Protein AF-0000000085050660 (afdb_homodimer)

Sequence (1856 aa):
MKLSTQLMLMASAMSLSLGLAANAVQAEEATSKDASAKDNVNVTEVVIYANRSTATSAQMKSANTISVMSAEDLEHTAVHNVAEALALLPGVTVTNTGNSFFGGVDGASRGEGMFVGVRGMNTEFTLALINGVNVAQGMPYSRQVQLSLLPPSGLKTIVVNKNSTAEMDGDAIGGTVDFRTPSAFGFKDGFMSVALSGRVESRARDYGEDGLGGGVSAEYARRFGANKQFGFYGSAFYDKRNYANSMIAGIMTAQQDGNWGYLHAVKDASGNFQNPTAYDKEANLAQTGLNTGVSTGFTERYGGNFSADWRVDDTLDLYLRGSYAFAETHQNSTLAQFVNTKVYVENAATPGLFDLTGVTNSSVRAWYETNPEQADLGTLSLGAVKRVGNWTLSPSVFYSEGDNDRPNHIEASMRNNQSDNYNKGPLAGQTVPYAGLFIAYNSDGYPIPMLNATQQTQINNASTTLLARRAGQLTQQFSGQEKAGLKFDAQYDFDAGNLAYIKTGLKYVASHRRVINRDWTNDHLANVMQKAGVKWADVGLATDYFDSIYPGLYTIRAPKVNQDRLFEIFYTYFPMAAALADPEYMNGNTLKGDENVSAAYVTGKYDFGSLEVIPGLRFEHTDIKNTYWNSAKKTFESNSTDYNEWLPSLFVNYRPETGGVYRASLTRAYMRPAMVQLGNKTTAREGDNRSLTIVQGNPDLEPLKSWNLDLSGEWSNAEGGYAMIGAYYKKLSDYMYDNGSTQVNTGETPTNLLTYNGKTYDRVSLSHPTNGGEGTVKGLEIQLYQKFAMLPGWLSGFGAGANFTRQWTEVDIGKGEKHPIQNAPEYLANVKVNYAWKGLTVDLTHNYTGEAVIAYNDVAGLELWTRPVKRTDLHAGYDFGKGVKLDLSVSNLFKDYSYWAHVGKNSLAINDIVDSGSTTLLTLKYTYMKLSTQLMLMASAMSLSLGLAANAVQAEEATSKDASAKDNVNVTEVVIYANRSTATSAQMKSANTISVMSAEDLEHTAVHNVAEALALLPGVTVTNTGNSFFGGVDGASRGEGMFVGVRGMNTEFTLALINGVNVAQGMPYSRQVQLSLLPPSGLKTIVVNKNSTAEMDGDAIGGTVDFRTPSAFGFKDGFMSVALSGRVESRARDYGEDGLGGGVSAEYARRFGANKQFGFYGSAFYDKRNYANSMIAGIMTAQQDGNWGYLHAVKDASGNFQNPTAYDKEANLAQTGLNTGVSTGFTERYGGNFSADWRVDDTLDLYLRGSYAFAETHQNSTLAQFVNTKVYVENAATPGLFDLTGVTNSSVRAWYETNPEQADLGTLSLGAVKRVGNWTLSPSVFYSEGDNDRPNHIEASMRNNQSDNYNKGPLAGQTVPYAGLFIAYNSDGYPIPMLNATQQTQINNASTTLLARRAGQLTQQFSGQEKAGLKFDAQYDFDAGNLAYIKTGLKYVASHRRVINRDWTNDHLANVMQKAGVKWADVGLATDYFDSIYPGLYTIRAPKVNQDRLFEIFYTYFPMAAALADPEYMNGNTLKGDENVSAAYVTGKYDFGSLEVIPGLRFEHTDIKNTYWNSAKKTFESNSTDYNEWLPSLFVNYRPETGGVYRASLTRAYMRPAMVQLGNKTTAREGDNRSLTIVQGNPDLEPLKSWNLDLSGEWSNAEGGYAMIGAYYKKLSDYMYDNGSTQVNTGETPTNLLTYNGKTYDRVSLSHPTNGGEGTVKGLEIQLYQKFAMLPGWLSGFGAGANFTRQWTEVDIGKGEKHPIQNAPEYLANVKVNYAWKGLTVDLTHNYTGEAVIAYNDVAGLELWTRPVKRTDLHAGYDFGKGVKLDLSVSNLFKDYSYWAHVGKNSLAINDIVDSGSTTLLTLKYTY

Solvent-accessible surface area (backbone atoms only — not comparable to full-atom values): 87632 Å² total; per-residue (Å²): 115,70,62,59,60,51,55,51,59,57,58,58,59,60,65,63,63,66,70,70,76,68,81,75,73,84,74,78,79,78,75,72,80,76,75,75,65,73,81,74,73,72,65,93,56,76,75,70,25,62,34,64,68,52,23,50,50,49,41,68,67,44,87,57,57,53,47,62,45,16,29,46,57,58,67,59,48,39,55,88,18,40,28,46,52,46,42,72,42,75,44,33,38,56,33,37,44,50,73,54,99,46,28,59,65,63,22,32,34,71,60,47,41,26,31,47,15,31,70,26,30,44,36,58,30,33,35,52,22,53,70,78,38,67,54,35,40,12,42,70,68,37,59,34,55,70,38,44,51,38,55,49,75,71,50,32,20,38,39,36,30,56,56,62,54,31,89,45,74,50,58,27,64,27,12,38,39,33,38,30,52,63,51,20,82,79,48,61,79,60,30,34,36,41,36,43,36,42,32,40,26,48,31,8,43,70,65,73,43,81,13,47,32,33,36,41,36,39,38,42,26,35,58,39,67,98,78,49,38,32,26,36,20,39,30,42,41,37,36,36,41,29,45,31,17,25,37,36,32,25,46,56,34,32,72,74,67,54,17,50,48,42,48,50,23,26,60,48,98,87,63,48,76,37,69,41,89,84,50,60,60,56,39,33,43,37,36,46,35,42,29,36,15,34,29,33,40,37,42,38,35,37,39,36,39,39,22,40,37,38,46,77,52,98,38,35,39,37,40,41,39,39,39,37,32,30,29,41,34,45,34,40,32,37,29,41,31,37,50,31,41,73,41,72,40,73,26,85,50,41,83,71,32,26,21,48,58,21,28,47,31,30,38,50,31,39,40,38,40,40,56,30,34,43,35,38,41,32,40,39,37,41,38,38,42,38,52,54,90,55,35,40,40,35,46,36,42,38,39,16,35,11,33,37,24,28,65,66,22,41,34,42,39,30,21,41,39,41,72,54,89,45,29,57,63,85,75,33,31,41,53,45,63,36,57,30,72,37,58,32,40,35,53,85,49,50,78,41,73,62,66,52,71,67,57,49,52,37,50,59,37,32,39,79,60,23,28,40,34,44,34,27,34,40,30,42,32,44,18,29,19,38,35,40,35,42,38,39,36,40,35,42,54,46,93,63,77,43,51,41,34,42,36,35,37,42,39,39,40,42,32,44,34,42,30,40,42,35,76,48,72,42,62,42,38,28,55,79,66,71,36,57,81,43,24,34,43,79,73,59,31,23,89,47,67,37,73,33,30,34,71,94,79,44,80,49,30,37,68,41,69,37,61,69,52,46,53,50,50,27,62,71,71,41,64,60,70,64,49,72,70,33,64,57,54,71,33,52,50,30,41,36,38,38,40,36,38,41,37,39,31,40,35,37,39,33,48,66,83,44,36,36,42,34,48,24,36,21,40,40,39,38,44,35,41,30,37,28,30,36,70,92,74,70,41,80,44,71,53,67,39,72,51,81,46,81,27,48,23,38,34,38,37,40,43,52,91,86,58,37,39,36,41,41,35,45,31,40,31,27,39,73,72,44,64,68,45,31,30,67,38,64,44,73,45,74,51,82,86,43,25,31,37,33,26,29,26,28,56,78,61,63,50,29,36,35,43,37,38,41,40,38,41,36,41,62,51,93,61,60,29,37,40,35,44,33,41,40,39,34,43,36,36,34,32,72,70,71,41,69,61,95,70,36,47,30,54,62,43,77,45,92,46,38,62,59,95,88,36,74,27,81,39,28,29,37,20,35,50,60,60,20,34,48,30,40,40,38,38,41,37,37,38,40,35,38,43,34,59,86,38,70,74,82,54,23,24,32,29,40,35,36,28,37,25,43,42,49,52,36,25,21,70,42,95,77,45,72,39,64,44,54,48,30,35,37,37,38,36,32,41,37,42,34,36,45,55,95,49,36,35,37,37,41,36,40,40,40,39,37,42,22,37,61,29,60,58,46,73,96,63,27,36,31,26,33,54,63,40,54,42,34,31,35,23,41,33,40,49,78,53,94,40,36,34,42,36,43,20,27,22,25,63,62,47,46,55,74,42,41,35,23,46,24,93,52,14,51,55,33,36,25,37,20,39,40,38,27,38,41,36,41,34,44,35,41,43,86,117,74,67,60,60,60,56,54,59,57,59,59,58,60,65,64,63,65,69,73,73,69,80,76,75,85,75,78,80,76,75,76,77,79,76,73,65,75,83,72,75,73,65,91,58,74,75,70,25,64,34,65,68,52,22,50,49,50,40,68,68,44,88,57,58,53,49,62,45,15,29,47,58,58,68,58,48,40,56,88,18,40,26,46,52,46,42,71,41,77,45,33,39,56,33,36,45,52,76,47,99,46,30,59,67,63,21,32,34,70,61,47,41,26,31,47,15,30,71,27,30,44,36,58,30,32,34,54,25,52,71,78,38,69,55,35,41,12,41,52,79,34,58,34,55,70,37,43,50,38,55,50,76,68,48,32,23,38,38,36,30,57,56,61,53,32,90,45,75,50,58,27,62,27,14,37,38,34,39,31,54,64,50,20,84,80,47,61,78,60,30,38,35,40,36,40,36,41,33,39,26,47,31,8,44,71,63,71,40,82,13,47,32,33,34,42,37,39,38,41,26,34,57,38,68,98,76,49,37,32,24,37,20,38,29,40,41,37,37,38,43,29,44,31,17,26,36,37,31,25,46,57,34,32,72,74,67,54,18,49,48,41,49,49,22,26,62,46,97,87,64,48,76,38,68,40,90,83,50,59,61,55,39,32,43,37,37,47,36,40,29,34,15,34,30,31,40,36,40,40,36,39,38,35,39,38,22,40,36,38,46,77,53,98,38,35,37,37,40,39,38,38,37,38,31,31,28,40,33,45,34,42,34,36,29,42,32,37,50,32,43,72,40,71,41,72,26,84,50,42,83,74,32,26,21,46,57,23,28,47,32,28,37,50,31,41,40,37,41,41,56,29,34,41,34,38,42,34,40,39,38,42,36,39,41,36,51,55,92,53,35,42,39,36,46,33,42,39,37,14,35,11,32,34,24,28,64,66,22,39,33,42,39,29,22,40,39,42,73,54,88,45,29,58,62,85,74,34,32,42,52,45,65,34,57,28,73,37,58,33,40,36,54,87,49,50,76,40,73,63,66,52,72,66,57,48,52,37,51,60,39,33,40,78,59,23,27,40,33,42,34,28,34,43,32,41,33,43,19,27,19,38,33,41,36,43,38,38,38,41,33,40,54,46,92,62,78,44,51,40,35,41,36,37,38,41,38,39,39,42,32,45,37,42,37,40,43,34,76,47,72,43,62,41,39,27,54,78,66,70,36,58,80,44,24,33,42,79,73,58,31,23,88,48,66,37,72,33,31,34,70,94,78,45,80,47,28,39,65,42,69,36,62,69,51,47,54,50,50,27,62,71,71,40,64,60,70,65,47,74,69,34,64,59,53,70,34,52,49,32,41,37,36,38,41,37,39,42,36,41,29,41,35,36,38,32,47,67,83,44,36,37,40,34,48,24,36,22,41,40,38,38,44,35,39,29,37,28,30,36,68,92,76,70,41,79,45,70,54,68,40,72,50,77,46,80,26,47,21,37,35,38,36,39,43,54,93,86,58,37,40,37,40,40,36,43,29,41,29,28,40,72,74,39,64,62,46,32,29,67,39,64,44,73,44,74,51,82,86,43,24,33,38,34,32,31,25,29,55,78,61,60,50,29,35,34,43,38,39,41,39,38,40,36,43,63,51,95,60,61,28,39,38,35,44,34,39,39,39,36,44,36,36,34,32,73,69,67,38,66,52,95,76,30,42,33,53,63,42,78,44,91,45,37,62,59,94,87,38,74,28,81,39,27,29,39,20,34,52,61,60,20,33,49,29,40,39,38,36,40,37,37,37,40,36,38,43,35,59,87,39,70,76,80,54,23,24,31,30,40,33,37,28,37,26,43,42,50,53,38,27,22,71,43,96,75,45,71,38,65,42,53,50,30,35,36,37,38,38,32,41,36,42,35,36,44,54,95,48,37,34,37,37,41,37,40,40,39,39,36,42,24,37,61,28,62,58,45,72,96,62,27,36,31,25,32,54,62,41,54,41,33,31,36,23,39,34,40,49,77,54,94,39,36,35,42,36,41,21,28,23,24,67,75,45,45,53,73,42,41,36,22,47,25,92,51,14,51,55,33,35,26,39,22,39,40,37,27,38,39,36,42,35,43,33,41,42,87

pLDDT: mean 86.13, std 17.29, range [20.98, 98.62]

Radius of gyration: 38.35 Å; Cα contacts (8 Å, |Δi|>4): 5457; chains: 2; bounding box: 93×108×76 Å

Organism: Asticcacaulis excentricus (strain ATCC 15261 / DSM 4724 / KCTC 12464 / NCIMB 9791 / VKM B-1370 / CB 48) (NCBI:txid573065)

Nearest PDB structures (foldseek):
  2hdi-assembly1_A  TM=7.964E-01  e=3.820E-40  Escherichia coli
  5fp1-assembly1_A  TM=6.836E-01  e=3.304E-43  Acinetobacter baumannii
  3fhh-assembly1_A  TM=7.471E-01  e=6.091E-38  Shigella dysenteriae
  3efm-assembly1_A  TM=7.587E-01  e=3.203E-36  Bordetella pertussis
  4ql0-assembly1_A  TM=4.165E-01  e=9.168E-05  Bordetella pertussis Tohama I

Foldseek 3Di:
DQLPVLVVVVVVVVVPPPPDPPPQPPPPDPPPDDDPPDPPVPDLDQDAAADPLSQVVCQQPDQAHKHKDFQVLLVFAQAQAVLVSCLQDFQKDWDQADPAPQGDLRSCQVPHTWAMFGNLADSLLEFEEESQHTWWQFGDFGSTGGRSLHHSPQWGMKMWGQDDDQVHAFSHPRTYIYTYGDWLVPDDAFWKKKKKKKKAFVVCVLLVHRQIKIKMKMKTKHFDDPVSQKIKIKMKMKIKTWFKWWWKAQQVCCFAQVQKDFQKFFQDPVGDTADDPVDDRQVRIFGQKIKIFMKTWMKIKIWMKMKIKGDPDPFKIKIKIKIKMKMKIKIKIKIWIKRFAWDWDADPVDGRMTGGFGTFFIKTKMKMKMFIKIKMKMKIKIKMWGHDVQKIKIKMKMKMKMKIWRAKIKMWMWILQADDPAQDDDRRGGTDTDTGHAWDADPVLDIDGDDDPVSQVCQQVVQQRTATFFLMKIKIKIKMKMKIKIKMKMKGADPDDQWGIKMKMKMKMKMKIKMWMAMDTGGTPCVQVVHPPDGNVNQVQFDAWRCDRDPPRDRGITTDGDVVSSVVSCVVRGPPVVLVVDLCRGALFMKMKMKMKIKMKMKTWGHPDQKIKIKMKMKMKMKMKMWGADNVVRDIDMDIAMDIDIKIKMKMWGHDPVAKIKIKMKIKHWHDDDNLQQAQRWDWDQDPQQEIETFGHHVPQDIKMKIKIKIKMKHDDPQGKIKMKMKMKIKIAQAWDDQRDSRAVFPFDWDPQQADPRHGGPTYTYTHTGTFGMKMKIKMKIKIKGQQCVDDDQNSFKIKIKMKMAMFMWTGRHPRDIDGRASRFRIWMKIWMWGDDSQKIKIKMKTKTAKGFHHALRRSGFTKMWHMDMKIKMKIKGDPDPFKIKMKIKIRSSQTWSTWIDTHPPHSSGIMTMTRGMMIMIMIMGID/DQLPVLVVVVVVVVVPPPPPPPPQPPPDDPPPPDCPPDPPVPDLDQDAAADPLSQVVCQQPDQAHKHKDFQVLLVFAQAQAVLVSCLQDFQKDWDQADPAPQGDLRSCQVPHTWAMFGNLADSLLEFEEESQHTWWQFGPQGSTGGRSLHHSPQWGMKMWGQDDDQVHAFSHPRTYIYTYGDWLVVDDAWWKKKKKKKKAFVVCVLLVHGQIKIKMKMKTKHFDDPVSQKIKIKMKMKIKTWFKWKWKAQQVCCFPQVQKDFQKFFQDPVGDTADDPVDDRQVRIFGQKIKIFMKTWMKIKIWMKMKIKGRPDPFKIKIKIKIKMKMKIKIKIKIWIKRFAWDWDADPVDGRMTGGFGTFFIKTKMKMKMFIKIKMKMKIKIKMWGHDVQKIKIKMKMKMKMHIWRAKIKMWMWILQADDPAQDDDRRGGTDTDTGHAWDADPVLDIDGDDDPVSQVCQQVVQQRTATFFLMKIKIKIKMKMKIKIKMKMKGADPDDQWGIKMKMKMKMKMKIKMWMAIDTGGTPCVQVVHPPDGNVNQVQFDAWRCDRDPPRDRGITTDGDVVSSVVSCVVRGPVVVLVPDLCRGAVPMKMKMKMKIKMKMKTWGHPDQKIKIKMKMKMKMKMKMWGADNLVRDIDMDIAMDIDIKIKMKMWGHDPVAKIKIKMKIKHWHDRDNLQQAQNWDWDQDPQQEIETEGHHVPQDIKMKIKIKIKMKHDDPQGKIKMKMKMKIKIAQAWDDQPDSRDVFPFDWDPDQADPRDGGPTYTYTHTGTFGMKMKIKMKIKIKGQQCVDDDQNSFKIKIKMKMAMFMWTGRHPRDIDGRASRFRIWMKIWMWGDDSQKIKIKMKTKTAKGFHHALRRSGFTKMWHMDMKIKMKIKGDPDPFKIKMKIKIRSSQTWSTWIDTHPPHSSGIMTMTRGMMIMIMIMGID

Structure (mmCIF, N/CA/C/O backbone):
data_AF-0000000085050660-model_v1
#
loop_
_entity.id
_entity.type
_entity.pdbx_description
1 polymer 'TonB-dependent receptor'
#
loop_
_atom_site.group_PDB
_atom_site.id
_atom_site.type_symbol
_atom_site.label_atom_id
_atom_site.label_alt_id
_atom_site.label_comp_id
_atom_site.label_asym_id
_atom_site.label_entity_id
_atom_site.label_seq_id
_atom_site.pdbx_PDB_ins_code
_atom_site.Cartn_x
_atom_site.Cartn_y
_atom_site.Cartn_z
_atom_site.occupancy
_atom_site.B_iso_or_equiv
_atom_site.auth_seq_id
_atom_site.auth_comp_id
_atom_site.auth_asym_id
_atom_site.auth_atom_id
_atom_site.pdbx_PDB_model_num
ATOM 1 N N . MET A 1 1 ? 1.949 6.879 -11.359 1 21.77 1 MET A N 1
ATOM 2 C CA . MET A 1 1 ? 1.292 7.582 -12.461 1 21.77 1 MET A CA 1
ATOM 3 C C . MET A 1 1 ? 0.258 6.688 -13.133 1 21.77 1 MET A C 1
ATOM 5 O O . MET A 1 1 ? -0.659 7.18 -13.789 1 21.77 1 MET A O 1
ATOM 9 N N . LYS A 1 2 ? 0.701 5.371 -13.023 1 29.75 2 LYS A N 1
ATOM 10 C CA . LYS A 1 2 ? -0.072 4.488 -13.898 1 29.75 2 LYS A CA 1
ATOM 11 C C . LYS A 1 2 ? -1.457 4.219 -13.312 1 29.75 2 LYS A C 1
ATOM 13 O O . LYS A 1 2 ? -2.367 3.803 -14.031 1 29.75 2 LYS A O 1
ATOM 18 N N . LEU A 1 3 ? -1.511 4.441 -12.094 1 28.45 3 LEU A N 1
ATOM 19 C CA . LEU A 1 3 ? -2.814 4.094 -11.539 1 28.45 3 LEU A CA 1
ATOM 20 C C . LEU A 1 3 ? -3.854 5.156 -11.891 1 28.45 3 LEU A C 1
ATOM 22 O O . LEU A 1 3 ? -5.059 4.895 -11.82 1 28.45 3 LEU A O 1
ATOM 26 N N . SER A 1 4 ? -3.318 6.395 -12.305 1 33.31 4 SER A N 1
ATOM 27 C CA . SER A 1 4 ? -4.238 7.527 -12.359 1 33.31 4 SER A CA 1
ATOM 28 C C . SER A 1 4 ? -5.133 7.445 -13.594 1 33.31 4 SER A C 1
ATOM 30 O O . SER A 1 4 ? -6.336 7.711 -13.508 1 33.31 4 SER A O 1
ATOM 32 N N . THR A 1 5 ? -4.434 7.09 -14.781 1 33.41 5 THR A N 1
ATOM 33 C CA . THR A 1 5 ? -5.195 7.168 -16.016 1 33.41 5 THR A CA 1
ATOM 34 C C . THR A 1 5 ? -6.23 6.047 -16.094 1 33.41 5 THR A C 1
ATOM 36 O O . THR A 1 5 ? -7.324 6.238 -16.625 1 33.41 5 THR A O 1
ATOM 39 N N . GLN A 1 6 ? -5.84 4.938 -15.523 1 29.55 6 GLN A N 1
ATOM 40 C CA . GLN A 1 6 ? -6.664 3.764 -15.781 1 29.55 6 GLN A CA 1
ATOM 41 C C . GLN A 1 6 ? -7.969 3.818 -14.992 1 29.55 6 GLN A C 1
ATOM 43 O O . GLN A 1 6 ? -9.031 3.453 -15.5 1 29.55 6 GLN A O 1
ATOM 48 N N . LEU A 1 7 ? -7.902 4.547 -13.914 1 30.23 7 LEU A N 1
ATOM 49 C CA . LEU A 1 7 ? -9.156 4.691 -13.188 1 30.23 7 LEU A CA 1
ATOM 50 C C . LEU A 1 7 ? -10.094 5.664 -13.898 1 30.23 7 LEU A C 1
ATOM 52 O O . LEU A 1 7 ? -11.312 5.516 -13.828 1 30.23 7 LEU A O 1
ATOM 56 N N . MET A 1 8 ? -9.523 6.547 -14.734 1 32.06 8 MET A N 1
ATOM 57 C CA . MET A 1 8 ? -10.344 7.523 -15.453 1 32.06 8 MET A CA 1
ATOM 58 C C . MET A 1 8 ? -11.18 6.844 -16.531 1 32.06 8 MET A C 1
ATOM 60 O O . MET A 1 8 ? -12.344 7.199 -16.734 1 32.06 8 MET A O 1
ATOM 64 N N . LEU A 1 9 ? -10.586 5.855 -17.172 1 30.98 9 LEU A N 1
ATOM 65 C CA . LEU A 1 9 ? -11.328 5.25 -18.281 1 30.98 9 LEU A CA 1
ATOM 66 C C . LEU A 1 9 ? -12.492 4.418 -17.75 1 30.98 9 LEU A C 1
ATOM 68 O O . LEU A 1 9 ? -13.539 4.328 -18.406 1 30.98 9 LEU A O 1
ATOM 72 N N . MET A 1 10 ? -12.391 4.012 -16.547 1 29.16 10 MET A N 1
ATOM 73 C CA . MET A 1 10 ? -13.492 3.17 -16.078 1 29.16 10 MET A CA 1
ATOM 74 C C . MET A 1 10 ? -14.68 4.02 -15.641 1 29.16 10 MET A C 1
ATOM 76 O O . MET A 1 10 ? -15.836 3.627 -15.836 1 29.16 10 MET A O 1
ATOM 80 N N . ALA A 1 11 ? -14.438 5.262 -15.109 1 30.53 11 ALA A N 1
ATOM 81 C CA . ALA A 1 11 ? -15.578 6.078 -14.695 1 30.53 11 ALA A CA 1
ATOM 82 C C . ALA A 1 11 ? -16.344 6.602 -15.906 1 30.53 11 ALA A C 1
ATOM 84 O O . ALA A 1 11 ? -17.578 6.684 -15.875 1 30.53 11 ALA A O 1
ATOM 85 N N . SER A 1 12 ? -15.703 6.91 -17.016 1 29.3 12 SER A N 1
ATOM 86 C CA . SER A 1 12 ? -16.438 7.395 -18.188 1 29.3 12 SER A CA 1
ATOM 87 C C . SER A 1 12 ? -17.344 6.316 -18.75 1 29.3 12 SER A C 1
ATOM 89 O O . SER A 1 12 ? -18.344 6.621 -19.391 1 29.3 12 SER A O 1
ATOM 91 N N . ALA A 1 13 ? -16.906 5.102 -18.688 1 28.25 13 ALA A N 1
ATOM 92 C CA . ALA A 1 13 ? -17.75 4.098 -19.328 1 28.25 13 ALA A CA 1
ATOM 93 C C . ALA A 1 13 ? -19.047 3.887 -18.562 1 28.25 13 ALA A C 1
ATOM 95 O O . ALA A 1 13 ? -20.062 3.516 -19.141 1 28.25 13 ALA A O 1
ATOM 96 N N . MET A 1 14 ? -19.094 4.207 -17.359 1 27.97 14 MET A N 1
ATOM 97 C CA . MET A 1 14 ? -20.344 3.961 -16.641 1 27.97 14 MET A CA 1
ATOM 98 C C . MET A 1 14 ? -21.375 5.023 -17 1 27.97 14 MET A C 1
ATOM 100 O O . MET A 1 14 ? -22.578 4.781 -16.891 1 27.97 14 MET A O 1
ATOM 104 N N . SER A 1 15 ? -20.969 6.277 -17.281 1 28.67 15 SER A N 1
ATOM 105 C CA . SER A 1 15 ? -22.016 7.273 -17.484 1 28.67 15 SER A CA 1
ATOM 106 C C . SER A 1 15 ? -22.812 6.996 -18.75 1 28.67 15 SER A C 1
ATOM 108 O O . SER A 1 15 ? -23.891 7.562 -18.953 1 28.67 15 SER A O 1
ATOM 110 N N . LEU A 1 16 ? -22.109 6.5 -19.766 1 26.81 16 LEU A N 1
ATOM 111 C CA . LEU A 1 16 ? -22.844 6.484 -21.031 1 26.81 16 LEU A CA 1
ATOM 112 C C . LEU A 1 16 ? -24.031 5.523 -20.953 1 26.81 16 LEU A C 1
ATOM 114 O O . LEU A 1 16 ? -24.969 5.617 -21.75 1 26.81 16 LEU A O 1
ATOM 118 N N . SER A 1 17 ? -23.844 4.465 -20.172 1 27.09 17 SER A N 1
ATOM 119 C CA . SER A 1 17 ? -24.844 3.441 -20.438 1 27.09 17 SER A CA 1
ATOM 120 C C . SER A 1 17 ? -26.188 3.809 -19.812 1 27.09 17 SER A C 1
ATOM 122 O O . SER A 1 17 ? -27.141 3.029 -19.875 1 27.09 17 SER A O 1
ATOM 124 N N . LEU A 1 18 ? -26.266 4.922 -19.109 1 28.17 18 LEU A N 1
ATOM 125 C CA . LEU A 1 18 ? -27.562 5.062 -18.469 1 28.17 18 LEU A CA 1
ATOM 126 C C . LEU A 1 18 ? -28.656 5.34 -19.5 1 28.17 18 LEU A C 1
ATOM 128 O O . LEU A 1 18 ? -29.844 5.418 -19.156 1 28.17 18 LEU A O 1
ATOM 132 N N . GLY A 1 19 ? -28.344 5.934 -20.625 1 25.5 19 GLY A N 1
ATOM 133 C CA . GLY A 1 19 ? -29.5 6.441 -21.328 1 25.5 19 GLY A CA 1
ATOM 134 C C . GLY A 1 19 ? -30.438 5.34 -21.812 1 25.5 19 GLY A C 1
ATOM 135 O O . GLY A 1 19 ? -31.625 5.574 -22.016 1 25.5 19 GLY A O 1
ATOM 136 N N . LEU A 1 20 ? -29.844 4.273 -22.406 1 25.12 20 LEU A N 1
ATOM 137 C CA . LEU A 1 20 ? -30.719 3.652 -23.406 1 25.12 20 LEU A CA 1
ATOM 138 C C . LEU A 1 20 ? -31.734 2.736 -22.734 1 25.12 20 LEU A C 1
ATOM 140 O O . LEU A 1 20 ? -32.5 2.062 -23.422 1 25.12 20 LEU A O 1
ATOM 144 N N . ALA A 1 21 ? -31.562 2.307 -21.516 1 26.98 21 ALA A N 1
ATOM 145 C CA . ALA A 1 21 ? -32.25 1.053 -21.25 1 26.98 21 ALA A CA 1
ATOM 146 C C . ALA A 1 21 ? -33.75 1.292 -21.016 1 26.98 21 ALA A C 1
ATOM 148 O O . ALA A 1 21 ? -34.188 1.338 -19.859 1 26.98 21 ALA A O 1
ATOM 149 N N . ALA A 1 22 ? -34.375 2.268 -21.734 1 23.17 22 ALA A N 1
ATOM 150 C CA . ALA A 1 22 ? -35.75 2.4 -21.312 1 23.17 22 ALA A CA 1
ATOM 151 C C . ALA A 1 22 ? -36.5 1.071 -21.438 1 23.17 22 ALA A C 1
ATOM 153 O O . ALA A 1 22 ? -37.406 0.777 -20.641 1 23.17 22 ALA A O 1
ATOM 154 N N . ASN A 1 23 ? -36.469 0.439 -22.641 1 23.05 23 ASN A N 1
ATOM 155 C CA . ASN A 1 23 ? -37.688 -0.295 -22.984 1 23.05 23 ASN A CA 1
ATOM 156 C C . ASN A 1 23 ? -37.719 -1.667 -22.328 1 23.05 23 ASN A C 1
ATOM 158 O O . ASN A 1 23 ? -37.094 -2.607 -22.797 1 23.05 23 ASN A O 1
ATOM 162 N N . ALA A 1 24 ? -37.531 -1.792 -21.062 1 25.11 24 ALA A N 1
ATOM 163 C CA . ALA A 1 24 ? -37.438 -3.096 -20.422 1 25.11 24 ALA A CA 1
ATOM 164 C C . ALA A 1 24 ? -38.719 -3.908 -20.609 1 25.11 24 ALA A C 1
ATOM 166 O O . ALA A 1 24 ? -39.781 -3.475 -20.219 1 25.11 24 ALA A O 1
ATOM 167 N N . VAL A 1 25 ? -38.781 -4.793 -21.734 1 23.78 25 VAL A N 1
ATOM 168 C CA . VAL A 1 25 ? -39.812 -5.805 -21.953 1 23.78 25 VAL A CA 1
ATOM 169 C C . VAL A 1 25 ? -39.938 -6.688 -20.719 1 23.78 25 VAL A C 1
ATOM 171 O O . VAL A 1 25 ? -38.969 -6.895 -20 1 23.78 25 VAL A O 1
ATOM 174 N N . GLN A 1 26 ? -41.188 -7.027 -20.266 1 21.64 26 GLN A N 1
ATOM 175 C CA . GLN A 1 26 ? -41.75 -7.84 -19.188 1 21.64 26 GLN A CA 1
ATOM 176 C C . GLN A 1 26 ? -41.188 -9.25 -19.219 1 21.64 26 GLN A C 1
ATOM 178 O O . GLN A 1 26 ? -41.406 -10.008 -20.156 1 21.64 26 GLN A O 1
ATOM 183 N N . ALA A 1 27 ? -39.875 -9.406 -18.922 1 23.17 27 ALA A N 1
ATOM 184 C CA . ALA A 1 27 ? -39.344 -10.773 -18.891 1 23.17 27 ALA A CA 1
ATOM 185 C C . ALA A 1 27 ? -40.188 -11.656 -17.984 1 23.17 27 ALA A C 1
ATOM 187 O O . ALA A 1 27 ? -40.469 -11.289 -16.844 1 23.17 27 ALA A O 1
ATOM 188 N N . GLU A 1 28 ? -41.125 -12.625 -18.562 1 20.98 28 GLU A N 1
ATOM 189 C CA . GLU A 1 28 ? -41.875 -13.727 -17.969 1 20.98 28 GLU A CA 1
ATOM 190 C C . GLU A 1 28 ? -41 -14.547 -17.031 1 20.98 28 GLU A C 1
ATOM 192 O O . GLU A 1 28 ? -39.844 -14.82 -17.328 1 20.98 28 GLU A O 1
ATOM 197 N N . GLU A 1 29 ? -41.375 -14.555 -15.766 1 23.31 29 GLU A N 1
ATOM 198 C CA . GLU A 1 29 ? -40.844 -15.242 -14.578 1 23.31 29 GLU A CA 1
ATOM 199 C C . GLU A 1 29 ? -40.75 -16.734 -14.82 1 23.31 29 GLU A C 1
ATOM 201 O O . GLU A 1 29 ? -41.75 -17.422 -15.062 1 23.31 29 GLU A O 1
ATOM 206 N N . ALA A 1 30 ? -39.688 -17.203 -15.578 1 25.12 30 ALA A N 1
ATOM 207 C CA . ALA A 1 30 ? -39.438 -18.641 -15.609 1 25.12 30 ALA A CA 1
ATOM 208 C C . ALA A 1 30 ? -39.438 -19.234 -14.195 1 25.12 30 ALA A C 1
ATOM 210 O O . ALA A 1 30 ? -38.656 -18.766 -13.344 1 25.12 30 ALA A O 1
ATOM 211 N N . THR A 1 31 ? -40.625 -19.766 -13.82 1 22.59 31 THR A N 1
ATOM 212 C CA . THR A 1 31 ? -40.875 -20.625 -12.672 1 22.59 31 THR A CA 1
ATOM 213 C C . THR A 1 31 ? -39.875 -21.766 -12.609 1 22.59 31 THR A C 1
ATOM 215 O O . THR A 1 31 ? -39.844 -22.641 -13.492 1 22.59 31 THR A O 1
ATOM 218 N N . SER A 1 32 ? -38.719 -21.391 -12.359 1 22.33 32 SER A N 1
ATOM 219 C CA . SER A 1 32 ? -37.875 -22.547 -12.094 1 22.33 32 SER A CA 1
ATOM 220 C C . SER A 1 32 ? -38.469 -23.438 -11.016 1 22.33 32 SER A C 1
ATOM 222 O O . SER A 1 32 ? -38.906 -22.953 -9.969 1 22.33 32 SER A O 1
ATOM 224 N N . LYS A 1 33 ? -39.125 -24.547 -11.43 1 23.3 33 LYS A N 1
ATOM 225 C CA . LYS A 1 33 ? -39.531 -25.734 -10.672 1 23.3 33 LYS A CA 1
ATOM 226 C C . LYS A 1 33 ? -38.469 -26.109 -9.641 1 23.3 33 LYS A C 1
ATOM 228 O O . LYS A 1 33 ? -37.312 -26.297 -9.984 1 23.3 33 LYS A O 1
ATOM 233 N N . ASP A 1 34 ? -38.844 -25.828 -8.344 1 22.36 34 ASP A N 1
ATOM 234 C CA . ASP A 1 34 ? -38.219 -26.094 -7.055 1 22.36 34 ASP A CA 1
ATOM 235 C C . ASP A 1 34 ? -37.562 -27.484 -7.016 1 22.36 34 ASP A C 1
ATOM 237 O O . ASP A 1 34 ? -37.938 -28.359 -7.801 1 22.36 34 ASP A O 1
ATOM 241 N N . ALA A 1 35 ? -36.75 -27.672 -6 1 24.23 35 ALA A N 1
ATOM 242 C CA . ALA A 1 35 ? -35.688 -28.484 -5.395 1 24.23 35 ALA A CA 1
ATOM 243 C C . ALA A 1 35 ? -36.219 -29.812 -4.883 1 24.23 35 ALA A C 1
ATOM 245 O O . ALA A 1 35 ? -35.812 -30.297 -3.828 1 24.23 35 ALA A O 1
ATOM 246 N N . SER A 1 36 ? -37.438 -30.219 -5.223 1 25.69 36 SER A N 1
ATOM 247 C CA . SER A 1 36 ? -37.562 -31.391 -4.355 1 25.69 36 SER A CA 1
ATOM 248 C C . SER A 1 36 ? -36.562 -32.469 -4.727 1 25.69 36 SER A C 1
ATOM 250 O O . SER A 1 36 ? -36.938 -33.438 -5.383 1 25.69 36 SER A O 1
ATOM 252 N N . ALA A 1 37 ? -35.562 -32.125 -5.254 1 28.03 37 ALA A N 1
ATOM 253 C CA . ALA A 1 37 ? -34.719 -33.312 -5.379 1 28.03 37 ALA A CA 1
ATOM 254 C C . ALA A 1 37 ? -34.656 -34.094 -4.066 1 28.03 37 ALA A C 1
ATOM 256 O O . ALA A 1 37 ? -34.344 -33.531 -3.012 1 28.03 37 ALA A O 1
ATOM 257 N N . LYS A 1 38 ? -35.375 -35.125 -3.971 1 27.38 38 LYS A N 1
ATOM 258 C CA . LYS A 1 38 ? -35.125 -36.125 -2.961 1 27.38 38 LYS A CA 1
ATOM 259 C C . LYS A 1 38 ? -33.625 -36.406 -2.852 1 27.38 38 LYS A C 1
ATOM 261 O O . LYS A 1 38 ? -32.938 -36.562 -3.867 1 27.38 38 LYS A O 1
ATOM 266 N N . ASP A 1 39 ? -32.938 -36.125 -1.714 1 29.89 39 ASP A N 1
ATOM 267 C CA . ASP A 1 39 ? -31.562 -36.312 -1.241 1 29.89 39 ASP A CA 1
ATOM 268 C C . ASP A 1 39 ? -31.078 -37.719 -1.562 1 29.89 39 ASP A C 1
ATOM 270 O O . ASP A 1 39 ? -30.953 -38.562 -0.667 1 29.89 39 ASP A O 1
ATOM 274 N N . ASN A 1 40 ? -31.609 -38.375 -2.527 1 27.34 40 ASN A N 1
ATOM 275 C CA . ASN A 1 40 ? -30.891 -39.656 -2.654 1 27.34 40 ASN A CA 1
ATOM 276 C C . ASN A 1 40 ? -29.406 -39.406 -2.941 1 27.34 40 ASN A C 1
ATOM 278 O O . ASN A 1 40 ? -29.031 -39.156 -4.086 1 27.34 40 ASN A O 1
ATOM 282 N N . VAL A 1 41 ? -28.641 -39.031 -2.021 1 33.28 41 VAL A N 1
ATOM 283 C CA . VAL A 1 41 ? -27.203 -38.844 -1.957 1 33.28 41 VAL A CA 1
ATOM 284 C C . VAL A 1 41 ? -26.484 -40.125 -2.369 1 33.28 41 VAL A C 1
ATOM 286 O O . VAL A 1 41 ? -25.297 -40.312 -2.082 1 33.28 41 VAL A O 1
ATOM 289 N N . ASN A 1 42 ? -27.125 -41.219 -2.73 1 31.45 42 ASN A N 1
ATOM 290 C CA . ASN A 1 42 ? -26.266 -42.375 -2.771 1 31.45 42 ASN A CA 1
ATOM 291 C C . ASN A 1 42 ? -25.172 -42.25 -3.836 1 31.45 42 ASN A C 1
ATOM 293 O O . ASN A 1 42 ? -24.312 -43.125 -3.977 1 31.45 42 ASN A O 1
ATOM 297 N N . VAL A 1 43 ? -25.531 -41.969 -5.066 1 33.09 43 VAL A N 1
ATOM 298 C CA . VAL A 1 43 ? -24.594 -42.281 -6.137 1 33.09 43 VAL A CA 1
ATOM 299 C C . VAL A 1 43 ? -23.375 -41.375 -6.062 1 33.09 43 VAL A C 1
ATOM 301 O O . VAL A 1 43 ? -23.516 -40.188 -5.75 1 33.09 43 VAL A O 1
ATOM 304 N N . THR A 1 44 ? -22.172 -41.906 -6.051 1 41.94 44 THR A N 1
ATOM 305 C CA . THR A 1 44 ? -20.859 -41.344 -6.398 1 41.94 44 THR A CA 1
ATOM 306 C C . THR A 1 44 ? -20.984 -40.406 -7.59 1 41.94 44 THR A C 1
ATOM 308 O O . THR A 1 44 ? -20.391 -40.656 -8.641 1 41.94 44 THR A O 1
ATOM 311 N N . GLU A 1 45 ? -22.109 -39.938 -7.82 1 48.34 45 GLU A N 1
ATOM 312 C CA . GLU A 1 45 ? -22.344 -39.094 -8.984 1 48.34 45 GLU A CA 1
ATOM 313 C C . GLU A 1 45 ? -21.688 -37.719 -8.805 1 48.34 45 GLU A C 1
ATOM 315 O O . GLU A 1 45 ? -21.703 -37.156 -7.711 1 48.34 45 GLU A O 1
ATOM 320 N N . VAL A 1 46 ? -20.828 -37.594 -9.711 1 56.72 46 VAL A N 1
ATOM 321 C CA . VAL A 1 46 ? -20.297 -36.25 -9.82 1 56.72 46 VAL A CA 1
ATOM 322 C C . VAL A 1 46 ? -21.453 -35.219 -9.883 1 56.72 46 VAL A C 1
ATOM 324 O O . VAL A 1 46 ? -22.25 -35.25 -10.82 1 56.72 46 VAL A O 1
ATOM 327 N N . VAL A 1 47 ? -21.719 -34.562 -8.797 1 67.62 47 VAL A N 1
ATOM 328 C CA . VAL A 1 47 ? -22.781 -33.562 -8.703 1 67.62 47 VAL A CA 1
ATOM 329 C C . VAL A 1 47 ? -22.25 -32.188 -9.109 1 67.62 47 VAL A C 1
ATOM 331 O O . VAL A 1 47 ? -21.172 -31.781 -8.672 1 67.62 47 VAL A O 1
ATOM 334 N N . ILE A 1 48 ? -22.969 -31.609 -10.023 1 77.25 48 ILE A N 1
ATOM 335 C CA . ILE A 1 48 ? -22.656 -30.25 -10.461 1 77.25 48 ILE A CA 1
ATOM 336 C C . ILE A 1 48 ? -23.562 -29.25 -9.75 1 77.25 48 ILE A C 1
ATOM 338 O O . ILE A 1 48 ? -24.734 -29.547 -9.5 1 77.25 48 ILE A O 1
ATOM 342 N N . TYR A 1 49 ? -22.969 -28.125 -9.375 1 79.69 49 TYR A N 1
ATOM 343 C CA . TYR A 1 49 ? -23.734 -27.047 -8.742 1 79.69 49 TYR A CA 1
ATOM 344 C C . TYR A 1 49 ? -23.859 -25.859 -9.672 1 79.69 49 TYR A C 1
ATOM 346 O O . TYR A 1 49 ? -22.859 -25.219 -10.016 1 79.69 49 TYR A O 1
ATOM 354 N N . ALA A 1 50 ? -25 -25.484 -9.898 1 75.44 50 ALA A N 1
ATOM 355 C CA . ALA A 1 50 ? -25.281 -24.516 -10.961 1 75.44 50 ALA A CA 1
ATOM 356 C C . ALA A 1 50 ? -24.984 -23.094 -10.492 1 75.44 50 ALA A C 1
ATOM 358 O O . ALA A 1 50 ? -24.453 -22.281 -11.25 1 75.44 50 ALA A O 1
ATOM 359 N N . ASN A 1 51 ? -25.406 -22.906 -9.258 1 82.88 51 ASN A N 1
ATOM 360 C CA . ASN A 1 51 ? -25.25 -21.547 -8.773 1 82.88 51 ASN A CA 1
ATOM 361 C C . ASN A 1 51 ? -24.672 -21.516 -7.355 1 82.88 51 ASN A C 1
ATOM 363 O O . ASN A 1 51 ? -24.406 -22.562 -6.77 1 82.88 51 ASN A O 1
ATOM 367 N N . ARG A 1 52 ? -24.453 -20.359 -6.859 1 82.94 52 ARG A N 1
ATOM 368 C CA . ARG A 1 52 ? -23.797 -20.172 -5.57 1 82.94 52 ARG A CA 1
ATOM 369 C C . ARG A 1 52 ? -24.641 -20.766 -4.441 1 82.94 52 ARG A C 1
ATOM 371 O O . ARG A 1 52 ? -24.109 -21.297 -3.469 1 82.94 52 ARG A O 1
ATOM 378 N N . SER A 1 53 ? -25.906 -20.625 -4.562 1 82.19 53 SER A N 1
ATOM 379 C CA . SER A 1 53 ? -26.781 -21.141 -3.523 1 82.19 53 SER A CA 1
ATOM 380 C C . SER A 1 53 ? -26.656 -22.656 -3.391 1 82.19 53 SER A C 1
ATOM 382 O O . SER A 1 53 ? -26.562 -23.188 -2.279 1 82.19 53 SER A O 1
ATOM 384 N N . THR A 1 54 ? -26.609 -23.312 -4.473 1 85.19 54 THR A N 1
ATOM 385 C CA . THR A 1 54 ? -26.469 -24.766 -4.445 1 85.19 54 THR A CA 1
ATOM 386 C C . THR A 1 54 ? -25.078 -25.156 -3.959 1 85.19 54 THR A C 1
ATOM 388 O O . THR A 1 54 ? -24.922 -26.172 -3.283 1 85.19 54 THR A O 1
ATOM 391 N N . ALA A 1 55 ? -24.172 -24.406 -4.344 1 88.38 55 ALA A N 1
ATOM 392 C CA . ALA A 1 55 ? -22.812 -24.672 -3.875 1 88.38 55 ALA A CA 1
ATOM 393 C C . ALA A 1 55 ? -22.719 -24.531 -2.357 1 88.38 55 ALA A C 1
ATOM 395 O O . ALA A 1 55 ? -22.109 -25.359 -1.687 1 88.38 55 ALA A O 1
ATOM 396 N N . THR A 1 56 ? -23.281 -23.531 -1.874 1 87.31 56 THR A N 1
ATOM 397 C CA . THR A 1 56 ? -23.281 -23.297 -0.434 1 87.31 56 THR A CA 1
ATOM 398 C C . THR A 1 56 ? -24 -24.406 0.3 1 87.31 56 THR A C 1
ATOM 400 O O . THR A 1 56 ? -23.562 -24.859 1.358 1 87.31 56 THR A O 1
ATOM 403 N N . SER A 1 57 ? -25.078 -24.812 -0.258 1 86.69 57 SER A N 1
ATOM 404 C CA . SER A 1 57 ? -25.812 -25.906 0.339 1 86.69 57 SER A CA 1
ATOM 405 C C . SER A 1 57 ? -24.984 -27.188 0.372 1 86.69 57 SER A C 1
ATOM 407 O O . SER A 1 57 ? -25.016 -27.938 1.354 1 86.69 57 SER A O 1
ATOM 409 N N . ALA A 1 58 ? -24.344 -27.406 -0.661 1 88.69 58 ALA A N 1
ATOM 410 C CA . ALA A 1 58 ? -23.469 -28.578 -0.724 1 88.69 58 ALA A CA 1
ATOM 411 C C . ALA A 1 58 ? -22.359 -28.5 0.327 1 88.69 58 ALA A C 1
ATOM 413 O O . ALA A 1 58 ? -22.016 -29.516 0.945 1 88.69 58 ALA A O 1
ATOM 414 N N . GLN A 1 59 ? -21.812 -27.375 0.411 1 91 59 GLN A N 1
ATOM 415 C CA . GLN A 1 59 ? -20.781 -27.172 1.414 1 91 59 GLN A CA 1
ATOM 416 C C . GLN A 1 59 ? -21.297 -27.453 2.818 1 91 59 GLN A C 1
ATOM 418 O O . GLN A 1 59 ? -20.656 -28.141 3.609 1 91 59 GLN A O 1
ATOM 423 N N . MET A 1 60 ? -22.469 -27 3.08 1 91.31 60 MET A N 1
ATOM 424 C CA . MET A 1 60 ? -23.031 -27.141 4.418 1 91.31 60 MET A CA 1
ATOM 425 C C . MET A 1 60 ? -23.422 -28.594 4.691 1 91.31 60 MET A C 1
ATOM 427 O O . MET A 1 60 ? -23.391 -29.047 5.84 1 91.31 60 MET A O 1
ATOM 431 N N . LYS A 1 61 ? -23.703 -29.328 3.691 1 90.62 61 LYS A N 1
ATOM 432 C CA . LYS A 1 61 ? -24.141 -30.703 3.859 1 90.62 61 LYS A CA 1
ATOM 433 C C . LYS A 1 61 ? -22.953 -31.656 3.861 1 90.62 61 LYS A C 1
ATOM 435 O O . LYS A 1 61 ? -23.078 -32.812 4.262 1 90.62 61 LYS A O 1
ATOM 440 N N . SER A 1 62 ? -21.844 -31.234 3.477 1 91.81 62 SER A N 1
ATOM 441 C CA . SER A 1 62 ? -20.672 -32.094 3.361 1 91.81 62 SER A CA 1
ATOM 442 C C . SER A 1 62 ? -20.203 -32.562 4.73 1 91.81 62 SER A C 1
ATOM 444 O O . SER A 1 62 ? -20.438 -31.906 5.742 1 91.81 62 SER A O 1
ATOM 446 N N . ALA A 1 63 ? -19.562 -33.688 4.703 1 90.75 63 ALA A N 1
ATOM 447 C CA . ALA A 1 63 ? -19.016 -34.25 5.941 1 90.75 63 ALA A CA 1
ATOM 448 C C . ALA A 1 63 ? -17.719 -33.531 6.332 1 90.75 63 ALA A C 1
ATOM 450 O O . ALA A 1 63 ? -17.406 -33.406 7.52 1 90.75 63 ALA A O 1
ATOM 451 N N . ASN A 1 64 ? -16.938 -33.219 5.422 1 91.69 64 ASN A N 1
ATOM 452 C CA . ASN A 1 64 ? -15.68 -32.531 5.664 1 91.69 64 ASN A CA 1
ATOM 453 C C . ASN A 1 64 ? -15.734 -31.062 5.188 1 91.69 64 ASN A C 1
ATOM 455 O O . ASN A 1 64 ? -16.766 -30.609 4.691 1 91.69 64 ASN A O 1
ATOM 459 N N . THR A 1 65 ? -14.648 -30.375 5.441 1 91.62 65 THR A N 1
ATOM 460 C CA . THR A 1 65 ? -14.57 -28.969 5.059 1 91.62 65 THR A CA 1
ATOM 461 C C . THR A 1 65 ? -14.219 -28.828 3.58 1 91.62 65 THR A C 1
ATOM 463 O O . THR A 1 65 ? -13.125 -29.219 3.158 1 91.62 65 THR A O 1
ATOM 466 N N . ILE A 1 66 ? -15.156 -28.203 2.82 1 93.12 66 ILE A N 1
ATOM 467 C CA . ILE A 1 66 ? -14.906 -28.047 1.393 1 93.12 66 ILE A CA 1
ATOM 468 C C . ILE A 1 66 ? -15.25 -26.625 0.961 1 93.12 66 ILE A C 1
ATOM 470 O O . ILE A 1 66 ? -15.938 -25.906 1.687 1 93.12 66 ILE A O 1
ATOM 474 N N . SER A 1 67 ? -14.633 -26.203 -0.081 1 93.06 67 SER A N 1
ATOM 475 C CA . SER A 1 67 ? -15.023 -25.031 -0.843 1 93.06 67 SER A CA 1
ATOM 476 C C . SER A 1 67 ? -15.438 -25.406 -2.264 1 93.06 67 SER A C 1
ATOM 478 O O . SER A 1 67 ? -14.781 -26.219 -2.908 1 93.06 67 SER A O 1
ATOM 480 N N . VAL A 1 68 ? -16.562 -24.766 -2.699 1 92.25 68 VAL A N 1
ATOM 481 C CA . VAL A 1 68 ? -17.109 -25.188 -3.99 1 92.25 68 VAL A CA 1
ATOM 482 C C . VAL A 1 68 ? -17.234 -23.969 -4.902 1 92.25 68 VAL A C 1
ATOM 484 O O . VAL A 1 68 ? -17.719 -22.906 -4.473 1 92.25 68 VAL A O 1
ATOM 487 N N . MET A 1 69 ? -16.781 -24.141 -6.059 1 90.75 69 MET A N 1
ATOM 488 C CA . MET A 1 69 ? -17.031 -23.172 -7.117 1 90.75 69 MET A CA 1
ATOM 489 C C . MET A 1 69 ? -18.141 -23.656 -8.039 1 90.75 69 MET A C 1
ATOM 491 O O . MET A 1 69 ? -18.031 -24.734 -8.633 1 90.75 69 MET A O 1
ATOM 495 N N . SER A 1 70 ? -19.156 -22.828 -8.188 1 88.56 70 SER A N 1
ATOM 496 C CA . SER A 1 70 ? -20.312 -23.203 -9.008 1 88.56 70 SER A CA 1
ATOM 497 C C . SER A 1 70 ? -20.047 -22.938 -10.484 1 88.56 70 SER A C 1
ATOM 499 O O . SER A 1 70 ? -19.078 -22.266 -10.836 1 88.56 70 SER A O 1
ATOM 501 N N . ALA A 1 71 ? -20.938 -23.422 -11.25 1 85 71 ALA A N 1
ATOM 502 C CA . ALA A 1 71 ? -20.875 -23.188 -12.688 1 85 71 ALA A CA 1
ATOM 503 C C . ALA A 1 71 ? -21.031 -21.703 -13.008 1 85 71 ALA A C 1
ATOM 505 O O . ALA A 1 71 ? -20.328 -21.172 -13.875 1 85 71 ALA A O 1
ATOM 506 N N . GLU A 1 72 ? -21.859 -21.094 -12.312 1 81.56 72 GLU A N 1
ATOM 507 C CA . GLU A 1 72 ? -22.094 -19.672 -12.508 1 81.56 72 GLU A CA 1
ATOM 508 C C . GLU A 1 72 ? -20.859 -18.859 -12.141 1 81.56 72 GLU A C 1
ATOM 510 O O . GLU A 1 72 ? -20.516 -17.891 -12.828 1 81.56 72 GLU A O 1
ATOM 515 N N . ASP A 1 73 ? -20.266 -19.203 -11.109 1 83.12 73 ASP A N 1
ATOM 516 C CA . ASP A 1 73 ? -19.031 -18.516 -10.703 1 83.12 73 ASP A CA 1
ATOM 517 C C . ASP A 1 73 ? -17.953 -18.641 -11.773 1 83.12 73 ASP A C 1
ATOM 519 O O . ASP A 1 73 ? -17.234 -17.688 -12.039 1 83.12 73 ASP A O 1
ATOM 523 N N . LEU A 1 74 ? -17.891 -19.734 -12.297 1 82.31 74 LEU A N 1
ATOM 524 C CA . LEU A 1 74 ? -16.875 -20 -13.312 1 82.31 74 LEU A CA 1
ATOM 525 C C . LEU A 1 74 ? -17.156 -19.203 -14.586 1 82.31 74 LEU A C 1
ATOM 527 O O . LEU A 1 74 ? -16.234 -18.75 -15.266 1 82.31 74 LEU A O 1
ATOM 531 N N . GLU A 1 75 ? -18.391 -19.047 -14.805 1 78 75 GLU A N 1
ATOM 532 C CA . GLU A 1 75 ? -18.781 -18.328 -16 1 78 75 GLU A CA 1
ATOM 533 C C . GLU A 1 75 ? -18.547 -16.828 -15.859 1 78 75 GLU A C 1
ATOM 535 O O . GLU A 1 75 ? -18.344 -16.125 -16.844 1 78 75 GLU A O 1
ATOM 540 N N . HIS A 1 76 ? -18.578 -16.359 -14.641 1 77.75 76 HIS A N 1
ATOM 541 C CA . HIS A 1 76 ? -18.5 -14.922 -14.414 1 77.75 76 HIS A CA 1
ATOM 542 C C . HIS A 1 76 ? -17.078 -14.508 -14.031 1 77.75 76 HIS A C 1
ATOM 544 O O . HIS A 1 76 ? -16.891 -13.508 -13.336 1 77.75 76 HIS A O 1
ATOM 550 N N . THR A 1 77 ? -16.188 -15.25 -14.453 1 76.56 77 THR A N 1
ATOM 551 C CA . THR A 1 77 ? -14.836 -14.844 -14.117 1 76.56 77 THR A CA 1
ATOM 552 C C . THR A 1 77 ? -14.109 -14.312 -15.352 1 76.56 77 THR A C 1
ATOM 554 O O . THR A 1 77 ? -14.469 -14.648 -16.484 1 76.56 77 THR A O 1
ATOM 557 N N . ALA A 1 78 ? -13.188 -13.414 -15.109 1 71.75 78 ALA A N 1
ATOM 558 C CA . ALA A 1 78 ? -12.367 -12.812 -16.156 1 71.75 78 ALA A CA 1
ATOM 559 C C . ALA A 1 78 ? -11 -13.492 -16.25 1 71.75 78 ALA A C 1
ATOM 561 O O . ALA A 1 78 ? -10.047 -12.914 -16.766 1 71.75 78 ALA A O 1
ATOM 562 N N . VAL A 1 79 ? -11.031 -14.742 -15.875 1 73 79 VAL A N 1
ATOM 563 C CA . VAL A 1 79 ? -9.719 -15.359 -15.742 1 73 79 VAL A CA 1
ATOM 564 C C . VAL A 1 79 ? -9.383 -16.141 -17.016 1 73 79 VAL A C 1
ATOM 566 O O . VAL A 1 79 ? -10.266 -16.406 -17.828 1 73 79 VAL A O 1
ATOM 569 N N . HIS A 1 80 ? -8.086 -16.469 -17.141 1 72.38 80 HIS A N 1
ATOM 570 C CA . HIS A 1 80 ? -7.574 -17.156 -18.312 1 72.38 80 HIS A CA 1
ATOM 571 C C . HIS A 1 80 ? -7.875 -18.656 -18.25 1 72.38 80 HIS A C 1
ATOM 573 O O . HIS A 1 80 ? -8.008 -19.312 -19.281 1 72.38 80 HIS A O 1
ATOM 579 N N . ASN A 1 81 ? -7.816 -19.141 -17.094 1 84.94 81 ASN A N 1
ATOM 580 C CA . ASN A 1 81 ? -7.898 -20.594 -16.875 1 84.94 81 ASN A CA 1
ATOM 581 C C . ASN A 1 81 ? -8.477 -20.922 -15.492 1 84.94 81 ASN A C 1
ATOM 583 O O . ASN A 1 81 ? -8.805 -20.016 -14.727 1 84.94 81 ASN A O 1
ATOM 587 N N . VAL A 1 82 ? -8.578 -22.141 -15.234 1 85.62 82 VAL A N 1
ATOM 588 C CA . VAL A 1 82 ? -9.273 -22.578 -14.023 1 85.62 82 VAL A CA 1
ATOM 589 C C . VAL A 1 82 ? -8.406 -22.297 -12.805 1 85.62 82 VAL A C 1
ATOM 591 O O . VAL A 1 82 ? -8.914 -22.078 -11.703 1 85.62 82 VAL A O 1
ATOM 594 N N . ALA A 1 83 ? -7.09 -22.375 -12.977 1 87.31 83 ALA A N 1
ATOM 595 C CA . ALA A 1 83 ? -6.207 -22.094 -11.844 1 87.31 83 ALA A CA 1
ATOM 596 C C . ALA A 1 83 ? -6.477 -20.703 -11.281 1 87.31 83 ALA A C 1
ATOM 598 O O . ALA A 1 83 ? -6.625 -20.531 -10.07 1 87.31 83 ALA A O 1
ATOM 599 N N . GLU A 1 84 ? -6.602 -19.797 -12.102 1 88.62 84 GLU A N 1
ATOM 600 C CA . GLU A 1 84 ? -6.82 -18.406 -11.68 1 88.62 84 GLU A CA 1
ATOM 601 C C . GLU A 1 84 ? -8.203 -18.234 -11.047 1 88.62 84 GLU A C 1
ATOM 603 O O . GLU A 1 84 ? -8.375 -17.422 -10.141 1 88.62 84 GLU A O 1
ATOM 608 N N . ALA A 1 85 ? -9.109 -18.953 -11.516 1 87.38 85 ALA A N 1
ATOM 609 C CA . ALA A 1 85 ? -10.438 -18.891 -10.914 1 87.38 85 ALA A CA 1
ATOM 610 C C . ALA A 1 85 ? -10.406 -19.391 -9.469 1 87.38 85 ALA A C 1
ATOM 612 O O . ALA A 1 85 ? -11.117 -18.844 -8.609 1 87.38 85 ALA A O 1
ATOM 613 N N . LEU A 1 86 ? -9.648 -20.312 -9.227 1 89.38 86 LEU A N 1
ATOM 614 C CA . LEU A 1 86 ? -9.57 -20.922 -7.906 1 89.38 86 LEU A CA 1
ATOM 615 C C . LEU A 1 86 ? -9.047 -19.938 -6.871 1 89.38 86 LEU A C 1
ATOM 617 O O . LEU A 1 86 ? -9.281 -20.094 -5.672 1 89.38 86 LEU A O 1
ATOM 621 N N . ALA A 1 87 ? -8.336 -18.922 -7.301 1 88.69 87 ALA A N 1
ATOM 622 C CA . ALA A 1 87 ? -7.777 -17.922 -6.387 1 88.69 87 ALA A CA 1
ATOM 623 C C . ALA A 1 87 ? -8.883 -17.156 -5.66 1 88.69 87 ALA A C 1
ATOM 625 O O . ALA A 1 87 ? -8.625 -16.5 -4.648 1 88.69 87 ALA A O 1
ATOM 626 N N . LEU A 1 88 ? -10.109 -17.281 -6.098 1 86.88 88 LEU A N 1
ATOM 627 C CA . LEU A 1 88 ? -11.219 -16.562 -5.5 1 86.88 88 LEU A CA 1
ATOM 628 C C . LEU A 1 88 ? -11.789 -17.312 -4.301 1 86.88 88 LEU A C 1
ATOM 630 O O . LEU A 1 88 ? -12.609 -16.766 -3.555 1 86.88 88 LEU A O 1
ATOM 634 N N . LEU A 1 89 ? -11.266 -18.5 -4.129 1 87.56 89 LEU A N 1
ATOM 635 C CA . LEU A 1 89 ? -11.711 -19.297 -2.99 1 87.56 89 LEU A CA 1
ATOM 636 C C . LEU A 1 89 ? -10.859 -19.016 -1.758 1 87.56 89 LEU A C 1
ATOM 638 O O . LEU A 1 89 ? -9.68 -18.672 -1.879 1 87.56 89 LEU A O 1
ATOM 642 N N . PRO A 1 90 ? -11.469 -19.172 -0.617 1 88.19 90 PRO A N 1
ATOM 643 C CA . PRO A 1 90 ? -10.695 -18.938 0.604 1 88.19 90 PRO A CA 1
ATOM 644 C C . PRO A 1 90 ? -9.531 -19.906 0.762 1 88.19 90 PRO A C 1
ATOM 646 O O . PRO A 1 90 ? -9.703 -21.125 0.594 1 88.19 90 PRO A O 1
ATOM 649 N N . GLY A 1 91 ? -8.422 -19.359 1.072 1 88.56 91 GLY A N 1
ATOM 650 C CA . GLY A 1 91 ? -7.254 -20.156 1.408 1 88.56 91 GLY A CA 1
ATOM 651 C C . GLY A 1 91 ? -6.555 -20.734 0.192 1 88.56 91 GLY A C 1
ATOM 652 O O . GLY A 1 91 ? -5.703 -21.609 0.319 1 88.56 91 GLY A O 1
ATOM 653 N N . VAL A 1 92 ? -6.926 -20.328 -0.953 1 91.38 92 VAL A N 1
ATOM 654 C CA . VAL A 1 92 ? -6.32 -20.859 -2.166 1 91.38 92 VAL A CA 1
ATOM 655 C C . VAL A 1 92 ? -5.379 -19.828 -2.773 1 91.38 92 VAL A C 1
ATOM 657 O O . VAL A 1 92 ? -5.715 -18.641 -2.842 1 91.38 92 VAL A O 1
ATOM 660 N N . THR A 1 93 ? -4.199 -20.359 -3.096 1 90.62 93 THR A N 1
ATOM 661 C CA . THR A 1 93 ? -3.217 -19.484 -3.732 1 90.62 93 THR A CA 1
ATOM 662 C C . THR A 1 93 ? -2.895 -19.984 -5.141 1 90.62 93 THR A C 1
ATOM 664 O O . THR A 1 93 ? -2.92 -21.188 -5.41 1 90.62 93 THR A O 1
ATOM 667 N N . VAL A 1 94 ? -2.639 -18.984 -5.977 1 90.31 94 VAL A N 1
ATOM 668 C CA . VAL A 1 94 ? -2.221 -19.297 -7.34 1 90.31 94 VAL A CA 1
ATOM 669 C C . VAL A 1 94 ? -0.888 -18.609 -7.641 1 90.31 94 VAL A C 1
ATOM 671 O O . VAL A 1 94 ? -0.703 -17.438 -7.332 1 90.31 94 VAL A O 1
ATOM 674 N N . THR A 1 95 ? 0.024 -19.375 -8.188 1 88.12 95 THR A N 1
ATOM 675 C CA . THR A 1 95 ? 1.323 -18.812 -8.547 1 88.12 95 THR A CA 1
ATOM 676 C C . THR A 1 95 ? 1.519 -18.828 -10.062 1 88.12 95 THR A C 1
ATOM 678 O O . THR A 1 95 ? 1.002 -19.719 -10.75 1 88.12 95 THR A O 1
ATOM 681 N N . ASN A 1 96 ? 2.283 -17.859 -10.484 1 87.12 96 ASN A N 1
ATOM 682 C CA . ASN A 1 96 ? 2.535 -17.734 -11.922 1 87.12 96 ASN A CA 1
ATOM 683 C C . ASN A 1 96 ? 3.867 -18.359 -12.312 1 87.12 96 ASN A C 1
ATOM 685 O O . ASN A 1 96 ? 4.281 -18.266 -13.469 1 87.12 96 ASN A O 1
ATOM 689 N N . THR A 1 97 ? 4.504 -18.891 -11.398 1 85.56 97 THR A N 1
ATOM 690 C CA . THR A 1 97 ? 5.777 -19.531 -11.664 1 85.56 97 THR A CA 1
ATOM 691 C C . THR A 1 97 ? 5.918 -20.812 -10.828 1 85.56 97 THR A C 1
ATOM 693 O O . THR A 1 97 ? 5.094 -21.078 -9.953 1 85.56 97 THR A O 1
ATOM 696 N N . GLY A 1 98 ? 6.75 -21.672 -11.234 1 73.62 98 GLY A N 1
ATOM 697 C CA . GLY A 1 98 ? 6.945 -22.938 -10.539 1 73.62 98 GLY A CA 1
ATOM 698 C C . GLY A 1 98 ? 8.336 -23.516 -10.734 1 73.62 98 GLY A C 1
ATOM 699 O O . GLY A 1 98 ? 9.25 -22.812 -11.156 1 73.62 98 GLY A O 1
ATOM 700 N N . ASN A 1 99 ? 8.383 -24.656 -10.234 1 66.75 99 ASN A N 1
ATOM 701 C CA . ASN A 1 99 ? 9.648 -25.375 -10.375 1 66.75 99 ASN A CA 1
ATOM 702 C C . ASN A 1 99 ? 9.695 -26.188 -11.656 1 66.75 99 ASN A C 1
ATOM 704 O O . ASN A 1 99 ? 9.125 -27.281 -11.727 1 66.75 99 ASN A O 1
ATOM 708 N N . SER A 1 100 ? 10.133 -25.641 -12.711 1 64.69 100 SER A N 1
ATOM 709 C CA . SER A 1 100 ? 10.289 -26.234 -14.039 1 64.69 100 SER A CA 1
ATOM 710 C C . SER A 1 100 ? 11.43 -25.578 -14.805 1 64.69 100 SER A C 1
ATOM 712 O O . SER A 1 100 ? 12.258 -24.875 -14.227 1 64.69 100 SER A O 1
ATOM 714 N N . PHE A 1 101 ? 11.508 -26 -16.047 1 67.31 101 PHE A N 1
ATOM 715 C CA . PHE A 1 101 ? 12.508 -25.375 -16.906 1 67.31 101 PHE A CA 1
ATOM 716 C C . PHE A 1 101 ? 12.164 -23.906 -17.141 1 67.31 101 PHE A C 1
ATOM 718 O O . PHE A 1 101 ? 13 -23.141 -17.641 1 67.31 101 PHE A O 1
ATOM 725 N N . PHE A 1 102 ? 10.984 -23.453 -16.766 1 67.44 102 PHE A N 1
ATOM 726 C CA . PHE A 1 102 ? 10.617 -22.047 -16.875 1 67.44 102 PHE A CA 1
ATOM 727 C C . PHE A 1 102 ? 10.242 -21.469 -15.516 1 67.44 102 PHE A C 1
ATOM 729 O O . PHE A 1 102 ? 9.227 -20.781 -15.391 1 67.44 102 PHE A O 1
ATOM 736 N N . GLY A 1 103 ? 11.062 -21.562 -14.594 1 78 103 GLY A N 1
ATOM 737 C CA . GLY A 1 103 ? 10.766 -21.016 -13.273 1 78 103 GLY A CA 1
ATOM 738 C C . GLY A 1 103 ? 11.242 -19.594 -13.086 1 78 103 GLY A C 1
ATOM 739 O O . GLY A 1 103 ? 11.656 -18.938 -14.047 1 78 103 GLY A O 1
ATOM 740 N N . GLY A 1 104 ? 10.922 -19.062 -11.953 1 87.5 104 GLY A N 1
ATOM 741 C CA . GLY A 1 104 ? 11.367 -17.719 -11.648 1 87.5 104 GLY A CA 1
ATOM 742 C C . GLY A 1 104 ? 10.68 -16.656 -12.492 1 87.5 104 GLY A C 1
ATOM 743 O O . GLY A 1 104 ? 9.469 -16.734 -12.727 1 87.5 104 GLY A O 1
ATOM 744 N N . VAL A 1 105 ? 11.5 -15.75 -12.898 1 92.88 105 VAL A N 1
ATOM 745 C CA . VAL A 1 105 ? 10.953 -14.609 -13.633 1 92.88 105 VAL A CA 1
ATOM 746 C C . VAL A 1 105 ? 10.547 -15.039 -15.039 1 92.88 105 VAL A C 1
ATOM 748 O O . VAL A 1 105 ? 9.617 -14.477 -15.625 1 92.88 105 VAL A O 1
ATOM 751 N N . ASP A 1 106 ? 11.133 -16.125 -15.547 1 91.19 106 ASP A N 1
ATOM 752 C CA . ASP A 1 106 ? 10.773 -16.641 -16.875 1 91.19 106 ASP A CA 1
ATOM 753 C C . ASP A 1 106 ? 9.344 -17.188 -16.875 1 91.19 106 ASP A C 1
ATOM 755 O O . ASP A 1 106 ? 8.555 -16.875 -17.766 1 91.19 106 ASP A O 1
ATOM 759 N N . GLY A 1 107 ? 9.109 -17.984 -15.898 1 92.25 107 GLY A N 1
ATOM 760 C CA . GLY A 1 107 ? 7.754 -18.5 -15.797 1 92.25 107 GLY A CA 1
ATOM 761 C C . GLY A 1 107 ? 6.723 -17.422 -15.516 1 92.25 107 GLY A C 1
ATOM 762 O O . GLY A 1 107 ? 5.66 -17.391 -16.141 1 92.25 107 GLY A O 1
ATOM 763 N N . ALA A 1 108 ? 7.137 -16.547 -14.641 1 94.81 108 ALA A N 1
ATOM 764 C CA . ALA A 1 108 ? 6.219 -15.477 -14.266 1 94.81 108 ALA A CA 1
ATOM 765 C C . ALA A 1 108 ? 5.895 -14.578 -15.461 1 94.81 108 ALA A C 1
ATOM 767 O O . ALA A 1 108 ? 4.801 -14.023 -15.539 1 94.81 108 ALA A O 1
ATOM 768 N N . SER A 1 109 ? 6.777 -14.477 -16.375 1 96.56 109 SER A N 1
ATOM 769 C CA . SER A 1 109 ? 6.637 -13.523 -17.469 1 96.56 109 SER A CA 1
ATOM 770 C C . SER A 1 109 ? 5.613 -14.016 -18.5 1 96.56 109 SER A C 1
ATOM 772 O O . SER A 1 109 ? 5.289 -13.297 -19.453 1 96.56 109 SER A O 1
ATOM 774 N N . ARG A 1 110 ? 5.117 -15.227 -18.297 1 94.06 110 ARG A N 1
ATOM 775 C CA . ARG A 1 110 ? 4.008 -15.664 -19.141 1 94.06 110 ARG A CA 1
ATOM 776 C C . ARG A 1 110 ? 2.723 -14.93 -18.781 1 94.06 110 ARG A C 1
ATOM 778 O O . ARG A 1 110 ? 1.778 -14.898 -19.578 1 94.06 110 ARG A O 1
ATOM 785 N N . GLY A 1 111 ? 2.65 -14.492 -17.578 1 92.5 111 GLY A N 1
ATOM 786 C CA . GLY A 1 111 ? 1.57 -13.602 -17.188 1 92.5 111 GLY A CA 1
ATOM 787 C C . GLY A 1 111 ? 0.291 -14.336 -16.828 1 92.5 111 GLY A C 1
ATOM 788 O O . GLY A 1 111 ? -0.794 -13.75 -16.859 1 92.5 111 GLY A O 1
ATOM 789 N N . GLU A 1 112 ? 0.362 -15.602 -16.516 1 89.62 112 GLU A N 1
ATOM 790 C CA . GLU A 1 112 ? -0.835 -16.344 -16.125 1 89.62 112 GLU A CA 1
ATOM 791 C C . GLU A 1 112 ? -0.575 -17.203 -14.898 1 89.62 112 GLU A C 1
ATOM 793 O O . GLU A 1 112 ? 0.553 -17.656 -14.672 1 89.62 112 GLU A O 1
ATOM 798 N N . GLY A 1 113 ? -1.637 -17.391 -14.195 1 89.75 113 GLY A N 1
ATOM 799 C CA . GLY A 1 113 ? -1.551 -18.328 -13.094 1 89.75 113 GLY A CA 1
ATOM 800 C C . GLY A 1 113 ? -1.513 -19.781 -13.539 1 89.75 113 GLY A C 1
ATOM 801 O O . GLY A 1 113 ? -2.264 -20.172 -14.43 1 89.75 113 GLY A O 1
ATOM 802 N N . MET A 1 114 ? -0.661 -20.594 -12.789 1 89 114 MET A N 1
ATOM 803 C CA . MET A 1 114 ? -0.45 -21.922 -13.328 1 89 114 MET A CA 1
ATOM 804 C C . MET A 1 114 ? -0.645 -22.984 -12.25 1 89 114 MET A C 1
ATOM 806 O O . MET A 1 114 ? -1.093 -24.094 -12.539 1 89 114 MET A O 1
ATOM 810 N N . PHE A 1 115 ? -0.26 -22.641 -11.062 1 89 115 PHE A N 1
ATOM 811 C CA . PHE A 1 115 ? -0.242 -23.656 -10.016 1 89 115 PHE A CA 1
ATOM 812 C C . PHE A 1 115 ? -1.092 -23.219 -8.828 1 89 115 PHE A C 1
ATOM 814 O O . PHE A 1 115 ? -1.157 -22.031 -8.508 1 89 115 PHE A O 1
ATOM 821 N N . VAL A 1 116 ? -1.679 -24.203 -8.227 1 90.25 116 VAL A N 1
ATOM 822 C CA . VAL A 1 116 ? -2.617 -23.906 -7.148 1 90.25 116 VAL A CA 1
ATOM 823 C C . VAL A 1 116 ? -2.133 -24.531 -5.848 1 90.25 116 VAL A C 1
ATOM 825 O O . VAL A 1 116 ? -1.649 -25.672 -5.844 1 90.25 116 VAL A O 1
ATOM 828 N N . GLY A 1 117 ? -2.139 -23.766 -4.844 1 89.31 117 GLY A N 1
ATOM 829 C CA . GLY A 1 117 ? -1.893 -24.234 -3.492 1 89.31 117 GLY A CA 1
ATOM 830 C C . GLY A 1 117 ? -3.051 -23.969 -2.547 1 89.31 117 GLY A C 1
ATOM 831 O O . GLY A 1 117 ? -3.764 -22.984 -2.697 1 89.31 117 GLY A O 1
ATOM 832 N N . VAL A 1 118 ? -3.199 -24.859 -1.658 1 91.25 118 VAL A N 1
ATOM 833 C CA . VAL A 1 118 ? -4.254 -24.719 -0.66 1 91.25 118 VAL A CA 1
ATOM 834 C C . VAL A 1 118 ? -3.639 -24.422 0.706 1 91.25 118 VAL A C 1
ATOM 836 O O . VAL A 1 118 ? -2.67 -25.078 1.109 1 91.25 118 VAL A O 1
ATOM 839 N N . ARG A 1 119 ? -4.172 -23.406 1.399 1 85.81 119 ARG A N 1
ATOM 840 C CA . ARG A 1 119 ? -3.76 -22.938 2.719 1 85.81 119 ARG A CA 1
ATOM 841 C C . ARG A 1 119 ? -2.264 -22.656 2.754 1 85.81 119 ARG A C 1
ATOM 843 O O . ARG A 1 119 ? -1.57 -23.047 3.693 1 85.81 119 ARG A O 1
ATOM 850 N N . GLY A 1 120 ? -1.89 -22 1.659 1 71 120 GLY A N 1
ATOM 851 C CA . GLY A 1 120 ? -0.554 -21.438 1.556 1 71 120 GLY A CA 1
ATOM 852 C C . GLY A 1 120 ? 0.534 -22.484 1.458 1 71 120 GLY A C 1
ATOM 853 O O . GLY A 1 120 ? 1.722 -22.172 1.558 1 71 120 GLY A O 1
ATOM 854 N N . MET A 1 121 ? 0.155 -23.656 1.226 1 77.69 121 MET A N 1
ATOM 855 C CA . MET A 1 121 ? 1.159 -24.703 1.125 1 77.69 121 MET A CA 1
ATOM 856 C C . MET A 1 121 ? 1.687 -24.828 -0.301 1 77.69 121 MET A C 1
ATOM 858 O O . MET A 1 121 ? 1.07 -24.312 -1.238 1 77.69 121 MET A O 1
ATOM 862 N N . ASN A 1 122 ? 2.76 -25.422 -0.322 1 78.25 122 ASN A N 1
ATOM 863 C CA . ASN A 1 122 ? 3.377 -25.641 -1.624 1 78.25 122 ASN A CA 1
ATOM 864 C C . ASN A 1 122 ? 2.42 -26.344 -2.586 1 78.25 122 ASN A C 1
ATOM 866 O O . ASN A 1 122 ? 1.664 -27.234 -2.18 1 78.25 122 ASN A O 1
ATOM 870 N N . THR A 1 123 ? 2.449 -25.938 -3.777 1 78 123 THR A N 1
ATOM 871 C CA . THR A 1 123 ? 1.542 -26.453 -4.793 1 78 123 THR A CA 1
ATOM 872 C C . THR A 1 123 ? 1.754 -27.953 -4.992 1 78 123 THR A C 1
ATOM 874 O O . THR A 1 123 ? 0.848 -28.656 -5.438 1 78 123 THR A O 1
ATOM 877 N N . GLU A 1 124 ? 2.869 -28.438 -4.629 1 77.38 124 GLU A N 1
ATOM 878 C CA . GLU A 1 124 ? 3.156 -29.859 -4.73 1 77.38 124 GLU A CA 1
ATOM 879 C C . GLU A 1 124 ? 2.344 -30.672 -3.719 1 77.38 124 GLU A C 1
ATOM 881 O O . GLU A 1 124 ? 2.188 -31.875 -3.863 1 77.38 124 GLU A O 1
ATOM 886 N N . PHE A 1 125 ? 1.816 -29.953 -2.787 1 82.94 125 PHE A N 1
ATOM 887 C CA . PHE A 1 125 ? 1.107 -30.656 -1.72 1 82.94 125 PHE A CA 1
ATOM 888 C C . PHE A 1 125 ? -0.383 -30.734 -2.025 1 82.94 125 PHE A C 1
ATOM 890 O O . PHE A 1 125 ? -1.17 -31.188 -1.185 1 82.94 125 PHE A O 1
ATOM 897 N N . THR A 1 126 ? -0.721 -30.297 -3.15 1 87.12 126 THR A N 1
ATOM 898 C CA . THR A 1 126 ? -2.117 -30.328 -3.572 1 87.12 126 THR A CA 1
ATOM 899 C C . THR A 1 126 ? -2.338 -31.406 -4.629 1 87.12 126 THR A C 1
ATOM 901 O O . THR A 1 126 ? -1.615 -31.453 -5.625 1 87.12 126 THR A O 1
ATOM 904 N N . LEU A 1 127 ? -3.334 -32.219 -4.328 1 91.06 127 LEU A N 1
ATOM 905 C CA . LEU A 1 127 ? -3.697 -33.25 -5.289 1 91.06 127 LEU A CA 1
ATOM 906 C C . LEU A 1 127 ? -4.785 -32.75 -6.234 1 91.06 127 LEU A C 1
ATOM 908 O O . LEU A 1 127 ? -5.746 -32.094 -5.801 1 91.06 127 LEU A O 1
ATOM 912 N N . ALA A 1 128 ? -4.539 -33 -7.477 1 91.94 128 ALA A N 1
ATOM 913 C CA . ALA A 1 128 ? -5.539 -32.625 -8.477 1 91.94 128 ALA A CA 1
ATOM 914 C C . ALA A 1 128 ? -6.246 -33.844 -9.039 1 91.94 128 ALA A C 1
ATOM 916 O O . ALA A 1 128 ? -5.598 -34.844 -9.398 1 91.94 128 ALA A O 1
ATOM 917 N N . LEU A 1 129 ? -7.57 -33.75 -9.078 1 94.25 129 LEU A N 1
ATOM 918 C CA . LEU A 1 129 ? -8.406 -34.812 -9.633 1 94.25 129 LEU A CA 1
ATOM 919 C C . LEU A 1 129 ? -9.312 -34.281 -10.734 1 94.25 129 LEU A C 1
ATOM 921 O O . LEU A 1 129 ? -9.695 -33.125 -10.711 1 94.25 129 LEU A O 1
ATOM 925 N N . ILE A 1 130 ? -9.57 -35.094 -11.656 1 93.12 130 ILE A N 1
ATOM 926 C CA . ILE A 1 130 ? -10.664 -34.875 -12.602 1 93.12 130 ILE A CA 1
ATOM 927 C C . ILE A 1 130 ? -11.672 -36 -12.516 1 93.12 130 ILE A C 1
ATOM 929 O O . ILE A 1 130 ? -11.344 -37.156 -12.836 1 93.12 130 ILE A O 1
ATOM 933 N N . ASN A 1 131 ? -12.805 -35.688 -12.094 1 91.69 131 ASN A N 1
ATOM 934 C CA . ASN A 1 131 ? -13.852 -36.688 -11.859 1 91.69 131 ASN A CA 1
ATOM 935 C C . ASN A 1 131 ? -13.375 -37.812 -10.938 1 91.69 131 ASN A C 1
ATOM 937 O O . ASN A 1 131 ? -13.609 -39 -11.219 1 91.69 131 ASN A O 1
ATOM 941 N N . GLY A 1 132 ? -12.57 -37.406 -9.992 1 90.38 132 GLY A N 1
ATOM 942 C CA . GLY A 1 132 ? -12.133 -38.375 -8.984 1 90.38 132 GLY A CA 1
ATOM 943 C C . GLY A 1 132 ? -10.875 -39.125 -9.375 1 90.38 132 GLY A C 1
ATOM 944 O O . GLY A 1 132 ? -10.32 -39.875 -8.578 1 90.38 132 GLY A O 1
ATOM 945 N N . VAL A 1 133 ? -10.438 -38.938 -10.547 1 92.06 133 VAL A N 1
ATOM 946 C CA . VAL A 1 133 ? -9.227 -39.594 -11.023 1 92.06 133 VAL A CA 1
ATOM 947 C C . VAL A 1 133 ? -8.008 -38.719 -10.734 1 92.06 133 VAL A C 1
ATOM 949 O O . VAL A 1 133 ? -7.984 -37.562 -11.086 1 92.06 133 VAL A O 1
ATOM 952 N N . ASN A 1 134 ? -6.984 -39.375 -10.125 1 91.88 134 ASN A N 1
ATOM 953 C CA . ASN A 1 134 ? -5.715 -38.656 -9.953 1 91.88 134 ASN A CA 1
ATOM 954 C C . ASN A 1 134 ? -5.07 -38.344 -11.297 1 91.88 134 ASN A C 1
ATOM 956 O O . ASN A 1 134 ? -4.73 -39.25 -12.07 1 91.88 134 ASN A O 1
ATOM 960 N N . VAL A 1 135 ? -4.777 -37.125 -11.391 1 93.44 135 VAL A N 1
ATOM 961 C CA . VAL A 1 135 ? -4.238 -36.75 -12.695 1 93.44 135 VAL A CA 1
ATOM 962 C C . VAL A 1 135 ? -2.729 -36.969 -12.719 1 93.44 135 VAL A C 1
ATOM 964 O O . VAL A 1 135 ? -2.064 -36.875 -11.68 1 93.44 135 VAL A O 1
ATOM 967 N N . ALA A 1 136 ? -2.232 -37.25 -13.914 1 93.81 136 ALA A N 1
ATOM 968 C CA . ALA A 1 136 ? -0.799 -37.438 -14.109 1 93.81 136 ALA A CA 1
ATOM 969 C C . ALA A 1 136 ? -0.021 -36.156 -13.875 1 93.81 136 ALA A C 1
ATOM 971 O O . ALA A 1 136 ? -0.504 -35.062 -14.195 1 93.81 136 ALA A O 1
ATOM 972 N N . GLN A 1 137 ? 1.165 -36.344 -13.344 1 85.69 137 GLN A N 1
ATOM 973 C CA . GLN A 1 137 ? 2.066 -35.25 -13.07 1 85.69 137 GLN A CA 1
ATOM 974 C C . GLN A 1 137 ? 3.188 -35.156 -14.102 1 85.69 137 GLN A C 1
ATOM 976 O O . GLN A 1 137 ? 4.281 -35.688 -13.875 1 85.69 137 GLN A O 1
ATOM 981 N N . GLY A 1 138 ? 2.998 -34.344 -15.078 1 83.44 138 GLY A N 1
ATOM 982 C CA . GLY A 1 138 ? 3.889 -34.344 -16.219 1 83.44 138 GLY A CA 1
ATOM 983 C C . GLY A 1 138 ? 5.086 -33.406 -16.062 1 83.44 138 GLY A C 1
ATOM 984 O O . GLY A 1 138 ? 6.055 -33.5 -16.812 1 83.44 138 GLY A O 1
ATOM 985 N N . MET A 1 139 ? 5.137 -32.656 -15 1 83.69 139 MET A N 1
ATOM 986 C CA . MET A 1 139 ? 6.223 -31.688 -14.836 1 83.69 139 MET A CA 1
ATOM 987 C C . MET A 1 139 ? 7.535 -32.406 -14.531 1 83.69 139 MET A C 1
ATOM 989 O O . MET A 1 139 ? 7.562 -33.375 -13.781 1 83.69 139 MET A O 1
ATOM 993 N N . PRO A 1 140 ? 8.68 -32.031 -15.086 1 76 140 PRO A N 1
ATOM 994 C CA . PRO A 1 140 ? 9.938 -32.75 -14.938 1 76 140 PRO A CA 1
ATOM 995 C C . PRO A 1 140 ? 10.477 -32.719 -13.508 1 76 140 PRO A C 1
ATOM 997 O O . PRO A 1 140 ? 11.117 -33.688 -13.055 1 76 140 PRO A O 1
ATOM 1000 N N . TYR A 1 141 ? 10.289 -31.703 -12.719 1 72 141 TYR A N 1
ATOM 1001 C CA . TYR A 1 141 ? 11.055 -31.578 -11.484 1 72 141 TYR A CA 1
ATOM 1002 C C . TYR A 1 141 ? 10.141 -31.453 -10.273 1 72 141 TYR A C 1
ATOM 1004 O O . TYR A 1 141 ? 10.555 -30.953 -9.227 1 72 141 TYR A O 1
ATOM 1012 N N . SER A 1 142 ? 8.953 -31.828 -10.508 1 75.38 142 SER A N 1
ATOM 1013 C CA . SER A 1 142 ? 8.031 -31.656 -9.398 1 75.38 142 SER A CA 1
ATOM 1014 C C . SER A 1 142 ? 6.781 -32.5 -9.578 1 75.38 142 SER A C 1
ATOM 1016 O O . SER A 1 142 ? 6.586 -33.125 -10.641 1 75.38 142 SER A O 1
ATOM 1018 N N . ARG A 1 143 ? 6.047 -32.562 -8.492 1 78.5 143 ARG A N 1
ATOM 1019 C CA . ARG A 1 143 ? 4.77 -33.25 -8.531 1 78.5 143 ARG A CA 1
ATOM 1020 C C . ARG A 1 143 ? 3.623 -32.312 -8.828 1 78.5 143 ARG A C 1
ATOM 1022 O O . ARG A 1 143 ? 2.453 -32.656 -8.688 1 78.5 143 ARG A O 1
ATOM 1029 N N . GLN A 1 144 ? 4.016 -31.078 -9.219 1 78.88 144 GLN A N 1
ATOM 1030 C CA . GLN A 1 144 ? 2.998 -30.078 -9.5 1 78.88 144 GLN A CA 1
ATOM 1031 C C . GLN A 1 144 ? 2.234 -30.406 -10.773 1 78.88 144 GLN A C 1
ATOM 1033 O O . GLN A 1 144 ? 2.766 -31.062 -11.672 1 78.88 144 GLN A O 1
ATOM 1038 N N . VAL A 1 145 ? 1.019 -30 -10.797 1 83.06 145 VAL A N 1
ATOM 1039 C CA . VAL A 1 145 ? 0.195 -30.094 -12 1 83.06 145 VAL A CA 1
ATOM 1040 C C . VAL A 1 145 ? -0.12 -28.703 -12.523 1 83.06 145 VAL A C 1
ATOM 1042 O O . VAL A 1 145 ? -0.599 -27.844 -11.773 1 83.06 145 VAL A O 1
ATOM 1045 N N . GLN A 1 146 ? 0.21 -28.484 -13.68 1 86.44 146 GLN A N 1
ATOM 1046 C CA . GLN A 1 146 ? -0.101 -27.203 -14.305 1 86.44 146 GLN A CA 1
ATOM 1047 C C . GLN A 1 146 ? -1.572 -27.125 -14.703 1 86.44 146 GLN A C 1
ATOM 1049 O O . GLN A 1 146 ? -1.969 -27.672 -15.742 1 86.44 146 GLN A O 1
ATOM 1054 N N . LEU A 1 147 ? -2.271 -26.344 -14.008 1 85.38 147 LEU A N 1
ATOM 1055 C CA . LEU A 1 147 ? -3.715 -26.312 -14.211 1 85.38 147 LEU A CA 1
ATOM 1056 C C . LEU A 1 147 ? -4.09 -25.234 -15.227 1 85.38 147 LEU A C 1
ATOM 1058 O O . LEU A 1 147 ? -5.234 -25.188 -15.688 1 85.38 147 LEU A O 1
ATOM 1062 N N . SER A 1 148 ? -3.105 -24.531 -15.68 1 83.81 148 SER A N 1
ATOM 1063 C CA . SER A 1 148 ? -3.377 -23.484 -16.656 1 83.81 148 SER A CA 1
ATOM 1064 C C . SER A 1 148 ? -3.783 -24.078 -18 1 83.81 148 SER A C 1
ATOM 1066 O O . SER A 1 148 ? -4.316 -23.391 -18.875 1 83.81 148 SER A O 1
ATOM 1068 N N . LEU A 1 149 ? -3.59 -25.328 -18.219 1 85.25 149 LEU A N 1
ATOM 1069 C CA . LEU A 1 149 ? -3.945 -25.953 -19.484 1 85.25 149 LEU A CA 1
ATOM 1070 C C . LEU A 1 149 ? -5.441 -26.234 -19.562 1 85.25 149 LEU A C 1
ATOM 1072 O O . LEU A 1 149 ? -5.977 -26.516 -20.625 1 85.25 149 LEU A O 1
ATOM 1076 N N . LEU A 1 150 ? -6.105 -26.109 -18.359 1 81.44 150 LEU A N 1
ATOM 1077 C CA . LEU A 1 150 ? -7.539 -26.375 -18.328 1 81.44 150 LEU A CA 1
ATOM 1078 C C . LEU A 1 150 ? -8.336 -25.078 -18.469 1 81.44 150 LEU A C 1
ATOM 1080 O O . LEU A 1 150 ? -8.234 -24.203 -17.609 1 81.44 150 LEU A O 1
ATOM 1084 N N . PRO A 1 151 ? -9.148 -24.984 -19.531 1 76.62 151 PRO A N 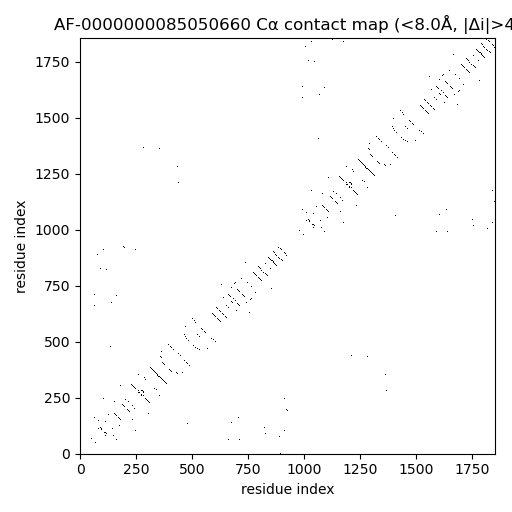1
ATOM 1085 C CA . PRO A 1 151 ? -10.047 -23.828 -19.578 1 76.62 151 PRO A CA 1
ATOM 1086 C C . PRO A 1 151 ? -11.234 -23.969 -18.609 1 76.62 151 PRO A C 1
ATOM 1088 O O . PRO A 1 151 ? -11.555 -25.078 -18.188 1 76.62 151 PRO A O 1
ATOM 1091 N N . PRO A 1 152 ? -11.836 -22.875 -18.359 1 72.88 152 PRO A N 1
ATOM 1092 C CA . PRO A 1 152 ? -13.047 -22.953 -17.531 1 72.88 152 PRO A CA 1
ATOM 1093 C C . PRO A 1 152 ? -14.219 -23.609 -18.281 1 72.88 152 PRO A C 1
ATOM 1095 O O . PRO A 1 152 ? -15.109 -24.188 -17.641 1 72.88 152 PRO A O 1
ATOM 1098 N N . SER A 1 153 ? -14.141 -23.609 -19.594 1 73 153 SER A N 1
ATOM 1099 C CA . SER A 1 153 ? -15.227 -24.156 -20.391 1 73 153 SER A CA 1
ATOM 1100 C C . SER A 1 153 ? -15.297 -25.672 -20.281 1 73 153 SER A C 1
ATOM 1102 O O . SER A 1 153 ? -14.266 -26.359 -20.344 1 73 153 SER A O 1
ATOM 1104 N N . GLY A 1 154 ? -16.422 -26.172 -20.016 1 75.12 154 GLY A N 1
ATOM 1105 C CA . GLY A 1 154 ? -16.641 -27.609 -19.938 1 75.12 154 GLY A CA 1
ATOM 1106 C C . GLY A 1 154 ? -16.609 -28.141 -18.516 1 75.12 154 GLY A C 1
ATOM 1107 O O . GLY A 1 154 ? -17.047 -29.25 -18.25 1 75.12 154 GLY A O 1
ATOM 1108 N N . LEU A 1 155 ? -15.984 -27.328 -17.734 1 81.12 155 LEU A N 1
ATOM 1109 C CA . LEU A 1 155 ? -16.016 -27.656 -16.328 1 81.12 155 LEU A CA 1
ATOM 1110 C C . LEU A 1 155 ? -17.156 -26.922 -15.617 1 81.12 155 LEU A C 1
ATOM 1112 O O . LEU A 1 155 ? -17.438 -25.766 -15.938 1 81.12 155 LEU A O 1
ATOM 1116 N N . LYS A 1 156 ? -17.859 -27.641 -14.797 1 81.81 156 LYS A N 1
ATOM 1117 C CA . LYS A 1 156 ? -19.016 -26.969 -14.203 1 81.81 156 LYS A CA 1
ATOM 1118 C C . LYS A 1 156 ? -18.844 -26.781 -12.703 1 81.81 156 LYS A C 1
ATOM 1120 O O . LYS A 1 156 ? -19.438 -25.875 -12.109 1 81.81 156 LYS A O 1
ATOM 1125 N N . THR A 1 157 ? -18.141 -27.688 -12.102 1 89.25 157 THR A N 1
ATOM 1126 C CA . THR A 1 157 ? -17.953 -27.547 -10.664 1 89.25 157 THR A CA 1
ATOM 1127 C C . THR A 1 157 ? -16.531 -27.922 -10.25 1 89.25 157 THR A C 1
ATOM 1129 O O . THR A 1 157 ? -15.953 -28.859 -10.805 1 89.25 157 THR A O 1
ATOM 1132 N N . ILE A 1 158 ? -16 -27.188 -9.391 1 92.06 158 ILE A N 1
ATOM 1133 C CA . ILE A 1 158 ? -14.734 -27.516 -8.758 1 92.06 158 ILE A CA 1
ATOM 1134 C C . ILE A 1 158 ? -14.922 -27.609 -7.242 1 92.06 158 ILE A C 1
ATOM 1136 O O . ILE A 1 158 ? -15.492 -26.703 -6.625 1 92.06 158 ILE A O 1
ATOM 1140 N N . VAL A 1 159 ? -14.461 -28.625 -6.652 1 93.12 159 VAL A N 1
ATOM 1141 C CA . VAL A 1 159 ? -14.547 -28.828 -5.207 1 93.12 159 VAL A CA 1
ATOM 1142 C C . VAL A 1 159 ? -13.141 -28.875 -4.609 1 93.12 159 VAL A C 1
ATOM 1144 O O . VAL A 1 159 ? -12.312 -29.703 -5.012 1 93.12 159 VAL A O 1
ATOM 1147 N N . VAL A 1 160 ? -12.898 -28.062 -3.74 1 94.19 160 VAL A N 1
ATOM 1148 C CA . VAL A 1 160 ? -11.641 -28.078 -3.006 1 94.19 160 VAL A CA 1
ATOM 1149 C C . VAL A 1 160 ? -11.852 -28.688 -1.622 1 94.19 160 VAL A C 1
ATOM 1151 O O . VAL A 1 160 ? -12.531 -28.094 -0.778 1 94.19 160 VAL A O 1
ATOM 1154 N N . ASN A 1 161 ? -11.289 -29.844 -1.408 1 94.69 161 ASN A N 1
ATOM 1155 C CA . ASN A 1 161 ? -11.289 -30.484 -0.094 1 94.69 161 ASN A CA 1
ATOM 1156 C C . ASN A 1 161 ? -10.102 -30.016 0.75 1 94.69 161 ASN A C 1
ATOM 1158 O O . ASN A 1 161 ? -8.945 -30.25 0.388 1 94.69 161 ASN A O 1
ATOM 1162 N N . LYS A 1 162 ? -10.398 -29.516 1.831 1 92.38 162 LYS A N 1
ATOM 1163 C CA . LYS A 1 162 ? -9.336 -28.953 2.662 1 92.38 162 LYS A CA 1
ATOM 1164 C C . LYS A 1 162 ? -8.781 -30 3.625 1 92.38 162 LYS A C 1
ATOM 1166 O O . LYS A 1 162 ? -7.711 -29.828 4.203 1 92.38 162 LYS A O 1
ATOM 1171 N N . ASN A 1 163 ? -9.516 -30.984 3.879 1 91.31 163 ASN A N 1
ATOM 1172 C CA . ASN A 1 163 ? -9.062 -32.156 4.629 1 91.31 163 ASN A CA 1
ATOM 1173 C C . ASN A 1 163 ? -9.594 -33.438 4.023 1 91.31 163 ASN A C 1
ATOM 1175 O O . ASN A 1 163 ? -10.617 -33.438 3.33 1 91.31 163 ASN A O 1
ATOM 1179 N N . SER A 1 164 ? -8.875 -34.531 4.32 1 92.62 164 SER A N 1
ATOM 1180 C CA . SER A 1 164 ? -9.164 -35.781 3.633 1 92.62 164 SER A CA 1
ATOM 1181 C C . SER A 1 164 ? -9.836 -36.781 4.57 1 92.62 164 SER A C 1
ATOM 1183 O O . SER A 1 164 ? -9.398 -36.969 5.707 1 92.62 164 SER A O 1
ATOM 1185 N N . THR A 1 165 ? -10.844 -37.438 4.016 1 94.88 165 THR A N 1
ATOM 1186 C CA . THR A 1 165 ? -11.422 -38.594 4.684 1 94.88 165 THR A CA 1
ATOM 1187 C C . THR A 1 165 ? -10.656 -39.875 4.324 1 94.88 165 THR A C 1
ATOM 1189 O O . THR A 1 165 ? -9.797 -39.844 3.441 1 94.88 165 THR A O 1
ATOM 1192 N N . ALA A 1 166 ? -11.07 -40.969 5.004 1 96.81 166 ALA A N 1
ATOM 1193 C CA . ALA A 1 166 ? -10.352 -42.219 4.797 1 96.81 166 ALA A CA 1
ATOM 1194 C C . ALA A 1 166 ? -10.539 -42.75 3.375 1 96.81 166 ALA A C 1
ATOM 1196 O O . ALA A 1 166 ? -9.695 -43.5 2.857 1 96.81 166 ALA A O 1
ATOM 1197 N N . GLU A 1 167 ? -11.617 -42.406 2.795 1 95.25 167 GLU A N 1
ATOM 1198 C CA . GLU A 1 167 ? -11.883 -42.906 1.443 1 95.25 167 GLU A CA 1
ATOM 1199 C C . GLU A 1 167 ? -11.039 -42.156 0.414 1 95.25 167 GLU A C 1
ATOM 1201 O O . GLU A 1 167 ? -10.883 -42.625 -0.718 1 95.25 167 GLU A O 1
ATOM 1206 N N . MET A 1 168 ? -10.531 -41 0.742 1 94.44 168 MET A N 1
ATOM 1207 C CA . MET A 1 168 ? -9.727 -40.188 -0.161 1 94.44 168 MET A CA 1
ATOM 1208 C C . MET A 1 168 ? -8.25 -40.562 -0.081 1 94.44 168 MET A C 1
ATOM 1210 O O . MET A 1 168 ? -7.82 -41.188 0.892 1 94.44 168 MET A O 1
ATOM 1214 N N . ASP A 1 169 ? -7.523 -40.125 -1.111 1 94.31 169 ASP A N 1
ATOM 1215 C CA . ASP A 1 169 ? -6.086 -40.406 -1.114 1 94.31 169 ASP A CA 1
ATOM 1216 C C . ASP A 1 169 ? -5.387 -39.625 -0.003 1 94.31 169 ASP A C 1
ATOM 1218 O O . ASP A 1 169 ? -5.754 -38.469 0.291 1 94.31 169 ASP A O 1
ATOM 1222 N N . GLY A 1 170 ? -4.297 -40.188 0.516 1 93.19 170 GLY A N 1
ATOM 1223 C CA . GLY A 1 170 ? -3.66 -39.656 1.699 1 93.19 170 GLY A CA 1
ATOM 1224 C C . GLY A 1 170 ? -2.578 -38.625 1.376 1 93.19 170 GLY A C 1
ATOM 1225 O O . GLY A 1 170 ? -2.127 -37.906 2.256 1 93.19 170 GLY A O 1
ATOM 1226 N N . ASP A 1 171 ? -2.127 -38.594 0.219 1 89.12 171 ASP A N 1
ATOM 1227 C CA . ASP A 1 171 ? -1.008 -37.75 -0.138 1 89.12 171 ASP A CA 1
ATOM 1228 C C . ASP A 1 171 ? -1.49 -36.344 -0.49 1 89.12 171 ASP A C 1
ATOM 1230 O O . ASP A 1 171 ? -1.135 -35.781 -1.54 1 89.12 171 ASP A O 1
ATOM 1234 N N . ALA A 1 172 ? -2.26 -35.719 0.387 1 89 172 ALA A N 1
ATOM 1235 C CA . ALA A 1 172 ? -2.83 -34.375 0.218 1 89 172 ALA A CA 1
ATOM 1236 C C . ALA A 1 172 ? -2.734 -33.594 1.511 1 89 172 ALA A C 1
ATOM 1238 O O . ALA A 1 172 ? -3.754 -33.25 2.121 1 89 172 ALA A O 1
ATOM 1239 N N . ILE A 1 173 ? -1.567 -33.156 1.76 1 90 173 ILE A N 1
ATOM 1240 C CA . ILE A 1 173 ? -1.364 -32.375 2.965 1 90 173 ILE A CA 1
ATOM 1241 C C . ILE A 1 173 ? -2.062 -31.016 2.814 1 90 173 ILE A C 1
ATOM 1243 O O . ILE A 1 173 ? -2.68 -30.531 3.76 1 90 173 ILE A O 1
ATOM 1247 N N . GLY A 1 174 ? -1.907 -30.422 1.708 1 89.31 174 GLY A N 1
ATOM 1248 C CA . GLY A 1 174 ? -2.605 -29.172 1.45 1 89.31 174 GLY A CA 1
ATOM 1249 C C . GLY A 1 174 ? -4.094 -29.344 1.231 1 89.31 174 GLY A C 1
ATOM 1250 O O . GLY A 1 174 ? -4.906 -28.609 1.793 1 89.31 174 GLY A O 1
ATOM 1251 N N . GLY A 1 175 ? -4.445 -30.281 0.377 1 91.75 175 GLY A N 1
ATOM 1252 C CA . GLY A 1 175 ? -5.82 -30.578 0.014 1 91.75 175 GLY A CA 1
ATOM 1253 C C . GLY A 1 175 ? -5.957 -31.188 -1.371 1 91.75 175 GLY A C 1
ATOM 1254 O O . GLY A 1 175 ? -4.957 -31.531 -2.002 1 91.75 175 GLY A O 1
ATOM 1255 N N . THR A 1 176 ? -7.211 -31.406 -1.67 1 93.62 176 THR A N 1
ATOM 1256 C CA . THR A 1 176 ? -7.508 -31.984 -2.975 1 93.62 176 THR A CA 1
ATOM 1257 C C . THR A 1 176 ? -8.453 -31.094 -3.764 1 93.62 176 THR A C 1
ATOM 1259 O O . THR A 1 176 ? -9.438 -30.578 -3.215 1 93.62 176 THR A O 1
ATOM 1262 N N . VAL A 1 177 ? -8.086 -30.859 -5.012 1 93 177 VAL A N 1
ATOM 1263 C CA . VAL A 1 177 ? -8.953 -30.125 -5.934 1 93 177 VAL A CA 1
ATOM 1264 C C . VAL A 1 177 ? -9.555 -31.109 -6.949 1 93 177 VAL A C 1
ATOM 1266 O O . VAL A 1 177 ? -8.828 -31.75 -7.703 1 93 177 VAL A O 1
ATOM 1269 N N . ASP A 1 178 ? -10.82 -31.109 -6.988 1 93.69 178 ASP A N 1
ATOM 1270 C CA . ASP A 1 178 ? -11.523 -32.031 -7.879 1 93.69 178 ASP A CA 1
ATOM 1271 C C . ASP A 1 178 ? -12.336 -31.266 -8.922 1 93.69 178 ASP A C 1
ATOM 1273 O O . ASP A 1 178 ? -13.32 -30.609 -8.586 1 93.69 178 ASP A O 1
ATOM 1277 N N . PHE A 1 179 ? -11.914 -31.469 -10.117 1 92.31 179 PHE A N 1
ATOM 1278 C CA . PHE A 1 179 ? -12.648 -30.891 -11.242 1 92.31 179 PHE A CA 1
ATOM 1279 C C . PHE A 1 179 ? -13.719 -31.859 -11.734 1 92.31 179 PHE A C 1
ATOM 1281 O O . PHE A 1 179 ? -13.406 -33 -12.094 1 92.31 179 PHE A O 1
ATOM 1288 N N . ARG A 1 180 ? -14.93 -31.359 -11.844 1 90.62 180 ARG A N 1
ATOM 1289 C CA . ARG A 1 180 ? -16.031 -32.25 -12.18 1 90.62 180 ARG A CA 1
ATOM 1290 C C . ARG A 1 180 ? -16.719 -31.812 -13.477 1 90.62 180 ARG A C 1
ATOM 1292 O O . ARG A 1 180 ? -17 -30.625 -13.672 1 90.62 180 ARG A O 1
ATOM 1299 N N . THR A 1 181 ? -16.906 -32.781 -14.289 1 88.88 181 THR A N 1
ATOM 1300 C CA . THR A 1 181 ? -17.609 -32.562 -15.555 1 88.88 181 THR A CA 1
ATOM 1301 C C . THR A 1 181 ? -19.047 -33.062 -15.453 1 88.88 181 THR A C 1
ATOM 1303 O O . THR A 1 181 ? -19.344 -34 -14.711 1 88.88 181 THR A O 1
ATOM 1306 N N . PRO A 1 182 ? -19.891 -32.5 -16.219 1 88.94 182 PRO A N 1
ATOM 1307 C CA . PRO A 1 182 ? -21.297 -32.875 -16.125 1 88.94 182 PRO A CA 1
ATOM 1308 C C . PRO A 1 182 ? -21.641 -34.125 -16.938 1 88.94 182 PRO A C 1
ATOM 1310 O O . PRO A 1 182 ? -20.781 -34.656 -17.656 1 88.94 182 PRO A O 1
ATOM 1313 N N . SER A 1 183 ? -22.906 -34.594 -16.641 1 90.5 183 SER A N 1
ATOM 1314 C CA . SER A 1 183 ? -23.531 -35.625 -17.469 1 90.5 183 SER A CA 1
ATOM 1315 C C . SER A 1 183 ? -24.766 -35.094 -18.172 1 90.5 183 SER A C 1
ATOM 1317 O O . SER A 1 183 ? -25.281 -34.031 -17.828 1 90.5 183 SER A O 1
ATOM 1319 N N . ALA A 1 184 ? -25.219 -35.844 -19.141 1 91.44 184 ALA A N 1
ATOM 1320 C CA . ALA A 1 184 ? -26.391 -35.438 -19.891 1 91.44 184 ALA A CA 1
ATOM 1321 C C . ALA A 1 184 ? -27.609 -35.344 -19 1 91.44 184 ALA A C 1
ATOM 1323 O O . ALA A 1 184 ? -28.562 -34.594 -19.297 1 91.44 184 ALA A O 1
ATOM 1324 N N . PHE A 1 185 ? -27.609 -36 -18 1 87.62 185 PHE A N 1
ATOM 1325 C CA . PHE A 1 185 ? -28.781 -36.094 -17.125 1 87.62 185 PHE A CA 1
ATOM 1326 C C . PHE A 1 185 ? -28.922 -34.812 -16.297 1 87.62 185 PHE A C 1
ATOM 1328 O O . PHE A 1 185 ? -29.953 -34.562 -15.68 1 87.62 185 PHE A O 1
ATOM 1335 N N . GLY A 1 186 ? -27.922 -33.969 -16.297 1 80.56 186 GLY A N 1
ATOM 1336 C CA . GLY A 1 186 ? -28 -32.688 -15.617 1 80.56 186 GLY A CA 1
ATOM 1337 C C . GLY A 1 186 ? -28.516 -31.578 -16.5 1 80.56 186 GLY A C 1
ATOM 1338 O O . GLY A 1 186 ? -28.625 -30.422 -16.078 1 80.56 186 GLY A O 1
ATOM 1339 N N . PHE A 1 187 ? -28.844 -31.922 -17.719 1 84.5 187 PHE A N 1
ATOM 1340 C CA . PHE A 1 187 ? -29.25 -30.906 -18.672 1 84.5 187 PHE A CA 1
ATOM 1341 C C . PHE A 1 187 ? -30.641 -31.219 -19.234 1 84.5 187 PHE A C 1
ATOM 1343 O O . PHE A 1 187 ? -31.109 -32.375 -19.125 1 84.5 187 PHE A O 1
ATOM 1350 N N . LYS A 1 188 ? -31.172 -30.125 -19.797 1 82.06 188 LYS A N 1
ATOM 1351 C CA . LYS A 1 188 ? -32.344 -30.359 -20.625 1 82.06 188 LYS A CA 1
ATOM 1352 C C . LYS A 1 188 ? -31.969 -31.203 -21.859 1 82.06 188 LYS A C 1
ATOM 1354 O O . LYS A 1 188 ? -30.875 -31.062 -22.406 1 82.06 188 LYS A O 1
ATOM 1359 N N . ASP A 1 189 ? -32.906 -31.969 -22.25 1 86.62 189 ASP A N 1
ATOM 1360 C CA . ASP A 1 189 ? -32.656 -32.812 -23.391 1 86.62 189 ASP A CA 1
ATOM 1361 C C . ASP A 1 189 ? -32.438 -32 -24.672 1 86.62 189 ASP A C 1
ATOM 1363 O O . ASP A 1 189 ? -33.25 -31.141 -25 1 86.62 189 ASP A O 1
ATOM 1367 N N . GLY A 1 190 ? -31.391 -32.219 -25.281 1 87.12 190 GLY A N 1
ATOM 1368 C CA . GLY A 1 190 ? -31.031 -31.5 -26.5 1 87.12 190 GLY A CA 1
ATOM 1369 C C . GLY A 1 190 ? -30.328 -30.188 -26.234 1 87.12 190 GLY A C 1
ATOM 1370 O O . GLY A 1 190 ? -30.391 -29.266 -27.047 1 87.12 190 GLY A O 1
ATOM 1371 N N . PHE A 1 191 ? -29.719 -30.125 -25.156 1 91.12 191 PHE A N 1
ATOM 1372 C CA . PHE A 1 191 ? -28.984 -28.906 -24.781 1 91.12 191 PHE A CA 1
ATOM 1373 C C . PHE A 1 191 ? -27.797 -28.672 -25.703 1 91.12 191 PHE A C 1
ATOM 1375 O O . PHE A 1 191 ? -27.109 -29.625 -26.078 1 91.12 191 PHE A O 1
ATOM 1382 N N . MET A 1 192 ? -27.625 -27.422 -26.156 1 94.56 192 MET A N 1
ATOM 1383 C CA . MET A 1 192 ? -26.469 -27.016 -26.953 1 94.56 192 MET A CA 1
ATOM 1384 C C . MET A 1 192 ? -26.047 -25.594 -26.609 1 94.56 192 MET A C 1
ATOM 1386 O O . MET A 1 192 ? -26.891 -24.719 -26.406 1 94.56 192 MET A O 1
ATOM 1390 N N . SER A 1 193 ? -24.812 -25.422 -26.562 1 93.06 193 SER A N 1
ATOM 1391 C CA . SER A 1 193 ? -24.266 -24.094 -26.297 1 93.06 193 SER A CA 1
ATOM 1392 C C . SER A 1 193 ? -23 -23.844 -27.109 1 93.06 193 SER A C 1
ATOM 1394 O O . SER A 1 193 ? -22.172 -24.75 -27.281 1 93.06 193 SER A O 1
ATOM 1396 N N . VAL A 1 194 ? -22.906 -22.703 -27.703 1 96.12 194 VAL A N 1
ATOM 1397 C CA . VAL A 1 194 ? -21.734 -22.281 -28.453 1 96.12 194 VAL A CA 1
ATOM 1398 C C . VAL A 1 194 ? -21.297 -20.891 -28 1 96.12 194 VAL A C 1
ATOM 1400 O O . VAL A 1 194 ? -22.125 -20.016 -27.766 1 96.12 194 VAL A O 1
ATOM 1403 N N . ALA A 1 195 ? -20 -20.734 -27.844 1 93.62 195 ALA A N 1
ATOM 1404 C CA . ALA A 1 195 ? -19.469 -19.438 -27.422 1 93.62 195 ALA A CA 1
ATOM 1405 C C . ALA A 1 195 ? -18.297 -19.016 -28.297 1 93.62 195 ALA A C 1
ATOM 1407 O O . ALA A 1 195 ? -17.453 -19.844 -28.656 1 93.62 195 ALA A O 1
ATOM 1408 N N . LEU A 1 196 ? -18.297 -17.781 -28.719 1 96.19 196 LEU A N 1
ATOM 1409 C CA . LEU A 1 196 ? -17.203 -17.141 -29.438 1 96.19 196 LEU A CA 1
ATOM 1410 C C . LEU A 1 196 ? -16.578 -16.016 -28.625 1 96.19 196 LEU A C 1
ATOM 1412 O O . LEU A 1 196 ? -17.297 -15.234 -28 1 96.19 196 LEU A O 1
ATOM 1416 N N . SER A 1 197 ? -15.25 -16.031 -28.641 1 93.75 197 SER A N 1
ATOM 1417 C CA . SER A 1 197 ? -14.633 -14.984 -27.828 1 93.75 197 SER A CA 1
ATOM 1418 C C . SER A 1 197 ? -13.492 -14.297 -28.562 1 93.75 197 SER A C 1
ATOM 1420 O O . SER A 1 197 ? -12.859 -14.906 -29.438 1 93.75 197 SER A O 1
ATOM 1422 N N . GLY A 1 198 ? -13.305 -12.977 -28.297 1 95.62 198 GLY A N 1
ATOM 1423 C CA . GLY A 1 198 ? -12.148 -12.18 -28.672 1 95.62 198 GLY A CA 1
ATOM 1424 C C . GLY A 1 198 ? -11.398 -11.625 -27.469 1 95.62 198 GLY A C 1
ATOM 1425 O O . GLY A 1 198 ? -12.008 -11.258 -26.469 1 95.62 198 GLY A O 1
ATOM 1426 N N . ARG A 1 199 ? -10.078 -11.625 -27.656 1 94.75 199 ARG A N 1
ATOM 1427 C CA . ARG A 1 199 ? -9.242 -11.227 -26.516 1 94.75 199 ARG A CA 1
ATOM 1428 C C . ARG A 1 199 ? -8.227 -10.172 -26.922 1 94.75 199 ARG A C 1
ATOM 1430 O O . ARG A 1 199 ? -7.754 -10.164 -28.062 1 94.75 199 ARG A O 1
ATOM 1437 N N . VAL A 1 200 ? -7.855 -9.266 -25.969 1 96.44 200 VAL A N 1
ATOM 1438 C CA . VAL A 1 200 ? -6.785 -8.289 -26.156 1 96.44 200 VAL A CA 1
ATOM 1439 C C . VAL A 1 200 ? -5.914 -8.227 -24.906 1 96.44 200 VAL A C 1
ATOM 1441 O O . VAL A 1 200 ? -6.426 -8.148 -23.781 1 96.44 200 VAL A O 1
ATOM 1444 N N . GLU A 1 201 ? -4.664 -8.359 -25.094 1 96.94 201 GLU A N 1
ATOM 1445 C CA . GLU A 1 201 ? -3.672 -8.148 -24.047 1 96.94 201 GLU A CA 1
ATOM 1446 C C . GLU A 1 201 ? -3.119 -6.73 -24.078 1 96.94 201 GLU A C 1
ATOM 1448 O O . GLU A 1 201 ? -2.393 -6.363 -25 1 96.94 201 GLU A O 1
ATOM 1453 N N . SER A 1 202 ? -3.326 -5.945 -22.984 1 97.12 202 SER A N 1
ATOM 1454 C CA . SER A 1 202 ? -3.025 -4.516 -23.016 1 97.12 202 SER A CA 1
ATOM 1455 C C . SER A 1 202 ? -1.522 -4.27 -23.094 1 97.12 202 SER A C 1
ATOM 1457 O O . SER A 1 202 ? -1.074 -3.332 -23.75 1 97.12 202 SER A O 1
ATOM 1459 N N . ARG A 1 203 ? -0.775 -5.109 -22.375 1 97.62 203 ARG A N 1
ATOM 1460 C CA . ARG A 1 203 ? 0.665 -4.867 -22.344 1 97.62 203 ARG A CA 1
ATOM 1461 C C . ARG A 1 203 ? 1.282 -5.086 -23.719 1 97.62 203 ARG A C 1
ATOM 1463 O O . ARG A 1 203 ? 2.232 -4.398 -24.094 1 97.62 203 ARG A O 1
ATOM 1470 N N . ALA A 1 204 ? 0.802 -6.047 -24.422 1 97.81 204 ALA A N 1
ATOM 1471 C CA . ALA A 1 204 ? 1.26 -6.262 -25.797 1 97.81 204 ALA A CA 1
ATOM 1472 C C . ALA A 1 204 ? 0.995 -5.035 -26.656 1 97.81 204 ALA A C 1
ATOM 1474 O O . ALA A 1 204 ? 1.822 -4.672 -27.5 1 97.81 204 ALA A O 1
ATOM 1475 N N . ARG A 1 205 ? -0.133 -4.422 -26.438 1 96.69 205 ARG A N 1
ATOM 1476 C CA . ARG A 1 205 ? -0.449 -3.211 -27.188 1 96.69 205 ARG A CA 1
ATOM 1477 C C . ARG A 1 205 ? 0.545 -2.096 -26.875 1 96.69 205 ARG A C 1
ATOM 1479 O O . ARG A 1 205 ? 0.885 -1.299 -27.75 1 96.69 205 ARG A O 1
ATOM 1486 N N . ASP A 1 206 ? 0.922 -2.021 -25.688 1 96.44 206 ASP A N 1
ATOM 1487 C CA . ASP A 1 206 ? 1.907 -1.018 -25.297 1 96.44 206 ASP A CA 1
ATOM 1488 C C . ASP A 1 206 ? 3.207 -1.189 -26.078 1 96.44 206 ASP A C 1
ATOM 1490 O O . ASP A 1 206 ? 3.963 -0.232 -26.25 1 96.44 206 ASP A O 1
ATOM 1494 N N . TYR A 1 207 ? 3.498 -2.43 -26.531 1 96.75 207 TYR A N 1
ATOM 1495 C CA . TYR A 1 207 ? 4.711 -2.736 -27.281 1 96.75 207 TYR A CA 1
ATOM 1496 C C . TYR A 1 207 ? 4.48 -2.549 -28.781 1 96.75 207 TYR A C 1
AT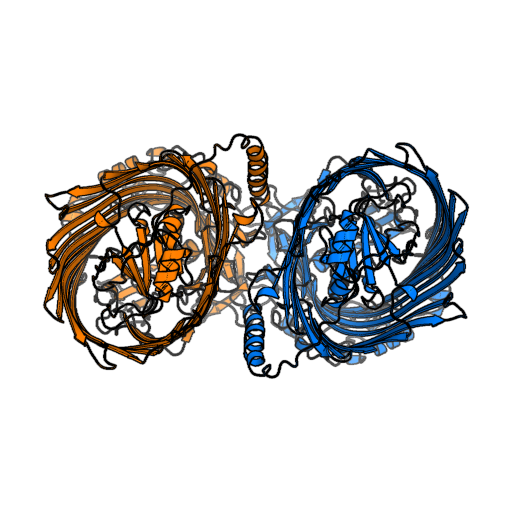OM 1498 O O . TYR A 1 207 ? 5.391 -2.773 -29.594 1 96.75 207 TYR A O 1
ATOM 1506 N N . GLY A 1 208 ? 3.293 -2.221 -29.156 1 93.81 208 GLY A N 1
ATOM 1507 C CA . GLY A 1 208 ? 2.941 -2.125 -30.562 1 93.81 208 GLY A CA 1
ATOM 1508 C C . GLY A 1 208 ? 2.684 -3.475 -31.203 1 93.81 208 GLY A C 1
ATOM 1509 O O . GLY A 1 208 ? 2.635 -3.582 -32.438 1 93.81 208 GLY A O 1
ATOM 1510 N N . GLU A 1 209 ? 2.592 -4.539 -30.359 1 93.88 209 GLU A N 1
ATOM 1511 C CA . GLU A 1 209 ? 2.244 -5.871 -30.844 1 93.88 209 GLU A CA 1
ATOM 1512 C C . GLU A 1 209 ? 0.73 -6.047 -30.938 1 93.88 209 GLU A C 1
ATOM 1514 O O . GLU A 1 209 ? -0.028 -5.238 -30.391 1 93.88 209 GLU A O 1
ATOM 1519 N N . ASP A 1 210 ? 0.299 -7.02 -31.609 1 90.25 210 ASP A N 1
ATOM 1520 C CA . ASP A 1 210 ? -1.135 -7.176 -31.844 1 90.25 210 ASP A CA 1
ATOM 1521 C C . ASP A 1 210 ? -1.862 -7.496 -30.531 1 90.25 210 ASP A C 1
ATOM 1523 O O . ASP A 1 210 ? -2.895 -6.891 -30.234 1 90.25 210 ASP A O 1
ATOM 1527 N N . GLY A 1 211 ? -1.288 -8.414 -29.781 1 94.56 211 GLY A N 1
ATOM 1528 C CA . GLY A 1 211 ? -1.876 -8.805 -28.5 1 94.56 211 GLY A CA 1
ATOM 1529 C C . GLY A 1 211 ? -3.277 -9.367 -28.641 1 94.56 211 GLY A C 1
ATOM 1530 O O . GLY A 1 211 ? -4.027 -9.438 -27.672 1 94.56 211 GLY A O 1
ATOM 1531 N N . LEU A 1 212 ? -3.723 -9.703 -29.797 1 96.25 212 LEU A N 1
ATOM 1532 C CA . LEU A 1 212 ? -5.078 -10.188 -30.047 1 96.25 212 LEU A CA 1
ATOM 1533 C C . LEU A 1 212 ? -5.145 -11.703 -29.891 1 96.25 212 LEU A C 1
ATOM 1535 O O . LEU A 1 212 ? -4.121 -12.391 -29.953 1 96.25 212 LEU A O 1
ATOM 1539 N N . GLY A 1 213 ? -6.215 -12.242 -29.578 1 96 213 GLY A N 1
ATOM 1540 C CA . GLY A 1 213 ? -6.547 -13.648 -29.484 1 96 213 GLY A CA 1
ATOM 1541 C C . GLY A 1 213 ? -8.039 -13.922 -29.531 1 96 213 GLY A C 1
ATOM 1542 O O . GLY A 1 213 ? -8.828 -13.016 -29.812 1 96 213 GLY A O 1
ATOM 1543 N N . GLY A 1 214 ? -8.359 -15.156 -29.375 1 93.94 214 GLY A N 1
ATOM 1544 C CA . GLY A 1 214 ? -9.758 -15.562 -29.391 1 93.94 214 GLY A CA 1
ATOM 1545 C C . GLY A 1 214 ? -9.953 -17.047 -29.172 1 93.94 214 GLY A C 1
ATOM 1546 O O . GLY A 1 214 ? -8.992 -17.766 -28.875 1 93.94 214 GLY A O 1
ATOM 1547 N N . GLY A 1 215 ? -11.242 -17.391 -29.156 1 93.75 215 GLY A N 1
ATOM 1548 C CA . GLY A 1 215 ? -11.547 -18.797 -28.938 1 93.75 215 GLY A CA 1
ATOM 1549 C C . GLY A 1 215 ? -12.984 -19.156 -29.266 1 93.75 215 GLY A C 1
ATOM 1550 O O . GLY A 1 215 ? -13.789 -18.281 -29.578 1 93.75 215 GLY A O 1
ATOM 1551 N N . VAL A 1 216 ? -13.188 -20.422 -29.328 1 95.44 216 VAL A N 1
ATOM 1552 C CA . VAL A 1 216 ? -14.508 -21 -29.562 1 95.44 216 VAL A CA 1
ATOM 1553 C C . VAL A 1 216 ? -14.711 -22.203 -28.641 1 95.44 216 VAL A C 1
ATOM 1555 O O . VAL A 1 216 ? -13.766 -22.938 -28.359 1 95.44 216 VAL A O 1
ATOM 1558 N N . SER A 1 217 ? -15.836 -22.328 -28.109 1 93.56 217 SER A N 1
ATOM 1559 C CA . SER A 1 217 ? -16.203 -23.5 -27.344 1 93.56 217 SER A CA 1
ATOM 1560 C C . SER A 1 217 ? -17.625 -23.953 -27.656 1 93.56 217 SER A C 1
ATOM 1562 O O . SER A 1 217 ? -18.453 -23.156 -28.078 1 93.56 217 SER A O 1
ATOM 1564 N N . ALA A 1 218 ? -17.875 -25.281 -27.469 1 95.75 218 ALA A N 1
ATOM 1565 C CA . ALA A 1 218 ? -19.188 -25.859 -27.719 1 95.75 218 ALA A CA 1
ATOM 1566 C C . ALA A 1 218 ? -19.484 -26.984 -26.734 1 95.75 218 ALA A C 1
ATOM 1568 O O . ALA A 1 218 ? -18.578 -27.688 -26.297 1 95.75 218 ALA A O 1
ATOM 1569 N N . GLU A 1 219 ? -20.703 -27.094 -26.391 1 93.94 219 GLU A N 1
ATOM 1570 C CA . GLU A 1 219 ? -21.219 -28.172 -25.547 1 93.94 219 GLU A CA 1
ATOM 1571 C C . GLU A 1 219 ? -22.516 -28.75 -26.109 1 93.94 219 GLU A C 1
ATOM 1573 O O . GLU A 1 219 ? -23.312 -28.031 -26.703 1 93.94 219 GLU A O 1
ATOM 1578 N N . TYR A 1 220 ? -22.641 -30.062 -25.891 1 95.31 220 TYR A N 1
ATOM 1579 C CA . TYR A 1 220 ? -23.828 -30.781 -26.344 1 95.31 220 TYR A CA 1
ATOM 1580 C C . TYR A 1 220 ? -24.203 -31.875 -25.359 1 95.31 220 TYR A C 1
ATOM 1582 O O . TYR A 1 220 ? -23.344 -32.562 -24.828 1 95.31 220 TYR A O 1
ATOM 1590 N N . ALA A 1 221 ? -25.469 -31.969 -25.031 1 94.62 221 ALA A N 1
ATOM 1591 C CA . ALA A 1 221 ? -25.984 -33.031 -24.172 1 94.62 221 ALA A CA 1
ATOM 1592 C C . ALA A 1 221 ? -27.297 -33.594 -24.719 1 94.62 221 ALA A C 1
ATOM 1594 O O . ALA A 1 221 ? -28.156 -32.844 -25.172 1 94.62 221 ALA A O 1
ATOM 1595 N N . ARG A 1 222 ? -27.375 -34.969 -24.641 1 96.19 222 ARG A N 1
ATOM 1596 C CA . ARG A 1 222 ? -28.578 -35.625 -25.156 1 96.19 222 ARG A CA 1
ATOM 1597 C C . ARG A 1 222 ? -28.844 -36.906 -24.406 1 96.19 222 ARG A C 1
ATOM 1599 O O . ARG A 1 222 ? -27.906 -37.656 -24.078 1 96.19 222 ARG A O 1
ATOM 1606 N N . ARG A 1 223 ? -30.078 -37.125 -24.156 1 96.38 223 ARG A N 1
ATOM 1607 C CA . ARG A 1 223 ? -30.547 -38.406 -23.656 1 96.38 223 ARG A CA 1
ATOM 1608 C C . ARG A 1 223 ? -31.312 -39.188 -24.734 1 96.38 223 ARG A C 1
ATOM 1610 O O . ARG A 1 223 ? -32.062 -38.562 -25.516 1 96.38 223 ARG A O 1
ATOM 1617 N N . PHE A 1 224 ? -31.078 -40.5 -24.812 1 94.88 224 PHE A N 1
ATOM 1618 C CA . PHE A 1 224 ? -31.734 -41.281 -25.859 1 94.88 224 PHE A CA 1
ATOM 1619 C C . PHE A 1 224 ? -32 -42.688 -25.375 1 94.88 224 PHE A C 1
ATOM 1621 O O . PHE A 1 224 ? -31.594 -43.094 -24.281 1 94.88 224 PHE A O 1
ATOM 1628 N N . GLY A 1 225 ? -32.625 -43.5 -26.203 1 94.19 225 GLY A N 1
ATOM 1629 C CA . GLY A 1 225 ? -33.125 -44.812 -25.844 1 94.19 225 GLY A CA 1
ATOM 1630 C C . GLY A 1 225 ? -34.625 -44.812 -25.594 1 94.19 225 GLY A C 1
ATOM 1631 O O . GLY A 1 225 ? -35.25 -43.75 -25.453 1 94.19 225 GLY A O 1
ATOM 1632 N N . ALA A 1 226 ? -35.188 -46 -25.516 1 92.38 226 ALA A N 1
ATOM 1633 C CA . ALA A 1 226 ? -36.625 -46.125 -25.359 1 92.38 226 ALA A CA 1
ATOM 1634 C C . ALA A 1 226 ? -37.125 -45.438 -24.078 1 92.38 226 ALA A C 1
ATOM 1636 O O . ALA A 1 226 ? -38.188 -44.812 -24.047 1 92.38 226 ALA A O 1
ATOM 1637 N N . ASN A 1 227 ? -36.344 -45.438 -23.047 1 92.56 227 ASN A N 1
ATOM 1638 C CA . ASN A 1 227 ? -36.688 -44.844 -21.766 1 92.56 227 ASN A CA 1
ATOM 1639 C C . ASN A 1 227 ? -35.688 -43.719 -21.406 1 92.56 227 ASN A C 1
ATOM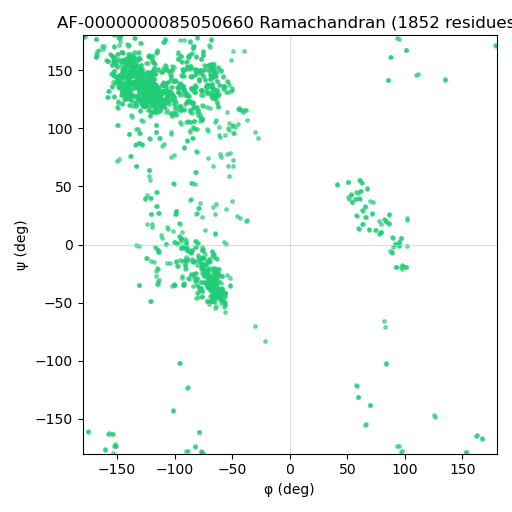 1641 O O . ASN A 1 227 ? -35.5 -43.406 -20.219 1 92.56 227 ASN A O 1
ATOM 1645 N N . LYS A 1 228 ? -34.969 -43.312 -22.328 1 93 228 LYS A N 1
ATOM 1646 C CA . LYS A 1 228 ? -33.969 -42.281 -22.125 1 93 228 LYS A CA 1
ATOM 1647 C C . LYS A 1 228 ? -32.938 -42.719 -21.094 1 93 228 LYS A C 1
ATOM 1649 O O . LYS A 1 228 ? -32.531 -41.938 -20.219 1 93 228 LYS A O 1
ATOM 1654 N N . GLN A 1 229 ? -32.594 -44 -21.219 1 93.38 229 GLN A N 1
ATOM 1655 C CA . GLN A 1 229 ? -31.672 -44.562 -20.25 1 93.38 229 GLN A CA 1
ATOM 1656 C C . GLN A 1 229 ? -30.219 -44.281 -20.609 1 93.38 229 GLN A C 1
ATOM 1658 O O . GLN A 1 229 ? -29.328 -44.469 -19.781 1 93.38 229 GLN A O 1
ATOM 1663 N N . PHE A 1 230 ? -30 -43.844 -21.891 1 96.06 230 PHE A N 1
ATOM 1664 C CA . PHE A 1 230 ? -28.656 -43.5 -22.312 1 96.06 230 PHE A CA 1
ATOM 1665 C C . PHE A 1 230 ? -28.469 -41.969 -22.328 1 96.06 230 PHE A C 1
ATOM 1667 O O . PHE A 1 230 ? -29.375 -41.25 -22.719 1 96.06 230 PHE A O 1
ATOM 1674 N N . GLY A 1 231 ? -27.375 -41.531 -21.812 1 96.06 231 GLY A N 1
ATOM 1675 C CA . GLY A 1 231 ? -27.016 -40.125 -21.859 1 96.06 231 GLY A CA 1
ATOM 1676 C C . GLY A 1 231 ? -25.625 -39.875 -22.406 1 96.06 231 GLY A C 1
ATOM 1677 O O . GLY A 1 231 ? -24.703 -40.656 -22.125 1 96.06 231 GLY A O 1
ATOM 1678 N N . PHE A 1 232 ? -25.516 -38.781 -23.234 1 96.56 232 PHE A N 1
ATOM 1679 C CA . PHE A 1 232 ? -24.203 -38.375 -23.75 1 96.56 232 PHE A CA 1
ATOM 1680 C C . PHE A 1 232 ? -24 -36.875 -23.578 1 96.56 232 PHE A C 1
ATOM 1682 O O . PHE A 1 232 ? -24.891 -36.094 -23.891 1 96.56 232 PHE A O 1
ATOM 1689 N N . TYR A 1 233 ? -22.969 -36.531 -22.969 1 95.19 233 TYR A N 1
ATOM 1690 C CA . TYR A 1 233 ? -22.5 -35.125 -22.906 1 95.19 233 TYR A CA 1
ATOM 1691 C C . TYR A 1 233 ? -21.125 -35 -23.547 1 95.19 233 TYR A C 1
ATOM 1693 O O . TYR A 1 233 ? -20.266 -35.875 -23.375 1 95.19 233 TYR A O 1
ATOM 1701 N N . GLY A 1 234 ? -20.938 -33.906 -24.297 1 94.62 234 GLY A N 1
ATOM 1702 C CA . GLY A 1 234 ? -19.656 -33.594 -24.875 1 94.62 234 GLY A CA 1
ATOM 1703 C C . GLY A 1 234 ? -19.375 -32.094 -24.953 1 94.62 234 GLY A C 1
ATOM 1704 O O . GLY A 1 234 ? -20.297 -31.297 -25.141 1 94.62 234 GLY A O 1
ATOM 1705 N N . SER A 1 235 ? -18.172 -31.781 -24.75 1 93.62 235 SER A N 1
ATOM 1706 C CA . SER A 1 235 ? -17.734 -30.391 -24.906 1 93.62 235 SER A CA 1
ATOM 1707 C C . SER A 1 235 ? -16.391 -30.312 -25.609 1 93.62 235 SER A C 1
ATOM 1709 O O . SER A 1 235 ? -15.586 -31.25 -25.531 1 93.62 235 SER A O 1
ATOM 1711 N N . ALA A 1 236 ? -16.156 -29.266 -26.312 1 95.75 236 ALA A N 1
ATOM 1712 C CA . ALA A 1 236 ? -14.891 -28.984 -26.984 1 95.75 236 ALA A CA 1
ATOM 1713 C C . ALA A 1 236 ? -14.578 -27.484 -26.953 1 95.75 236 ALA A C 1
ATOM 1715 O O . ALA A 1 236 ? -15.484 -26.656 -26.891 1 95.75 236 ALA A O 1
ATOM 1716 N N . PHE A 1 237 ? -13.281 -27.156 -26.922 1 93.31 237 PHE A N 1
ATOM 1717 C CA . PHE A 1 237 ? -12.891 -25.75 -26.922 1 93.31 237 PHE A CA 1
ATOM 1718 C C . PHE A 1 237 ? -11.586 -25.547 -27.688 1 93.31 237 PHE A C 1
ATOM 1720 O O . PHE A 1 237 ? -10.812 -26.5 -27.859 1 93.31 237 PHE A O 1
ATOM 1727 N N . TYR A 1 238 ? -11.375 -24.375 -28.109 1 95.12 238 TYR A N 1
ATOM 1728 C CA . TYR A 1 238 ? -10.156 -23.859 -28.719 1 95.12 238 TYR A CA 1
ATOM 1729 C C . TYR A 1 238 ? -9.93 -22.406 -28.344 1 95.12 238 TYR A C 1
ATOM 1731 O O . TYR A 1 238 ? -10.875 -21.609 -28.359 1 95.12 238 TYR A O 1
ATOM 1739 N N . ASP A 1 239 ? -8.742 -22.109 -27.938 1 92.56 239 ASP A N 1
ATOM 1740 C CA . ASP A 1 239 ? -8.438 -20.703 -27.703 1 92.56 239 ASP A CA 1
ATOM 1741 C C . ASP A 1 239 ? -6.961 -20.406 -27.953 1 92.56 239 ASP A C 1
ATOM 1743 O O . ASP A 1 239 ? -6.121 -21.297 -27.859 1 92.56 239 ASP A O 1
ATOM 1747 N N . LYS A 1 240 ? -6.68 -19.156 -28.312 1 95.31 240 LYS A N 1
ATOM 1748 C CA . LYS A 1 240 ? -5.32 -18.672 -28.531 1 95.31 240 LYS A CA 1
ATOM 1749 C C . LYS A 1 240 ? -5.145 -17.266 -27.984 1 95.31 240 LYS A C 1
ATOM 1751 O O . LYS A 1 240 ? -6.031 -16.422 -28.141 1 95.31 240 LYS A O 1
ATOM 1756 N N . ARG A 1 241 ? -4.059 -17.078 -27.344 1 94.19 241 ARG A N 1
ATOM 1757 C CA . ARG A 1 241 ? -3.705 -15.75 -26.844 1 94.19 241 ARG A CA 1
ATOM 1758 C C . ARG A 1 241 ? -2.287 -15.367 -27.266 1 94.19 241 ARG A C 1
ATOM 1760 O O . ARG A 1 241 ? -1.388 -16.219 -27.25 1 94.19 241 ARG A O 1
ATOM 1767 N N . ASN A 1 242 ? -2.145 -14.125 -27.703 1 97.12 242 ASN A N 1
ATOM 1768 C CA . ASN A 1 242 ? -0.836 -13.531 -27.953 1 97.12 242 ASN A CA 1
ATOM 1769 C C . ASN A 1 242 ? -0.473 -12.5 -26.891 1 97.12 242 ASN A C 1
ATOM 1771 O O . ASN A 1 242 ? -1.32 -11.711 -26.469 1 97.12 242 ASN A O 1
ATOM 1775 N N . TYR A 1 243 ? 0.776 -12.602 -26.422 1 96.75 243 TYR A N 1
ATOM 1776 C CA . TYR A 1 243 ? 1.108 -11.688 -25.328 1 96.75 243 TYR A CA 1
ATOM 1777 C C . TYR A 1 243 ? 2.506 -11.109 -25.516 1 96.75 243 TYR A C 1
ATOM 1779 O O . TYR A 1 243 ? 3.299 -11.617 -26.312 1 96.75 243 TYR A O 1
ATOM 1787 N N . ALA A 1 244 ? 2.811 -9.992 -24.906 1 97.94 244 ALA A N 1
ATOM 1788 C CA . ALA A 1 244 ? 4.098 -9.367 -24.609 1 97.94 244 ALA A CA 1
ATOM 1789 C C . ALA A 1 244 ? 4.117 -8.773 -23.203 1 97.94 244 ALA A C 1
ATOM 1791 O O . ALA A 1 244 ? 3.27 -7.941 -22.875 1 97.94 244 ALA A O 1
ATOM 1792 N N . ASN A 1 245 ? 5.008 -9.25 -22.422 1 97.94 245 ASN A N 1
ATOM 1793 C CA . ASN A 1 245 ? 5.066 -8.805 -21.031 1 97.94 245 ASN A CA 1
ATOM 1794 C C . ASN A 1 245 ? 6.441 -8.242 -20.672 1 97.94 245 ASN A C 1
ATOM 1796 O O . ASN A 1 245 ? 7.453 -8.672 -21.234 1 97.94 245 ASN A O 1
ATOM 1800 N N . SER A 1 246 ? 6.465 -7.238 -19.766 1 98.44 246 SER A N 1
ATOM 1801 C CA . SER A 1 246 ? 7.711 -6.625 -19.328 1 98.44 246 SER A CA 1
ATOM 1802 C C . SER A 1 246 ? 8.328 -7.414 -18.172 1 98.44 246 SER A C 1
ATOM 1804 O O . SER A 1 246 ? 7.613 -7.938 -17.312 1 98.44 246 SER A O 1
ATOM 1806 N N . MET A 1 247 ? 9.688 -7.477 -18.172 1 97.31 247 MET A N 1
ATOM 1807 C CA . MET A 1 247 ? 10.344 -8.188 -17.078 1 97.31 247 MET A CA 1
ATOM 1808 C C . MET A 1 247 ? 11.609 -7.469 -16.641 1 97.31 247 MET A C 1
ATOM 1810 O O . MET A 1 247 ? 12.344 -6.926 -17.469 1 97.31 247 MET A O 1
ATOM 1814 N N . ILE A 1 248 ? 11.797 -7.324 -15.414 1 98.31 248 ILE A N 1
ATOM 1815 C CA . ILE A 1 248 ? 13.055 -6.988 -14.742 1 98.31 248 ILE A CA 1
ATOM 1816 C C . ILE A 1 248 ? 13.594 -8.219 -14.023 1 98.31 248 ILE A C 1
ATOM 1818 O O . ILE A 1 248 ? 12.883 -8.867 -13.258 1 98.31 248 ILE A O 1
ATOM 1822 N N . ALA A 1 249 ? 14.82 -8.57 -14.32 1 97.69 249 ALA A N 1
ATOM 1823 C CA . ALA A 1 249 ? 15.406 -9.789 -13.781 1 97.69 249 ALA A CA 1
ATOM 1824 C C . ALA A 1 249 ? 16.672 -9.484 -12.992 1 97.69 249 ALA A C 1
ATOM 1826 O O . ALA A 1 249 ? 17.766 -9.969 -13.328 1 97.69 249 ALA A O 1
ATOM 1827 N N . GLY A 1 250 ? 16.531 -8.781 -11.953 1 97.12 250 GLY A N 1
ATOM 1828 C CA . GLY A 1 250 ? 17.656 -8.414 -11.109 1 97.12 250 GLY A CA 1
ATOM 1829 C C . GLY A 1 250 ? 18.203 -9.57 -10.297 1 97.12 250 GLY A C 1
ATOM 1830 O O . GLY A 1 250 ? 19.422 -9.672 -10.086 1 97.12 250 GLY A O 1
ATOM 1831 N N . ILE A 1 251 ? 17.375 -10.445 -9.844 1 94 251 ILE A N 1
ATOM 1832 C CA . ILE A 1 251 ? 17.797 -11.617 -9.078 1 94 251 ILE A CA 1
ATOM 1833 C C . ILE A 1 251 ? 18.562 -12.57 -9.992 1 94 251 ILE A C 1
ATOM 1835 O O . ILE A 1 251 ? 19.578 -13.133 -9.586 1 94 251 ILE A O 1
ATOM 1839 N N . MET A 1 252 ? 18.094 -12.688 -11.172 1 89.56 252 MET A N 1
ATOM 1840 C CA . MET A 1 252 ? 18.75 -13.57 -12.133 1 89.56 252 MET A CA 1
ATOM 1841 C C . MET A 1 252 ? 20.219 -13.188 -12.305 1 89.56 252 MET A C 1
ATOM 1843 O O . MET A 1 252 ? 21.094 -14.047 -12.219 1 89.56 252 MET A O 1
ATOM 1847 N N . THR A 1 253 ? 20.469 -11.914 -12.57 1 93.31 253 THR A N 1
ATOM 1848 C CA . THR A 1 253 ? 21.844 -11.5 -12.812 1 93.31 253 THR A CA 1
ATOM 1849 C C . THR A 1 253 ? 22.656 -11.555 -11.523 1 93.31 253 THR A C 1
ATOM 1851 O O . THR A 1 253 ? 23.875 -11.797 -11.555 1 93.31 253 THR A O 1
ATOM 1854 N N . ALA A 1 254 ? 22.047 -11.312 -10.406 1 92 254 ALA A N 1
ATOM 1855 C CA . ALA A 1 254 ? 22.734 -11.461 -9.133 1 92 254 ALA A CA 1
ATOM 1856 C C . ALA A 1 254 ? 23.188 -12.906 -8.914 1 92 254 ALA A C 1
ATOM 1858 O O . ALA A 1 254 ? 24.297 -13.156 -8.445 1 92 254 ALA A O 1
ATOM 1859 N N . GLN A 1 255 ? 22.344 -13.844 -9.266 1 82.75 255 GLN A N 1
ATOM 1860 C CA . GLN A 1 255 ? 22.609 -15.266 -9.07 1 82.75 255 GLN A CA 1
ATOM 1861 C C . GLN A 1 255 ? 23.594 -15.781 -10.117 1 82.75 255 GLN A C 1
ATOM 1863 O O . GLN A 1 255 ? 24.5 -16.547 -9.797 1 82.75 255 GLN A O 1
ATOM 1868 N N . GLN A 1 256 ? 23.422 -15.32 -11.336 1 78.12 256 GLN A N 1
ATOM 1869 C CA . GLN A 1 256 ? 24.141 -15.938 -12.445 1 78.12 256 GLN A CA 1
ATOM 1870 C C . GLN A 1 256 ? 25.453 -15.211 -12.719 1 78.12 256 GLN A C 1
ATOM 1872 O O . GLN A 1 256 ? 26.438 -15.836 -13.125 1 78.12 256 GLN A O 1
ATOM 1877 N N . ASP A 1 257 ? 25.422 -13.883 -12.523 1 85.12 257 ASP A N 1
ATOM 1878 C CA . ASP A 1 257 ? 26.578 -13.102 -12.93 1 85.12 257 ASP A CA 1
ATOM 1879 C C . ASP A 1 257 ? 27.234 -12.43 -11.727 1 85.12 257 ASP A C 1
ATOM 1881 O O . ASP A 1 257 ? 28.25 -11.734 -11.875 1 85.12 257 ASP A O 1
ATOM 1885 N N . GLY A 1 258 ? 26.641 -12.625 -10.578 1 86.31 258 GLY A N 1
ATOM 1886 C CA . GLY A 1 258 ? 27.219 -12.039 -9.375 1 86.31 258 GLY A CA 1
ATOM 1887 C C . GLY A 1 258 ? 27.062 -10.531 -9.312 1 86.31 258 GLY A C 1
ATOM 1888 O O . GLY A 1 258 ? 27.844 -9.844 -8.672 1 86.31 258 GLY A O 1
ATOM 1889 N N . ASN A 1 259 ? 26.062 -9.953 -9.953 1 93.38 259 ASN A N 1
ATOM 1890 C CA . ASN A 1 259 ? 25.875 -8.508 -10.047 1 93.38 259 ASN A CA 1
ATOM 1891 C C . ASN A 1 259 ? 25.203 -7.957 -8.789 1 93.38 259 ASN A C 1
ATOM 1893 O O . ASN A 1 259 ? 24.125 -7.355 -8.859 1 93.38 259 ASN A O 1
ATOM 1897 N N . TRP A 1 260 ? 25.844 -8.094 -7.711 1 94 260 TRP A N 1
ATOM 1898 C CA . TRP A 1 260 ? 25.438 -7.531 -6.426 1 94 260 TRP A CA 1
ATOM 1899 C C . TRP A 1 260 ? 26.656 -7.32 -5.52 1 94 260 TRP A C 1
ATOM 1901 O O . TRP A 1 260 ? 27.734 -7.828 -5.797 1 94 260 TRP A O 1
ATOM 1911 N N . GLY A 1 261 ? 26.547 -6.531 -4.516 1 93.31 261 GLY A N 1
ATOM 1912 C CA . GLY A 1 261 ? 27.562 -6.312 -3.488 1 93.31 261 GLY A CA 1
ATOM 1913 C C . GLY A 1 261 ? 27.031 -5.539 -2.293 1 93.31 261 GLY A C 1
ATOM 1914 O O . GLY A 1 261 ? 25.828 -5.262 -2.207 1 93.31 261 GLY A O 1
ATOM 1915 N N . TYR A 1 262 ? 27.906 -5.391 -1.336 1 93.56 262 TYR A N 1
ATOM 1916 C CA . TYR A 1 262 ? 27.609 -4.539 -0.191 1 93.56 262 TYR A CA 1
ATOM 1917 C C . TYR A 1 262 ? 28.172 -3.133 -0.399 1 93.56 262 TYR A C 1
ATOM 1919 O O . TYR A 1 262 ? 29.281 -2.967 -0.916 1 93.56 262 TYR A O 1
ATOM 1927 N N . LEU A 1 263 ? 27.406 -2.117 -0.047 1 91.06 263 LEU A N 1
ATOM 1928 C CA . LEU A 1 263 ? 27.906 -0.75 -0.117 1 91.06 263 LEU A CA 1
ATOM 1929 C C . LEU A 1 263 ? 29.188 -0.601 0.699 1 91.06 263 LEU A C 1
ATOM 1931 O O . LEU A 1 263 ? 30.125 0.09 0.279 1 91.06 263 LEU A O 1
ATOM 1935 N N . HIS A 1 264 ? 29.188 -1.199 1.844 1 91.75 264 HIS A N 1
ATOM 1936 C CA . HIS A 1 264 ? 30.328 -1.316 2.732 1 91.75 264 HIS A CA 1
ATOM 1937 C C . HIS A 1 264 ? 30.625 -2.775 3.061 1 91.75 264 HIS A C 1
ATOM 1939 O O . HIS A 1 264 ? 29.719 -3.549 3.35 1 91.75 264 HIS A O 1
ATOM 1945 N N . ALA A 1 265 ? 31.922 -3.061 2.932 1 93.94 265 ALA A N 1
ATOM 1946 C CA . ALA A 1 265 ? 32.25 -4.469 3.121 1 93.94 265 ALA A CA 1
ATOM 1947 C C . ALA A 1 265 ? 33.562 -4.617 3.879 1 93.94 265 ALA A C 1
ATOM 1949 O O . ALA A 1 265 ? 34.344 -3.654 4.004 1 93.94 265 ALA A O 1
ATOM 1950 N N . VAL A 1 266 ? 33.781 -5.742 4.492 1 93.62 266 VAL A N 1
ATOM 1951 C CA . VAL A 1 266 ? 35.062 -6.191 5.027 1 93.62 266 VAL A CA 1
ATOM 1952 C C . VAL A 1 266 ? 35.469 -7.48 4.332 1 93.62 266 VAL A C 1
ATOM 1954 O O . VAL A 1 266 ? 34.656 -8.156 3.701 1 93.62 266 VAL A O 1
ATOM 1957 N N . LYS A 1 267 ? 36.688 -7.742 4.348 1 91.62 267 LYS A N 1
ATOM 1958 C CA . LYS A 1 267 ? 37.219 -8.984 3.77 1 91.62 267 LYS A CA 1
ATOM 1959 C C . LYS A 1 267 ? 37.312 -10.078 4.828 1 91.62 267 LYS A C 1
ATOM 1961 O O . LYS A 1 267 ? 37.75 -9.812 5.957 1 91.62 267 LYS A O 1
ATOM 1966 N N . ASP A 1 268 ? 36.844 -11.164 4.406 1 85.94 268 ASP A N 1
ATOM 1967 C CA . ASP A 1 268 ? 37.062 -12.297 5.312 1 85.94 268 ASP A CA 1
ATOM 1968 C C . ASP A 1 268 ? 38.438 -12.891 5.133 1 85.94 268 ASP A C 1
ATOM 1970 O O . ASP A 1 268 ? 39.281 -12.336 4.406 1 85.94 268 ASP A O 1
ATOM 1974 N N . ALA A 1 269 ? 38.719 -14.023 5.836 1 83.25 269 ALA A N 1
ATOM 1975 C CA . ALA A 1 269 ? 40.031 -14.648 5.844 1 83.25 269 ALA A CA 1
ATOM 1976 C C . ALA A 1 269 ? 40.406 -15.133 4.449 1 83.25 269 ALA A C 1
ATOM 1978 O O . ALA A 1 269 ? 41.594 -15.164 4.098 1 83.25 269 ALA A O 1
ATOM 1979 N N . SER A 1 270 ? 39.438 -15.438 3.594 1 80.19 270 SER A N 1
ATOM 1980 C CA . SER A 1 270 ? 39.656 -15.938 2.242 1 80.19 270 SER A CA 1
ATOM 1981 C C . SER A 1 270 ? 39.719 -14.797 1.232 1 80.19 270 SER A C 1
ATOM 1983 O O . SER A 1 270 ? 39.938 -15.023 0.042 1 80.19 270 SER A O 1
ATOM 1985 N N . GLY A 1 271 ? 39.5 -13.539 1.729 1 83.12 271 GLY A N 1
ATOM 1986 C CA . GLY A 1 271 ? 39.562 -12.375 0.858 1 83.12 271 GLY A CA 1
ATOM 1987 C C . GLY A 1 271 ? 38.219 -11.992 0.258 1 83.12 271 GLY A C 1
ATOM 1988 O O . GLY A 1 271 ? 38.156 -11.07 -0.558 1 83.12 271 GLY A O 1
ATOM 1989 N N . ASN A 1 272 ? 37.219 -12.727 0.599 1 84.31 272 ASN A N 1
ATOM 1990 C CA . ASN A 1 272 ? 35.906 -12.406 0.08 1 84.31 272 ASN A CA 1
ATOM 1991 C C . ASN A 1 272 ? 35.25 -11.242 0.84 1 84.31 272 ASN A C 1
ATOM 1993 O O . ASN A 1 272 ? 35.438 -11.125 2.053 1 84.31 272 ASN A O 1
ATOM 1997 N N . PHE A 1 273 ? 34.594 -10.438 0.129 1 90.56 273 PHE A N 1
ATOM 1998 C CA . PHE A 1 273 ? 33.938 -9.297 0.742 1 90.56 273 PHE A CA 1
ATOM 1999 C C . PHE A 1 273 ? 32.656 -9.734 1.437 1 90.56 273 PHE A C 1
ATOM 2001 O O . PHE A 1 273 ? 31.859 -10.484 0.869 1 90.56 273 PHE A O 1
ATOM 2008 N N . GLN A 1 274 ? 32.5 -9.289 2.658 1 91.75 274 GLN A N 1
ATOM 2009 C CA . GLN A 1 274 ? 31.312 -9.625 3.453 1 91.75 274 GLN A CA 1
ATOM 2010 C C . GLN A 1 274 ? 30.75 -8.398 4.156 1 91.75 274 GLN A C 1
ATOM 2012 O O . GLN A 1 274 ? 31.422 -7.367 4.25 1 91.75 274 GLN A O 1
ATOM 2017 N N . ASN A 1 275 ? 29.5 -8.508 4.539 1 93.5 275 ASN A N 1
ATOM 2018 C CA . ASN A 1 275 ? 28.891 -7.434 5.309 1 93.5 275 ASN A CA 1
ATOM 2019 C C . ASN A 1 275 ? 29.562 -7.262 6.668 1 93.5 275 ASN A C 1
ATOM 2021 O O . ASN A 1 275 ? 29.719 -8.227 7.406 1 93.5 275 ASN A O 1
ATOM 2025 N N . PRO A 1 276 ? 29.938 -6.023 6.973 1 90.44 276 PRO A N 1
ATOM 2026 C CA . PRO A 1 276 ? 30.453 -5.828 8.328 1 90.44 276 PRO A CA 1
ATOM 2027 C C . PRO A 1 276 ? 29.391 -6.027 9.398 1 90.44 276 PRO A C 1
ATOM 2029 O O . PRO A 1 276 ? 28.219 -5.684 9.188 1 90.44 276 PRO A O 1
ATOM 2032 N N . THR A 1 277 ? 29.781 -6.434 10.562 1 84.5 277 THR A N 1
ATOM 2033 C CA . THR A 1 277 ? 28.875 -6.754 11.656 1 84.5 277 THR A CA 1
ATOM 2034 C C . THR A 1 277 ? 28.078 -5.516 12.078 1 84.5 277 THR A C 1
ATOM 2036 O O . THR A 1 277 ? 26.938 -5.625 12.508 1 84.5 277 THR A O 1
ATOM 2039 N N . ALA A 1 278 ? 28.641 -4.359 11.867 1 79.69 278 ALA A N 1
ATOM 2040 C CA . ALA A 1 278 ? 28.031 -3.131 12.367 1 79.69 278 ALA A CA 1
ATOM 2041 C C . ALA A 1 278 ? 26.938 -2.637 11.422 1 79.69 278 ALA A C 1
ATOM 2043 O O . ALA A 1 278 ? 26.141 -1.783 11.797 1 79.69 278 ALA A O 1
ATOM 2044 N N . TYR A 1 279 ? 26.938 -3.186 10.234 1 86.81 279 TYR A N 1
ATOM 2045 C CA . TYR A 1 279 ? 25.984 -2.682 9.242 1 86.81 279 TYR A CA 1
ATOM 2046 C C . TYR A 1 279 ? 24.828 -3.654 9.039 1 86.81 279 TYR A C 1
ATOM 2048 O O . TYR A 1 279 ? 25.016 -4.871 9.086 1 86.81 279 TYR A O 1
ATOM 2056 N N . ASP A 1 280 ? 23.641 -3.082 8.883 1 88.38 280 ASP A N 1
ATOM 2057 C CA . ASP A 1 280 ? 22.484 -3.895 8.531 1 88.38 280 ASP A CA 1
ATOM 2058 C C . ASP A 1 280 ? 22.688 -4.562 7.172 1 88.38 280 ASP A C 1
ATOM 2060 O O . ASP A 1 280 ? 22.828 -3.881 6.152 1 88.38 280 ASP A O 1
ATOM 2064 N N . LYS A 1 281 ? 22.672 -5.812 7.156 1 92 281 LYS A N 1
ATOM 2065 C CA . LYS A 1 281 ? 23 -6.59 5.965 1 92 281 LYS A CA 1
ATOM 2066 C C . LYS A 1 281 ? 22.047 -6.266 4.82 1 92 281 LYS A C 1
ATOM 2068 O O . LYS A 1 281 ? 22.469 -6.113 3.672 1 92 281 LYS A O 1
ATOM 2073 N N . GLU A 1 282 ? 20.703 -6.227 5.043 1 94.06 282 GLU A N 1
ATOM 2074 C CA . GLU A 1 282 ? 19.703 -6 4.008 1 94.06 282 GLU A CA 1
ATOM 2075 C C . GLU A 1 282 ? 19.797 -4.582 3.445 1 94.06 282 GLU A C 1
ATOM 2077 O O . GLU A 1 282 ? 19.703 -4.383 2.232 1 94.06 282 GLU A O 1
ATOM 2082 N N . ALA A 1 283 ? 19.969 -3.656 4.293 1 91.44 283 ALA A N 1
ATOM 2083 C CA . ALA A 1 283 ? 20.094 -2.271 3.844 1 91.44 283 ALA A CA 1
ATOM 2084 C C . ALA A 1 283 ? 21.391 -2.049 3.078 1 91.44 283 ALA A C 1
ATOM 2086 O O . ALA A 1 283 ? 21.453 -1.187 2.199 1 91.44 283 ALA A O 1
ATOM 2087 N N . ASN A 1 284 ? 22.453 -2.814 3.416 1 93.81 284 ASN A N 1
ATOM 2088 C CA . ASN A 1 284 ? 23.781 -2.666 2.859 1 93.81 284 ASN A CA 1
ATOM 2089 C C . ASN A 1 284 ? 23.906 -3.33 1.49 1 93.81 284 ASN A C 1
ATOM 2091 O O . ASN A 1 284 ? 24.938 -3.229 0.832 1 93.81 284 ASN A O 1
ATOM 2095 N N . LEU A 1 285 ? 22.812 -3.908 1.001 1 94.94 285 LEU A N 1
ATOM 2096 C CA . LEU A 1 285 ? 22.828 -4.594 -0.288 1 94.94 285 LEU A CA 1
ATOM 2097 C C . LEU A 1 285 ? 22.75 -3.59 -1.436 1 94.94 285 LEU A C 1
ATOM 2099 O O . LEU A 1 285 ? 22.031 -2.596 -1.352 1 94.94 285 LEU A O 1
ATOM 2103 N N . ALA A 1 286 ? 23.453 -3.9 -2.451 1 94.06 286 ALA A N 1
ATOM 2104 C CA . ALA A 1 286 ? 23.406 -3.094 -3.668 1 94.06 286 ALA A CA 1
ATOM 2105 C C . ALA A 1 286 ? 23.406 -3.979 -4.91 1 94.06 286 ALA A C 1
ATOM 2107 O O . ALA A 1 286 ? 24.078 -5.012 -4.945 1 94.06 286 ALA A O 1
ATOM 2108 N N . GLN A 1 287 ? 22.672 -3.605 -5.891 1 95.69 287 GLN A N 1
ATOM 2109 C CA . GLN A 1 287 ? 22.703 -4.246 -7.199 1 95.69 287 GLN A CA 1
ATOM 2110 C C . GLN A 1 287 ? 23.703 -3.555 -8.125 1 95.69 287 GLN A C 1
ATOM 2112 O O . GLN A 1 287 ? 23.75 -2.324 -8.195 1 95.69 287 GLN A O 1
ATOM 2117 N N . THR A 1 288 ? 24.547 -4.328 -8.828 1 95.31 288 THR A N 1
ATOM 2118 C CA . THR A 1 288 ? 25.625 -3.738 -9.602 1 95.31 288 THR A CA 1
ATOM 2119 C C . THR A 1 288 ? 25.422 -3.977 -11.094 1 95.31 288 THR A C 1
ATOM 2121 O O . THR A 1 288 ? 26.219 -3.543 -11.922 1 95.31 288 THR A O 1
ATOM 2124 N N . GLY A 1 289 ? 24.438 -4.711 -11.477 1 96.06 289 GLY A N 1
ATOM 2125 C CA . GLY A 1 289 ? 24.016 -4.977 -12.844 1 96.06 289 GLY A CA 1
ATOM 2126 C C . GLY A 1 289 ? 22.531 -5.18 -12.992 1 96.06 289 GLY A C 1
ATOM 2127 O O . GLY A 1 289 ? 21.781 -5.094 -12.008 1 96.06 289 GLY A O 1
ATOM 2128 N N . LEU A 1 290 ? 22.094 -5.398 -14.219 1 97.06 290 LEU A N 1
ATOM 2129 C CA . LEU A 1 290 ? 20.656 -5.543 -14.414 1 97.06 290 LEU A CA 1
ATOM 2130 C C . LEU A 1 290 ? 20.359 -6.316 -15.695 1 97.06 290 LEU A C 1
ATOM 2132 O O . LEU A 1 290 ? 21 -6.094 -16.734 1 97.06 290 LEU A O 1
ATOM 2136 N N . ASN A 1 291 ? 19.5 -7.273 -15.555 1 97.94 291 ASN A N 1
ATOM 2137 C CA . ASN A 1 291 ? 18.797 -7.832 -16.703 1 97.94 291 ASN A CA 1
ATOM 2138 C C . ASN A 1 291 ? 17.375 -7.285 -16.797 1 97.94 291 ASN A C 1
ATOM 2140 O O . ASN A 1 291 ? 16.656 -7.199 -15.789 1 97.94 291 ASN A O 1
ATOM 2144 N N . THR A 1 292 ? 17 -6.801 -17.922 1 97.88 292 THR A N 1
ATOM 2145 C CA . THR A 1 292 ? 15.625 -6.363 -18.141 1 97.88 292 THR A CA 1
ATOM 2146 C C . THR A 1 292 ? 15.219 -6.582 -19.594 1 97.88 292 THR A C 1
ATOM 2148 O O . THR A 1 292 ? 16.062 -6.609 -20.484 1 97.88 292 THR A O 1
ATOM 2151 N N . GLY A 1 293 ? 13.938 -6.91 -19.781 1 98.12 293 GLY A N 1
ATOM 2152 C CA . GLY A 1 293 ? 13.555 -7.191 -21.156 1 98.12 293 GLY A CA 1
ATOM 2153 C C . GLY A 1 293 ? 12.062 -7.445 -21.328 1 98.12 293 GLY A C 1
ATOM 2154 O O . GLY A 1 293 ? 11.25 -6.898 -20.578 1 98.12 293 GLY A O 1
ATOM 2155 N N . VAL A 1 294 ? 11.773 -8.062 -22.438 1 97.94 294 VAL A N 1
ATOM 2156 C CA . VAL A 1 294 ? 10.398 -8.352 -22.859 1 97.94 294 VAL A CA 1
ATOM 2157 C C . VAL A 1 294 ? 10.258 -9.844 -23.156 1 97.94 294 VAL A C 1
ATOM 2159 O O . VAL A 1 294 ? 11.164 -10.453 -23.734 1 97.94 294 VAL A O 1
ATOM 2162 N N . SER A 1 295 ? 9.203 -10.414 -22.703 1 97.44 295 SER A N 1
ATOM 2163 C CA . SER A 1 295 ? 8.812 -11.781 -23.047 1 97.44 295 SER A CA 1
ATOM 2164 C C . SER A 1 295 ? 7.578 -11.797 -23.938 1 97.44 295 SER A C 1
ATOM 2166 O O . SER A 1 295 ? 6.516 -11.305 -23.547 1 97.44 295 SER A O 1
ATOM 2168 N N . THR A 1 296 ? 7.746 -12.367 -25.125 1 97.19 296 THR A N 1
ATOM 2169 C CA . THR A 1 296 ? 6.645 -12.414 -26.078 1 97.19 296 THR A CA 1
ATOM 2170 C C . THR A 1 296 ? 6.297 -13.859 -26.422 1 97.19 296 THR A C 1
ATOM 2172 O O . THR A 1 296 ? 7.102 -14.766 -26.203 1 97.19 296 THR A O 1
ATOM 2175 N N . GLY A 1 297 ? 5.059 -14.039 -26.922 1 96.75 297 GLY A N 1
ATOM 2176 C CA . GLY A 1 297 ? 4.672 -15.359 -27.391 1 96.75 297 GLY A CA 1
ATOM 2177 C C . GLY A 1 297 ? 3.172 -15.531 -27.531 1 96.75 297 GLY A C 1
ATOM 2178 O O . GLY A 1 297 ? 2.445 -14.555 -27.719 1 96.75 297 GLY A O 1
ATOM 2179 N N . PHE A 1 298 ? 2.857 -16.766 -27.625 1 96.5 298 PHE A N 1
ATOM 2180 C CA . PHE A 1 298 ? 1.442 -17.109 -27.656 1 96.5 298 PHE A CA 1
ATOM 2181 C C . PHE A 1 298 ? 1.183 -18.422 -26.906 1 96.5 298 PHE A C 1
ATOM 2183 O O . PHE A 1 298 ? 2.111 -19.188 -26.641 1 96.5 298 PHE A O 1
ATOM 2190 N N . THR A 1 299 ? 0.018 -18.641 -26.484 1 94.75 299 THR A N 1
ATOM 2191 C CA . THR A 1 299 ? -0.488 -19.906 -25.953 1 94.75 299 THR A CA 1
ATOM 2192 C C . THR A 1 299 ? -1.736 -20.344 -26.719 1 94.75 299 THR A C 1
ATOM 2194 O O . THR A 1 299 ? -2.707 -19.594 -26.812 1 94.75 299 THR A O 1
ATOM 2197 N N . GLU A 1 300 ? -1.648 -21.5 -27.25 1 95.19 300 GLU A N 1
ATOM 2198 C CA . GLU A 1 300 ? -2.76 -22.141 -27.953 1 95.19 300 GLU A CA 1
ATOM 2199 C C . GLU A 1 300 ? -3.254 -23.375 -27.203 1 95.19 300 GLU A C 1
ATOM 2201 O O . GLU A 1 300 ? -2.465 -24.266 -26.875 1 95.19 300 GLU A O 1
ATOM 2206 N N . ARG A 1 301 ? -4.527 -23.375 -26.969 1 94.81 301 ARG A N 1
ATOM 2207 C CA . ARG A 1 301 ? -5.094 -24.469 -26.188 1 94.81 301 ARG A CA 1
ATOM 2208 C C . ARG A 1 301 ? -6.285 -25.094 -26.906 1 94.81 301 ARG A C 1
ATOM 2210 O O . ARG A 1 301 ? -7.059 -24.391 -27.562 1 94.81 301 ARG A O 1
ATOM 2217 N N . TYR A 1 302 ? -6.43 -26.375 -26.781 1 94.94 302 TYR A N 1
ATOM 2218 C CA . TYR A 1 302 ? -7.645 -27.047 -27.203 1 94.94 302 TYR A CA 1
ATOM 2219 C C . TYR A 1 302 ? -7.879 -28.328 -26.406 1 94.94 302 TYR A C 1
ATOM 2221 O O . TYR A 1 302 ? -6.969 -28.812 -25.719 1 94.94 302 TYR A O 1
ATOM 2229 N N . GLY A 1 303 ? -9 -28.812 -26.391 1 94.56 303 GLY A N 1
ATOM 2230 C CA . GLY A 1 303 ? -9.375 -30.016 -25.656 1 94.56 303 GLY A CA 1
ATOM 2231 C C . GLY A 1 303 ? -10.875 -30.219 -25.562 1 94.56 303 GLY A C 1
ATOM 2232 O O . GLY A 1 303 ? -11.633 -29.656 -26.359 1 94.56 303 GLY A O 1
ATOM 2233 N N . GLY A 1 304 ? -11.227 -31.141 -24.656 1 93.88 304 GLY A N 1
ATOM 2234 C CA . GLY A 1 304 ? -12.633 -31.438 -24.453 1 93.88 304 GLY A CA 1
ATOM 2235 C C . GLY A 1 304 ? -12.867 -32.531 -23.422 1 93.88 304 GLY A C 1
ATOM 2236 O O . GLY A 1 304 ? -11.914 -33.062 -22.859 1 93.88 304 GLY A O 1
ATOM 2237 N N . ASN A 1 305 ? -14.117 -32.688 -23.094 1 93.25 305 ASN A N 1
ATOM 2238 C CA . ASN A 1 305 ? -14.539 -33.75 -22.188 1 93.25 305 ASN A CA 1
ATOM 2239 C C . ASN A 1 305 ? -15.805 -34.438 -22.688 1 93.25 305 ASN A C 1
ATOM 2241 O O . ASN A 1 305 ? -16.547 -33.875 -23.484 1 93.25 305 ASN A O 1
ATOM 2245 N N . PHE A 1 306 ? -16.016 -35.625 -22.25 1 94.81 306 PHE A N 1
ATOM 2246 C CA . PHE A 1 306 ? -17.25 -36.312 -22.562 1 94.81 306 PHE A CA 1
ATOM 2247 C C . PHE A 1 306 ? -17.672 -37.219 -21.406 1 94.81 306 PHE A C 1
ATOM 2249 O O . PHE A 1 306 ? -16.844 -37.625 -20.578 1 94.81 306 PHE A O 1
ATOM 2256 N N . SER A 1 307 ? -18.875 -37.5 -21.359 1 95.25 307 SER A N 1
ATOM 2257 C CA . SER A 1 307 ? -19.484 -38.469 -20.438 1 95.25 307 SER A CA 1
ATOM 2258 C C . SER A 1 307 ? -20.562 -39.281 -21.141 1 95.25 307 SER A C 1
ATOM 2260 O O . SER A 1 307 ? -21.453 -38.75 -21.781 1 95.25 307 SER A O 1
ATOM 2262 N N . ALA A 1 308 ? -20.453 -40.594 -21.031 1 97.38 308 ALA A N 1
ATOM 2263 C CA . ALA A 1 308 ? -21.469 -41.531 -21.469 1 97.38 308 ALA A CA 1
ATOM 2264 C C . ALA A 1 308 ? -22.047 -42.312 -20.281 1 97.38 308 ALA A C 1
ATOM 2266 O O . ALA A 1 308 ? -21.297 -42.938 -19.531 1 97.38 308 ALA A O 1
ATOM 2267 N N . ASP A 1 309 ? -23.312 -42.25 -20.219 1 96.56 309 ASP A N 1
ATOM 2268 C CA . ASP A 1 309 ? -23.984 -42.875 -19.078 1 96.56 309 ASP A CA 1
ATOM 2269 C C . ASP A 1 309 ? -25.047 -43.875 -19.547 1 96.56 309 ASP A C 1
ATOM 2271 O O . ASP A 1 309 ? -25.766 -43.594 -20.531 1 96.56 309 ASP A O 1
ATOM 2275 N N . TRP A 1 310 ? -25.094 -45 -18.859 1 97.5 310 TRP A N 1
ATOM 2276 C CA . TRP A 1 310 ? -26.125 -46 -19.094 1 97.5 310 TRP A CA 1
ATOM 2277 C C . TRP A 1 310 ? -26.797 -46.406 -17.781 1 97.5 310 TRP A C 1
ATOM 2279 O O . TRP A 1 310 ? -26.188 -47.094 -16.953 1 97.5 310 TRP A O 1
ATOM 2289 N N . ARG A 1 311 ? -27.969 -45.938 -17.688 1 95.31 311 ARG A N 1
ATOM 2290 C CA . ARG A 1 311 ? -28.781 -46.406 -16.562 1 95.31 311 ARG A CA 1
ATOM 2291 C C . ARG A 1 311 ? -29.516 -47.688 -16.906 1 95.31 311 ARG A C 1
ATOM 2293 O O . ARG A 1 311 ? -30.688 -47.656 -17.281 1 95.31 311 ARG A O 1
ATOM 2300 N N . VAL A 1 312 ? -29 -48.719 -16.516 1 95.06 312 VAL A N 1
ATOM 2301 C CA . VAL A 1 312 ? -29.469 -50.031 -16.953 1 95.06 312 VAL A CA 1
ATOM 2302 C C . VAL A 1 312 ? -30.844 -50.312 -16.328 1 95.06 312 VAL A C 1
ATOM 2304 O O . VAL A 1 312 ? -31.766 -50.75 -17.031 1 95.06 312 VAL A O 1
ATOM 2307 N N . ASP A 1 313 ? -30.922 -50.156 -15.062 1 92.06 313 ASP A N 1
ATOM 2308 C CA . ASP A 1 313 ? -32.156 -50.219 -14.289 1 92.06 313 ASP A CA 1
ATOM 2309 C C . ASP A 1 313 ? -32.031 -49.469 -12.969 1 92.06 313 ASP A C 1
ATOM 2311 O O . ASP A 1 313 ? -31.156 -48.594 -12.836 1 92.06 313 ASP A O 1
ATOM 2315 N N . ASP A 1 314 ? -32.875 -49.75 -12.109 1 91.06 314 ASP A N 1
ATOM 2316 C CA . ASP A 1 314 ? -32.875 -48.969 -10.867 1 91.06 314 ASP A CA 1
ATOM 2317 C C . ASP A 1 314 ? -31.719 -49.375 -9.961 1 91.06 314 ASP A C 1
ATOM 2319 O O . ASP A 1 314 ? -31.406 -48.656 -9 1 91.06 314 ASP A O 1
ATOM 2323 N N . THR A 1 315 ? -30.922 -50.375 -10.312 1 94.06 315 THR A N 1
ATOM 2324 C CA . THR A 1 315 ? -29.922 -50.875 -9.383 1 94.06 315 THR A CA 1
ATOM 2325 C C . THR A 1 315 ? -28.516 -50.75 -9.984 1 94.06 315 THR A C 1
ATOM 2327 O O . THR A 1 315 ? -27.516 -50.875 -9.266 1 94.06 315 THR A O 1
ATOM 2330 N N . LEU A 1 316 ? -28.5 -50.5 -11.297 1 95.69 316 LEU A N 1
ATOM 2331 C CA . LEU A 1 316 ? -27.188 -50.531 -11.93 1 95.69 316 LEU A CA 1
ATOM 2332 C C . LEU A 1 316 ? -27 -49.344 -12.844 1 95.69 316 LEU A C 1
ATOM 2334 O O . LEU A 1 316 ? -27.766 -49.125 -13.781 1 95.69 316 LEU A O 1
ATOM 2338 N N . ASP A 1 317 ? -26.016 -48.625 -12.562 1 95.81 317 ASP A N 1
ATOM 2339 C CA . ASP A 1 317 ? -25.578 -47.5 -13.391 1 95.81 317 ASP A CA 1
ATOM 2340 C C . ASP A 1 317 ? -24.156 -47.719 -13.906 1 95.81 317 ASP A C 1
ATOM 2342 O O . ASP A 1 317 ? -23.266 -48.094 -13.141 1 95.81 317 ASP A O 1
ATOM 2346 N N . LEU A 1 318 ? -23.953 -47.469 -15.203 1 97.12 318 LEU A N 1
ATOM 2347 C CA . LEU A 1 318 ? -22.625 -47.531 -15.828 1 97.12 318 LEU A CA 1
ATOM 2348 C C . LEU A 1 318 ? -22.234 -46.188 -16.391 1 97.12 318 LEU A C 1
ATOM 2350 O O . LEU A 1 318 ? -23.094 -45.406 -16.859 1 97.12 318 LEU A O 1
ATOM 2354 N N . TYR A 1 319 ? -20.969 -45.875 -16.266 1 95.75 319 TYR A N 1
ATOM 2355 C CA . TYR A 1 319 ? -20.531 -44.594 -16.859 1 95.75 319 TYR A CA 1
ATOM 2356 C C . TYR A 1 319 ? -19.156 -44.75 -17.484 1 95.75 319 TYR A C 1
ATOM 2358 O O . TYR A 1 319 ? -18.344 -45.562 -17.062 1 95.75 319 TYR A O 1
ATOM 2366 N N . LEU A 1 320 ? -18.859 -44 -18.516 1 97.56 320 LEU A N 1
ATOM 2367 C CA . LEU A 1 320 ? -17.562 -43.75 -19.141 1 97.56 320 LEU A CA 1
ATOM 2368 C C . LEU A 1 320 ? -17.312 -42.25 -19.266 1 97.56 320 LEU A C 1
ATOM 2370 O O . LEU A 1 320 ? -18.094 -41.531 -19.875 1 97.56 320 LEU A O 1
ATOM 2374 N N . ARG A 1 321 ? -16.25 -41.812 -18.641 1 95.56 321 ARG A N 1
ATOM 2375 C CA . ARG A 1 321 ? -15.938 -40.406 -18.656 1 95.56 321 ARG A CA 1
ATOM 2376 C C . ARG A 1 321 ? -14.508 -40.156 -19.125 1 95.56 321 ARG A C 1
ATOM 2378 O O . ARG A 1 321 ? -13.602 -40.938 -18.797 1 95.56 321 ARG A O 1
ATOM 2385 N N . GLY A 1 322 ? -14.336 -39.125 -19.891 1 94.81 322 GLY A N 1
ATOM 2386 C CA . GLY A 1 322 ? -13.023 -38.781 -20.422 1 94.81 322 GLY A CA 1
ATOM 2387 C C . GLY A 1 322 ? -12.797 -37.281 -20.531 1 94.81 322 GLY A C 1
ATOM 2388 O O . GLY A 1 322 ? -13.75 -36.5 -20.688 1 94.81 322 GLY A O 1
ATOM 2389 N N . SER A 1 323 ? -11.539 -36.906 -20.406 1 93.75 323 SER A N 1
ATOM 2390 C CA . SER A 1 323 ? -11.117 -35.5 -20.578 1 93.75 323 SER A CA 1
ATOM 2391 C C . SER A 1 323 ? -9.75 -35.406 -21.234 1 93.75 323 SER A C 1
ATOM 2393 O O . SER A 1 323 ? -8.898 -36.281 -21.016 1 93.75 323 SER A O 1
ATOM 2395 N N . TYR A 1 324 ? -9.562 -34.406 -22.047 1 94.94 324 TYR A N 1
ATOM 2396 C CA . TYR A 1 324 ? -8.273 -34.156 -22.672 1 94.94 324 TYR A CA 1
ATOM 2397 C C . TYR A 1 324 ? -8.047 -32.656 -22.859 1 94.94 324 TYR A C 1
ATOM 2399 O O . TYR A 1 324 ? -8.961 -31.922 -23.219 1 94.94 324 TYR A O 1
ATOM 2407 N N . ALA A 1 325 ? -6.891 -32.219 -22.531 1 94 325 ALA A N 1
ATOM 2408 C CA . ALA A 1 325 ? -6.48 -30.844 -22.719 1 94 325 ALA A CA 1
ATOM 2409 C C . ALA A 1 325 ? -5.055 -30.75 -23.25 1 94 325 ALA A C 1
ATOM 2411 O O . ALA A 1 325 ? -4.184 -31.531 -22.844 1 94 325 ALA A O 1
ATOM 2412 N N . PHE A 1 326 ? -4.84 -29.875 -24.172 1 95.38 326 PHE A N 1
ATOM 2413 C CA . PHE A 1 326 ? -3.531 -29.625 -24.766 1 95.38 326 PHE A CA 1
ATOM 2414 C C . PHE A 1 326 ? -3.236 -28.125 -24.812 1 95.38 326 PHE A C 1
ATOM 2416 O O . PHE A 1 326 ? -4.129 -27.312 -25.094 1 95.38 326 PHE A O 1
ATOM 2423 N N . ALA A 1 327 ? -2.016 -27.781 -24.531 1 94.56 327 ALA A N 1
ATOM 2424 C CA . ALA A 1 327 ? -1.569 -26.391 -24.641 1 94.56 327 ALA A CA 1
ATOM 2425 C C . ALA A 1 327 ? -0.19 -26.312 -25.281 1 94.56 327 ALA A C 1
ATOM 2427 O O . ALA A 1 327 ? 0.74 -27.016 -24.875 1 94.56 327 ALA A O 1
ATOM 2428 N N . GLU A 1 328 ? -0.106 -25.531 -26.266 1 96.12 328 GLU A N 1
ATOM 2429 C CA . GLU A 1 328 ? 1.168 -25.172 -26.859 1 96.12 328 GLU A CA 1
ATOM 2430 C C . GLU A 1 328 ? 1.528 -23.719 -26.547 1 96.12 328 GLU A C 1
ATOM 2432 O O . GLU A 1 328 ? 0.749 -22.812 -26.828 1 96.12 328 GLU A O 1
ATOM 2437 N N . THR A 1 329 ? 2.643 -23.578 -25.969 1 94.75 329 THR A N 1
ATOM 2438 C CA . THR A 1 329 ? 3.09 -22.234 -25.609 1 94.75 329 THR A CA 1
ATOM 2439 C C . THR A 1 329 ? 4.43 -21.922 -26.281 1 94.75 329 THR A C 1
ATOM 2441 O O . THR A 1 329 ? 5.363 -22.719 -26.203 1 94.75 329 THR A O 1
ATOM 2444 N N . HIS A 1 330 ? 4.484 -20.812 -26.922 1 96.56 330 HIS A N 1
ATOM 2445 C CA . HIS A 1 330 ? 5.734 -20.219 -27.359 1 96.56 330 HIS A CA 1
ATOM 2446 C C . HIS A 1 330 ? 6.098 -19.016 -26.5 1 96.56 330 HIS A C 1
ATOM 2448 O O . HIS A 1 330 ? 5.25 -18.156 -26.219 1 96.56 330 HIS A O 1
ATOM 2454 N N . GLN A 1 331 ? 7.273 -19.047 -26.031 1 96.25 331 GLN A N 1
ATOM 2455 C CA . GLN A 1 331 ? 7.777 -17.938 -25.234 1 96.25 331 GLN A CA 1
ATOM 2456 C C . GLN A 1 331 ? 9.18 -17.531 -25.688 1 96.25 331 GLN A C 1
ATOM 2458 O O . GLN A 1 331 ? 10.109 -18.344 -25.625 1 96.25 331 GLN A O 1
ATOM 2463 N N . ASN A 1 332 ? 9.297 -16.312 -26.109 1 97.06 332 ASN A N 1
ATOM 2464 C CA . ASN A 1 332 ? 10.562 -15.727 -26.531 1 97.06 332 ASN A CA 1
ATOM 2465 C C . ASN A 1 332 ? 10.914 -14.492 -25.719 1 97.06 332 ASN A C 1
ATOM 2467 O O . ASN A 1 332 ? 10.172 -13.508 -25.703 1 97.06 332 ASN A O 1
ATOM 2471 N N . SER A 1 333 ? 12 -14.609 -25.078 1 97.25 333 SER A N 1
ATOM 2472 C CA . SER A 1 333 ? 12.422 -13.492 -24.234 1 97.25 333 SER A CA 1
ATOM 2473 C C . SER A 1 333 ? 13.711 -12.867 -24.766 1 97.25 333 SER A C 1
ATOM 2475 O O . SER A 1 333 ? 14.633 -13.578 -25.172 1 97.25 333 SER A O 1
ATOM 2477 N N . THR A 1 334 ? 13.75 -11.555 -24.844 1 97.75 334 THR A N 1
ATOM 2478 C CA . THR A 1 334 ? 14.953 -10.789 -25.141 1 97.75 334 THR A CA 1
ATOM 2479 C C . THR A 1 334 ? 15.305 -9.859 -23.984 1 97.75 334 THR A C 1
ATOM 2481 O O . THR A 1 334 ? 14.5 -9.008 -23.609 1 97.75 334 THR A O 1
ATOM 2484 N N . LEU A 1 335 ? 16.5 -10.055 -23.5 1 97.88 335 LEU A N 1
ATOM 2485 C CA . LEU A 1 335 ? 16.922 -9.273 -22.344 1 97.88 335 LEU A CA 1
ATOM 2486 C C . LEU A 1 335 ? 18.125 -8.398 -22.688 1 97.88 335 LEU A C 1
ATOM 2488 O O . LEU A 1 335 ? 19.062 -8.852 -23.344 1 97.88 335 LEU A O 1
ATOM 2492 N N . ALA A 1 336 ? 18.016 -7.102 -22.328 1 98.31 336 ALA A N 1
ATOM 2493 C CA . ALA A 1 336 ? 19.203 -6.273 -22.172 1 98.31 336 ALA A CA 1
ATOM 2494 C C . ALA A 1 336 ? 19.938 -6.598 -20.859 1 98.31 336 ALA A C 1
ATOM 2496 O O . ALA A 1 336 ? 19.312 -6.672 -19.797 1 98.31 336 ALA A O 1
ATOM 2497 N N . GLN A 1 337 ? 21.203 -6.84 -21.016 1 97.69 337 GLN A N 1
ATOM 2498 C CA . GLN A 1 337 ? 21.969 -7.215 -19.844 1 97.69 337 GLN A CA 1
ATOM 2499 C C . GLN A 1 337 ? 23.156 -6.277 -19.641 1 97.69 337 GLN A C 1
ATOM 2501 O O . GLN A 1 337 ? 23.875 -5.957 -20.594 1 97.69 337 GLN A O 1
ATOM 2506 N N . PHE A 1 338 ? 23.266 -5.812 -18.516 1 97.12 338 PHE A N 1
ATOM 2507 C CA . PHE A 1 338 ? 24.422 -5.047 -18.078 1 97.12 338 PHE A CA 1
ATOM 2508 C C . PHE A 1 338 ? 25.156 -5.77 -16.953 1 97.12 338 PHE A C 1
ATOM 2510 O O . PHE A 1 338 ? 24.781 -5.672 -15.781 1 97.12 338 PHE A O 1
ATOM 2517 N N . VAL A 1 339 ? 26.172 -6.473 -17.328 1 94.31 339 VAL A N 1
ATOM 2518 C CA . VAL A 1 339 ? 27 -7.223 -16.391 1 94.31 339 VAL A CA 1
ATOM 2519 C C . VAL A 1 339 ? 28.266 -6.438 -16.078 1 94.31 339 VAL A C 1
ATOM 2521 O O . VAL A 1 339 ? 29.094 -6.184 -16.969 1 94.31 339 VAL A O 1
ATOM 2524 N N . ASN A 1 340 ? 28.344 -6.125 -14.859 1 93.12 340 ASN A N 1
ATOM 2525 C CA . ASN A 1 340 ? 29.406 -5.18 -14.492 1 93.12 340 ASN A CA 1
ATOM 2526 C C . ASN A 1 340 ? 30.391 -5.797 -13.516 1 93.12 340 ASN A C 1
ATOM 2528 O O . ASN A 1 340 ? 30.047 -6.715 -12.766 1 93.12 340 ASN A O 1
ATOM 2532 N N . THR A 1 341 ? 31.578 -5.293 -13.695 1 89.44 341 THR A N 1
ATOM 2533 C CA . THR A 1 341 ? 32.594 -5.656 -12.711 1 89.44 341 THR A CA 1
ATOM 2534 C C . THR A 1 341 ? 32.562 -4.711 -11.516 1 89.44 341 THR A C 1
ATOM 2536 O O . THR A 1 341 ? 32.75 -3.504 -11.664 1 89.44 341 THR A O 1
ATOM 2539 N N . LYS A 1 342 ? 32.25 -5.273 -10.461 1 88.12 342 LYS A N 1
ATOM 2540 C CA . LYS A 1 342 ? 32.188 -4.438 -9.266 1 88.12 342 LYS A CA 1
ATOM 2541 C C . LYS A 1 342 ? 33.594 -4.176 -8.719 1 88.12 342 LYS A C 1
ATOM 2543 O O . LYS A 1 342 ? 34.5 -5.008 -8.867 1 88.12 342 LYS A O 1
ATOM 2548 N N . VAL A 1 343 ? 33.812 -3.025 -8.094 1 86.5 343 VAL A N 1
ATOM 2549 C CA . VAL A 1 343 ? 35.125 -2.654 -7.527 1 86.5 343 VAL A CA 1
ATOM 2550 C C . VAL A 1 343 ? 34.938 -2.145 -6.102 1 86.5 343 VAL A C 1
ATOM 2552 O O . VAL A 1 343 ? 34 -1.362 -5.832 1 86.5 343 VAL A O 1
ATOM 2555 N N . TYR A 1 344 ? 35.75 -2.789 -5.273 1 89.12 344 TYR A N 1
ATOM 2556 C CA . TYR A 1 344 ? 35.844 -2.312 -3.898 1 89.12 344 TYR A CA 1
ATOM 2557 C C . TYR A 1 344 ? 37.125 -1.556 -3.668 1 89.12 344 TYR A C 1
ATOM 2559 O O . TYR A 1 344 ? 38.188 -1.978 -4.137 1 89.12 344 TYR A O 1
ATOM 2567 N N . VAL A 1 345 ? 37 -0.458 -3.1 1 87.06 345 VAL A N 1
ATOM 2568 C CA . VAL A 1 345 ? 38.156 0.334 -2.729 1 87.06 345 VAL A CA 1
ATOM 2569 C C . VAL A 1 345 ? 38.219 0.479 -1.209 1 87.06 345 VAL A C 1
ATOM 2571 O O . VAL A 1 345 ? 37.188 0.657 -0.553 1 87.06 345 VAL A O 1
ATOM 2574 N N . GLU A 1 346 ? 39.375 0.28 -0.75 1 89.5 346 GLU A N 1
ATOM 2575 C CA . GLU A 1 346 ? 39.531 0.44 0.693 1 89.5 346 GLU A CA 1
ATOM 2576 C C . GLU A 1 346 ? 39.094 1.83 1.144 1 89.5 346 GLU A C 1
ATOM 2578 O O . GLU A 1 346 ? 39.438 2.83 0.5 1 89.5 346 GLU A O 1
ATOM 2583 N N . ASN A 1 347 ? 38.438 1.739 2.15 1 85.44 347 ASN A N 1
ATOM 2584 C CA . ASN A 1 347 ? 37.906 2.973 2.727 1 85.44 347 ASN A CA 1
ATOM 2585 C C . ASN A 1 347 ? 39.031 3.863 3.262 1 85.44 347 ASN A C 1
ATOM 2587 O O . ASN A 1 347 ? 39.812 3.426 4.082 1 85.44 347 ASN A O 1
ATOM 2591 N N . ALA A 1 348 ? 39 5.098 2.775 1 78.75 348 ALA A N 1
ATOM 2592 C CA . ALA A 1 348 ? 40.094 5.996 3.117 1 78.75 348 ALA A CA 1
ATOM 2593 C C . ALA A 1 348 ? 40.031 6.398 4.59 1 78.75 348 ALA A C 1
ATOM 2595 O O . ALA A 1 348 ? 41.062 6.676 5.203 1 78.75 348 ALA A O 1
ATOM 2596 N N . ALA A 1 349 ? 38.906 6.375 5.098 1 81.06 349 ALA A N 1
ATOM 2597 C CA . ALA A 1 349 ? 38.719 6.852 6.469 1 81.06 349 ALA A CA 1
ATOM 2598 C C . ALA A 1 349 ? 38.812 5.699 7.465 1 81.06 349 ALA A C 1
ATOM 2600 O O . ALA A 1 349 ? 39.156 5.906 8.633 1 81.06 349 ALA A O 1
ATOM 2601 N N . THR A 1 350 ? 38.469 4.52 7.066 1 84.38 350 THR A N 1
ATOM 2602 C CA . THR A 1 350 ? 38.438 3.359 7.953 1 84.38 350 THR A CA 1
ATOM 2603 C C . THR A 1 350 ? 39.188 2.184 7.336 1 84.38 350 THR A C 1
ATOM 2605 O O . THR A 1 350 ? 38.594 1.351 6.648 1 84.38 350 THR A O 1
ATOM 2608 N N . PRO A 1 351 ? 40.438 2.117 7.777 1 86.06 351 PRO A N 1
ATOM 2609 C CA . PRO A 1 351 ? 41.219 0.989 7.234 1 86.06 351 PRO A CA 1
ATOM 2610 C C . PRO A 1 351 ? 40.562 -0.36 7.535 1 86.06 351 PRO A C 1
ATOM 2612 O O . PRO A 1 351 ? 40.062 -0.571 8.641 1 86.06 351 PRO A O 1
ATOM 2615 N N . GLY A 1 352 ? 40.5 -1.145 6.574 1 87.94 352 GLY A N 1
ATOM 2616 C CA . GLY A 1 352 ? 39.906 -2.457 6.73 1 87.94 352 GLY A CA 1
ATOM 2617 C C . GLY A 1 352 ? 38.5 -2.531 6.195 1 87.94 352 GLY A C 1
ATOM 2618 O O . GLY A 1 352 ? 37.969 -3.621 5.969 1 87.94 352 GLY A O 1
ATOM 2619 N N . LEU A 1 353 ? 37.969 -1.354 6.074 1 91 353 LEU A N 1
ATOM 2620 C CA . LEU A 1 353 ? 36.656 -1.27 5.434 1 91 353 LEU A CA 1
ATOM 2621 C C . LEU A 1 353 ? 36.812 -0.963 3.945 1 91 353 LEU A C 1
ATOM 2623 O O . LEU A 1 353 ? 37.688 -0.217 3.545 1 91 353 LEU A O 1
ATOM 2627 N N . PHE A 1 354 ? 36.031 -1.614 3.158 1 91.75 354 PHE A N 1
ATOM 2628 C CA . PHE A 1 354 ? 36.031 -1.414 1.715 1 91.75 354 PHE A CA 1
ATOM 2629 C C . PHE A 1 354 ? 34.688 -0.89 1.229 1 91.75 354 PHE A C 1
ATOM 2631 O O . PHE A 1 354 ? 33.625 -1.332 1.698 1 91.75 354 PHE A O 1
ATOM 2638 N N . ASP A 1 355 ? 34.719 0.053 0.32 1 88.62 355 ASP A N 1
ATOM 2639 C CA . ASP A 1 355 ? 33.5 0.628 -0.224 1 88.62 355 ASP A CA 1
ATOM 2640 C C . ASP A 1 355 ? 33.312 0.228 -1.685 1 88.62 355 ASP A C 1
ATOM 2642 O O . ASP A 1 355 ? 34.281 0.174 -2.451 1 88.62 355 ASP A O 1
ATOM 2646 N N . LEU A 1 356 ? 32.031 -0.083 -1.902 1 87.12 356 LEU A N 1
ATOM 2647 C CA . LEU A 1 356 ? 31.672 -0.276 -3.305 1 87.12 356 LEU A CA 1
ATOM 2648 C C . LEU A 1 356 ? 31.672 1.054 -4.051 1 87.12 356 LEU A C 1
ATOM 2650 O O . LEU A 1 356 ? 30.766 1.872 -3.855 1 87.12 356 LEU A O 1
ATOM 2654 N N . THR A 1 357 ? 32.625 1.364 -4.691 1 76.12 357 THR A N 1
ATOM 2655 C CA . THR A 1 357 ? 32.719 2.629 -5.41 1 76.12 357 THR A CA 1
ATOM 2656 C C . THR A 1 357 ? 32 2.549 -6.746 1 76.12 357 THR A C 1
ATOM 2658 O O . THR A 1 357 ? 31.844 3.557 -7.441 1 76.12 357 THR A O 1
ATOM 2661 N N . GLY A 1 358 ? 31.562 1.489 -6.922 1 73.5 358 GLY A N 1
ATOM 2662 C CA . GLY A 1 358 ? 30.766 1.265 -8.125 1 73.5 358 GLY A CA 1
ATOM 2663 C C . GLY A 1 358 ? 31.266 0.097 -8.953 1 73.5 358 GLY A C 1
ATOM 2664 O O . GLY A 1 358 ? 31.547 -0.977 -8.422 1 73.5 358 GLY A O 1
ATOM 2665 N N . VAL A 1 359 ? 31.047 0.262 -10.344 1 78.69 359 VAL A N 1
ATOM 2666 C CA . VAL A 1 359 ? 31.5 -0.729 -11.312 1 78.69 359 VAL A CA 1
ATOM 2667 C C . VAL A 1 359 ? 32.531 -0.11 -12.234 1 78.69 359 VAL A C 1
ATOM 2669 O O . VAL A 1 359 ? 32.656 1.114 -12.328 1 78.69 359 VAL A O 1
ATOM 2672 N N . THR A 1 360 ? 33.5 -0.894 -12.703 1 82.19 360 THR A N 1
ATOM 2673 C CA . THR A 1 360 ? 34.562 -0.338 -13.5 1 82.19 360 THR A CA 1
ATOM 2674 C C . THR A 1 360 ? 34.344 -0.591 -14.984 1 82.19 360 THR A C 1
ATOM 2676 O O . THR A 1 360 ? 34.75 0.211 -15.828 1 82.19 360 THR A O 1
ATOM 2679 N N . ASN A 1 361 ? 33.812 -1.657 -15.203 1 88.38 361 ASN A N 1
ATOM 2680 C CA . ASN A 1 361 ? 33.562 -2.041 -16.594 1 88.38 361 ASN A CA 1
ATOM 2681 C C . ASN A 1 361 ? 32.219 -2.736 -16.75 1 88.38 361 ASN A C 1
ATOM 2683 O O . ASN A 1 361 ? 31.75 -3.395 -15.828 1 88.38 361 ASN A O 1
ATOM 2687 N N . SER A 1 362 ? 31.75 -2.465 -17.906 1 92.19 362 SER A N 1
ATOM 2688 C CA . SER A 1 362 ? 30.438 -3.016 -18.172 1 92.19 362 SER A CA 1
ATOM 2689 C C . SER A 1 362 ? 30.438 -3.861 -19.453 1 92.19 362 SER A C 1
ATOM 2691 O O . SER A 1 362 ? 30.891 -3.406 -20.5 1 92.19 362 SER A O 1
ATOM 2693 N N . SER A 1 363 ? 30.078 -5.062 -19.234 1 94.06 363 SER A N 1
ATOM 2694 C CA . SER A 1 363 ? 29.703 -5.863 -20.391 1 94.06 363 SER A CA 1
ATOM 2695 C C . SER A 1 363 ? 28.25 -5.605 -20.797 1 94.06 363 SER A C 1
ATOM 2697 O O . SER A 1 363 ? 27.328 -5.934 -20.062 1 94.06 363 SER A O 1
ATOM 2699 N N . VAL A 1 364 ? 28.109 -4.883 -21.906 1 96.5 364 VAL A N 1
ATOM 2700 C CA . VAL A 1 364 ? 26.781 -4.664 -22.469 1 96.5 364 VAL A CA 1
ATOM 2701 C C . VAL A 1 364 ? 26.391 -5.848 -23.344 1 96.5 364 VAL A C 1
ATOM 2703 O O . VAL A 1 364 ? 27.094 -6.188 -24.297 1 96.5 364 VAL A O 1
ATOM 2706 N N . ARG A 1 365 ? 25.297 -6.461 -22.953 1 97 365 ARG A N 1
ATOM 2707 C CA . ARG A 1 365 ? 24.906 -7.695 -23.625 1 97 365 ARG A CA 1
ATOM 2708 C C . ARG A 1 365 ? 23.422 -7.672 -24 1 97 365 ARG A C 1
ATOM 2710 O O . ARG A 1 365 ? 22.656 -6.859 -23.469 1 97 365 ARG A O 1
ATOM 2717 N N . ALA A 1 366 ? 23.078 -8.461 -24.938 1 97.44 366 ALA A N 1
ATOM 2718 C CA . ALA A 1 366 ? 21.703 -8.867 -25.219 1 97.44 366 ALA A CA 1
ATOM 2719 C C . ALA A 1 366 ? 21.578 -10.383 -25.297 1 97.44 366 ALA A C 1
ATOM 2721 O O . ALA A 1 366 ? 22.453 -11.062 -25.828 1 97.44 366 ALA A O 1
ATOM 2722 N N . TRP A 1 367 ? 20.609 -10.867 -24.625 1 97.5 367 TRP A N 1
ATOM 2723 C CA . TRP A 1 367 ? 20.391 -12.305 -24.531 1 97.5 367 TRP A CA 1
ATOM 2724 C C . TRP A 1 367 ? 18.984 -12.672 -25 1 97.5 367 TRP A C 1
ATOM 2726 O O . TRP A 1 367 ? 18.016 -12.039 -24.609 1 97.5 367 TRP A O 1
ATOM 2736 N N . TYR A 1 368 ? 18.922 -13.633 -25.938 1 97.62 368 TYR A N 1
ATOM 2737 C CA . TYR A 1 368 ? 17.656 -14.172 -26.438 1 97.62 368 TYR A CA 1
ATOM 2738 C C . TYR A 1 368 ? 17.484 -15.625 -26.016 1 97.62 368 TYR A C 1
ATOM 2740 O O . TYR A 1 368 ? 18.391 -16.438 -26.156 1 97.62 368 TYR A O 1
ATOM 2748 N N . GLU A 1 369 ? 16.344 -15.93 -25.469 1 96.06 369 GLU A N 1
ATOM 2749 C CA . GLU A 1 369 ? 16.031 -17.312 -25.125 1 96.06 369 GLU A CA 1
ATOM 2750 C C . GLU A 1 369 ? 14.562 -17.625 -25.438 1 96.06 369 GLU A C 1
ATOM 2752 O O . GLU A 1 369 ? 13.695 -16.766 -25.328 1 96.06 369 GLU A O 1
ATOM 2757 N N . THR A 1 370 ? 14.367 -18.875 -25.797 1 96.81 370 THR A N 1
ATOM 2758 C CA . THR A 1 370 ? 13.008 -19.375 -25.984 1 96.81 370 THR A CA 1
ATOM 2759 C C . THR A 1 370 ? 12.648 -20.391 -24.922 1 96.81 370 THR A C 1
ATOM 2761 O O . THR A 1 370 ? 13.523 -21.094 -24.406 1 96.81 370 THR A O 1
ATOM 2764 N N . ASN A 1 371 ? 11.422 -20.438 -24.562 1 94.69 371 ASN A N 1
ATOM 2765 C CA . ASN A 1 371 ? 10.906 -21.453 -23.656 1 94.69 371 ASN A CA 1
ATOM 2766 C C . ASN A 1 371 ? 9.602 -22.062 -24.188 1 94.69 371 ASN A C 1
ATOM 2768 O O . ASN A 1 371 ? 8.547 -21.891 -23.578 1 94.69 371 ASN A O 1
ATOM 2772 N N . PRO A 1 372 ? 9.75 -22.766 -25.25 1 95.94 372 PRO A N 1
ATOM 2773 C CA . PRO A 1 372 ? 8.547 -23.438 -25.75 1 95.94 372 PRO A CA 1
ATOM 2774 C C . PRO A 1 372 ? 8.055 -24.531 -24.812 1 95.94 372 PRO A C 1
ATOM 2776 O O . PRO A 1 372 ? 8.844 -25.125 -24.062 1 95.94 372 PRO A O 1
ATOM 2779 N N . GLU A 1 373 ? 6.789 -24.766 -24.844 1 94.62 373 GLU A N 1
ATOM 2780 C CA . GLU A 1 373 ? 6.184 -25.797 -24 1 94.62 373 GLU A CA 1
ATOM 2781 C C . GLU A 1 373 ? 5.008 -26.469 -24.703 1 94.62 373 GLU A C 1
ATOM 2783 O O . GLU A 1 373 ? 4.172 -25.797 -25.312 1 94.62 373 GLU A O 1
ATOM 2788 N N . GLN A 1 374 ? 5.004 -27.734 -24.703 1 95.69 374 GLN A N 1
ATOM 2789 C CA . GLN A 1 374 ? 3.844 -28.547 -25.078 1 95.69 374 GLN A CA 1
ATOM 2790 C C . GLN A 1 374 ? 3.365 -29.375 -23.891 1 95.69 374 GLN A C 1
ATOM 2792 O O . GLN A 1 374 ? 4.066 -30.297 -23.438 1 95.69 374 GLN A O 1
ATOM 2797 N N . ALA A 1 375 ? 2.252 -29.078 -23.469 1 94.25 375 ALA A N 1
ATOM 2798 C CA . ALA A 1 375 ? 1.693 -29.781 -22.312 1 94.25 375 ALA A CA 1
ATOM 2799 C C . ALA A 1 375 ? 0.354 -30.422 -22.656 1 94.25 375 ALA A C 1
ATOM 2801 O O . ALA A 1 375 ? -0.446 -29.844 -23.391 1 94.25 375 ALA A O 1
ATOM 2802 N N . ASP A 1 376 ? 0.105 -31.531 -22.172 1 95 376 ASP A N 1
ATOM 2803 C CA . ASP A 1 376 ? -1.193 -32.188 -22.312 1 95 376 ASP A CA 1
ATOM 2804 C C . ASP A 1 376 ? -1.583 -32.938 -21.047 1 95 376 ASP A C 1
ATOM 2806 O O . ASP A 1 376 ? -0.729 -33.25 -20.219 1 95 376 ASP A O 1
ATOM 2810 N N . LEU A 1 377 ? -2.787 -33.219 -20.875 1 95.12 377 LEU A N 1
ATOM 2811 C CA . LEU A 1 377 ? -3.357 -33.938 -19.75 1 95.12 377 LEU A CA 1
ATOM 2812 C C . LEU A 1 377 ? -4.641 -34.656 -20.156 1 95.12 377 LEU A C 1
ATOM 2814 O O . LEU A 1 377 ? -5.539 -34.031 -20.75 1 95.12 377 LEU A O 1
ATOM 2818 N N . GLY A 1 378 ? -4.691 -35.938 -19.891 1 95.31 378 GLY A N 1
ATOM 2819 C CA . GLY A 1 378 ? -5.867 -36.719 -20.219 1 95.31 378 GLY A CA 1
ATOM 2820 C C . GLY A 1 378 ? -6.266 -37.688 -19.109 1 95.31 378 GLY A C 1
ATOM 2821 O O . GLY A 1 378 ? -5.406 -38.188 -18.375 1 95.31 378 GLY A O 1
ATOM 2822 N N . THR A 1 379 ? -7.512 -37.906 -19 1 95.94 379 THR A N 1
ATOM 2823 C CA . THR A 1 379 ? -8.047 -38.875 -18.078 1 95.94 379 THR A CA 1
ATOM 2824 C C . THR A 1 379 ? -9.148 -39.719 -18.734 1 95.94 379 THR A C 1
ATOM 2826 O O . THR A 1 379 ? -9.852 -39.219 -19.625 1 95.94 379 THR A O 1
ATOM 2829 N N . LEU A 1 380 ? -9.25 -40.938 -18.406 1 97.38 380 LEU A N 1
ATOM 2830 C CA . LEU A 1 380 ? -10.32 -41.875 -18.797 1 97.38 380 LEU A CA 1
ATOM 2831 C C . LEU A 1 380 ? -10.734 -42.75 -17.609 1 97.38 380 LEU A C 1
ATOM 2833 O O . LEU A 1 380 ? -9.883 -43.281 -16.922 1 97.38 380 LEU A O 1
ATOM 2837 N N . SER A 1 381 ? -12.031 -42.844 -17.406 1 96.88 381 SER A N 1
ATOM 2838 C CA . SER A 1 381 ? -12.523 -43.656 -16.297 1 96.88 381 SER A CA 1
ATOM 2839 C C . SER A 1 381 ? -13.773 -44.438 -16.703 1 96.88 381 SER A C 1
ATOM 2841 O O . SER A 1 381 ? -14.703 -43.875 -17.281 1 96.88 381 SER A O 1
ATOM 2843 N N . LEU A 1 382 ? -13.82 -45.688 -16.453 1 98 382 LEU A N 1
ATOM 2844 C CA . LEU A 1 382 ? -14.977 -46.562 -16.578 1 98 382 LEU A CA 1
ATOM 2845 C C . LEU A 1 382 ? -15.406 -47.094 -15.219 1 98 382 LEU A C 1
ATOM 2847 O O . LEU A 1 382 ? -14.578 -47.625 -14.461 1 98 382 LEU A O 1
ATOM 2851 N N . GLY A 1 383 ? -16.641 -46.875 -14.906 1 96.88 383 GLY A N 1
ATOM 2852 C CA . GLY A 1 383 ? -17.094 -47.344 -13.602 1 96.88 383 GLY A CA 1
ATOM 2853 C C . GLY A 1 383 ? -18.562 -47.781 -13.586 1 96.88 383 GLY A C 1
ATOM 2854 O O . GLY A 1 383 ? -19.25 -47.656 -14.594 1 96.88 383 GLY A O 1
ATOM 2855 N N . ALA A 1 384 ? -18.953 -48.312 -12.406 1 97.19 384 ALA A N 1
ATOM 2856 C CA . ALA A 1 384 ? -20.328 -48.781 -12.18 1 97.19 384 ALA A CA 1
ATOM 2857 C C . ALA A 1 384 ? -20.75 -48.562 -10.734 1 97.19 384 ALA A C 1
ATOM 2859 O O . ALA A 1 384 ? -19.906 -48.438 -9.844 1 97.19 384 ALA A O 1
ATOM 2860 N N . VAL A 1 385 ? -21.984 -48.438 -10.594 1 96.44 385 VAL A N 1
ATOM 2861 C CA . VAL A 1 385 ? -22.609 -48.438 -9.273 1 96.44 385 VAL A CA 1
ATOM 2862 C C . VAL A 1 385 ? -23.719 -49.5 -9.234 1 96.44 385 VAL A C 1
ATOM 2864 O O . VAL A 1 385 ? -24.703 -49.375 -9.969 1 96.44 385 VAL A O 1
ATOM 2867 N N . LYS A 1 386 ? -23.531 -50.375 -8.391 1 97.5 386 LYS A N 1
ATOM 2868 C CA . LYS A 1 386 ? -24.516 -51.438 -8.234 1 97.5 386 LYS A CA 1
ATOM 2869 C C . LYS A 1 386 ? -25.125 -51.438 -6.836 1 97.5 386 LYS A C 1
ATOM 2871 O O . LYS A 1 386 ? -24.391 -51.5 -5.84 1 97.5 386 LYS A O 1
ATOM 2876 N N . ARG A 1 387 ? -26.344 -51.406 -6.809 1 97 387 ARG A N 1
ATOM 2877 C CA . ARG A 1 387 ? -27.078 -51.438 -5.551 1 97 387 ARG A CA 1
ATOM 2878 C C . ARG A 1 387 ? -27.797 -52.781 -5.391 1 97 387 ARG A C 1
ATOM 2880 O O . ARG A 1 387 ? -28.625 -53.156 -6.223 1 97 387 ARG A O 1
ATOM 2887 N N . VAL A 1 388 ? -27.516 -53.5 -4.348 1 95.69 388 VAL A N 1
ATOM 2888 C CA . VAL A 1 388 ? -28.141 -54.812 -4.066 1 95.69 388 VAL A CA 1
ATOM 2889 C C . VAL A 1 388 ? -28.5 -54.906 -2.584 1 95.69 388 VAL A C 1
ATOM 2891 O O . VAL A 1 388 ? -27.609 -55.062 -1.739 1 95.69 388 VAL A O 1
ATOM 2894 N N . GLY A 1 389 ? -29.719 -54.875 -2.266 1 94.69 389 GLY A N 1
ATOM 2895 C CA . GLY A 1 389 ? -30.109 -54.781 -0.871 1 94.69 389 GLY A CA 1
ATOM 2896 C C . GLY A 1 389 ? -29.562 -53.562 -0.165 1 94.69 389 GLY A C 1
ATOM 2897 O O . GLY A 1 389 ? -29.734 -52.438 -0.638 1 94.69 389 GLY A O 1
ATOM 2898 N N . ASN A 1 390 ? -28.781 -53.906 0.939 1 95.94 390 ASN A N 1
ATOM 2899 C CA . ASN A 1 390 ? -28.219 -52.812 1.705 1 95.94 390 ASN A CA 1
ATOM 2900 C C . ASN A 1 390 ? -26.797 -52.5 1.239 1 95.94 390 ASN A C 1
ATOM 2902 O O . ASN A 1 390 ? -26.141 -51.594 1.803 1 95.94 390 ASN A O 1
ATOM 2906 N N . TRP A 1 391 ? -26.375 -53.219 0.163 1 96.62 391 TRP A N 1
ATOM 2907 C CA . TRP A 1 391 ? -25.031 -53.031 -0.346 1 96.62 391 TRP A CA 1
ATOM 2908 C C . TRP A 1 391 ? -25.031 -52.062 -1.538 1 96.62 391 TRP A C 1
ATOM 2910 O O . TRP A 1 391 ? -25.906 -52.125 -2.391 1 96.62 391 TRP A O 1
ATOM 2920 N N . THR A 1 392 ? -24.109 -51.156 -1.53 1 97.25 392 THR A N 1
ATOM 2921 C CA . THR A 1 392 ? -23.734 -50.406 -2.713 1 97.25 392 THR A CA 1
ATOM 2922 C C . THR A 1 392 ? -22.297 -50.688 -3.121 1 97.25 392 THR A C 1
ATOM 2924 O O . THR A 1 392 ? -21.359 -50.438 -2.354 1 97.25 392 THR A O 1
ATOM 2927 N N . LEU A 1 393 ? -22.062 -51.25 -4.309 1 97.81 393 LEU A N 1
ATOM 2928 C CA . LEU A 1 393 ? -20.75 -51.625 -4.836 1 97.81 393 LEU A CA 1
ATOM 2929 C C . LEU A 1 393 ? -20.359 -50.75 -6.008 1 97.81 393 LEU A C 1
ATOM 2931 O O . LEU A 1 393 ? -21.172 -50.5 -6.91 1 97.81 393 LEU A O 1
ATOM 2935 N N . SER A 1 394 ? -19.156 -50.281 -5.941 1 97.19 394 SER A N 1
ATOM 2936 C CA . SER A 1 394 ? -18.734 -49.312 -6.953 1 97.19 394 SER A CA 1
ATOM 2937 C C . SER A 1 394 ? -17.344 -49.656 -7.496 1 97.19 394 SER A C 1
ATOM 2939 O O . SER A 1 394 ? -16.359 -49 -7.133 1 97.19 394 SER A O 1
ATOM 2941 N N . PRO A 1 395 ? -17.219 -50.5 -8.484 1 97.06 395 PRO A N 1
ATOM 2942 C CA . PRO A 1 395 ? -15.953 -50.75 -9.164 1 97.06 395 PRO A CA 1
ATOM 2943 C C . PRO A 1 395 ? -15.641 -49.688 -10.227 1 97.06 395 PRO A C 1
ATOM 2945 O O . PRO A 1 395 ? -16.547 -49.188 -10.883 1 97.06 395 PRO A O 1
ATOM 2948 N N . SER A 1 396 ? -14.359 -49.438 -10.367 1 96.75 396 SER A N 1
ATOM 2949 C CA . SER A 1 396 ? -13.945 -48.531 -11.438 1 96.75 396 SER A CA 1
ATOM 2950 C C . SER A 1 396 ? -12.508 -48.812 -11.867 1 96.75 396 SER A C 1
ATOM 2952 O O . SER A 1 396 ? -11.695 -49.25 -11.07 1 96.75 396 SER A O 1
ATOM 2954 N N . VAL A 1 397 ? -12.219 -48.625 -13.133 1 98.12 397 VAL A N 1
ATOM 2955 C CA . VAL A 1 397 ? -10.875 -48.625 -13.711 1 98.12 397 VAL A CA 1
ATOM 2956 C C . VAL A 1 397 ? -10.578 -47.25 -14.352 1 98.12 397 VAL A C 1
ATOM 2958 O O . VAL A 1 397 ? -11.477 -46.625 -14.906 1 98.12 397 VAL A O 1
ATOM 2961 N N . PHE A 1 398 ? -9.391 -46.781 -14.141 1 97.69 398 PHE A N 1
ATOM 2962 C CA . PHE A 1 398 ? -9.102 -45.469 -14.656 1 97.69 398 PHE A CA 1
ATOM 2963 C C . PHE A 1 398 ? -7.695 -45.406 -15.234 1 97.69 398 PHE A C 1
ATOM 2965 O O . PHE A 1 398 ? -6.863 -46.25 -14.953 1 97.69 398 PHE A O 1
ATOM 2972 N N . TYR A 1 399 ? -7.445 -44.344 -16.031 1 97.94 399 TYR A N 1
ATOM 2973 C CA . TYR A 1 399 ? -6.184 -44.062 -16.703 1 97.94 399 TYR A CA 1
ATOM 2974 C C . TYR A 1 399 ? -5.965 -42.562 -16.828 1 97.94 399 TYR A C 1
ATOM 2976 O O . TYR A 1 399 ? -6.918 -41.781 -17.031 1 97.94 399 TYR A O 1
ATOM 2984 N N . SER A 1 400 ? -4.727 -42.125 -16.625 1 97.44 400 SER A N 1
ATOM 2985 C CA . SER A 1 400 ? -4.359 -40.719 -16.844 1 97.44 400 SER A CA 1
ATOM 2986 C C . SER A 1 400 ? -2.975 -40.594 -17.469 1 97.44 400 SER A C 1
ATOM 2988 O O . SER A 1 400 ? -2.066 -41.375 -17.125 1 97.44 400 SER A O 1
ATOM 2990 N N . GLU A 1 401 ? -2.85 -39.656 -18.344 1 96.81 401 GLU A N 1
ATOM 2991 C CA . GLU A 1 401 ? -1.566 -39.344 -18.953 1 96.81 401 GLU A CA 1
ATOM 2992 C C . GLU A 1 401 ? -1.348 -37.844 -19 1 96.81 401 GLU A C 1
ATOM 2994 O O . GLU A 1 401 ? -2.283 -37.062 -19.266 1 96.81 401 GLU A O 1
ATOM 2999 N N . GLY A 1 402 ? -0.142 -37.438 -18.734 1 95.31 402 GLY A N 1
ATOM 3000 C CA . GLY A 1 402 ? 0.237 -36.031 -18.797 1 95.31 402 GLY A CA 1
ATOM 3001 C C . GLY A 1 402 ? 1.68 -35.844 -19.219 1 95.31 402 GLY A C 1
ATOM 3002 O O . GLY A 1 402 ? 2.576 -36.531 -18.75 1 95.31 402 GLY A O 1
ATOM 3003 N N . ASP A 1 403 ? 1.868 -34.906 -20.125 1 95 403 ASP A N 1
ATOM 3004 C CA . ASP A 1 403 ? 3.209 -34.562 -20.578 1 95 403 ASP A CA 1
ATOM 3005 C C . ASP A 1 403 ? 3.463 -33.062 -20.484 1 95 403 ASP A C 1
ATOM 3007 O O . ASP A 1 403 ? 2.52 -32.281 -20.469 1 95 403 ASP A O 1
ATOM 3011 N N . ASN A 1 404 ? 4.66 -32.719 -20.297 1 93.56 404 ASN A N 1
ATOM 3012 C CA . ASN A 1 404 ? 5.168 -31.359 -20.359 1 93.56 404 ASN A CA 1
ATOM 3013 C C . ASN A 1 404 ? 6.527 -31.297 -21.047 1 93.56 404 ASN A C 1
ATOM 3015 O O . ASN A 1 404 ? 7.566 -31.391 -20.375 1 93.56 404 ASN A O 1
ATOM 3019 N N . ASP A 1 405 ? 6.523 -31.031 -22.297 1 94.81 405 ASP A N 1
ATOM 3020 C CA . ASP A 1 405 ? 7.734 -31.062 -23.109 1 94.81 405 ASP A CA 1
ATOM 3021 C C . ASP A 1 405 ? 8.242 -29.656 -23.406 1 94.81 405 ASP A C 1
ATOM 3023 O O . ASP A 1 405 ? 7.453 -28.703 -23.438 1 94.81 405 ASP A O 1
ATOM 3027 N N . ARG A 1 406 ? 9.43 -29.484 -23.484 1 93.69 406 ARG A N 1
ATOM 3028 C CA . ARG A 1 406 ? 10.109 -28.297 -24 1 93.69 406 ARG A CA 1
ATOM 3029 C C . ARG A 1 406 ? 10.781 -28.578 -25.328 1 93.69 406 ARG A C 1
ATOM 3031 O O . ARG A 1 406 ? 12 -28.719 -25.406 1 93.69 406 ARG A O 1
ATOM 3038 N N . PRO A 1 407 ? 9.891 -28.406 -26.406 1 89.88 407 PRO A N 1
ATOM 3039 C CA . PRO A 1 407 ? 10.461 -28.781 -27.688 1 89.88 407 PRO A CA 1
ATOM 3040 C C . PRO A 1 407 ? 11.367 -27.688 -28.281 1 89.88 407 PRO A C 1
ATOM 3042 O O . PRO A 1 407 ? 10.945 -26.531 -28.391 1 89.88 407 PRO A O 1
ATOM 3045 N N . ASN A 1 408 ? 12.656 -27.938 -28.406 1 91.5 408 ASN A N 1
ATOM 3046 C CA . ASN A 1 408 ? 13.633 -27.156 -29.156 1 91.5 408 ASN A CA 1
ATOM 3047 C C . ASN A 1 408 ? 13.859 -25.781 -28.516 1 91.5 408 ASN A C 1
ATOM 3049 O O . ASN A 1 408 ? 13.727 -24.75 -29.188 1 91.5 408 ASN A O 1
ATOM 3053 N N . HIS A 1 409 ? 14.055 -25.688 -27.281 1 95.06 409 HIS A N 1
ATOM 3054 C CA . HIS A 1 409 ? 14.578 -24.484 -26.656 1 95.06 409 HIS A CA 1
ATOM 3055 C C . HIS A 1 409 ? 15.883 -24.047 -27.328 1 95.06 409 HIS A C 1
ATOM 3057 O O . HIS A 1 409 ? 16.766 -24.859 -27.562 1 95.06 409 HIS A O 1
ATOM 3063 N N . ILE A 1 410 ? 15.992 -22.734 -27.688 1 96.44 410 ILE A N 1
ATOM 3064 C CA . ILE A 1 410 ? 17.234 -22.25 -28.297 1 96.44 410 ILE A CA 1
ATOM 3065 C C . ILE A 1 410 ? 17.594 -20.891 -27.703 1 96.44 410 ILE A C 1
ATOM 3067 O O . ILE A 1 410 ? 16.719 -20.125 -27.297 1 96.44 410 ILE A O 1
ATOM 3071 N N . GLU A 1 411 ? 18.844 -20.641 -27.562 1 96.5 411 GLU A N 1
ATOM 3072 C CA . GLU A 1 411 ? 19.328 -19.359 -27.047 1 96.5 411 GLU A CA 1
ATOM 3073 C C . GLU A 1 411 ? 20.5 -18.828 -27.875 1 96.5 411 GLU A C 1
ATOM 3075 O O . GLU A 1 411 ? 21.172 -19.594 -28.562 1 96.5 411 GLU A O 1
ATOM 3080 N N . ALA A 1 412 ? 20.672 -17.578 -27.859 1 97.12 412 ALA A N 1
ATOM 3081 C CA . ALA A 1 412 ? 21.781 -16.828 -28.453 1 97.12 412 ALA A CA 1
ATOM 3082 C C . ALA A 1 412 ? 22.047 -15.547 -27.688 1 97.12 412 ALA A C 1
ATOM 3084 O O . ALA A 1 412 ? 21.172 -15.023 -27 1 97.12 412 ALA A O 1
ATOM 3085 N N . SER A 1 413 ? 23.234 -15.07 -27.797 1 97.12 413 SER A N 1
ATOM 3086 C CA . SER A 1 413 ? 23.562 -13.828 -27.109 1 97.12 413 SER A CA 1
ATOM 3087 C C . SER A 1 413 ? 24.625 -13.039 -27.875 1 97.12 413 SER A C 1
ATOM 3089 O O . SER A 1 413 ? 25.234 -13.562 -28.828 1 97.12 413 SER A O 1
ATOM 3091 N N . MET A 1 414 ? 24.703 -11.797 -27.625 1 96 414 MET A N 1
ATOM 3092 C CA . MET A 1 414 ? 25.734 -10.875 -28.109 1 96 414 MET A CA 1
ATOM 3093 C C . MET A 1 414 ? 26.328 -10.078 -26.953 1 96 414 MET A C 1
ATOM 3095 O O . MET A 1 414 ? 25.656 -9.852 -25.938 1 96 414 MET A O 1
ATOM 3099 N N . ARG A 1 415 ? 27.469 -9.672 -27.125 1 96.12 415 ARG A N 1
ATOM 3100 C CA . ARG A 1 415 ? 28.109 -8.828 -26.109 1 96.12 415 ARG A CA 1
ATOM 3101 C C . ARG A 1 415 ? 29.25 -8.031 -26.703 1 96.12 415 ARG A C 1
ATOM 3103 O O . ARG A 1 415 ? 29.828 -8.422 -27.734 1 96.12 415 ARG A O 1
ATOM 3110 N N . ASN A 1 416 ? 29.609 -6.973 -26.078 1 93.56 416 ASN A N 1
ATOM 3111 C CA . ASN A 1 416 ? 30.656 -6.09 -26.594 1 93.56 416 ASN A CA 1
ATOM 3112 C C . ASN A 1 416 ? 32.062 -6.668 -26.359 1 93.56 416 ASN A C 1
ATOM 3114 O O . ASN A 1 416 ? 33 -6.309 -27.047 1 93.56 416 ASN A O 1
ATOM 3118 N N . ASN A 1 417 ? 32.156 -7.598 -25.438 1 91.88 417 ASN A N 1
ATOM 3119 C CA . ASN A 1 417 ? 33.5 -8.117 -25.094 1 91.88 417 ASN A CA 1
ATOM 3120 C C . ASN A 1 417 ? 33.625 -9.586 -25.453 1 91.88 417 ASN A C 1
ATOM 3122 O O . ASN A 1 417 ? 34.281 -10.352 -24.75 1 91.88 417 ASN A O 1
ATOM 3126 N N . GLN A 1 418 ? 32.969 -9.953 -26.5 1 92.31 418 GLN A N 1
ATOM 3127 C CA . GLN A 1 418 ? 33.094 -11.328 -26.969 1 92.31 418 GLN A CA 1
ATOM 3128 C C . GLN A 1 418 ? 34.531 -11.648 -27.359 1 92.31 418 GLN A C 1
ATOM 3130 O O . GLN A 1 418 ? 35.188 -10.867 -28.062 1 92.31 418 GLN A O 1
ATOM 3135 N N . SER A 1 419 ? 35.031 -12.836 -26.781 1 88.62 419 SER A N 1
ATOM 3136 C CA . SER A 1 419 ? 36.344 -13.336 -27.141 1 88.62 419 SER A CA 1
ATOM 3137 C C . SER A 1 419 ? 36.281 -14.727 -27.75 1 88.62 419 SER A C 1
ATOM 3139 O O . SER A 1 419 ? 35.594 -15.609 -27.219 1 88.62 419 SER A O 1
ATOM 3141 N N . ASP A 1 420 ? 36.906 -14.836 -28.875 1 89.75 420 ASP A N 1
ATOM 3142 C CA . ASP A 1 420 ? 37 -16.109 -29.578 1 89.75 420 ASP A CA 1
ATOM 3143 C C . ASP A 1 420 ? 38.219 -16.172 -30.484 1 89.75 420 ASP A C 1
ATOM 3145 O O . ASP A 1 420 ? 39.156 -15.398 -30.312 1 89.75 420 ASP A O 1
ATOM 3149 N N . ASN A 1 421 ? 38.25 -17.125 -31.438 1 89.56 421 ASN A N 1
ATOM 3150 C CA . ASN A 1 421 ? 39.469 -17.328 -32.219 1 89.56 421 ASN A CA 1
ATOM 3151 C C . ASN A 1 421 ? 39.688 -16.188 -33.219 1 89.56 421 ASN A C 1
ATOM 3153 O O . ASN A 1 421 ? 40.812 -15.977 -33.688 1 89.56 421 ASN A O 1
ATOM 3157 N N . TYR A 1 422 ? 38.625 -15.359 -33.469 1 91.25 422 TYR A N 1
ATOM 3158 C CA . TYR A 1 422 ? 38.719 -14.32 -34.5 1 91.25 422 TYR A CA 1
ATOM 3159 C C . TYR A 1 422 ? 38.594 -12.938 -33.875 1 91.25 422 TYR A C 1
ATOM 3161 O O . TYR A 1 422 ? 38.938 -11.938 -34.5 1 91.25 422 TYR A O 1
ATOM 3169 N N . ASN A 1 423 ? 37.969 -12.875 -32.844 1 90.06 423 ASN A N 1
ATOM 3170 C CA . ASN A 1 423 ? 37.906 -11.633 -32.094 1 90.06 423 ASN A CA 1
ATOM 3171 C C . ASN A 1 423 ? 38.875 -11.641 -30.906 1 90.06 423 ASN A C 1
ATOM 3173 O O . ASN A 1 423 ? 38.5 -12.008 -29.781 1 90.06 423 ASN A O 1
ATOM 3177 N N . LYS A 1 424 ? 40.156 -11.422 -31.312 1 77.38 424 LYS A N 1
ATOM 3178 C CA . LYS A 1 424 ? 41.219 -11.438 -30.328 1 77.38 424 LYS A CA 1
ATOM 3179 C C . LYS A 1 424 ? 41.875 -10.062 -30.203 1 77.38 424 LYS A C 1
ATOM 3181 O O . LYS A 1 424 ? 41.625 -9.172 -31.016 1 77.38 424 LYS A O 1
ATOM 3186 N N . GLY A 1 425 ? 42.625 -9.734 -29.328 1 60.06 425 GLY A N 1
ATOM 3187 C CA . GLY A 1 425 ? 43.406 -8.523 -29.141 1 60.06 425 GLY A CA 1
ATOM 3188 C C . GLY A 1 425 ? 42.688 -7.477 -28.312 1 60.06 425 GLY A C 1
ATOM 3189 O O . GLY A 1 425 ? 41.625 -7.73 -27.766 1 60.06 425 GLY A O 1
ATOM 3190 N N . PRO A 1 426 ? 43.406 -6.273 -28.281 1 53.53 426 PRO A N 1
ATOM 3191 C CA . PRO A 1 426 ? 42.938 -5.242 -27.359 1 53.53 426 PRO A CA 1
ATOM 3192 C C . PRO A 1 426 ? 41.5 -4.762 -27.656 1 53.53 426 PRO A C 1
ATOM 3194 O O . PRO A 1 426 ? 40.844 -4.207 -26.781 1 53.53 426 PRO A O 1
ATOM 3197 N N . LEU A 1 427 ? 41.281 -4.66 -28.938 1 49.78 427 LEU A N 1
ATOM 3198 C CA . LEU A 1 427 ? 39.969 -4.117 -29.297 1 49.78 427 LEU A CA 1
ATOM 3199 C C . LEU A 1 427 ? 38.875 -5.172 -29.125 1 49.78 427 LEU A C 1
ATOM 3201 O O . LEU A 1 427 ? 37.688 -4.84 -29.031 1 49.78 427 LEU A O 1
ATOM 3205 N N . ALA A 1 428 ? 39.188 -6.375 -29.438 1 50.94 428 ALA A N 1
ATOM 3206 C CA . ALA A 1 428 ? 38.281 -7.531 -29.328 1 50.94 428 ALA A CA 1
ATOM 3207 C C . ALA A 1 428 ? 37.906 -7.801 -27.875 1 50.94 428 ALA A C 1
ATOM 3209 O O . ALA A 1 428 ? 38.75 -7.836 -27 1 50.94 428 ALA A O 1
ATOM 3210 N N . GLY A 1 429 ? 36.594 -7.457 -27.5 1 59.84 429 GLY A N 1
ATOM 3211 C CA . GLY A 1 429 ? 36.156 -7.887 -26.172 1 59.84 429 GLY A CA 1
ATOM 3212 C C . GLY A 1 429 ? 36.188 -6.777 -25.141 1 59.84 429 GLY A C 1
ATOM 3213 O O . GLY A 1 429 ? 36.5 -7.016 -23.969 1 59.84 429 GLY A O 1
ATOM 3214 N N . GLN A 1 430 ? 36.156 -5.547 -25.719 1 74.44 430 GLN A N 1
ATOM 3215 C CA . GLN A 1 430 ? 36.375 -4.516 -24.703 1 74.44 430 GLN A CA 1
ATOM 3216 C C . GLN A 1 430 ? 35.062 -4.18 -23.984 1 74.44 430 GLN A C 1
ATOM 3218 O O . GLN A 1 430 ? 34.031 -3.986 -24.609 1 74.44 430 GLN A O 1
ATOM 3223 N N . THR A 1 431 ? 35.125 -4.168 -22.781 1 86.38 431 THR A N 1
ATOM 3224 C CA . THR A 1 431 ? 34.062 -3.689 -21.906 1 86.38 431 THR A CA 1
ATOM 3225 C C . THR A 1 431 ? 34 -2.166 -21.938 1 86.38 431 THR A C 1
ATOM 3227 O O . THR A 1 431 ? 34.906 -1.501 -22.422 1 86.38 431 THR A O 1
ATOM 3230 N N . VAL A 1 432 ? 32.844 -1.622 -21.734 1 89.31 432 VAL A N 1
ATOM 3231 C CA . VAL A 1 432 ? 32.656 -0.181 -21.609 1 89.31 432 VAL A CA 1
ATOM 3232 C C . VAL A 1 432 ? 33.125 0.29 -20.234 1 89.31 432 VAL A C 1
ATOM 3234 O O . VAL A 1 432 ? 32.656 -0.201 -19.203 1 89.31 432 VAL A O 1
ATOM 3237 N N . PRO A 1 433 ? 34.125 1.204 -20.281 1 88.44 433 PRO A N 1
ATOM 3238 C CA . PRO A 1 433 ? 34.469 1.756 -18.969 1 88.44 433 PRO A CA 1
ATOM 3239 C C . PRO A 1 433 ? 33.281 2.41 -18.25 1 88.44 433 PRO A C 1
ATOM 3241 O O . PRO A 1 433 ? 32.469 3.074 -18.891 1 88.44 433 PRO A O 1
ATOM 3244 N N . TYR A 1 434 ? 33.156 2.156 -17.062 1 88.5 434 TYR A N 1
ATOM 3245 C CA . TYR A 1 434 ? 32.125 2.732 -16.219 1 88.5 434 TYR A CA 1
ATOM 3246 C C . TYR A 1 434 ? 32.688 3.057 -14.828 1 88.5 434 TYR A C 1
ATOM 3248 O O . TYR A 1 434 ? 33.719 2.504 -14.422 1 88.5 434 TYR A O 1
ATOM 3256 N N . ALA A 1 435 ? 32.062 4.074 -14.125 1 84.69 435 ALA A N 1
ATOM 3257 C CA . ALA A 1 435 ? 32.375 4.41 -12.742 1 84.69 435 ALA A CA 1
ATOM 3258 C C . ALA A 1 435 ? 31.125 4.887 -11.992 1 84.69 435 ALA A C 1
ATOM 3260 O O . ALA A 1 435 ? 30.219 5.465 -12.594 1 84.69 435 ALA A O 1
ATOM 3261 N N . GLY A 1 436 ? 31.125 4.582 -10.68 1 84.56 436 GLY A N 1
ATOM 3262 C CA . GLY A 1 436 ? 30.016 5 -9.844 1 84.56 436 GLY A CA 1
ATOM 3263 C C . GLY A 1 436 ? 28.938 3.941 -9.711 1 84.56 436 GLY A C 1
ATOM 3264 O O . GLY A 1 436 ? 29.047 2.863 -10.297 1 84.56 436 GLY A O 1
ATOM 3265 N N . LEU A 1 437 ? 27.922 4.258 -8.906 1 87.5 437 LEU A N 1
ATOM 3266 C CA . LEU A 1 437 ? 26.812 3.332 -8.719 1 87.5 437 LEU A CA 1
ATOM 3267 C C . LEU A 1 437 ? 26 3.201 -10 1 87.5 437 LEU A C 1
ATOM 3269 O O . LEU A 1 437 ? 25.766 4.188 -10.703 1 87.5 437 LEU A O 1
ATOM 3273 N N . PHE A 1 438 ? 25.531 2.037 -10.211 1 91.19 438 PHE A N 1
ATOM 3274 C CA . PHE A 1 438 ? 24.906 1.743 -11.492 1 91.19 438 PHE A CA 1
ATOM 3275 C C . PHE A 1 438 ? 23.391 1.789 -11.383 1 91.19 438 PHE A C 1
ATOM 3277 O O . PHE A 1 438 ? 22.703 2.131 -12.344 1 91.19 438 PHE A O 1
ATOM 3284 N N . ILE A 1 439 ? 22.828 1.396 -10.258 1 94.12 439 ILE A N 1
ATOM 3285 C CA . ILE A 1 439 ? 21.375 1.278 -10.117 1 94.12 439 ILE A CA 1
ATOM 3286 C C . ILE A 1 439 ? 20.875 2.285 -9.086 1 94.12 439 ILE A C 1
ATOM 3288 O O . ILE A 1 439 ? 21.406 2.357 -7.973 1 94.12 439 ILE A O 1
ATOM 3292 N N . ALA A 1 440 ? 19.891 3.082 -9.484 1 92.94 440 ALA A N 1
ATOM 3293 C CA . ALA A 1 440 ? 19.031 3.867 -8.602 1 92.94 440 ALA A CA 1
ATOM 3294 C C . ALA A 1 440 ? 17.609 3.299 -8.57 1 92.94 440 ALA A C 1
ATOM 3296 O O . ALA A 1 440 ? 17.328 2.293 -9.219 1 92.94 440 ALA A O 1
ATOM 3297 N N . TYR A 1 441 ? 16.766 3.848 -7.719 1 93.88 441 TYR A N 1
ATOM 3298 C CA . TYR A 1 441 ? 15.398 3.342 -7.582 1 93.88 441 TYR A CA 1
ATOM 3299 C C . TYR A 1 441 ? 14.391 4.484 -7.59 1 93.88 441 TYR A C 1
ATOM 3301 O O . TYR A 1 441 ? 14.688 5.582 -7.113 1 93.88 441 TYR A O 1
ATOM 3309 N N . ASN A 1 442 ? 13.234 4.242 -8.086 1 93.44 442 ASN A N 1
ATOM 3310 C CA . ASN A 1 442 ? 12.164 5.223 -7.941 1 93.44 442 ASN A CA 1
ATOM 3311 C C . ASN A 1 442 ? 11.359 4.992 -6.664 1 93.44 442 ASN A C 1
ATOM 3313 O O . ASN A 1 442 ? 11.703 4.125 -5.855 1 93.44 442 ASN A O 1
ATOM 3317 N N . SER A 1 443 ? 10.32 5.793 -6.453 1 91.12 443 SER A N 1
ATOM 3318 C CA . SER A 1 443 ? 9.594 5.797 -5.188 1 91.12 443 SER A CA 1
ATOM 3319 C C . SER A 1 443 ? 8.852 4.484 -4.969 1 91.12 443 SER A C 1
ATOM 3321 O O . SER A 1 443 ? 8.508 4.141 -3.838 1 91.12 443 SER A O 1
ATOM 3323 N N . ASP A 1 444 ? 8.617 3.758 -6.059 1 91.25 444 ASP A N 1
ATOM 3324 C CA . ASP A 1 444 ? 7.879 2.502 -5.938 1 91.25 444 ASP A CA 1
ATOM 3325 C C . ASP A 1 444 ? 8.836 1.317 -5.801 1 91.25 444 ASP A C 1
ATOM 3327 O O . ASP A 1 444 ? 8.398 0.174 -5.656 1 91.25 444 ASP A O 1
ATOM 3331 N N . GLY A 1 445 ? 10.117 1.539 -5.871 1 93.81 445 GLY A N 1
ATOM 3332 C CA . GLY A 1 445 ? 11.102 0.491 -5.664 1 93.81 445 GLY A CA 1
ATOM 3333 C C . GLY A 1 445 ? 11.594 -0.126 -6.957 1 93.81 445 GLY A C 1
ATOM 3334 O O . GLY A 1 445 ? 12.359 -1.094 -6.938 1 93.81 445 GLY A O 1
ATOM 3335 N N . TYR A 1 446 ? 11.172 0.423 -8.133 1 96.38 446 TYR A N 1
ATOM 3336 C CA . TYR A 1 446 ? 11.672 -0.078 -9.406 1 96.38 446 TYR A CA 1
ATOM 3337 C C . TYR A 1 446 ? 13.117 0.352 -9.633 1 96.38 446 TYR A C 1
ATOM 3339 O O . TYR A 1 446 ? 13.469 1.512 -9.406 1 96.38 446 TYR A O 1
ATOM 3347 N N . PRO A 1 447 ? 13.977 -0.518 -10.094 1 96.75 447 PRO A N 1
ATOM 3348 C CA . PRO A 1 447 ? 15.359 -0.13 -10.383 1 96.75 447 PRO A CA 1
ATOM 3349 C C . PRO A 1 447 ? 15.469 0.737 -11.641 1 96.75 447 PRO A C 1
ATOM 3351 O O . PRO A 1 447 ? 14.812 0.466 -12.641 1 96.75 447 PRO A O 1
ATOM 3354 N N . ILE A 1 448 ? 16.25 1.765 -11.539 1 95.94 448 ILE A N 1
ATOM 3355 C CA . ILE A 1 448 ? 16.547 2.652 -12.648 1 95.94 448 ILE A CA 1
ATOM 3356 C C . ILE A 1 448 ? 18.047 2.578 -12.977 1 95.94 448 ILE A C 1
ATOM 3358 O O . ILE A 1 448 ? 18.859 3.189 -12.281 1 95.94 448 ILE A O 1
ATOM 3362 N N . PRO A 1 449 ? 18.438 1.882 -14.031 1 95.31 449 PRO A N 1
ATOM 3363 C CA . PRO A 1 449 ? 19.859 1.827 -14.383 1 95.31 449 PRO A CA 1
ATOM 3364 C C . PRO A 1 449 ? 20.391 3.17 -14.867 1 95.31 449 PRO A C 1
ATOM 3366 O O . PRO A 1 449 ? 19.766 3.828 -15.695 1 95.31 449 PRO A O 1
ATOM 3369 N N . MET A 1 450 ? 21.578 3.523 -14.359 1 92.06 450 MET A N 1
ATOM 3370 C CA . MET A 1 450 ? 22.234 4.773 -14.742 1 92.06 450 MET A CA 1
ATOM 3371 C C . MET A 1 450 ? 23.172 4.551 -15.922 1 92.06 450 MET A C 1
ATOM 3373 O O . MET A 1 450 ? 24.391 4.504 -15.742 1 92.06 450 MET A O 1
ATOM 3377 N N . LEU A 1 451 ? 22.641 4.559 -17.109 1 92.88 451 LEU A N 1
ATOM 3378 C CA . LEU A 1 451 ? 23.422 4.238 -18.297 1 92.88 451 LEU A CA 1
ATOM 3379 C C . LEU A 1 451 ? 24.156 5.469 -18.812 1 92.88 451 LEU A C 1
ATOM 3381 O O . LEU A 1 451 ? 23.578 6.555 -18.906 1 92.88 451 LEU A O 1
ATOM 3385 N N . ASN A 1 452 ? 25.469 5.27 -19.141 1 86.81 452 ASN A N 1
ATOM 3386 C CA . ASN A 1 452 ? 26.156 6.34 -19.859 1 86.81 452 ASN A CA 1
ATOM 3387 C C . ASN A 1 452 ? 25.828 6.316 -21.344 1 86.81 452 ASN A C 1
ATOM 3389 O O . ASN A 1 452 ? 25.109 5.441 -21.812 1 86.81 452 ASN A O 1
ATOM 3393 N N . ALA A 1 453 ? 26.359 7.238 -22.094 1 86.38 453 ALA A N 1
ATOM 3394 C CA . ALA A 1 453 ? 26.016 7.414 -23.5 1 86.38 453 ALA A CA 1
ATOM 3395 C C . ALA A 1 453 ? 26.453 6.211 -24.328 1 86.38 453 ALA A C 1
ATOM 3397 O O . ALA A 1 453 ? 25.75 5.805 -25.25 1 86.38 453 ALA A O 1
ATOM 3398 N N . THR A 1 454 ? 27.641 5.66 -24.031 1 89.88 454 THR A N 1
ATOM 3399 C CA . THR A 1 454 ? 28.141 4.516 -24.781 1 89.88 454 THR A CA 1
ATOM 3400 C C . THR A 1 454 ? 27.266 3.289 -24.562 1 89.88 454 THR A C 1
ATOM 3402 O O . THR A 1 454 ? 26.922 2.584 -25.516 1 89.88 454 THR A O 1
ATOM 3405 N N . GLN A 1 455 ? 26.938 3.051 -23.328 1 92.75 455 GLN A N 1
ATOM 3406 C CA . GLN A 1 455 ? 26.047 1.935 -23.016 1 92.75 455 GLN A CA 1
ATOM 3407 C C . GLN A 1 455 ? 24.703 2.082 -23.719 1 92.75 455 GLN A C 1
ATOM 3409 O O . GLN A 1 455 ? 24.172 1.111 -24.266 1 92.75 455 GLN A O 1
ATOM 3414 N N . GLN A 1 456 ? 24.188 3.27 -23.703 1 93.5 456 GLN A N 1
ATOM 3415 C CA . GLN A 1 456 ? 22.906 3.539 -24.359 1 93.5 456 GLN A CA 1
ATOM 3416 C C . GLN A 1 456 ? 23 3.268 -25.859 1 93.5 456 GLN A C 1
ATOM 3418 O O . GLN A 1 456 ? 22.109 2.627 -26.438 1 93.5 456 GLN A O 1
ATOM 3423 N N . THR A 1 457 ? 24.062 3.766 -26.453 1 94.31 457 THR A N 1
ATOM 3424 C CA . THR A 1 457 ? 24.234 3.58 -27.891 1 94.31 457 THR A CA 1
ATOM 3425 C C . THR A 1 457 ? 24.359 2.1 -28.234 1 94.31 457 THR A C 1
ATOM 3427 O O . THR A 1 457 ? 23.734 1.619 -29.172 1 94.31 457 THR A O 1
ATOM 3430 N N . GLN A 1 458 ? 25.125 1.416 -27.453 1 95.44 458 GLN A N 1
ATOM 3431 C CA . GLN A 1 458 ? 25.359 0.007 -27.75 1 95.44 458 GLN A CA 1
ATOM 3432 C C . GLN A 1 458 ? 24.094 -0.819 -27.578 1 95.44 458 GLN A C 1
ATOM 3434 O O . GLN A 1 458 ? 23.734 -1.608 -28.453 1 95.44 458 GLN A O 1
ATOM 3439 N N . ILE A 1 459 ? 23.406 -0.624 -26.469 1 97 459 ILE A N 1
ATOM 3440 C CA . ILE A 1 459 ? 22.281 -1.499 -26.188 1 97 459 ILE A CA 1
ATOM 3441 C C . ILE A 1 459 ? 21.109 -1.159 -27.109 1 97 459 ILE A C 1
ATOM 3443 O O . ILE A 1 459 ? 20.375 -2.049 -27.547 1 97 459 ILE A O 1
ATOM 3447 N N . ASN A 1 460 ? 20.938 0.111 -27.469 1 97 460 ASN A N 1
ATOM 3448 C CA . ASN A 1 460 ? 19.797 0.525 -28.297 1 97 460 ASN A CA 1
ATOM 3449 C C . ASN A 1 460 ? 20.031 0.195 -29.766 1 97 460 ASN A C 1
ATOM 3451 O O . ASN A 1 460 ? 19.109 0.241 -30.578 1 97 460 ASN A O 1
ATOM 3455 N N . ASN A 1 461 ? 21.312 -0.125 -30.109 1 96.94 461 ASN A N 1
ATOM 3456 C CA . ASN A 1 461 ? 21.688 -0.602 -31.438 1 96.94 461 ASN A CA 1
ATOM 3457 C C . ASN A 1 461 ? 22.438 -1.933 -31.375 1 96.94 461 ASN A C 1
ATOM 3459 O O . ASN A 1 461 ? 23.438 -2.129 -32.062 1 96.94 461 ASN A O 1
ATOM 3463 N N . ALA A 1 462 ? 22.016 -2.744 -30.547 1 97.19 462 ALA A N 1
ATOM 3464 C CA . ALA A 1 462 ? 22.75 -3.957 -30.188 1 97.19 462 ALA A CA 1
ATOM 3465 C C . ALA A 1 462 ? 23.047 -4.805 -31.422 1 97.19 462 ALA A C 1
ATOM 3467 O O . ALA A 1 462 ? 24.156 -5.32 -31.578 1 97.19 462 ALA A O 1
ATOM 3468 N N . SER A 1 463 ? 22.156 -4.988 -32.375 1 97 463 SER A N 1
ATOM 3469 C CA . SER A 1 463 ? 22.297 -5.895 -33.5 1 97 463 SER A CA 1
ATOM 3470 C C . SER A 1 463 ? 23.438 -5.473 -34.406 1 97 463 SER A C 1
ATOM 3472 O O . SER A 1 463 ? 23.984 -6.289 -35.156 1 97 463 SER A O 1
ATOM 3474 N N . THR A 1 464 ? 23.797 -4.148 -34.312 1 95.94 464 THR A N 1
ATOM 3475 C CA . THR A 1 464 ? 24.828 -3.635 -35.219 1 95.94 464 THR A CA 1
ATOM 3476 C C . THR A 1 464 ? 26.078 -3.242 -34.438 1 95.94 464 THR A C 1
ATOM 3478 O O . THR A 1 464 ? 27.109 -2.918 -35 1 95.94 464 THR A O 1
ATOM 3481 N N . THR A 1 465 ? 25.984 -3.293 -33.156 1 94.81 465 THR A N 1
ATOM 3482 C CA . THR A 1 465 ? 27.109 -2.801 -32.375 1 94.81 465 THR A CA 1
ATOM 3483 C C . THR A 1 465 ? 27.75 -3.934 -31.578 1 94.81 465 THR A C 1
ATOM 3485 O O . THR A 1 465 ? 28.969 -3.928 -31.344 1 94.81 465 THR A O 1
ATOM 3488 N N . LEU A 1 466 ? 27.031 -4.887 -31.109 1 95.62 466 LEU A N 1
ATOM 3489 C CA . LEU A 1 466 ? 27.562 -5.949 -30.25 1 95.62 466 LEU A CA 1
ATOM 3490 C C . LEU A 1 466 ? 27.984 -7.152 -31.078 1 95.62 466 LEU A C 1
ATOM 3492 O O . LEU A 1 466 ? 27.375 -7.457 -32.094 1 95.62 466 LEU A O 1
ATOM 3496 N N . LEU A 1 467 ? 28.984 -7.855 -30.609 1 94.94 467 LEU A N 1
ATOM 3497 C CA . LEU A 1 467 ? 29.516 -9.039 -31.281 1 94.94 467 LEU A CA 1
ATOM 3498 C C . LEU A 1 467 ? 28.656 -10.266 -30.969 1 94.94 467 LEU A C 1
ATOM 3500 O O . LEU A 1 467 ? 28.297 -10.492 -29.797 1 94.94 467 LEU A O 1
ATOM 3504 N N . ALA A 1 468 ? 28.406 -10.992 -32 1 96.06 468 ALA A N 1
ATOM 3505 C CA . ALA A 1 468 ? 27.672 -12.234 -31.797 1 96.06 468 ALA A CA 1
ATOM 3506 C C . ALA A 1 468 ? 28.5 -13.242 -31 1 96.06 468 ALA A C 1
ATOM 3508 O O . ALA A 1 468 ? 29.703 -13.344 -31.203 1 96.06 468 ALA A O 1
ATOM 3509 N N . ARG A 1 469 ? 27.875 -14.008 -30.141 1 95.06 469 ARG A N 1
ATOM 3510 C CA . ARG A 1 469 ? 28.578 -15.016 -29.359 1 95.06 469 ARG A CA 1
ATOM 3511 C C . ARG A 1 469 ? 28.484 -16.391 -30.031 1 95.06 469 ARG A C 1
ATOM 3513 O O . ARG A 1 469 ? 29.047 -16.594 -31.109 1 95.06 469 ARG A O 1
ATOM 3520 N N . ARG A 1 470 ? 27.609 -17.281 -29.531 1 93.44 470 ARG A N 1
ATOM 3521 C CA . ARG A 1 470 ? 27.547 -18.641 -30.062 1 93.44 470 ARG A CA 1
ATOM 3522 C C . ARG A 1 470 ? 26.562 -18.719 -31.234 1 93.44 470 ARG A C 1
ATOM 3524 O O . ARG A 1 470 ? 25.672 -17.875 -31.359 1 93.44 470 ARG A O 1
ATOM 3531 N N . ALA A 1 471 ? 26.812 -19.781 -32.031 1 91.5 471 ALA A N 1
ATOM 3532 C CA . ALA A 1 471 ? 25.891 -20.047 -33.125 1 91.5 471 ALA A CA 1
ATOM 3533 C C . ALA A 1 471 ? 24.656 -20.797 -32.625 1 91.5 471 ALA A C 1
ATOM 3535 O O . ALA A 1 471 ? 24.156 -21.703 -33.312 1 91.5 471 ALA A O 1
ATOM 3536 N N . GLY A 1 472 ? 24.344 -20.609 -31.375 1 93.06 472 GLY A N 1
ATOM 3537 C CA . GLY A 1 472 ? 23.109 -21.156 -30.812 1 93.06 472 GLY A CA 1
ATOM 3538 C C . GLY A 1 472 ? 23.359 -22.281 -29.812 1 93.06 472 GLY A C 1
ATOM 3539 O O . GLY A 1 472 ? 24.375 -22.984 -29.922 1 93.06 472 GLY A O 1
ATOM 3540 N N . GLN A 1 473 ? 22.547 -22.359 -28.859 1 92.44 473 GLN A N 1
ATOM 3541 C CA . GLN A 1 473 ? 22.422 -23.484 -27.922 1 92.44 473 GLN A CA 1
ATOM 3542 C C . GLN A 1 473 ? 21 -24.047 -27.953 1 92.44 473 GLN A C 1
ATOM 3544 O O . GLN A 1 473 ? 20.031 -23.328 -27.719 1 92.44 473 GLN A O 1
ATOM 3549 N N . LEU A 1 474 ? 20.891 -25.328 -28.219 1 94.06 474 LEU A N 1
ATOM 3550 C CA . LEU A 1 474 ? 19.594 -25.969 -28.391 1 94.06 474 LEU A CA 1
ATOM 3551 C C . LEU A 1 474 ? 19.359 -27.016 -27.297 1 94.06 474 LEU A C 1
ATOM 3553 O O . LEU A 1 474 ? 20.266 -27.766 -26.938 1 94.06 474 LEU A O 1
ATOM 3557 N N . THR A 1 475 ? 18.234 -27 -26.672 1 90.69 475 THR A N 1
ATOM 3558 C CA . THR A 1 475 ? 17.828 -28 -25.688 1 90.69 475 THR A CA 1
ATOM 3559 C C . THR A 1 475 ? 16.484 -28.609 -26.062 1 90.69 475 THR A C 1
ATOM 3561 O O . THR A 1 475 ? 15.547 -27.906 -26.406 1 90.69 475 THR A O 1
ATOM 3564 N N . GLN A 1 476 ? 16.391 -29.938 -26.016 1 92.06 476 GLN A N 1
ATOM 3565 C CA . GLN A 1 476 ? 15.148 -30.688 -26.141 1 92.06 476 GLN A CA 1
ATOM 3566 C C . GLN A 1 476 ? 14.867 -31.5 -24.875 1 92.06 476 GLN A C 1
ATOM 3568 O O . GLN A 1 476 ? 15.664 -32.344 -24.484 1 92.06 476 GLN A O 1
ATOM 3573 N N . GLN A 1 477 ? 13.758 -31.172 -24.281 1 90.62 477 GLN A N 1
ATOM 3574 C CA . GLN A 1 477 ? 13.383 -31.891 -23.062 1 90.62 477 GLN A CA 1
ATOM 3575 C C . GLN A 1 477 ? 12.008 -32.531 -23.188 1 90.62 477 GLN A C 1
ATOM 3577 O O . GLN A 1 477 ? 11.078 -31.891 -23.719 1 90.62 477 GLN A O 1
ATOM 3582 N N . PHE A 1 478 ? 11.93 -33.75 -22.766 1 92.81 478 PHE A N 1
ATOM 3583 C CA . PHE A 1 478 ? 10.672 -34.469 -22.719 1 92.81 478 PHE A CA 1
ATOM 3584 C C . PHE A 1 478 ? 10.391 -34.969 -21.297 1 92.81 478 PHE A C 1
ATOM 3586 O O . PHE A 1 478 ? 11.297 -35.469 -20.609 1 92.81 478 PHE A O 1
ATOM 3593 N N . SER A 1 479 ? 9.234 -34.719 -20.859 1 91.88 479 SER A N 1
ATOM 3594 C CA . SER A 1 479 ? 8.789 -35.188 -19.547 1 91.88 479 SER A CA 1
ATOM 3595 C C . SER A 1 479 ? 7.34 -35.688 -19.609 1 91.88 479 SER A C 1
ATOM 3597 O O . SER A 1 479 ? 6.504 -35.062 -20.266 1 91.88 479 SER A O 1
ATOM 3599 N N . GLY A 1 480 ? 7.055 -36.781 -18.906 1 93.5 480 GLY A N 1
ATOM 3600 C CA . GLY A 1 480 ? 5.695 -37.281 -18.906 1 93.5 480 GLY A CA 1
ATOM 3601 C C . GLY A 1 480 ? 5.461 -38.344 -17.844 1 93.5 480 GLY A C 1
ATOM 3602 O O . GLY A 1 480 ? 6.414 -38.875 -17.266 1 93.5 480 GLY A O 1
ATOM 3603 N N . GLN A 1 481 ? 4.215 -38.562 -17.594 1 95.38 481 GLN A N 1
ATOM 3604 C CA . GLN A 1 481 ? 3.787 -39.594 -16.656 1 95.38 481 GLN A CA 1
ATOM 3605 C C . GLN A 1 481 ? 2.514 -40.281 -17.156 1 95.38 481 GLN A C 1
ATOM 3607 O O . GLN A 1 481 ? 1.654 -39.656 -17.766 1 95.38 481 GLN A O 1
ATOM 3612 N N . GLU A 1 482 ? 2.434 -41.562 -16.875 1 96.75 482 GLU A N 1
ATOM 3613 C CA . GLU A 1 482 ? 1.232 -42.344 -17.062 1 96.75 482 GLU A CA 1
ATOM 3614 C C . GLU A 1 482 ? 0.807 -43.031 -15.758 1 96.75 482 GLU A C 1
ATOM 3616 O O . GLU A 1 482 ? 1.649 -43.5 -14.992 1 96.75 482 GLU A O 1
ATOM 3621 N N . LYS A 1 483 ? -0.451 -43 -15.57 1 97 483 LYS A N 1
ATOM 3622 C CA . LYS A 1 483 ? -1.04 -43.656 -14.406 1 97 483 LYS A CA 1
ATOM 3623 C C . LYS A 1 483 ? -2.207 -44.562 -14.812 1 97 483 LYS A C 1
ATOM 3625 O O . LYS A 1 483 ? -3 -44.188 -15.68 1 97 483 LYS A O 1
ATOM 3630 N N . ALA A 1 484 ? -2.213 -45.719 -14.258 1 97.75 484 ALA A N 1
ATOM 3631 C CA . ALA A 1 484 ? -3.344 -46.625 -14.391 1 97.75 484 ALA A CA 1
ATOM 3632 C C . ALA A 1 484 ? -3.736 -47.219 -13.031 1 97.75 484 ALA A C 1
ATOM 3634 O O . ALA A 1 484 ? -2.877 -47.469 -12.188 1 97.75 484 ALA A O 1
ATOM 3635 N N . GLY A 1 485 ? -5.086 -47.438 -12.922 1 97.25 485 GLY A N 1
ATOM 3636 C CA . GLY A 1 485 ? -5.453 -47.969 -11.617 1 97.25 485 GLY A CA 1
ATOM 3637 C C . GLY A 1 485 ? -6.832 -48.594 -11.586 1 97.25 485 GLY A C 1
ATOM 3638 O O . GLY A 1 485 ? -7.543 -48.594 -12.594 1 97.25 485 GLY A O 1
ATOM 3639 N N . LEU A 1 486 ? -7.027 -49.219 -10.453 1 97.62 486 LEU A N 1
ATOM 3640 C CA . LEU A 1 486 ? -8.289 -49.875 -10.102 1 97.62 486 LEU A CA 1
ATOM 3641 C C . LEU A 1 486 ? -8.773 -49.406 -8.727 1 97.62 486 LEU A C 1
ATOM 3643 O O . LEU A 1 486 ? -7.965 -49.219 -7.812 1 97.62 486 LEU A O 1
ATOM 3647 N N . LYS A 1 487 ? -10.047 -49.188 -8.68 1 97.56 487 LYS A N 1
ATOM 3648 C CA . LYS A 1 487 ? -10.672 -48.812 -7.41 1 97.56 487 LYS A CA 1
ATOM 3649 C C . LYS A 1 487 ? -11.953 -49.594 -7.184 1 97.56 487 LYS A C 1
ATOM 3651 O O . LYS A 1 487 ? -12.727 -49.844 -8.117 1 97.56 487 LYS A O 1
ATOM 3656 N N . PHE A 1 488 ? -12.195 -50.062 -5.941 1 97.88 488 PHE A N 1
ATOM 3657 C CA . PHE A 1 488 ? -13.414 -50.781 -5.535 1 97.88 488 PHE A CA 1
ATOM 3658 C C . PHE A 1 488 ? -13.891 -50.281 -4.176 1 97.88 488 PHE A C 1
ATOM 3660 O O . PHE A 1 488 ? -13.148 -50.312 -3.193 1 97.88 488 PHE A O 1
ATOM 3667 N N . ASP A 1 489 ? -15.086 -49.844 -4.137 1 97.88 489 ASP A N 1
ATOM 3668 C CA . ASP A 1 489 ? -15.703 -49.406 -2.885 1 97.88 489 ASP A CA 1
ATOM 3669 C C . ASP A 1 489 ? -16.953 -50.25 -2.586 1 97.88 489 ASP A C 1
ATOM 3671 O O . ASP A 1 489 ? -17.703 -50.594 -3.498 1 97.88 489 ASP A O 1
ATOM 3675 N N . ALA A 1 490 ? -17.125 -50.469 -1.298 1 98.25 490 ALA A N 1
ATOM 3676 C CA . ALA A 1 490 ? -18.312 -51.156 -0.818 1 98.25 490 ALA A CA 1
ATOM 3677 C C . ALA A 1 490 ? -18.875 -50.5 0.432 1 98.25 490 ALA A C 1
ATOM 3679 O O . ALA A 1 490 ? -18.156 -50.25 1.403 1 98.25 490 ALA A O 1
ATOM 3680 N N . GLN A 1 491 ? -20.156 -50.219 0.357 1 97.88 491 GLN A N 1
ATOM 3681 C CA . GLN A 1 491 ? -20.828 -49.625 1.505 1 97.88 491 GLN A CA 1
ATOM 3682 C C . GLN A 1 491 ? -22.016 -50.469 1.945 1 97.88 491 GLN A C 1
ATOM 3684 O O . GLN A 1 491 ? -22.766 -51 1.108 1 97.88 491 GLN A O 1
ATOM 3689 N N . TYR A 1 492 ? -22.156 -50.625 3.227 1 98 492 TYR A N 1
ATOM 3690 C CA . TYR A 1 492 ? -23.312 -51.312 3.818 1 98 492 TYR A CA 1
ATOM 3691 C C . TYR A 1 492 ? -24.109 -50.344 4.695 1 98 492 TYR A C 1
ATOM 3693 O O . TYR A 1 492 ? -23.578 -49.812 5.684 1 98 492 TYR A O 1
ATOM 3701 N N . ASP A 1 493 ? -25.328 -50.188 4.383 1 96.5 493 ASP A N 1
ATOM 3702 C CA . ASP A 1 493 ? -26.203 -49.312 5.141 1 96.5 493 ASP A CA 1
ATOM 3703 C C . ASP A 1 493 ? -27 -50.094 6.184 1 96.5 493 ASP A C 1
ATOM 3705 O O . ASP A 1 493 ? -27.547 -51.156 5.887 1 96.5 493 ASP A O 1
ATOM 3709 N N . PHE A 1 494 ? -27.062 -49.438 7.328 1 96.38 494 PHE A N 1
ATOM 3710 C CA . PHE A 1 494 ? -27.844 -50.062 8.391 1 96.38 494 PHE A CA 1
ATOM 3711 C C . PHE A 1 494 ? -29.219 -49.438 8.516 1 96.38 494 PHE A C 1
ATOM 3713 O O . PHE A 1 494 ? -29.328 -48.188 8.43 1 96.38 494 PHE A O 1
ATOM 3720 N N . ASP A 1 495 ? -30.234 -50.188 8.75 1 90.56 495 ASP A N 1
ATOM 3721 C CA . ASP A 1 495 ? -31.609 -49.688 8.805 1 90.56 495 ASP A CA 1
ATOM 3722 C C . ASP A 1 495 ? -31.953 -49.156 10.195 1 90.56 495 ASP A C 1
ATOM 3724 O O . ASP A 1 495 ? -32.844 -48.312 10.352 1 90.56 495 ASP A O 1
ATOM 3728 N N . ALA A 1 496 ? -31.297 -49.656 11.164 1 89.75 496 ALA A N 1
ATOM 3729 C CA . ALA A 1 496 ? -31.609 -49.25 12.531 1 89.75 496 ALA A CA 1
ATOM 3730 C C . ALA A 1 496 ? -30.328 -49.031 13.344 1 89.75 496 ALA A C 1
ATOM 3732 O O . ALA A 1 496 ? -29.266 -49.5 12.969 1 89.75 496 ALA A O 1
ATOM 3733 N N . GLY A 1 497 ? -30.5 -48.188 14.352 1 91.31 497 GLY A N 1
ATOM 3734 C CA . GLY A 1 497 ? -29.391 -47.906 15.234 1 91.31 497 GLY A CA 1
ATOM 3735 C C . GLY A 1 497 ? -28.625 -46.656 14.891 1 91.31 497 GLY A C 1
ATOM 3736 O O . GLY A 1 497 ? -29 -45.938 13.953 1 91.31 497 GLY A O 1
ATOM 3737 N N . ASN A 1 498 ? -27.594 -46.438 15.695 1 95.12 498 ASN A N 1
ATOM 3738 C CA . ASN A 1 498 ? -26.828 -45.219 15.523 1 95.12 498 ASN A CA 1
ATOM 3739 C C . ASN A 1 498 ? -25.797 -45.375 14.414 1 95.12 498 ASN A C 1
ATOM 3741 O O . ASN A 1 498 ? -25.312 -44.375 13.875 1 95.12 498 ASN A O 1
ATOM 3745 N N . LEU A 1 499 ? -25.391 -46.531 14.188 1 96.69 499 LEU A N 1
ATOM 3746 C CA . LEU A 1 499 ? -24.469 -46.781 13.086 1 96.69 499 LEU A CA 1
ATOM 3747 C C . LEU A 1 499 ? -25.203 -46.75 11.75 1 96.69 499 LEU A C 1
ATOM 3749 O O . LEU A 1 499 ? -25.906 -47.688 11.406 1 96.69 499 LEU A O 1
ATOM 3753 N N . ALA A 1 500 ? -25 -45.719 10.961 1 96.12 500 ALA A N 1
ATOM 3754 C CA . ALA A 1 500 ? -25.719 -45.531 9.711 1 96.12 500 ALA A CA 1
ATOM 3755 C C . ALA A 1 500 ? -25.156 -46.375 8.594 1 96.12 500 ALA A C 1
ATOM 3757 O O . ALA A 1 500 ? -25.891 -47.031 7.855 1 96.12 500 ALA A O 1
ATOM 3758 N N . TYR A 1 501 ? -23.875 -46.406 8.453 1 96.56 501 TYR A N 1
ATOM 3759 C CA . TYR A 1 501 ? -23.266 -47.25 7.441 1 96.56 501 TYR A CA 1
ATOM 3760 C C . TYR A 1 501 ? -21.828 -47.594 7.793 1 96.56 501 TYR A C 1
ATOM 3762 O O . TYR A 1 501 ? -21.219 -46.938 8.641 1 96.56 501 TYR A O 1
ATOM 3770 N N . ILE A 1 502 ? -21.266 -48.562 7.172 1 97.94 502 ILE A N 1
ATOM 3771 C CA . ILE A 1 502 ? -19.844 -48.906 7.086 1 97.94 502 ILE A CA 1
ATOM 3772 C C . ILE A 1 502 ? -19.422 -48.969 5.617 1 97.94 502 ILE A C 1
ATOM 3774 O O . ILE A 1 502 ? -20.156 -49.469 4.77 1 97.94 502 ILE A O 1
ATOM 3778 N N . LYS A 1 503 ? -18.328 -48.375 5.367 1 98 503 LYS A N 1
ATOM 3779 C CA . LYS A 1 503 ? -17.797 -48.344 4.012 1 98 503 LYS A CA 1
ATOM 3780 C C . LYS A 1 503 ? -16.328 -48.781 3.988 1 98 503 LYS A C 1
ATOM 3782 O O . LYS A 1 503 ? -15.555 -48.438 4.883 1 98 503 LYS A O 1
ATOM 3787 N N . THR A 1 504 ? -15.961 -49.562 3.02 1 98.06 504 THR A N 1
ATOM 3788 C CA . THR A 1 504 ? -14.594 -50.031 2.826 1 98.06 504 THR A CA 1
ATOM 3789 C C . THR A 1 504 ? -14.219 -50.031 1.347 1 98.06 504 THR A C 1
ATOM 3791 O O . THR A 1 504 ? -15.086 -49.844 0.485 1 98.06 504 THR A O 1
ATOM 3794 N N . GLY A 1 505 ? -12.898 -50.062 1.089 1 98.12 505 GLY A N 1
ATOM 3795 C CA . GLY A 1 505 ? -12.492 -50.062 -0.307 1 98.12 505 GLY A CA 1
ATOM 3796 C C . GLY A 1 505 ? -11.023 -50.375 -0.504 1 98.12 505 GLY A C 1
ATOM 3797 O O . GLY A 1 505 ? -10.266 -50.438 0.463 1 98.12 505 GLY A O 1
ATOM 3798 N N . LEU A 1 506 ? -10.727 -50.75 -1.73 1 98.25 506 LEU A N 1
ATOM 3799 C CA . LEU A 1 506 ? -9.375 -51 -2.217 1 98.25 506 LEU A CA 1
ATOM 3800 C C . LEU A 1 506 ? -9.047 -50.125 -3.418 1 98.25 506 LEU A C 1
ATOM 3802 O O . LEU A 1 506 ? -9.922 -49.812 -4.234 1 98.25 506 LEU A O 1
ATOM 3806 N N . LYS A 1 507 ? -7.762 -49.656 -3.439 1 98.06 507 LYS A N 1
ATOM 3807 C CA . LYS A 1 507 ? -7.293 -48.875 -4.582 1 98.06 507 LYS A CA 1
ATOM 3808 C C . LYS A 1 507 ? -5.855 -49.25 -4.941 1 98.06 507 LYS A C 1
ATOM 3810 O O . LYS A 1 507 ? -5.02 -49.469 -4.059 1 98.06 507 LYS A O 1
ATOM 3815 N N . TYR A 1 508 ? -5.559 -49.406 -6.219 1 98.19 508 TYR A N 1
ATOM 3816 C CA . TYR A 1 508 ? -4.223 -49.656 -6.746 1 98.19 508 TYR A CA 1
ATOM 3817 C C . TYR A 1 508 ? -3.906 -48.719 -7.906 1 98.19 508 TYR A C 1
ATOM 3819 O O . TYR A 1 508 ? -4.723 -48.562 -8.812 1 98.19 508 TYR A O 1
ATOM 3827 N N . VAL A 1 509 ? -2.77 -48.125 -7.844 1 97.62 509 VAL A N 1
ATOM 3828 C CA . VAL A 1 509 ? -2.346 -47.219 -8.906 1 97.62 509 VAL A CA 1
ATOM 3829 C C . VAL A 1 509 ? -0.913 -47.531 -9.32 1 97.62 509 VAL A C 1
ATOM 3831 O O . VAL A 1 509 ? -0.006 -47.562 -8.484 1 97.62 509 VAL A O 1
ATOM 3834 N N . ALA A 1 510 ? -0.673 -47.719 -10.562 1 97.75 510 ALA A N 1
ATOM 3835 C CA . ALA A 1 510 ? 0.653 -47.875 -11.156 1 97.75 510 ALA A CA 1
ATOM 3836 C C . ALA A 1 510 ? 1.007 -46.656 -12 1 97.75 510 ALA A C 1
ATOM 3838 O O . ALA A 1 510 ? 0.197 -46.188 -12.805 1 97.75 510 ALA A O 1
ATOM 3839 N N . SER A 1 511 ? 2.143 -46.219 -11.719 1 95.62 511 SER A N 1
ATOM 3840 C CA . SER A 1 511 ? 2.559 -45.031 -12.453 1 95.62 511 SER A CA 1
ATOM 3841 C C . SER A 1 511 ? 3.951 -45.188 -13.047 1 95.62 511 SER A C 1
ATOM 3843 O O . SER A 1 511 ? 4.816 -45.812 -12.445 1 95.62 511 SER A O 1
ATOM 3845 N N . HIS A 1 512 ? 4.152 -44.656 -14.234 1 96 512 HIS A N 1
ATOM 3846 C CA . HIS A 1 512 ? 5.422 -44.625 -14.961 1 96 512 HIS A CA 1
ATOM 3847 C C . HIS A 1 512 ? 5.789 -43.219 -15.383 1 96 512 HIS A C 1
ATOM 3849 O O . HIS A 1 512 ? 5.02 -42.531 -16.078 1 96 512 HIS A O 1
ATOM 3855 N N . ARG A 1 513 ? 6.938 -42.812 -14.953 1 93.5 513 ARG A N 1
ATOM 3856 C CA . ARG A 1 513 ? 7.41 -41.469 -15.281 1 93.5 513 ARG A CA 1
ATOM 3857 C C . ARG A 1 513 ? 8.719 -41.531 -16.062 1 93.5 513 ARG A C 1
ATOM 3859 O O . ARG A 1 513 ? 9.555 -42.406 -15.82 1 93.5 513 ARG A O 1
ATOM 3866 N N . ARG A 1 514 ? 8.883 -40.531 -16.922 1 91.75 514 ARG A N 1
ATOM 3867 C CA . ARG A 1 514 ? 10.109 -40.438 -17.703 1 91.75 514 ARG A CA 1
ATOM 3868 C C . ARG A 1 514 ? 10.469 -38.969 -17.969 1 91.75 514 ARG A C 1
ATOM 3870 O O . ARG A 1 514 ? 9.586 -38.156 -18.25 1 91.75 514 ARG A O 1
ATOM 3877 N N . VAL A 1 515 ? 11.75 -38.625 -17.828 1 89.06 515 VAL A N 1
ATOM 3878 C CA . VAL A 1 515 ? 12.281 -37.312 -18.172 1 89.06 515 VAL A CA 1
ATOM 3879 C C . VAL A 1 515 ? 13.547 -37.469 -19.016 1 89.06 515 VAL A C 1
ATOM 3881 O O . VAL A 1 515 ? 14.445 -38.25 -18.656 1 89.06 515 VAL A O 1
ATOM 3884 N N . ILE A 1 516 ? 13.672 -36.844 -20.156 1 88.94 516 ILE A N 1
ATOM 3885 C CA . ILE A 1 516 ? 14.836 -36.812 -21.031 1 88.94 516 ILE A CA 1
ATOM 3886 C C . ILE A 1 516 ? 15.203 -35.344 -21.328 1 88.94 516 ILE A C 1
ATOM 3888 O O . ILE A 1 516 ? 14.344 -34.562 -21.719 1 88.94 516 ILE A O 1
ATOM 3892 N N . ASN A 1 517 ? 16.359 -35 -21.062 1 87 517 ASN A N 1
ATOM 3893 C CA . ASN A 1 517 ? 16.859 -33.688 -21.391 1 87 517 ASN A CA 1
ATOM 3894 C C . ASN A 1 517 ? 18.141 -33.75 -22.219 1 87 517 ASN A C 1
ATOM 3896 O O . ASN A 1 517 ? 19.125 -34.344 -21.797 1 87 517 ASN A O 1
ATOM 3900 N N . ARG A 1 518 ? 18.203 -33.188 -23.438 1 87.19 518 ARG A N 1
ATOM 3901 C CA . ARG A 1 518 ? 19.375 -33.156 -24.312 1 87.19 518 ARG A CA 1
ATOM 3902 C C . ARG A 1 518 ? 19.766 -31.703 -24.609 1 87.19 518 ARG A C 1
ATOM 3904 O O . ARG A 1 518 ? 18.953 -30.922 -25.125 1 87.19 518 ARG A O 1
ATOM 3911 N N . ASP A 1 519 ? 20.922 -31.391 -24.328 1 84.69 519 ASP A N 1
ATOM 3912 C CA . ASP A 1 519 ? 21.438 -30.031 -24.5 1 84.69 519 ASP A CA 1
ATOM 3913 C C . ASP A 1 519 ? 22.641 -30.016 -25.453 1 84.69 519 ASP A C 1
ATOM 3915 O O . ASP A 1 519 ? 23.594 -30.781 -25.266 1 84.69 519 ASP A O 1
ATOM 3919 N N . TRP A 1 520 ? 22.594 -29.188 -26.5 1 88 520 TRP A N 1
ATOM 3920 C CA . TRP A 1 520 ? 23.641 -29.047 -27.5 1 88 520 TRP A CA 1
ATOM 3921 C C . TRP A 1 520 ? 24.094 -27.594 -27.625 1 88 520 TRP A C 1
ATOM 3923 O O . TRP A 1 520 ? 23.25 -26.688 -27.688 1 88 520 TRP A O 1
ATOM 3933 N N . THR A 1 521 ? 25.328 -27.359 -27.641 1 88.94 521 THR A N 1
ATOM 3934 C CA . THR A 1 521 ? 25.859 -26.016 -27.766 1 88.94 521 THR A CA 1
ATOM 3935 C C . THR A 1 521 ? 26.844 -25.922 -28.938 1 88.94 521 THR A C 1
ATOM 3937 O O . THR A 1 521 ? 27.781 -26.719 -29.031 1 88.94 521 THR A O 1
ATOM 3940 N N . ASN A 1 522 ? 26.656 -24.953 -29.797 1 93.44 522 ASN A N 1
ATOM 3941 C CA . ASN A 1 522 ? 27.578 -24.688 -30.891 1 93.44 522 ASN A CA 1
ATOM 3942 C C . ASN A 1 522 ? 28.781 -23.875 -30.422 1 93.44 522 ASN A C 1
ATOM 3944 O O . ASN A 1 522 ? 28.734 -23.234 -29.359 1 93.44 522 ASN A O 1
ATOM 3948 N N . ASP A 1 523 ? 29.781 -23.938 -31.234 1 92 523 ASP A N 1
ATOM 3949 C CA . ASP A 1 523 ? 30.922 -23.031 -31.047 1 92 523 ASP A CA 1
ATOM 3950 C C . ASP A 1 523 ? 30.531 -21.594 -31.344 1 92 523 ASP A C 1
ATOM 3952 O O . ASP A 1 523 ? 29.391 -21.328 -31.75 1 92 523 ASP A O 1
ATOM 3956 N N . HIS A 1 524 ? 31.406 -20.625 -31.156 1 94.12 524 HIS A N 1
ATOM 3957 C CA . HIS A 1 524 ? 31.188 -19.203 -31.422 1 94.12 524 HIS A CA 1
ATOM 3958 C C . HIS A 1 524 ? 30.953 -18.953 -32.906 1 94.12 524 HIS A C 1
ATOM 3960 O O . HIS A 1 524 ? 31.578 -19.594 -33.75 1 94.12 524 HIS A O 1
ATOM 3966 N N . LEU A 1 525 ? 30.109 -18.016 -33.219 1 95.94 525 LEU A N 1
ATOM 3967 C CA . LEU A 1 525 ? 29.75 -17.719 -34.594 1 95.94 525 LEU A CA 1
ATOM 3968 C C . LEU A 1 525 ? 30.969 -17.281 -35.406 1 95.94 525 LEU A C 1
ATOM 3970 O O . LEU A 1 525 ? 31.125 -17.672 -36.562 1 95.94 525 LEU A O 1
ATOM 3974 N N . ALA A 1 526 ? 31.797 -16.469 -34.812 1 94.88 526 ALA A N 1
ATOM 3975 C CA . ALA A 1 526 ? 33 -16.031 -35.5 1 94.88 526 ALA A CA 1
ATOM 3976 C C . ALA A 1 526 ? 33.906 -17.219 -35.844 1 94.88 526 ALA A C 1
ATOM 3978 O O . ALA A 1 526 ? 34.531 -17.234 -36.906 1 94.88 526 ALA A O 1
ATOM 3979 N N . ASN A 1 527 ? 34 -18.188 -34.969 1 95.12 527 ASN A N 1
ATOM 3980 C CA . ASN A 1 527 ? 34.812 -19.375 -35.219 1 95.12 527 ASN A CA 1
ATOM 3981 C C . ASN A 1 527 ? 34.281 -20.203 -36.375 1 95.12 527 ASN A C 1
ATOM 3983 O O . ASN A 1 527 ? 35.031 -20.594 -37.25 1 95.12 527 ASN A O 1
ATOM 3987 N N . VAL A 1 528 ? 33 -20.453 -36.344 1 95.12 528 VAL A N 1
ATOM 3988 C CA . VAL A 1 528 ? 32.438 -21.359 -37.344 1 95.12 528 VAL A CA 1
ATOM 3989 C C . VAL A 1 528 ? 32.406 -20.672 -38.719 1 95.12 528 VAL A C 1
ATOM 3991 O O . VAL A 1 528 ? 32.438 -21.344 -39.75 1 95.12 528 VAL A O 1
ATOM 3994 N N . MET A 1 529 ? 32.344 -19.375 -38.719 1 95.25 529 MET A N 1
ATOM 3995 C CA . MET A 1 529 ? 32.312 -18.625 -39.969 1 95.25 529 MET A CA 1
ATOM 3996 C C . MET A 1 529 ? 33.719 -18.203 -40.375 1 95.25 529 MET A C 1
ATOM 3998 O O . MET A 1 529 ? 33.938 -17.703 -41.469 1 95.25 529 MET A O 1
ATOM 4002 N N . GLN A 1 530 ? 34.656 -18.297 -39.469 1 94.31 530 GLN A N 1
ATOM 4003 C CA . GLN A 1 530 ? 36.062 -17.891 -39.688 1 94.31 530 GLN A CA 1
ATOM 4004 C C . GLN A 1 530 ? 36.125 -16.422 -40.062 1 94.31 530 GLN A C 1
ATOM 4006 O O . GLN A 1 530 ? 36.812 -16.062 -41.031 1 94.31 530 GLN A O 1
ATOM 4011 N N . LYS A 1 531 ? 35.375 -15.648 -39.344 1 94 531 LYS A N 1
ATOM 4012 C CA . LYS A 1 531 ? 35.281 -14.219 -39.625 1 94 531 LYS A CA 1
ATOM 4013 C C . LYS A 1 531 ? 35.219 -13.414 -38.344 1 94 531 LYS A C 1
ATOM 4015 O O . LYS A 1 531 ? 34.406 -13.711 -37.469 1 94 531 LYS A O 1
ATOM 4020 N N . ALA A 1 532 ? 36 -12.367 -38.25 1 91.44 532 ALA A N 1
ATOM 4021 C CA . ALA A 1 532 ? 35.969 -11.477 -37.094 1 91.44 532 ALA A CA 1
ATOM 4022 C C . ALA A 1 532 ? 34.812 -10.477 -37.219 1 91.44 532 ALA A C 1
ATOM 4024 O O . ALA A 1 532 ? 34.375 -10.156 -38.312 1 91.44 532 ALA A O 1
ATOM 4025 N N . GLY A 1 533 ? 34.25 -10 -36.031 1 91.88 533 GLY A N 1
ATOM 4026 C CA . GLY A 1 533 ? 33.344 -8.867 -36 1 91.88 533 GLY A CA 1
ATOM 4027 C C . GLY A 1 533 ? 31.922 -9.227 -36.406 1 91.88 533 GLY A C 1
ATOM 4028 O O . GLY A 1 533 ? 31.141 -8.344 -36.781 1 91.88 533 GLY A O 1
ATOM 4029 N N . VAL A 1 534 ? 31.625 -10.492 -36.375 1 95 534 VAL A N 1
ATOM 4030 C CA . VAL A 1 534 ? 30.281 -10.914 -36.781 1 95 534 VAL A CA 1
ATOM 4031 C C . VAL A 1 534 ? 29.25 -10.391 -35.781 1 95 534 VAL A C 1
ATOM 4033 O O . VAL A 1 534 ? 29.422 -10.539 -34.562 1 95 534 VAL A O 1
ATOM 4036 N N . LYS A 1 535 ? 28.234 -9.742 -36.375 1 95.62 535 LYS A N 1
ATOM 4037 C CA . LYS A 1 535 ? 27.109 -9.227 -35.594 1 95.62 535 LYS A CA 1
ATOM 4038 C C . LYS A 1 535 ? 25.797 -9.844 -36.031 1 95.62 535 LYS A C 1
ATOM 4040 O O . LYS A 1 535 ? 25.734 -10.469 -37.094 1 95.62 535 LYS A O 1
ATOM 4045 N N . TRP A 1 536 ? 24.719 -9.742 -35.156 1 97.62 536 TRP A N 1
ATOM 4046 C CA . TRP A 1 536 ? 23.438 -10.359 -35.469 1 97.62 536 TRP A CA 1
ATOM 4047 C C . TRP A 1 536 ? 22.891 -9.797 -36.781 1 97.62 536 TRP A C 1
ATOM 4049 O O . TRP A 1 536 ? 22.266 -10.531 -37.562 1 97.62 536 TRP A O 1
ATOM 4059 N N . ALA A 1 537 ? 23.062 -8.508 -37.031 1 96.5 537 ALA A N 1
ATOM 4060 C CA . ALA A 1 537 ? 22.562 -7.891 -38.25 1 96.5 537 ALA A CA 1
ATOM 4061 C C . ALA A 1 537 ? 23.25 -8.5 -39.469 1 96.5 537 ALA A C 1
ATOM 4063 O O . ALA A 1 537 ? 22.625 -8.633 -40.531 1 96.5 537 ALA A O 1
ATOM 4064 N N . ASP A 1 538 ? 24.547 -8.93 -39.406 1 95.38 538 ASP A N 1
ATOM 4065 C CA . ASP A 1 538 ? 25.328 -9.453 -40.5 1 95.38 538 ASP A CA 1
ATOM 4066 C C . ASP A 1 538 ? 24.781 -10.797 -40.969 1 95.38 538 ASP A C 1
ATOM 4068 O O . ASP A 1 538 ? 24.969 -11.172 -42.125 1 95.38 538 ASP A O 1
ATOM 4072 N N . VAL A 1 539 ? 24.234 -11.461 -40.094 1 96.31 539 VAL A N 1
ATOM 4073 C CA . VAL A 1 539 ? 23.797 -12.805 -40.469 1 96.31 539 VAL A CA 1
ATOM 4074 C C . VAL A 1 539 ? 22.266 -12.875 -40.469 1 96.31 539 VAL A C 1
ATOM 4076 O O . VAL A 1 539 ? 21.688 -13.961 -40.5 1 96.31 539 VAL A O 1
ATOM 4079 N N . GLY A 1 540 ? 21.562 -11.773 -40.312 1 96.25 540 GLY A N 1
ATOM 4080 C CA . GLY A 1 540 ? 20.125 -11.703 -40.469 1 96.25 540 GLY A CA 1
ATOM 4081 C C . GLY A 1 540 ? 19.375 -12.164 -39.219 1 96.25 540 GLY A C 1
ATOM 4082 O O . GLY A 1 540 ? 18.219 -12.562 -39.312 1 96.25 540 GLY A O 1
ATOM 4083 N N . LEU A 1 541 ? 19.922 -12.164 -38.062 1 96.5 541 LEU A N 1
ATOM 4084 C CA . LEU A 1 541 ? 19.297 -12.625 -36.844 1 96.5 541 LEU A CA 1
ATOM 4085 C C . LEU A 1 541 ? 18.406 -11.547 -36.219 1 96.5 541 LEU A C 1
ATOM 4087 O O . LEU A 1 541 ? 17.469 -11.844 -35.469 1 96.5 541 LEU A O 1
ATOM 4091 N N . ALA A 1 542 ? 18.734 -10.328 -36.438 1 94.38 542 ALA A N 1
ATOM 4092 C CA . ALA A 1 542 ? 17.922 -9.25 -35.906 1 94.38 542 ALA A CA 1
ATOM 4093 C C . ALA A 1 542 ? 17.969 -8.023 -36.812 1 94.38 542 ALA A C 1
ATOM 4095 O O . ALA A 1 542 ? 19.047 -7.492 -37.094 1 94.38 542 ALA A O 1
ATOM 4096 N N . THR A 1 543 ? 16.719 -7.602 -37.281 1 83.38 543 THR A N 1
ATOM 4097 C CA . THR A 1 543 ? 16.672 -6.414 -38.125 1 83.38 543 THR A CA 1
ATOM 4098 C C . THR A 1 543 ? 15.594 -5.445 -37.625 1 83.38 543 THR A C 1
ATOM 4100 O O . THR A 1 543 ? 15.344 -4.418 -38.25 1 83.38 543 THR A O 1
ATOM 4103 N N . ASP A 1 544 ? 14.891 -5.805 -36.594 1 93.44 544 ASP A N 1
ATOM 4104 C CA . ASP A 1 544 ? 13.867 -4.953 -36 1 93.44 544 ASP A CA 1
ATOM 4105 C C . ASP A 1 544 ? 14.039 -4.875 -34.469 1 93.44 544 ASP A C 1
ATOM 4107 O O . ASP A 1 544 ? 14.859 -5.598 -33.906 1 93.44 544 ASP A O 1
ATOM 4111 N N . TYR A 1 545 ? 13.312 -3.834 -33.875 1 96.12 545 TYR A N 1
ATOM 4112 C CA . TYR A 1 545 ? 13.469 -3.615 -32.438 1 96.12 545 TYR A CA 1
ATOM 4113 C C . TYR A 1 545 ? 12.117 -3.402 -31.766 1 96.12 545 TYR A C 1
ATOM 4115 O O . TYR A 1 545 ? 11.172 -2.941 -32.406 1 96.12 545 TYR A O 1
ATOM 4123 N N . PHE A 1 546 ? 12.016 -3.842 -30.516 1 97 546 PHE A N 1
ATOM 4124 C CA . PHE A 1 546 ? 11.07 -3.221 -29.594 1 97 546 PHE A CA 1
ATOM 4125 C C . PHE A 1 546 ? 11.547 -1.835 -29.172 1 97 546 PHE A C 1
ATOM 4127 O O . PHE A 1 546 ? 12.703 -1.663 -28.781 1 97 546 PHE A O 1
ATOM 4134 N N . ASP A 1 547 ? 10.734 -0.862 -29.219 1 95.56 547 ASP A N 1
ATOM 4135 C CA . ASP A 1 547 ? 11.148 0.513 -28.953 1 95.56 547 ASP A CA 1
ATOM 4136 C C . ASP A 1 547 ? 11.477 0.713 -27.469 1 95.56 547 ASP A C 1
ATOM 4138 O O . ASP A 1 547 ? 12.25 1.604 -27.125 1 95.56 547 ASP A O 1
ATOM 4142 N N . SER A 1 548 ? 10.844 -0.051 -26.703 1 96.44 548 SER A N 1
ATOM 4143 C CA . SER A 1 548 ? 11.07 -0.035 -25.266 1 96.44 548 SER A CA 1
ATOM 4144 C C . SER A 1 548 ? 10.844 -1.412 -24.641 1 96.44 548 SER A C 1
ATOM 4146 O O . SER A 1 548 ? 9.883 -2.1 -25 1 96.44 548 SER A O 1
ATOM 4148 N N . ILE A 1 549 ? 11.766 -1.78 -23.75 1 95.5 549 ILE A N 1
ATOM 4149 C CA . ILE A 1 549 ? 11.633 -3.102 -23.141 1 95.5 549 ILE A CA 1
ATOM 4150 C C . ILE A 1 549 ? 10.68 -3.031 -21.953 1 95.5 549 ILE A C 1
ATOM 4152 O O . ILE A 1 549 ? 10.266 -4.062 -21.406 1 95.5 549 ILE A O 1
ATOM 4156 N N . TYR A 1 550 ? 10.336 -1.936 -21.422 1 96.06 550 TYR A N 1
ATOM 4157 C CA . TYR A 1 550 ? 9.391 -1.672 -20.344 1 96.06 550 TYR A CA 1
ATOM 4158 C C . TYR A 1 550 ? 8.711 -0.321 -20.531 1 96.06 550 TYR A C 1
ATOM 4160 O O . TYR A 1 550 ? 8.961 0.615 -19.766 1 96.06 550 TYR A O 1
ATOM 4168 N N . PRO A 1 551 ? 7.812 -0.334 -21.516 1 96.44 551 PRO A N 1
ATOM 4169 C CA . PRO A 1 551 ? 7.16 0.943 -21.828 1 96.44 551 PRO A CA 1
ATOM 4170 C C . PRO A 1 551 ? 6.586 1.618 -20.578 1 96.44 551 PRO A C 1
ATOM 4172 O O . PRO A 1 551 ? 5.898 0.973 -19.781 1 96.44 551 PRO A O 1
ATOM 4175 N N . GLY A 1 552 ? 6.887 2.861 -20.469 1 93.44 552 GLY A N 1
ATOM 4176 C CA . GLY A 1 552 ? 6.434 3.629 -19.312 1 93.44 552 GLY A CA 1
ATOM 4177 C C . GLY A 1 552 ? 7.488 3.758 -18.234 1 93.44 552 GLY A C 1
ATOM 4178 O O . GLY A 1 552 ? 7.391 4.625 -17.359 1 93.44 552 GLY A O 1
ATOM 4179 N N . LEU A 1 553 ? 8.516 2.896 -18.266 1 94.44 553 LEU A N 1
ATOM 4180 C CA . LEU A 1 553 ? 9.555 2.928 -17.234 1 94.44 553 LEU A CA 1
ATOM 4181 C C . LEU A 1 553 ? 10.922 3.168 -17.859 1 94.44 553 LEU A C 1
ATOM 4183 O O . LEU A 1 553 ? 11.703 3.979 -17.344 1 94.44 553 LEU A O 1
ATOM 4187 N N . TYR A 1 554 ? 11.297 2.393 -18.953 1 95.62 554 TYR A N 1
ATOM 4188 C CA . TYR A 1 554 ? 12.617 2.486 -19.578 1 95.62 554 TYR A CA 1
ATOM 4189 C C . TYR A 1 554 ? 12.5 2.957 -21.031 1 95.62 554 TYR A C 1
ATOM 4191 O O . TYR A 1 554 ? 11.492 2.701 -21.688 1 95.62 554 TYR A O 1
ATOM 4199 N N . THR A 1 555 ? 13.609 3.566 -21.547 1 93.25 555 THR A N 1
ATOM 4200 C CA . THR A 1 555 ? 13.734 3.908 -22.953 1 93.25 555 THR A CA 1
ATOM 4201 C C . THR A 1 555 ? 14.703 2.961 -23.656 1 93.25 555 THR A C 1
ATOM 4203 O O . THR A 1 555 ? 15.148 3.232 -24.781 1 93.25 555 THR A O 1
ATOM 4206 N N . ILE A 1 556 ? 15.031 1.875 -23.062 1 96.69 556 ILE A N 1
ATOM 4207 C CA . ILE A 1 556 ? 15.945 0.872 -23.594 1 96.69 556 ILE A CA 1
ATOM 4208 C C . ILE A 1 556 ? 15.242 0.032 -24.656 1 96.69 556 ILE A C 1
ATOM 4210 O O . ILE A 1 556 ? 14.133 -0.469 -24.422 1 96.69 556 ILE A O 1
ATOM 4214 N N . ARG A 1 557 ? 15.891 -0.162 -25.781 1 97.12 557 ARG A N 1
ATOM 4215 C CA . ARG A 1 557 ? 15.344 -0.984 -26.859 1 97.12 557 ARG A CA 1
ATOM 4216 C C . ARG A 1 557 ? 15.859 -2.416 -26.766 1 97.12 557 ARG A C 1
ATOM 4218 O O . ARG A 1 557 ? 16.844 -2.686 -26.078 1 97.12 557 ARG A O 1
ATOM 4225 N N . ALA A 1 558 ? 15.234 -3.34 -27.391 1 96.5 558 ALA A N 1
ATOM 4226 C CA . ALA A 1 558 ? 15.68 -4.723 -27.531 1 96.5 558 ALA A CA 1
ATOM 4227 C C . ALA A 1 558 ? 15.445 -5.234 -28.953 1 96.5 558 ALA A C 1
ATOM 4229 O O . ALA A 1 558 ? 14.414 -4.938 -29.562 1 96.5 558 ALA A O 1
ATOM 4230 N N . PRO A 1 559 ? 16.391 -5.949 -29.484 1 97.38 559 PRO A N 1
ATOM 4231 C CA . PRO A 1 559 ? 16.219 -6.473 -30.844 1 97.38 559 PRO A CA 1
ATOM 4232 C C . PRO A 1 559 ? 15.148 -7.562 -30.922 1 97.38 559 PRO A C 1
ATOM 4234 O O . PRO A 1 559 ? 15.031 -8.383 -30.016 1 97.38 559 PRO A O 1
ATOM 4237 N N . LYS A 1 560 ? 14.414 -7.527 -32 1 96.75 560 LYS A N 1
ATOM 4238 C CA . LYS A 1 560 ? 13.547 -8.656 -32.344 1 96.75 560 LYS A CA 1
ATOM 4239 C C . LYS A 1 560 ? 14.32 -9.727 -33.094 1 96.75 560 LYS A C 1
ATOM 4241 O O . LYS A 1 560 ? 14.883 -9.469 -34.156 1 96.75 560 LYS A O 1
ATOM 4246 N N . VAL A 1 561 ? 14.328 -10.906 -32.594 1 97.31 561 VAL A N 1
ATOM 4247 C CA . VAL A 1 561 ? 15.172 -11.969 -33.125 1 97.31 561 VAL A CA 1
ATOM 4248 C C . VAL A 1 561 ? 14.383 -12.781 -34.156 1 97.31 561 VAL A C 1
ATOM 4250 O O . VAL A 1 561 ? 13.219 -13.109 -33.906 1 97.31 561 VAL A O 1
ATOM 4253 N N . ASN A 1 562 ? 15.031 -13.07 -35.219 1 97.12 562 ASN A N 1
ATOM 4254 C CA . ASN A 1 562 ? 14.508 -14.023 -36.188 1 97.12 562 ASN A CA 1
ATOM 4255 C C . ASN A 1 562 ? 14.789 -15.461 -35.781 1 97.12 562 ASN A C 1
ATOM 4257 O O . ASN A 1 562 ? 15.836 -16.016 -36.125 1 97.12 562 ASN A O 1
ATOM 4261 N N . GLN A 1 563 ? 13.906 -16.078 -35.25 1 96.31 563 GLN A N 1
ATOM 4262 C CA . GLN A 1 563 ? 14.086 -17.391 -34.656 1 96.31 563 GLN A CA 1
ATOM 4263 C C . GLN A 1 563 ? 14.383 -18.438 -35.719 1 96.31 563 GLN A C 1
ATOM 4265 O O . GLN A 1 563 ? 15.211 -19.328 -35.5 1 96.31 563 GLN A O 1
ATOM 4270 N N . ASP A 1 564 ? 13.75 -18.375 -36.906 1 95.94 564 ASP A N 1
ATOM 4271 C CA . ASP A 1 564 ? 13.992 -19.328 -37.969 1 95.94 564 ASP A CA 1
ATOM 4272 C C . ASP A 1 564 ? 15.445 -19.25 -38.469 1 95.94 564 ASP A C 1
ATOM 4274 O O . ASP A 1 564 ? 16.078 -20.297 -38.688 1 95.94 564 ASP A O 1
ATOM 4278 N N . ARG A 1 565 ? 15.852 -18.094 -38.594 1 96.69 565 ARG A N 1
ATOM 4279 C CA . ARG A 1 565 ? 17.234 -17.906 -39 1 96.69 565 ARG A CA 1
ATOM 4280 C C . ARG A 1 565 ? 18.188 -18.5 -37.969 1 96.69 565 ARG A C 1
ATOM 4282 O O . ARG A 1 565 ? 19.234 -19.047 -38.312 1 96.69 565 ARG A O 1
ATOM 4289 N N . LEU A 1 566 ? 17.891 -18.312 -36.719 1 97.5 566 LEU A N 1
ATOM 4290 C CA . LEU A 1 566 ? 18.719 -18.844 -35.656 1 97.5 566 LEU A CA 1
ATOM 4291 C C . LEU A 1 566 ? 18.766 -20.375 -35.719 1 97.5 566 LEU A C 1
ATOM 4293 O O . LEU A 1 566 ? 19.844 -20.969 -35.531 1 97.5 566 LEU A O 1
ATOM 4297 N N . PHE A 1 567 ? 17.672 -21.047 -35.969 1 96.62 567 PHE A N 1
ATOM 4298 C CA . PHE A 1 567 ? 17.656 -22.484 -36.125 1 96.62 567 PHE A CA 1
ATOM 4299 C C . PHE A 1 567 ? 18.484 -22.906 -37.312 1 96.62 567 PHE A C 1
ATOM 4301 O O . PHE A 1 567 ? 19.219 -23.906 -37.25 1 96.62 567 PHE A O 1
ATOM 4308 N N . GLU A 1 568 ? 18.391 -22.203 -38.375 1 96.69 568 GLU A N 1
ATOM 4309 C CA . GLU A 1 568 ? 19.188 -22.5 -39.562 1 96.69 568 GLU A CA 1
ATOM 4310 C C . GLU A 1 568 ? 20.688 -22.438 -39.25 1 96.69 568 GLU A C 1
ATOM 4312 O O . GLU A 1 568 ? 21.438 -23.328 -39.625 1 96.69 568 GLU A O 1
ATOM 4317 N N . ILE A 1 569 ? 21.047 -21.344 -38.594 1 96.25 569 ILE A N 1
ATOM 4318 C CA . ILE A 1 569 ? 22.438 -21.172 -38.25 1 96.25 569 ILE A CA 1
ATOM 4319 C C . ILE A 1 569 ? 22.891 -22.312 -37.344 1 96.25 569 ILE A C 1
ATOM 4321 O O . ILE A 1 569 ? 23.969 -22.891 -37.562 1 96.25 569 ILE A O 1
ATOM 4325 N N . PHE A 1 570 ? 22.156 -22.688 -36.344 1 96.56 570 PHE A N 1
ATOM 4326 C CA . PHE A 1 570 ? 22.516 -23.75 -35.438 1 96.56 570 PHE A CA 1
ATOM 4327 C C . PHE A 1 570 ? 22.75 -25.062 -36.188 1 96.56 570 PHE A C 1
ATOM 4329 O O . PHE A 1 570 ? 23.781 -25.703 -36 1 96.56 570 PHE A O 1
ATOM 4336 N N . TYR A 1 571 ? 21.812 -25.453 -37.062 1 94.69 571 TYR A N 1
ATOM 4337 C CA . TYR A 1 571 ? 21.875 -26.766 -37.719 1 94.69 571 TYR A CA 1
ATOM 4338 C C . TYR A 1 571 ? 22.953 -26.781 -38.812 1 94.69 571 TYR A C 1
ATOM 4340 O O . TYR A 1 571 ? 23.484 -27.828 -39.156 1 94.69 571 TYR A O 1
ATOM 4348 N N . THR A 1 572 ? 23.203 -25.672 -39.312 1 95.44 572 THR A N 1
ATOM 4349 C CA . THR A 1 572 ? 24.281 -25.578 -40.312 1 95.44 572 THR A CA 1
ATOM 4350 C C . THR A 1 572 ? 25.625 -25.906 -39.656 1 95.44 572 THR A C 1
ATOM 4352 O O . THR A 1 572 ? 26.469 -26.547 -40.281 1 95.44 572 THR A O 1
ATOM 4355 N N . TYR A 1 573 ? 25.812 -25.438 -38.469 1 94.19 573 TYR A N 1
ATOM 4356 C CA . TYR A 1 573 ? 27.172 -25.469 -37.906 1 94.19 573 TYR A CA 1
ATOM 4357 C C . TYR A 1 573 ? 27.312 -26.578 -36.875 1 94.19 573 TYR A C 1
ATOM 4359 O O . TYR A 1 573 ? 28.422 -26.938 -36.5 1 94.19 573 TYR A O 1
ATOM 4367 N N . PHE A 1 574 ? 26.266 -27.156 -36.344 1 91.38 574 PHE A N 1
ATOM 4368 C CA . PHE A 1 574 ? 26.375 -28.172 -35.281 1 91.38 574 PHE A CA 1
ATOM 4369 C C . PHE A 1 574 ? 26.594 -29.562 -35.875 1 91.38 574 PHE A C 1
ATOM 4371 O O . PHE A 1 574 ? 25.875 -29.953 -36.812 1 91.38 574 PHE A O 1
ATOM 4378 N N . PRO A 1 575 ? 27.516 -30.312 -35.344 1 86.69 575 PRO A N 1
ATOM 4379 C CA . PRO A 1 575 ? 27.75 -31.672 -35.812 1 86.69 575 PRO A CA 1
ATOM 4380 C C . PRO A 1 575 ? 26.766 -32.688 -35.25 1 86.69 575 PRO A C 1
ATOM 4382 O O . PRO A 1 575 ? 27.125 -33.531 -34.438 1 86.69 575 PRO A O 1
ATOM 4385 N N . MET A 1 576 ? 25.641 -32.75 -35.781 1 84.12 576 MET A N 1
ATOM 4386 C CA . MET A 1 576 ? 24.516 -33.5 -35.25 1 84.12 576 MET A CA 1
ATOM 4387 C C . MET A 1 576 ? 24.844 -35 -35.219 1 84.12 576 MET A C 1
ATOM 4389 O O . MET A 1 576 ? 24.516 -35.719 -34.281 1 84.12 576 MET A O 1
ATOM 4393 N N . ALA A 1 577 ? 25.578 -35.5 -36.219 1 84.94 577 ALA A N 1
ATOM 4394 C CA . ALA A 1 577 ? 25.859 -36.938 -36.344 1 84.94 577 ALA A CA 1
ATOM 4395 C C . ALA A 1 577 ? 26.75 -37.406 -35.219 1 84.94 577 ALA A C 1
ATOM 4397 O O . ALA A 1 577 ? 26.516 -38.469 -34.625 1 84.94 577 ALA A O 1
ATOM 4398 N N . ALA A 1 578 ? 27.719 -36.656 -34.969 1 82.94 578 ALA A N 1
ATOM 4399 C CA . ALA A 1 578 ? 28.641 -37 -33.875 1 82.94 578 ALA A CA 1
ATOM 4400 C C . ALA A 1 578 ? 27.938 -36.969 -32.531 1 82.94 578 ALA A C 1
ATOM 4402 O O . ALA A 1 578 ? 28.203 -37.812 -31.672 1 82.94 578 ALA A O 1
ATOM 4403 N N . ALA A 1 579 ? 27.094 -36.031 -32.344 1 82 579 ALA A N 1
ATOM 4404 C CA . ALA A 1 579 ? 26.391 -35.875 -31.062 1 82 579 ALA A CA 1
ATOM 4405 C C . ALA A 1 579 ? 25.422 -37.031 -30.828 1 82 579 ALA A C 1
ATOM 4407 O O . ALA A 1 579 ? 25.312 -37.531 -29.719 1 82 579 ALA A O 1
ATOM 4408 N N . LEU A 1 580 ? 24.828 -37.5 -31.844 1 85.31 580 LEU A N 1
ATOM 4409 C CA . LEU A 1 580 ? 23.859 -38.594 -31.734 1 85.31 580 LEU A CA 1
ATOM 4410 C C . LEU A 1 580 ? 24.547 -39.906 -31.469 1 85.31 580 LEU A C 1
ATOM 4412 O O . LEU A 1 580 ? 23.938 -40.844 -30.938 1 85.31 580 LEU A O 1
ATOM 4416 N N . ALA A 1 581 ? 25.828 -39.938 -31.734 1 86.38 581 ALA A N 1
ATOM 4417 C CA . ALA A 1 581 ? 26.578 -41.188 -31.547 1 86.38 581 ALA A CA 1
ATOM 4418 C C . ALA A 1 581 ? 27.141 -41.281 -30.125 1 86.38 581 ALA A C 1
ATOM 4420 O O . ALA A 1 581 ? 27.516 -42.344 -29.672 1 86.38 581 ALA A O 1
ATOM 4421 N N . ASP A 1 582 ? 27.078 -40.188 -29.391 1 85.31 582 ASP A N 1
ATOM 4422 C CA . ASP A 1 582 ? 27.594 -40.188 -28.031 1 85.31 582 ASP A CA 1
ATOM 4423 C C . ASP A 1 582 ? 26.516 -40.531 -27.016 1 85.31 582 ASP A C 1
ATOM 4425 O O . ASP A 1 582 ? 25.562 -39.75 -26.828 1 85.31 582 ASP A O 1
ATOM 4429 N N . PRO A 1 583 ? 26.641 -41.594 -26.328 1 84.88 583 PRO A N 1
ATOM 4430 C CA . PRO A 1 583 ? 25.625 -42 -25.359 1 84.88 583 PRO A CA 1
ATOM 4431 C C . PRO A 1 583 ? 25.438 -41 -24.234 1 84.88 583 PRO A C 1
ATOM 4433 O O . PRO A 1 583 ? 24.359 -40.906 -23.641 1 84.88 583 PRO A O 1
ATOM 4436 N N . GLU A 1 584 ? 26.469 -40.281 -23.953 1 78.31 584 GLU A N 1
ATOM 4437 C CA . GLU A 1 584 ? 26.375 -39.281 -22.891 1 78.31 584 GLU A CA 1
ATOM 4438 C C . GLU A 1 584 ? 25.453 -38.125 -23.297 1 78.31 584 GLU A C 1
ATOM 4440 O O . GLU A 1 584 ? 24.688 -37.625 -22.469 1 78.31 584 GLU A O 1
ATOM 4445 N N . TYR A 1 585 ? 25.516 -37.781 -24.5 1 77.5 585 TYR A N 1
ATOM 4446 C CA . TYR A 1 585 ? 24.641 -36.719 -24.984 1 77.5 585 TYR A CA 1
ATOM 4447 C C . TYR A 1 585 ? 23.188 -37.188 -25.031 1 77.5 585 TYR A C 1
ATOM 4449 O O . TYR A 1 585 ? 22.266 -36.406 -24.812 1 77.5 585 TYR A O 1
ATOM 4457 N N . MET A 1 586 ? 23.031 -38.406 -25.219 1 84.62 586 MET A N 1
ATOM 4458 C CA . MET A 1 586 ? 21.688 -38.938 -25.422 1 84.62 586 MET A CA 1
ATOM 4459 C C . MET A 1 586 ? 21.031 -39.281 -24.094 1 84.62 586 MET A C 1
ATOM 4461 O O . MET A 1 586 ? 19.812 -39.156 -23.953 1 84.62 586 MET A O 1
ATOM 4465 N N . ASN A 1 587 ? 21.891 -39.656 -23.109 1 84.5 587 ASN A N 1
ATOM 4466 C CA . ASN A 1 587 ? 21.281 -40.25 -21.922 1 84.5 587 ASN A CA 1
ATOM 4467 C C . ASN A 1 587 ? 21.672 -39.5 -20.656 1 84.5 587 ASN A C 1
ATOM 4469 O O . ASN A 1 587 ? 21.094 -39.719 -19.578 1 84.5 587 ASN A O 1
ATOM 4473 N N . GLY A 1 588 ? 22.609 -38.656 -20.766 1 75.94 588 GLY A N 1
ATOM 4474 C CA . GLY A 1 588 ? 23.203 -38.062 -19.578 1 75.94 588 GLY A CA 1
ATOM 4475 C C . GLY A 1 588 ? 22.172 -37.406 -18.672 1 75.94 588 GLY A C 1
ATOM 4476 O O . GLY A 1 588 ? 22.359 -37.344 -17.453 1 75.94 588 GLY A O 1
ATOM 4477 N N . ASN A 1 589 ? 21.031 -36.938 -19.141 1 79.88 589 ASN A N 1
ATOM 4478 C CA . ASN A 1 589 ? 20 -36.281 -18.344 1 79.88 589 ASN A CA 1
ATOM 4479 C C . ASN A 1 589 ? 18.656 -37.031 -18.453 1 79.88 589 ASN A C 1
ATOM 4481 O O . ASN A 1 589 ? 17.609 -36.375 -18.484 1 79.88 589 ASN A O 1
ATOM 4485 N N . THR A 1 590 ? 18.688 -38.312 -18.453 1 83.75 590 THR A N 1
ATOM 4486 C CA . THR A 1 590 ? 17.5 -39.156 -18.547 1 83.75 590 THR A CA 1
ATOM 4487 C C . THR A 1 590 ? 17.188 -39.781 -17.188 1 83.75 590 THR A C 1
ATOM 4489 O O . THR A 1 590 ? 18.094 -40.281 -16.5 1 83.75 590 THR A O 1
ATOM 4492 N N . LEU A 1 591 ? 15.992 -39.719 -16.766 1 85.06 591 LEU A N 1
ATOM 4493 C CA . LEU A 1 591 ? 15.5 -40.344 -15.531 1 85.06 591 LEU A CA 1
ATOM 4494 C C . LEU A 1 591 ? 14.141 -41 -15.766 1 85.06 591 LEU A C 1
ATOM 4496 O O . LEU A 1 591 ? 13.281 -40.438 -16.453 1 85.06 591 LEU A O 1
ATOM 4500 N N . LYS A 1 592 ? 14.047 -42.219 -15.258 1 90.75 592 LYS A N 1
ATOM 4501 C CA . LYS A 1 592 ? 12.781 -42.938 -15.273 1 90.75 592 LYS A CA 1
ATOM 4502 C C . LYS A 1 592 ? 12.398 -43.406 -13.875 1 90.75 592 LYS A C 1
ATOM 4504 O O . LYS A 1 592 ? 13.266 -43.719 -13.062 1 90.75 592 LYS A O 1
ATOM 4509 N N . GLY A 1 593 ? 11.125 -43.406 -13.633 1 91.56 593 GLY A N 1
ATOM 4510 C CA . GLY A 1 593 ? 10.633 -43.875 -12.344 1 91.56 593 GLY A CA 1
ATOM 4511 C C . GLY A 1 593 ? 9.336 -44.656 -12.453 1 91.56 593 GLY A C 1
ATOM 4512 O O . GLY A 1 593 ? 8.453 -44.281 -13.234 1 91.56 593 GLY A O 1
ATOM 4513 N N . ASP A 1 594 ? 9.266 -45.75 -11.695 1 95.38 594 ASP A N 1
ATOM 4514 C CA . ASP A 1 594 ? 8.039 -46.5 -11.516 1 95.38 594 ASP A CA 1
ATOM 4515 C C . ASP A 1 594 ? 7.551 -46.438 -10.07 1 95.38 594 ASP A C 1
ATOM 4517 O O . ASP A 1 594 ? 8.312 -46.688 -9.141 1 95.38 594 ASP A O 1
ATOM 4521 N N . GLU A 1 595 ? 6.363 -46.031 -9.914 1 95.38 595 GLU A N 1
ATOM 4522 C CA . GLU A 1 595 ? 5.758 -45.906 -8.586 1 95.38 595 GLU A CA 1
ATOM 4523 C C . GLU A 1 595 ? 4.426 -46.656 -8.516 1 95.38 595 GLU A C 1
ATOM 4525 O O . GLU A 1 595 ? 3.498 -46.344 -9.266 1 95.38 595 GLU A O 1
ATOM 4530 N N . ASN A 1 596 ? 4.336 -47.562 -7.629 1 97.19 596 ASN A N 1
ATOM 4531 C CA . ASN A 1 596 ? 3.111 -48.312 -7.391 1 97.19 596 ASN A CA 1
ATOM 4532 C C . ASN A 1 596 ? 2.57 -48.062 -5.984 1 97.19 596 ASN A C 1
ATOM 4534 O O . ASN A 1 596 ? 3.307 -48.188 -5.004 1 97.19 596 ASN A O 1
ATOM 4538 N N . VAL A 1 597 ? 1.297 -47.812 -5.906 1 97.25 597 VAL A N 1
ATOM 4539 C CA . VAL A 1 597 ? 0.677 -47.531 -4.613 1 97.25 597 VAL A CA 1
ATOM 4540 C C . VAL A 1 597 ? -0.524 -48.438 -4.41 1 97.25 597 VAL A C 1
ATOM 4542 O O . VAL A 1 597 ? -1.434 -48.5 -5.242 1 97.25 597 VAL A O 1
ATOM 4545 N N . SER A 1 598 ? -0.558 -49.156 -3.355 1 98.25 598 SER A N 1
ATOM 4546 C CA . SER A 1 598 ? -1.691 -49.969 -2.91 1 98.25 598 SER A CA 1
ATOM 4547 C C . SER A 1 598 ? -2.314 -49.406 -1.643 1 98.25 598 SER A C 1
ATOM 4549 O O . SER A 1 598 ? -1.6 -49 -0.713 1 98.25 598 SER A O 1
ATOM 4551 N N . ALA A 1 599 ? -3.605 -49.406 -1.67 1 98.31 599 ALA A N 1
ATOM 4552 C CA . ALA A 1 599 ? -4.27 -48.812 -0.522 1 98.31 599 ALA A CA 1
ATOM 4553 C C . ALA A 1 599 ? -5.531 -49.594 -0.144 1 98.31 599 ALA A C 1
ATOM 4555 O O . ALA A 1 599 ? -6.145 -50.219 -0.992 1 98.31 599 ALA A O 1
ATOM 4556 N N . ALA A 1 600 ? -5.895 -49.469 1.132 1 98.62 600 ALA A N 1
ATOM 4557 C CA . ALA A 1 600 ? -7.145 -49.969 1.699 1 98.62 600 ALA A CA 1
ATOM 4558 C C . ALA A 1 600 ? -7.664 -49.031 2.793 1 98.62 600 ALA A C 1
ATOM 4560 O O . ALA A 1 600 ? -6.883 -48.344 3.449 1 98.62 600 ALA A O 1
ATOM 4561 N N . TYR A 1 601 ? -9.016 -49.062 2.941 1 98.56 601 TYR A N 1
ATOM 4562 C CA . TYR A 1 601 ? -9.547 -48.219 4.008 1 98.56 601 TYR A CA 1
ATOM 4563 C C . TYR A 1 601 ? -10.828 -48.812 4.578 1 98.56 601 TYR A C 1
ATOM 4565 O O . TYR A 1 601 ? -11.445 -49.688 3.961 1 98.56 601 TYR A O 1
ATOM 4573 N N . VAL A 1 602 ? -11.211 -48.312 5.781 1 98.62 602 VAL A N 1
ATOM 4574 C CA . VAL A 1 602 ? -12.5 -48.562 6.426 1 98.62 602 VAL A CA 1
ATOM 4575 C C . VAL A 1 602 ? -12.977 -47.281 7.121 1 98.62 602 VAL A C 1
ATOM 4577 O O . VAL A 1 602 ? -12.18 -46.562 7.707 1 98.62 602 VAL A O 1
ATOM 4580 N N . THR A 1 603 ? -14.234 -47.031 6.934 1 98 603 THR A N 1
ATOM 4581 C CA . THR A 1 603 ? -14.852 -45.906 7.613 1 98 603 THR A CA 1
ATOM 4582 C C . THR A 1 603 ? -16.297 -46.188 7.969 1 98 603 THR A C 1
ATOM 4584 O O . THR A 1 603 ? -16.859 -47.219 7.527 1 98 603 THR A O 1
ATOM 4587 N N . GLY A 1 604 ? -16.891 -45.344 8.867 1 97.75 604 GLY A N 1
ATOM 4588 C CA . GLY A 1 604 ? -18.297 -45.469 9.273 1 97.75 604 GLY A CA 1
ATOM 4589 C C . GLY A 1 604 ? -18.891 -44.156 9.727 1 97.75 604 GLY A C 1
ATOM 4590 O O . GLY A 1 604 ? -18.156 -43.219 10.109 1 97.75 604 GLY A O 1
ATOM 4591 N N . LYS A 1 605 ? -20.141 -44.125 9.641 1 97.25 605 LYS A N 1
ATOM 4592 C CA . LYS A 1 605 ? -20.859 -42.938 10.109 1 97.25 605 LYS A CA 1
ATOM 4593 C C . LYS A 1 605 ? -21.828 -43.281 11.234 1 97.25 605 LYS A C 1
ATOM 4595 O O . LYS A 1 605 ? -22.703 -44.125 11.062 1 97.25 605 LYS A O 1
ATOM 4600 N N . TYR A 1 606 ? -21.656 -42.656 12.344 1 97.5 606 TYR A N 1
ATOM 4601 C CA . TYR A 1 606 ? -22.578 -42.719 13.477 1 97.5 606 TYR A CA 1
ATOM 4602 C C . TYR A 1 606 ? -23.438 -41.469 13.539 1 97.5 606 TYR A C 1
ATOM 4604 O O . TYR A 1 606 ? -22.922 -40.344 13.547 1 97.5 606 TYR A O 1
ATOM 4612 N N . ASP A 1 607 ? -24.75 -41.719 13.625 1 95.12 607 ASP A N 1
ATOM 4613 C CA . ASP A 1 607 ? -25.703 -40.625 13.703 1 95.12 607 ASP A CA 1
ATOM 4614 C C . ASP A 1 607 ? -26.375 -40.594 15.078 1 95.12 607 ASP A C 1
ATOM 4616 O O . ASP A 1 607 ? -27.141 -41.5 15.43 1 95.12 607 ASP A O 1
ATOM 4620 N N . PHE A 1 608 ? -26.203 -39.531 15.773 1 95.19 608 PHE A N 1
ATOM 4621 C CA . PHE A 1 608 ? -26.828 -39.281 17.062 1 95.19 608 PHE A CA 1
ATOM 4622 C C . PHE A 1 608 ? -27.781 -38.094 17 1 95.19 608 PHE A C 1
ATOM 4624 O O . PHE A 1 608 ? -27.719 -37.188 17.844 1 95.19 608 PHE A O 1
ATOM 4631 N N . GLY A 1 609 ? -28.578 -38.031 16.016 1 92.06 609 GLY A N 1
ATOM 4632 C CA . GLY A 1 609 ? -29.453 -36.906 15.781 1 92.06 609 GLY A CA 1
ATOM 4633 C C . GLY A 1 609 ? -28.781 -35.75 15.047 1 92.06 609 GLY A C 1
ATOM 4634 O O . GLY A 1 609 ? -28.5 -35.844 13.852 1 92.06 609 GLY A O 1
ATOM 4635 N N . SER A 1 610 ? -28.469 -34.75 15.961 1 93.31 610 SER A N 1
ATOM 4636 C CA . SER A 1 610 ? -27.828 -33.594 15.359 1 93.31 610 SER A CA 1
ATOM 4637 C C . SER A 1 610 ? -26.312 -33.75 15.312 1 93.31 610 SER A C 1
ATOM 4639 O O . SER A 1 610 ? -25.625 -32.938 14.695 1 93.31 610 SER A O 1
ATOM 4641 N N . LEU A 1 611 ? -25.828 -34.844 15.922 1 96.25 611 LEU A N 1
ATOM 4642 C CA . LEU A 1 611 ? -24.391 -35.094 15.992 1 96.25 611 LEU A CA 1
ATOM 4643 C C . LEU A 1 611 ? -24 -36.25 15.102 1 96.25 611 LEU A C 1
ATOM 4645 O O . LEU A 1 611 ? -24.562 -37.344 15.219 1 96.25 611 LEU A O 1
ATOM 4649 N N . GLU A 1 612 ? -23.125 -36.031 14.211 1 96.81 612 GLU A N 1
ATOM 4650 C CA . GLU A 1 612 ? -22.562 -37.062 13.352 1 96.81 612 GLU A CA 1
ATOM 4651 C C . GLU A 1 612 ? -21.094 -37.312 13.672 1 96.81 612 GLU A C 1
ATOM 4653 O O . GLU A 1 612 ? -20.312 -36.375 13.805 1 96.81 612 GLU A O 1
ATOM 4658 N N . VAL A 1 613 ? -20.703 -38.562 13.812 1 98.19 613 VAL A N 1
ATOM 4659 C CA . VAL A 1 613 ? -19.312 -38.969 14.055 1 98.19 613 VAL A CA 1
ATOM 4660 C C . VAL A 1 613 ? -18.859 -39.938 12.977 1 98.19 613 VAL A C 1
ATOM 4662 O O . VAL A 1 613 ? -19.5 -40.969 12.75 1 98.19 613 VAL A O 1
ATOM 4665 N N . ILE A 1 614 ? -17.703 -39.656 12.359 1 98.31 614 ILE A N 1
ATOM 4666 C CA . ILE A 1 614 ? -17.234 -40.469 11.219 1 98.31 614 ILE A CA 1
ATOM 4667 C C . ILE A 1 614 ? -15.781 -40.875 11.438 1 98.31 614 ILE A C 1
ATOM 4669 O O . ILE A 1 614 ? -14.867 -40.188 10.93 1 98.31 614 ILE A O 1
ATOM 4673 N N . PRO A 1 615 ? -15.547 -41.906 12.078 1 98.19 615 PRO A N 1
ATOM 4674 C CA . PRO A 1 615 ? -14.188 -42.438 12.18 1 98.19 615 PRO A CA 1
ATOM 4675 C C . PRO A 1 615 ? -13.742 -43.188 10.914 1 98.19 615 PRO A C 1
ATOM 4677 O O . PRO A 1 615 ? -14.578 -43.719 10.195 1 98.19 615 PRO A O 1
ATOM 4680 N N . GLY A 1 616 ? -12.445 -43.125 10.609 1 98.44 616 GLY A N 1
ATOM 4681 C CA . GLY A 1 616 ? -11.906 -43.844 9.461 1 98.44 616 GLY A CA 1
ATOM 4682 C C . GLY A 1 616 ? -10.438 -44.188 9.617 1 98.44 616 GLY A C 1
ATOM 4683 O O . GLY A 1 616 ? -9.734 -43.594 10.43 1 98.44 616 GLY A O 1
ATOM 4684 N N . LEU A 1 617 ? -9.992 -45.156 8.883 1 98.56 617 LEU A N 1
ATOM 4685 C CA . LEU A 1 617 ? -8.594 -45.562 8.828 1 98.56 617 LEU A CA 1
ATOM 4686 C C . LEU A 1 617 ? -8.211 -46 7.418 1 98.56 617 LEU A C 1
ATOM 4688 O O . LEU A 1 617 ? -8.914 -46.812 6.805 1 98.56 617 LEU A O 1
ATOM 4692 N N . ARG A 1 618 ? -7.145 -45.469 6.941 1 98.56 618 ARG A N 1
ATOM 4693 C CA . ARG A 1 618 ? -6.605 -45.812 5.633 1 98.56 618 ARG A CA 1
ATOM 4694 C C . ARG A 1 618 ? -5.148 -46.25 5.734 1 98.56 618 ARG A C 1
ATOM 4696 O O . ARG A 1 618 ? -4.383 -45.688 6.523 1 98.56 618 ARG A O 1
ATOM 4703 N N . PHE A 1 619 ? -4.762 -47.25 4.98 1 98.5 619 PHE A N 1
ATOM 4704 C CA . PHE A 1 619 ? -3.377 -47.688 4.852 1 98.5 619 PHE A CA 1
ATOM 4705 C C . PHE A 1 619 ? -2.916 -47.594 3.4 1 98.5 619 PHE A C 1
ATOM 4707 O O . PHE A 1 619 ? -3.641 -48.031 2.49 1 98.5 619 PHE A O 1
ATOM 4714 N N . GLU A 1 620 ? -1.706 -47.062 3.176 1 98.31 620 GLU A N 1
ATOM 4715 C CA . GLU A 1 620 ? -1.12 -47 1.84 1 98.31 620 GLU A CA 1
ATOM 4716 C C . GLU A 1 620 ? 0.308 -47.531 1.84 1 98.31 620 GLU A C 1
ATOM 4718 O O . GLU A 1 620 ? 1.116 -47.188 2.693 1 98.31 620 GLU A O 1
ATOM 4723 N N . HIS A 1 621 ? 0.593 -48.375 0.876 1 98.19 621 HIS A N 1
ATOM 4724 C CA . HIS A 1 621 ? 1.939 -48.844 0.604 1 98.19 621 HIS A CA 1
ATOM 4725 C C . HIS A 1 621 ? 2.434 -48.375 -0.758 1 98.19 621 HIS A C 1
ATOM 4727 O O . HIS A 1 621 ? 1.747 -48.562 -1.768 1 98.19 621 HIS A O 1
ATOM 4733 N N . THR A 1 622 ? 3.633 -47.812 -0.745 1 96.94 622 THR A N 1
ATOM 4734 C CA . THR A 1 622 ? 4.211 -47.281 -1.982 1 96.94 622 THR A CA 1
ATOM 4735 C C . THR A 1 622 ? 5.543 -47.969 -2.281 1 96.94 622 THR A C 1
ATOM 4737 O O . THR A 1 622 ? 6.398 -48.094 -1.402 1 96.94 622 THR A O 1
ATOM 4740 N N . ASP A 1 623 ? 5.691 -48.406 -3.502 1 96.38 623 ASP A N 1
ATOM 4741 C CA . ASP A 1 623 ? 6.945 -48.906 -4.039 1 96.38 623 ASP A CA 1
ATOM 4742 C C . ASP A 1 623 ? 7.438 -48.062 -5.211 1 96.38 623 ASP A C 1
ATOM 4744 O O . ASP A 1 623 ? 6.727 -47.906 -6.203 1 96.38 623 ASP A O 1
ATOM 4748 N N . ILE A 1 624 ? 8.688 -47.562 -5.031 1 95.12 624 ILE A N 1
ATOM 4749 C CA . ILE A 1 624 ? 9.227 -46.719 -6.066 1 95.12 624 ILE A CA 1
ATOM 4750 C C . ILE A 1 624 ? 10.562 -47.281 -6.566 1 95.12 624 ILE A C 1
ATOM 4752 O O . ILE A 1 624 ? 11.453 -47.562 -5.77 1 95.12 624 ILE A O 1
ATOM 4756 N N . LYS A 1 625 ? 10.719 -47.406 -7.844 1 95.25 625 LYS A N 1
ATOM 4757 C CA . LYS A 1 625 ? 11.969 -47.781 -8.492 1 95.25 625 LYS A CA 1
ATOM 4758 C C . LYS A 1 625 ? 12.422 -46.688 -9.469 1 95.25 625 LYS A C 1
ATOM 4760 O O . LYS A 1 625 ? 11.688 -46.344 -10.398 1 95.25 625 LYS A O 1
ATOM 4765 N N . ASN A 1 626 ? 13.578 -46.25 -9.242 1 91.75 626 ASN A N 1
ATOM 4766 C CA . ASN A 1 626 ? 14.133 -45.188 -10.102 1 91.75 626 ASN A CA 1
ATOM 4767 C C . ASN A 1 626 ? 15.273 -45.75 -10.969 1 91.75 626 ASN A C 1
ATOM 4769 O O . ASN A 1 626 ? 16.078 -46.562 -10.5 1 91.75 626 ASN A O 1
ATOM 4773 N N . THR A 1 627 ? 15.32 -45.344 -12.18 1 92 627 THR A N 1
ATOM 4774 C CA . THR A 1 627 ? 16.406 -45.656 -13.109 1 92 627 THR A CA 1
ATOM 4775 C C . THR A 1 627 ? 17.016 -44.375 -13.656 1 92 627 THR A C 1
ATOM 4777 O O . THR A 1 627 ? 16.297 -43.469 -14.133 1 92 627 THR A O 1
ATOM 4780 N N . TYR A 1 628 ? 18.297 -44.281 -13.531 1 85.81 628 TYR A N 1
ATOM 4781 C CA . TYR A 1 628 ? 18.984 -43.062 -13.93 1 85.81 628 TYR A CA 1
ATOM 4782 C C . TYR A 1 628 ? 20.297 -43.375 -14.625 1 85.81 628 TYR A C 1
ATOM 4784 O O . TYR A 1 628 ? 20.828 -44.5 -14.492 1 85.81 628 TYR A O 1
ATOM 4792 N N . TRP A 1 629 ? 20.797 -42.375 -15.367 1 82.44 629 TRP A N 1
ATOM 4793 C CA . TRP A 1 629 ? 22.047 -42.531 -16.078 1 82.44 629 TRP A CA 1
ATOM 4794 C C . TRP A 1 629 ? 23.234 -42.156 -15.188 1 82.44 629 TRP A C 1
ATOM 4796 O O . TRP A 1 629 ? 23.234 -41.062 -14.578 1 82.44 629 TRP A O 1
ATOM 4806 N N . ASN A 1 630 ? 24.141 -43.031 -15.031 1 78.5 630 ASN A N 1
ATOM 4807 C CA . ASN A 1 630 ? 25.422 -42.75 -14.398 1 78.5 630 ASN A CA 1
ATOM 4808 C C . ASN A 1 630 ? 26.469 -42.312 -15.414 1 78.5 630 ASN A C 1
ATOM 4810 O O . ASN A 1 630 ? 27 -43.125 -16.156 1 78.5 630 ASN A O 1
ATOM 4814 N N . SER A 1 631 ? 26.766 -41.094 -15.438 1 74.5 631 SER A N 1
ATOM 4815 C CA . SER A 1 631 ? 27.641 -40.531 -16.453 1 74.5 631 SER A CA 1
ATOM 4816 C C . SER A 1 631 ? 29.047 -41.062 -16.359 1 74.5 631 SER A C 1
ATOM 4818 O O . SER A 1 631 ? 29.734 -41.219 -17.375 1 74.5 631 SER A O 1
ATOM 4820 N N . ALA A 1 632 ? 29.531 -41.312 -15.156 1 70.12 632 ALA A N 1
ATOM 4821 C CA . ALA A 1 632 ? 30.891 -41.812 -14.953 1 70.12 632 ALA A CA 1
ATOM 4822 C C . ALA A 1 632 ? 31.047 -43.219 -15.539 1 70.12 632 ALA A C 1
ATOM 4824 O O . ALA A 1 632 ? 32.094 -43.531 -16.125 1 70.12 632 ALA A O 1
ATOM 4825 N N . LYS A 1 633 ? 30.031 -44 -15.438 1 76.75 633 LYS A N 1
ATOM 4826 C CA . LYS A 1 633 ? 30.094 -45.375 -15.898 1 76.75 633 LYS A CA 1
ATOM 4827 C C . LYS A 1 633 ? 29.469 -45.531 -17.281 1 76.75 633 LYS A C 1
ATOM 4829 O O . LYS A 1 633 ? 29.656 -46.531 -17.953 1 76.75 633 LYS A O 1
ATOM 4834 N N . LYS A 1 634 ? 28.734 -44.5 -17.688 1 82.38 634 LYS A N 1
ATOM 4835 C CA . LYS A 1 634 ? 28.016 -44.5 -18.953 1 82.38 634 LYS A CA 1
ATOM 4836 C C . LYS A 1 634 ? 27.047 -45.688 -19.047 1 82.38 634 LYS A C 1
ATOM 4838 O O . LYS A 1 634 ? 27.047 -46.406 -20.031 1 82.38 634 LYS A O 1
ATOM 4843 N N . THR A 1 635 ? 26.438 -45.969 -17.953 1 87.62 635 THR A N 1
ATOM 4844 C CA . THR A 1 635 ? 25.422 -47 -17.891 1 87.62 635 THR A CA 1
ATOM 4845 C C . THR A 1 635 ? 24.234 -46.562 -17.047 1 87.62 635 THR A C 1
ATOM 4847 O O . THR A 1 635 ? 24.344 -45.625 -16.266 1 87.62 635 THR A O 1
ATOM 4850 N N . PHE A 1 636 ? 23.141 -47.281 -17.281 1 90.62 636 PHE A N 1
ATOM 4851 C CA . PHE A 1 636 ? 21.984 -47.031 -16.438 1 90.62 636 PHE A CA 1
ATOM 4852 C C . PHE A 1 636 ? 22.078 -47.781 -15.125 1 90.62 636 PHE A C 1
ATOM 4854 O O . PHE A 1 636 ? 22.531 -48.938 -15.102 1 90.62 636 PHE A O 1
ATOM 4861 N N . GLU A 1 637 ? 21.75 -47.031 -14.023 1 89.81 637 GLU A N 1
ATOM 4862 C CA . GLU A 1 637 ? 21.641 -47.625 -12.695 1 89.81 637 GLU A CA 1
ATOM 4863 C C . GLU A 1 637 ? 20.266 -47.406 -12.094 1 89.81 637 GLU A C 1
ATOM 4865 O O . GLU A 1 637 ? 19.453 -46.656 -12.664 1 89.81 637 GLU A O 1
ATOM 4870 N N . SER A 1 638 ? 19.938 -48.188 -11.086 1 91.38 638 SER A N 1
ATOM 4871 C CA . SER A 1 638 ? 18.625 -48.062 -10.477 1 91.38 638 SER A CA 1
ATOM 4872 C C . SER A 1 638 ? 18.719 -48.062 -8.953 1 91.38 638 SER A C 1
ATOM 4874 O O . SER A 1 638 ? 19.719 -48.531 -8.391 1 91.38 638 SER A O 1
ATOM 4876 N N . ASN A 1 639 ? 17.812 -47.469 -8.266 1 90.75 639 ASN A N 1
ATOM 4877 C CA . ASN A 1 639 ? 17.594 -47.594 -6.828 1 90.75 639 ASN A CA 1
ATOM 4878 C C . ASN A 1 639 ? 16.109 -47.75 -6.508 1 90.75 639 ASN A C 1
ATOM 4880 O O . ASN A 1 639 ? 15.258 -47.656 -7.402 1 90.75 639 ASN A O 1
ATOM 4884 N N . SER A 1 640 ? 15.805 -48.188 -5.273 1 91.88 640 SER A N 1
ATOM 4885 C CA . SER A 1 640 ? 14.422 -48.406 -4.867 1 91.88 640 SER A CA 1
ATOM 4886 C C . SER A 1 640 ? 14.141 -47.812 -3.494 1 91.88 640 SER A C 1
ATOM 4888 O O . SER A 1 640 ? 15.047 -47.719 -2.664 1 91.88 640 SER A O 1
ATOM 4890 N N . THR A 1 641 ? 12.969 -47.375 -3.332 1 92.44 641 THR A N 1
ATOM 4891 C CA . THR A 1 641 ? 12.453 -46.875 -2.066 1 92.44 641 THR A CA 1
ATOM 4892 C C . THR A 1 641 ? 11.023 -47.344 -1.827 1 92.44 641 THR A C 1
ATOM 4894 O O . THR A 1 641 ? 10.227 -47.406 -2.766 1 92.44 641 THR A O 1
ATOM 4897 N N . ASP A 1 642 ? 10.664 -47.625 -0.62 1 94.56 642 ASP A N 1
ATOM 4898 C CA . ASP A 1 642 ? 9.297 -48 -0.277 1 94.56 642 ASP A CA 1
ATOM 4899 C C . ASP A 1 642 ? 8.805 -47.219 0.943 1 94.56 642 ASP A C 1
ATOM 4901 O O . ASP A 1 642 ? 9.602 -46.812 1.788 1 94.56 642 ASP A O 1
ATOM 4905 N N . TYR A 1 643 ? 7.562 -47 1.104 1 96.31 643 TYR A N 1
ATOM 4906 C CA . TYR A 1 643 ? 6.914 -46.312 2.215 1 96.31 643 TYR A CA 1
ATOM 4907 C C . TYR A 1 643 ? 5.664 -47.062 2.666 1 96.31 643 TYR A C 1
ATOM 4909 O O . TYR A 1 643 ? 4.941 -47.625 1.845 1 96.31 643 TYR A O 1
ATOM 4917 N N . ASN A 1 644 ? 5.328 -47.031 3.998 1 97.5 644 ASN A N 1
ATOM 4918 C CA . ASN A 1 644 ? 4.109 -47.531 4.637 1 97.5 644 ASN A CA 1
ATOM 4919 C C . ASN A 1 644 ? 3.475 -46.438 5.516 1 97.5 644 ASN A C 1
ATOM 4921 O O . ASN A 1 644 ? 4.078 -46 6.496 1 97.5 644 ASN A O 1
ATOM 4925 N N . GLU A 1 645 ? 2.299 -46.125 5.188 1 97.44 645 GLU A N 1
ATOM 4926 C CA . GLU A 1 645 ? 1.686 -45.031 5.898 1 97.44 645 GLU A CA 1
ATOM 4927 C C . GLU A 1 645 ? 0.306 -45.406 6.43 1 97.44 645 GLU A C 1
ATOM 4929 O O . GLU A 1 645 ? -0.58 -45.781 5.66 1 97.44 645 GLU A O 1
ATOM 4934 N N . TRP A 1 646 ? 0.058 -45.25 7.766 1 97.75 646 TRP A N 1
ATOM 4935 C CA . TRP A 1 646 ? -1.249 -45.344 8.406 1 97.75 646 TRP A CA 1
ATOM 4936 C C . TRP A 1 646 ? -1.868 -43.969 8.562 1 97.75 646 TRP A C 1
ATOM 4938 O O . TRP A 1 646 ? -1.254 -43.062 9.133 1 97.75 646 TRP A O 1
ATOM 4948 N N . LEU A 1 647 ? -3.072 -43.875 8.117 1 98.38 647 LEU A N 1
ATOM 4949 C CA . LEU A 1 647 ? -3.697 -42.562 8.062 1 98.38 647 LEU A CA 1
ATOM 4950 C C . LEU A 1 647 ? -5.062 -42.594 8.742 1 98.38 647 LEU A C 1
ATOM 4952 O O . LEU A 1 647 ? -6.094 -42.625 8.07 1 98.38 647 LEU A O 1
ATOM 4956 N N . PRO A 1 648 ? -5.145 -42.406 10.016 1 98.12 648 PRO A N 1
ATOM 4957 C CA . PRO A 1 648 ? -6.43 -42.312 10.711 1 98.12 648 PRO A CA 1
ATOM 4958 C C . PRO A 1 648 ? -7.129 -40.969 10.453 1 98.12 648 PRO A C 1
ATOM 4960 O O . PRO A 1 648 ? -6.469 -39.969 10.141 1 98.12 648 PRO A O 1
ATOM 4963 N N . SER A 1 649 ? -8.43 -40.938 10.562 1 97.69 649 SER A N 1
ATOM 4964 C CA . SER A 1 649 ? -9.234 -39.75 10.438 1 97.69 649 SER A CA 1
ATOM 4965 C C . SER A 1 649 ? -10.469 -39.812 11.328 1 97.69 649 SER A C 1
ATOM 4967 O O . SER A 1 649 ? -11.031 -40.875 11.547 1 97.69 649 SER A O 1
ATOM 4969 N N . LEU A 1 650 ? -10.859 -38.656 11.859 1 98.5 650 LEU A N 1
ATOM 4970 C CA . LEU A 1 650 ? -12.062 -38.5 12.664 1 98.5 650 LEU A CA 1
ATOM 4971 C C . LEU A 1 650 ? -12.758 -37.188 12.336 1 98.5 650 LEU A C 1
ATOM 4973 O O . LEU A 1 650 ? -12.141 -36.125 12.383 1 98.5 650 LEU A O 1
ATOM 4977 N N . PHE A 1 651 ? -13.977 -37.312 12.008 1 98.12 651 PHE A N 1
ATOM 4978 C CA . PHE A 1 651 ? -14.812 -36.125 11.758 1 98.12 651 PHE A CA 1
ATOM 4979 C C . PHE A 1 651 ? -16.016 -36.094 12.695 1 98.12 651 PHE A C 1
ATOM 4981 O O . PHE A 1 651 ? -16.672 -37.125 12.898 1 98.12 651 PHE A O 1
ATOM 4988 N N . VAL A 1 652 ? -16.281 -34.938 13.25 1 98.31 652 VAL A N 1
ATOM 4989 C CA . VAL A 1 652 ? -17.438 -34.688 14.102 1 98.31 652 VAL A CA 1
ATOM 4990 C C . VAL A 1 652 ? -18.203 -33.469 13.602 1 98.31 652 VAL A C 1
ATOM 4992 O O . VAL A 1 652 ? -17.656 -32.375 13.539 1 98.31 652 VAL A O 1
ATOM 4995 N N . ASN A 1 653 ? -19.438 -33.719 13.25 1 97.5 653 ASN A N 1
ATOM 4996 C CA . ASN A 1 653 ? -20.297 -32.656 12.758 1 97.5 653 ASN A CA 1
ATOM 4997 C C . ASN A 1 653 ? -21.531 -32.469 13.633 1 97.5 653 ASN A C 1
ATOM 4999 O O . ASN A 1 653 ? -22.234 -33.438 13.93 1 97.5 653 ASN A O 1
ATOM 5003 N N . TYR A 1 654 ? -21.75 -31.266 14.031 1 97 654 TYR A N 1
ATOM 5004 C CA . TYR A 1 654 ? -22.953 -30.906 14.781 1 97 654 TYR A CA 1
ATOM 5005 C C . TYR A 1 654 ? -23.844 -30 13.961 1 97 654 TYR A C 1
ATOM 5007 O O . TYR A 1 654 ? -23.438 -28.906 13.562 1 97 654 TYR A O 1
ATOM 5015 N N . ARG A 1 655 ? -25.094 -30.469 13.711 1 94.62 655 ARG A N 1
ATOM 5016 C CA . ARG A 1 655 ? -26.062 -29.734 12.914 1 94.62 655 ARG A CA 1
ATOM 5017 C C . ARG A 1 655 ? -27.344 -29.469 13.711 1 94.62 655 ARG A C 1
ATOM 5019 O O . ARG A 1 655 ? -28.344 -30.172 13.531 1 94.62 655 ARG A O 1
ATOM 5026 N N . PRO A 1 656 ? -27.344 -28.391 14.312 1 89.75 656 PRO A N 1
ATOM 5027 C CA . PRO A 1 656 ? -28.562 -28.078 15.055 1 89.75 656 PRO A CA 1
ATOM 5028 C C . PRO A 1 656 ? -29.703 -27.641 14.133 1 89.75 656 PRO A C 1
ATOM 5030 O O . PRO A 1 656 ? -29.469 -27.312 12.969 1 89.75 656 PRO A O 1
ATOM 5033 N N . GLU A 1 657 ? -30.938 -27.594 14.617 1 80.75 657 GLU A N 1
ATOM 5034 C CA . GLU A 1 657 ? -32.125 -27.25 13.859 1 80.75 657 GLU A CA 1
ATOM 5035 C C . GLU A 1 657 ? -32.156 -25.766 13.477 1 80.75 657 GLU A C 1
ATOM 5037 O O . GLU A 1 657 ? -32.844 -25.359 12.555 1 80.75 657 GLU A O 1
ATOM 5042 N N . THR A 1 658 ? -31.297 -25 14.062 1 71.81 658 THR A N 1
ATOM 5043 C CA . THR A 1 658 ? -31.281 -23.562 13.852 1 71.81 658 THR A CA 1
ATOM 5044 C C . THR A 1 658 ? -30.547 -23.203 12.555 1 71.81 658 THR A C 1
ATOM 5046 O O . THR A 1 658 ? -30.516 -22.047 12.148 1 71.81 658 THR A O 1
ATOM 5049 N N . GLY A 1 659 ? -30.109 -24.203 11.797 1 77.5 659 GLY A N 1
ATOM 5050 C CA . GLY A 1 659 ? -29.594 -23.953 10.469 1 77.5 659 GLY A CA 1
ATOM 5051 C C . GLY A 1 659 ? -28.078 -23.797 10.438 1 77.5 659 GLY A C 1
ATOM 5052 O O . GLY A 1 659 ? -27.484 -23.625 9.367 1 77.5 659 GLY A O 1
ATOM 5053 N N . GLY A 1 660 ? -27.328 -23.859 11.453 1 88.69 660 GLY A N 1
ATOM 5054 C CA . GLY A 1 660 ? -25.875 -23.797 11.453 1 88.69 660 GLY A CA 1
ATOM 5055 C C . GLY A 1 660 ? -25.203 -25.156 11.43 1 88.69 660 GLY A C 1
ATOM 5056 O O . GLY A 1 660 ? -25.859 -26.172 11.609 1 88.69 660 GLY A O 1
ATOM 5057 N N . VAL A 1 661 ? -23.953 -25.219 10.977 1 94.56 661 VAL A N 1
ATOM 5058 C CA . VAL A 1 661 ? -23.156 -26.438 11.008 1 94.56 661 VAL A CA 1
ATOM 5059 C C . VAL A 1 661 ? -21.828 -26.172 11.695 1 94.56 661 VAL A C 1
ATOM 5061 O O . VAL A 1 661 ? -21.141 -25.188 11.383 1 94.56 661 VAL A O 1
ATOM 5064 N N . TYR A 1 662 ? -21.484 -26.969 12.656 1 95.81 662 TYR A N 1
ATOM 5065 C CA . TYR A 1 662 ? -20.203 -26.922 13.344 1 95.81 662 TYR A CA 1
ATOM 5066 C C . TYR A 1 662 ? -19.406 -28.203 13.109 1 95.81 662 TYR A C 1
ATOM 5068 O O . TYR A 1 662 ? -19.938 -29.297 13.219 1 95.81 662 TYR A O 1
ATOM 5076 N N . ARG A 1 663 ? -18.188 -28.062 12.773 1 97.56 663 ARG A N 1
ATOM 5077 C CA . ARG A 1 663 ? -17.375 -29.234 12.438 1 97.56 663 ARG A CA 1
ATOM 5078 C C . ARG A 1 663 ? -16.062 -29.234 13.211 1 97.56 663 ARG A C 1
ATOM 5080 O O . ARG A 1 663 ? -15.469 -28.172 13.445 1 97.56 663 ARG A O 1
ATOM 5087 N N . ALA A 1 664 ? -15.617 -30.406 13.586 1 98 664 ALA A N 1
ATOM 5088 C CA . ALA A 1 664 ? -14.273 -30.672 14.086 1 98 664 ALA A CA 1
ATOM 5089 C C . ALA A 1 664 ? -13.695 -31.938 13.438 1 98 664 ALA A C 1
ATOM 5091 O O . ALA A 1 664 ? -14.406 -32.906 13.211 1 98 664 ALA A O 1
ATOM 5092 N N . SER A 1 665 ? -12.414 -31.859 13.094 1 97.75 665 SER A N 1
ATOM 5093 C CA . SER A 1 665 ? -11.812 -33.031 12.492 1 97.75 665 SER A CA 1
ATOM 5094 C C . SER A 1 665 ? -10.344 -33.188 12.906 1 97.75 665 SER A C 1
ATOM 5096 O O . SER A 1 665 ? -9.672 -32.188 13.18 1 97.75 665 SER A O 1
ATOM 5098 N N . LEU A 1 666 ? -9.867 -34.375 12.977 1 98.06 666 LEU A N 1
ATOM 5099 C CA . LEU A 1 666 ? -8.484 -34.781 13.18 1 98.06 666 LEU A CA 1
ATOM 5100 C C . LEU A 1 666 ? -8.07 -35.812 12.141 1 98.06 666 LEU A C 1
ATOM 5102 O O . LEU A 1 666 ? -8.656 -36.906 12.07 1 98.06 666 LEU A O 1
ATOM 5106 N N . THR A 1 667 ? -7.117 -35.438 11.305 1 97.5 667 THR A N 1
ATOM 5107 C CA . THR A 1 667 ? -6.73 -36.344 10.211 1 97.5 667 THR A CA 1
ATOM 5108 C C . THR A 1 667 ? -5.211 -36.406 10.086 1 97.5 667 THR A C 1
ATOM 5110 O O . THR A 1 667 ? -4.5 -35.531 10.609 1 97.5 667 THR A O 1
ATOM 5113 N N . ARG A 1 668 ? -4.691 -37.438 9.414 1 97 668 ARG A N 1
ATOM 5114 C CA . ARG A 1 668 ? -3.285 -37.594 9.062 1 97 668 ARG A CA 1
ATOM 5115 C C . ARG A 1 668 ? -3.105 -37.688 7.551 1 97 668 ARG A C 1
ATOM 5117 O O . ARG A 1 668 ? -3.928 -38.281 6.855 1 97 668 ARG A O 1
ATOM 5124 N N . ALA A 1 669 ? -2.1 -37.031 7.059 1 95.44 669 ALA A N 1
ATOM 5125 C CA . ALA A 1 669 ? -1.764 -37.062 5.637 1 95.44 669 ALA A CA 1
ATOM 5126 C C . ALA A 1 669 ? -0.253 -37.125 5.43 1 95.44 669 ALA A C 1
ATOM 5128 O O . ALA A 1 669 ? 0.516 -37.031 6.391 1 95.44 669 ALA A O 1
ATOM 5129 N N . TYR A 1 670 ? 0.167 -37.344 4.203 1 94.38 670 TYR A N 1
ATOM 5130 C CA . TYR A 1 670 ? 1.594 -37.375 3.898 1 94.38 670 TYR A CA 1
ATOM 5131 C C . TYR A 1 670 ? 1.852 -36.969 2.449 1 94.38 670 TYR A C 1
ATOM 5133 O O . TYR A 1 670 ? 0.912 -36.812 1.672 1 94.38 670 TYR A O 1
ATOM 5141 N N . MET A 1 671 ? 3.111 -36.781 2.107 1 90.5 671 MET A N 1
ATOM 5142 C CA . MET A 1 671 ? 3.551 -36.469 0.747 1 90.5 671 MET A CA 1
ATOM 5143 C C . MET A 1 671 ? 4.867 -37.156 0.435 1 90.5 671 MET A C 1
ATOM 5145 O O . MET A 1 671 ? 5.844 -37.031 1.175 1 90.5 671 MET A O 1
ATOM 5149 N N . ARG A 1 672 ? 4.855 -37.812 -0.591 1 90.38 672 ARG A N 1
ATOM 5150 C CA . ARG A 1 672 ? 6.066 -38.531 -1.01 1 90.38 672 ARG A CA 1
ATOM 5151 C C . ARG A 1 672 ? 7.023 -37.562 -1.729 1 90.38 672 ARG A C 1
ATOM 5153 O O . ARG A 1 672 ? 6.59 -36.688 -2.451 1 90.38 672 ARG A O 1
ATOM 5160 N N . PRO A 1 673 ? 8.281 -37.812 -1.646 1 84.88 673 PRO A N 1
ATOM 5161 C CA . PRO A 1 673 ? 9.242 -37 -2.418 1 84.88 673 PRO A CA 1
ATOM 5162 C C . PRO A 1 673 ? 9.086 -37.188 -3.926 1 84.88 673 PRO A C 1
ATOM 5164 O O . PRO A 1 673 ? 8.625 -38.25 -4.375 1 84.88 673 PRO A O 1
ATOM 5167 N N . ALA A 1 674 ? 9.516 -36.188 -4.652 1 80 674 ALA A N 1
ATOM 5168 C CA . ALA A 1 674 ? 9.523 -36.312 -6.105 1 80 674 ALA A CA 1
ATOM 5169 C C . ALA A 1 674 ? 10.594 -37.281 -6.566 1 80 674 ALA A C 1
ATOM 5171 O O . ALA A 1 674 ? 11.617 -37.469 -5.898 1 80 674 ALA A O 1
ATOM 5172 N N . MET A 1 675 ? 10.398 -37.844 -7.68 1 77.12 675 MET A N 1
ATOM 5173 C CA . MET A 1 675 ? 11.305 -38.844 -8.219 1 77.12 675 MET A CA 1
ATOM 5174 C C . MET A 1 675 ? 12.711 -38.281 -8.383 1 77.12 675 MET A C 1
ATOM 5176 O O . MET A 1 675 ? 13.703 -38.969 -8.117 1 77.12 675 MET A O 1
ATOM 5180 N N . VAL A 1 676 ? 12.742 -37.062 -8.797 1 73.44 676 VAL A N 1
ATOM 5181 C CA . VAL A 1 676 ? 14.031 -36.438 -9.078 1 73.44 676 VAL A CA 1
ATOM 5182 C C . VAL A 1 676 ? 14.828 -36.281 -7.777 1 73.44 676 VAL A C 1
ATOM 5184 O O . VAL A 1 676 ? 16.062 -36.281 -7.789 1 73.44 676 VAL A O 1
ATOM 5187 N N . GLN A 1 677 ? 14.141 -36.25 -6.738 1 78.38 677 GLN A N 1
ATOM 5188 C CA . GLN A 1 677 ? 14.797 -36.125 -5.441 1 78.38 677 GLN A CA 1
ATOM 5189 C C . GLN A 1 677 ? 15.312 -37.469 -4.953 1 78.38 677 GLN A C 1
ATOM 5191 O O . GLN A 1 677 ? 16.266 -37.531 -4.164 1 78.38 677 GLN A O 1
ATOM 5196 N N . LEU A 1 678 ? 14.703 -38.5 -5.438 1 80.5 678 LEU A N 1
ATOM 5197 C CA . LEU A 1 678 ? 15.039 -39.844 -4.969 1 80.5 678 LEU A CA 1
ATOM 5198 C C . LEU A 1 678 ? 16.125 -40.469 -5.836 1 80.5 678 LEU A C 1
ATOM 5200 O O . LEU A 1 678 ? 16.938 -41.25 -5.352 1 80.5 678 LEU A O 1
ATOM 5204 N N . GLY A 1 679 ? 16.047 -40.125 -7.102 1 74.19 679 GLY A N 1
ATOM 5205 C CA . GLY A 1 679 ? 17.016 -40.719 -8.008 1 74.19 679 GLY A CA 1
ATOM 5206 C C . GLY A 1 679 ? 18.438 -40.281 -7.754 1 74.19 679 GLY A C 1
ATOM 5207 O O . GLY A 1 679 ? 18.688 -39.094 -7.422 1 74.19 679 GLY A O 1
ATOM 5208 N N . ASN A 1 680 ? 19.359 -41.094 -7.645 1 62 680 ASN A N 1
ATOM 5209 C CA . ASN A 1 680 ? 20.766 -40.781 -7.355 1 62 680 ASN A CA 1
ATOM 5210 C C . ASN A 1 680 ? 21.5 -40.281 -8.594 1 62 680 ASN A C 1
ATOM 5212 O O . ASN A 1 680 ? 22.672 -40.594 -8.789 1 62 680 ASN A O 1
ATOM 5216 N N . LYS A 1 681 ? 20.641 -39.625 -9.375 1 63.03 681 LYS A N 1
ATOM 5217 C CA . LYS A 1 681 ? 21.281 -39 -10.531 1 63.03 681 LYS A CA 1
ATOM 5218 C C . LYS A 1 681 ? 22.266 -37.938 -10.102 1 63.03 681 LYS A C 1
ATOM 5220 O O . LYS A 1 681 ? 21.984 -37.156 -9.188 1 63.03 681 LYS A O 1
ATOM 5225 N N . THR A 1 682 ? 23.547 -38.156 -10.562 1 61.59 682 THR A N 1
ATOM 5226 C CA . THR A 1 682 ? 24.562 -37.156 -10.242 1 61.59 682 THR A CA 1
ATOM 5227 C C . THR A 1 682 ? 24.719 -36.156 -11.375 1 61.59 682 THR A C 1
ATOM 5229 O O . THR A 1 682 ? 24.859 -36.531 -12.539 1 61.59 682 THR A O 1
ATOM 5232 N N . THR A 1 683 ? 24.188 -34.969 -11.133 1 60.5 683 THR A N 1
ATOM 5233 C CA . THR A 1 683 ? 24.484 -33.906 -12.086 1 60.5 683 THR A CA 1
ATOM 5234 C C . THR A 1 683 ? 25.609 -33.031 -11.578 1 60.5 683 THR A C 1
ATOM 5236 O O . THR A 1 683 ? 25.672 -32.719 -10.383 1 60.5 683 THR A O 1
ATOM 5239 N N . ALA A 1 684 ? 26.719 -32.938 -12.453 1 55.66 684 ALA A N 1
ATOM 5240 C CA . ALA A 1 684 ? 27.844 -32.094 -12.102 1 55.66 684 ALA A CA 1
ATOM 5241 C C . ALA A 1 684 ? 27.75 -30.734 -12.812 1 55.66 684 ALA A C 1
ATOM 5243 O O . ALA A 1 684 ? 27.469 -30.672 -14.016 1 55.66 684 ALA A O 1
ATOM 5244 N N . ARG A 1 685 ? 27.531 -29.688 -12.102 1 53.94 685 ARG A N 1
ATOM 5245 C CA . ARG A 1 685 ? 27.578 -28.344 -12.664 1 53.94 685 ARG A CA 1
ATOM 5246 C C . ARG A 1 685 ? 28.891 -27.656 -12.344 1 53.94 685 ARG A C 1
ATOM 5248 O O . ARG A 1 685 ? 29.25 -27.5 -11.172 1 53.94 685 ARG A O 1
ATOM 5255 N N . GLU A 1 686 ? 29.625 -27.438 -13.508 1 51.41 686 GLU A N 1
ATOM 5256 C CA . GLU A 1 686 ? 30.875 -26.703 -13.336 1 51.41 686 GLU A CA 1
ATOM 5257 C C . GLU A 1 686 ? 30.625 -25.203 -13.18 1 51.41 686 GLU A C 1
ATOM 5259 O O . GLU A 1 686 ? 29.844 -24.625 -13.945 1 51.41 686 GLU A O 1
ATOM 5264 N N . GLY A 1 687 ? 30.766 -24.656 -11.969 1 47.09 687 GLY A N 1
ATOM 5265 C CA . GLY A 1 687 ? 30.703 -23.219 -11.766 1 47.09 687 GLY A CA 1
ATOM 5266 C C . GLY A 1 687 ? 31.969 -22.5 -12.227 1 47.09 687 GLY A C 1
ATOM 5267 O O . GLY A 1 687 ? 32.875 -23.109 -12.797 1 47.09 687 GLY A O 1
ATOM 5268 N N . ASP A 1 688 ? 31.984 -21.141 -12.062 1 45.78 688 ASP A N 1
ATOM 5269 C CA . ASP A 1 688 ? 33.188 -20.359 -12.32 1 45.78 688 ASP A CA 1
ATOM 5270 C C . ASP A 1 688 ? 34.281 -20.672 -11.289 1 45.78 688 ASP A C 1
ATOM 5272 O O . ASP A 1 688 ? 33.969 -21.172 -10.203 1 45.78 688 ASP A O 1
ATOM 5276 N N . ASN A 1 689 ? 35.688 -20.562 -11.617 1 46.66 689 ASN A N 1
ATOM 5277 C CA . ASN A 1 689 ? 36.875 -20.719 -10.797 1 46.66 689 ASN A CA 1
ATOM 5278 C C . ASN A 1 689 ? 37.125 -22.172 -10.43 1 46.66 689 ASN A C 1
ATOM 5280 O O . ASN A 1 689 ? 37.438 -22.484 -9.273 1 46.66 689 ASN A O 1
ATOM 5284 N N . ARG A 1 690 ? 36.906 -23.156 -11.195 1 55.69 690 ARG A N 1
ATOM 5285 C CA . ARG A 1 690 ? 37.188 -24.578 -11.109 1 55.69 690 ARG A CA 1
ATOM 5286 C C . ARG A 1 690 ? 36.406 -25.234 -9.977 1 55.69 690 ARG A C 1
ATOM 5288 O O . ARG A 1 690 ? 36.969 -26 -9.195 1 55.69 690 ARG A O 1
ATOM 5295 N N . SER A 1 691 ? 35.188 -24.594 -9.805 1 56.19 691 SER A N 1
ATOM 5296 C CA . SER A 1 691 ? 34.312 -25.25 -8.836 1 56.19 691 SER A CA 1
ATOM 5297 C C . SER A 1 691 ? 33.312 -26.156 -9.531 1 56.19 691 SER A C 1
ATOM 5299 O O . SER A 1 691 ? 32.906 -25.891 -10.664 1 56.19 691 SER A O 1
ATOM 5301 N N . LEU A 1 692 ? 33.188 -27.375 -8.891 1 60.72 692 LEU A N 1
ATOM 5302 C CA . LEU A 1 692 ? 32.25 -28.375 -9.375 1 60.72 692 LEU A CA 1
ATOM 5303 C C . LEU A 1 692 ? 31.141 -28.625 -8.344 1 60.72 692 LEU A C 1
ATOM 5305 O O . LEU A 1 692 ? 31.438 -28.844 -7.16 1 60.72 692 LEU A O 1
ATOM 5309 N N . THR A 1 693 ? 29.922 -28.391 -8.742 1 61.09 693 THR A N 1
ATOM 5310 C CA . THR A 1 693 ? 28.797 -28.781 -7.895 1 61.09 693 THR A CA 1
ATOM 5311 C C . THR A 1 693 ? 28.141 -30.047 -8.422 1 61.09 693 THR A C 1
ATOM 5313 O O . THR A 1 693 ? 27.688 -30.094 -9.57 1 61.09 693 THR A O 1
ATOM 5316 N N . ILE A 1 694 ? 28.297 -31.125 -7.566 1 63.09 694 ILE A N 1
ATOM 5317 C CA . ILE A 1 694 ? 27.641 -32.375 -7.898 1 63.09 694 ILE A CA 1
ATOM 5318 C C . ILE A 1 694 ? 26.312 -32.5 -7.148 1 63.09 694 ILE A C 1
ATOM 5320 O O . ILE A 1 694 ? 26.281 -32.344 -5.926 1 63.09 694 ILE A O 1
ATOM 5324 N N . VAL A 1 695 ? 25.203 -32.531 -7.906 1 65.06 695 VAL A N 1
ATOM 5325 C CA . VAL A 1 695 ? 23.875 -32.719 -7.32 1 65.06 695 VAL A CA 1
ATOM 5326 C C . VAL A 1 695 ? 23.422 -34.156 -7.48 1 65.06 695 VAL A C 1
ATOM 5328 O O . VAL A 1 695 ? 23.484 -34.719 -8.578 1 65.06 695 VAL A O 1
ATOM 5331 N N . GLN A 1 696 ? 23.141 -34.812 -6.285 1 72.12 696 GLN A N 1
ATOM 5332 C CA . GLN A 1 696 ? 22.703 -36.188 -6.305 1 72.12 696 GLN A CA 1
ATOM 5333 C C . GLN A 1 696 ? 21.375 -36.344 -5.57 1 72.12 696 GLN A C 1
ATOM 5335 O O . GLN A 1 696 ? 21.094 -35.625 -4.609 1 72.12 696 GLN A O 1
ATOM 5340 N N . GLY A 1 697 ? 20.484 -37.312 -6.098 1 75.94 697 GLY A N 1
ATOM 5341 C CA . GLY A 1 697 ? 19.266 -37.656 -5.371 1 75.94 697 GLY A CA 1
ATOM 5342 C C . GLY A 1 697 ? 19.531 -38.406 -4.078 1 75.94 697 GLY A C 1
ATOM 5343 O O . GLY A 1 697 ? 20.688 -38.688 -3.758 1 75.94 697 GLY A O 1
ATOM 5344 N N . ASN A 1 698 ? 18.484 -38.594 -3.209 1 81.25 698 ASN A N 1
ATOM 5345 C CA . ASN A 1 698 ? 18.562 -39.312 -1.928 1 81.25 698 ASN A CA 1
ATOM 5346 C C . ASN A 1 698 ? 17.438 -40.312 -1.765 1 81.25 698 ASN A C 1
ATOM 5348 O O . ASN A 1 698 ? 16.328 -39.938 -1.384 1 81.25 698 ASN A O 1
ATOM 5352 N N . PRO A 1 699 ? 17.734 -41.562 -2.031 1 85.38 699 PRO A N 1
ATOM 5353 C CA . PRO A 1 699 ? 16.688 -42.562 -1.926 1 85.38 699 PRO A CA 1
ATOM 5354 C C . PRO A 1 699 ? 16.219 -42.781 -0.489 1 85.38 699 PRO A C 1
ATOM 5356 O O . PRO A 1 699 ? 15.219 -43.469 -0.258 1 85.38 699 PRO A O 1
ATOM 5359 N N . ASP A 1 700 ? 16.875 -42.156 0.49 1 86.81 700 ASP A N 1
ATOM 5360 C CA . ASP A 1 700 ? 16.531 -42.375 1.894 1 86.81 700 ASP A CA 1
ATOM 5361 C C . ASP A 1 700 ? 15.586 -41.281 2.393 1 86.81 700 ASP A C 1
ATOM 5363 O O . ASP A 1 700 ? 15.281 -41.219 3.582 1 86.81 700 ASP A O 1
ATOM 5367 N N . LEU A 1 701 ? 15.172 -40.5 1.52 1 88.06 701 LEU A N 1
ATOM 5368 C CA . LEU A 1 701 ? 14.242 -39.438 1.927 1 88.06 701 LEU A CA 1
ATOM 5369 C C . LEU A 1 701 ? 12.969 -40.031 2.504 1 88.06 701 LEU A C 1
ATOM 5371 O O . LEU A 1 701 ? 12.469 -41.062 1.999 1 88.06 701 LEU A O 1
ATOM 5375 N N . GLU A 1 702 ? 12.547 -39.406 3.58 1 91.44 702 GLU A N 1
ATOM 5376 C CA . GLU A 1 702 ? 11.25 -39.781 4.156 1 91.44 702 GLU A CA 1
ATOM 5377 C C . GLU A 1 702 ? 10.141 -38.875 3.602 1 91.44 702 GLU A C 1
ATOM 5379 O O . GLU A 1 702 ? 10.398 -37.75 3.205 1 91.44 702 GLU A O 1
ATOM 5384 N N . PRO A 1 703 ? 8.977 -39.469 3.57 1 92.25 703 PRO A N 1
ATOM 5385 C CA . PRO A 1 703 ? 7.879 -38.594 3.166 1 92.25 703 PRO A CA 1
ATOM 5386 C C . PRO A 1 703 ? 7.559 -37.531 4.211 1 92.25 703 PRO A C 1
ATOM 5388 O O . PRO A 1 703 ? 7.723 -37.75 5.41 1 92.25 703 PRO A O 1
ATOM 5391 N N . LEU A 1 704 ? 7.156 -36.375 3.73 1 91.81 704 LEU A N 1
ATOM 5392 C CA . LEU A 1 704 ? 6.598 -35.375 4.613 1 91.81 704 LEU A CA 1
ATOM 5393 C C . LEU A 1 704 ? 5.273 -35.844 5.211 1 91.81 704 LEU A C 1
ATOM 5395 O O . LEU A 1 704 ? 4.402 -36.312 4.496 1 91.81 704 LEU A O 1
ATOM 5399 N N . LYS A 1 705 ? 5.078 -35.688 6.52 1 95.25 705 LYS A N 1
ATOM 5400 C CA . LYS A 1 705 ? 3.859 -36.125 7.199 1 95.25 705 LYS A CA 1
ATOM 5401 C C . LYS A 1 705 ? 3.215 -34.969 7.953 1 95.25 705 LYS A C 1
ATOM 5403 O O . LYS A 1 705 ? 3.891 -34 8.312 1 95.25 705 LYS A O 1
ATOM 5408 N N . SER A 1 706 ? 1.917 -35.094 8.18 1 95.31 706 SER A N 1
ATOM 5409 C CA . SER A 1 706 ? 1.236 -34.031 8.906 1 95.31 706 SER A CA 1
ATOM 5410 C C . SER A 1 706 ? 0.068 -34.594 9.719 1 95.31 706 SER A C 1
ATOM 5412 O O . SER A 1 706 ? -0.634 -35.5 9.273 1 95.31 706 SER A O 1
ATOM 5414 N N . TRP A 1 707 ? -0.111 -34.062 10.914 1 97.19 707 TRP A N 1
ATOM 5415 C CA . TRP A 1 707 ? -1.361 -34.125 11.664 1 97.19 707 TRP A CA 1
ATOM 5416 C C . TRP A 1 707 ? -2.162 -32.844 11.461 1 97.19 707 TRP A C 1
ATOM 5418 O O . TRP A 1 707 ? -1.624 -31.734 11.586 1 97.19 707 TRP A O 1
ATOM 5428 N N . ASN A 1 708 ? -3.389 -33.062 11.156 1 96.81 708 ASN A N 1
ATOM 5429 C CA . ASN A 1 708 ? -4.199 -31.891 10.805 1 96.81 708 ASN A CA 1
ATOM 5430 C C . ASN A 1 708 ? -5.43 -31.766 11.703 1 96.81 708 ASN A C 1
ATOM 5432 O O . ASN A 1 708 ? -6.227 -32.688 11.797 1 96.81 708 ASN A O 1
ATOM 5436 N N . LEU A 1 709 ? -5.559 -30.672 12.359 1 97.81 709 LEU A N 1
ATOM 5437 C CA . LEU A 1 709 ? -6.75 -30.312 13.125 1 97.81 709 LEU A CA 1
ATOM 5438 C C . LEU A 1 709 ? -7.523 -29.188 12.438 1 97.81 709 LEU A C 1
ATOM 5440 O O . LEU A 1 709 ? -6.941 -28.172 12.047 1 97.81 709 LEU A O 1
ATOM 5444 N N . ASP A 1 710 ? -8.836 -29.391 12.32 1 97.06 710 ASP A N 1
ATOM 5445 C CA . ASP A 1 710 ? -9.695 -28.391 11.695 1 97.06 710 ASP A CA 1
ATOM 5446 C C . ASP A 1 710 ? -10.953 -28.156 12.531 1 97.06 710 ASP A C 1
ATOM 5448 O O . ASP A 1 710 ? -11.578 -29.109 13 1 97.06 710 ASP A O 1
ATOM 5452 N N . LEU A 1 711 ? -11.297 -26.844 12.695 1 97.56 711 LEU A N 1
ATOM 5453 C CA . LEU A 1 711 ? -12.523 -26.391 13.336 1 97.56 711 LEU A CA 1
ATOM 5454 C C . LEU A 1 711 ? -13.242 -25.359 12.477 1 97.56 711 LEU A C 1
ATOM 5456 O O . LEU A 1 711 ? -12.594 -24.484 11.883 1 97.56 711 LEU A O 1
ATOM 5460 N N . SER A 1 712 ? -14.562 -25.516 12.383 1 95.81 712 SER A N 1
ATOM 5461 C CA . SER A 1 712 ? -15.258 -24.5 11.617 1 95.81 712 SER A CA 1
ATOM 5462 C C . SER A 1 712 ? -16.719 -24.375 12.062 1 95.81 712 SER A C 1
ATOM 5464 O O . SER A 1 712 ? -17.266 -25.297 12.648 1 95.81 712 SER A O 1
ATOM 5466 N N . GLY A 1 713 ? -17.266 -23.219 11.844 1 93.94 713 GLY A N 1
ATOM 5467 C CA . GLY A 1 713 ? -18.688 -22.891 11.953 1 93.94 713 GLY A CA 1
ATOM 5468 C C . GLY A 1 713 ? -19.234 -22.203 10.727 1 93.94 713 GLY A C 1
ATOM 5469 O O . GLY A 1 713 ? -18.578 -21.312 10.156 1 93.94 713 GLY A O 1
ATOM 5470 N N . GLU A 1 714 ? -20.406 -22.688 10.32 1 92.69 714 GLU A N 1
ATOM 5471 C CA . GLU A 1 714 ? -21.047 -22.141 9.125 1 92.69 714 GLU A CA 1
ATOM 5472 C C . GLU A 1 714 ? -22.5 -21.781 9.391 1 92.69 714 GLU A C 1
ATOM 5474 O O . GLU A 1 714 ? -23.203 -22.5 10.102 1 92.69 714 GLU A O 1
ATOM 5479 N N . TRP A 1 715 ? -22.906 -20.672 8.758 1 89.06 715 TRP A N 1
ATOM 5480 C CA . TRP A 1 715 ? -24.266 -20.188 8.906 1 89.06 715 TRP A CA 1
ATOM 5481 C C . TRP A 1 715 ? -24.812 -19.672 7.578 1 89.06 715 TRP A C 1
ATOM 5483 O O . TRP A 1 715 ? -24.062 -19.203 6.727 1 89.06 715 TRP A O 1
ATOM 5493 N N . SER A 1 716 ? -26.078 -19.859 7.34 1 85 716 SER A N 1
ATOM 5494 C CA . SER A 1 716 ? -26.766 -19.281 6.195 1 85 716 SER A CA 1
ATOM 5495 C C . SER A 1 716 ? -28.062 -18.594 6.625 1 85 716 SER A C 1
ATOM 5497 O O . SER A 1 716 ? -28.562 -18.844 7.727 1 85 716 SER A O 1
ATOM 5499 N N . ASN A 1 717 ? -28.547 -17.719 5.773 1 80.06 717 ASN A N 1
ATOM 5500 C CA . ASN A 1 717 ? -29.844 -17.094 6.023 1 80.06 717 ASN A CA 1
ATOM 5501 C C . ASN A 1 717 ? -30.75 -17.172 4.801 1 80.06 717 ASN A C 1
ATOM 5503 O O . ASN A 1 717 ? -30.328 -17.625 3.736 1 80.06 717 ASN A O 1
ATOM 5507 N N . ALA A 1 718 ? -32 -16.75 4.957 1 76.44 718 ALA A N 1
ATOM 5508 C CA . ALA A 1 718 ? -33.031 -16.938 3.93 1 76.44 718 ALA A CA 1
ATOM 5509 C C . ALA A 1 718 ? -32.844 -15.938 2.791 1 76.44 718 ALA A C 1
ATOM 5511 O O . ALA A 1 718 ? -33.375 -16.141 1.695 1 76.44 718 ALA A O 1
ATOM 5512 N N . GLU A 1 719 ? -32.125 -14.938 3.02 1 76.88 719 GLU A N 1
ATOM 5513 C CA . GLU A 1 719 ? -31.984 -13.883 2.016 1 76.88 719 GLU A CA 1
ATOM 5514 C C . GLU A 1 719 ? -30.719 -14.102 1.18 1 76.88 719 GLU A C 1
ATOM 5516 O O . GLU A 1 719 ? -30.219 -13.164 0.558 1 76.88 719 GLU A O 1
ATOM 5521 N N . GLY A 1 720 ? -30.25 -15.297 1.236 1 78.25 720 GLY A N 1
ATOM 5522 C CA . GLY A 1 720 ? -29.109 -15.609 0.387 1 78.25 720 GLY A CA 1
ATOM 5523 C C . GLY A 1 720 ? -27.781 -15.273 1.026 1 78.25 720 GLY A C 1
ATOM 5524 O O . GLY A 1 720 ? -26.766 -15.148 0.333 1 78.25 720 GLY A O 1
ATOM 5525 N N . GLY A 1 721 ? -27.766 -15.109 2.266 1 83.31 721 GLY A N 1
ATOM 5526 C CA . GLY A 1 721 ? -26.547 -14.812 3.002 1 83.31 721 GLY A CA 1
ATOM 5527 C C . GLY A 1 721 ? -25.844 -16.062 3.514 1 83.31 721 GLY A C 1
ATOM 5528 O O . GLY A 1 721 ? -26.469 -17.094 3.721 1 83.31 721 GLY A O 1
ATOM 5529 N N . TYR A 1 722 ? -24.531 -15.992 3.621 1 88.06 722 TYR A N 1
ATOM 5530 C CA . TYR A 1 722 ? -23.703 -17.094 4.09 1 88.06 722 TYR A CA 1
ATOM 5531 C C . TYR A 1 722 ? -22.5 -16.562 4.867 1 88.06 722 TYR A C 1
ATOM 5533 O O . TYR A 1 722 ? -21.953 -15.5 4.531 1 88.06 722 TYR A O 1
ATOM 5541 N N . ALA A 1 723 ? -22.141 -17.266 5.996 1 88.56 723 ALA A N 1
ATOM 5542 C CA . ALA A 1 723 ? -20.953 -16.922 6.777 1 88.56 723 ALA A CA 1
ATOM 5543 C C . ALA A 1 723 ? -20.234 -18.172 7.254 1 88.56 723 ALA A C 1
ATOM 5545 O O . ALA A 1 723 ? -20.875 -19.172 7.621 1 88.56 723 ALA A O 1
ATOM 5546 N N . MET A 1 724 ? -18.969 -18.125 7.238 1 92.81 724 MET A N 1
ATOM 5547 C CA . MET A 1 724 ? -18.141 -19.234 7.742 1 92.81 724 MET A CA 1
ATOM 5548 C C . MET A 1 724 ? -16.922 -18.703 8.477 1 92.81 724 MET A C 1
ATOM 5550 O O . MET A 1 724 ? -16.281 -17.734 8.031 1 92.81 724 MET A O 1
ATOM 5554 N N . ILE A 1 725 ? -16.625 -19.234 9.641 1 93.19 725 ILE A N 1
ATOM 5555 C CA . ILE A 1 725 ? -15.375 -19.016 10.359 1 93.19 725 ILE A CA 1
ATOM 5556 C C . ILE A 1 725 ? -14.695 -20.344 10.664 1 93.19 725 ILE A C 1
ATOM 5558 O O . ILE A 1 725 ? -15.359 -21.312 11.047 1 93.19 725 ILE A O 1
ATOM 5562 N N . GLY A 1 726 ? -13.461 -20.422 10.391 1 94.94 726 GLY A N 1
ATOM 5563 C CA . GLY A 1 726 ? -12.719 -21.656 10.617 1 94.94 726 GLY A CA 1
ATOM 5564 C C . GLY A 1 726 ? -11.312 -21.422 11.125 1 94.94 726 GLY A C 1
ATOM 5565 O O . GLY A 1 726 ? -10.758 -20.328 10.953 1 94.94 726 GLY A O 1
ATOM 5566 N N . ALA A 1 727 ? -10.781 -22.453 11.82 1 96.69 727 ALA A N 1
ATOM 5567 C CA . ALA A 1 727 ? -9.391 -22.484 12.273 1 96.69 727 ALA A CA 1
ATOM 5568 C C . ALA A 1 727 ? -8.742 -23.828 11.953 1 96.69 727 ALA A C 1
ATOM 5570 O O . ALA A 1 727 ? -9.414 -24.859 11.945 1 96.69 727 ALA A O 1
ATOM 5571 N N . TYR A 1 728 ? -7.496 -23.781 11.633 1 96.31 728 TYR A N 1
ATOM 5572 C CA . TYR A 1 728 ? -6.797 -25.031 11.367 1 96.31 728 TYR A CA 1
ATOM 5573 C C . TYR A 1 728 ? -5.395 -25.016 11.961 1 96.31 728 TYR A C 1
ATOM 5575 O O . TYR A 1 728 ? -4.832 -23.938 12.203 1 96.31 728 TYR A O 1
ATOM 5583 N N . TYR A 1 729 ? -4.875 -26.203 12.211 1 96.75 729 TYR A N 1
ATOM 5584 C CA . TYR A 1 729 ? -3.541 -26.453 12.742 1 96.75 729 TYR A CA 1
ATOM 5585 C C . TYR A 1 729 ? -2.939 -27.719 12.125 1 96.75 729 TYR A C 1
ATOM 5587 O O . TYR A 1 729 ? -3.572 -28.766 12.117 1 96.75 729 TYR A O 1
ATOM 5595 N N . LYS A 1 730 ? -1.77 -27.547 11.562 1 96.12 730 LYS A N 1
ATOM 5596 C CA . LYS A 1 730 ? -1.03 -28.688 11.023 1 96.12 730 LYS A CA 1
ATOM 5597 C C . LYS A 1 730 ? 0.33 -28.828 11.703 1 96.12 730 LYS A C 1
ATOM 5599 O O . LYS A 1 730 ? 1.068 -27.844 11.836 1 96.12 730 LYS A O 1
ATOM 5604 N N . LYS A 1 731 ? 0.616 -29.969 12.078 1 97.12 731 LYS A N 1
ATOM 5605 C CA . LYS A 1 731 ? 1.952 -30.312 12.562 1 97.12 731 LYS A CA 1
ATOM 5606 C C . LYS A 1 731 ? 2.686 -31.203 11.555 1 97.12 731 LYS A C 1
ATOM 5608 O O . LYS A 1 731 ? 2.264 -32.312 11.281 1 97.12 731 LYS A O 1
ATOM 5613 N N . LEU A 1 732 ? 3.746 -30.688 11.086 1 94.62 732 LEU A N 1
ATOM 5614 C CA . LEU A 1 732 ? 4.504 -31.359 10.047 1 94.62 732 LEU A CA 1
ATOM 5615 C C . LEU A 1 732 ? 5.738 -32.031 10.625 1 94.62 732 LEU A C 1
ATOM 5617 O O . LEU A 1 732 ? 6.293 -31.578 11.625 1 94.62 732 LEU A O 1
ATOM 5621 N N . SER A 1 733 ? 6.109 -33.094 9.977 1 94.12 733 SER A N 1
ATOM 5622 C CA . SER A 1 733 ? 7.371 -33.781 10.273 1 94.12 733 SER A CA 1
ATOM 5623 C C . SER A 1 733 ? 8.086 -34.188 8.992 1 94.12 733 SER A C 1
ATOM 5625 O O . SER A 1 733 ? 7.449 -34.438 7.965 1 94.12 733 SER A O 1
ATOM 5627 N N . ASP A 1 734 ? 9.453 -34.188 9.039 1 90.88 734 ASP A N 1
ATOM 5628 C CA . ASP A 1 734 ? 10.297 -34.594 7.926 1 90.88 734 ASP A CA 1
ATOM 5629 C C . ASP A 1 734 ? 10.102 -33.688 6.723 1 90.88 734 ASP A C 1
ATOM 5631 O O . ASP A 1 734 ? 9.852 -34.156 5.609 1 90.88 734 ASP A O 1
ATOM 5635 N N . TYR A 1 735 ? 10.258 -32.406 7.082 1 87.88 735 TYR A N 1
ATOM 5636 C CA . TYR A 1 735 ? 10.016 -31.391 6.055 1 87.88 735 TYR A CA 1
ATOM 5637 C C . TYR A 1 735 ? 11.008 -31.531 4.902 1 87.88 735 TYR A C 1
ATOM 5639 O O . TYR A 1 735 ? 12.172 -31.875 5.121 1 87.88 735 TYR A O 1
ATOM 5647 N N . MET A 1 736 ? 10.43 -31.312 3.693 1 76.12 736 MET A N 1
ATOM 5648 C CA . MET A 1 736 ? 11.234 -31.297 2.473 1 76.12 736 MET A CA 1
ATOM 5649 C C . MET A 1 736 ? 11.094 -29.969 1.745 1 76.12 736 MET A C 1
ATOM 5651 O O . MET A 1 736 ? 9.984 -29.469 1.573 1 76.12 736 MET A O 1
ATOM 5655 N N . TYR A 1 737 ? 12.078 -29.172 1.688 1 64.94 737 TYR A N 1
ATOM 5656 C CA . TYR A 1 737 ? 11.953 -27.906 0.972 1 64.94 737 TYR A CA 1
ATOM 5657 C C . TYR A 1 737 ? 12.781 -27.906 -0.305 1 64.94 737 TYR A C 1
ATOM 5659 O O . TYR A 1 737 ? 13.656 -28.766 -0.477 1 64.94 737 TYR A O 1
ATOM 5667 N N . ASP A 1 738 ? 12.07 -26.953 -1.271 1 54.69 738 ASP A N 1
ATOM 5668 C CA . ASP A 1 738 ? 12.719 -26.75 -2.564 1 54.69 738 ASP A CA 1
ATOM 5669 C C . ASP A 1 738 ? 13.789 -25.672 -2.479 1 54.69 738 ASP A C 1
ATOM 5671 O O . ASP A 1 738 ? 13.516 -24.562 -2.021 1 54.69 738 ASP A O 1
ATOM 5675 N N . ASN A 1 739 ? 15.023 -25.703 -2.24 1 45.06 739 ASN A N 1
ATOM 5676 C CA . ASN A 1 739 ? 15.922 -24.562 -2.209 1 45.06 739 ASN A CA 1
ATOM 5677 C C . ASN A 1 739 ? 16.094 -23.938 -3.596 1 45.06 739 ASN A C 1
ATOM 5679 O O . ASN A 1 739 ? 17.094 -23.25 -3.855 1 45.06 739 ASN A O 1
ATOM 5683 N N . GLY A 1 740 ? 15.148 -23.859 -4.633 1 38.81 740 GLY A N 1
ATOM 5684 C CA . GLY A 1 740 ? 15.211 -23.141 -5.891 1 38.81 740 GLY A CA 1
ATOM 5685 C C . GLY A 1 740 ? 15.961 -23.875 -6.977 1 38.81 740 GLY A C 1
ATOM 5686 O O . GLY A 1 740 ? 16.078 -23.391 -8.102 1 38.81 740 GLY A O 1
ATOM 5687 N N . SER A 1 741 ? 17.375 -24.109 -7.07 1 36.66 741 SER A N 1
ATOM 5688 C CA . SER A 1 741 ? 18.016 -24.719 -8.234 1 36.66 741 SER A CA 1
ATOM 5689 C C . SER A 1 741 ? 17.297 -26 -8.656 1 36.66 741 SER A C 1
ATOM 5691 O O . SER A 1 741 ? 16.578 -26.594 -7.871 1 36.66 741 SER A O 1
ATOM 5693 N N . THR A 1 742 ? 17.484 -26.734 -9.93 1 38.84 742 THR A N 1
ATOM 5694 C CA . THR A 1 742 ? 17.297 -28.062 -10.5 1 38.84 742 THR A CA 1
ATOM 5695 C C . THR A 1 742 ? 17.453 -29.141 -9.422 1 38.84 742 THR A C 1
ATOM 5697 O O . THR A 1 742 ? 16.812 -30.188 -9.5 1 38.84 742 THR A O 1
ATOM 5700 N N . GLN A 1 743 ? 18.531 -29.5 -8.812 1 33.75 743 GLN A N 1
ATOM 5701 C CA . GLN A 1 743 ? 18.656 -30.672 -7.941 1 33.75 743 GLN A CA 1
ATOM 5702 C C . GLN A 1 743 ? 18.188 -30.344 -6.527 1 33.75 743 GLN A C 1
ATOM 5704 O O . GLN A 1 743 ? 18.109 -31.234 -5.676 1 33.75 743 GLN A O 1
ATOM 5709 N N . VAL A 1 744 ? 18.25 -28.906 -5.434 1 31.27 744 VAL A N 1
ATOM 5710 C CA . VAL A 1 744 ? 19.219 -28.375 -4.469 1 31.27 744 VAL A CA 1
ATOM 5711 C C . VAL A 1 744 ? 18.484 -27.938 -3.199 1 31.27 744 VAL A C 1
ATOM 5713 O O . VAL A 1 744 ? 17.547 -27.125 -3.256 1 31.27 744 VAL A O 1
ATOM 5716 N N . ASN A 1 745 ? 18.531 -28.312 -1.825 1 36.25 745 ASN A N 1
ATOM 5717 C CA . ASN A 1 745 ? 18.875 -28.312 -0.408 1 36.25 745 ASN A CA 1
ATOM 5718 C C . ASN A 1 745 ? 20.156 -29.094 -0.141 1 36.25 745 ASN A C 1
ATOM 5720 O O . ASN A 1 745 ? 20.125 -30.156 0.476 1 36.25 745 ASN A O 1
ATOM 5724 N N . THR A 1 746 ? 21.047 -28.859 -1.172 1 36.94 746 THR A N 1
ATOM 5725 C CA . THR A 1 746 ? 22.312 -29.594 -1.14 1 36.94 746 THR A CA 1
ATOM 5726 C C . THR A 1 746 ? 23.172 -29.141 0.049 1 36.94 746 THR A C 1
ATOM 5728 O O . THR A 1 746 ? 23.516 -27.969 0.165 1 36.94 746 THR A O 1
ATOM 5731 N N . GLY A 1 747 ? 22.719 -29.438 1.062 1 38.59 747 GLY A N 1
ATOM 5732 C CA . GLY A 1 747 ? 23.859 -29.391 1.957 1 38.59 747 GLY A CA 1
ATOM 5733 C C . GLY A 1 747 ? 25.188 -29.656 1.257 1 38.59 747 GLY A C 1
ATOM 5734 O O . GLY A 1 747 ? 25.281 -30.562 0.423 1 38.59 747 GLY A O 1
ATOM 5735 N N . GLU A 1 748 ? 25.797 -28.484 0.821 1 39.81 748 GLU A N 1
ATOM 5736 C CA . GLU A 1 748 ? 27.141 -28.672 0.303 1 39.81 748 GLU A CA 1
ATOM 5737 C C . GLU A 1 748 ? 28.047 -29.344 1.339 1 39.81 748 GLU A C 1
ATOM 5739 O O . GLU A 1 748 ? 28.109 -28.891 2.488 1 39.81 748 GLU A O 1
ATOM 5744 N N . THR A 1 749 ? 28.109 -30.516 1.243 1 39.69 749 THR A N 1
ATOM 5745 C CA . THR A 1 749 ? 29.234 -31.062 1.996 1 39.69 749 THR A CA 1
ATOM 5746 C C . THR A 1 749 ? 30.516 -30.969 1.188 1 39.69 749 THR A C 1
ATOM 5748 O O . THR A 1 749 ? 30.609 -31.516 0.088 1 39.69 749 THR A O 1
ATOM 5751 N N . PRO A 1 750 ? 31.266 -29.953 1.55 1 42.47 750 PRO A N 1
ATOM 5752 C CA . PRO A 1 750 ? 32.562 -30 0.901 1 42.47 750 PRO A CA 1
ATOM 5753 C C . PRO A 1 750 ? 33.125 -31.422 0.804 1 42.47 750 PRO A C 1
ATOM 5755 O O . PRO A 1 750 ? 33 -32.219 1.735 1 42.47 750 PRO A O 1
ATOM 5758 N N . THR A 1 751 ? 33.25 -31.844 -0.428 1 47.66 751 THR A N 1
ATOM 5759 C CA . THR A 1 751 ? 33.969 -33.125 -0.519 1 47.66 751 THR A CA 1
ATOM 5760 C C . THR A 1 751 ? 35.438 -32.906 -0.735 1 47.66 751 THR A C 1
ATOM 5762 O O . THR A 1 751 ? 35.875 -31.828 -1.143 1 47.66 751 THR A O 1
ATOM 5765 N N . ASN A 1 752 ? 36.219 -33.75 -0.188 1 44.88 752 ASN A N 1
ATOM 5766 C CA . ASN A 1 752 ? 37.656 -33.844 -0.466 1 44.88 752 ASN A CA 1
ATOM 5767 C C . ASN A 1 752 ? 37.938 -34.25 -1.913 1 44.88 752 ASN A C 1
ATOM 5769 O O . ASN A 1 752 ? 39.062 -34.562 -2.273 1 44.88 752 ASN A O 1
ATOM 5773 N N . LEU A 1 753 ? 36.938 -34.25 -2.662 1 50.53 753 LEU A N 1
ATOM 5774 C CA . LEU A 1 753 ? 37.188 -34.656 -4.043 1 50.53 753 LEU A CA 1
ATOM 5775 C C . LEU A 1 753 ? 37.594 -33.469 -4.895 1 50.53 753 LEU A C 1
ATOM 5777 O O . LEU A 1 753 ? 36.875 -32.469 -4.949 1 50.53 753 LEU A O 1
ATOM 5781 N N . LEU A 1 754 ? 38.844 -33.344 -5.254 1 53.94 754 LEU A N 1
ATOM 5782 C CA . LEU A 1 754 ? 39.375 -32.281 -6.094 1 53.94 754 LEU A CA 1
ATOM 5783 C C . LEU A 1 754 ? 39.344 -32.688 -7.566 1 53.94 754 LEU A C 1
ATOM 5785 O O . LEU A 1 754 ? 39.594 -31.859 -8.445 1 53.94 754 LEU A O 1
ATOM 5789 N N . THR A 1 755 ? 39.125 -34.062 -7.832 1 55.31 755 THR A N 1
ATOM 5790 C CA . THR A 1 755 ? 39.156 -34.469 -9.227 1 55.31 755 THR A CA 1
ATOM 5791 C C . THR A 1 755 ? 37.812 -35.094 -9.633 1 55.31 755 THR A C 1
ATOM 5793 O O . THR A 1 755 ? 37.25 -35.875 -8.867 1 55.31 755 THR A O 1
ATOM 5796 N N . TYR A 1 756 ? 37.094 -34.625 -10.641 1 56.78 756 TYR A N 1
ATOM 5797 C CA . TYR A 1 756 ? 35.875 -35.219 -11.227 1 56.78 756 TYR A CA 1
ATOM 5798 C C . TYR A 1 756 ? 36.031 -35.375 -12.734 1 56.78 756 TYR A C 1
ATOM 5800 O O . TYR A 1 756 ? 36.344 -34.406 -13.438 1 56.78 756 TYR A O 1
ATOM 5808 N N . ASN A 1 757 ? 35.875 -36.562 -13.148 1 54.06 757 ASN A N 1
ATOM 5809 C CA . ASN A 1 757 ? 36.031 -36.969 -14.547 1 54.06 757 ASN A CA 1
ATOM 5810 C C . ASN A 1 757 ? 37.344 -36.5 -15.125 1 54.06 757 ASN A C 1
ATOM 5812 O O . ASN A 1 757 ? 37.406 -35.938 -16.234 1 54.06 757 ASN A O 1
ATOM 5816 N N . GLY A 1 758 ? 38.344 -36.562 -14.344 1 55.16 758 GLY A N 1
ATOM 5817 C CA . GLY A 1 758 ? 39.719 -36.312 -14.789 1 55.16 758 GLY A CA 1
ATOM 5818 C C . GLY A 1 758 ? 40.094 -34.844 -14.672 1 55.16 758 GLY A C 1
ATOM 5819 O O . GLY A 1 758 ? 41.219 -34.469 -15.055 1 55.16 758 GLY A O 1
ATOM 5820 N N . LYS A 1 759 ? 39.062 -34.094 -14.219 1 58.75 759 LYS A N 1
ATOM 5821 C CA . LYS A 1 759 ? 39.375 -32.688 -14.062 1 58.75 759 LYS A CA 1
ATOM 5822 C C . LYS A 1 759 ? 39.5 -32.312 -12.586 1 58.75 759 LYS A C 1
ATOM 5824 O O . LYS A 1 759 ? 38.781 -32.844 -11.742 1 58.75 759 LYS A O 1
ATOM 5829 N N . THR A 1 760 ? 40.625 -31.656 -12.352 1 62.44 760 THR A N 1
ATOM 5830 C CA . THR A 1 760 ? 40.844 -31.203 -10.984 1 62.44 760 THR A CA 1
ATOM 5831 C C . THR A 1 760 ? 40.125 -29.875 -10.734 1 62.44 760 THR A C 1
ATOM 5833 O O . THR A 1 760 ? 40.188 -28.953 -11.555 1 62.44 760 THR A O 1
ATOM 5836 N N . TYR A 1 761 ? 39.219 -29.922 -9.836 1 64.19 761 TYR A N 1
ATOM 5837 C CA . TYR A 1 761 ? 38.5 -28.719 -9.453 1 64.19 761 TYR A CA 1
ATOM 5838 C C . TYR A 1 761 ? 39 -28.172 -8.125 1 64.19 761 TYR A C 1
ATOM 5840 O O . TYR A 1 761 ? 39.656 -28.891 -7.363 1 64.19 761 TYR A O 1
ATOM 5848 N N . ASP A 1 762 ? 39.062 -26.875 -7.969 1 61.06 762 ASP A N 1
ATOM 5849 C CA . ASP A 1 762 ? 39.469 -26.25 -6.719 1 61.06 762 ASP A CA 1
ATOM 5850 C C . ASP A 1 762 ? 38.5 -26.547 -5.598 1 61.06 762 ASP A C 1
ATOM 5852 O O . ASP A 1 762 ? 38.844 -26.562 -4.422 1 61.06 762 ASP A O 1
ATOM 5856 N N . ARG A 1 763 ? 37.281 -26.75 -5.914 1 56.09 763 ARG A N 1
ATOM 5857 C CA . ARG A 1 763 ? 36.188 -27.031 -4.961 1 56.09 763 ARG A CA 1
ATOM 5858 C C . ARG A 1 763 ? 35.125 -27.891 -5.594 1 56.09 763 ARG A C 1
ATOM 5860 O O . ARG A 1 763 ? 34.656 -27.609 -6.695 1 56.09 763 ARG A O 1
ATOM 5867 N N . VAL A 1 764 ? 34.969 -29.062 -5.004 1 59.06 764 VAL A N 1
ATOM 5868 C CA . VAL A 1 764 ? 33.844 -29.922 -5.398 1 59.06 764 VAL A CA 1
ATOM 5869 C C . VAL A 1 764 ? 32.781 -29.938 -4.293 1 59.06 764 VAL A C 1
ATOM 5871 O O . VAL A 1 764 ? 33.094 -30.266 -3.141 1 59.06 764 VAL A O 1
ATOM 5874 N N . SER A 1 765 ? 31.578 -29.406 -4.516 1 59.09 765 SER A N 1
ATOM 5875 C CA . SER A 1 765 ? 30.469 -29.422 -3.559 1 59.09 765 SER A CA 1
ATOM 5876 C C . SER A 1 765 ? 29.406 -30.438 -3.957 1 59.09 765 SER A C 1
ATOM 5878 O O . SER A 1 765 ? 29.094 -30.594 -5.141 1 59.09 765 SER A O 1
ATOM 5880 N N . LEU A 1 766 ? 29.188 -31.406 -2.973 1 60.72 766 LEU A N 1
ATOM 5881 C CA . LEU A 1 766 ? 28.094 -32.344 -3.15 1 60.72 766 LEU A CA 1
ATOM 5882 C C . LEU A 1 766 ? 26.812 -31.797 -2.518 1 60.72 766 LEU A C 1
ATOM 5884 O O . LEU A 1 766 ? 26.812 -31.406 -1.349 1 60.72 766 LEU A O 1
ATOM 5888 N N . SER A 1 767 ? 25.734 -31.656 -3.383 1 64.06 767 SER A N 1
ATOM 5889 C CA . SER A 1 767 ? 24.438 -31.203 -2.918 1 64.06 767 SER A CA 1
ATOM 5890 C C . SER A 1 767 ? 23.375 -32.312 -3.066 1 64.06 767 SER A C 1
ATOM 5892 O O . SER A 1 767 ? 23.281 -32.906 -4.125 1 64.06 767 SER A O 1
ATOM 5894 N N . HIS A 1 768 ? 22.781 -32.875 -1.941 1 70.06 768 HIS A N 1
ATOM 5895 C CA . HIS A 1 768 ? 21.672 -33.812 -1.981 1 70.06 768 HIS A CA 1
ATOM 5896 C C . HIS A 1 768 ? 20.531 -33.375 -1.089 1 70.06 768 HIS A C 1
ATOM 5898 O O . HIS A 1 768 ? 20.75 -32.75 -0.045 1 70.06 768 HIS A O 1
ATOM 5904 N N . PRO A 1 769 ? 19.297 -33.688 -1.484 1 74.81 769 PRO A N 1
ATOM 5905 C CA . PRO A 1 769 ? 18.156 -33.281 -0.644 1 74.81 769 PRO A CA 1
ATOM 5906 C C . PRO A 1 769 ? 18.125 -34.062 0.678 1 74.81 769 PRO A C 1
ATOM 5908 O O . PRO A 1 769 ? 18.469 -35.25 0.722 1 74.81 769 PRO A O 1
ATOM 5911 N N . THR A 1 770 ? 17.859 -33.375 1.758 1 77.44 770 THR A N 1
ATOM 5912 C CA . THR A 1 770 ? 17.688 -34 3.072 1 77.44 770 THR A CA 1
ATOM 5913 C C . THR A 1 770 ? 16.391 -33.5 3.721 1 77.44 770 THR A C 1
ATOM 5915 O O . THR A 1 770 ? 15.875 -32.438 3.379 1 77.44 770 THR A O 1
ATOM 5918 N N . ASN A 1 771 ? 15.891 -34.438 4.578 1 84.62 771 ASN A N 1
ATOM 5919 C CA . ASN A 1 771 ? 14.703 -34 5.312 1 84.62 771 ASN A CA 1
ATOM 5920 C C . ASN A 1 771 ? 15.039 -32.938 6.359 1 84.62 771 ASN A C 1
ATOM 5922 O O . ASN A 1 771 ? 16.094 -33 6.992 1 84.62 771 ASN A O 1
ATOM 5926 N N . GLY A 1 772 ? 14.258 -31.984 6.426 1 85.44 772 GLY A N 1
ATOM 5927 C CA . GLY A 1 772 ? 14.305 -31.062 7.547 1 85.44 772 GLY A CA 1
ATOM 5928 C C . GLY A 1 772 ? 13.641 -31.594 8.797 1 85.44 772 GLY A C 1
ATOM 5929 O O . GLY A 1 772 ? 13.555 -32.812 8.984 1 85.44 772 GLY A O 1
ATOM 5930 N N . GLY A 1 773 ? 13.336 -30.656 9.664 1 88.06 773 GLY A N 1
ATOM 5931 C CA . GLY A 1 773 ? 12.727 -31.062 10.922 1 88.06 773 GLY A CA 1
ATOM 5932 C C . GLY A 1 773 ? 11.227 -30.844 10.953 1 88.06 773 GLY A C 1
ATOM 5933 O O . GLY A 1 773 ? 10.531 -31.094 9.969 1 88.06 773 GLY A O 1
ATOM 5934 N N . GLU A 1 774 ? 10.781 -30.453 12.07 1 92.94 774 GLU A N 1
ATOM 5935 C CA . GLU A 1 774 ? 9.352 -30.25 12.312 1 92.94 774 GLU A CA 1
ATOM 5936 C C . GLU A 1 774 ? 8.922 -28.844 11.898 1 92.94 774 GLU A C 1
ATOM 5938 O O . GLU A 1 774 ? 9.75 -27.938 11.781 1 92.94 774 GLU A O 1
ATOM 5943 N N . GLY A 1 775 ? 7.66 -28.797 11.57 1 93.25 775 GLY A N 1
ATOM 5944 C CA . GLY A 1 775 ? 7.051 -27.516 11.258 1 93.25 775 GLY A CA 1
ATOM 5945 C C . GLY A 1 775 ? 5.602 -27.422 11.688 1 93.25 775 GLY A C 1
ATOM 5946 O O . GLY A 1 775 ? 5 -28.422 12.086 1 93.25 775 GLY A O 1
ATOM 5947 N N . THR A 1 776 ? 5.133 -26.203 11.688 1 95.31 776 THR A N 1
ATOM 5948 C CA . THR A 1 776 ? 3.738 -25.969 12.047 1 95.31 776 THR A CA 1
ATOM 5949 C C . THR A 1 776 ? 3.092 -24.969 11.102 1 95.31 776 THR A C 1
ATOM 5951 O O . THR A 1 776 ? 3.764 -24.078 10.586 1 95.31 776 THR A O 1
ATOM 5954 N N . VAL A 1 777 ? 1.821 -25.203 10.844 1 94.81 777 VAL A N 1
ATOM 5955 C CA . VAL A 1 777 ? 0.958 -24.266 10.133 1 94.81 777 VAL A CA 1
ATOM 5956 C C . VAL A 1 777 ? -0.304 -24 10.953 1 94.81 777 VAL A C 1
ATOM 5958 O O . VAL A 1 777 ? -1.005 -24.938 11.344 1 94.81 777 VAL A O 1
ATOM 5961 N N . LYS A 1 778 ? -0.533 -22.781 11.281 1 95.81 778 LYS A N 1
ATOM 5962 C CA . LYS A 1 778 ? -1.767 -22.359 11.938 1 95.81 778 LYS A CA 1
ATOM 5963 C C . LYS A 1 778 ? -2.477 -21.266 11.133 1 95.81 778 LYS A C 1
ATOM 5965 O O . LYS A 1 778 ? -1.827 -20.406 10.531 1 95.81 778 LYS A O 1
ATOM 5970 N N . GLY A 1 779 ? -3.809 -21.391 11.133 1 95.81 779 GLY A N 1
ATOM 5971 C CA . GLY A 1 779 ? -4.48 -20.359 10.344 1 95.81 779 GLY A CA 1
ATOM 5972 C C . GLY A 1 779 ? -5.926 -20.156 10.75 1 95.81 779 GLY A C 1
ATOM 5973 O O . GLY A 1 779 ? -6.516 -21 11.422 1 95.81 779 GLY A O 1
ATOM 5974 N N . LEU A 1 780 ? -6.453 -18.984 10.438 1 96.38 780 LEU A N 1
ATOM 5975 C CA . LEU A 1 780 ? -7.848 -18.562 10.555 1 96.38 780 LEU A CA 1
ATOM 5976 C C . LEU A 1 780 ? -8.438 -18.25 9.18 1 96.38 780 LEU A C 1
ATOM 5978 O O . LEU A 1 780 ? -7.77 -17.625 8.352 1 96.38 780 LEU A O 1
ATOM 5982 N N . GLU A 1 781 ? -9.703 -18.734 8.992 1 95.38 781 GLU A N 1
ATOM 5983 C CA . GLU A 1 781 ? -10.398 -18.469 7.738 1 95.38 781 GLU A CA 1
ATOM 5984 C C . GLU A 1 781 ? -11.789 -17.891 7.988 1 95.38 781 GLU A C 1
ATOM 5986 O O . GLU A 1 781 ? -12.492 -18.328 8.898 1 95.38 781 GLU A O 1
ATOM 5991 N N . ILE A 1 782 ? -12.078 -16.875 7.195 1 94.5 782 ILE A N 1
ATOM 5992 C CA . ILE A 1 782 ? -13.398 -16.266 7.23 1 94.5 782 ILE A CA 1
ATOM 5993 C C . ILE A 1 782 ? -13.961 -16.172 5.812 1 94.5 782 ILE A C 1
ATOM 5995 O O . ILE A 1 782 ? -13.227 -15.883 4.863 1 94.5 782 ILE A O 1
ATOM 5999 N N . GLN A 1 783 ? -15.242 -16.453 5.68 1 93.5 783 GLN A N 1
ATOM 6000 C CA . GLN A 1 783 ? -15.953 -16.266 4.422 1 93.5 783 GLN A CA 1
ATOM 6001 C C . GLN A 1 783 ? -17.344 -15.672 4.652 1 93.5 783 GLN A C 1
ATOM 6003 O O . GLN A 1 783 ? -18.109 -16.188 5.469 1 93.5 783 GLN A O 1
ATOM 6008 N N . LEU A 1 784 ? -17.609 -14.617 3.9 1 89.69 784 LEU A N 1
ATOM 6009 C CA . LEU A 1 784 ? -18.875 -13.922 4.031 1 89.69 784 LEU A CA 1
ATOM 6010 C C . LEU A 1 784 ? -19.484 -13.633 2.658 1 89.69 784 LEU A C 1
ATOM 6012 O O . LEU A 1 784 ? -18.75 -13.336 1.708 1 89.69 784 LEU A O 1
ATOM 6016 N N . TYR A 1 785 ? -20.766 -13.781 2.551 1 89.88 785 TYR A N 1
ATOM 6017 C CA . TYR A 1 785 ? -21.5 -13.328 1.381 1 89.88 785 TYR A CA 1
ATOM 6018 C C . TYR A 1 785 ? -22.922 -12.906 1.765 1 89.88 785 TYR A C 1
ATOM 6020 O O . TYR A 1 785 ? -23.547 -13.523 2.633 1 89.88 785 TYR A O 1
ATOM 6028 N N . GLN A 1 786 ? -23.438 -11.805 1.116 1 84.75 786 GLN A N 1
ATOM 6029 C CA . GLN A 1 786 ? -24.812 -11.359 1.337 1 84.75 786 GLN A CA 1
ATOM 6030 C C . GLN A 1 786 ? -25.422 -10.773 0.061 1 84.75 786 GLN A C 1
ATOM 6032 O O . GLN A 1 786 ? -24.859 -9.844 -0.525 1 84.75 786 GLN A O 1
ATOM 6037 N N . LYS A 1 787 ? -26.5 -11.406 -0.301 1 86.25 787 LYS A N 1
ATOM 6038 C CA . LYS A 1 787 ? -27.344 -10.766 -1.308 1 86.25 787 LYS A CA 1
ATOM 6039 C C . LYS A 1 787 ? -28.266 -9.734 -0.673 1 86.25 787 LYS A C 1
ATOM 6041 O O . LYS A 1 787 ? -28.891 -10 0.358 1 86.25 787 LYS A O 1
ATOM 6046 N N . PHE A 1 788 ? -28.375 -8.594 -1.341 1 81.81 788 PHE A N 1
ATOM 6047 C CA . PHE A 1 788 ? -29.172 -7.531 -0.729 1 81.81 788 PHE A CA 1
ATOM 6048 C C . PHE A 1 788 ? -30.547 -7.457 -1.359 1 81.81 788 PHE A C 1
ATOM 6050 O O . PHE A 1 788 ? -31 -6.387 -1.779 1 81.81 788 PHE A O 1
ATOM 6057 N N . ALA A 1 789 ? -31.266 -8.523 -1.419 1 79.31 789 ALA A N 1
ATOM 6058 C CA . ALA A 1 789 ? -32.594 -8.625 -2.006 1 79.31 789 ALA A CA 1
ATOM 6059 C C . ALA A 1 789 ? -33.625 -7.781 -1.225 1 79.31 789 ALA A C 1
ATOM 6061 O O . ALA A 1 789 ? -34.656 -7.418 -1.75 1 79.31 789 ALA A O 1
ATOM 6062 N N . MET A 1 790 ? -33.281 -7.492 -0.036 1 70.38 790 MET A N 1
ATOM 6063 C CA . MET A 1 790 ? -34.188 -6.758 0.85 1 70.38 790 MET A CA 1
ATOM 6064 C C . MET A 1 790 ? -34.219 -5.277 0.498 1 70.38 790 MET A C 1
ATOM 6066 O O . MET A 1 790 ? -35.094 -4.539 0.948 1 70.38 790 MET A O 1
ATOM 6070 N N . LEU A 1 791 ? -33.312 -4.887 -0.336 1 71.69 791 LEU A N 1
ATOM 6071 C CA . LEU A 1 791 ? -33.25 -3.484 -0.735 1 71.69 791 LEU A CA 1
ATOM 6072 C C . LEU A 1 791 ? -34.281 -3.205 -1.837 1 71.69 791 LEU A C 1
ATOM 6074 O O . LEU A 1 791 ? -34.625 -4.105 -2.598 1 71.69 791 LEU A O 1
ATOM 6078 N N . PRO A 1 792 ? -34.844 -1.969 -1.907 1 72.75 792 PRO A N 1
ATOM 6079 C CA . PRO A 1 792 ? -35.906 -1.708 -2.857 1 72.75 792 PRO A CA 1
ATOM 6080 C C . PRO A 1 792 ? -35.406 -1.558 -4.293 1 72.75 792 PRO A C 1
ATOM 6082 O O . PRO A 1 792 ? -34.312 -1.055 -4.52 1 72.75 792 PRO A O 1
ATOM 6085 N N . GLY A 1 793 ? -36.219 -2.002 -5.211 1 77.12 793 GLY A N 1
ATOM 6086 C CA . GLY A 1 793 ? -36.031 -1.761 -6.633 1 77.12 793 GLY A CA 1
ATOM 6087 C C . GLY A 1 793 ? -34.719 -2.295 -7.152 1 77.12 793 GLY A C 1
ATOM 6088 O O . GLY A 1 793 ? -34.375 -3.449 -6.898 1 77.12 793 GLY A O 1
ATOM 6089 N N . TRP A 1 794 ? -34.031 -1.364 -7.895 1 80.75 794 TRP A N 1
ATOM 6090 C CA . TRP A 1 794 ? -32.812 -1.785 -8.57 1 80.75 794 TRP A CA 1
ATOM 6091 C C . TRP A 1 794 ? -31.688 -2.039 -7.562 1 80.75 794 TRP A C 1
ATOM 6093 O O . TRP A 1 794 ? -30.719 -2.742 -7.863 1 80.75 794 TRP A O 1
ATOM 6103 N N . LEU A 1 795 ? -31.812 -1.604 -6.332 1 75.19 795 LEU A N 1
ATOM 6104 C CA . LEU A 1 795 ? -30.797 -1.815 -5.305 1 75.19 795 LEU A CA 1
ATOM 6105 C C . LEU A 1 795 ? -30.781 -3.27 -4.844 1 75.19 795 LEU A C 1
ATOM 6107 O O . LEU A 1 795 ? -29.797 -3.736 -4.273 1 75.19 795 LEU A O 1
ATOM 6111 N N . SER A 1 796 ? -31.953 -3.949 -5.051 1 82.44 796 SER A N 1
ATOM 6112 C CA . SER A 1 796 ? -32.062 -5.344 -4.641 1 82.44 796 SER A CA 1
ATOM 6113 C C . SER A 1 796 ? -31.141 -6.234 -5.469 1 82.44 796 SER A C 1
ATOM 6115 O O . SER A 1 796 ? -30.891 -7.387 -5.105 1 82.44 796 SER A O 1
ATOM 6117 N N . GLY A 1 797 ? -30.547 -5.676 -6.48 1 89.19 797 GLY A N 1
ATOM 6118 C CA . GLY A 1 797 ? -29.672 -6.445 -7.348 1 89.19 797 GLY A CA 1
ATOM 6119 C C . GLY A 1 797 ? -28.25 -6.539 -6.824 1 89.19 797 GLY A C 1
ATOM 6120 O O . GLY A 1 797 ? -27.469 -7.359 -7.301 1 89.19 797 GLY A O 1
ATOM 6121 N N . PHE A 1 798 ? -27.984 -5.848 -5.723 1 88.81 798 PHE A N 1
ATOM 6122 C CA . PHE A 1 798 ? -26.625 -5.801 -5.211 1 88.81 798 PHE A CA 1
ATOM 6123 C C . PHE A 1 798 ? -26.328 -7.012 -4.328 1 88.81 798 PHE A C 1
ATOM 6125 O O . PHE A 1 798 ? -27.234 -7.551 -3.691 1 88.81 798 PHE A O 1
ATOM 6132 N N . GLY A 1 799 ? -25.141 -7.484 -4.375 1 89.88 799 GLY A N 1
ATOM 6133 C CA . GLY A 1 799 ? -24.562 -8.438 -3.445 1 89.88 799 GLY A CA 1
ATOM 6134 C C . GLY A 1 799 ? -23.094 -8.172 -3.146 1 89.88 799 GLY A C 1
ATOM 6135 O O . GLY A 1 799 ? -22.422 -7.469 -3.906 1 89.88 799 GLY A O 1
ATOM 6136 N N . ALA A 1 800 ? -22.656 -8.625 -2.031 1 89.88 800 ALA A N 1
ATOM 6137 C CA . ALA A 1 800 ? -21.25 -8.453 -1.667 1 89.88 800 ALA A CA 1
ATOM 6138 C C . ALA A 1 800 ? -20.734 -9.656 -0.891 1 89.88 800 ALA A C 1
ATOM 6140 O O . ALA A 1 800 ? -21.484 -10.32 -0.183 1 89.88 800 ALA A O 1
ATOM 6141 N N . GLY A 1 801 ? -19.5 -10.008 -1.116 1 91.25 801 GLY A N 1
ATOM 6142 C CA . GLY A 1 801 ? -18.844 -11.094 -0.411 1 91.25 801 GLY A CA 1
ATOM 6143 C C . GLY A 1 801 ? -17.375 -10.828 -0.163 1 91.25 801 GLY A C 1
ATOM 6144 O O . GLY A 1 801 ? -16.766 -9.961 -0.804 1 91.25 801 GLY A O 1
ATOM 6145 N N . ALA A 1 802 ? -16.859 -11.523 0.82 1 92.69 802 ALA A N 1
ATOM 6146 C CA . ALA A 1 802 ? -15.445 -11.438 1.143 1 92.69 802 ALA A CA 1
ATOM 6147 C C . ALA A 1 802 ? -14.938 -12.727 1.784 1 92.69 802 ALA A C 1
ATOM 6149 O O . ALA A 1 802 ? -15.711 -13.453 2.412 1 92.69 802 ALA A O 1
ATOM 6150 N N . ASN A 1 803 ? -13.758 -13.039 1.514 1 94.25 803 ASN A N 1
ATOM 6151 C CA . ASN A 1 803 ? -13.062 -14.055 2.303 1 94.25 803 ASN A CA 1
ATOM 6152 C C . ASN A 1 803 ? -11.664 -13.594 2.709 1 94.25 803 ASN A C 1
ATOM 6154 O O . ASN A 1 803 ? -11.094 -12.711 2.066 1 94.25 803 ASN A O 1
ATOM 6158 N N . PHE A 1 804 ? -11.281 -14.102 3.852 1 93.94 804 PHE A N 1
ATOM 6159 C CA . PHE A 1 804 ? -10.016 -13.711 4.469 1 93.94 804 PHE A CA 1
ATOM 6160 C C . PHE A 1 804 ? -9.359 -14.898 5.16 1 93.94 804 PHE A C 1
ATOM 6162 O O . PHE A 1 804 ? -10.031 -15.688 5.824 1 93.94 804 PHE A O 1
ATOM 6169 N N . THR A 1 805 ? -8.047 -15.086 4.91 1 95.44 805 THR A N 1
ATOM 6170 C CA . THR A 1 805 ? -7.246 -16.094 5.586 1 95.44 805 THR A CA 1
ATOM 6171 C C . THR A 1 805 ? -5.988 -15.477 6.184 1 95.44 805 THR A C 1
ATOM 6173 O O . THR A 1 805 ? -5.234 -14.789 5.492 1 95.44 805 THR A O 1
ATOM 6176 N N . ARG A 1 806 ? -5.723 -15.727 7.449 1 96 806 ARG A N 1
ATOM 6177 C CA . ARG A 1 806 ? -4.461 -15.422 8.117 1 96 806 ARG A CA 1
ATOM 6178 C C . ARG A 1 806 ? -3.754 -16.703 8.555 1 96 806 ARG A C 1
ATOM 6180 O O . ARG A 1 806 ? -4.352 -17.547 9.211 1 96 806 ARG A O 1
ATOM 6187 N N . GLN A 1 807 ? -2.518 -16.797 8.211 1 94.44 807 GLN A N 1
ATOM 6188 C CA . GLN A 1 807 ? -1.814 -18.031 8.586 1 94.44 807 GLN A CA 1
ATOM 6189 C C . GLN A 1 807 ? -0.413 -17.719 9.102 1 94.44 807 GLN A C 1
ATOM 6191 O O . GLN A 1 807 ? 0.19 -16.703 8.719 1 94.44 807 GLN A O 1
ATOM 6196 N N . TRP A 1 808 ? 0.084 -18.562 10.016 1 95.38 808 TRP A N 1
ATOM 6197 C CA . TRP A 1 808 ? 1.43 -18.562 10.578 1 95.38 808 TRP A CA 1
ATOM 6198 C C . TRP A 1 808 ? 2.131 -19.891 10.32 1 95.38 808 TRP A C 1
ATOM 6200 O O . TRP A 1 808 ? 1.576 -20.953 10.594 1 95.38 808 TRP A O 1
ATOM 6210 N N . THR A 1 809 ? 3.297 -19.766 9.789 1 94.44 809 THR A N 1
ATOM 6211 C CA . THR A 1 809 ? 4.023 -20.984 9.492 1 94.44 809 THR A CA 1
ATOM 6212 C C . THR A 1 809 ? 5.441 -20.922 10.055 1 94.44 809 THR A C 1
ATOM 6214 O O . THR A 1 809 ? 6.031 -19.844 10.141 1 94.44 809 THR A O 1
ATOM 6217 N N . GLU A 1 810 ? 5.957 -22.047 10.445 1 94.38 810 GLU A N 1
ATOM 6218 C CA . GLU A 1 810 ? 7.336 -22.219 10.891 1 94.38 810 GLU A CA 1
ATOM 6219 C C . GLU A 1 810 ? 7.828 -23.641 10.617 1 94.38 810 GLU A C 1
ATOM 6221 O O . GLU A 1 810 ? 7.082 -24.609 10.812 1 94.38 810 GLU A O 1
ATOM 6226 N N . VAL A 1 811 ? 9.086 -23.672 10.164 1 91.88 811 VAL A N 1
ATOM 6227 C CA . VAL A 1 811 ? 9.617 -25 9.898 1 91.88 811 VAL A CA 1
ATOM 6228 C C . VAL A 1 811 ? 11.125 -25.016 10.141 1 91.88 811 VAL A C 1
ATOM 6230 O O . VAL A 1 811 ? 11.812 -24.031 9.867 1 91.88 811 VAL A O 1
ATOM 6233 N N . ASP A 1 812 ? 11.562 -26.078 10.648 1 91.75 812 ASP A N 1
ATOM 6234 C CA . ASP A 1 812 ? 12.992 -26.344 10.797 1 91.75 812 ASP A CA 1
ATOM 6235 C C . ASP A 1 812 ? 13.578 -26.938 9.516 1 91.75 812 ASP A C 1
ATOM 6237 O O . ASP A 1 812 ? 13.258 -28.062 9.141 1 91.75 812 ASP A O 1
ATOM 6241 N N . ILE A 1 813 ? 14.461 -26.172 8.859 1 83.94 813 ILE A N 1
ATOM 6242 C CA . ILE A 1 813 ? 14.992 -26.656 7.586 1 83.94 813 ILE A CA 1
ATOM 6243 C C . ILE A 1 813 ? 16.266 -27.453 7.828 1 83.94 813 ILE A C 1
ATOM 6245 O O . ILE A 1 813 ? 16.938 -27.859 6.879 1 83.94 813 ILE A O 1
ATOM 6249 N N . GLY A 1 814 ? 16.578 -27.625 9.016 1 78.38 814 GLY A N 1
ATOM 6250 C CA . GLY A 1 814 ? 17.75 -28.406 9.406 1 78.38 814 GLY A CA 1
ATOM 6251 C C . GLY A 1 814 ? 18.578 -27.719 10.484 1 78.38 814 GLY A C 1
ATOM 6252 O O . GLY A 1 814 ? 18.781 -26.5 10.445 1 78.38 814 GLY A O 1
ATOM 6253 N N . LYS A 1 815 ? 19.062 -28.438 11.344 1 77.12 815 LYS A N 1
ATOM 6254 C CA . LYS A 1 815 ? 19.984 -28 12.391 1 77.12 815 LYS A CA 1
ATOM 6255 C C . LYS A 1 815 ? 19.359 -26.906 13.242 1 77.12 815 LYS A C 1
ATOM 6257 O O . LYS A 1 815 ? 20.047 -25.969 13.664 1 77.12 815 LYS A O 1
ATOM 6262 N N . GLY A 1 816 ? 18.078 -26.828 13.32 1 78.62 816 GLY A N 1
ATOM 6263 C CA . GLY A 1 816 ? 17.391 -25.891 14.211 1 78.62 816 GLY A CA 1
ATOM 6264 C C . GLY A 1 816 ? 17.125 -24.547 13.57 1 78.62 816 GLY A C 1
ATOM 6265 O O . GLY A 1 816 ? 16.641 -23.625 14.234 1 78.62 816 GLY A O 1
ATOM 6266 N N . GLU A 1 817 ? 17.422 -24.422 12.328 1 85.12 817 GLU A N 1
ATOM 6267 C CA . GLU A 1 817 ? 17.156 -23.156 11.633 1 85.12 817 GLU A CA 1
ATOM 6268 C C . GLU A 1 817 ? 15.68 -23.031 11.266 1 85.12 817 GLU A C 1
ATOM 6270 O O . GLU A 1 817 ? 15.211 -23.672 10.32 1 85.12 817 GLU A O 1
ATOM 6275 N N . LYS A 1 818 ? 15.016 -22.094 11.914 1 90.25 818 LYS A N 1
ATOM 6276 C CA . LYS A 1 818 ? 13.57 -21.938 11.727 1 90.25 818 LYS A CA 1
ATOM 6277 C C . LYS A 1 818 ? 13.266 -20.844 10.719 1 90.25 818 LYS A C 1
ATOM 6279 O O . LYS A 1 818 ? 13.883 -19.781 10.742 1 90.25 818 LYS A O 1
ATOM 6284 N N . HIS A 1 819 ? 12.414 -21.172 9.797 1 90.75 819 HIS A N 1
ATOM 6285 C CA . HIS A 1 819 ? 11.961 -20.266 8.75 1 90.75 819 HIS A CA 1
ATOM 6286 C C . HIS A 1 819 ? 10.469 -20.406 8.5 1 90.75 819 HIS A C 1
ATOM 6288 O O . HIS A 1 819 ? 9.859 -21.406 8.898 1 90.75 819 HIS A O 1
ATOM 6294 N N . PRO A 1 820 ? 9.906 -19.391 7.922 1 91.19 820 PRO A N 1
ATOM 6295 C CA . PRO A 1 820 ? 8.57 -19.656 7.387 1 91.19 820 PRO A CA 1
ATOM 6296 C C . PRO A 1 820 ? 8.562 -20.719 6.289 1 91.19 820 PRO A C 1
ATOM 6298 O O . PRO A 1 820 ? 9.562 -20.875 5.586 1 91.19 820 PRO A O 1
ATOM 6301 N N . ILE A 1 821 ? 7.496 -21.359 6.16 1 89.44 821 ILE A N 1
ATOM 6302 C CA . ILE A 1 821 ? 7.359 -22.359 5.105 1 89.44 821 ILE A CA 1
ATOM 6303 C C . ILE A 1 821 ? 7.336 -21.672 3.742 1 89.44 821 ILE A C 1
ATOM 6305 O O . ILE A 1 821 ? 6.754 -20.594 3.598 1 89.44 821 ILE A O 1
ATOM 6309 N N . GLN A 1 822 ? 7.906 -22.312 2.729 1 86.44 822 GLN A N 1
ATOM 6310 C CA . GLN A 1 822 ? 7.996 -21.734 1.39 1 86.44 822 GLN A CA 1
ATOM 6311 C C . GLN A 1 822 ? 6.617 -21.609 0.749 1 86.44 822 GLN A C 1
ATOM 6313 O O . GLN A 1 822 ? 5.77 -22.484 0.912 1 86.44 822 GLN A O 1
ATOM 6318 N N . ASN A 1 823 ? 6.426 -20.438 0.091 1 86.69 823 ASN A N 1
ATOM 6319 C CA . ASN A 1 823 ? 5.242 -20.156 -0.719 1 86.69 823 ASN A CA 1
ATOM 6320 C C . ASN A 1 823 ? 3.975 -20.156 0.129 1 86.69 823 ASN A C 1
ATOM 6322 O O . ASN A 1 823 ? 2.926 -20.625 -0.311 1 86.69 823 ASN A O 1
ATOM 6326 N N . ALA A 1 824 ? 4.129 -19.797 1.347 1 90 824 ALA A N 1
ATOM 6327 C CA . ALA A 1 824 ? 2.994 -19.703 2.262 1 90 824 ALA A CA 1
ATOM 6328 C C . ALA A 1 824 ? 2.744 -18.266 2.674 1 90 824 ALA A C 1
ATOM 6330 O O . ALA A 1 824 ? 3.25 -17.797 3.701 1 90 824 ALA A O 1
ATOM 6331 N N . PRO A 1 825 ? 1.899 -17.656 1.896 1 92.69 825 PRO A N 1
ATOM 6332 C CA . PRO A 1 825 ? 1.617 -16.266 2.279 1 92.69 825 PRO A CA 1
ATOM 6333 C C . PRO A 1 825 ? 0.901 -16.156 3.625 1 92.69 825 PRO A C 1
ATOM 6335 O O . PRO A 1 825 ? 0.075 -17.016 3.957 1 92.69 825 PRO A O 1
ATOM 6338 N N . GLU A 1 826 ? 1.114 -15.117 4.332 1 92.94 826 GLU A N 1
ATOM 6339 C CA . GLU A 1 826 ? 0.522 -14.93 5.652 1 92.94 826 GLU A CA 1
ATOM 6340 C C . GLU A 1 826 ? -0.918 -14.438 5.547 1 92.94 826 GLU A C 1
ATOM 6342 O O . GLU A 1 826 ? -1.732 -14.695 6.441 1 92.94 826 GLU A O 1
ATOM 6347 N N . TYR A 1 827 ? -1.181 -13.711 4.434 1 93.69 827 TYR A N 1
ATOM 6348 C CA . TYR A 1 827 ? -2.508 -13.133 4.254 1 93.69 827 TYR A CA 1
ATOM 6349 C C . TYR A 1 827 ? -3.057 -13.453 2.869 1 93.69 827 TYR A C 1
ATOM 6351 O O . TYR A 1 827 ? -2.342 -13.352 1.87 1 93.69 827 TYR A O 1
ATOM 6359 N N . LEU A 1 828 ? -4.301 -13.867 2.875 1 94.5 828 LEU A N 1
ATOM 6360 C CA . LEU A 1 828 ? -5.09 -14.008 1.655 1 94.5 828 LEU A CA 1
ATOM 6361 C C . LEU A 1 828 ? -6.453 -13.344 1.812 1 94.5 828 LEU A C 1
ATOM 6363 O O . LEU A 1 828 ? -7.082 -13.445 2.869 1 94.5 828 LEU A O 1
ATOM 6367 N N . ALA A 1 829 ? -6.816 -12.586 0.775 1 94.88 829 ALA A N 1
ATOM 6368 C CA . ALA A 1 829 ? -8.125 -11.945 0.876 1 94.88 829 ALA A CA 1
ATOM 6369 C C . ALA A 1 829 ? -8.758 -11.766 -0.501 1 94.88 829 ALA A C 1
ATOM 6371 O O . ALA A 1 829 ? -8.055 -11.492 -1.48 1 94.88 829 ALA A O 1
ATOM 6372 N N . ASN A 1 830 ? -10.031 -11.93 -0.551 1 94.94 830 ASN A N 1
ATOM 6373 C CA . ASN A 1 830 ? -10.852 -11.609 -1.711 1 94.94 830 ASN A CA 1
ATOM 6374 C C . ASN A 1 830 ? -12.078 -10.789 -1.317 1 94.94 830 ASN A C 1
ATOM 6376 O O . ASN A 1 830 ? -12.703 -11.047 -0.287 1 94.94 830 ASN A O 1
ATOM 6380 N N . VAL A 1 831 ? -12.312 -9.773 -2.086 1 93.81 831 VAL A N 1
ATOM 6381 C CA . VAL A 1 831 ? -13.531 -8.984 -1.93 1 93.81 831 VAL A CA 1
ATOM 6382 C C . VAL A 1 831 ? -14.289 -8.93 -3.254 1 93.81 831 VAL A C 1
ATOM 6384 O O . VAL A 1 831 ? -13.68 -8.773 -4.316 1 93.81 831 VAL A O 1
ATOM 6387 N N . LYS A 1 832 ? -15.562 -9.094 -3.146 1 93.12 832 LYS A N 1
ATOM 6388 C CA . LYS A 1 832 ? -16.406 -9.078 -4.34 1 93.12 832 LYS A CA 1
ATOM 6389 C C . LYS A 1 832 ? -17.641 -8.211 -4.129 1 93.12 832 LYS A C 1
ATOM 6391 O O . LYS A 1 832 ? -18.25 -8.234 -3.055 1 93.12 832 LYS A O 1
ATOM 6396 N N . VAL A 1 833 ? -17.969 -7.441 -5.129 1 91.19 833 VAL A N 1
ATOM 6397 C CA . VAL A 1 833 ? -19.25 -6.762 -5.254 1 91.19 833 VAL A CA 1
ATOM 6398 C C . VAL A 1 833 ? -19.922 -7.168 -6.566 1 91.19 833 VAL A C 1
ATOM 6400 O O . VAL A 1 833 ? -19.297 -7.148 -7.625 1 91.19 833 VAL A O 1
ATOM 6403 N N . ASN A 1 834 ? -21.156 -7.535 -6.422 1 92.62 834 ASN A N 1
ATOM 6404 C CA . ASN A 1 834 ? -21.844 -7.926 -7.641 1 92.62 834 ASN A CA 1
ATOM 6405 C C . ASN A 1 834 ? -23.203 -7.23 -7.754 1 92.62 834 ASN A C 1
ATOM 6407 O O . ASN A 1 834 ? -23.734 -6.715 -6.766 1 92.62 834 ASN A O 1
ATOM 6411 N N . TYR A 1 835 ? -23.688 -7.199 -8.945 1 93.38 835 TYR A N 1
ATOM 6412 C CA . TYR A 1 835 ? -24.969 -6.59 -9.281 1 93.38 835 TYR A CA 1
ATOM 6413 C C . TYR A 1 835 ? -25.688 -7.406 -10.352 1 93.38 835 TYR A C 1
ATOM 6415 O O . TYR A 1 835 ? -25.109 -7.773 -11.367 1 93.38 835 TYR A O 1
ATOM 6423 N N . ALA A 1 836 ? -26.906 -7.785 -10.062 1 92.81 836 ALA A N 1
ATOM 6424 C CA . ALA A 1 836 ? -27.766 -8.453 -11.039 1 92.81 836 ALA A CA 1
ATOM 6425 C C . ALA A 1 836 ? -29.125 -7.785 -11.109 1 92.81 836 ALA A C 1
ATOM 6427 O O . ALA A 1 836 ? -29.844 -7.691 -10.109 1 92.81 836 ALA A O 1
ATOM 6428 N N . TRP A 1 837 ? -29.438 -7.398 -12.383 1 92.44 837 TRP A N 1
ATOM 6429 C CA . TRP A 1 837 ? -30.719 -6.723 -12.555 1 92.44 837 TRP A CA 1
ATOM 6430 C C . TRP A 1 837 ? -31.203 -6.82 -14 1 92.44 837 TRP A C 1
ATOM 6432 O O . TRP A 1 837 ? -30.562 -6.285 -14.906 1 92.44 837 TRP A O 1
ATOM 6442 N N . LYS A 1 838 ? -32.344 -7.262 -14.219 1 91.56 838 LYS A N 1
ATOM 6443 C CA . LYS A 1 838 ? -33.031 -7.336 -15.516 1 91.56 838 LYS A CA 1
ATOM 6444 C C . LYS A 1 838 ? -32.062 -7.789 -16.609 1 91.56 838 LYS A C 1
ATOM 6446 O O . LYS A 1 838 ? -31.938 -7.129 -17.641 1 91.56 838 LYS A O 1
ATOM 6451 N N . GLY A 1 839 ? -31.359 -8.852 -16.453 1 91.81 839 GLY A N 1
ATOM 6452 C CA . GLY A 1 839 ? -30.484 -9.453 -17.438 1 91.81 839 GLY A CA 1
ATOM 6453 C C . GLY A 1 839 ? -29.047 -8.969 -17.344 1 91.81 839 GLY A C 1
ATOM 6454 O O . GLY A 1 839 ? -28.141 -9.57 -17.922 1 91.81 839 GLY A O 1
ATOM 6455 N N . LEU A 1 840 ? -28.828 -7.812 -16.688 1 95.12 840 LEU A N 1
ATOM 6456 C CA . LEU A 1 840 ? -27.484 -7.289 -16.484 1 95.12 840 LEU A CA 1
ATOM 6457 C C . LEU A 1 840 ? -26.812 -7.953 -15.289 1 95.12 840 LEU A C 1
ATOM 6459 O O . LEU A 1 840 ? -27.438 -8.102 -14.234 1 95.12 840 LEU A O 1
ATOM 6463 N N . THR A 1 841 ? -25.641 -8.383 -15.5 1 93.69 841 THR A N 1
ATOM 6464 C CA . THR A 1 841 ? -24.844 -8.883 -14.398 1 93.69 841 THR A CA 1
ATOM 6465 C C . THR A 1 841 ? -23.469 -8.219 -14.383 1 93.69 841 THR A C 1
ATOM 6467 O O . THR A 1 841 ? -22.812 -8.102 -15.422 1 93.69 841 THR A O 1
ATOM 6470 N N . VAL A 1 842 ? -23.031 -7.723 -13.25 1 95.38 842 VAL A N 1
ATOM 6471 C CA . VAL A 1 842 ? -21.719 -7.105 -13.078 1 95.38 842 VAL A CA 1
ATOM 6472 C C . VAL A 1 842 ? -21.031 -7.68 -11.844 1 95.38 842 VAL A C 1
ATOM 6474 O O . VAL A 1 842 ? -21.641 -7.793 -10.781 1 95.38 842 VAL A O 1
ATOM 6477 N N . ASP A 1 843 ? -19.812 -8.133 -11.977 1 94.62 843 ASP A N 1
ATOM 6478 C CA . ASP A 1 843 ? -18.984 -8.594 -10.867 1 94.62 843 ASP A CA 1
ATOM 6479 C C . ASP A 1 843 ? -17.672 -7.836 -10.82 1 94.62 843 ASP A C 1
ATOM 6481 O O . ASP A 1 843 ? -16.938 -7.797 -11.805 1 94.62 843 ASP A O 1
ATOM 6485 N N . LEU A 1 844 ? -17.391 -7.227 -9.711 1 94.5 844 LEU A N 1
ATOM 6486 C CA . LEU A 1 844 ? -16.078 -6.641 -9.414 1 94.5 844 LEU A CA 1
ATOM 6487 C C . LEU A 1 844 ? -15.391 -7.398 -8.289 1 94.5 844 LEU A C 1
ATOM 6489 O O . LEU A 1 844 ? -15.898 -7.457 -7.172 1 94.5 844 LEU A O 1
ATOM 6493 N N . THR A 1 845 ? -14.273 -8 -8.594 1 93.94 845 THR A N 1
ATOM 6494 C CA . THR A 1 845 ? -13.562 -8.82 -7.617 1 93.94 845 THR A CA 1
ATOM 6495 C C . THR A 1 845 ? -12.148 -8.297 -7.395 1 93.94 845 THR A C 1
ATOM 6497 O O . THR A 1 845 ? -11.438 -7.98 -8.352 1 93.94 845 THR A O 1
ATOM 6500 N N . HIS A 1 846 ? -11.711 -8.164 -6.207 1 94.12 846 HIS A N 1
ATOM 6501 C CA . HIS A 1 846 ? -10.359 -7.781 -5.82 1 94.12 846 HIS A CA 1
ATOM 6502 C C . HIS A 1 846 ? -9.672 -8.898 -5.039 1 94.12 846 HIS A C 1
ATOM 6504 O O . HIS A 1 846 ? -10.148 -9.305 -3.977 1 94.12 846 HIS A O 1
ATOM 6510 N N . ASN A 1 847 ? -8.594 -9.383 -5.578 1 94.62 847 ASN A N 1
ATOM 6511 C CA . ASN A 1 847 ? -7.816 -10.453 -4.973 1 94.62 847 ASN A CA 1
ATOM 6512 C C . ASN A 1 847 ? -6.492 -9.938 -4.41 1 94.62 847 ASN A C 1
ATOM 6514 O O . ASN A 1 847 ? -5.801 -9.156 -5.062 1 94.62 847 ASN A O 1
ATOM 6518 N N . TYR A 1 848 ? -6.172 -10.336 -3.143 1 94.62 848 TYR A N 1
ATOM 6519 C CA . TYR A 1 848 ? -4.93 -9.969 -2.475 1 94.62 848 TYR A CA 1
ATOM 6520 C C . TYR A 1 848 ? -4.203 -11.203 -1.959 1 94.62 848 TYR A C 1
ATOM 6522 O O . TYR A 1 848 ? -4.773 -12 -1.212 1 94.62 848 TYR A O 1
ATOM 6530 N N . THR A 1 849 ? -2.926 -11.383 -2.301 1 94.25 849 THR A N 1
ATOM 6531 C CA . THR A 1 849 ? -2.021 -12.406 -1.781 1 94.25 849 THR A CA 1
ATOM 6532 C C . THR A 1 849 ? -0.811 -11.758 -1.11 1 94.25 849 THR A C 1
ATOM 6534 O O . THR A 1 849 ? -0.052 -11.031 -1.753 1 94.25 849 THR A O 1
ATOM 6537 N N . GLY A 1 850 ? -0.606 -12.109 0.131 1 94.5 850 GLY A N 1
ATOM 6538 C CA . GLY A 1 850 ? 0.451 -11.484 0.909 1 94.5 850 GLY A CA 1
ATOM 6539 C C . GLY A 1 850 ? 1.834 -12.008 0.56 1 94.5 850 GLY A C 1
ATOM 6540 O O . GLY A 1 850 ? 1.991 -12.781 -0.383 1 94.5 850 GLY A O 1
ATOM 6541 N N . GLU A 1 851 ? 2.863 -11.516 1.254 1 95 851 GLU A N 1
ATOM 6542 C CA . GLU A 1 851 ? 4.258 -11.883 1.019 1 95 851 GLU A CA 1
ATOM 6543 C C . GLU A 1 851 ? 4.523 -13.328 1.422 1 95 851 GLU A C 1
ATOM 6545 O O . GLU A 1 851 ? 3.857 -13.867 2.309 1 95 851 GLU A O 1
ATOM 6550 N N . ALA A 1 852 ? 5.512 -13.93 0.759 1 92.5 852 ALA A N 1
ATOM 6551 C CA . ALA A 1 852 ? 5.906 -15.305 1.063 1 92.5 852 ALA A CA 1
ATOM 6552 C C . ALA A 1 852 ? 7.371 -15.539 0.722 1 92.5 852 ALA A C 1
ATOM 6554 O O . ALA A 1 852 ? 7.914 -14.922 -0.194 1 92.5 852 ALA A O 1
ATOM 6555 N N . VAL A 1 853 ? 7.961 -16.406 1.473 1 91.62 853 VAL A N 1
ATOM 6556 C CA . VAL A 1 853 ? 9.312 -16.859 1.155 1 91.62 853 VAL A CA 1
ATOM 6557 C C . VAL A 1 853 ? 9.273 -17.844 -0.004 1 91.62 853 VAL A C 1
ATOM 6559 O O . VAL A 1 853 ? 8.438 -18.766 -0.021 1 91.62 853 VAL A O 1
ATOM 6562 N N . ILE A 1 854 ? 10.141 -17.672 -0.982 1 87.81 854 ILE A N 1
ATOM 6563 C CA . ILE A 1 854 ? 10.086 -18.609 -2.096 1 87.81 854 ILE A CA 1
ATOM 6564 C C . ILE A 1 854 ? 11.383 -19.422 -2.139 1 87.81 854 ILE A C 1
ATOM 6566 O O . ILE A 1 854 ? 11.43 -20.484 -2.766 1 87.81 854 ILE A O 1
ATOM 6570 N N . ALA A 1 855 ? 12.438 -18.891 -1.491 1 84.88 855 ALA A N 1
ATOM 6571 C CA . ALA A 1 855 ? 13.695 -19.641 -1.406 1 84.88 855 ALA A CA 1
ATOM 6572 C C . ALA A 1 855 ? 14.477 -19.25 -0.156 1 84.88 855 ALA A C 1
ATOM 6574 O O . ALA A 1 855 ? 14.414 -18.109 0.292 1 84.88 855 ALA A O 1
ATOM 6575 N N . TYR A 1 856 ? 15.141 -20.25 0.386 1 83.69 856 TYR A N 1
ATOM 6576 C CA . TYR A 1 856 ? 15.961 -20 1.567 1 83.69 856 TYR A CA 1
ATOM 6577 C C . TYR A 1 856 ? 17.406 -19.734 1.178 1 83.69 856 TYR A C 1
ATOM 6579 O O . TYR A 1 856 ? 17.906 -20.281 0.201 1 83.69 856 TYR A O 1
ATOM 6587 N N . ASN A 1 857 ? 18.125 -18.828 1.935 1 77.94 857 ASN A N 1
ATOM 6588 C CA . ASN A 1 857 ? 19.562 -18.609 1.878 1 77.94 857 ASN A CA 1
ATOM 6589 C C . ASN A 1 857 ? 20.047 -18.391 0.444 1 77.94 857 ASN A C 1
ATOM 6591 O O . ASN A 1 857 ? 20.953 -19.078 -0.014 1 77.94 857 ASN A O 1
ATOM 6595 N N . ASP A 1 858 ? 19.453 -17.469 -0.241 1 77.88 858 ASP A N 1
ATOM 6596 C CA . ASP A 1 858 ? 19.766 -17.188 -1.641 1 77.88 858 ASP A CA 1
ATOM 6597 C C . ASP A 1 858 ? 20.891 -16.156 -1.763 1 77.88 858 ASP A C 1
ATOM 6599 O O . ASP A 1 858 ? 21.953 -16.344 -1.189 1 77.88 858 ASP A O 1
ATOM 6603 N N . VAL A 1 859 ? 20.641 -15.148 -2.406 1 82.31 859 VAL A N 1
ATOM 6604 C CA . VAL A 1 859 ? 21.641 -14.109 -2.609 1 82.31 859 VAL A CA 1
ATOM 6605 C C . VAL A 1 859 ? 22.047 -13.516 -1.264 1 82.31 859 VAL A C 1
ATOM 6607 O O . VAL A 1 859 ? 21.203 -13.188 -0.437 1 82.31 859 VAL A O 1
ATOM 6610 N N . ALA A 1 860 ? 23.391 -13.445 -0.971 1 87.31 860 ALA A N 1
ATOM 6611 C CA . ALA A 1 860 ? 23.953 -12.875 0.248 1 87.31 860 ALA A CA 1
ATOM 6612 C C . ALA A 1 860 ? 23.516 -13.656 1.479 1 87.31 860 ALA A C 1
ATOM 6614 O O . ALA A 1 860 ? 23.531 -13.133 2.596 1 87.31 860 ALA A O 1
ATOM 6615 N N . GLY A 1 861 ? 23.031 -14.914 1.278 1 85.12 861 GLY A N 1
ATOM 6616 C CA . GLY A 1 861 ? 22.547 -15.734 2.377 1 85.12 861 GLY A CA 1
ATOM 6617 C C . GLY A 1 861 ? 21.188 -15.281 2.889 1 85.12 861 GLY A C 1
ATOM 6618 O O . GLY A 1 861 ? 20.75 -15.695 3.969 1 85.12 861 GLY A O 1
ATOM 6619 N N . LEU A 1 862 ? 20.562 -14.438 2.16 1 91.44 862 LEU A N 1
ATOM 6620 C CA . LEU A 1 862 ? 19.234 -13.945 2.535 1 91.44 862 LEU A CA 1
ATOM 6621 C C . LEU A 1 862 ? 18.141 -14.719 1.816 1 91.44 862 LEU A C 1
ATOM 6623 O O . LEU A 1 862 ? 18.391 -15.336 0.776 1 91.44 862 LEU A O 1
ATOM 6627 N N . GLU A 1 863 ? 16.969 -14.656 2.357 1 90.75 863 GLU A N 1
ATOM 6628 C CA . GLU A 1 863 ? 15.82 -15.312 1.739 1 90.75 863 GLU A CA 1
ATOM 6629 C C . GLU A 1 863 ? 15.297 -14.508 0.552 1 90.75 863 GLU A C 1
ATOM 6631 O O . GLU A 1 863 ? 15.43 -13.281 0.521 1 90.75 863 GLU A O 1
ATOM 6636 N N . LEU A 1 864 ? 14.734 -15.273 -0.412 1 92.62 864 LEU A N 1
ATOM 6637 C CA . LEU A 1 864 ? 13.961 -14.641 -1.477 1 92.62 864 LEU A CA 1
ATOM 6638 C C . LEU A 1 864 ? 12.492 -14.516 -1.083 1 92.62 864 LEU A C 1
ATOM 6640 O O . LEU A 1 864 ? 11.883 -15.492 -0.636 1 92.62 864 LEU A O 1
ATOM 6644 N N . TRP A 1 865 ? 11.977 -13.344 -1.224 1 94.62 865 TRP A N 1
ATOM 6645 C CA . TRP A 1 865 ? 10.586 -13.07 -0.872 1 94.62 865 TRP A CA 1
ATOM 6646 C C . TRP A 1 865 ? 9.789 -12.625 -2.096 1 94.62 865 TRP A C 1
ATOM 6648 O O . TRP A 1 865 ? 10.359 -12.102 -3.059 1 94.62 865 TRP A O 1
ATOM 6658 N N . THR A 1 866 ? 8.531 -12.883 -2.098 1 94.25 866 THR A N 1
ATOM 6659 C CA . THR A 1 866 ? 7.621 -12.203 -3.012 1 94.25 866 THR A CA 1
ATOM 6660 C C . THR A 1 866 ? 6.871 -11.078 -2.293 1 94.25 866 THR A C 1
ATOM 6662 O O . THR A 1 866 ? 6.492 -11.234 -1.13 1 94.25 866 THR A O 1
ATOM 6665 N N . ARG A 1 867 ? 6.715 -10.016 -2.971 1 95.75 867 ARG A N 1
ATOM 6666 C CA . ARG A 1 867 ? 5.855 -8.945 -2.473 1 95.75 867 ARG A CA 1
ATOM 6667 C C . ARG A 1 867 ? 4.383 -9.289 -2.672 1 95.75 867 ARG A C 1
ATOM 6669 O O . ARG A 1 867 ? 4.043 -10.133 -3.5 1 95.75 867 ARG A O 1
ATOM 6676 N N . PRO A 1 868 ? 3.539 -8.586 -1.873 1 94.81 868 PRO A N 1
ATOM 6677 C CA . PRO A 1 868 ? 2.111 -8.836 -2.09 1 94.81 868 PRO A CA 1
ATOM 6678 C C . PRO A 1 868 ? 1.673 -8.547 -3.523 1 94.81 868 PRO A C 1
ATOM 6680 O O . PRO A 1 868 ? 2.162 -7.598 -4.145 1 94.81 868 PRO A O 1
ATOM 6683 N N . VAL A 1 869 ? 0.77 -9.312 -4 1 94.31 869 VAL A N 1
ATOM 6684 C CA . VAL A 1 869 ? 0.184 -9.117 -5.324 1 94.31 869 VAL A CA 1
ATOM 6685 C C . VAL A 1 869 ? -1.313 -8.852 -5.191 1 94.31 869 VAL A C 1
ATOM 6687 O O . VAL A 1 869 ? -1.999 -9.5 -4.398 1 94.31 869 VAL A O 1
ATOM 6690 N N . LYS A 1 870 ? -1.745 -7.871 -5.91 1 94.5 870 LYS A N 1
ATOM 6691 C CA . LYS A 1 870 ? -3.16 -7.512 -5.961 1 94.5 870 LYS A CA 1
ATOM 6692 C C . LYS A 1 870 ? -3.688 -7.57 -7.391 1 94.5 870 LYS A C 1
ATOM 6694 O O . LYS A 1 870 ? -2.971 -7.234 -8.336 1 94.5 870 LYS A O 1
ATOM 6699 N N . ARG A 1 871 ? -4.898 -7.961 -7.551 1 94.06 871 ARG A N 1
ATOM 6700 C CA . ARG A 1 871 ? -5.535 -8.023 -8.859 1 94.06 871 ARG A CA 1
ATOM 6701 C C . ARG A 1 871 ? -7.023 -7.699 -8.758 1 94.06 871 ARG A C 1
ATOM 6703 O O . ARG A 1 871 ? -7.73 -8.258 -7.922 1 94.06 871 ARG A O 1
ATOM 6710 N N . THR A 1 872 ? -7.457 -6.793 -9.562 1 94.81 872 THR A N 1
ATOM 6711 C CA . THR A 1 872 ? -8.875 -6.461 -9.656 1 94.81 872 THR A CA 1
ATOM 6712 C C . THR A 1 872 ? -9.438 -6.883 -11.016 1 94.81 872 THR A C 1
ATOM 6714 O O . THR A 1 872 ? -8.922 -6.488 -12.062 1 94.81 872 THR A O 1
ATOM 6717 N N . ASP A 1 873 ? -10.531 -7.602 -10.93 1 95.25 873 ASP A N 1
ATOM 6718 C CA . ASP A 1 873 ? -11.18 -8.094 -12.141 1 95.25 873 ASP A CA 1
ATOM 6719 C C . ASP A 1 873 ? -12.602 -7.559 -12.258 1 95.25 873 ASP A C 1
ATOM 6721 O O . ASP A 1 873 ? -13.289 -7.383 -11.25 1 95.25 873 ASP A O 1
ATOM 6725 N N . LEU A 1 874 ? -12.961 -7.375 -13.555 1 95.56 874 LEU A N 1
ATOM 6726 C CA . LEU A 1 874 ? -14.312 -6.941 -13.875 1 95.56 874 LEU A CA 1
ATOM 6727 C C . LEU A 1 874 ? -14.984 -7.914 -14.836 1 95.56 874 LEU A C 1
ATOM 6729 O O . LEU A 1 874 ? -14.375 -8.359 -15.805 1 95.56 874 LEU A O 1
ATOM 6733 N N . HIS A 1 875 ? -16.188 -8.305 -14.516 1 94.94 875 HIS A N 1
ATOM 6734 C CA . HIS A 1 875 ? -17.062 -9.016 -15.438 1 94.94 875 HIS A CA 1
ATOM 6735 C C . HIS A 1 875 ? -18.391 -8.281 -15.609 1 94.94 875 HIS A C 1
ATOM 6737 O O . HIS A 1 875 ? -19.016 -7.891 -14.617 1 94.94 875 HIS A O 1
ATOM 6743 N N . ALA A 1 876 ? -18.781 -8.062 -16.812 1 95.62 876 ALA A N 1
ATOM 6744 C CA . ALA A 1 876 ? -20.078 -7.5 -17.156 1 95.62 876 ALA A CA 1
ATOM 6745 C C . ALA A 1 876 ? -20.766 -8.312 -18.25 1 95.62 876 ALA A C 1
ATOM 6747 O O . ALA A 1 876 ? -20.188 -8.555 -19.312 1 95.62 876 ALA A O 1
ATOM 6748 N N . GLY A 1 877 ? -21.984 -8.758 -17.953 1 95.06 877 GLY A N 1
ATOM 6749 C CA . GLY A 1 877 ? -22.75 -9.539 -18.906 1 95.06 877 GLY A CA 1
ATOM 6750 C C . GLY A 1 877 ? -24.156 -9.023 -19.109 1 95.06 877 GLY A C 1
ATOM 6751 O O . GLY A 1 877 ? -24.734 -8.406 -18.219 1 95.06 877 GLY A O 1
ATOM 6752 N N . TYR A 1 878 ? -24.625 -9.258 -20.312 1 96.12 878 TYR A N 1
ATOM 6753 C CA . TYR A 1 878 ? -26 -8.922 -20.625 1 96.12 878 TYR A CA 1
ATOM 6754 C C . TYR A 1 878 ? -26.703 -10.07 -21.344 1 96.12 878 TYR A C 1
ATOM 6756 O O . TYR A 1 878 ? -26.188 -10.578 -22.344 1 96.12 878 TYR A O 1
ATOM 6764 N N . ASP A 1 879 ? -27.812 -10.414 -20.781 1 95.19 879 ASP A N 1
ATOM 6765 C CA . ASP A 1 879 ? -28.656 -11.43 -21.391 1 95.19 879 ASP A CA 1
ATOM 6766 C C . ASP A 1 879 ? -29.734 -10.781 -22.266 1 95.19 879 ASP A C 1
ATOM 6768 O O . ASP A 1 879 ? -30.703 -10.219 -21.75 1 95.19 879 ASP A O 1
ATOM 6772 N N . PHE A 1 880 ? -29.688 -11.031 -23.562 1 95.25 880 PHE A N 1
ATOM 6773 C CA . PHE A 1 880 ? -30.625 -10.422 -24.5 1 95.25 880 PHE A CA 1
ATOM 6774 C C . PHE A 1 880 ? -31.906 -11.25 -24.594 1 95.25 880 PHE A C 1
ATOM 6776 O O . PHE A 1 880 ? -32.875 -10.828 -25.219 1 95.25 880 PHE A O 1
ATOM 6783 N N . GLY A 1 881 ? -31.859 -12.344 -23.969 1 92.5 881 GLY A N 1
ATOM 6784 C CA . GLY A 1 881 ? -32.969 -13.266 -24.109 1 92.5 881 GLY A CA 1
ATOM 6785 C C . GLY A 1 881 ? -32.844 -14.203 -25.281 1 92.5 881 GLY A C 1
ATOM 6786 O O . GLY A 1 881 ? -31.969 -14.016 -26.141 1 92.5 881 GLY A O 1
ATOM 6787 N N . LYS A 1 882 ? -33.594 -15.312 -25.266 1 92.81 882 LYS A N 1
ATOM 6788 C CA . LYS A 1 882 ? -33.656 -16.297 -26.328 1 92.81 882 LYS A CA 1
ATOM 6789 C C . LYS A 1 882 ? -32.312 -17.016 -26.484 1 92.81 882 LYS A C 1
ATOM 6791 O O . LYS A 1 882 ? -31.875 -17.312 -27.594 1 92.81 882 LYS A O 1
ATOM 6796 N N . GLY A 1 883 ? -31.516 -17.047 -25.453 1 92.5 883 GLY A N 1
ATOM 6797 C CA . GLY A 1 883 ? -30.297 -17.828 -25.391 1 92.5 883 GLY A CA 1
ATOM 6798 C C . GLY A 1 883 ? -29.062 -17.047 -25.766 1 92.5 883 GLY A C 1
ATOM 6799 O O . GLY A 1 883 ? -27.938 -17.578 -25.75 1 92.5 883 GLY A O 1
ATOM 6800 N N . VAL A 1 884 ? -29.188 -15.766 -26.062 1 96.06 884 VAL A N 1
ATOM 6801 C CA . VAL A 1 884 ? -28.031 -14.969 -26.5 1 96.06 884 VAL A CA 1
ATOM 6802 C C . VAL A 1 884 ? -27.516 -14.141 -25.328 1 96.06 884 VAL A C 1
ATOM 6804 O O . VAL A 1 884 ? -28.266 -13.359 -24.734 1 96.06 884 VAL A O 1
ATOM 6807 N N . LYS A 1 885 ? -26.25 -14.297 -25.094 1 95 885 LYS A N 1
ATOM 6808 C CA . LYS A 1 885 ? -25.609 -13.547 -24.016 1 95 885 LYS A CA 1
ATOM 6809 C C . LYS A 1 885 ? -24.297 -12.945 -24.469 1 95 885 LYS A C 1
ATOM 6811 O O . LYS A 1 885 ? -23.547 -13.562 -25.234 1 95 885 LYS A O 1
ATOM 6816 N N . LEU A 1 886 ? -24.016 -11.703 -24.031 1 96 886 LEU A N 1
ATOM 6817 C CA . LEU A 1 886 ? -22.734 -11.031 -24.266 1 96 886 LEU A CA 1
ATOM 6818 C C . LEU A 1 886 ? -22.031 -10.734 -22.938 1 96 886 LEU A C 1
ATOM 6820 O O . LEU A 1 886 ? -22.625 -10.156 -22.031 1 96 886 LEU A O 1
ATOM 6824 N N . ASP A 1 887 ? -20.797 -11.164 -22.891 1 94.06 887 ASP A N 1
ATOM 6825 C CA . ASP A 1 887 ? -20.031 -10.969 -21.656 1 94.06 887 ASP A CA 1
ATOM 6826 C C . ASP A 1 887 ? -18.734 -10.203 -21.938 1 94.06 887 ASP A C 1
ATOM 6828 O O . ASP A 1 887 ? -18.031 -10.492 -22.922 1 94.06 887 ASP A O 1
ATOM 6832 N N . LEU A 1 888 ? -18.438 -9.203 -21.125 1 96.06 888 LEU A N 1
ATOM 6833 C CA . LEU A 1 888 ? -17.156 -8.5 -21.078 1 96.06 888 LEU A CA 1
ATOM 6834 C C . LEU A 1 888 ? -16.391 -8.844 -19.797 1 96.06 888 LEU A C 1
ATOM 6836 O O . LEU A 1 888 ? -16.922 -8.703 -18.703 1 96.06 888 LEU A O 1
ATOM 6840 N N . SER A 1 889 ? -15.227 -9.352 -19.969 1 94.19 889 SER A N 1
ATOM 6841 C CA . SER A 1 889 ? -14.367 -9.648 -18.828 1 94.19 889 SER A CA 1
ATOM 6842 C C . SER A 1 889 ? -13.031 -8.93 -18.938 1 94.19 889 SER A C 1
ATOM 6844 O O . SER A 1 889 ? -12.359 -8.992 -19.969 1 94.19 889 SER A O 1
ATOM 6846 N N . VAL A 1 890 ? -12.641 -8.211 -17.875 1 96 890 VAL A N 1
ATOM 6847 C CA . VAL A 1 890 ? -11.344 -7.543 -17.797 1 96 890 VAL A CA 1
ATOM 6848 C C . VAL A 1 890 ? -10.578 -8.039 -16.578 1 96 890 VAL A C 1
ATOM 6850 O O . VAL A 1 890 ? -11.031 -7.875 -15.438 1 96 890 VAL A O 1
ATOM 6853 N N . SER A 1 891 ? -9.461 -8.695 -16.812 1 94.38 891 SER A N 1
ATOM 6854 C CA . SER A 1 891 ? -8.586 -9.125 -15.742 1 94.38 891 SER A CA 1
ATOM 6855 C C . SER A 1 891 ? -7.5 -8.086 -15.461 1 94.38 891 SER A C 1
ATOM 6857 O O . SER A 1 891 ? -6.949 -7.496 -16.391 1 94.38 891 SER A O 1
ATOM 6859 N N . ASN A 1 892 ? -7.25 -7.824 -14.133 1 95.5 892 ASN A N 1
ATOM 6860 C CA . ASN A 1 892 ? -6.25 -6.859 -13.695 1 95.5 892 ASN A CA 1
ATOM 6861 C C . ASN A 1 892 ? -6.57 -5.453 -14.195 1 95.5 892 ASN A C 1
ATOM 6863 O O . ASN A 1 892 ? -5.734 -4.812 -14.836 1 95.5 892 ASN A O 1
ATOM 6867 N N . LEU A 1 893 ? -7.715 -5.078 -13.859 1 95.88 893 LEU A N 1
ATOM 6868 C CA . LEU A 1 893 ? -8.336 -3.842 -14.32 1 95.88 893 LEU A CA 1
ATOM 6869 C C . LEU A 1 893 ? -7.41 -2.652 -14.086 1 95.88 893 LEU A C 1
ATOM 6871 O O . LEU A 1 893 ? -7.344 -1.74 -14.914 1 95.88 893 LEU A O 1
ATOM 6875 N N . PHE A 1 894 ? -6.637 -2.652 -12.992 1 93.19 894 PHE A N 1
ATOM 6876 C CA . PHE A 1 894 ? -5.836 -1.49 -12.617 1 93.19 894 PHE A CA 1
ATOM 6877 C C . PHE A 1 894 ? -4.383 -1.678 -13.031 1 93.19 894 PHE A C 1
ATOM 6879 O O . PHE A 1 894 ? -3.529 -0.848 -12.711 1 93.19 894 PHE A O 1
ATOM 6886 N N . LYS A 1 895 ? -4.059 -2.752 -13.664 1 95.62 895 LYS A N 1
ATOM 6887 C CA . LYS A 1 895 ? -2.752 -3.039 -14.25 1 95.62 895 LYS A CA 1
ATOM 6888 C C . LYS A 1 895 ? -1.661 -3.066 -13.18 1 95.62 895 LYS A C 1
ATOM 6890 O O . LYS A 1 895 ? -0.612 -2.441 -13.344 1 95.62 895 LYS A O 1
ATOM 6895 N N . ASP A 1 896 ? -1.925 -3.713 -12.141 1 95.31 896 ASP A N 1
ATOM 6896 C CA . ASP A 1 896 ? -0.903 -3.973 -11.125 1 95.31 896 ASP A CA 1
ATOM 6897 C C . ASP A 1 896 ? 0.152 -4.945 -11.648 1 95.31 896 ASP A C 1
ATOM 6899 O O . ASP A 1 896 ? -0.1 -5.691 -12.594 1 95.31 896 ASP A O 1
ATOM 6903 N N . TYR A 1 897 ? 1.387 -4.848 -11.031 1 96.69 897 TYR A N 1
ATOM 6904 C CA . TYR A 1 897 ? 2.387 -5.836 -11.422 1 96.69 897 TYR A CA 1
ATOM 6905 C C . TYR A 1 897 ? 1.897 -7.25 -11.125 1 96.69 897 TYR A C 1
ATOM 6907 O O . TYR A 1 897 ? 1.138 -7.465 -10.18 1 96.69 897 TYR A O 1
ATOM 6915 N N . SER A 1 898 ? 2.33 -8.195 -11.93 1 95.69 898 SER A N 1
ATOM 6916 C CA . SER A 1 898 ? 1.835 -9.555 -11.781 1 95.69 898 SER A CA 1
ATOM 6917 C C . SER A 1 898 ? 2.795 -10.406 -10.953 1 95.69 898 SER A C 1
ATOM 6919 O O . SER A 1 898 ? 2.428 -11.484 -10.484 1 95.69 898 SER A O 1
ATOM 6921 N N . TYR A 1 899 ? 4.035 -9.984 -10.812 1 96.25 899 TYR A N 1
ATOM 6922 C CA . TYR A 1 899 ? 5.047 -10.711 -10.055 1 96.25 899 TYR A CA 1
ATOM 6923 C C . TYR A 1 899 ? 6.125 -9.758 -9.539 1 96.25 899 TYR A C 1
ATOM 6925 O O . TYR A 1 899 ? 6.59 -8.883 -10.266 1 96.25 899 TYR A O 1
ATOM 6933 N N . TRP A 1 900 ? 6.504 -9.945 -8.281 1 97.5 900 TRP A N 1
ATOM 6934 C CA . TRP A 1 900 ? 7.578 -9.156 -7.676 1 97.5 900 TRP A CA 1
ATOM 6935 C C . TRP A 1 900 ? 8.312 -9.969 -6.609 1 97.5 900 TRP A C 1
ATOM 6937 O O . TRP A 1 900 ? 7.816 -10.133 -5.492 1 97.5 900 TRP A O 1
ATOM 6947 N N . ALA A 1 901 ? 9.461 -10.445 -6.969 1 96.25 901 ALA A N 1
ATOM 6948 C CA . ALA A 1 901 ? 10.344 -11.117 -6.016 1 96.25 901 ALA A CA 1
ATOM 6949 C C . ALA A 1 901 ? 11.523 -10.227 -5.641 1 96.25 901 ALA A C 1
ATOM 6951 O O . ALA A 1 901 ? 11.953 -9.391 -6.441 1 96.25 901 ALA A O 1
ATOM 6952 N N . HIS A 1 902 ? 12.023 -10.367 -4.453 1 96.94 902 HIS A N 1
ATOM 6953 C CA . HIS A 1 902 ? 13.133 -9.531 -3.996 1 96.94 902 HIS A CA 1
ATOM 6954 C C . HIS A 1 902 ? 13.969 -10.258 -2.947 1 96.94 902 HIS A C 1
ATOM 6956 O O . HIS A 1 902 ? 13.477 -11.164 -2.275 1 96.94 902 HIS A O 1
ATOM 6962 N N . VAL A 1 903 ? 15.25 -9.859 -2.793 1 96.19 903 VAL A N 1
ATOM 6963 C CA . VAL A 1 903 ? 16.188 -10.461 -1.858 1 96.19 903 VAL A CA 1
ATOM 6964 C C . VAL A 1 903 ? 16.109 -9.758 -0.507 1 96.19 903 VAL A C 1
ATOM 6966 O O . VAL A 1 903 ? 16.328 -8.547 -0.417 1 96.19 903 VAL A O 1
ATOM 6969 N N . GLY A 1 904 ? 15.844 -10.539 0.558 1 95.75 904 GLY A N 1
ATOM 6970 C CA . GLY A 1 904 ? 15.68 -9.969 1.884 1 95.75 904 GLY A CA 1
ATOM 6971 C C . GLY A 1 904 ? 14.266 -9.492 2.156 1 95.75 904 GLY A C 1
ATOM 6972 O O . GLY A 1 904 ? 13.609 -8.93 1.275 1 95.75 904 GLY A O 1
ATOM 6973 N N . LYS A 1 905 ? 13.82 -9.703 3.373 1 94.06 905 LYS A N 1
ATOM 6974 C CA . LYS A 1 905 ? 12.453 -9.359 3.73 1 94.06 905 LYS A CA 1
ATOM 6975 C C . LYS A 1 905 ? 12.227 -7.848 3.662 1 94.06 905 LYS A C 1
ATOM 6977 O O . LYS A 1 905 ? 11.156 -7.395 3.25 1 94.06 905 LYS A O 1
ATOM 6982 N N . ASN A 1 906 ? 13.25 -7.062 4.066 1 94.38 906 ASN A N 1
ATOM 6983 C CA . ASN A 1 906 ? 13.062 -5.621 4.203 1 94.38 906 ASN A CA 1
ATOM 6984 C C . ASN A 1 906 ? 13.906 -4.848 3.188 1 94.38 906 ASN A C 1
ATOM 6986 O O . ASN A 1 906 ? 14.344 -3.73 3.461 1 94.38 906 ASN A O 1
ATOM 6990 N N . SER A 1 907 ? 14.242 -5.383 2.041 1 95.88 907 SER A N 1
ATOM 6991 C CA . SER A 1 907 ? 15.055 -4.715 1.032 1 95.88 907 SER A CA 1
ATOM 6992 C C . SER A 1 907 ? 14.43 -4.836 -0.353 1 95.88 907 SER A C 1
ATOM 6994 O O . SER A 1 907 ? 13.852 -5.871 -0.689 1 95.88 907 SER A O 1
ATOM 6996 N N . LEU A 1 908 ? 14.555 -3.793 -1.179 1 96.06 908 LEU A N 1
ATOM 6997 C CA . LEU A 1 908 ? 14.188 -3.836 -2.588 1 96.06 908 LEU A CA 1
ATOM 6998 C C . LEU A 1 908 ? 15.383 -3.525 -3.479 1 96.06 908 LEU A C 1
ATOM 7000 O O . LEU A 1 908 ? 15.219 -3.025 -4.594 1 96.06 908 LEU A O 1
ATOM 7004 N N . ALA A 1 909 ? 16.594 -3.811 -2.941 1 96.25 909 ALA A N 1
ATOM 7005 C CA . ALA A 1 909 ? 17.812 -3.541 -3.705 1 96.25 909 ALA A CA 1
ATOM 7006 C C . ALA A 1 909 ? 17.906 -4.449 -4.93 1 96.25 909 ALA A C 1
ATOM 7008 O O . ALA A 1 909 ? 18.375 -4.031 -5.984 1 96.25 909 ALA A O 1
ATOM 7009 N N . ILE A 1 910 ? 17.5 -5.691 -4.812 1 97.19 910 ILE A N 1
ATOM 7010 C CA . ILE A 1 910 ? 17.594 -6.688 -5.871 1 97.19 910 ILE A CA 1
ATOM 7011 C C . ILE A 1 910 ? 16.219 -7.305 -6.113 1 97.19 910 ILE A C 1
ATOM 7013 O O . ILE A 1 910 ? 15.68 -8.008 -5.25 1 97.19 910 ILE A O 1
ATOM 7017 N N . ASN A 1 911 ? 15.703 -7.129 -7.391 1 97 911 ASN A N 1
ATOM 7018 C CA . ASN A 1 911 ? 14.305 -7.484 -7.645 1 97 911 ASN A CA 1
ATOM 7019 C C . ASN A 1 911 ? 14.148 -8.203 -8.977 1 97 911 ASN A C 1
ATOM 7021 O O . ASN A 1 911 ? 14.883 -7.93 -9.93 1 97 911 ASN A O 1
ATOM 7025 N N . ASP A 1 912 ? 13.164 -9.141 -9.023 1 97.38 912 ASP A N 1
ATOM 7026 C CA . ASP A 1 912 ? 12.5 -9.594 -10.25 1 97.38 912 ASP A CA 1
ATOM 7027 C C . ASP A 1 912 ? 11.062 -9.07 -10.32 1 97.38 912 ASP A C 1
ATOM 7029 O O . ASP A 1 912 ? 10.297 -9.211 -9.359 1 97.38 912 ASP A O 1
ATOM 7033 N N . ILE A 1 913 ? 10.727 -8.391 -11.406 1 98 913 ILE A N 1
ATOM 7034 C CA . ILE A 1 913 ? 9.398 -7.801 -11.523 1 98 913 ILE A CA 1
ATOM 7035 C C . ILE A 1 913 ? 8.812 -8.125 -12.891 1 98 913 ILE A C 1
ATOM 7037 O O . ILE A 1 913 ? 9.516 -8.078 -13.906 1 98 913 ILE A O 1
ATOM 7041 N N . VAL A 1 914 ? 7.52 -8.461 -12.93 1 98.06 914 VAL A N 1
ATOM 7042 C CA . VAL A 1 914 ? 6.816 -8.68 -14.195 1 98.06 914 VAL A CA 1
ATOM 7043 C C . VAL A 1 914 ? 5.547 -7.836 -14.234 1 98.06 914 VAL A C 1
ATOM 7045 O O . VAL A 1 914 ? 4.812 -7.762 -13.242 1 98.06 914 VAL A O 1
ATOM 7048 N N . ASP A 1 915 ? 5.383 -7.152 -15.328 1 97.81 915 ASP A N 1
ATOM 7049 C CA . ASP A 1 915 ? 4.148 -6.43 -15.633 1 97.81 915 ASP A CA 1
ATOM 7050 C C . ASP A 1 915 ? 3.473 -6.992 -16.875 1 97.81 915 ASP A C 1
ATOM 7052 O O . ASP A 1 915 ? 3.994 -6.852 -17.984 1 97.81 915 ASP A O 1
ATOM 7056 N N . SER A 1 916 ? 2.301 -7.562 -16.703 1 96.62 916 SER A N 1
ATOM 7057 C CA . SER A 1 916 ? 1.597 -8.188 -17.812 1 96.62 916 SER A CA 1
ATOM 7058 C C . SER A 1 916 ? 0.393 -7.355 -18.25 1 96.62 916 SER A C 1
ATOM 7060 O O . SER A 1 916 ? -0.354 -7.754 -19.141 1 96.62 916 SER A O 1
ATOM 7062 N N . GLY A 1 917 ? 0.159 -6.285 -17.641 1 96.56 917 GLY A N 1
ATOM 7063 C CA . GLY A 1 917 ? -0.973 -5.438 -18 1 96.56 917 GLY A CA 1
ATOM 7064 C C . GLY A 1 917 ? -2.312 -6.094 -17.719 1 96.56 917 GLY A C 1
ATOM 7065 O O . GLY A 1 917 ? -2.447 -6.867 -16.766 1 96.56 917 GLY A O 1
ATOM 7066 N N . SER A 1 918 ? -3.344 -5.648 -18.484 1 96.38 918 SER A N 1
ATOM 7067 C CA . SER A 1 918 ? -4.695 -6.176 -18.344 1 96.38 918 SER A CA 1
ATOM 7068 C C . SER A 1 918 ? -5.074 -7.055 -19.531 1 96.38 918 SER A C 1
ATOM 7070 O O . SER A 1 918 ? -4.496 -6.922 -20.609 1 96.38 918 SER A O 1
ATOM 7072 N N . THR A 1 919 ? -5.969 -7.945 -19.281 1 95.56 919 THR A N 1
ATOM 7073 C CA . THR A 1 919 ? -6.562 -8.766 -20.344 1 95.56 919 THR A CA 1
ATOM 7074 C C . THR A 1 919 ? -8.055 -8.477 -20.469 1 95.56 919 THR A C 1
ATOM 7076 O O . THR A 1 919 ? -8.797 -8.539 -19.5 1 95.56 919 THR A O 1
ATOM 7079 N N . THR A 1 920 ? -8.477 -8.188 -21.688 1 95.69 920 THR A N 1
ATOM 7080 C CA . THR A 1 920 ? -9.891 -7.957 -21.984 1 95.69 920 THR A CA 1
ATOM 7081 C C . THR A 1 920 ? -10.445 -9.07 -22.875 1 95.69 920 THR A C 1
ATOM 7083 O O . THR A 1 920 ? -9.867 -9.383 -23.922 1 95.69 920 THR A O 1
ATOM 7086 N N . LEU A 1 921 ? -11.523 -9.672 -22.469 1 94.62 921 LEU A N 1
ATOM 7087 C CA . LEU A 1 921 ? -12.188 -10.75 -23.188 1 94.62 921 LEU A CA 1
ATOM 7088 C C . LEU A 1 921 ? -13.648 -10.398 -23.469 1 94.62 921 LEU A C 1
ATOM 7090 O O . LEU A 1 921 ? -14.383 -10.031 -22.547 1 94.62 921 LEU A O 1
ATOM 7094 N N . LEU A 1 922 ? -14.008 -10.43 -24.703 1 95.94 922 LEU A N 1
ATOM 7095 C CA . LEU A 1 922 ? -15.398 -10.312 -25.109 1 95.94 922 LEU A CA 1
ATOM 7096 C C . LEU A 1 922 ? -15.93 -11.648 -25.609 1 95.94 922 LEU A C 1
ATOM 7098 O O . LEU A 1 922 ? -15.352 -12.258 -26.516 1 95.94 922 LEU A O 1
ATOM 7102 N N . THR A 1 923 ? -17.016 -12.117 -25.031 1 94.31 923 THR A N 1
ATOM 7103 C CA . THR A 1 923 ? -17.547 -13.422 -25.391 1 94.31 923 THR A CA 1
ATOM 7104 C C . THR A 1 923 ? -19.016 -13.328 -25.766 1 94.31 923 THR A C 1
ATOM 7106 O O . THR A 1 923 ? -19.828 -12.789 -25.016 1 94.31 923 THR A O 1
ATOM 7109 N N . LEU A 1 924 ? -19.344 -13.852 -26.906 1 96.62 924 LEU A N 1
ATOM 7110 C CA . LEU A 1 924 ? -20.734 -14.047 -27.344 1 96.62 924 LEU A CA 1
ATOM 7111 C C . LEU A 1 924 ? -21.141 -15.508 -27.219 1 96.62 924 LEU A C 1
ATOM 7113 O O . LEU A 1 924 ? -20.469 -16.406 -27.719 1 96.62 924 LEU A O 1
ATOM 7117 N N . LYS A 1 925 ? -22.203 -15.703 -26.5 1 94.69 925 LYS A N 1
ATOM 7118 C CA . LYS A 1 925 ? -22.672 -17.062 -26.234 1 94.69 925 LYS A CA 1
ATOM 7119 C C . LYS A 1 925 ? -24.094 -17.266 -26.719 1 94.69 925 LYS A C 1
ATOM 7121 O O . LYS A 1 925 ? -24.938 -16.375 -26.578 1 94.69 925 LYS A O 1
ATOM 7126 N N . TYR A 1 926 ? -24.359 -18.406 -27.328 1 96.75 926 TYR A N 1
ATOM 7127 C CA . TYR A 1 926 ? -25.703 -18.844 -27.719 1 96.75 926 TYR A CA 1
ATOM 7128 C C . TYR A 1 926 ? -26.016 -20.203 -27.094 1 96.75 926 TYR A C 1
ATOM 7130 O O . TYR A 1 926 ? -25.25 -21.156 -27.219 1 96.75 926 TYR A O 1
ATOM 7138 N N . THR A 1 927 ? -27.078 -20.234 -26.469 1 92.94 927 THR A N 1
ATOM 7139 C CA . THR A 1 927 ? -27.531 -21.469 -25.828 1 92.94 927 THR A CA 1
ATOM 7140 C C . THR A 1 927 ? -28.938 -21.828 -26.312 1 92.94 927 THR A C 1
ATOM 7142 O O . THR A 1 927 ? -29.812 -20.969 -26.406 1 92.94 927 THR A O 1
ATOM 7145 N N . TYR A 1 928 ? -29.141 -23.109 -26.609 1 92 928 TYR A N 1
ATOM 7146 C CA . TYR A 1 928 ? -30.438 -23.625 -27.031 1 92 928 TYR A CA 1
ATOM 7147 C C . TYR A 1 928 ? -30.875 -24.781 -26.125 1 92 928 TYR A C 1
ATOM 7149 O O . TYR A 1 928 ? -30.094 -25.688 -25.844 1 92 928 TYR A O 1
ATOM 7157 N N . MET B 1 1 ? 7.473 -6.012 10.133 1 21.16 1 MET B N 1
ATOM 7158 C CA . MET B 1 1 ? 7.383 -6.793 11.359 1 21.16 1 MET B CA 1
ATOM 7159 C C . MET B 1 1 ? 6.297 -6.238 12.281 1 21.16 1 MET B C 1
ATOM 7161 O O . MET B 1 1 ? 5.781 -6.949 13.141 1 21.16 1 MET B O 1
ATOM 7165 N N . LYS B 1 2 ? 6.227 -4.863 12.07 1 28.34 2 LYS B N 1
ATOM 7166 C CA . LYS B 1 2 ? 5.449 -4.203 13.109 1 28.34 2 LYS B CA 1
ATOM 7167 C C . LYS B 1 2 ? 3.953 -4.445 12.914 1 28.34 2 LYS B C 1
ATOM 7169 O O . LYS B 1 2 ? 3.164 -4.266 13.844 1 28.34 2 LYS B O 1
ATOM 7174 N N . LEU B 1 3 ? 3.695 -4.77 11.75 1 27.75 3 LEU B N 1
ATOM 7175 C CA . LEU B 1 3 ? 2.258 -4.906 11.539 1 27.75 3 LEU B CA 1
ATOM 7176 C C . LEU B 1 3 ? 1.742 -6.215 12.125 1 27.75 3 LEU B C 1
ATOM 7178 O O . LEU B 1 3 ? 0.535 -6.379 12.312 1 27.75 3 LEU B O 1
ATOM 7182 N N . SER B 1 4 ? 2.756 -7.172 12.422 1 32.62 4 SER B N 1
ATOM 7183 C CA . SER B 1 4 ? 2.322 -8.531 12.711 1 32.62 4 SER B CA 1
ATOM 7184 C C . SER B 1 4 ? 1.74 -8.641 14.117 1 32.62 4 SER B C 1
ATOM 7186 O O . SER B 1 4 ? 0.721 -9.305 14.32 1 32.62 4 SER B O 1
ATOM 7188 N N . THR B 1 5 ? 2.52 -7.98 15.109 1 32.31 5 THR B N 1
ATOM 7189 C CA . THR B 1 5 ? 2.131 -8.211 16.5 1 32.31 5 THR B CA 1
ATOM 7190 C C . THR B 1 5 ? 0.821 -7.5 16.812 1 32.31 5 THR B C 1
ATOM 7192 O O . THR B 1 5 ? 0.006 -8.008 17.594 1 32.31 5 THR B O 1
ATOM 7195 N N . GLN B 1 6 ? 0.646 -6.363 16.172 1 28.78 6 GLN B N 1
ATOM 7196 C CA . GLN B 1 6 ? -0.432 -5.496 16.641 1 28.78 6 GLN B CA 1
ATOM 7197 C C . GLN B 1 6 ? -1.792 -6.023 16.188 1 28.78 6 GLN B C 1
ATOM 7199 O O . GLN B 1 6 ? -2.764 -5.969 16.953 1 28.78 6 GLN B O 1
ATOM 7204 N N . LEU B 1 7 ? -1.745 -6.777 15.125 1 30.09 7 LEU B N 1
ATOM 7205 C CA . LEU B 1 7 ? -3.018 -7.367 14.727 1 30.09 7 LEU B CA 1
ATOM 7206 C C . LEU B 1 7 ? -3.379 -8.547 15.625 1 30.09 7 LEU B C 1
ATOM 7208 O O . LEU B 1 7 ? -4.562 -8.836 15.828 1 30.09 7 LEU B O 1
ATOM 7212 N N . MET B 1 8 ? -2.395 -9.133 16.297 1 31.41 8 MET B N 1
ATOM 7213 C CA . MET B 1 8 ? -2.654 -10.258 17.188 1 31.41 8 MET B CA 1
ATOM 7214 C C . MET B 1 8 ? -3.402 -9.805 18.438 1 31.41 8 MET B C 1
ATOM 7216 O O . MET B 1 8 ? -4.277 -10.516 18.938 1 31.41 8 MET B O 1
ATOM 7220 N N . LEU B 1 9 ? -3.039 -8.617 18.922 1 30.56 9 LEU B N 1
ATOM 7221 C CA . LEU B 1 9 ? -3.67 -8.203 20.172 1 30.56 9 LEU B CA 1
ATOM 7222 C C . LEU B 1 9 ? -5.133 -7.844 19.938 1 30.56 9 LEU B C 1
ATOM 7224 O O . LEU B 1 9 ? -5.965 -8.016 20.844 1 30.56 9 LEU B O 1
ATOM 7228 N N . MET B 1 10 ? -5.473 -7.52 18.766 1 28.27 10 MET B N 1
ATOM 7229 C CA . MET B 1 10 ? -6.867 -7.117 18.594 1 28.27 10 MET B CA 1
ATOM 7230 C C . MET B 1 10 ? -7.773 -8.336 18.453 1 28.27 10 MET B C 1
ATOM 7232 O O . MET B 1 10 ? -8.914 -8.32 18.906 1 28.27 10 MET B O 1
ATOM 7236 N N . ALA B 1 11 ? -7.277 -9.484 17.859 1 30.64 11 ALA B N 1
ATOM 7237 C CA . ALA B 1 11 ? -8.141 -10.656 17.734 1 30.64 11 ALA B CA 1
ATOM 7238 C C . ALA B 1 11 ? -8.383 -11.297 19.109 1 30.64 11 ALA B C 1
ATOM 7240 O O . ALA B 1 11 ? -9.484 -11.781 19.375 1 30.64 11 ALA B O 1
ATOM 7241 N N . SER B 1 12 ? -7.445 -11.281 20.031 1 28.92 12 SER B N 1
ATOM 7242 C CA . SER B 1 12 ? -7.664 -11.875 21.344 1 28.92 12 SER B CA 1
ATOM 7243 C C . SER B 1 12 ? -8.711 -11.094 22.141 1 28.92 12 SER B C 1
ATOM 7245 O O . SER B 1 12 ? -9.352 -11.641 23.031 1 28.92 12 SER B O 1
ATOM 7247 N N . ALA B 1 13 ? -8.75 -9.82 21.922 1 28.33 13 ALA B N 1
ATOM 7248 C CA . ALA B 1 13 ? -9.703 -9.094 22.766 1 28.33 13 ALA B CA 1
ATOM 7249 C C . ALA B 1 13 ? -11.141 -9.398 22.344 1 28.33 13 ALA B C 1
ATOM 7251 O O . ALA B 1 13 ? -12.062 -9.305 23.172 1 28.33 13 ALA B O 1
ATOM 7252 N N . MET B 1 14 ? -11.359 -9.828 21.172 1 27.72 14 MET B N 1
ATOM 7253 C CA . MET B 1 14 ? -12.758 -10.094 20.828 1 27.72 14 MET B CA 1
ATOM 7254 C C . MET B 1 14 ? -13.227 -11.406 21.453 1 27.72 14 MET B C 1
ATOM 7256 O O . MET B 1 14 ? -14.422 -11.609 21.641 1 27.72 14 MET B O 1
ATOM 7260 N N . SER B 1 15 ? -12.352 -12.414 21.625 1 28.73 15 SER B N 1
ATOM 7261 C CA . SER B 1 15 ? -12.891 -13.68 22.109 1 28.73 15 SER B CA 1
ATOM 7262 C C . SER B 1 15 ? -13.391 -13.555 23.547 1 28.73 15 SER B C 1
ATOM 7264 O O . SER B 1 15 ? -14.086 -14.438 24.047 1 28.73 15 SER B O 1
ATOM 7266 N N . LEU B 1 16 ? -12.68 -12.734 24.328 1 26.75 16 LEU B N 1
ATOM 7267 C CA . LEU B 1 16 ? -13.047 -12.852 25.734 1 26.75 16 LEU B CA 1
ATOM 7268 C C . LEU B 1 16 ? -14.477 -12.375 25.969 1 26.75 16 LEU B C 1
ATOM 7270 O O . LEU B 1 16 ? -15.094 -12.703 26.984 1 26.75 16 LEU B O 1
ATOM 7274 N N . SER B 1 17 ? -14.883 -11.406 25.172 1 27.22 17 SER B N 1
ATOM 7275 C CA . SER B 1 17 ? -16.094 -10.773 25.688 1 27.22 17 SER B CA 1
ATOM 7276 C C . SER B 1 17 ? -17.312 -11.633 25.438 1 27.22 17 SER B C 1
ATOM 7278 O O . SER B 1 17 ? -18.438 -11.227 25.75 1 27.22 17 SER B O 1
ATOM 7280 N N . LEU B 1 18 ? -17.172 -12.75 24.734 1 28.36 18 LEU B N 1
ATOM 7281 C CA . LEU B 1 18 ? -18.453 -13.383 24.469 1 28.36 18 LEU B CA 1
ATOM 7282 C C . LEU B 1 18 ? -19.062 -13.938 25.734 1 28.36 18 LEU B C 1
ATOM 7284 O O . LEU B 1 18 ? -20.188 -14.461 25.719 1 28.36 18 LEU B O 1
ATOM 7288 N N . GLY B 1 19 ? -18.281 -14.297 26.719 1 25.81 19 GLY B N 1
ATOM 7289 C CA . GLY B 1 19 ? -18.969 -15.117 27.719 1 25.81 19 GLY B CA 1
ATOM 7290 C C . GLY B 1 19 ? -20.062 -14.367 28.453 1 25.81 19 GLY B C 1
ATOM 7291 O O . GLY B 1 19 ? -20.984 -14.984 28.984 1 25.81 19 GLY B O 1
ATOM 7292 N N . LEU B 1 20 ? -19.766 -13.133 28.875 1 25.3 20 LEU B N 1
ATOM 7293 C CA . LEU B 1 20 ? -20.516 -12.75 30.062 1 25.3 20 LEU B CA 1
ATOM 7294 C C . LEU B 1 20 ? -21.938 -12.305 29.688 1 25.3 20 LEU B C 1
ATOM 7296 O O . LEU B 1 20 ? -22.672 -11.789 30.547 1 25.3 20 LEU B O 1
ATOM 7300 N N . ALA B 1 21 ? -22.266 -12.148 28.453 1 26 21 ALA B N 1
ATOM 7301 C CA . ALA B 1 21 ? -23.406 -11.266 28.25 1 26 21 ALA B CA 1
ATOM 7302 C C . ALA B 1 21 ? -24.719 -11.984 28.594 1 26 21 ALA B C 1
ATOM 7304 O O . ALA B 1 21 ? -25.484 -12.336 27.703 1 26 21 ALA B O 1
ATOM 7305 N N . ALA B 1 22 ? -24.688 -13.055 29.469 1 23.66 22 ALA B N 1
ATOM 7306 C CA . ALA B 1 22 ? -26.016 -13.672 29.5 1 23.66 22 ALA B CA 1
ATOM 7307 C C . ALA B 1 22 ? -27.094 -12.648 29.875 1 23.66 22 ALA B C 1
ATOM 7309 O O . ALA B 1 22 ? -28.203 -12.695 29.359 1 23.66 22 ALA B O 1
ATOM 7310 N N . ASN B 1 23 ? -27 -11.977 31.047 1 23.03 23 ASN B N 1
ATOM 7311 C CA . ASN B 1 23 ? -28.25 -11.695 31.766 1 23.03 23 ASN B CA 1
ATOM 7312 C C . ASN B 1 23 ? -28.891 -10.406 31.266 1 23.03 23 ASN B C 1
ATOM 7314 O O . ASN B 1 23 ? -28.609 -9.32 31.781 1 23.03 23 ASN B O 1
ATOM 7318 N N . ALA B 1 24 ? -28.891 -10.109 30.016 1 24.88 24 ALA B N 1
ATOM 7319 C CA . ALA B 1 24 ? -29.359 -8.781 29.625 1 24.88 24 ALA B CA 1
ATOM 7320 C C . ALA B 1 24 ? -30.812 -8.57 30.031 1 24.88 24 ALA B C 1
ATOM 7322 O O . ALA B 1 24 ? -31.688 -9.367 29.672 1 24.88 24 ALA B O 1
ATOM 7323 N N . VAL B 1 25 ? -31.078 -7.816 31.188 1 23.52 25 VAL B N 1
ATOM 7324 C CA . VAL B 1 25 ? -32.312 -7.27 31.719 1 23.52 25 VAL B CA 1
ATOM 7325 C C . VAL B 1 25 ? -33.062 -6.496 30.625 1 23.52 25 VAL B C 1
ATOM 7327 O O . VAL B 1 25 ? -32.438 -5.93 29.719 1 23.52 25 VAL B O 1
ATOM 7330 N N . GLN B 1 26 ? -34.375 -6.668 30.469 1 22.28 26 GLN B N 1
ATOM 7331 C CA . GLN B 1 26 ? -35.469 -6.152 29.625 1 22.28 26 GLN B CA 1
ATOM 7332 C C . GLN B 1 26 ? -35.5 -4.629 29.672 1 22.28 26 GLN B C 1
ATOM 7334 O O . GLN B 1 26 ? -35.812 -4.043 30.703 1 22.28 26 GLN B O 1
ATOM 7339 N N . ALA B 1 27 ? -34.438 -3.885 29.297 1 23.47 27 ALA B N 1
ATOM 7340 C CA . ALA B 1 27 ? -34.562 -2.432 29.344 1 23.47 27 ALA B CA 1
ATOM 7341 C C . ALA B 1 27 ? -35.781 -1.964 28.547 1 23.47 27 ALA B C 1
ATOM 7343 O O . ALA B 1 27 ? -36.031 -2.461 27.453 1 23.47 27 ALA B O 1
ATOM 7344 N N . GLU B 1 28 ? -36.812 -1.385 29.25 1 21.72 28 GLU B N 1
ATOM 7345 C CA . GLU B 1 28 ? -38.031 -0.661 28.875 1 21.72 28 GLU B CA 1
ATOM 7346 C C . GLU B 1 28 ? -37.75 0.367 27.797 1 21.72 28 GLU B C 1
ATOM 7348 O O . GLU B 1 28 ? -36.719 1.06 27.828 1 21.72 28 GLU B O 1
ATOM 7353 N N . GLU B 1 29 ? -38.375 0.144 26.641 1 23.53 29 GLU B N 1
ATOM 7354 C CA . GLU B 1 29 ? -38.438 0.907 25.391 1 23.53 29 GLU B CA 1
ATOM 7355 C C . GLU B 1 29 ? -38.844 2.357 25.656 1 23.53 29 GLU B C 1
ATOM 7357 O O . GLU B 1 29 ? -39.938 2.627 26.156 1 23.53 29 GLU B O 1
ATOM 7362 N N . ALA B 1 30 ? -37.906 3.227 26.125 1 25.08 30 ALA B N 1
ATOM 7363 C CA . ALA B 1 30 ? -38.188 4.656 26.172 1 25.08 30 ALA B CA 1
ATOM 7364 C C . ALA B 1 30 ? -38.75 5.141 24.828 1 25.08 30 ALA B C 1
ATOM 7366 O O . ALA B 1 30 ? -38.125 4.953 23.781 1 25.08 30 ALA B O 1
ATOM 7367 N N . THR B 1 31 ? -40.125 5.203 24.781 1 22.89 31 THR B N 1
ATOM 7368 C CA . THR B 1 31 ? -40.938 5.859 23.781 1 22.89 31 THR B CA 1
ATOM 7369 C C . THR B 1 31 ? -40.469 7.285 23.516 1 22.89 31 THR B C 1
ATOM 7371 O O . THR B 1 31 ? -40.5 8.133 24.422 1 22.89 31 THR B O 1
ATOM 7374 N N . SER B 1 32 ? -39.406 7.363 22.875 1 22 32 SER B N 1
ATOM 7375 C CA . SER B 1 32 ? -39.094 8.711 22.422 1 22 32 SER B CA 1
ATOM 7376 C C . SER B 1 32 ? -40.281 9.328 21.656 1 22 32 SER B C 1
ATOM 7378 O O . SER B 1 32 ? -40.875 8.672 20.797 1 22 32 SER B O 1
ATOM 7380 N N . LYS B 1 33 ? -41.094 10.18 22.344 1 23.77 33 LYS B N 1
ATOM 7381 C CA . LYS B 1 33 ? -42.062 11.109 21.812 1 23.77 33 LYS B CA 1
ATOM 7382 C C . LYS B 1 33 ? -41.594 11.773 20.531 1 23.77 33 LYS B C 1
ATOM 7384 O O . LYS B 1 33 ? -40.438 12.227 20.453 1 23.77 33 LYS B O 1
ATOM 7389 N N . ASP B 1 34 ? -42.344 11.484 19.438 1 22.67 34 ASP B N 1
ATOM 7390 C CA . ASP B 1 34 ? -42.375 12.008 18.078 1 22.67 34 ASP B CA 1
ATOM 7391 C C . ASP B 1 34 ? -42.219 13.531 18.078 1 22.67 34 ASP B C 1
ATOM 7393 O O . ASP B 1 34 ? -42.781 14.219 18.906 1 22.67 34 ASP B O 1
ATOM 7397 N N . ALA B 1 35 ? -41.188 14.047 17.531 1 24.47 35 ALA B N 1
ATOM 7398 C CA . ALA B 1 35 ? -40.688 15.344 17.094 1 24.47 35 ALA B CA 1
ATOM 7399 C C . ALA B 1 35 ? -41.688 16.078 16.234 1 24.47 35 ALA B C 1
ATOM 7401 O O . ALA B 1 35 ? -41.719 15.922 15.008 1 24.47 35 ALA B O 1
ATOM 7402 N N . SER B 1 36 ? -43 16 16.516 1 26.34 36 SER B N 1
ATOM 7403 C CA . SER B 1 36 ? -43.688 16.906 15.609 1 26.34 36 SER B CA 1
ATOM 7404 C C . SER B 1 36 ? -43.125 18.328 15.703 1 26.34 36 SER B C 1
ATOM 7406 O O . SER B 1 36 ? -43.625 19.141 16.469 1 26.34 36 SER B O 1
ATOM 7408 N N . ALA B 1 37 ? -42 18.438 15.984 1 28.2 37 ALA B N 1
ATOM 7409 C CA . ALA B 1 37 ? -41.594 19.844 15.859 1 28.2 37 ALA B CA 1
ATOM 7410 C C . ALA B 1 37 ? -42.125 20.438 14.555 1 28.2 37 ALA B C 1
ATOM 7412 O O . ALA B 1 37 ? -41.906 19.875 13.477 1 28.2 37 ALA B O 1
ATOM 7413 N N . LYS B 1 38 ? -43.125 21.203 14.641 1 27.94 38 LYS B N 1
ATOM 7414 C CA . LYS B 1 38 ? -43.469 22.141 13.578 1 27.94 38 LYS B CA 1
ATOM 7415 C C . LYS B 1 38 ? -42.219 22.844 13.039 1 27.94 38 LYS B C 1
ATOM 7417 O O . LYS B 1 38 ? -41.344 23.25 13.805 1 27.94 38 LYS B O 1
ATOM 7422 N N . ASP B 1 39 ? -41.812 22.688 11.766 1 29.88 39 ASP B N 1
ATOM 7423 C CA . ASP B 1 39 ? -40.781 23.25 10.914 1 29.88 39 ASP B CA 1
ATOM 7424 C C . ASP B 1 39 ? -40.688 24.766 11.094 1 29.88 39 ASP B C 1
ATOM 7426 O O . ASP B 1 39 ? -41.031 25.531 10.195 1 29.88 39 ASP B O 1
ATOM 7430 N N . ASN B 1 40 ? -41.125 25.312 12.188 1 27.48 40 ASN B N 1
ATOM 7431 C CA . ASN B 1 40 ? -40.812 26.734 12.117 1 27.48 40 ASN B CA 1
ATOM 7432 C C . ASN B 1 40 ? -39.312 26.984 12 1 27.48 40 ASN B C 1
ATOM 7434 O O . ASN B 1 40 ? -38.594 26.922 12.992 1 27.48 40 ASN B O 1
ATOM 7438 N N . VAL B 1 41 ? -38.75 26.828 10.906 1 33.22 41 VAL B N 1
ATOM 7439 C CA . VAL B 1 41 ? -37.375 27.094 10.469 1 33.22 41 VAL B CA 1
ATOM 7440 C C . VAL B 1 41 ? -37.031 28.562 10.703 1 33.22 41 VAL B C 1
ATOM 7442 O O . VAL B 1 41 ? -36.094 29.078 10.125 1 33.22 41 VAL B O 1
ATOM 7445 N N . ASN B 1 42 ? -37.875 29.406 11.273 1 31.36 42 ASN B N 1
ATOM 7446 C CA . ASN B 1 42 ? -37.469 30.797 11.125 1 31.36 42 ASN B CA 1
ATOM 7447 C C . ASN B 1 42 ? -36.156 31.062 11.867 1 31.36 42 ASN B C 1
ATOM 7449 O O . ASN B 1 42 ? -35.625 32.188 11.812 1 31.36 42 ASN B O 1
ATOM 7453 N N . VAL B 1 43 ? -36.094 30.75 13.125 1 33.03 43 VAL B N 1
ATOM 7454 C CA . VAL B 1 43 ? -35.062 31.422 13.938 1 33.03 43 VAL B CA 1
ATOM 7455 C C . VAL B 1 43 ? -33.688 30.969 13.508 1 33.03 43 VAL B C 1
ATOM 7457 O O . VAL B 1 43 ? -33.469 29.797 13.18 1 33.03 43 VAL B O 1
ATOM 7460 N N . THR B 1 44 ? -32.781 31.906 13.203 1 41.69 44 THR B N 1
ATOM 7461 C CA . THR B 1 44 ? -31.328 31.812 13.172 1 41.69 44 THR B CA 1
ATOM 7462 C C . THR B 1 44 ? -30.797 30.938 14.305 1 41.69 44 THR B C 1
ATOM 7464 O O . THR B 1 44 ? -30.062 31.406 15.164 1 41.69 44 THR B O 1
ATOM 7467 N N . GLU B 1 45 ? -31.609 30.141 14.812 1 48.06 45 GLU B N 1
ATOM 7468 C CA . GLU B 1 45 ? -31.219 29.312 15.945 1 48.06 45 GLU B CA 1
ATOM 7469 C C . GLU B 1 45 ? -30.203 28.25 15.531 1 48.06 45 GLU B C 1
ATOM 7471 O O . GLU B 1 45 ? -30.328 27.656 14.453 1 48.06 45 GLU B O 1
ATOM 7476 N N . VAL B 1 46 ? -29.141 28.469 16.172 1 56.19 46 VAL B N 1
ATOM 7477 C CA . VAL B 1 46 ? -28.172 27.391 16.078 1 56.19 46 VAL B CA 1
ATOM 7478 C C . VAL B 1 46 ? -28.844 26.047 16.375 1 56.19 46 VAL B C 1
ATOM 7480 O O . VAL B 1 46 ? -29.328 25.844 17.5 1 56.19 46 VAL B O 1
ATOM 7483 N N . VAL B 1 47 ? -29.141 25.266 15.375 1 67.38 47 VAL B N 1
ATOM 7484 C CA . VAL B 1 47 ? -29.781 23.969 15.516 1 67.38 47 VAL B CA 1
ATOM 7485 C C . VAL B 1 47 ? -28.719 22.875 15.703 1 67.38 47 VAL B C 1
ATOM 7487 O O . VAL B 1 47 ? -27.719 22.844 14.984 1 67.38 47 VAL B O 1
ATOM 7490 N N . ILE B 1 48 ? -28.953 22.141 16.75 1 77.06 48 ILE B N 1
ATOM 7491 C CA . ILE B 1 48 ? -28.078 21 17.031 1 77.06 48 ILE B CA 1
ATOM 7492 C C . ILE B 1 48 ? -28.75 19.719 16.547 1 77.06 48 ILE B C 1
ATOM 7494 O O . ILE B 1 48 ? -29.969 19.578 16.625 1 77.06 48 ILE B O 1
ATOM 7498 N N . TYR B 1 49 ? -27.922 18.828 15.969 1 79.69 49 TYR B N 1
ATOM 7499 C CA . TYR B 1 49 ? -28.406 17.531 15.516 1 79.69 49 TYR B CA 1
ATOM 7500 C C . TYR B 1 49 ? -27.875 16.406 16.391 1 79.69 49 TYR B C 1
ATOM 7502 O O . TYR B 1 49 ? -26.656 16.172 16.422 1 79.69 49 TYR B O 1
ATOM 7510 N N . ALA B 1 50 ? -28.719 15.695 16.891 1 75.69 50 ALA B N 1
ATOM 7511 C CA . ALA B 1 50 ? -28.359 14.742 17.938 1 75.69 50 ALA B CA 1
ATOM 7512 C C . ALA B 1 50 ? -27.734 13.484 17.344 1 75.69 50 ALA B C 1
ATOM 7514 O O . ALA B 1 50 ? -26.766 12.945 17.906 1 75.69 50 ALA B O 1
ATOM 7515 N N . ASN B 1 51 ? -28.359 13.109 16.266 1 83.06 51 ASN B N 1
ATOM 7516 C CA . ASN B 1 51 ? -27.875 11.859 15.688 1 83.06 51 ASN B CA 1
ATOM 7517 C C . ASN B 1 51 ? -27.719 11.961 14.172 1 83.06 51 ASN B C 1
ATOM 7519 O O . ASN B 1 51 ? -27.984 13.016 13.586 1 83.06 51 ASN B O 1
ATOM 7523 N N . ARG B 1 52 ? -27.25 10.93 13.578 1 82.88 52 ARG B N 1
ATOM 7524 C CA . ARG B 1 52 ? -26.938 10.922 12.156 1 82.88 52 ARG B CA 1
ATOM 7525 C C . ARG B 1 52 ? -28.203 11.133 11.32 1 82.88 52 ARG B C 1
ATOM 7527 O O . ARG B 1 52 ? -28.156 11.766 10.266 1 82.88 52 ARG B O 1
ATOM 7534 N N . SER B 1 53 ? -29.25 10.57 11.75 1 82 53 SER B N 1
ATOM 7535 C CA . SER B 1 53 ? -30.5 10.703 11.008 1 82 53 SER B CA 1
ATOM 7536 C C . SER B 1 53 ? -30.922 12.156 10.914 1 82 53 SER B C 1
ATOM 7538 O O . SER B 1 53 ? -31.328 12.625 9.844 1 82 53 SER B O 1
ATOM 7540 N N . THR B 1 54 ? -30.844 12.836 11.977 1 85.12 54 THR B N 1
ATOM 7541 C CA . THR B 1 54 ? -31.219 14.242 11.984 1 85.12 54 THR B CA 1
ATOM 7542 C C . THR B 1 54 ? -30.234 15.078 11.172 1 85.12 54 THR B C 1
ATOM 7544 O O . THR B 1 54 ? -30.625 16.047 10.523 1 85.12 54 THR B O 1
ATOM 7547 N N . ALA B 1 55 ? -29.047 14.711 11.273 1 88.56 55 ALA B N 1
ATOM 7548 C CA . ALA B 1 55 ? -28.031 15.398 10.469 1 88.56 55 ALA B CA 1
ATOM 7549 C C . ALA B 1 55 ? -28.297 15.219 8.977 1 88.56 55 ALA B C 1
ATOM 7551 O O . ALA B 1 55 ? -28.203 16.172 8.211 1 88.56 55 ALA B O 1
ATOM 7552 N N . THR B 1 56 ? -28.609 14.055 8.617 1 87.38 56 THR B N 1
ATOM 7553 C CA . THR B 1 56 ? -28.891 13.773 7.219 1 87.38 56 THR B CA 1
ATOM 7554 C C . THR B 1 56 ? -30.141 14.531 6.754 1 87.38 56 THR B C 1
ATOM 7556 O O . THR B 1 56 ? -30.172 15.055 5.637 1 87.38 56 THR B O 1
ATOM 7559 N N . SER B 1 57 ? -31.078 14.562 7.594 1 86.75 57 SER B N 1
ATOM 7560 C CA . SER B 1 57 ? -32.281 15.32 7.262 1 86.75 57 SER B CA 1
ATOM 7561 C C . SER B 1 57 ? -31.984 16.797 7.07 1 86.75 57 SER B C 1
ATOM 7563 O O . SER B 1 57 ? -32.531 17.438 6.184 1 86.75 57 SER B O 1
ATOM 7565 N N . ALA B 1 58 ? -31.203 17.281 7.906 1 88.69 58 ALA B N 1
ATOM 7566 C CA . ALA B 1 58 ? -30.797 18.672 7.793 1 88.69 58 ALA B CA 1
ATOM 7567 C C . ALA B 1 58 ? -30.062 18.938 6.488 1 88.69 58 ALA B C 1
ATOM 7569 O O . ALA B 1 58 ? -30.25 19.969 5.848 1 88.69 58 ALA B O 1
ATOM 7570 N N . GLN B 1 59 ? -29.203 18.062 6.215 1 91 59 GLN B N 1
ATOM 7571 C CA . GLN B 1 59 ? -28.453 18.172 4.965 1 91 59 GLN B CA 1
ATOM 7572 C C . GLN B 1 59 ? -29.391 18.188 3.762 1 91 59 GLN B C 1
ATOM 7574 O O . GLN B 1 59 ? -29.234 19.016 2.859 1 91 59 GLN B O 1
ATOM 7579 N N . MET B 1 60 ? -30.344 17.359 3.797 1 91.31 60 MET B N 1
ATOM 7580 C CA . MET B 1 60 ? -31.266 17.25 2.658 1 91.31 60 MET B CA 1
ATOM 7581 C C . MET B 1 60 ? -32.188 18.453 2.568 1 91.31 60 MET B C 1
ATOM 7583 O O . MET B 1 60 ? -32.625 18.828 1.477 1 91.31 60 MET B O 1
ATOM 7587 N N . LYS B 1 61 ? -32.406 19.078 3.639 1 90.62 61 LYS B N 1
ATOM 7588 C CA . LYS B 1 61 ? -33.344 20.219 3.654 1 90.62 61 LYS B CA 1
ATOM 7589 C C . LYS B 1 61 ? -32.594 21.531 3.381 1 90.62 61 LYS B C 1
ATOM 7591 O O . LYS B 1 61 ? -33.219 22.547 3.082 1 90.62 61 LYS B O 1
ATOM 7596 N N . SER B 1 62 ? -31.344 21.516 3.451 1 91.81 62 SER B N 1
ATOM 7597 C CA . SER B 1 62 ? -30.562 22.734 3.289 1 91.81 62 SER B CA 1
ATOM 7598 C C . SER B 1 62 ? -30.656 23.281 1.868 1 91.81 62 SER B C 1
ATOM 7600 O O . SER B 1 62 ? -30.906 22.516 0.923 1 91.81 62 SER B O 1
ATOM 7602 N N . ALA B 1 63 ? -30.453 24.547 1.776 1 90.69 63 ALA B N 1
ATOM 7603 C CA . ALA B 1 63 ? -30.484 25.188 0.464 1 90.69 63 ALA B CA 1
ATOM 7604 C C . ALA B 1 63 ? -29.172 24.953 -0.286 1 90.69 63 ALA B C 1
ATOM 7606 O O . ALA B 1 63 ? -29.156 24.875 -1.516 1 90.69 63 ALA B O 1
ATOM 7607 N N . ASN B 1 64 ? -28.125 24.969 0.371 1 91.56 64 ASN B N 1
ATOM 7608 C CA . ASN B 1 64 ? -26.812 24.734 -0.225 1 91.56 64 ASN B CA 1
AT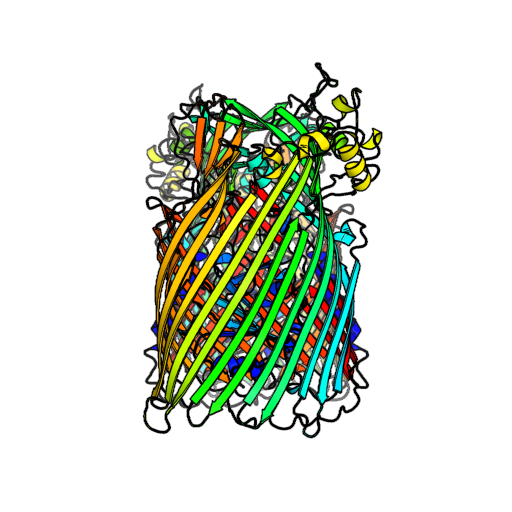OM 7609 C C . ASN B 1 64 ? -26.234 23.391 0.179 1 91.56 64 ASN B C 1
ATOM 7611 O O . ASN B 1 64 ? -26.875 22.625 0.906 1 91.56 64 ASN B O 1
ATOM 7615 N N . THR B 1 65 ? -25.094 23.094 -0.382 1 91.62 65 THR B N 1
ATOM 7616 C CA . THR B 1 65 ? -24.438 21.812 -0.095 1 91.62 65 THR B CA 1
ATOM 7617 C C . THR B 1 65 ? -23.688 21.875 1.229 1 91.62 65 THR B C 1
ATOM 7619 O O . THR B 1 65 ? -22.719 22.641 1.365 1 91.62 65 THR B O 1
ATOM 7622 N N . ILE B 1 66 ? -24.125 21.016 2.176 1 93.19 66 ILE B N 1
ATOM 7623 C CA . ILE B 1 66 ? -23.469 21.016 3.479 1 93.19 66 ILE B CA 1
ATOM 7624 C C . ILE B 1 66 ? -23.172 19.594 3.918 1 93.19 66 ILE B C 1
ATOM 7626 O O . ILE B 1 66 ? -23.734 18.641 3.369 1 93.19 66 ILE B O 1
ATOM 7630 N N . SER B 1 67 ? -22.188 19.453 4.738 1 93.19 67 SER B N 1
ATOM 7631 C CA . SER B 1 67 ? -21.938 18.25 5.523 1 93.19 67 SER B CA 1
ATOM 7632 C C . SER B 1 67 ? -22.062 18.531 7.02 1 93.19 67 SER B C 1
ATOM 7634 O O . SER B 1 67 ? -21.594 19.562 7.504 1 93.19 67 SER B O 1
ATOM 7636 N N . VAL B 1 68 ? -22.75 17.578 7.699 1 92.25 68 VAL B N 1
ATOM 7637 C CA . VAL B 1 68 ? -23.031 17.844 9.102 1 92.25 68 VAL B CA 1
ATOM 7638 C C . VAL B 1 68 ? -22.5 16.688 9.961 1 92.25 68 VAL B C 1
ATOM 7640 O O . VAL B 1 68 ? -22.672 15.523 9.617 1 92.25 68 VAL B O 1
ATOM 7643 N N . MET B 1 69 ? -21.844 17.078 10.969 1 90.75 69 MET B N 1
ATOM 7644 C CA . MET B 1 69 ? -21.469 16.125 12.008 1 90.75 69 MET B CA 1
ATOM 7645 C C . MET B 1 69 ? -22.406 16.25 13.211 1 90.75 69 MET B C 1
ATOM 7647 O O . MET B 1 69 ? -22.516 17.328 13.797 1 90.75 69 MET B O 1
ATOM 7651 N N . SER B 1 70 ? -22.984 15.117 13.586 1 88.69 70 SER B N 1
ATOM 7652 C CA . SER B 1 70 ? -23.938 15.125 14.695 1 88.69 70 SER B CA 1
ATOM 7653 C C . SER B 1 70 ? -23.219 15.031 16.031 1 88.69 70 SER B C 1
ATOM 7655 O O . SER B 1 70 ? -22.016 14.75 16.078 1 88.69 70 SER B O 1
ATOM 7657 N N . ALA B 1 71 ? -24 15.227 17.031 1 85.19 71 ALA B N 1
ATOM 7658 C CA . ALA B 1 71 ? -23.469 15.086 18.391 1 85.19 71 ALA B CA 1
ATOM 7659 C C . ALA B 1 71 ? -23.016 13.656 18.656 1 85.19 71 ALA B C 1
ATOM 7661 O O . ALA B 1 71 ? -21.969 13.438 19.281 1 85.19 71 ALA B O 1
ATOM 7662 N N . GLU B 1 72 ? -23.734 12.773 18.172 1 81.62 72 GLU B N 1
ATOM 7663 C CA . GLU B 1 72 ? -23.406 11.359 18.359 1 81.62 72 GLU B CA 1
ATOM 7664 C C . GLU B 1 72 ? -22.109 11.008 17.641 1 81.62 72 GLU B C 1
ATOM 7666 O O . GLU B 1 72 ? -21.297 10.25 18.172 1 81.62 72 GLU B O 1
ATOM 7671 N N . ASP B 1 73 ? -21.953 11.484 16.5 1 83.19 73 ASP B N 1
ATOM 7672 C CA . ASP B 1 73 ? -20.719 11.242 15.758 1 83.19 73 ASP B CA 1
ATOM 7673 C C . ASP B 1 73 ? -19.516 11.789 16.516 1 83.19 73 ASP B C 1
ATOM 7675 O O . ASP B 1 73 ? -18.453 11.156 16.531 1 83.19 73 ASP B O 1
ATOM 7679 N N . LEU B 1 74 ? -19.688 12.859 17.047 1 82.25 74 LEU B N 1
ATOM 7680 C CA . LEU B 1 74 ? -18.594 13.5 17.766 1 82.25 74 LEU B CA 1
ATOM 7681 C C . LEU B 1 74 ? -18.25 12.719 19.031 1 82.25 74 LEU B C 1
ATOM 7683 O O . LEU B 1 74 ? -17.078 12.664 19.438 1 82.25 74 LEU B O 1
ATOM 7687 N N . GLU B 1 75 ? -19.25 12.172 19.562 1 78.12 75 GLU B N 1
ATOM 7688 C CA . GLU B 1 75 ? -19.031 11.422 20.797 1 78.12 75 GLU B CA 1
ATOM 7689 C C . GLU B 1 75 ? -18.344 10.086 20.516 1 78.12 75 GLU B C 1
ATOM 7691 O O . GLU B 1 75 ? -17.656 9.547 21.391 1 78.12 75 GLU B O 1
ATOM 7696 N N . HIS B 1 76 ? -18.531 9.578 19.344 1 77.69 76 HIS B N 1
ATOM 7697 C CA . HIS B 1 76 ? -18.016 8.242 19.031 1 77.69 76 HIS B CA 1
ATOM 7698 C C . HIS B 1 76 ? -16.703 8.32 18.266 1 77.69 76 HIS B C 1
ATOM 7700 O O . HIS B 1 76 ? -16.359 7.41 17.516 1 77.69 76 HIS B O 1
ATOM 7706 N N . THR B 1 77 ? -16.047 9.336 18.469 1 76.56 77 THR B N 1
ATOM 7707 C CA . THR B 1 77 ? -14.766 9.414 17.766 1 76.56 77 THR B CA 1
ATOM 7708 C C . THR B 1 77 ? -13.609 9.211 18.734 1 76.56 77 THR B C 1
ATOM 7710 O O . THR B 1 77 ? -13.75 9.461 19.938 1 76.56 77 THR B O 1
ATOM 7713 N N . ALA B 1 78 ? -12.539 8.688 18.234 1 72.12 78 ALA B N 1
ATOM 7714 C CA . ALA B 1 78 ? -11.312 8.453 18.984 1 72.12 78 ALA B CA 1
ATOM 7715 C C . ALA B 1 78 ? -10.289 9.562 18.734 1 72.12 78 ALA B C 1
ATOM 7717 O O . ALA B 1 78 ? -9.086 9.359 18.922 1 72.12 78 ALA B O 1
ATOM 7718 N N . VAL B 1 79 ? -10.836 10.695 18.453 1 73.06 79 VAL B N 1
ATOM 7719 C CA . VAL B 1 79 ? -9.898 11.727 18.016 1 73.06 79 VAL B CA 1
ATOM 7720 C C . VAL B 1 79 ? -9.523 12.625 19.188 1 73.06 79 VAL B C 1
ATOM 7722 O O . VAL B 1 79 ? -10.188 12.617 20.219 1 73.06 79 VAL B O 1
ATOM 7725 N N . HIS B 1 80 ? -8.445 13.398 18.953 1 72.56 80 HIS B N 1
ATOM 7726 C CA . HIS B 1 80 ? -7.906 14.281 19.984 1 72.56 80 HIS B CA 1
ATOM 7727 C C . HIS B 1 80 ? -8.703 15.578 20.078 1 72.56 80 HIS B C 1
ATOM 7729 O O . HIS B 1 80 ? -8.773 16.188 21.156 1 72.56 80 HIS B O 1
ATOM 7735 N N . ASN B 1 81 ? -9.141 15.992 18.969 1 84.75 81 ASN B N 1
ATOM 7736 C CA . ASN B 1 81 ? -9.766 17.312 18.859 1 84.75 81 ASN B CA 1
ATOM 7737 C C . ASN B 1 81 ? -10.758 17.344 17.703 1 84.75 81 ASN B C 1
ATOM 7739 O O . ASN B 1 81 ? -10.945 16.359 17 1 84.75 81 ASN B O 1
ATOM 7743 N N . VAL B 1 82 ? -11.336 18.453 17.531 1 85.56 82 VAL B N 1
ATOM 7744 C CA . VAL B 1 82 ? -12.43 18.562 16.562 1 85.56 82 VAL B CA 1
ATOM 7745 C C . VAL B 1 82 ? -11.867 18.547 15.148 1 85.56 82 VAL B C 1
ATOM 7747 O O . VAL B 1 82 ? -12.547 18.109 14.211 1 85.56 82 VAL B O 1
ATOM 7750 N N . ALA B 1 83 ? -10.672 19.078 14.969 1 87.19 83 ALA B N 1
ATOM 7751 C CA . ALA B 1 83 ? -10.078 19.047 13.641 1 87.19 83 ALA B CA 1
ATOM 7752 C C . ALA B 1 83 ? -9.992 17.625 13.102 1 87.19 83 ALA B C 1
ATOM 7754 O O . ALA B 1 83 ? -10.391 17.359 11.961 1 87.19 83 ALA B O 1
ATOM 7755 N N . GLU B 1 84 ? -9.586 16.766 13.883 1 88.56 84 GLU B N 1
ATOM 7756 C CA . GLU B 1 84 ? -9.422 15.375 13.469 1 88.56 84 GLU B CA 1
ATOM 7757 C C . GLU B 1 84 ? -10.773 14.711 13.219 1 88.56 84 GLU B C 1
ATOM 7759 O O . GLU B 1 84 ? -10.891 13.844 12.352 1 88.56 84 GLU B O 1
ATOM 7764 N N . ALA B 1 85 ? -11.703 15.086 13.945 1 87.25 85 ALA B N 1
ATOM 7765 C CA . ALA B 1 85 ? -13.047 14.562 13.719 1 87.25 85 ALA B CA 1
ATOM 7766 C C . ALA B 1 85 ? -13.57 14.953 12.344 1 87.25 85 ALA B C 1
ATOM 7768 O O . ALA B 1 85 ? -14.25 14.172 11.68 1 87.25 85 ALA B O 1
ATOM 7769 N N . LEU B 1 86 ? -13.273 16.078 11.938 1 89.25 86 LEU B N 1
ATOM 7770 C CA . LEU B 1 86 ? -13.758 16.609 10.68 1 89.25 86 LEU B CA 1
ATOM 7771 C C . LEU B 1 86 ? -13.219 15.812 9.492 1 89.25 86 LEU B C 1
ATOM 7773 O O . LEU B 1 86 ? -13.805 15.82 8.414 1 89.25 86 LEU B O 1
ATOM 7777 N N . ALA B 1 87 ? -12.117 15.125 9.68 1 88.56 87 ALA B N 1
ATOM 7778 C CA . ALA B 1 87 ? -11.508 14.344 8.609 1 88.56 87 ALA B CA 1
ATOM 7779 C C . ALA B 1 87 ? -12.43 13.211 8.164 1 88.56 87 ALA B C 1
ATOM 7781 O O . ALA B 1 87 ? -12.242 12.633 7.09 1 88.56 87 ALA B O 1
ATOM 7782 N N . LEU B 1 88 ? -13.469 12.938 8.914 1 86.75 88 LEU B N 1
ATOM 7783 C CA . LEU B 1 88 ? -14.375 11.836 8.602 1 86.75 88 LEU B CA 1
ATOM 7784 C C . LEU B 1 88 ? -15.461 12.289 7.629 1 86.75 88 LEU B C 1
ATOM 7786 O O . LEU B 1 88 ? -16.219 11.469 7.105 1 86.75 88 LEU B O 1
ATOM 7790 N N . LEU B 1 89 ? -15.445 13.578 7.379 1 87.44 89 LEU B N 1
ATOM 7791 C CA . LEU B 1 89 ? -16.422 14.109 6.438 1 87.44 89 LEU B CA 1
ATOM 7792 C C . LEU B 1 89 ? -15.883 14.078 5.012 1 87.44 89 LEU B C 1
ATOM 7794 O O . LEU B 1 89 ? -14.672 14.172 4.801 1 87.44 89 LEU B O 1
ATOM 7798 N N . PRO B 1 90 ? -16.781 13.969 4.082 1 88.12 90 PRO B N 1
ATOM 7799 C CA . PRO B 1 90 ? -16.328 13.953 2.689 1 88.12 90 PRO B CA 1
ATOM 7800 C C . PRO B 1 90 ? -15.656 15.258 2.275 1 88.12 90 PRO B C 1
ATOM 7802 O O . PRO B 1 90 ? -16.188 16.344 2.547 1 88.12 90 PRO B O 1
ATOM 7805 N N . GLY B 1 91 ? -14.555 15.109 1.65 1 88.62 91 GLY B N 1
ATOM 7806 C CA . GLY B 1 91 ? -13.859 16.25 1.058 1 88.62 91 GLY B CA 1
ATOM 7807 C C . GLY B 1 91 ? -13.109 17.078 2.074 1 88.62 91 GLY B C 1
ATOM 7808 O O . GLY B 1 91 ? -12.672 18.188 1.77 1 88.62 91 GLY B O 1
ATOM 7809 N N . VAL B 1 92 ? -13 16.625 3.254 1 91.38 92 VAL B N 1
ATOM 7810 C CA . VAL B 1 92 ? -12.312 17.391 4.289 1 91.38 92 VAL B CA 1
ATOM 7811 C C . VAL B 1 92 ? -10.945 16.766 4.578 1 91.38 92 VAL B C 1
ATOM 7813 O O . VAL B 1 92 ? -10.828 15.539 4.676 1 91.38 92 VAL B O 1
ATOM 7816 N N . THR B 1 93 ? -9.984 17.688 4.602 1 90.69 93 THR B N 1
ATOM 7817 C CA . THR B 1 93 ? -8.633 17.234 4.918 1 90.69 93 THR B CA 1
ATOM 7818 C C . THR B 1 93 ? -8.141 17.875 6.211 1 90.69 93 THR B C 1
ATOM 7820 O O . THR B 1 93 ? -8.508 19.016 6.527 1 90.69 93 THR B O 1
ATOM 7823 N N . VAL B 1 94 ? -7.348 17.078 6.898 1 90.12 94 VAL B N 1
ATOM 7824 C CA . VAL B 1 94 ? -6.719 17.594 8.117 1 90.12 94 VAL B CA 1
ATOM 7825 C C . VAL B 1 94 ? -5.203 17.422 8.023 1 90.12 94 VAL B C 1
ATOM 7827 O O . VAL B 1 94 ? -4.715 16.359 7.609 1 90.12 94 VAL B O 1
ATOM 7830 N N . THR B 1 95 ? -4.5 18.469 8.344 1 88.06 95 THR B N 1
ATOM 7831 C CA . THR B 1 95 ? -3.045 18.406 8.32 1 88.06 95 THR B CA 1
ATOM 7832 C C . THR B 1 95 ? -2.475 18.562 9.727 1 88.06 95 THR B C 1
ATOM 7834 O O . THR B 1 95 ? -3.062 19.234 10.57 1 88.06 95 THR B O 1
ATOM 7837 N N . ASN B 1 96 ? -1.333 17.938 9.883 1 87.06 96 ASN B N 1
ATOM 7838 C CA . ASN B 1 96 ? -0.68 17.953 11.188 1 87.06 96 ASN B CA 1
ATOM 7839 C C . ASN B 1 96 ? 0.407 19.031 11.25 1 87.06 96 ASN B C 1
ATOM 7841 O O . ASN B 1 96 ? 1.119 19.141 12.25 1 87.06 96 ASN B O 1
ATOM 7845 N N . THR B 1 97 ? 0.551 19.703 10.227 1 85.5 97 THR B N 1
ATOM 7846 C CA . THR B 1 97 ? 1.547 20.766 10.18 1 85.5 97 THR B CA 1
ATOM 7847 C C . THR B 1 97 ? 1.017 21.969 9.406 1 85.5 97 THR B C 1
ATOM 7849 O O . THR B 1 97 ? -0.046 21.891 8.781 1 85.5 97 THR B O 1
ATOM 7852 N N . GLY B 1 98 ? 1.562 23.094 9.625 1 73.31 98 GLY B N 1
ATOM 7853 C CA . GLY B 1 98 ? 1.121 24.312 8.969 1 73.31 98 GLY B CA 1
ATOM 7854 C C . GLY B 1 98 ? 2.227 25.328 8.812 1 73.31 98 GLY B C 1
ATOM 7855 O O . GLY B 1 98 ? 3.408 25 8.938 1 73.31 98 GLY B O 1
ATOM 7856 N N . ASN B 1 99 ? 1.75 26.391 8.375 1 66.62 99 ASN B N 1
ATOM 7857 C CA . ASN B 1 99 ? 2.684 27.5 8.203 1 66.62 99 ASN B CA 1
ATOM 7858 C C . ASN B 1 99 ? 2.787 28.344 9.469 1 66.62 99 ASN B C 1
ATOM 7860 O O . ASN B 1 99 ? 1.916 29.172 9.734 1 66.62 99 ASN B O 1
ATOM 7864 N N . SER B 1 100 ? 3.654 28.047 10.328 1 64.56 100 SER B N 1
ATOM 7865 C CA . SER B 1 100 ? 3.939 28.734 11.594 1 64.56 100 SER B CA 1
ATOM 7866 C C . SER B 1 100 ? 5.398 28.547 12 1 64.56 100 SER B C 1
ATOM 7868 O O . SER B 1 100 ? 6.23 28.141 11.188 1 64.56 100 SER B O 1
ATOM 7870 N N . PHE B 1 101 ? 5.645 29 13.219 1 67.62 101 PHE B N 1
ATOM 7871 C CA . PHE B 1 101 ? 6.984 28.781 13.742 1 67.62 101 PHE B CA 1
ATOM 7872 C C . PHE B 1 101 ? 7.25 27.312 13.984 1 67.62 101 PHE B C 1
ATOM 7874 O O . PHE B 1 101 ? 8.391 26.891 14.195 1 67.62 101 PHE B O 1
ATOM 7881 N N . PHE B 1 102 ? 6.234 26.453 13.906 1 67.38 102 PHE B N 1
ATOM 7882 C CA . PHE B 1 102 ? 6.418 25.016 14.031 1 67.38 102 PHE B CA 1
ATOM 7883 C C . PHE B 1 102 ? 5.906 24.297 12.797 1 67.38 102 PHE B C 1
ATOM 7885 O O . PHE B 1 102 ? 5.18 23.312 12.906 1 67.38 102 PHE B O 1
ATOM 7892 N N . GLY B 1 103 ? 6.41 24.578 11.688 1 77.94 103 GLY B N 1
ATOM 7893 C CA . GLY B 1 103 ? 5.973 23.922 10.469 1 77.94 103 GLY B CA 1
ATOM 7894 C C . GLY B 1 103 ? 6.84 22.734 10.094 1 77.94 103 GLY B C 1
ATOM 7895 O O . GLY B 1 103 ? 7.695 22.312 10.875 1 77.94 103 GLY B O 1
ATOM 7896 N N . GLY B 1 104 ? 6.43 22.078 9.062 1 87.5 104 GLY B N 1
ATOM 7897 C CA . GLY B 1 104 ? 7.211 20.953 8.586 1 87.5 104 GLY B CA 1
ATOM 7898 C C . GLY B 1 104 ? 7.176 19.766 9.531 1 87.5 104 GLY B C 1
ATOM 7899 O O . GLY B 1 104 ? 6.125 19.438 10.086 1 87.5 104 GLY B O 1
ATOM 7900 N N . VAL B 1 105 ? 8.336 19.203 9.672 1 92.88 105 VAL B N 1
ATOM 7901 C CA . VAL B 1 105 ? 8.43 17.984 10.469 1 92.88 105 VAL B CA 1
ATOM 7902 C C . VAL B 1 105 ? 8.289 18.328 11.953 1 92.88 105 VAL B C 1
ATOM 7904 O O . VAL B 1 105 ? 7.801 17.516 12.734 1 92.88 105 VAL B O 1
ATOM 7907 N N . ASP B 1 106 ? 8.578 19.578 12.336 1 91.12 106 ASP B N 1
ATOM 7908 C CA . ASP B 1 106 ? 8.43 20 13.727 1 91.12 106 ASP B CA 1
ATOM 7909 C C . ASP B 1 106 ? 6.953 20.031 14.133 1 91.12 106 ASP B C 1
ATOM 7911 O O . ASP B 1 106 ? 6.586 19.5 15.188 1 91.12 106 ASP B O 1
ATOM 7915 N N . GLY B 1 107 ? 6.207 20.641 13.305 1 92.25 107 GLY B N 1
ATOM 7916 C CA . GLY B 1 107 ? 4.781 20.656 13.586 1 92.25 107 GLY B CA 1
ATOM 7917 C C . GLY B 1 107 ? 4.145 19.281 13.547 1 92.25 107 GLY B C 1
ATOM 7918 O O . GLY B 1 107 ? 3.354 18.922 14.422 1 92.25 107 GLY B O 1
ATOM 7919 N N . ALA B 1 108 ? 4.59 18.562 12.555 1 94.75 108 ALA B N 1
ATOM 7920 C CA . ALA B 1 108 ? 4.027 17.219 12.383 1 94.75 108 ALA B CA 1
ATOM 7921 C C . ALA B 1 108 ? 4.359 16.328 13.578 1 94.75 108 ALA B C 1
ATOM 7923 O O . ALA B 1 108 ? 3.586 15.438 13.922 1 94.75 108 ALA B O 1
ATOM 7924 N N . SER B 1 109 ? 5.43 16.578 14.219 1 96.56 109 SER B N 1
ATOM 7925 C CA . SER B 1 109 ? 5.918 15.695 15.273 1 96.56 109 SER B CA 1
ATOM 7926 C C . SER B 1 109 ? 5.102 15.844 16.547 1 96.56 109 SER B C 1
ATOM 7928 O O . SER B 1 109 ? 5.301 15.109 17.516 1 96.56 109 SER B O 1
ATOM 7930 N N . ARG B 1 110 ? 4.184 16.812 16.547 1 94.06 110 ARG B N 1
ATOM 7931 C CA . ARG B 1 110 ? 3.26 16.875 17.672 1 94.06 110 ARG B CA 1
ATOM 7932 C C . ARG B 1 110 ? 2.254 15.734 17.641 1 94.06 110 ARG B C 1
ATOM 7934 O O . ARG B 1 110 ? 1.63 15.414 18.641 1 94.06 110 ARG B O 1
ATOM 7941 N N . GLY B 1 111 ? 2.02 15.242 16.453 1 92.5 111 GLY B N 1
ATOM 7942 C CA . GLY B 1 111 ? 1.25 14.016 16.328 1 92.5 111 GLY B CA 1
ATOM 7943 C C . GLY B 1 111 ? -0.249 14.242 16.359 1 92.5 111 GLY B C 1
ATOM 7944 O O . GLY B 1 111 ? -1.02 13.32 16.625 1 92.5 111 GLY B O 1
ATOM 7945 N N . GLU B 1 112 ? -0.702 15.438 16.094 1 89.62 112 GLU B N 1
ATOM 7946 C CA . GLU B 1 112 ? -2.137 15.703 16.078 1 89.62 112 GLU B CA 1
ATOM 7947 C C . GLU B 1 112 ? -2.523 16.547 14.859 1 89.62 112 GLU B C 1
ATOM 7949 O O . GLU B 1 112 ? -1.717 17.328 14.359 1 89.62 112 GLU B O 1
ATOM 7954 N N . GLY B 1 113 ? -3.723 16.312 14.469 1 89.69 113 GLY B N 1
ATOM 7955 C CA . GLY B 1 113 ? -4.258 17.172 13.422 1 89.69 113 GLY B CA 1
ATOM 7956 C C . GLY B 1 113 ? -4.605 18.562 13.914 1 89.69 113 GLY B C 1
ATOM 7957 O O . GLY B 1 113 ? -5.176 18.734 15 1 89.69 113 GLY B O 1
ATOM 7958 N N . MET B 1 114 ? -4.316 19.594 13 1 88.88 114 MET B N 1
ATOM 7959 C CA . MET B 1 114 ? -4.445 20.953 13.531 1 88.88 114 MET B CA 1
ATOM 7960 C C . MET B 1 114 ? -5.266 21.828 12.594 1 88.88 114 MET B C 1
ATOM 7962 O O . MET B 1 114 ? -5.98 22.719 13.039 1 88.88 114 MET B O 1
ATOM 7966 N N . PHE B 1 115 ? -5.113 21.578 11.328 1 88.94 115 PHE B N 1
ATOM 7967 C CA . PHE B 1 115 ? -5.715 22.469 10.359 1 88.94 115 PHE B CA 1
ATOM 7968 C C . PHE B 1 115 ? -6.648 21.719 9.414 1 88.94 115 PHE B C 1
ATOM 7970 O O . PHE B 1 115 ? -6.379 20.562 9.062 1 88.94 115 PHE B O 1
ATOM 7977 N N . VAL B 1 116 ? -7.676 22.406 9.055 1 90.19 116 VAL B N 1
ATOM 7978 C CA . VAL B 1 116 ? -8.703 21.75 8.25 1 90.19 116 VAL B CA 1
ATOM 7979 C C . VAL B 1 116 ? -8.828 22.453 6.898 1 90.19 116 VAL B C 1
ATOM 7981 O O . VAL B 1 116 ? -8.781 23.688 6.82 1 90.19 116 VAL B O 1
ATOM 7984 N N . GLY B 1 117 ? -8.836 21.672 5.895 1 89.31 117 GLY B N 1
ATOM 7985 C CA . GLY B 1 117 ? -9.141 22.141 4.551 1 89.31 117 GLY B CA 1
ATOM 7986 C C . GLY B 1 117 ? -10.344 21.453 3.936 1 89.31 117 GLY B C 1
ATOM 7987 O O . GLY B 1 117 ? -10.602 20.281 4.219 1 89.31 117 GLY B O 1
ATOM 7988 N N . VAL B 1 118 ? -11.016 22.188 3.172 1 91.19 118 VAL B N 1
ATOM 7989 C CA . VAL B 1 118 ? -12.18 21.641 2.482 1 91.19 118 VAL B CA 1
ATOM 7990 C C . VAL B 1 118 ? -11.883 21.516 0.99 1 91.19 118 VAL B C 1
ATOM 7992 O O . VAL B 1 118 ? -11.336 22.438 0.377 1 91.19 118 VAL B O 1
ATOM 7995 N N . ARG B 1 119 ? -12.203 20.344 0.415 1 85.75 119 ARG B N 1
ATOM 7996 C CA . ARG B 1 119 ? -12.016 19.984 -0.987 1 85.75 119 ARG B CA 1
ATOM 7997 C C . ARG B 1 119 ? -10.578 20.219 -1.428 1 85.75 119 ARG B C 1
ATOM 7999 O O . ARG B 1 119 ? -10.336 20.781 -2.496 1 85.75 119 ARG B O 1
ATOM 8006 N N . GLY B 1 120 ? -9.734 19.797 -0.5 1 71 120 GLY B N 1
ATOM 8007 C CA . GLY B 1 120 ? -8.305 19.734 -0.779 1 71 120 GLY B CA 1
ATOM 8008 C C . GLY B 1 120 ? -7.66 21.094 -0.923 1 71 120 GLY B C 1
ATOM 8009 O O . GLY B 1 120 ? -6.512 21.203 -1.354 1 71 120 GLY B O 1
ATOM 8010 N N . MET B 1 121 ? -8.336 22.078 -0.542 1 77.75 121 MET B N 1
ATOM 8011 C CA . MET B 1 121 ? -7.766 23.422 -0.657 1 77.75 121 MET B CA 1
ATOM 8012 C C . MET B 1 121 ? -6.949 23.766 0.583 1 77.75 121 MET B C 1
ATOM 8014 O O . MET B 1 121 ? -7.074 23.109 1.619 1 77.75 121 MET B O 1
ATOM 8018 N N . ASN B 1 122 ? -6.191 24.688 0.352 1 78.31 122 ASN B N 1
ATOM 8019 C CA . ASN B 1 122 ? -5.367 25.188 1.455 1 78.31 122 ASN B CA 1
ATOM 8020 C C . ASN B 1 122 ? -6.219 25.562 2.664 1 78.31 122 ASN B C 1
ATOM 8022 O O . ASN B 1 122 ? -7.312 26.109 2.514 1 78.31 122 ASN B O 1
ATOM 8026 N N . THR B 1 123 ? -5.734 25.25 3.781 1 78.06 123 THR B N 1
ATOM 8027 C CA . THR B 1 123 ? -6.465 25.469 5.023 1 78.06 123 THR B CA 1
ATOM 8028 C C . THR B 1 123 ? -6.734 26.969 5.227 1 78.06 123 THR B C 1
ATOM 8030 O O . THR B 1 123 ? -7.676 27.344 5.93 1 78.06 123 THR B O 1
ATOM 8033 N N . GLU B 1 124 ? -5.996 27.781 4.598 1 77.25 124 GLU B N 1
ATOM 8034 C CA . GLU B 1 124 ? -6.195 29.219 4.688 1 77.25 124 GLU B CA 1
ATOM 8035 C C . GLU B 1 124 ? -7.469 29.656 3.965 1 77.25 124 GLU B C 1
ATOM 8037 O O . GLU B 1 124 ? -7.988 30.75 4.203 1 77.25 124 GLU B O 1
ATOM 8042 N N . PHE B 1 125 ? -7.953 28.766 3.174 1 82.94 125 PHE B N 1
ATOM 8043 C CA . PHE B 1 125 ? -9.109 29.125 2.365 1 82.94 125 PHE B CA 1
ATOM 8044 C C . PHE B 1 125 ? -10.406 28.703 3.055 1 82.94 125 PHE B C 1
ATOM 8046 O O . PHE B 1 125 ? -11.484 28.812 2.471 1 82.94 125 PHE B O 1
ATOM 8053 N N . THR B 1 126 ? -10.25 28.219 4.207 1 87.19 126 THR B N 1
ATOM 8054 C CA . THR B 1 126 ? -11.414 27.781 4.984 1 87.19 126 THR B CA 1
ATOM 8055 C C . THR B 1 126 ? -11.703 28.766 6.113 1 87.19 126 THR B C 1
ATOM 8057 O O . THR B 1 126 ? -10.805 29.125 6.883 1 87.19 126 THR B O 1
ATOM 8060 N N . LEU B 1 127 ? -12.953 29.172 6.121 1 91.06 127 LEU B N 1
ATOM 8061 C CA . LEU B 1 127 ? -13.383 30.062 7.195 1 91.06 127 LEU B CA 1
ATOM 8062 C C . LEU B 1 127 ? -13.945 29.266 8.367 1 91.06 127 LEU B C 1
ATOM 8064 O O . LEU B 1 127 ? -14.703 28.328 8.172 1 91.06 127 LEU B O 1
ATOM 8068 N N . ALA B 1 128 ? -13.469 29.641 9.516 1 91.94 128 ALA B N 1
ATOM 8069 C CA . ALA B 1 128 ? -13.977 28.984 10.719 1 91.94 128 ALA B CA 1
ATOM 8070 C C . ALA B 1 128 ? -14.883 29.922 11.508 1 91.94 128 ALA B C 1
ATOM 8072 O O . ALA B 1 128 ? -14.547 31.094 11.727 1 91.94 128 ALA B O 1
ATOM 8073 N N . LEU B 1 129 ? -16.047 29.406 11.891 1 94.31 129 LEU B N 1
ATOM 8074 C CA . LEU B 1 129 ? -17.016 30.141 12.695 1 94.31 129 LEU B CA 1
ATOM 8075 C C . LEU B 1 129 ? -17.344 29.375 13.969 1 94.31 129 LEU B C 1
ATOM 8077 O O . LEU B 1 129 ? -17.297 28.141 13.992 1 94.31 129 LEU B O 1
ATOM 8081 N N . ILE B 1 130 ? -17.625 30.078 14.969 1 93.19 130 ILE B N 1
ATOM 8082 C CA . ILE B 1 130 ? -18.281 29.531 16.156 1 93.19 130 ILE B CA 1
ATOM 8083 C C . ILE B 1 130 ? -19.609 30.25 16.391 1 93.19 130 ILE B C 1
ATOM 8085 O O . ILE B 1 130 ? -19.625 31.453 16.656 1 93.19 130 ILE B O 1
ATOM 8089 N N . ASN B 1 131 ? -20.625 29.562 16.266 1 91.69 131 ASN B N 1
ATOM 8090 C CA . ASN B 1 131 ? -21.969 30.109 16.359 1 91.69 131 ASN B CA 1
ATOM 8091 C C . ASN B 1 131 ? -22.172 31.281 15.406 1 91.69 131 ASN B C 1
ATOM 8093 O O . ASN B 1 131 ? -22.719 32.312 15.781 1 91.69 131 ASN B O 1
ATOM 8097 N N . GLY B 1 132 ? -21.562 31.141 14.266 1 90.44 132 GLY B N 1
ATOM 8098 C CA . GLY B 1 132 ? -21.766 32.125 13.219 1 90.44 132 GLY B CA 1
ATOM 8099 C C . GLY B 1 132 ? -20.781 33.281 13.297 1 90.44 132 GLY B C 1
ATOM 8100 O O . GLY B 1 132 ? -20.75 34.156 12.414 1 90.44 132 GLY B O 1
ATOM 8101 N N . VAL B 1 133 ? -20 33.344 14.297 1 92.12 133 VAL B N 1
ATOM 8102 C CA . VAL B 1 133 ? -19.031 34.406 14.461 1 92.12 133 VAL B CA 1
ATOM 8103 C C . VAL B 1 133 ? -17.703 34 13.828 1 92.12 133 VAL B C 1
ATOM 8105 O O . VAL B 1 133 ? -17.188 32.906 14.094 1 92.12 133 VAL B O 1
ATOM 8108 N N . ASN B 1 134 ? -17.156 34.906 13.008 1 91.88 134 ASN B N 1
ATOM 8109 C CA . ASN B 1 134 ? -15.812 34.688 12.477 1 91.88 134 ASN B CA 1
ATOM 8110 C C . ASN B 1 134 ? -14.766 34.656 13.586 1 91.88 134 ASN B C 1
ATOM 8112 O O . ASN B 1 134 ? -14.562 35.656 14.273 1 91.88 134 ASN B O 1
ATOM 8116 N N . VAL B 1 135 ? -14.07 33.625 13.539 1 93.44 135 VAL B N 1
ATOM 8117 C CA . VAL B 1 135 ? -13.109 33.5 14.625 1 93.44 135 VAL B CA 1
ATOM 8118 C C . VAL B 1 135 ? -11.828 34.25 14.258 1 93.44 135 VAL B C 1
ATOM 8120 O O . VAL B 1 135 ? -11.469 34.344 13.086 1 93.44 135 VAL B O 1
ATOM 8123 N N . ALA B 1 136 ? -11.148 34.719 15.305 1 93.88 136 ALA B N 1
ATOM 8124 C CA . ALA B 1 136 ? -9.883 35.406 15.117 1 93.88 136 ALA B CA 1
ATOM 8125 C C . ALA B 1 136 ? -8.797 34.469 14.625 1 93.88 136 ALA B C 1
ATOM 8127 O O . ALA B 1 136 ? -8.773 33.281 15.016 1 93.88 136 ALA B O 1
ATOM 8128 N N . GLN B 1 137 ? -7.941 35 13.805 1 85.81 137 GLN B N 1
ATOM 8129 C CA . GLN B 1 137 ? -6.816 34.25 13.25 1 85.81 137 GLN B CA 1
ATOM 8130 C C . GLN B 1 137 ? -5.512 34.625 13.945 1 85.81 137 GLN B C 1
ATOM 8132 O O . GLN B 1 137 ? -4.762 35.5 13.469 1 85.81 137 GLN B O 1
ATOM 8137 N N . GLY B 1 138 ? -5.137 33.844 14.898 1 83.12 138 GLY B N 1
ATOM 8138 C CA . GLY B 1 138 ? -4.035 34.188 15.773 1 83.12 138 GLY B CA 1
ATOM 8139 C C . GLY B 1 138 ? -2.688 33.719 15.258 1 83.12 138 GLY B C 1
ATOM 8140 O O . GLY B 1 138 ? -1.643 34.156 15.742 1 83.12 138 GLY B O 1
ATOM 8141 N N . MET B 1 139 ? -2.617 32.812 14.242 1 83.06 139 MET B N 1
ATOM 8142 C CA . MET B 1 139 ? -1.359 32.25 13.758 1 83.06 139 MET B CA 1
ATOM 8143 C C . MET B 1 139 ? -0.471 33.344 13.164 1 83.06 139 MET B C 1
ATOM 8145 O O . MET B 1 139 ? -0.961 34.25 12.484 1 83.06 139 MET B O 1
ATOM 8149 N N . PRO B 1 140 ? 0.908 32.969 13.406 1 74.25 140 PRO B N 1
ATOM 8150 C CA . PRO B 1 140 ? 1.817 33.938 12.789 1 74.25 140 PRO B CA 1
ATOM 8151 C C . PRO B 1 140 ? 1.978 33.719 11.289 1 74.25 140 PRO B C 1
ATOM 8153 O O . PRO B 1 140 ? 1.96 32.594 10.82 1 74.25 140 PRO B O 1
ATOM 8156 N N . TYR B 1 141 ? 1.642 34.5 10.406 1 71.94 141 TYR B N 1
ATOM 8157 C CA . TYR B 1 141 ? 2.057 34.562 9.016 1 71.94 141 TYR B CA 1
ATOM 8158 C C . TYR B 1 141 ? 0.979 33.969 8.109 1 71.94 141 TYR B C 1
ATOM 8160 O O . TYR B 1 141 ? 1.256 33.594 6.965 1 71.94 141 TYR B O 1
ATOM 8168 N N . SER B 1 142 ? -0.1 33.5 8.766 1 75.5 142 SER B N 1
ATOM 8169 C CA . SER B 1 142 ? -1.166 32.938 7.941 1 75.5 142 SER B CA 1
ATOM 8170 C C . SER B 1 142 ? -2.541 33.312 8.484 1 75.5 142 SER B C 1
ATOM 8172 O O . SER B 1 142 ? -2.65 33.875 9.586 1 75.5 142 SER B O 1
ATOM 8174 N N . ARG B 1 143 ? -3.508 32.938 7.66 1 78.44 143 ARG B N 1
ATOM 8175 C CA . ARG B 1 143 ? -4.891 33.188 8.07 1 78.44 143 ARG B CA 1
ATOM 8176 C C . ARG B 1 143 ? -5.52 31.891 8.609 1 78.44 143 ARG B C 1
ATOM 8178 O O . ARG B 1 143 ? -6.734 31.828 8.812 1 78.44 143 ARG B O 1
ATOM 8185 N N . GLN B 1 144 ? -4.645 30.891 8.836 1 78.75 144 GLN B N 1
ATOM 8186 C CA . GLN B 1 144 ? -5.141 29.609 9.328 1 78.75 144 GLN B CA 1
ATOM 8187 C C . GLN B 1 144 ? -5.609 29.719 10.773 1 78.75 144 GLN B C 1
ATOM 8189 O O . GLN B 1 144 ? -5.129 30.578 11.523 1 78.75 144 GLN B O 1
ATOM 8194 N N . VAL B 1 145 ? -6.562 28.922 11.102 1 82.81 145 VAL B N 1
ATOM 8195 C CA . VAL B 1 145 ? -7.02 28.781 12.477 1 82.81 145 VAL B CA 1
ATOM 8196 C C . VAL B 1 145 ? -6.688 27.391 12.992 1 82.81 145 VAL B C 1
ATOM 8198 O O . VAL B 1 145 ? -7.02 26.391 12.359 1 82.81 145 VAL B O 1
ATOM 8201 N N . GLN B 1 146 ? -6.012 27.344 14.023 1 86.25 146 GLN B N 1
ATOM 8202 C CA . GLN B 1 146 ? -5.688 26.062 14.648 1 86.25 146 GLN B CA 1
ATOM 8203 C C . GLN B 1 146 ? -6.883 25.5 15.414 1 86.25 146 GLN B C 1
ATOM 8205 O O . GLN B 1 146 ? -7.156 25.922 16.531 1 86.25 146 GLN B O 1
ATOM 8210 N N . LEU B 1 147 ? -7.418 24.5 14.891 1 85.12 147 LEU B N 1
ATOM 8211 C CA . LEU B 1 147 ? -8.648 23.969 15.461 1 85.12 147 LEU B CA 1
ATOM 8212 C C . LEU B 1 147 ? -8.352 22.891 16.484 1 85.12 147 LEU B C 1
ATOM 8214 O O . LEU B 1 147 ? -9.242 22.469 17.234 1 85.12 147 LEU B O 1
ATOM 8218 N N . SER B 1 148 ? -7.117 22.578 16.641 1 83.69 148 SER B N 1
ATOM 8219 C CA . SER B 1 148 ? -6.742 21.562 17.609 1 83.69 148 SER B CA 1
ATOM 8220 C C . SER B 1 148 ? -6.961 22.047 19.031 1 83.69 148 SER B C 1
ATOM 8222 O O . SER B 1 148 ? -6.973 21.25 19.969 1 83.69 148 SER B O 1
ATOM 8224 N N . LEU B 1 149 ? -7.156 23.297 19.234 1 85.19 149 LEU B N 1
ATOM 8225 C CA . LEU B 1 149 ? -7.352 23.812 20.594 1 85.19 149 LEU B CA 1
ATOM 8226 C C . LEU B 1 149 ? -8.781 23.578 21.062 1 85.19 149 LEU B C 1
ATOM 8228 O O . LEU B 1 149 ? -9.078 23.703 22.25 1 85.19 149 LEU B O 1
ATOM 8232 N N . LEU B 1 150 ? -9.656 23.156 20.094 1 81.25 150 LEU B N 1
ATOM 8233 C CA . LEU B 1 150 ? -11.047 22.906 20.453 1 81.25 150 LEU B CA 1
ATOM 8234 C C . LEU B 1 150 ? -11.289 21.438 20.719 1 81.25 150 LEU B C 1
ATOM 8236 O O . LEU B 1 150 ? -11.117 20.594 19.828 1 81.25 150 LEU B O 1
ATOM 8240 N N . PRO B 1 151 ? -11.711 21.125 21.953 1 76.69 151 PRO B N 1
ATOM 8241 C CA . PRO B 1 151 ? -12.117 19.734 22.172 1 76.69 151 PRO B CA 1
ATOM 8242 C C . PRO B 1 151 ? -13.484 19.406 21.578 1 76.69 151 PRO B C 1
ATOM 8244 O O . PRO B 1 151 ? -14.273 20.312 21.297 1 76.69 151 PRO B O 1
ATOM 8247 N N . PRO B 1 152 ? -13.719 18.156 21.438 1 73 152 PRO B N 1
ATOM 8248 C CA . PRO B 1 152 ? -15.055 17.781 20.969 1 73 152 PRO B CA 1
ATOM 8249 C C . PRO B 1 152 ? -16.141 18.031 22.016 1 73 152 PRO B C 1
ATOM 8251 O O . PRO B 1 152 ? -17.297 18.234 21.672 1 73 152 PRO B O 1
ATOM 8254 N N . SER B 1 153 ? -15.727 18.125 23.25 1 73.5 153 SER B N 1
ATOM 8255 C CA . SER B 1 153 ? -16.688 18.297 24.344 1 73.5 153 SER B CA 1
ATOM 8256 C C . SER B 1 153 ? -17.297 19.688 24.328 1 73.5 153 SER B C 1
ATOM 8258 O O . SER B 1 153 ? -16.578 20.688 24.156 1 73.5 153 SER B O 1
ATOM 8260 N N . GLY B 1 154 ? -18.531 19.766 24.406 1 75.75 154 GLY B N 1
ATOM 8261 C CA . GLY B 1 154 ? -19.25 21.031 24.453 1 75.75 154 GLY B CA 1
ATOM 8262 C C . GLY B 1 154 ? -19.766 21.469 23.094 1 75.75 154 GLY B C 1
ATOM 8263 O O . GLY B 1 154 ? -20.625 22.359 23.016 1 75.75 154 GLY B O 1
ATOM 8264 N N . LEU B 1 155 ? -19.141 20.875 22.141 1 81.44 155 LEU B N 1
ATOM 8265 C CA . LEU B 1 155 ? -19.656 21.109 20.797 1 81.44 155 LEU B CA 1
ATOM 8266 C C . LEU B 1 155 ? -20.625 20 20.391 1 81.44 155 LEU B C 1
ATOM 8268 O O . LEU B 1 155 ? -20.406 18.844 20.734 1 81.44 155 LEU B O 1
ATOM 8272 N N . LYS B 1 156 ? -21.719 20.406 19.812 1 82 156 LYS B N 1
ATOM 8273 C CA . LYS B 1 156 ? -22.688 19.359 19.531 1 82 156 LYS B CA 1
ATOM 8274 C C . LYS B 1 156 ? -22.859 19.172 18.031 1 82 156 LYS B C 1
ATOM 8276 O O . LYS B 1 156 ? -23.234 18.078 17.578 1 82 156 LYS B O 1
ATOM 8281 N N . THR B 1 157 ? -22.703 20.219 17.297 1 89.31 157 THR B N 1
ATOM 8282 C CA . THR B 1 157 ? -22.859 20.078 15.859 1 89.31 157 THR B CA 1
ATOM 8283 C C . THR B 1 157 ? -21.812 20.891 15.109 1 89.31 157 THR B C 1
ATOM 8285 O O . THR B 1 157 ? -21.469 22 15.539 1 89.31 157 THR B O 1
ATOM 8288 N N . ILE B 1 158 ? -21.312 20.344 14.102 1 92.12 158 ILE B N 1
ATOM 8289 C CA . ILE B 1 158 ? -20.438 21.062 13.172 1 92.12 158 ILE B CA 1
ATOM 8290 C C . ILE B 1 158 ? -21.047 21.016 11.773 1 92.12 158 ILE B C 1
ATOM 8292 O O . ILE B 1 158 ? -21.422 19.953 11.281 1 92.12 158 ILE B O 1
ATOM 8296 N N . VAL B 1 159 ? -21.141 22.109 11.133 1 93.12 159 VAL B N 1
ATOM 8297 C CA . VAL B 1 159 ? -21.672 22.203 9.773 1 93.12 159 VAL B CA 1
ATOM 8298 C C . VAL B 1 159 ? -20.578 22.703 8.828 1 93.12 159 VAL B C 1
ATOM 8300 O O . VAL B 1 159 ? -20 23.766 9.039 1 93.12 159 VAL B O 1
ATOM 8303 N N . VAL B 1 160 ? -20.297 21.969 7.887 1 94.25 160 VAL B N 1
ATOM 8304 C CA . VAL B 1 160 ? -19.359 22.375 6.848 1 94.25 160 VAL B CA 1
ATOM 8305 C C . VAL B 1 160 ? -20.125 22.797 5.598 1 94.25 160 VAL B C 1
ATOM 8307 O O . VAL B 1 160 ? -20.766 21.984 4.941 1 94.25 160 VAL B O 1
ATOM 8310 N N . ASN B 1 161 ? -20.094 24.078 5.305 1 94.69 161 ASN B N 1
ATOM 8311 C CA . ASN B 1 161 ? -20.656 24.609 4.066 1 94.69 161 ASN B CA 1
ATOM 8312 C C . ASN B 1 161 ? -19.641 24.547 2.92 1 94.69 161 ASN B C 1
ATOM 8314 O O . ASN B 1 161 ? -18.578 25.172 2.98 1 94.69 161 ASN B O 1
ATOM 8318 N N . LYS B 1 162 ? -20.016 23.906 1.932 1 92.38 162 LYS B N 1
ATOM 8319 C CA . LYS B 1 162 ? -19.094 23.703 0.823 1 92.38 162 LYS B CA 1
ATOM 8320 C C . LYS B 1 162 ? -19.219 24.828 -0.203 1 92.38 162 LYS B C 1
ATOM 8322 O O . LYS B 1 162 ? -18.344 25 -1.055 1 92.38 162 LYS B O 1
ATOM 8327 N N . ASN B 1 163 ? -20.266 25.5 -0.193 1 91.25 163 ASN B N 1
ATOM 8328 C CA . ASN B 1 163 ? -20.469 26.719 -0.98 1 91.25 163 ASN B CA 1
ATOM 8329 C C . ASN B 1 163 ? -21.219 27.781 -0.19 1 91.25 163 ASN B C 1
ATOM 8331 O O . ASN B 1 163 ? -21.938 27.469 0.756 1 91.25 163 ASN B O 1
ATOM 8335 N N . SER B 1 164 ? -21.031 29.016 -0.63 1 92.69 164 SER B N 1
ATOM 8336 C CA . SER B 1 164 ? -21.547 30.125 0.167 1 92.69 164 SER B CA 1
ATOM 8337 C C . SER B 1 164 ? -22.734 30.797 -0.508 1 92.69 164 SER B C 1
ATOM 8339 O O . SER B 1 164 ? -22.703 31.047 -1.712 1 92.69 164 SER B O 1
ATOM 8341 N N . THR B 1 165 ? -23.719 31.094 0.327 1 94.88 165 THR B N 1
ATOM 8342 C CA . THR B 1 165 ? -24.812 31.953 -0.111 1 94.88 165 THR B CA 1
ATOM 8343 C C . THR B 1 165 ? -24.453 33.406 0.091 1 94.88 165 THR B C 1
ATOM 8345 O O . THR B 1 165 ? -23.438 33.75 0.714 1 94.88 165 THR B O 1
ATOM 8348 N N . ALA B 1 166 ? -25.391 34.281 -0.4 1 96.88 166 ALA B N 1
ATOM 8349 C CA . ALA B 1 166 ? -25.109 35.719 -0.336 1 96.88 166 ALA B CA 1
ATOM 8350 C C . ALA B 1 166 ? -25.094 36.219 1.108 1 96.88 166 ALA B C 1
ATOM 8352 O O . ALA B 1 166 ? -24.438 37.219 1.417 1 96.88 166 ALA B O 1
ATOM 8353 N N . GLU B 1 167 ? -25.797 35.562 1.934 1 95.31 167 GLU B N 1
ATOM 8354 C CA . GLU B 1 167 ? -25.844 36 3.328 1 95.31 167 GLU B CA 1
ATOM 8355 C C . GLU B 1 167 ? -24.562 35.625 4.062 1 95.31 167 GLU B C 1
ATOM 8357 O O . GLU B 1 167 ? -24.266 36.188 5.133 1 95.31 167 GLU B O 1
ATOM 8362 N N . MET B 1 168 ? -23.781 34.719 3.559 1 94.44 168 MET B N 1
ATOM 8363 C CA . MET B 1 168 ? -22.531 34.25 4.18 1 94.44 168 MET B CA 1
ATOM 8364 C C . MET B 1 168 ? -21.359 35.125 3.729 1 94.44 168 MET B C 1
ATOM 8366 O O . MET B 1 168 ? -21.438 35.812 2.705 1 94.44 168 MET B O 1
ATOM 8370 N N . ASP B 1 169 ? -20.281 35.031 4.512 1 94.31 169 ASP B N 1
ATOM 8371 C CA . ASP B 1 169 ? -19.078 35.75 4.148 1 94.31 169 ASP B CA 1
ATOM 8372 C C . ASP B 1 169 ? -18.469 35.219 2.855 1 94.31 169 ASP B C 1
ATOM 8374 O O . ASP B 1 169 ? -18.5 34 2.617 1 94.31 169 ASP B O 1
ATOM 8378 N N . GLY B 1 170 ? -17.828 36.094 2.1 1 93.19 170 GLY B N 1
ATOM 8379 C CA . GLY B 1 170 ? -17.375 35.75 0.763 1 93.19 170 GLY B CA 1
ATOM 8380 C C . GLY B 1 170 ? -15.977 35.188 0.738 1 93.19 170 GLY B C 1
ATOM 8381 O O . GLY B 1 170 ? -15.547 34.594 -0.264 1 93.19 170 GLY B O 1
ATOM 8382 N N . ASP B 1 171 ? -15.25 35.375 1.732 1 89.12 171 ASP B N 1
ATOM 8383 C CA . ASP B 1 171 ? -13.852 34.938 1.739 1 89.12 171 ASP B CA 1
ATOM 8384 C C . ASP B 1 171 ? -13.711 33.5 2.137 1 89.12 171 ASP B C 1
ATOM 8386 O O . ASP B 1 171 ? -12.93 33.156 3.031 1 89.12 171 ASP B O 1
ATOM 8390 N N . ALA B 1 172 ? -14.438 32.594 1.457 1 89 172 ALA B N 1
ATOM 8391 C CA . ALA B 1 172 ? -14.445 31.172 1.704 1 89 172 ALA B CA 1
ATOM 8392 C C . ALA B 1 172 ? -14.43 30.391 0.394 1 89 172 ALA B C 1
ATOM 8394 O O . ALA B 1 172 ? -15.406 29.719 0.042 1 89 172 ALA B O 1
ATOM 8395 N N . ILE B 1 173 ? -13.297 30.375 -0.16 1 89.88 173 ILE B N 1
ATOM 8396 C CA . ILE B 1 173 ? -13.156 29.641 -1.412 1 89.88 173 ILE B CA 1
ATOM 8397 C C . ILE B 1 173 ? -13.289 28.141 -1.146 1 89.88 173 ILE B C 1
ATOM 8399 O O . ILE B 1 173 ? -13.93 27.422 -1.918 1 89.88 173 ILE B O 1
ATOM 8403 N N . GLY B 1 174 ? -12.648 27.688 -0.146 1 89.25 174 GLY B N 1
ATOM 8404 C CA . GLY B 1 174 ? -12.781 26.281 0.226 1 89.25 174 GLY B CA 1
ATOM 8405 C C . GLY B 1 174 ? -14.125 25.953 0.842 1 89.25 174 GLY B C 1
ATOM 8406 O O . GLY B 1 174 ? -14.75 24.953 0.49 1 89.25 174 GLY B O 1
ATOM 8407 N N . GLY B 1 175 ? -14.539 26.75 1.801 1 91.75 175 GLY B N 1
ATOM 8408 C CA . GLY B 1 175 ? -15.781 26.578 2.531 1 91.75 175 GLY B CA 1
ATOM 8409 C C . GLY B 1 175 ? -15.742 27.156 3.928 1 91.75 175 GLY B C 1
ATOM 8410 O O . GLY B 1 175 ? -14.789 27.859 4.289 1 91.75 175 GLY B O 1
ATOM 8411 N N . THR B 1 176 ? -16.875 26.953 4.555 1 93.69 176 THR B N 1
ATOM 8412 C CA . THR B 1 176 ? -17 27.453 5.914 1 93.69 176 THR B CA 1
ATOM 8413 C C . THR B 1 176 ? -17.328 26.328 6.887 1 93.69 176 THR B C 1
ATOM 8415 O O . THR B 1 176 ? -18.188 25.484 6.594 1 93.69 176 THR B O 1
ATOM 8418 N N . VAL B 1 177 ? -16.594 26.297 7.977 1 93.06 177 VAL B N 1
ATOM 8419 C CA . VAL B 1 177 ? -16.875 25.375 9.062 1 93.06 177 VAL B CA 1
ATOM 8420 C C . VAL B 1 177 ? -17.484 26.125 10.242 1 93.06 177 VAL B C 1
ATOM 8422 O O . VAL B 1 177 ? -16.859 27.031 10.797 1 93.06 177 VAL B O 1
ATOM 8425 N N . ASP B 1 178 ? -18.625 25.703 10.617 1 93.75 178 ASP B N 1
ATOM 8426 C CA . ASP B 1 178 ? -19.328 26.359 11.703 1 93.75 178 ASP B CA 1
ATOM 8427 C C . ASP B 1 178 ? -19.531 25.422 12.883 1 93.75 178 ASP B C 1
ATOM 8429 O O . ASP B 1 178 ? -20.281 24.438 12.789 1 93.75 178 ASP B O 1
ATOM 8433 N N . PHE B 1 179 ? -18.891 25.797 13.93 1 92.38 179 PHE B N 1
ATOM 8434 C CA . PHE B 1 179 ? -19.062 25.062 15.18 1 92.38 179 PHE B CA 1
ATOM 8435 C C . PHE B 1 179 ? -20.219 25.625 15.984 1 92.38 179 PHE B C 1
ATOM 8437 O O . PHE B 1 179 ? -20.25 26.828 16.297 1 92.38 179 PHE B O 1
ATOM 8444 N N . ARG B 1 180 ? -21.125 24.75 16.391 1 90.69 180 ARG B N 1
ATOM 8445 C CA . ARG B 1 180 ? -22.344 25.219 17.047 1 90.69 180 ARG B CA 1
ATOM 8446 C C . ARG B 1 180 ? -22.469 24.641 18.453 1 90.69 180 ARG B C 1
ATOM 8448 O O . ARG B 1 180 ? -22.281 23.438 18.672 1 90.69 180 ARG B O 1
ATOM 8455 N N . THR B 1 181 ? -22.734 25.531 19.344 1 88.88 181 THR B N 1
ATOM 8456 C CA . THR B 1 181 ? -22.969 25.156 20.734 1 88.88 181 THR B CA 1
ATOM 8457 C C . THR B 1 181 ? -24.469 25.125 21.047 1 88.88 181 THR B C 1
ATOM 8459 O O . THR B 1 181 ? -25.25 25.859 20.438 1 88.88 181 THR B O 1
ATOM 8462 N N . PRO B 1 182 ? -24.828 24.344 21.969 1 88.81 182 PRO B N 1
ATOM 8463 C CA . PRO B 1 182 ? -26.25 24.203 22.266 1 88.81 182 PRO B CA 1
ATOM 8464 C C . PRO B 1 182 ? -26.766 25.297 23.203 1 88.81 182 PRO B C 1
ATOM 8466 O O . PRO B 1 182 ? -25.984 26.109 23.703 1 88.81 182 PRO B O 1
ATOM 8469 N N . SER B 1 183 ? -28.141 25.281 23.281 1 90.38 183 SER B N 1
ATOM 8470 C CA . SER B 1 183 ? -28.844 26.078 24.266 1 90.38 183 SER B CA 1
ATOM 8471 C C . SER B 1 183 ? -29.609 25.203 25.25 1 90.38 183 SER B C 1
ATOM 8473 O O . SER B 1 183 ? -29.781 24 25.016 1 90.38 183 SER B O 1
ATOM 8475 N N . ALA B 1 184 ? -30.016 25.812 26.344 1 91.31 184 ALA B N 1
ATOM 8476 C CA . ALA B 1 184 ? -30.734 25.047 27.359 1 91.31 184 ALA B CA 1
ATOM 8477 C C . ALA B 1 184 ? -32.031 24.484 26.812 1 91.31 184 ALA B C 1
ATOM 8479 O O . ALA B 1 184 ? -32.562 23.484 27.312 1 91.31 184 ALA B O 1
ATOM 8480 N N . PHE B 1 185 ? -32.531 25.062 25.891 1 87.44 185 PHE B N 1
ATOM 8481 C CA . PHE B 1 185 ? -33.844 24.688 25.359 1 87.44 185 PHE B CA 1
ATOM 8482 C C . PHE B 1 185 ? -33.75 23.406 24.547 1 87.44 185 PHE B C 1
ATOM 8484 O O . PHE B 1 185 ? -34.75 22.797 24.219 1 87.44 185 PHE B O 1
ATOM 8491 N N . GLY B 1 186 ? -32.562 22.969 24.234 1 80.5 186 GLY B N 1
ATOM 8492 C CA . GLY B 1 186 ? -32.375 21.703 23.531 1 80.5 186 GLY B CA 1
ATOM 8493 C C . GLY B 1 186 ? -32.219 20.531 24.469 1 80.5 186 GLY B C 1
ATOM 8494 O O . GLY B 1 186 ? -32 19.391 24.031 1 80.5 186 GLY B O 1
ATOM 8495 N N . PHE B 1 187 ? -32.281 20.797 25.75 1 84.31 187 PHE B N 1
ATOM 8496 C CA . PHE B 1 187 ? -32.062 19.75 26.734 1 84.31 187 PHE B CA 1
ATOM 8497 C C . PHE B 1 187 ? -33.281 19.609 27.656 1 84.31 187 PHE B C 1
ATOM 8499 O O . PHE B 1 187 ? -34.125 20.516 27.734 1 84.31 187 PHE B O 1
ATOM 8506 N N . LYS B 1 188 ? -33.219 18.438 28.281 1 81.69 188 LYS B N 1
ATOM 8507 C CA . LYS B 1 188 ? -34.156 18.297 29.406 1 81.69 188 LYS B CA 1
ATOM 8508 C C . LYS B 1 188 ? -33.781 19.281 30.531 1 81.69 188 LYS B C 1
ATOM 8510 O O . LYS B 1 188 ? -32.625 19.562 30.75 1 81.69 188 LYS B O 1
ATOM 8515 N N . ASP B 1 189 ? -34.812 19.688 31.203 1 86.56 189 ASP B N 1
ATOM 8516 C CA . ASP B 1 189 ? -34.562 20.641 32.281 1 86.56 189 ASP B CA 1
ATOM 8517 C C . ASP B 1 189 ? -33.75 20 33.406 1 86.56 189 ASP B C 1
ATOM 8519 O O . ASP B 1 189 ? -34.094 18.922 33.906 1 86.56 189 ASP B O 1
ATOM 8523 N N . GLY B 1 190 ? -32.719 20.594 33.719 1 87.06 190 GLY B N 1
ATOM 8524 C CA . GLY B 1 190 ? -31.828 20.094 34.75 1 87.06 190 GLY B CA 1
ATOM 8525 C C . GLY B 1 190 ? -30.812 19.094 34.25 1 87.06 190 GLY B C 1
ATOM 8526 O O . GLY B 1 190 ? -30.344 18.234 35 1 87.06 190 GLY B O 1
ATOM 8527 N N . PHE B 1 191 ? -30.516 19.172 33.062 1 91.12 191 PHE B N 1
ATOM 8528 C CA . PHE B 1 191 ? -29.547 18.266 32.438 1 91.12 191 PHE B CA 1
ATOM 8529 C C . PHE B 1 191 ? -28.156 18.5 33 1 91.12 191 PHE B C 1
ATOM 8531 O O . PHE B 1 191 ? -27.75 19.656 33.219 1 91.12 191 PHE B O 1
ATOM 8538 N N . MET B 1 192 ? -27.438 17.422 33.344 1 94.56 192 MET B N 1
ATOM 8539 C CA . MET B 1 192 ? -26.047 17.469 33.781 1 94.56 192 MET B CA 1
ATOM 8540 C C . MET B 1 192 ? -25.266 16.266 33.281 1 94.56 192 MET B C 1
ATOM 8542 O O . MET B 1 192 ? -25.781 15.141 33.25 1 94.56 192 MET B O 1
ATOM 8546 N N . SER B 1 193 ? -24.109 16.516 32.875 1 93.12 193 SER B N 1
ATOM 8547 C CA . SER B 1 193 ? -23.234 15.438 32.438 1 93.12 193 SER B CA 1
ATOM 8548 C C . SER B 1 193 ? -21.797 15.68 32.875 1 93.12 193 SER B C 1
ATOM 8550 O O . SER B 1 193 ? -21.312 16.812 32.875 1 93.12 193 SER B O 1
ATOM 8552 N N . VAL B 1 194 ? -21.172 14.664 33.375 1 96.12 194 VAL B N 1
ATOM 8553 C CA . VAL B 1 194 ? -19.766 14.711 33.75 1 96.12 194 VAL B CA 1
ATOM 8554 C C . VAL B 1 194 ? -19.016 13.531 33.125 1 96.12 194 VAL B C 1
ATOM 8556 O O . VAL B 1 194 ? -19.531 12.414 33.094 1 96.12 194 VAL B O 1
ATOM 8559 N N . ALA B 1 195 ? -17.828 13.828 32.625 1 93.69 195 ALA B N 1
ATOM 8560 C CA . ALA B 1 195 ? -17.016 12.773 32.031 1 93.69 195 ALA B CA 1
ATOM 8561 C C . ALA B 1 195 ? -15.586 12.828 32.531 1 93.69 195 ALA B C 1
ATOM 8563 O O . ALA B 1 195 ? -15.016 13.914 32.719 1 93.69 195 ALA B O 1
ATOM 8564 N N . LEU B 1 196 ? -15.047 11.688 32.875 1 96.25 196 LEU B N 1
ATOM 8565 C CA . LEU B 1 196 ? -13.656 11.5 33.25 1 96.25 196 LEU B CA 1
ATOM 8566 C C . LEU B 1 196 ? -12.93 10.609 32.25 1 96.25 196 LEU B C 1
ATOM 8568 O O . LEU B 1 196 ? -13.469 9.594 31.812 1 96.25 196 LEU B O 1
ATOM 8572 N N . SER B 1 197 ? -11.734 11.07 31.906 1 93.75 197 SER B N 1
ATOM 8573 C CA . SER B 1 197 ? -11.031 10.266 30.922 1 93.75 197 SER B CA 1
ATOM 8574 C C . SER B 1 197 ? -9.57 10.055 31.297 1 93.75 197 SER B C 1
ATOM 8576 O O . SER B 1 197 ? -8.977 10.891 31.984 1 93.75 197 SER B O 1
ATOM 8578 N N . GLY B 1 198 ? -9.016 8.883 30.922 1 95.69 198 GLY B N 1
ATOM 8579 C CA . GLY B 1 198 ? -7.605 8.547 30.938 1 95.69 198 GLY B CA 1
ATOM 8580 C C . GLY B 1 198 ? -7.051 8.219 29.562 1 95.69 198 GLY B C 1
ATOM 8581 O O . GLY B 1 198 ? -7.738 7.613 28.75 1 95.69 198 GLY B O 1
ATOM 8582 N N . ARG B 1 199 ? -5.816 8.68 29.391 1 94.75 199 ARG B N 1
ATOM 8583 C CA . ARG B 1 199 ? -5.234 8.531 28.062 1 94.75 199 ARG B CA 1
ATOM 8584 C C . ARG B 1 199 ? -3.842 7.914 28.141 1 94.75 199 ARG B C 1
ATOM 8586 O O . ARG B 1 199 ? -3.115 8.133 29.109 1 94.75 199 ARG B O 1
ATOM 8593 N N . VAL B 1 200 ? -3.455 7.141 27.078 1 96.44 200 VAL B N 1
ATOM 8594 C CA . VAL B 1 200 ? -2.105 6.605 26.922 1 96.44 200 VAL B CA 1
ATOM 8595 C C . VAL B 1 200 ? -1.632 6.781 25.484 1 96.44 200 VAL B C 1
ATOM 8597 O O . VAL B 1 200 ? -2.365 6.477 24.547 1 96.44 200 VAL B O 1
ATOM 8600 N N . GLU B 1 201 ? -0.5 7.332 25.344 1 97 201 GLU B N 1
ATOM 8601 C CA . GLU B 1 201 ? 0.186 7.426 24.062 1 97 201 GLU B CA 1
ATOM 8602 C C . GLU B 1 201 ? 1.18 6.281 23.891 1 97 201 GLU B C 1
ATOM 8604 O O . GLU B 1 201 ? 2.199 6.227 24.578 1 97 201 GLU B O 1
ATOM 8609 N N . SER B 1 202 ? 0.975 5.441 22.844 1 97.19 202 SER B N 1
ATOM 8610 C CA . SER B 1 202 ? 1.738 4.203 22.719 1 97.19 202 SER B CA 1
ATOM 8611 C C . SER B 1 202 ? 3.199 4.488 22.391 1 97.19 202 SER B C 1
ATOM 8613 O O . SER B 1 202 ? 4.098 3.789 22.859 1 97.19 202 SER B O 1
ATOM 8615 N N . ARG B 1 203 ? 3.4 5.48 21.547 1 97.69 203 ARG B N 1
ATOM 8616 C CA . ARG B 1 203 ? 4.773 5.742 21.125 1 97.69 203 ARG B CA 1
ATOM 8617 C C . ARG B 1 203 ? 5.621 6.227 22.297 1 97.69 203 ARG B C 1
ATOM 8619 O O . ARG B 1 203 ? 6.812 5.922 22.375 1 97.69 203 ARG B O 1
ATOM 8626 N N . ALA B 1 204 ? 5.043 7.004 23.156 1 97.81 204 ALA B N 1
ATOM 8627 C CA . ALA B 1 204 ? 5.742 7.426 24.359 1 97.81 204 ALA B CA 1
ATOM 8628 C C . ALA B 1 204 ? 6.152 6.223 25.203 1 97.81 204 ALA B C 1
ATOM 8630 O O . ALA B 1 204 ? 7.246 6.207 25.781 1 97.81 204 ALA B O 1
ATOM 8631 N N . ARG B 1 205 ? 5.285 5.238 25.25 1 96.75 205 ARG B N 1
ATOM 8632 C CA . ARG B 1 205 ? 5.617 4.031 26 1 96.75 205 ARG B CA 1
ATOM 8633 C C . ARG B 1 205 ? 6.812 3.314 25.391 1 96.75 205 ARG B C 1
ATOM 8635 O O . ARG B 1 205 ? 7.625 2.725 26.094 1 96.75 205 ARG B O 1
ATOM 8642 N N . ASP B 1 206 ? 6.867 3.32 24.125 1 96.5 206 ASP B N 1
ATOM 8643 C CA . ASP B 1 206 ? 7.996 2.699 23.438 1 96.5 206 ASP B CA 1
ATOM 8644 C C . ASP B 1 206 ? 9.312 3.344 23.859 1 96.5 206 ASP B C 1
ATOM 8646 O O . ASP B 1 206 ? 10.375 2.711 23.781 1 96.5 206 ASP B O 1
ATOM 8650 N N . TYR B 1 207 ? 9.266 4.633 24.281 1 96.81 207 TYR B N 1
ATOM 8651 C CA . TYR B 1 207 ? 10.453 5.371 24.703 1 96.81 207 TYR B CA 1
ATOM 8652 C C . TYR B 1 207 ? 10.703 5.188 26.203 1 96.81 207 TYR B C 1
ATOM 8654 O O . TYR B 1 207 ? 11.656 5.754 26.75 1 96.81 207 TYR B O 1
ATOM 8662 N N . GLY B 1 208 ? 9.844 4.492 26.859 1 93.88 208 GLY B N 1
ATOM 8663 C CA . GLY B 1 208 ? 9.938 4.344 28.297 1 93.88 208 GLY B CA 1
ATOM 8664 C C . GLY B 1 208 ? 9.406 5.547 29.062 1 93.88 208 GLY B C 1
ATOM 8665 O O . GLY B 1 208 ? 9.641 5.684 30.266 1 93.88 208 GLY B O 1
ATOM 8666 N N . GLU B 1 209 ? 8.734 6.465 28.328 1 93.94 209 GLU B N 1
ATOM 8667 C CA . GLU B 1 209 ? 8.086 7.613 28.953 1 93.94 209 GLU B CA 1
ATOM 8668 C C . GLU B 1 209 ? 6.684 7.254 29.438 1 93.94 209 GLU B C 1
ATOM 8670 O O . GLU B 1 209 ? 6.137 6.215 29.062 1 93.94 209 GLU B O 1
ATOM 8675 N N . ASP B 1 210 ? 6.133 8.039 30.266 1 90.38 210 ASP B N 1
ATOM 8676 C CA . ASP B 1 210 ? 4.848 7.688 30.844 1 90.38 210 ASP B CA 1
ATOM 8677 C C . ASP B 1 210 ? 3.738 7.703 29.797 1 90.38 210 ASP B C 1
ATOM 8679 O O . ASP B 1 210 ? 2.912 6.789 29.75 1 90.38 210 ASP B O 1
ATOM 8683 N N . GLY B 1 211 ? 3.762 8.742 28.969 1 94.69 211 GLY B N 1
ATOM 8684 C CA . GLY B 1 211 ? 2.764 8.867 27.922 1 94.69 211 GLY B CA 1
ATOM 8685 C C . GLY B 1 211 ? 1.344 8.93 28.453 1 94.69 211 GLY B C 1
ATOM 8686 O O . GLY B 1 211 ? 0.388 8.703 27.703 1 94.69 211 GLY B O 1
ATOM 8687 N N . LEU B 1 212 ? 1.134 9.148 29.688 1 96.25 212 LEU B N 1
ATOM 8688 C CA . LEU B 1 212 ? -0.187 9.156 30.312 1 96.25 212 LEU B CA 1
ATOM 8689 C C . LEU B 1 212 ? -0.805 10.555 30.25 1 96.25 212 LEU B C 1
ATOM 8691 O O . LEU B 1 212 ? -0.094 11.547 30.094 1 96.25 212 LEU B O 1
ATOM 8695 N N . GLY B 1 213 ? -2.035 10.664 30.25 1 96.06 213 GLY B N 1
ATOM 8696 C CA . GLY B 1 213 ? -2.842 11.875 30.312 1 96.06 213 GLY B CA 1
ATOM 8697 C C . GLY B 1 213 ? -4.266 11.617 30.766 1 96.06 213 GLY B C 1
ATOM 8698 O O . GLY B 1 213 ? -4.594 10.508 31.203 1 96.06 213 GLY B O 1
ATOM 8699 N N . GLY B 1 214 ? -5.016 12.664 30.766 1 94.06 214 GLY B N 1
ATOM 8700 C CA . GLY B 1 214 ? -6.41 12.562 31.172 1 94.06 214 GLY B CA 1
ATOM 8701 C C . GLY B 1 214 ? -7.156 13.883 31.062 1 94.06 214 GLY B C 1
ATOM 8702 O O . GLY B 1 214 ? -6.621 14.867 30.562 1 94.06 214 GLY B O 1
ATOM 8703 N N . GLY B 1 215 ? -8.438 13.766 31.422 1 93.81 215 GLY B N 1
ATOM 8704 C CA . GLY B 1 215 ? -9.258 14.969 31.359 1 93.81 215 GLY B CA 1
ATOM 8705 C C . GLY B 1 215 ? -10.586 14.828 32.062 1 93.81 215 GLY B C 1
ATOM 8706 O O . GLY B 1 215 ? -10.93 13.742 32.531 1 93.81 215 GLY B O 1
ATOM 8707 N N . VAL B 1 216 ? -11.188 15.945 32.25 1 95.44 216 VAL B N 1
ATOM 8708 C CA . VAL B 1 216 ? -12.523 16.031 32.844 1 95.44 216 VAL B CA 1
ATOM 8709 C C . VAL B 1 216 ? -13.359 17.047 32.062 1 95.44 216 VAL B C 1
ATOM 8711 O O . VAL B 1 216 ? -12.836 18.062 31.578 1 95.44 216 VAL B O 1
ATOM 8714 N N . SER B 1 217 ? -14.547 16.75 31.859 1 93.62 217 SER B N 1
ATOM 8715 C CA . SER B 1 217 ? -15.477 17.703 31.266 1 93.62 217 SER B CA 1
ATOM 8716 C C . SER B 1 217 ? -16.828 17.656 31.969 1 93.62 217 SER B C 1
ATOM 8718 O O . SER B 1 217 ? -17.203 16.641 32.562 1 93.62 217 SER B O 1
ATOM 8720 N N . ALA B 1 218 ? -17.562 18.781 31.922 1 95.81 218 ALA B N 1
ATOM 8721 C CA . ALA B 1 218 ? -18.891 18.891 32.531 1 95.81 218 ALA B CA 1
ATOM 8722 C C . ALA B 1 218 ? -19.812 19.797 31.719 1 95.81 218 ALA B C 1
ATOM 8724 O O . ALA B 1 218 ? -19.344 20.766 31.094 1 95.81 218 ALA B O 1
ATOM 8725 N N . GLU B 1 219 ? -21.031 19.484 31.719 1 93.94 219 GLU B N 1
ATOM 8726 C CA . GLU B 1 219 ? -22.078 20.266 31.094 1 93.94 219 GLU B CA 1
ATOM 8727 C C . GLU B 1 219 ? -23.297 20.406 32 1 93.94 219 GLU B C 1
ATOM 8729 O O . GLU B 1 219 ? -23.625 19.484 32.75 1 93.94 219 GLU B O 1
ATOM 8734 N N . TYR B 1 220 ? -23.922 21.562 31.891 1 95.31 220 TYR B N 1
ATOM 8735 C CA . TYR B 1 220 ? -25.109 21.844 32.688 1 95.31 220 TYR B CA 1
ATOM 8736 C C . TYR B 1 220 ? -26.094 22.703 31.875 1 95.31 220 TYR B C 1
ATOM 8738 O O . TYR B 1 220 ? -25.688 23.625 31.172 1 95.31 220 TYR B O 1
ATOM 8746 N N . ALA B 1 221 ? -27.344 22.359 31.906 1 94.62 221 ALA B N 1
ATOM 8747 C CA . ALA B 1 221 ? -28.406 23.125 31.266 1 94.62 221 ALA B CA 1
ATOM 8748 C C . ALA B 1 221 ? -29.641 23.25 32.156 1 94.62 221 ALA B C 1
ATOM 8750 O O . ALA B 1 221 ? -30.047 22.266 32.781 1 94.62 221 ALA B O 1
ATOM 8751 N N . ARG B 1 222 ? -30.203 24.469 32.156 1 96.12 222 ARG B N 1
ATOM 8752 C CA . ARG B 1 222 ? -31.375 24.703 33 1 96.12 222 ARG B CA 1
ATOM 8753 C C . ARG B 1 222 ? -32.25 25.812 32.438 1 96.12 222 ARG B C 1
ATOM 8755 O O . ARG B 1 222 ? -31.75 26.797 31.891 1 96.12 222 ARG B O 1
ATOM 8762 N N . ARG B 1 223 ? -33.5 25.562 32.531 1 96.31 223 ARG B N 1
ATOM 8763 C CA . ARG B 1 223 ? -34.5 26.594 32.219 1 96.31 223 ARG B CA 1
ATOM 8764 C C . ARG B 1 223 ? -35.156 27.094 33.5 1 96.31 223 ARG B C 1
ATOM 8766 O O . ARG B 1 223 ? -35.406 26.312 34.406 1 96.31 223 ARG B O 1
ATOM 8773 N N . PHE B 1 224 ? -35.375 28.438 33.562 1 94.81 224 PHE B N 1
ATOM 8774 C CA . PHE B 1 224 ? -35.969 28.984 34.781 1 94.81 224 PHE B CA 1
ATOM 8775 C C . PHE B 1 224 ? -36.812 30.203 34.469 1 94.81 224 PHE B C 1
ATOM 8777 O O . PHE B 1 224 ? -36.875 30.656 33.312 1 94.81 224 PHE B O 1
ATOM 8784 N N . GLY B 1 225 ? -37.438 30.797 35.469 1 94.12 225 GLY B N 1
ATOM 8785 C CA . GLY B 1 225 ? -38.438 31.828 35.312 1 94.12 225 GLY B CA 1
ATOM 8786 C C . GLY B 1 225 ? -39.875 31.312 35.469 1 94.12 225 GLY B C 1
ATOM 8787 O O . GLY B 1 225 ? -40.094 30.094 35.438 1 94.12 225 GLY B O 1
ATOM 8788 N N . ALA B 1 226 ? -40.781 32.219 35.594 1 92.25 226 ALA B N 1
ATOM 8789 C CA . ALA B 1 226 ? -42.156 31.828 35.844 1 92.25 226 ALA B CA 1
ATOM 8790 C C . ALA B 1 226 ? -42.719 30.969 34.688 1 92.25 226 ALA B C 1
ATOM 8792 O O . ALA B 1 226 ? -43.469 30.016 34.938 1 92.25 226 ALA B O 1
ATOM 8793 N N . ASN B 1 227 ? -42.281 31.203 33.5 1 92.56 227 ASN B N 1
ATOM 8794 C CA . ASN B 1 227 ? -42.719 30.438 32.344 1 92.56 227 ASN B CA 1
ATOM 8795 C C . ASN B 1 227 ? -41.531 29.734 31.672 1 92.56 227 ASN B C 1
ATOM 8797 O O . ASN B 1 227 ? -41.594 29.438 30.469 1 92.56 227 ASN B O 1
ATOM 8801 N N . LYS B 1 228 ? -40.5 29.625 32.344 1 93 228 LYS B N 1
ATOM 8802 C CA . LYS B 1 228 ? -39.312 28.984 31.828 1 93 228 LYS B CA 1
ATOM 8803 C C . LYS B 1 228 ? -38.781 29.703 30.594 1 93 228 LYS B C 1
ATOM 8805 O O . LYS B 1 228 ? -38.406 29.062 29.609 1 93 228 LYS B O 1
ATOM 8810 N N . GLN B 1 229 ? -38.875 31.031 30.688 1 93.31 229 GLN B N 1
ATOM 8811 C CA . GLN B 1 229 ? -38.531 31.844 29.531 1 93.31 229 GLN B CA 1
ATOM 8812 C C . GLN B 1 229 ? -37.031 32.094 29.484 1 93.31 229 GLN B C 1
ATOM 8814 O O . GLN B 1 229 ? -36.5 32.531 28.469 1 93.31 229 GLN B O 1
ATOM 8819 N N . PHE B 1 230 ? -36.344 31.797 30.641 1 96.06 230 PHE B N 1
ATOM 8820 C CA . PHE B 1 230 ? -34.875 31.953 30.672 1 96.06 230 PHE B CA 1
ATOM 8821 C C . PHE B 1 230 ? -34.188 30.609 30.562 1 96.06 230 PHE B C 1
ATOM 8823 O O . PHE B 1 230 ? -34.656 29.625 31.156 1 96.06 230 PHE B O 1
ATOM 8830 N N . GLY B 1 231 ? -33.188 30.531 29.766 1 96.06 231 GLY B N 1
ATOM 8831 C CA . GLY B 1 231 ? -32.375 29.344 29.641 1 96.06 231 GLY B CA 1
ATOM 8832 C C . GLY B 1 231 ? -30.891 29.609 29.781 1 96.06 231 GLY B C 1
ATOM 8833 O O . GLY B 1 231 ? -30.391 30.641 29.312 1 96.06 231 GLY B O 1
ATOM 8834 N N . PHE B 1 232 ? -30.203 28.672 30.516 1 96.56 232 PHE B N 1
ATOM 8835 C CA . PHE B 1 232 ? -28.75 28.75 30.641 1 96.56 232 PHE B CA 1
ATOM 8836 C C . PHE B 1 232 ? -28.094 27.406 30.359 1 96.56 232 PHE B C 1
ATOM 8838 O O . PHE B 1 232 ? -28.531 26.375 30.859 1 96.56 232 PHE B O 1
ATOM 8845 N N . TYR B 1 233 ? -27.203 27.391 29.484 1 95.25 233 TYR B N 1
ATOM 8846 C CA . TYR B 1 233 ? -26.328 26.25 29.219 1 95.25 233 TYR B CA 1
ATOM 8847 C C . TYR B 1 233 ? -24.859 26.609 29.469 1 95.25 233 TYR B C 1
ATOM 8849 O O . TYR B 1 233 ? -24.422 27.719 29.125 1 95.25 233 TYR B O 1
ATOM 8857 N N . GLY B 1 234 ? -24.125 25.688 30.094 1 94.69 234 GLY B N 1
ATOM 8858 C CA . GLY B 1 234 ? -22.703 25.859 30.297 1 94.69 234 GLY B CA 1
ATOM 8859 C C . GLY B 1 234 ? -21.922 24.562 30.219 1 94.69 234 GLY B C 1
ATOM 8860 O O . GLY B 1 234 ? -22.422 23.5 30.609 1 94.69 234 GLY B O 1
ATOM 8861 N N . SER B 1 235 ? -20.781 24.656 29.688 1 93.69 235 SER B N 1
ATOM 8862 C CA . SER B 1 235 ? -19.875 23.516 29.672 1 93.69 235 SER B CA 1
ATOM 8863 C C . SER B 1 235 ? -18.438 23.938 29.984 1 93.69 235 SER B C 1
ATOM 8865 O O . SER B 1 235 ? -18.062 25.078 29.734 1 93.69 235 SER B O 1
ATOM 8867 N N . ALA B 1 236 ? -17.688 23.078 30.547 1 95.81 236 ALA B N 1
ATOM 8868 C CA . ALA B 1 236 ? -16.281 23.266 30.844 1 95.81 236 ALA B CA 1
ATOM 8869 C C . ALA B 1 236 ? -15.492 21.969 30.656 1 95.81 236 ALA B C 1
ATOM 8871 O O . ALA B 1 236 ? -16.047 20.875 30.812 1 95.81 236 ALA B O 1
ATOM 8872 N N . PHE B 1 237 ? -14.219 22.109 30.266 1 93.44 237 PHE B N 1
ATOM 8873 C CA . PHE B 1 237 ? -13.383 20.922 30.094 1 93.44 237 PHE B CA 1
ATOM 8874 C C . PHE B 1 237 ? -11.938 21.219 30.484 1 93.44 237 PHE B C 1
ATOM 8876 O O . PHE B 1 237 ? -11.516 22.375 30.5 1 93.44 237 PHE B O 1
ATOM 8883 N N . TYR B 1 238 ? -11.227 20.203 30.781 1 95.25 238 TYR B N 1
ATOM 8884 C CA . TYR B 1 238 ? -9.789 20.172 31.016 1 95.25 238 TYR B CA 1
ATOM 8885 C C . TYR B 1 238 ? -9.188 18.859 30.531 1 95.25 238 TYR B C 1
ATOM 8887 O O . TYR B 1 238 ? -9.758 17.797 30.75 1 95.25 238 TYR B O 1
ATOM 8895 N N . ASP B 1 239 ? -8.125 18.984 29.812 1 92.56 239 ASP B N 1
ATOM 8896 C CA . ASP B 1 239 ? -7.426 17.75 29.438 1 92.56 239 ASP B CA 1
ATOM 8897 C C . ASP B 1 239 ? -5.93 18 29.281 1 92.56 239 ASP B C 1
ATOM 8899 O O . ASP B 1 239 ? -5.504 19.125 29.016 1 92.56 239 ASP B O 1
ATOM 8903 N N . LYS B 1 240 ? -5.156 16.938 29.484 1 95.38 240 LYS B N 1
ATOM 8904 C CA . LYS B 1 240 ? -3.707 16.953 29.328 1 95.38 240 LYS B CA 1
ATOM 8905 C C . LYS B 1 240 ? -3.207 15.664 28.688 1 95.38 240 LYS B C 1
ATOM 8907 O O . LYS B 1 240 ? -3.682 14.578 29.016 1 95.38 240 LYS B O 1
ATOM 8912 N N . ARG B 1 241 ? -2.338 15.828 27.766 1 94.25 241 ARG B N 1
ATOM 8913 C CA . ARG B 1 241 ? -1.693 14.672 27.156 1 94.25 241 ARG B CA 1
ATOM 8914 C C . ARG B 1 241 ? -0.176 14.828 27.156 1 94.25 241 ARG B C 1
ATOM 8916 O O . ARG B 1 241 ? 0.344 15.922 26.953 1 94.25 241 ARG B O 1
ATOM 8923 N N . ASN B 1 242 ? 0.499 13.734 27.469 1 97.12 242 ASN B N 1
ATOM 8924 C CA . ASN B 1 242 ? 1.948 13.633 27.328 1 97.12 242 ASN B CA 1
ATOM 8925 C C . ASN B 1 242 ? 2.346 12.742 26.156 1 97.12 242 ASN B C 1
ATOM 8927 O O . ASN B 1 242 ? 1.733 11.695 25.938 1 97.12 242 ASN B O 1
ATOM 8931 N N . TYR B 1 243 ? 3.318 13.234 25.391 1 96.81 243 TYR B N 1
ATOM 8932 C CA . TYR B 1 243 ? 3.641 12.438 24.219 1 96.81 243 TYR B CA 1
ATOM 8933 C C . TYR B 1 243 ? 5.145 12.375 23.984 1 96.81 243 TYR B C 1
ATOM 8935 O O . TYR B 1 243 ? 5.898 13.164 24.578 1 96.81 243 TYR B O 1
ATOM 8943 N N . ALA B 1 244 ? 5.633 11.414 23.266 1 98 244 ALA B N 1
ATOM 8944 C CA . ALA B 1 244 ? 6.934 11.25 22.625 1 98 244 ALA B CA 1
ATOM 8945 C C . ALA B 1 244 ? 6.777 10.633 21.234 1 98 244 ALA B C 1
ATOM 8947 O O . ALA B 1 244 ? 6.211 9.547 21.094 1 98 244 ALA B O 1
ATOM 8948 N N . ASN B 1 245 ? 7.207 11.344 20.25 1 97.94 245 ASN B N 1
ATOM 8949 C CA . ASN B 1 245 ? 7.051 10.875 18.875 1 97.94 245 ASN B CA 1
ATOM 8950 C C . ASN B 1 245 ? 8.391 10.805 18.156 1 97.94 245 ASN B C 1
ATOM 8952 O O . ASN B 1 245 ? 9.305 11.57 18.453 1 97.94 245 ASN B O 1
ATOM 8956 N N . SER B 1 246 ? 8.516 9.844 17.219 1 98.44 246 SER B N 1
ATOM 8957 C CA . SER B 1 246 ? 9.734 9.672 16.438 1 98.44 246 SER B CA 1
ATOM 8958 C C . SER B 1 246 ? 9.719 10.57 15.195 1 98.44 246 SER B C 1
ATOM 8960 O O . SER B 1 246 ? 8.672 10.773 14.586 1 98.44 246 SER B O 1
ATOM 8962 N N . MET B 1 247 ? 10.93 11.078 14.836 1 97.31 247 MET B N 1
ATOM 8963 C CA . MET B 1 247 ? 10.984 11.922 13.641 1 97.31 247 MET B CA 1
ATOM 8964 C C . MET B 1 247 ? 12.266 11.656 12.852 1 97.31 247 MET B C 1
ATOM 8966 O O . MET B 1 247 ? 13.328 11.43 13.438 1 97.31 247 MET B O 1
ATOM 8970 N N . ILE B 1 248 ? 12.148 11.531 11.617 1 98.31 248 ILE B N 1
ATOM 8971 C CA . ILE B 1 248 ? 13.211 11.609 10.625 1 98.31 248 ILE B CA 1
ATOM 8972 C C . ILE B 1 248 ? 13.094 12.922 9.844 1 98.31 248 ILE B C 1
ATOM 8974 O O . ILE B 1 248 ? 12.023 13.25 9.328 1 98.31 248 ILE B O 1
ATOM 8978 N N . ALA B 1 249 ? 14.164 13.68 9.82 1 97.75 249 ALA B N 1
ATOM 8979 C CA . ALA B 1 249 ? 14.133 15 9.203 1 97.75 249 ALA B CA 1
ATOM 8980 C C . ALA B 1 249 ? 15.18 15.109 8.094 1 97.75 249 ALA B C 1
ATOM 8982 O O . ALA B 1 249 ? 16.078 15.945 8.164 1 97.75 249 ALA B O 1
ATOM 8983 N N . GLY B 1 250 ? 15.016 14.352 7.098 1 97.12 250 GLY B N 1
ATOM 8984 C CA . GLY B 1 250 ? 15.93 14.344 5.969 1 97.12 250 GLY B CA 1
ATOM 8985 C C . GLY B 1 250 ? 15.82 15.586 5.102 1 97.12 250 GLY B C 1
ATOM 8986 O O . GLY B 1 250 ? 16.812 16.078 4.582 1 97.12 250 GLY B O 1
ATOM 8987 N N . ILE B 1 251 ? 14.648 16.109 4.926 1 94 251 ILE B N 1
ATOM 8988 C CA . ILE B 1 251 ? 14.43 17.312 4.133 1 94 251 ILE B CA 1
ATOM 8989 C C . ILE B 1 251 ? 15.039 18.516 4.852 1 94 251 ILE B C 1
ATOM 8991 O O . ILE B 1 251 ? 15.656 19.375 4.223 1 94 251 ILE B O 1
ATOM 8995 N N . MET B 1 252 ? 14.883 18.516 6.121 1 89.56 252 MET B N 1
ATOM 8996 C CA . MET B 1 252 ? 15.43 19.609 6.914 1 89.56 252 MET B CA 1
ATOM 8997 C C . MET B 1 252 ? 16.922 19.766 6.672 1 89.56 252 MET B C 1
ATOM 8999 O O . MET B 1 252 ? 17.406 20.875 6.398 1 89.56 252 MET B O 1
ATOM 9003 N N . THR B 1 253 ? 17.656 18.672 6.805 1 93.38 253 THR B N 1
ATOM 9004 C CA . THR B 1 253 ? 19.109 18.766 6.652 1 93.38 253 THR B CA 1
ATOM 9005 C C . THR B 1 253 ? 19.484 19.016 5.199 1 93.38 253 THR B C 1
ATOM 9007 O O . THR B 1 253 ? 20.5 19.656 4.918 1 93.38 253 THR B O 1
ATOM 9010 N N . ALA B 1 254 ? 18.719 18.531 4.27 1 92.06 254 ALA B N 1
ATOM 9011 C CA . ALA B 1 254 ? 18.953 18.844 2.865 1 92.06 254 ALA B CA 1
ATOM 9012 C C . ALA B 1 254 ? 18.812 20.344 2.605 1 92.06 254 ALA B C 1
ATOM 9014 O O . ALA B 1 254 ? 19.609 20.938 1.878 1 92.06 254 ALA B O 1
ATOM 9015 N N . GLN B 1 255 ? 17.812 20.969 3.215 1 82.81 255 GLN B N 1
ATOM 9016 C CA . GLN B 1 255 ? 17.531 22.375 3.025 1 82.81 255 GLN B CA 1
ATOM 9017 C C . GLN B 1 255 ? 18.516 23.25 3.795 1 82.81 255 GLN B C 1
ATOM 9019 O O . GLN B 1 255 ? 18.984 24.266 3.281 1 82.81 255 GLN B O 1
ATOM 9024 N N . GLN B 1 256 ? 18.844 22.828 5 1 78.25 256 GLN B N 1
ATOM 9025 C CA . GLN B 1 256 ? 19.578 23.703 5.902 1 78.25 256 GLN B CA 1
ATOM 9026 C C . GLN B 1 256 ? 21.078 23.484 5.789 1 78.25 256 GLN B C 1
ATOM 9028 O O . GLN B 1 256 ? 21.859 24.406 5.961 1 78.25 256 GLN B O 1
ATOM 9033 N N . ASP B 1 257 ? 21.438 22.203 5.535 1 85.38 257 ASP B N 1
ATOM 9034 C CA . ASP B 1 257 ? 22.859 21.875 5.586 1 85.38 257 ASP B CA 1
ATOM 9035 C C . ASP B 1 257 ? 23.375 21.422 4.223 1 85.38 257 ASP B C 1
ATOM 9037 O O . ASP B 1 257 ? 24.562 21.125 4.066 1 85.38 257 ASP B O 1
ATOM 9041 N N . GLY B 1 258 ? 22.469 21.344 3.281 1 86.56 258 GLY B N 1
ATOM 9042 C CA . GLY B 1 258 ? 22.875 20.938 1.949 1 86.56 258 GLY B CA 1
ATOM 9043 C C . GLY B 1 258 ? 23.234 19.469 1.863 1 86.56 258 GLY B C 1
ATOM 9044 O O . GLY B 1 258 ? 24.016 19.047 1.002 1 86.56 258 GLY B O 1
ATOM 9045 N N . ASN B 1 259 ? 22.688 18.609 2.711 1 93.5 259 ASN B N 1
ATOM 9046 C CA . ASN B 1 259 ? 23.031 17.188 2.781 1 93.5 259 ASN B CA 1
ATOM 9047 C C . ASN B 1 259 ? 22.281 16.391 1.723 1 93.5 259 ASN B C 1
ATOM 9049 O O . ASN B 1 259 ? 21.531 15.453 2.051 1 93.5 259 ASN B O 1
ATOM 9053 N N . TRP B 1 260 ? 22.531 16.688 0.515 1 94.06 260 TRP B N 1
ATOM 9054 C CA . TRP B 1 260 ? 22.016 15.953 -0.642 1 94.06 260 TRP B CA 1
ATOM 9055 C C . TRP B 1 260 ? 22.938 16.125 -1.845 1 94.06 260 TRP B C 1
ATOM 9057 O O . TRP B 1 260 ? 23.812 16.984 -1.841 1 94.06 260 TRP B O 1
ATOM 9067 N N . GLY B 1 261 ? 22.844 15.305 -2.83 1 93.44 261 GLY B N 1
ATOM 9068 C CA . GLY B 1 261 ? 23.562 15.391 -4.094 1 93.44 261 GLY B CA 1
ATOM 9069 C C . GLY B 1 261 ? 23.031 14.438 -5.145 1 93.44 261 GLY B C 1
ATOM 9070 O O . GLY B 1 261 ? 22.016 13.766 -4.926 1 93.44 261 GLY B O 1
ATOM 9071 N N . TYR B 1 262 ? 23.625 14.555 -6.305 1 93.62 262 TYR B N 1
ATOM 9072 C CA . TYR B 1 262 ? 23.344 13.594 -7.371 1 93.62 262 TYR B CA 1
ATOM 9073 C C . TYR B 1 262 ? 24.375 12.477 -7.383 1 93.62 262 TYR B C 1
ATOM 9075 O O . TYR B 1 262 ? 25.578 12.719 -7.188 1 93.62 262 TYR B O 1
ATOM 9083 N N . LEU B 1 263 ? 23.953 11.242 -7.574 1 91.19 263 LEU B N 1
ATOM 9084 C CA . LEU B 1 263 ? 24.891 10.133 -7.707 1 91.19 263 LEU B CA 1
ATOM 9085 C C . LEU B 1 263 ? 25.875 10.391 -8.836 1 91.19 263 LEU B C 1
ATOM 9087 O O . LEU B 1 263 ? 27.062 10.078 -8.711 1 91.19 263 LEU B O 1
ATOM 9091 N N . HIS B 1 264 ? 25.375 10.906 -9.906 1 92 264 HIS B N 1
ATOM 9092 C CA . HIS B 1 264 ? 26.125 11.367 -11.055 1 92 264 HIS B CA 1
ATOM 9093 C C . HIS B 1 264 ? 25.812 12.82 -11.391 1 92 264 HIS B C 1
ATOM 9095 O O . HIS B 1 264 ? 24.641 13.211 -11.398 1 92 264 HIS B O 1
ATOM 9101 N N . ALA B 1 265 ? 26.891 13.539 -11.578 1 94.12 265 ALA B N 1
ATOM 9102 C CA . ALA B 1 265 ? 26.672 14.969 -11.789 1 94.12 265 ALA B CA 1
ATOM 9103 C C . ALA B 1 265 ? 27.609 15.523 -12.859 1 94.12 265 ALA B C 1
ATOM 9105 O O . ALA B 1 265 ? 28.594 14.875 -13.219 1 94.12 265 ALA B O 1
ATOM 9106 N N . VAL B 1 266 ? 27.234 16.625 -13.445 1 93.81 266 VAL B N 1
ATOM 9107 C CA . VAL B 1 266 ? 28.094 17.453 -14.281 1 93.81 266 VAL B CA 1
ATOM 9108 C C . VAL B 1 266 ? 28.219 18.844 -13.664 1 93.81 266 VAL B C 1
ATOM 9110 O O . VAL B 1 266 ? 27.422 19.234 -12.805 1 93.81 266 VAL B O 1
ATOM 9113 N N . LYS B 1 267 ? 29.234 19.516 -13.984 1 91.81 267 LYS B N 1
ATOM 9114 C CA . LYS B 1 267 ? 29.406 20.875 -13.5 1 91.81 267 LYS B CA 1
ATOM 9115 C C . LYS B 1 267 ? 28.859 21.891 -14.508 1 91.81 267 LYS B C 1
ATOM 9117 O O . LYS B 1 267 ? 29.031 21.734 -15.719 1 91.81 267 LYS B O 1
ATOM 9122 N N . ASP B 1 268 ? 28.172 22.766 -13.93 1 85.88 268 ASP B N 1
ATOM 9123 C CA . ASP B 1 268 ? 27.75 23.844 -14.805 1 85.88 268 ASP B CA 1
ATOM 9124 C C . ASP B 1 268 ? 28.844 24.891 -14.977 1 85.88 268 ASP B C 1
ATOM 9126 O O . ASP B 1 268 ? 29.969 24.688 -14.523 1 85.88 268 ASP B O 1
ATOM 9130 N N . ALA B 1 269 ? 28.516 26.016 -15.672 1 83.25 269 ALA B N 1
ATOM 9131 C CA . ALA B 1 269 ? 29.5 27.062 -15.992 1 83.25 269 ALA B CA 1
ATOM 9132 C C . ALA B 1 269 ? 30.031 27.719 -14.727 1 83.25 269 ALA B C 1
ATOM 9134 O O . ALA B 1 269 ? 31.188 28.156 -14.695 1 83.25 269 ALA B O 1
ATOM 9135 N N . SER B 1 270 ? 29.266 27.688 -13.633 1 80.19 270 SER B N 1
ATOM 9136 C CA . SER B 1 270 ? 29.672 28.297 -12.367 1 80.19 270 SER B CA 1
ATOM 9137 C C . SER B 1 270 ? 30.359 27.297 -11.461 1 80.19 270 SER B C 1
ATOM 9139 O O . SER B 1 270 ? 30.797 27.641 -10.359 1 80.19 270 SER B O 1
ATOM 9141 N N . GLY B 1 271 ? 30.469 26.016 -11.945 1 83.25 271 GLY B N 1
ATOM 9142 C CA . GLY B 1 271 ? 31.156 25 -11.18 1 83.25 271 GLY B CA 1
ATOM 9143 C C . GLY B 1 271 ? 30.234 24.203 -10.258 1 83.25 271 GLY B C 1
ATOM 9144 O O . GLY B 1 271 ? 30.688 23.359 -9.492 1 83.25 271 GLY B O 1
ATOM 9145 N N . ASN B 1 272 ? 28.984 24.531 -10.297 1 84.38 272 ASN B N 1
ATOM 9146 C CA . ASN B 1 272 ? 28.031 23.812 -9.461 1 84.38 272 ASN B CA 1
ATOM 9147 C C . ASN B 1 272 ? 27.656 22.469 -10.078 1 84.38 272 ASN B C 1
ATOM 9149 O O . ASN B 1 272 ? 27.531 22.344 -11.297 1 84.38 272 ASN B O 1
ATOM 9153 N N . PHE B 1 273 ? 27.531 21.516 -9.25 1 90.69 273 PHE B N 1
ATOM 9154 C CA . PHE B 1 273 ? 27.141 20.188 -9.711 1 90.69 273 PHE B CA 1
ATOM 9155 C C . PHE B 1 273 ? 25.656 20.141 -10.023 1 90.69 273 PHE B C 1
ATOM 9157 O O . PHE B 1 273 ? 24.828 20.594 -9.234 1 90.69 273 PHE B O 1
ATOM 9164 N N . GLN B 1 274 ? 25.344 19.594 -11.188 1 91.88 274 GLN B N 1
ATOM 9165 C CA . GLN B 1 274 ? 23.969 19.469 -11.625 1 91.88 274 GLN B CA 1
ATOM 9166 C C . GLN B 1 274 ? 23.688 18.094 -12.211 1 91.88 274 GLN B C 1
ATOM 9168 O O . GLN B 1 274 ? 24.625 17.359 -12.531 1 91.88 274 GLN B O 1
ATOM 9173 N N . ASN B 1 275 ? 22.422 17.75 -12.25 1 93.62 275 ASN B N 1
ATOM 9174 C CA . ASN B 1 275 ? 22.031 16.5 -12.875 1 93.62 275 ASN B CA 1
ATOM 9175 C C . ASN B 1 275 ? 22.328 16.5 -14.375 1 93.62 275 ASN B C 1
ATOM 9177 O O . ASN B 1 275 ? 21.953 17.422 -15.086 1 93.62 275 ASN B O 1
ATOM 9181 N N . PRO B 1 276 ? 23.016 15.461 -14.82 1 90.69 276 PRO B N 1
ATOM 9182 C CA . PRO B 1 276 ? 23.188 15.383 -16.266 1 90.69 276 PRO B CA 1
ATOM 9183 C C . PRO B 1 276 ? 21.875 15.148 -17.016 1 90.69 276 PRO B C 1
ATOM 9185 O O . PRO B 1 276 ? 21 14.445 -16.5 1 90.69 276 PRO B O 1
ATOM 9188 N N . THR B 1 277 ? 21.797 15.602 -18.219 1 84.56 277 THR B N 1
ATOM 9189 C CA . THR B 1 277 ? 20.578 15.531 -19.016 1 84.56 277 THR B CA 1
ATOM 9190 C C . THR B 1 277 ? 20.172 14.086 -19.281 1 84.56 277 THR B C 1
ATOM 9192 O O . THR B 1 277 ? 18.984 13.766 -19.375 1 84.56 277 THR B O 1
ATOM 9195 N N . ALA B 1 278 ? 21.141 13.203 -19.266 1 79.94 278 ALA B N 1
ATOM 9196 C CA . ALA B 1 278 ? 20.875 11.812 -19.641 1 79.94 278 ALA B CA 1
ATOM 9197 C C . ALA B 1 278 ? 20.312 11.023 -18.469 1 79.94 278 ALA B C 1
ATOM 9199 O O . ALA B 1 278 ? 19.781 9.93 -18.656 1 79.94 278 ALA B O 1
ATOM 9200 N N . TYR B 1 279 ? 20.422 11.594 -17.297 1 86.88 279 TYR B N 1
ATOM 9201 C CA . TYR B 1 279 ? 20.016 10.844 -16.109 1 86.88 279 TYR B CA 1
ATOM 9202 C C . TYR B 1 279 ? 18.688 11.375 -15.57 1 86.88 279 TYR B C 1
ATOM 9204 O O . TYR B 1 279 ? 18.438 12.578 -15.602 1 86.88 279 TYR B O 1
ATOM 9212 N N . ASP B 1 280 ? 17.859 10.43 -15.141 1 88.62 280 ASP B N 1
ATOM 9213 C CA . ASP B 1 280 ? 16.625 10.812 -14.453 1 88.62 280 ASP B CA 1
ATOM 9214 C C . ASP B 1 280 ? 16.922 11.57 -13.164 1 88.62 280 ASP B C 1
ATOM 9216 O O . ASP B 1 280 ? 17.578 11.031 -12.258 1 88.62 280 ASP B O 1
ATOM 9220 N N . LYS B 1 281 ? 16.5 12.75 -13.078 1 92.12 281 LYS B N 1
ATOM 9221 C CA . LYS B 1 281 ? 16.844 13.648 -11.977 1 92.12 281 LYS B CA 1
ATOM 9222 C C . LYS B 1 281 ? 16.391 13.07 -10.641 1 92.12 281 LYS B C 1
ATOM 9224 O O . LYS B 1 281 ? 17.125 13.133 -9.648 1 92.12 281 LYS B O 1
ATOM 9229 N N . GLU B 1 282 ? 15.141 12.555 -10.508 1 94.19 282 GLU B N 1
ATOM 9230 C CA . GLU B 1 282 ? 14.586 12.055 -9.258 1 94.19 282 GLU B CA 1
ATOM 9231 C C . GLU B 1 282 ? 15.312 10.781 -8.805 1 94.19 282 GLU B C 1
ATOM 9233 O O . GLU B 1 282 ? 15.625 10.625 -7.625 1 94.19 282 GLU B O 1
ATOM 9238 N N . ALA B 1 283 ? 15.57 9.945 -9.711 1 91.81 283 ALA B N 1
ATOM 9239 C CA . ALA B 1 283 ? 16.266 8.711 -9.367 1 91.81 283 ALA B CA 1
ATOM 9240 C C . ALA B 1 283 ? 17.719 8.984 -8.984 1 91.81 283 ALA B C 1
ATOM 9242 O O . ALA B 1 283 ? 18.312 8.242 -8.195 1 91.81 283 ALA B O 1
ATOM 9243 N N . ASN B 1 284 ? 18.328 10.047 -9.555 1 93.94 284 ASN B N 1
ATOM 9244 C CA . ASN B 1 284 ? 19.734 10.398 -9.375 1 93.94 284 ASN B CA 1
ATOM 9245 C C . ASN B 1 284 ? 19.969 11.125 -8.055 1 93.94 284 ASN B C 1
ATOM 9247 O O . ASN B 1 284 ? 21.109 11.422 -7.703 1 93.94 284 ASN B O 1
ATOM 9251 N N . LEU B 1 285 ? 18.922 11.305 -7.27 1 95 285 LEU B N 1
ATOM 9252 C CA . LEU B 1 285 ? 19.031 12.008 -5.996 1 95 285 LEU B CA 1
ATOM 9253 C C . LEU B 1 285 ? 19.609 11.102 -4.918 1 95 285 LEU B C 1
ATOM 9255 O O . LEU B 1 285 ? 19.266 9.914 -4.855 1 95 285 LEU B O 1
ATOM 9259 N N . ALA B 1 286 ? 20.406 11.672 -4.105 1 94.19 286 ALA B N 1
ATOM 9260 C CA . ALA B 1 286 ? 20.953 10.961 -2.957 1 94.19 286 ALA B CA 1
ATOM 9261 C C . ALA B 1 286 ? 20.984 11.852 -1.717 1 94.19 286 ALA B C 1
ATOM 9263 O O . ALA B 1 286 ? 21.234 13.055 -1.812 1 94.19 286 ALA B O 1
ATOM 9264 N N . GLN B 1 287 ? 20.719 11.289 -0.595 1 95.75 287 GLN B N 1
ATOM 9265 C CA . GLN B 1 287 ? 20.875 11.961 0.69 1 95.75 287 GLN B CA 1
ATOM 9266 C C . GLN B 1 287 ? 22.25 11.695 1.285 1 95.75 287 GLN B C 1
ATOM 9268 O O . GLN B 1 287 ? 22.734 10.562 1.28 1 95.75 287 GLN B O 1
ATOM 9273 N N . THR B 1 288 ? 22.922 12.75 1.773 1 95.44 288 THR B N 1
ATOM 9274 C CA . THR B 1 288 ? 24.312 12.602 2.207 1 95.44 288 THR B CA 1
ATOM 9275 C C . THR B 1 288 ? 24.438 12.828 3.711 1 95.44 288 THR B C 1
ATOM 9277 O O . THR B 1 288 ? 25.531 12.734 4.27 1 95.44 288 THR B O 1
ATOM 9280 N N . GLY B 1 289 ? 23.406 13.195 4.371 1 96.19 289 GLY B N 1
ATOM 9281 C CA . GLY B 1 289 ? 23.297 13.367 5.812 1 96.19 289 GLY B CA 1
ATOM 9282 C C . GLY B 1 289 ? 21.922 13.047 6.355 1 96.19 289 GLY B C 1
ATOM 9283 O O . GLY B 1 289 ? 21.031 12.656 5.605 1 96.19 289 GLY B O 1
ATOM 9284 N N . LEU B 1 290 ? 21.781 13.18 7.672 1 97.06 290 LEU B N 1
ATOM 9285 C CA . LEU B 1 290 ? 20.484 12.828 8.25 1 97.06 290 LEU B CA 1
ATOM 9286 C C . LEU B 1 290 ? 20.297 13.523 9.594 1 97.06 290 LEU B C 1
ATOM 9288 O O . LEU B 1 290 ? 21.219 13.586 10.406 1 97.06 290 LEU B O 1
ATOM 9292 N N . ASN B 1 291 ? 19.156 14.109 9.727 1 97.94 291 ASN B N 1
ATOM 9293 C CA . ASN B 1 291 ? 18.625 14.445 11.039 1 97.94 291 ASN B CA 1
ATOM 9294 C C . ASN B 1 291 ? 17.547 13.453 11.484 1 97.94 291 ASN B C 1
ATOM 9296 O O . ASN B 1 291 ? 16.672 13.094 10.703 1 97.94 291 ASN B O 1
ATOM 9300 N N . THR B 1 292 ? 17.672 12.93 12.648 1 97.94 292 THR B N 1
ATOM 9301 C CA . THR B 1 292 ? 16.641 12.062 13.203 1 97.94 292 THR B CA 1
ATOM 9302 C C . THR B 1 292 ? 16.594 12.195 14.727 1 97.94 292 THR B C 1
ATOM 9304 O O . THR B 1 292 ? 17.578 12.555 15.359 1 97.94 292 THR B O 1
ATOM 9307 N N . GLY B 1 293 ? 15.367 12.07 15.242 1 98.12 293 GLY B N 1
ATOM 9308 C CA . GLY B 1 293 ? 15.289 12.266 16.688 1 98.12 293 GLY B CA 1
ATOM 9309 C C . GLY B 1 293 ? 13.906 12 17.25 1 98.12 293 GLY B C 1
ATOM 9310 O O . GLY B 1 293 ? 13.164 11.164 16.719 1 98.12 293 GLY B O 1
ATOM 9311 N N . VAL B 1 294 ? 13.719 12.547 18.438 1 97.94 294 VAL B N 1
ATOM 9312 C CA . VAL B 1 294 ? 12.5 12.375 19.203 1 97.94 294 VAL B CA 1
ATOM 9313 C C . VAL B 1 294 ? 11.945 13.734 19.609 1 97.94 294 VAL B C 1
ATOM 9315 O O . VAL B 1 294 ? 12.703 14.648 19.938 1 97.94 294 VAL B O 1
ATOM 9318 N N . SER B 1 295 ? 10.68 13.898 19.469 1 97.44 295 SER B N 1
ATOM 9319 C CA . SER B 1 295 ? 9.945 15.055 19.969 1 97.44 295 SER B CA 1
ATOM 9320 C C . SER B 1 295 ? 9.062 14.695 21.156 1 97.44 295 SER B C 1
ATOM 9322 O O . SER B 1 295 ? 8.172 13.844 21.047 1 97.44 295 SER B O 1
ATOM 9324 N N . THR B 1 296 ? 9.336 15.328 22.266 1 97.19 296 THR B N 1
ATOM 9325 C CA . THR B 1 296 ? 8.578 15.039 23.484 1 97.19 296 THR B CA 1
ATOM 9326 C C . THR B 1 296 ? 7.863 16.297 23.984 1 97.19 296 THR B C 1
ATOM 9328 O O . THR B 1 296 ? 8.219 17.406 23.594 1 97.19 296 THR B O 1
ATOM 9331 N N . GLY B 1 297 ? 6.82 16.078 24.812 1 96.75 297 GLY B N 1
ATOM 9332 C CA . GLY B 1 297 ? 6.145 17.203 25.422 1 96.75 297 GLY B CA 1
ATOM 9333 C C . GLY B 1 297 ? 4.77 16.859 25.953 1 96.75 297 GLY B C 1
ATOM 9334 O O . GLY B 1 297 ? 4.5 15.703 26.281 1 96.75 297 GLY B O 1
ATOM 9335 N N . PHE B 1 298 ? 4.082 17.922 26.188 1 96.5 298 PHE B N 1
ATOM 9336 C CA . PHE B 1 298 ? 2.699 17.766 26.625 1 96.5 298 PHE B CA 1
ATOM 9337 C C . PHE B 1 298 ? 1.82 18.859 26.031 1 96.5 298 PHE B C 1
ATOM 9339 O O . PHE B 1 298 ? 2.324 19.891 25.562 1 96.5 298 PHE B O 1
ATOM 9346 N N . THR B 1 299 ? 0.582 18.656 25.938 1 94.81 299 THR B N 1
ATOM 9347 C CA . THR B 1 299 ? -0.447 19.641 25.625 1 94.81 299 THR B CA 1
ATOM 9348 C C . THR B 1 299 ? -1.521 19.656 26.703 1 94.81 299 THR B C 1
ATOM 9350 O O . THR B 1 299 ? -2.104 18.625 27.031 1 94.81 299 THR B O 1
ATOM 9353 N N . GLU B 1 300 ? -1.697 20.797 27.25 1 95.25 300 GLU B N 1
ATOM 9354 C CA . GLU B 1 300 ? -2.73 21.047 28.25 1 95.25 300 GLU B CA 1
ATOM 9355 C C . GLU B 1 300 ? -3.797 22 27.719 1 95.25 300 GLU B C 1
ATOM 9357 O O . GLU B 1 300 ? -3.479 23.078 27.219 1 95.25 300 GLU B O 1
ATOM 9362 N N . ARG B 1 301 ? -5.008 21.562 27.812 1 94.81 301 ARG B N 1
ATOM 9363 C CA . ARG B 1 301 ? -6.098 22.359 27.266 1 94.81 301 ARG B CA 1
ATOM 9364 C C . ARG B 1 301 ? -7.199 22.562 28.297 1 94.81 301 ARG B C 1
ATOM 9366 O O . ARG B 1 301 ? -7.48 21.672 29.109 1 94.81 301 ARG B O 1
ATOM 9373 N N . TYR B 1 302 ? -7.805 23.703 28.281 1 95 302 TYR B N 1
ATOM 9374 C CA . TYR B 1 302 ? -9.016 23.953 29.047 1 95 302 TYR B CA 1
ATOM 9375 C C . TYR B 1 302 ? -9.875 25.031 28.406 1 95 302 TYR B C 1
ATOM 9377 O O . TYR B 1 302 ? -9.406 25.766 27.531 1 95 302 TYR B O 1
ATOM 9385 N N . GLY B 1 303 ? -11.062 25.109 28.719 1 94.56 303 GLY B N 1
ATOM 9386 C CA . GLY B 1 303 ? -12 26.062 28.156 1 94.56 303 GLY B CA 1
ATOM 9387 C C . GLY B 1 303 ? -13.445 25.734 28.484 1 94.56 303 GLY B C 1
ATOM 9388 O O . GLY B 1 303 ? -13.727 24.984 29.422 1 94.56 303 GLY B O 1
ATOM 9389 N N . GLY B 1 304 ? -14.32 26.438 27.75 1 93.94 304 GLY B N 1
ATOM 9390 C CA . GLY B 1 304 ? -15.75 26.234 27.938 1 93.94 304 GLY B CA 1
ATOM 9391 C C . GLY B 1 304 ? -16.594 27.125 27.047 1 93.94 304 GLY B C 1
ATOM 9392 O O . GLY B 1 304 ? -16.078 27.938 26.297 1 93.94 304 GLY B O 1
ATOM 9393 N N . ASN B 1 305 ? -17.859 26.812 27.078 1 93.25 305 ASN B N 1
ATOM 9394 C CA . ASN B 1 305 ? -18.844 27.625 26.359 1 93.25 305 ASN B CA 1
ATOM 9395 C C . ASN B 1 305 ? -20.094 27.859 27.203 1 93.25 305 ASN B C 1
ATOM 9397 O O . ASN B 1 305 ? -20.359 27.125 28.156 1 93.25 305 ASN B O 1
ATOM 9401 N N . PHE B 1 306 ? -20.812 28.891 26.906 1 94.81 306 PHE B N 1
ATOM 9402 C CA . PHE B 1 306 ? -22.094 29.125 27.562 1 94.81 306 PHE B CA 1
ATOM 9403 C C . PHE B 1 306 ? -23.078 29.781 26.609 1 94.81 306 PHE B C 1
ATOM 9405 O O . PHE B 1 306 ? -22.688 30.391 25.609 1 94.81 306 PHE B O 1
ATOM 9412 N N . SER B 1 307 ? -24.281 29.641 26.875 1 95.25 307 SER B N 1
ATOM 9413 C CA . SER B 1 307 ? -25.391 30.281 26.203 1 95.25 307 SER B CA 1
ATOM 9414 C C . SER B 1 307 ? -26.469 30.719 27.203 1 95.25 307 SER B C 1
ATOM 9416 O O . SER B 1 307 ? -26.891 29.922 28.031 1 95.25 307 SER B O 1
ATOM 9418 N N . ALA B 1 308 ? -26.828 31.969 27.125 1 97.31 308 ALA B N 1
ATOM 9419 C CA . ALA B 1 308 ? -27.969 32.531 27.859 1 97.31 308 ALA B CA 1
ATOM 9420 C C . ALA B 1 308 ? -29.062 33 26.922 1 97.31 308 ALA B C 1
ATOM 9422 O O . ALA B 1 308 ? -28.797 33.812 26.016 1 97.31 308 ALA B O 1
ATOM 9423 N N . ASP B 1 309 ? -30.203 32.5 27.188 1 96.5 309 ASP B N 1
ATOM 9424 C CA . ASP B 1 309 ? -31.312 32.812 26.297 1 96.5 309 ASP B CA 1
ATOM 9425 C C . ASP B 1 309 ? -32.5 33.406 27.078 1 96.5 309 ASP B C 1
ATOM 9427 O O . ASP B 1 309 ? -32.781 32.969 28.203 1 96.5 309 ASP B O 1
ATOM 9431 N N . TRP B 1 310 ? -33.094 34.406 26.484 1 97.44 310 TRP B N 1
ATOM 9432 C CA . TRP B 1 310 ? -34.312 35.031 27.016 1 97.44 310 TRP B CA 1
ATOM 9433 C C . TRP B 1 310 ? -35.406 35.094 25.953 1 97.44 310 TRP B C 1
ATOM 9435 O O . TRP B 1 310 ? -35.312 35.906 25.016 1 97.44 310 TRP B O 1
ATOM 9445 N N . ARG B 1 311 ? -36.344 34.25 26.141 1 95.25 311 ARG B N 1
ATOM 9446 C CA . ARG B 1 311 ? -37.531 34.344 25.297 1 95.25 311 ARG B CA 1
ATOM 9447 C C . ARG B 1 311 ? -38.531 35.312 25.891 1 95.25 311 ARG B C 1
ATOM 9449 O O . ARG B 1 311 ? -39.469 34.906 26.547 1 95.25 311 ARG B O 1
ATOM 9456 N N . VAL B 1 312 ? -38.5 36.469 25.422 1 95.06 312 VAL B N 1
ATOM 9457 C CA . VAL B 1 312 ? -39.281 37.531 26.047 1 95.06 312 VAL B CA 1
ATOM 9458 C C . VAL B 1 312 ? -40.781 37.312 25.812 1 95.06 312 VAL B C 1
ATOM 9460 O O . VAL B 1 312 ? -41.562 37.438 26.734 1 95.06 312 VAL B O 1
ATOM 9463 N N . ASP B 1 313 ? -41.125 37.062 24.609 1 92 313 ASP B N 1
ATOM 9464 C CA . ASP B 1 313 ? -42.469 36.688 24.188 1 92 313 ASP B CA 1
ATOM 9465 C C . ASP B 1 313 ? -42.438 35.938 22.844 1 92 313 ASP B C 1
ATOM 9467 O O . ASP B 1 313 ? -41.375 35.438 22.438 1 92 313 ASP B O 1
ATOM 9471 N N . ASP B 1 314 ? -43.5 35.875 22.266 1 91.12 314 ASP B N 1
ATOM 9472 C CA . ASP B 1 314 ? -43.594 35.094 21.031 1 91.12 314 ASP B CA 1
ATOM 9473 C C . ASP B 1 314 ? -42.906 35.812 19.875 1 91.12 314 ASP B C 1
ATOM 9475 O O . ASP B 1 314 ? -42.625 35.219 18.844 1 91.12 314 ASP B O 1
ATOM 9479 N N . THR B 1 315 ? -42.469 37.062 20.031 1 94 315 THR B N 1
ATOM 9480 C CA . THR B 1 315 ? -41.969 37.844 18.891 1 94 315 THR B CA 1
ATOM 9481 C C . THR B 1 315 ? -40.5 38.219 19.094 1 94 315 THR B C 1
ATOM 9483 O O . THR B 1 315 ? -39.844 38.625 18.156 1 94 315 THR B O 1
ATOM 9486 N N . LEU B 1 316 ? -40.062 38.062 20.344 1 95.69 316 LEU B N 1
ATOM 9487 C CA . LEU B 1 316 ? -38.719 38.562 20.609 1 95.69 316 LEU B CA 1
ATOM 9488 C C . LEU B 1 316 ? -37.906 37.531 21.391 1 95.69 316 LEU B C 1
ATOM 9490 O O . LEU B 1 316 ? -38.281 37.125 22.484 1 95.69 316 LEU B O 1
ATOM 9494 N N . ASP B 1 317 ? -36.844 37.188 20.812 1 95.75 317 ASP B N 1
ATOM 9495 C CA . ASP B 1 317 ? -35.844 36.312 21.453 1 95.75 317 ASP B CA 1
ATOM 9496 C C . ASP B 1 317 ? -34.5 37.031 21.578 1 95.75 317 ASP B C 1
ATOM 9498 O O . ASP B 1 317 ? -34.031 37.656 20.625 1 95.75 317 ASP B O 1
ATOM 9502 N N . LEU B 1 318 ? -33.875 36.938 22.766 1 97.12 318 LEU B N 1
ATOM 9503 C CA . LEU B 1 318 ? -32.562 37.469 23.016 1 97.12 318 LEU B CA 1
ATOM 9504 C C . LEU B 1 318 ? -31.578 36.375 23.391 1 97.12 318 LEU B C 1
ATOM 9506 O O . LEU B 1 318 ? -31.969 35.375 24.031 1 97.12 318 LEU B O 1
ATOM 9510 N N . TYR B 1 319 ? -30.359 36.5 22.922 1 95.69 319 TYR B N 1
ATOM 9511 C CA . TYR B 1 319 ? -29.391 35.5 23.328 1 95.69 319 TYR B CA 1
ATOM 9512 C C . TYR B 1 319 ? -28.016 36.125 23.562 1 95.69 319 TYR B C 1
ATOM 9514 O O . TYR B 1 319 ? -27.688 37.156 22.984 1 95.69 319 TYR B O 1
ATOM 9522 N N . LEU B 1 320 ? -27.234 35.594 24.438 1 97.56 320 LEU B N 1
ATOM 9523 C CA . LEU B 1 320 ? -25.812 35.812 24.703 1 97.56 320 LEU B CA 1
ATOM 9524 C C . LEU B 1 320 ? -25.031 34.5 24.672 1 97.56 320 LEU B C 1
ATOM 9526 O O . LEU B 1 320 ? -25.344 33.594 25.438 1 97.56 320 LEU B O 1
ATOM 9530 N N . ARG B 1 321 ? -24.094 34.438 23.781 1 95.62 321 ARG B N 1
ATOM 9531 C CA . ARG B 1 321 ? -23.312 33.219 23.625 1 95.62 321 ARG B CA 1
ATOM 9532 C C . ARG B 1 321 ? -21.828 33.5 23.703 1 95.62 321 ARG B C 1
ATOM 9534 O O . ARG B 1 321 ? -21.359 34.531 23.188 1 95.62 321 ARG B O 1
ATOM 9541 N N . GLY B 1 322 ? -21.125 32.625 24.344 1 94.81 322 GLY B N 1
ATOM 9542 C CA . GLY B 1 322 ? -19.688 32.781 24.484 1 94.81 322 GLY B CA 1
ATOM 9543 C C . GLY B 1 322 ? -18.938 31.453 24.469 1 94.81 322 GLY B C 1
ATOM 9544 O O . GLY B 1 322 ? -19.484 30.422 24.844 1 94.81 322 GLY B O 1
ATOM 9545 N N . SER B 1 323 ? -17.703 31.516 23.984 1 93.75 323 SER B N 1
ATOM 9546 C CA . SER B 1 323 ? -16.797 30.359 23.969 1 93.75 323 SER B CA 1
ATOM 9547 C C . SER B 1 323 ? -15.359 30.781 24.234 1 93.75 323 SER B C 1
ATOM 9549 O O . SER B 1 323 ? -14.938 31.875 23.828 1 93.75 323 SER B O 1
ATOM 9551 N N . TYR B 1 324 ? -14.633 29.938 24.922 1 95.06 324 TYR B N 1
ATOM 9552 C CA . TYR B 1 324 ? -13.219 30.172 25.188 1 95.06 324 TYR B CA 1
ATOM 9553 C C . TYR B 1 324 ? -12.445 28.859 25.234 1 95.06 324 TYR B C 1
ATOM 9555 O O . TYR B 1 324 ? -12.93 27.875 25.797 1 95.06 324 TYR B O 1
ATOM 9563 N N . ALA B 1 325 ? -11.336 28.828 24.609 1 94.06 325 ALA B N 1
ATOM 9564 C CA . ALA B 1 325 ? -10.445 27.688 24.609 1 94.06 325 ALA B CA 1
ATOM 9565 C C . ALA B 1 325 ? -8.984 28.109 24.734 1 94.06 325 ALA B C 1
ATOM 9567 O O . ALA B 1 325 ? -8.578 29.109 24.141 1 94.06 325 ALA B O 1
ATOM 9568 N N . PHE B 1 326 ? -8.25 27.406 25.531 1 95.44 326 PHE B N 1
ATOM 9569 C CA . PHE B 1 326 ? -6.832 27.656 25.75 1 95.44 326 PHE B CA 1
ATOM 9570 C C . PHE B 1 326 ? -6.039 26.359 25.656 1 95.44 326 PHE B C 1
ATOM 9572 O O . PHE B 1 326 ? -6.496 25.312 26.109 1 95.44 326 PHE B O 1
ATOM 9579 N N . ALA B 1 327 ? -4.902 26.438 25.016 1 94.56 327 ALA B N 1
ATOM 9580 C CA . ALA B 1 327 ? -3.994 25.297 24.938 1 94.56 327 ALA B CA 1
ATOM 9581 C C . ALA B 1 327 ? -2.551 25.719 25.203 1 94.56 327 ALA B C 1
ATOM 9583 O O . ALA B 1 327 ? -2.064 26.688 24.594 1 94.56 327 ALA B O 1
ATOM 9584 N N . GLU B 1 328 ? -1.952 25.062 26.078 1 96.12 328 GLU B N 1
ATOM 9585 C CA . GLU B 1 328 ? -0.516 25.172 26.297 1 96.12 328 GLU B CA 1
ATOM 9586 C C . GLU B 1 328 ? 0.224 23.922 25.844 1 96.12 328 GLU B C 1
ATOM 9588 O O . GLU B 1 328 ? -0.098 22.812 26.266 1 96.12 328 GLU B O 1
ATOM 9593 N N . THR B 1 329 ? 1.126 24.141 24.969 1 94.75 329 THR B N 1
ATOM 9594 C CA . THR B 1 329 ? 1.899 23.016 24.453 1 94.75 329 THR B CA 1
ATOM 9595 C C . THR B 1 329 ? 3.387 23.219 24.734 1 94.75 329 THR B C 1
ATOM 9597 O O . THR B 1 329 ? 3.936 24.281 24.469 1 94.75 329 THR B O 1
ATOM 9600 N N . HIS B 1 330 ? 3.979 22.234 25.281 1 96.62 330 HIS B N 1
ATOM 9601 C CA . HIS B 1 330 ? 5.43 22.125 25.344 1 96.62 330 HIS B CA 1
ATOM 9602 C C . HIS B 1 330 ? 5.945 21.078 24.359 1 96.62 330 HIS B C 1
ATOM 9604 O O . HIS B 1 330 ? 5.398 19.969 24.281 1 96.62 330 HIS B O 1
ATOM 9610 N N . GLN B 1 331 ? 6.863 21.484 23.594 1 96.31 331 GLN B N 1
ATOM 9611 C CA . GLN B 1 331 ? 7.488 20.578 22.641 1 96.31 331 GLN B CA 1
ATOM 9612 C C . GLN B 1 331 ? 9.008 20.703 22.688 1 96.31 331 GLN B C 1
ATOM 9614 O O . GLN B 1 331 ? 9.562 21.766 22.438 1 96.31 331 GLN B O 1
ATOM 9619 N N . ASN B 1 332 ? 9.641 19.625 23 1 97.06 332 ASN B N 1
ATOM 9620 C CA . ASN B 1 332 ? 11.102 19.531 23.062 1 97.06 332 ASN B CA 1
ATOM 9621 C C . ASN B 1 332 ? 11.625 18.453 22.125 1 97.06 332 ASN B C 1
ATOM 9623 O O . ASN B 1 332 ? 11.297 17.266 22.266 1 97.06 332 ASN B O 1
ATOM 9627 N N . SER B 1 333 ? 12.391 18.906 21.219 1 97.25 333 SER B N 1
ATOM 9628 C CA . SER B 1 333 ? 12.938 17.953 20.25 1 97.25 333 SER B CA 1
ATOM 9629 C C . SER B 1 333 ? 14.445 17.844 20.391 1 97.25 333 SER B C 1
ATOM 9631 O O . SER B 1 333 ? 15.141 18.844 20.578 1 97.25 333 SER B O 1
ATOM 9633 N N . THR B 1 334 ? 14.945 16.625 20.391 1 97.81 334 THR B N 1
ATOM 9634 C CA . THR B 1 334 ? 16.375 16.328 20.328 1 97.81 334 THR B CA 1
ATOM 9635 C C . THR B 1 334 ? 16.703 15.523 19.078 1 97.81 334 THR B C 1
ATOM 9637 O O . THR B 1 334 ? 16.156 14.438 18.875 1 97.81 334 THR B O 1
ATOM 9640 N N . LEU B 1 335 ? 17.594 16.078 18.297 1 97.88 335 LEU B N 1
ATOM 9641 C CA . LEU B 1 335 ? 17.953 15.438 17.031 1 97.88 335 LEU B CA 1
ATOM 9642 C C . LEU B 1 335 ? 19.422 15.039 17.016 1 97.88 335 LEU B C 1
ATOM 9644 O O . LEU B 1 335 ? 20.281 15.82 17.422 1 97.88 335 LEU B O 1
ATOM 9648 N N . ALA B 1 336 ? 19.656 13.773 16.625 1 98.31 336 ALA B N 1
ATOM 9649 C CA . ALA B 1 336 ? 20.984 13.391 16.125 1 98.31 336 ALA B CA 1
ATOM 9650 C C . ALA B 1 336 ? 21.172 13.875 14.688 1 98.31 336 ALA B C 1
ATOM 9652 O O . ALA B 1 336 ? 20.312 13.68 13.828 1 98.31 336 ALA B O 1
ATOM 9653 N N . GLN B 1 337 ? 22.281 14.547 14.523 1 97.69 337 GLN B N 1
ATOM 9654 C CA . GLN B 1 337 ? 22.531 15.102 13.203 1 97.69 337 GLN B CA 1
ATOM 9655 C C . GLN B 1 337 ? 23.875 14.617 12.648 1 97.69 337 GLN B C 1
ATOM 9657 O O . GLN B 1 337 ? 24.875 14.602 13.367 1 97.69 337 GLN B O 1
ATOM 9662 N N . PHE B 1 338 ? 23.828 14.172 11.508 1 97.19 338 PHE B N 1
ATOM 9663 C CA . PHE B 1 338 ? 25.016 13.828 10.742 1 97.19 338 PHE B CA 1
ATOM 9664 C C . PHE B 1 338 ? 25.141 14.711 9.508 1 97.19 338 PHE B C 1
ATOM 9666 O O . PHE B 1 338 ? 24.516 14.43 8.477 1 97.19 338 PHE B O 1
ATOM 9673 N N . VAL B 1 339 ? 25.922 15.742 9.648 1 94.44 339 VAL B N 1
ATOM 9674 C CA . VAL B 1 339 ? 26.156 16.672 8.555 1 94.44 339 VAL B CA 1
ATOM 9675 C C . VAL B 1 339 ? 27.484 16.359 7.879 1 94.44 339 VAL B C 1
ATOM 9677 O O . VAL B 1 339 ? 28.547 16.438 8.508 1 94.44 339 VAL B O 1
ATOM 9680 N N . ASN B 1 340 ? 27.344 16.047 6.66 1 93.38 340 ASN B N 1
ATOM 9681 C CA . ASN B 1 340 ? 28.516 15.484 5.992 1 93.38 340 ASN B CA 1
ATOM 9682 C C . ASN B 1 340 ? 28.953 16.359 4.812 1 93.38 340 ASN B C 1
ATOM 9684 O O . ASN B 1 340 ? 28.125 17.062 4.223 1 93.38 340 ASN B O 1
ATOM 9688 N N . THR B 1 341 ? 30.25 16.297 4.652 1 89.75 341 THR B N 1
ATOM 9689 C CA . THR B 1 341 ? 30.781 16.938 3.457 1 89.75 341 THR B CA 1
ATOM 9690 C C . THR B 1 341 ? 30.75 15.969 2.273 1 89.75 341 THR B C 1
ATOM 9692 O O . THR B 1 341 ? 31.391 14.914 2.307 1 89.75 341 THR B O 1
ATOM 9695 N N . LYS B 1 342 ? 30 16.328 1.368 1 88.56 342 LYS B N 1
ATOM 9696 C CA . LYS B 1 342 ? 29.922 15.469 0.192 1 88.56 342 LYS B CA 1
ATOM 9697 C C . LYS B 1 342 ? 31.125 15.672 -0.717 1 88.56 342 LYS B C 1
ATOM 9699 O O . LYS B 1 342 ? 31.703 16.75 -0.761 1 88.56 342 LYS B O 1
ATOM 9704 N N . VAL B 1 343 ? 31.547 14.656 -1.446 1 86.75 343 VAL B N 1
ATOM 9705 C CA . VAL B 1 343 ? 32.688 14.719 -2.352 1 86.75 343 VAL B CA 1
ATOM 9706 C C . VAL B 1 343 ? 32.312 14.109 -3.701 1 86.75 343 VAL B C 1
ATOM 9708 O O . VAL B 1 343 ? 31.688 13.055 -3.76 1 86.75 343 VAL B O 1
ATOM 9711 N N . TYR B 1 344 ? 32.594 14.961 -4.676 1 89.44 344 TYR B N 1
ATOM 9712 C CA . TYR B 1 344 ? 32.5 14.484 -6.051 1 89.44 344 TYR B CA 1
ATOM 9713 C C . TYR B 1 344 ? 33.844 14.211 -6.652 1 89.44 344 TYR B C 1
ATOM 9715 O O . TYR B 1 344 ? 34.781 14.992 -6.465 1 89.44 344 TYR B O 1
ATOM 9723 N N . VAL B 1 345 ? 33.938 13.109 -7.215 1 87.25 345 VAL B N 1
ATOM 9724 C CA . VAL B 1 345 ? 35.188 12.75 -7.922 1 87.25 345 VAL B CA 1
ATOM 9725 C C . VAL B 1 345 ? 34.875 12.562 -9.406 1 87.25 345 VAL B C 1
ATOM 9727 O O . VAL B 1 345 ? 33.844 12.016 -9.781 1 87.25 345 VAL B O 1
ATOM 9730 N N . GLU B 1 346 ? 35.75 13.117 -10.148 1 89.81 346 GLU B N 1
ATOM 9731 C CA . GLU B 1 346 ? 35.562 12.953 -11.586 1 89.81 346 GLU B CA 1
ATOM 9732 C C . GLU B 1 346 ? 35.5 11.469 -11.969 1 89.81 346 GLU B C 1
ATOM 9734 O O . GLU B 1 346 ? 36.312 10.672 -11.477 1 89.81 346 GLU B O 1
ATOM 9739 N N . ASN B 1 347 ? 34.594 11.273 -12.75 1 85.88 347 ASN B N 1
ATOM 9740 C CA . ASN B 1 347 ? 34.406 9.906 -13.227 1 85.88 347 ASN B CA 1
ATOM 9741 C C . ASN B 1 347 ? 35.562 9.422 -14.078 1 85.88 347 ASN B C 1
ATOM 9743 O O . ASN B 1 347 ? 35.938 10.062 -15.062 1 85.88 347 ASN B O 1
ATOM 9747 N N . ALA B 1 348 ? 36.094 8.289 -13.664 1 79.12 348 ALA B N 1
ATOM 9748 C CA . ALA B 1 348 ? 37.312 7.805 -14.328 1 79.12 348 ALA B CA 1
ATOM 9749 C C . ALA B 1 348 ? 37 7.34 -15.75 1 79.12 348 ALA B C 1
ATOM 9751 O O . ALA B 1 348 ? 37.875 7.402 -16.625 1 79.12 348 ALA B O 1
ATOM 9752 N N . ALA B 1 349 ? 35.844 6.945 -15.93 1 81.75 349 ALA B N 1
ATOM 9753 C CA . ALA B 1 349 ? 35.5 6.375 -17.219 1 81.75 349 ALA B CA 1
ATOM 9754 C C . ALA B 1 349 ? 34.906 7.438 -18.156 1 81.75 349 ALA B C 1
ATOM 9756 O O . ALA B 1 349 ? 35 7.305 -19.375 1 81.75 349 ALA B O 1
ATOM 9757 N N . THR B 1 350 ? 34.312 8.445 -17.625 1 84.81 350 THR B N 1
ATOM 9758 C CA . THR B 1 350 ? 33.625 9.477 -18.422 1 84.81 350 THR B CA 1
ATOM 9759 C C . THR B 1 350 ? 34.062 10.867 -17.969 1 84.81 350 THR B C 1
ATOM 9761 O O . THR B 1 350 ? 33.438 11.484 -17.125 1 84.81 350 THR B O 1
ATOM 9764 N N . PRO B 1 351 ? 35.062 11.352 -18.734 1 86.62 351 PRO B N 1
ATOM 9765 C CA . PRO B 1 351 ? 35.5 12.703 -18.375 1 86.62 351 PRO B CA 1
ATOM 9766 C C . PRO B 1 351 ? 34.375 13.727 -18.422 1 86.62 351 PRO B C 1
ATOM 9768 O O . PRO B 1 351 ? 33.562 13.695 -19.344 1 86.62 351 PRO B O 1
ATOM 9771 N N . GLY B 1 352 ? 34.312 14.5 -17.453 1 88.25 352 GLY B N 1
ATOM 9772 C CA . GLY B 1 352 ? 33.281 15.516 -17.391 1 88.25 352 GLY B CA 1
ATOM 9773 C C . GLY B 1 352 ? 32.125 15.125 -16.484 1 88.25 352 GLY B C 1
ATOM 9774 O O . GLY B 1 352 ? 31.344 15.984 -16.078 1 88.25 352 GLY B O 1
ATOM 9775 N N . LEU B 1 353 ? 32.094 13.852 -16.281 1 91.19 353 LEU B N 1
ATOM 9776 C CA . LEU B 1 353 ? 31.109 13.359 -15.312 1 91.19 353 LEU B CA 1
ATOM 9777 C C . LEU B 1 353 ? 31.734 13.195 -13.938 1 91.19 353 LEU B C 1
ATOM 9779 O O . LEU B 1 353 ? 32.906 12.812 -13.82 1 91.19 353 LEU B O 1
ATOM 9783 N N . PHE B 1 354 ? 31.031 13.578 -12.93 1 92 354 PHE B N 1
ATOM 9784 C CA . PHE B 1 354 ? 31.484 13.469 -11.555 1 92 354 PHE B CA 1
ATOM 9785 C C . PHE B 1 354 ? 30.578 12.547 -10.75 1 92 354 PHE B C 1
ATOM 9787 O O . PHE B 1 354 ? 29.359 12.586 -10.891 1 92 354 PHE B O 1
ATOM 9794 N N . ASP B 1 355 ? 31.203 11.695 -9.938 1 88.81 355 ASP B N 1
ATOM 9795 C CA . ASP B 1 355 ? 30.438 10.758 -9.117 1 88.81 355 ASP B CA 1
ATOM 9796 C C . ASP B 1 355 ? 30.516 11.141 -7.641 1 88.81 355 ASP B C 1
ATOM 9798 O O . ASP B 1 355 ? 31.562 11.555 -7.152 1 88.81 355 ASP B O 1
ATOM 9802 N N . LEU B 1 356 ? 29.297 11.008 -7.09 1 87.44 356 LEU B N 1
ATOM 9803 C CA . LEU B 1 356 ? 29.281 11.125 -5.637 1 87.44 356 LEU B CA 1
ATOM 9804 C C . LEU B 1 356 ? 29.906 9.898 -4.98 1 87.44 356 LEU B C 1
ATOM 9806 O O . LEU B 1 356 ? 29.328 8.82 -4.98 1 87.44 356 LEU B O 1
ATOM 9810 N N . THR B 1 357 ? 31.047 9.984 -4.605 1 76.75 357 THR B N 1
ATOM 9811 C CA . THR B 1 357 ? 31.75 8.852 -4 1 76.75 357 THR B CA 1
ATOM 9812 C C . THR B 1 357 ? 31.391 8.734 -2.52 1 76.75 357 THR B C 1
ATOM 9814 O O . THR B 1 357 ? 31.797 7.781 -1.855 1 76.75 357 THR B O 1
ATOM 9817 N N . GLY B 1 358 ? 30.672 9.586 -2.191 1 74.88 358 GLY B N 1
ATOM 9818 C CA . GLY B 1 358 ? 30.203 9.586 -0.814 1 74.88 358 GLY B CA 1
ATOM 9819 C C . GLY B 1 358 ? 30.484 10.891 -0.087 1 74.88 358 GLY B C 1
ATOM 9820 O O . GLY B 1 358 ? 30.203 11.969 -0.61 1 74.88 358 GLY B O 1
ATOM 9821 N N . VAL B 1 359 ? 30.75 10.719 1.3 1 79.62 359 VAL B N 1
ATOM 9822 C CA . VAL B 1 359 ? 31.094 11.844 2.162 1 79.62 359 VAL B CA 1
ATOM 9823 C C . VAL B 1 359 ? 32.5 11.656 2.738 1 79.62 359 VAL B C 1
ATOM 9825 O O . VAL B 1 359 ? 33.031 10.547 2.742 1 79.62 359 VAL B O 1
ATOM 9828 N N . THR B 1 360 ? 33.188 12.742 2.996 1 82.81 360 THR B N 1
ATOM 9829 C CA . THR B 1 360 ? 34.562 12.633 3.443 1 82.81 360 THR B CA 1
ATOM 9830 C C . THR B 1 360 ? 34.688 12.859 4.949 1 82.81 360 THR B C 1
ATOM 9832 O O . THR B 1 360 ? 35.562 12.297 5.613 1 82.81 360 THR B O 1
ATOM 9835 N N . ASN B 1 361 ? 33.906 13.695 5.348 1 88.62 361 ASN B N 1
ATOM 9836 C CA . ASN B 1 361 ? 33.906 14.039 6.766 1 88.62 361 ASN B CA 1
ATOM 9837 C C . ASN B 1 361 ? 32.5 14.234 7.312 1 88.62 361 ASN B C 1
ATOM 9839 O O . ASN B 1 361 ? 31.594 14.633 6.578 1 88.62 361 ASN B O 1
ATOM 9843 N N . SER B 1 362 ? 32.469 13.891 8.531 1 92.38 362 SER B N 1
ATOM 9844 C CA . SER B 1 362 ? 31.156 13.969 9.18 1 92.38 362 SER B CA 1
ATOM 9845 C C . SER B 1 362 ? 31.219 14.828 10.438 1 92.38 362 SER B C 1
ATOM 9847 O O . SER B 1 362 ? 32.062 14.602 11.312 1 92.38 362 SER B O 1
ATOM 9849 N N . SER B 1 363 ? 30.422 15.828 10.375 1 94.12 363 SER B N 1
ATOM 9850 C CA . SER B 1 363 ? 30.109 16.5 11.633 1 94.12 363 SER B CA 1
ATOM 9851 C C . SER B 1 363 ? 29 15.789 12.391 1 94.12 363 SER B C 1
ATOM 9853 O O . SER B 1 363 ? 27.859 15.742 11.938 1 94.12 363 SER B O 1
ATOM 9855 N N . VAL B 1 364 ? 29.406 15.117 13.461 1 96.56 364 VAL B N 1
ATOM 9856 C CA . VAL B 1 364 ? 28.422 14.477 14.336 1 96.56 364 VAL B CA 1
ATOM 9857 C C . VAL B 1 364 ? 27.906 15.5 15.344 1 96.56 364 VAL B C 1
ATOM 9859 O O . VAL B 1 364 ? 28.688 16.109 16.094 1 96.56 364 VAL B O 1
ATOM 9862 N N . ARG B 1 365 ? 26.609 15.68 15.297 1 97.06 365 ARG B N 1
ATOM 9863 C CA . ARG B 1 365 ? 26 16.734 16.109 1 97.06 365 ARG B CA 1
ATOM 9864 C C . ARG B 1 365 ? 24.781 16.234 16.844 1 97.06 365 ARG B C 1
ATOM 9866 O O . ARG B 1 365 ? 24.219 15.188 16.5 1 97.06 365 ARG B O 1
ATOM 9873 N N . ALA B 1 366 ? 24.453 16.906 17.875 1 97.5 366 ALA B N 1
ATOM 9874 C CA . ALA B 1 366 ? 23.141 16.812 18.547 1 97.5 366 ALA B CA 1
ATOM 9875 C C . ALA B 1 366 ? 22.531 18.203 18.719 1 97.5 366 ALA B C 1
ATOM 9877 O O . ALA B 1 366 ? 23.25 19.172 19.031 1 97.5 366 ALA B O 1
ATOM 9878 N N . TRP B 1 367 ? 21.328 18.312 18.344 1 97.5 367 TRP B N 1
ATOM 9879 C CA . TRP B 1 367 ? 20.609 19.578 18.391 1 97.5 367 TRP B CA 1
ATOM 9880 C C . TRP B 1 367 ? 19.344 19.469 19.234 1 97.5 367 TRP B C 1
ATOM 9882 O O . TRP B 1 367 ? 18.562 18.516 19.062 1 97.5 367 TRP B O 1
ATOM 9892 N N . TYR B 1 368 ? 19.188 20.375 20.188 1 97.62 368 TYR B N 1
ATOM 9893 C CA . TYR B 1 368 ? 18 20.484 21.031 1 97.62 368 TYR B CA 1
ATOM 9894 C C . TYR B 1 368 ? 17.234 21.766 20.734 1 97.62 368 TYR B C 1
ATOM 9896 O O . TYR B 1 368 ? 17.828 22.844 20.672 1 97.62 368 TYR B O 1
ATOM 9904 N N . GLU B 1 369 ? 15.969 21.641 20.516 1 96.06 369 GLU B N 1
ATOM 9905 C CA . GLU B 1 369 ? 15.117 22.812 20.344 1 96.06 369 GLU B CA 1
ATOM 9906 C C . GLU B 1 369 ? 13.773 22.625 21.031 1 96.06 369 GLU B C 1
ATOM 9908 O O . GLU B 1 369 ? 13.25 21.516 21.109 1 96.06 369 GLU B O 1
ATOM 9913 N N . THR B 1 370 ? 13.258 23.734 21.5 1 96.75 370 THR B N 1
ATOM 9914 C CA . THR B 1 370 ? 11.906 23.75 22.062 1 96.75 370 THR B CA 1
ATOM 9915 C C . THR B 1 370 ? 10.953 24.531 21.172 1 96.75 370 THR B C 1
ATOM 9917 O O . THR B 1 370 ? 11.367 25.453 20.469 1 96.75 370 THR B O 1
ATOM 9920 N N . ASN B 1 371 ? 9.742 24.141 21.156 1 94.75 371 ASN B N 1
ATOM 9921 C CA . ASN B 1 371 ? 8.688 24.875 20.469 1 94.75 371 ASN B CA 1
ATOM 9922 C C . ASN B 1 371 ? 7.445 25.016 21.344 1 94.75 371 ASN B C 1
ATOM 9924 O O . ASN B 1 371 ? 6.391 24.453 21.031 1 94.75 371 ASN B O 1
ATOM 9928 N N . PRO B 1 372 ? 7.609 25.781 22.375 1 95.94 372 PRO B N 1
ATOM 9929 C CA . PRO B 1 372 ? 6.426 26.031 23.203 1 95.94 372 PRO B CA 1
ATOM 9930 C C . PRO B 1 372 ? 5.355 26.844 22.484 1 95.94 372 PRO B C 1
ATOM 9932 O O . PRO B 1 372 ? 5.676 27.641 21.594 1 95.94 372 PRO B O 1
ATOM 9935 N N . GLU B 1 373 ? 4.156 26.625 22.844 1 94.62 373 GLU B N 1
ATOM 9936 C CA . GLU B 1 373 ? 3.033 27.344 22.25 1 94.62 373 GLU B CA 1
ATOM 9937 C C . GLU B 1 373 ? 1.932 27.609 23.266 1 94.62 373 GLU B C 1
ATOM 9939 O O . GLU B 1 373 ? 1.576 26.719 24.047 1 94.62 373 GLU B O 1
ATOM 9944 N N . GLN B 1 374 ? 1.489 28.797 23.344 1 95.69 374 GLN B N 1
ATOM 9945 C CA . GLN B 1 374 ? 0.26 29.172 24.031 1 95.69 374 GLN B CA 1
ATOM 9946 C C . GLN B 1 374 ? -0.769 29.734 23.062 1 95.69 374 GLN B C 1
ATOM 9948 O O . GLN B 1 374 ? -0.562 30.812 22.484 1 95.69 374 GLN B O 1
ATOM 9953 N N . ALA B 1 375 ? -1.776 29.062 22.922 1 94.25 375 ALA B N 1
ATOM 9954 C CA . ALA B 1 375 ? -2.824 29.453 21.984 1 94.25 375 ALA B CA 1
ATOM 9955 C C . ALA B 1 375 ? -4.164 29.625 22.703 1 94.25 375 ALA B C 1
ATOM 9957 O O . ALA B 1 375 ? -4.488 28.844 23.609 1 94.25 375 ALA B O 1
ATOM 9958 N N . ASP B 1 376 ? -4.902 30.562 22.359 1 95.06 376 ASP B N 1
ATOM 9959 C CA . ASP B 1 376 ? -6.254 30.734 22.875 1 95.06 376 ASP B CA 1
ATOM 9960 C C . ASP B 1 376 ? -7.199 31.25 21.797 1 95.06 376 ASP B C 1
ATOM 9962 O O . ASP B 1 376 ? -6.754 31.797 20.781 1 95.06 376 ASP B O 1
ATOM 9966 N N . LEU B 1 377 ? -8.422 31.078 21.953 1 95.12 377 LEU B N 1
ATOM 9967 C CA . LEU B 1 377 ? -9.484 31.516 21.047 1 95.12 377 LEU B CA 1
ATOM 9968 C C . LEU B 1 377 ? -10.773 31.75 21.828 1 95.12 377 LEU B C 1
ATOM 9970 O O . LEU B 1 377 ? -11.211 30.906 22.594 1 95.12 377 LEU B O 1
ATOM 9974 N N . GLY B 1 378 ? -11.336 32.938 21.641 1 95.31 378 GLY B N 1
ATOM 9975 C CA . GLY B 1 378 ? -12.578 33.281 22.312 1 95.31 378 GLY B CA 1
ATOM 9976 C C . GLY B 1 378 ? -13.562 34 21.391 1 95.31 378 GLY B C 1
ATOM 9977 O O . GLY B 1 378 ? -13.156 34.75 20.5 1 95.31 378 GLY B O 1
ATOM 9978 N N . THR B 1 379 ? -14.781 33.75 21.625 1 96 379 THR B N 1
ATOM 9979 C CA . THR B 1 379 ? -15.852 34.469 20.922 1 96 379 THR B CA 1
ATOM 9980 C C . THR B 1 379 ? -16.953 34.875 21.891 1 96 379 THR B C 1
ATOM 9982 O O . THR B 1 379 ? -17.188 34.219 22.906 1 96 379 THR B O 1
ATOM 9985 N N . LEU B 1 380 ? -17.562 36 21.656 1 97.38 380 LEU B N 1
ATOM 9986 C CA . LEU B 1 380 ? -18.734 36.5 22.359 1 97.38 380 LEU B CA 1
ATOM 9987 C C . LEU B 1 380 ? -19.719 37.125 21.375 1 97.38 380 LEU B C 1
ATOM 9989 O O . LEU B 1 380 ? -19.328 37.906 20.5 1 97.38 380 LEU B O 1
ATOM 9993 N N . SER B 1 381 ? -20.984 36.781 21.516 1 96.88 381 SER B N 1
ATOM 9994 C CA . SER B 1 381 ? -22 37.344 20.625 1 96.88 381 SER B CA 1
ATOM 9995 C C . SER B 1 381 ? -23.281 37.656 21.375 1 96.88 381 SER B C 1
ATOM 9997 O O . SER B 1 381 ? -23.766 36.844 22.156 1 96.88 381 SER B O 1
ATOM 9999 N N . LEU B 1 382 ? -23.812 38.781 21.203 1 98 382 LEU B N 1
ATOM 10000 C CA . LEU B 1 382 ? -25.125 39.219 21.672 1 98 382 LEU B CA 1
ATOM 10001 C C . LEU B 1 382 ? -26.062 39.5 20.5 1 98 382 LEU B C 1
ATOM 10003 O O . LEU B 1 382 ? -25.688 40.219 19.578 1 98 382 LEU B O 1
ATOM 10007 N N . GLY B 1 383 ? -27.188 38.875 20.516 1 96.81 383 GLY B N 1
ATOM 10008 C CA . GLY B 1 383 ? -28.094 39.062 19.406 1 96.81 383 GLY B CA 1
ATOM 10009 C C . GLY B 1 383 ? -29.547 38.969 19.797 1 96.81 383 GLY B C 1
ATOM 10010 O O . GLY B 1 383 ? -29.875 38.656 20.938 1 96.81 383 GLY B O 1
ATOM 10011 N N . ALA B 1 384 ? -30.422 39.312 18.797 1 97.12 384 ALA B N 1
ATOM 10012 C CA . ALA B 1 384 ? -31.875 39.281 18.969 1 97.12 384 ALA B CA 1
ATOM 10013 C C . ALA B 1 384 ? -32.562 38.844 17.688 1 97.12 384 ALA B C 1
ATOM 10015 O O . ALA B 1 384 ? -32 39 16.594 1 97.12 384 ALA B O 1
ATOM 10016 N N . VAL B 1 385 ? -33.688 38.281 17.859 1 96.38 385 VAL B N 1
ATOM 10017 C CA . VAL B 1 385 ? -34.594 38.031 16.75 1 96.38 385 VAL B CA 1
ATOM 10018 C C . VAL B 1 385 ? -35.969 38.625 17.062 1 96.38 385 VAL B C 1
ATOM 10020 O O . VAL B 1 385 ? -36.594 38.219 18.031 1 96.38 385 VAL B O 1
ATOM 10023 N N . LYS B 1 386 ? -36.312 39.469 16.234 1 97.44 386 LYS B N 1
ATOM 10024 C CA . LYS B 1 386 ? -37.625 40.125 16.391 1 97.44 386 LYS B CA 1
ATOM 10025 C C . LYS B 1 386 ? -38.531 39.844 15.211 1 97.44 386 LYS B C 1
ATOM 10027 O O . LYS B 1 386 ? -38.156 40.094 14.062 1 97.44 386 LYS B O 1
ATOM 10032 N N . ARG B 1 387 ? -39.625 39.375 15.508 1 97 387 ARG B N 1
ATOM 10033 C CA . ARG B 1 387 ? -40.625 39.125 14.484 1 97 387 ARG B CA 1
ATOM 10034 C C . ARG B 1 387 ? -41.781 40.125 14.586 1 97 387 ARG B C 1
ATOM 10036 O O . ARG B 1 387 ? -42.438 40.219 15.625 1 97 387 ARG B O 1
ATOM 10043 N N . VAL B 1 388 ? -42.062 40.844 13.531 1 95.69 388 VAL B N 1
ATOM 10044 C CA . VAL B 1 388 ? -43.125 41.812 13.492 1 95.69 388 VAL B CA 1
ATOM 10045 C C . VAL B 1 388 ? -43.875 41.719 12.156 1 95.69 388 VAL B C 1
ATOM 10047 O O . VAL B 1 388 ? -43.344 42.125 11.117 1 95.69 388 VAL B O 1
ATOM 10050 N N . GLY B 1 389 ? -45.062 41.281 12.172 1 94.69 389 GLY B N 1
ATOM 10051 C CA . GLY B 1 389 ? -45.75 41 10.93 1 94.69 389 GLY B CA 1
ATOM 10052 C C . GLY B 1 389 ? -45.031 40 10.047 1 94.69 389 GLY B C 1
ATOM 10053 O O . GLY B 1 389 ? -44.656 38.906 10.492 1 94.69 389 GLY B O 1
ATOM 10054 N N . ASN B 1 390 ? -44.719 40.562 8.797 1 95.88 390 ASN B N 1
ATOM 10055 C CA . ASN B 1 390 ? -44.031 39.688 7.852 1 95.88 390 ASN B CA 1
ATOM 10056 C C . ASN B 1 390 ? -42.5 39.875 7.914 1 95.88 390 ASN B C 1
ATOM 10058 O O . ASN B 1 390 ? -41.781 39.25 7.16 1 95.88 390 ASN B O 1
ATOM 10062 N N . TRP B 1 391 ? -42.125 40.75 8.875 1 96.62 391 TRP B N 1
ATOM 10063 C CA . TRP B 1 391 ? -40.688 41.062 9 1 96.62 391 TRP B CA 1
ATOM 10064 C C . TRP B 1 391 ? -40.031 40.219 10.102 1 96.62 391 TRP B C 1
ATOM 10066 O O . TRP B 1 391 ? -40.656 40 11.156 1 96.62 391 TRP B O 1
ATOM 10076 N N . THR B 1 392 ? -38.906 39.688 9.812 1 97.19 392 THR B N 1
ATOM 10077 C CA . THR B 1 392 ? -38 39.156 10.82 1 97.19 392 THR B CA 1
ATOM 10078 C C . THR B 1 392 ? -36.688 39.938 10.844 1 97.19 392 THR B C 1
ATOM 10080 O O . THR B 1 392 ? -35.969 39.969 9.844 1 97.19 392 THR B O 1
ATOM 10083 N N . LEU B 1 393 ? -36.375 40.594 11.961 1 97.75 393 LEU B N 1
ATOM 10084 C CA . LEU B 1 393 ? -35.188 41.438 12.141 1 97.75 393 LEU B CA 1
ATOM 10085 C C . LEU B 1 393 ? -34.219 40.781 13.125 1 97.75 393 LEU B C 1
ATOM 10087 O O . LEU B 1 393 ? -34.625 40.312 14.195 1 97.75 393 LEU B O 1
ATOM 10091 N N . SER B 1 394 ? -32.969 40.75 12.711 1 97.25 394 SER B N 1
ATOM 10092 C CA . SER B 1 394 ? -31.984 40.031 13.531 1 97.25 394 SER B CA 1
ATOM 10093 C C . SER B 1 394 ? -30.719 40.875 13.703 1 97.25 394 SER B C 1
ATOM 10095 O O . SER B 1 394 ? -29.703 40.594 13.055 1 97.25 394 SER B O 1
ATOM 10097 N N . PRO B 1 395 ? -30.641 41.75 14.664 1 97.06 395 PRO B N 1
ATOM 10098 C CA . PRO B 1 395 ? -29.406 42.438 15 1 97.06 395 PRO B CA 1
ATOM 10099 C C . PRO B 1 395 ? -28.484 41.625 15.891 1 97.06 395 PRO B C 1
ATOM 10101 O O . PRO B 1 395 ? -28.953 40.875 16.75 1 97.06 395 PRO B O 1
ATOM 10104 N N . SER B 1 396 ? -27.188 41.812 15.664 1 96.75 396 SER B N 1
ATOM 10105 C CA . SER B 1 396 ? -26.234 41.188 16.547 1 96.75 396 SER B CA 1
ATOM 10106 C C . SER B 1 396 ? -24.906 41.938 16.594 1 96.75 396 SER B C 1
ATOM 10108 O O . SER B 1 396 ? -24.547 42.594 15.625 1 96.75 396 SER B O 1
ATOM 10110 N N . VAL B 1 397 ? -24.25 41.906 17.734 1 98.12 397 VAL B N 1
ATOM 10111 C CA . VAL B 1 397 ? -22.891 42.406 17.938 1 98.12 397 VAL B CA 1
ATOM 10112 C C . VAL B 1 397 ? -22 41.281 18.406 1 98.12 397 VAL B C 1
ATOM 10114 O O . VAL B 1 397 ? -22.438 40.406 19.156 1 98.12 397 VAL B O 1
ATOM 10117 N N . PHE B 1 398 ? -20.812 41.219 17.859 1 97.69 398 PHE B N 1
ATOM 10118 C CA . PHE B 1 398 ? -19.953 40.094 18.219 1 97.69 398 PHE B CA 1
ATOM 10119 C C . PHE B 1 398 ? -18.516 40.562 18.391 1 97.69 398 PHE B C 1
ATOM 10121 O O . PHE B 1 398 ? -18.141 41.625 17.953 1 97.69 398 PHE B O 1
ATOM 10128 N N . TYR B 1 399 ? -17.719 39.688 19.047 1 97.94 399 TYR B N 1
ATOM 10129 C CA . TYR B 1 399 ? -16.312 39.875 19.344 1 97.94 399 TYR B CA 1
ATOM 10130 C C . TYR B 1 399 ? -15.562 38.562 19.344 1 97.94 399 TYR B C 1
ATOM 10132 O O . TYR B 1 399 ? -16.109 37.531 19.766 1 97.94 399 TYR B O 1
ATOM 10140 N N . SER B 1 400 ? -14.359 38.562 18.797 1 97.44 400 SER B N 1
ATOM 10141 C CA . SER B 1 400 ? -13.492 37.406 18.844 1 97.44 400 SER B CA 1
ATOM 10142 C C . SER B 1 400 ? -12.039 37.781 19.078 1 97.44 400 SER B C 1
ATOM 10144 O O . SER B 1 400 ? -11.57 38.781 18.547 1 97.44 400 SER B O 1
ATOM 10146 N N . GLU B 1 401 ? -11.375 37 19.844 1 96.81 401 GLU B N 1
ATOM 10147 C CA . GLU B 1 401 ? -9.945 37.156 20.078 1 96.81 401 GLU B CA 1
ATOM 10148 C C . GLU B 1 401 ? -9.211 35.812 20 1 96.81 401 GLU B C 1
ATOM 10150 O O . GLU B 1 401 ? -9.727 34.812 20.453 1 96.81 401 GLU B O 1
ATOM 10155 N N . GLY B 1 402 ? -8.047 35.844 19.406 1 95.44 402 GLY B N 1
ATOM 10156 C CA . GLY B 1 402 ? -7.211 34.688 19.297 1 95.44 402 GLY B CA 1
ATOM 10157 C C . GLY B 1 402 ? -5.727 35 19.312 1 95.44 402 GLY B C 1
ATOM 10158 O O . GLY B 1 402 ? -5.285 35.938 18.656 1 95.44 402 GLY B O 1
ATOM 10159 N N . ASP B 1 403 ? -5.004 34.219 20.078 1 95 403 ASP B N 1
ATOM 10160 C CA . ASP B 1 403 ? -3.555 34.375 20.156 1 95 403 ASP B CA 1
ATOM 10161 C C . ASP B 1 403 ? -2.84 33.062 19.922 1 95 403 ASP B C 1
ATOM 10163 O O . ASP B 1 403 ? -3.42 31.984 20.125 1 95 403 ASP B O 1
ATOM 10167 N N . ASN B 1 404 ? -1.698 33.156 19.406 1 93.62 404 ASN B N 1
ATOM 10168 C CA . ASN B 1 404 ? -0.758 32.031 19.266 1 93.62 404 ASN B CA 1
ATOM 10169 C C . ASN B 1 404 ? 0.673 32.469 19.562 1 93.62 404 ASN B C 1
ATOM 10171 O O . ASN B 1 404 ? 1.401 32.875 18.656 1 93.62 404 ASN B O 1
ATOM 10175 N N . ASP B 1 405 ? 1.091 32.281 20.766 1 94.88 405 ASP B N 1
ATOM 10176 C CA . ASP B 1 405 ? 2.387 32.781 21.234 1 94.88 405 ASP B CA 1
ATOM 10177 C C . ASP B 1 405 ? 3.402 31.641 21.312 1 94.88 405 ASP B C 1
ATOM 10179 O O . ASP B 1 405 ? 3.029 30.484 21.5 1 94.88 405 ASP B O 1
ATOM 10183 N N . ARG B 1 406 ? 4.559 31.906 21.078 1 93.75 406 ARG B N 1
ATOM 10184 C CA . ARG B 1 406 ? 5.707 31.031 21.312 1 93.75 406 ARG B CA 1
ATOM 10185 C C . ARG B 1 406 ? 6.57 31.594 22.453 1 93.75 406 ARG B C 1
ATOM 10187 O O . ARG B 1 406 ? 7.641 32.156 22.203 1 93.75 406 ARG B O 1
ATOM 10194 N N . PRO B 1 407 ? 6.094 31.188 23.703 1 89.88 407 PRO B N 1
ATOM 10195 C CA . PRO B 1 407 ? 6.824 31.797 24.812 1 89.88 407 PRO B CA 1
ATOM 10196 C C . PRO B 1 407 ? 8.156 31.109 25.094 1 89.88 407 PRO B C 1
ATOM 10198 O O . PRO B 1 407 ? 8.211 29.891 25.25 1 89.88 407 PRO B O 1
ATOM 10201 N N . ASN B 1 408 ? 9.273 31.781 24.906 1 91.44 408 ASN B N 1
ATOM 10202 C CA . ASN B 1 408 ? 10.625 31.422 25.328 1 91.44 408 ASN B CA 1
ATOM 10203 C C . ASN B 1 408 ? 11.133 30.188 24.578 1 91.44 408 ASN B C 1
ATOM 10205 O O . ASN B 1 408 ? 11.531 29.203 25.219 1 91.44 408 ASN B O 1
ATOM 10209 N N . HIS B 1 409 ? 11.031 30.109 23.328 1 95.12 409 HIS B N 1
ATOM 10210 C CA . HIS B 1 409 ? 11.75 29.109 22.547 1 95.12 409 HIS B CA 1
ATOM 10211 C C . HIS B 1 409 ? 13.25 29.172 22.812 1 95.12 409 HIS B C 1
ATOM 10213 O O . HIS B 1 409 ? 13.836 30.266 22.859 1 95.12 409 HIS B O 1
ATOM 10219 N N . ILE B 1 410 ? 13.898 28.031 23.078 1 96.5 410 ILE B N 1
ATOM 10220 C CA . ILE B 1 410 ? 15.336 28.016 23.312 1 96.5 410 ILE B CA 1
ATOM 10221 C C . ILE B 1 410 ? 15.969 26.844 22.578 1 96.5 410 ILE B C 1
ATOM 10223 O O . ILE B 1 410 ? 15.328 25.812 22.391 1 96.5 410 ILE B O 1
ATOM 10227 N N . GLU B 1 411 ? 17.156 27.016 22.109 1 96.5 411 GLU B N 1
ATOM 10228 C CA . GLU B 1 411 ? 17.891 25.953 21.422 1 96.5 411 GLU B CA 1
ATOM 10229 C C . GLU B 1 411 ? 19.344 25.891 21.875 1 96.5 411 GLU B C 1
ATOM 10231 O O . GLU B 1 411 ? 19.875 26.875 22.391 1 96.5 411 GLU B O 1
ATOM 10236 N N . ALA B 1 412 ? 19.922 24.781 21.75 1 97.12 412 ALA B N 1
ATOM 10237 C CA . ALA B 1 412 ? 21.344 24.5 22 1 97.12 412 ALA B CA 1
ATOM 10238 C C . ALA B 1 412 ? 21.828 23.344 21.141 1 97.12 412 ALA B C 1
ATOM 10240 O O . ALA B 1 412 ? 21.031 22.516 20.688 1 97.12 412 ALA B O 1
ATOM 10241 N N . SER B 1 413 ? 23.094 23.297 20.906 1 97.12 413 SER B N 1
ATOM 10242 C CA . SER B 1 413 ? 23.641 22.219 20.109 1 97.12 413 SER B CA 1
ATOM 10243 C C . SER B 1 413 ? 25.062 21.875 20.531 1 97.12 413 SER B C 1
ATOM 10245 O O . SER B 1 413 ? 25.672 22.609 21.297 1 97.12 413 SER B O 1
ATOM 10247 N N . MET B 1 414 ? 25.484 20.719 20.203 1 96 414 MET B N 1
ATOM 10248 C CA . MET B 1 414 ? 26.859 20.234 20.344 1 96 414 MET B CA 1
ATOM 10249 C C . MET B 1 414 ? 27.359 19.625 19.031 1 96 414 MET B C 1
ATOM 10251 O O . MET B 1 414 ? 26.562 19.141 18.234 1 96 414 MET B O 1
ATOM 10255 N N . ARG B 1 415 ? 28.578 19.641 18.891 1 96.12 415 ARG B N 1
ATOM 10256 C CA . ARG B 1 415 ? 29.172 19.016 17.703 1 96.12 415 ARG B CA 1
ATOM 10257 C C . ARG B 1 415 ? 30.641 18.688 17.938 1 96.12 415 ARG B C 1
ATOM 10259 O O . ARG B 1 415 ? 31.297 19.297 18.781 1 96.12 415 ARG B O 1
ATOM 10266 N N . ASN B 1 416 ? 31.156 17.797 17.188 1 93.56 416 ASN B N 1
ATOM 10267 C CA . ASN B 1 416 ? 32.531 17.344 17.359 1 93.56 416 ASN B CA 1
ATOM 10268 C C . ASN B 1 416 ? 33.531 18.344 16.797 1 93.56 416 ASN B C 1
ATOM 10270 O O . ASN B 1 416 ? 34.688 18.359 17.188 1 93.56 416 ASN B O 1
ATOM 10274 N N . ASN B 1 417 ? 33.062 19.234 15.938 1 91.94 417 ASN B N 1
ATOM 10275 C CA . ASN B 1 417 ? 34 20.141 15.273 1 91.94 417 ASN B CA 1
ATOM 10276 C C . ASN B 1 417 ? 33.719 21.594 15.664 1 91.94 417 ASN B C 1
ATOM 10278 O O . ASN B 1 417 ? 33.875 22.5 14.844 1 91.94 417 ASN B O 1
ATOM 10282 N N . GLN B 1 418 ? 33.281 21.766 16.859 1 92.31 418 GLN B N 1
ATOM 10283 C CA . GLN B 1 418 ? 33.031 23.125 17.328 1 92.31 418 GLN B CA 1
ATOM 10284 C C . GLN B 1 418 ? 34.344 23.922 17.359 1 92.31 418 GLN B C 1
ATOM 10286 O O . GLN B 1 418 ? 35.375 23.438 17.828 1 92.31 418 GLN B O 1
ATOM 10291 N N . SER B 1 419 ? 34.219 25.188 16.719 1 88.56 419 SER B N 1
ATOM 10292 C CA . SER B 1 419 ? 35.344 26.125 16.75 1 88.56 419 SER B CA 1
ATOM 10293 C C . SER B 1 419 ? 34.969 27.438 17.422 1 88.56 419 SER B C 1
ATOM 10295 O O . SER B 1 419 ? 33.906 28 17.125 1 88.56 419 SER B O 1
ATOM 10297 N N . ASP B 1 420 ? 35.781 27.812 18.359 1 89.75 420 ASP B N 1
ATOM 10298 C CA . ASP B 1 420 ? 35.594 29.078 19.078 1 89.75 420 ASP B CA 1
ATOM 10299 C C . ASP B 1 420 ? 36.938 29.594 19.609 1 89.75 420 ASP B C 1
ATOM 10301 O O . ASP B 1 420 ? 38 29.172 19.172 1 89.75 420 ASP B O 1
ATOM 10305 N N . ASN B 1 421 ? 36.906 30.531 20.578 1 89.62 421 ASN B N 1
ATOM 10306 C CA . ASN B 1 421 ? 38.125 31.172 21.031 1 89.62 421 ASN B CA 1
ATOM 10307 C C . ASN B 1 421 ? 38.969 30.219 21.859 1 89.62 421 ASN B C 1
ATOM 10309 O O . ASN B 1 421 ? 40.188 30.438 22 1 89.62 421 ASN B O 1
ATOM 10313 N N . TYR B 1 422 ? 38.375 29.109 22.359 1 91.31 422 TYR B N 1
ATOM 10314 C CA . TYR B 1 422 ? 39.094 28.219 23.266 1 91.31 422 TYR B CA 1
ATOM 10315 C C . TYR B 1 422 ? 39.281 26.828 22.641 1 91.31 422 TYR B C 1
ATOM 10317 O O . TYR B 1 422 ? 40.094 26.047 23.094 1 91.31 422 TYR B O 1
ATOM 10325 N N . ASN B 1 423 ? 38.5 26.531 21.781 1 90.12 423 ASN B N 1
ATOM 10326 C CA . ASN B 1 423 ? 38.625 25.297 21 1 90.12 423 ASN B CA 1
ATOM 10327 C C . ASN B 1 423 ? 39.188 25.578 19.609 1 90.12 423 ASN B C 1
ATOM 10329 O O . ASN B 1 423 ? 38.438 25.75 18.656 1 90.12 423 ASN B O 1
ATOM 10333 N N . LYS B 1 424 ? 40.531 25.828 19.672 1 77.44 424 LYS B N 1
ATOM 10334 C CA . LYS B 1 424 ? 41.219 26.172 18.422 1 77.44 424 LYS B CA 1
ATOM 10335 C C . LYS B 1 424 ? 42.25 25.094 18.062 1 77.44 424 LYS B C 1
ATOM 10337 O O . LYS B 1 424 ? 42.531 24.219 18.875 1 77.44 424 LYS B O 1
ATOM 10342 N N . GLY B 1 425 ? 42.781 25 17.016 1 60 425 GLY B N 1
ATOM 10343 C CA . GLY B 1 425 ? 43.875 24.125 16.562 1 60 425 GLY B CA 1
ATOM 10344 C C . GLY B 1 425 ? 43.375 22.859 15.875 1 60 425 GLY B C 1
ATOM 10345 O O . GLY B 1 425 ? 42.156 22.719 15.633 1 60 425 GLY B O 1
ATOM 10346 N N . PRO B 1 426 ? 44.406 21.969 15.586 1 53.16 426 PRO B N 1
ATOM 10347 C CA . PRO B 1 426 ? 44.094 20.828 14.734 1 53.16 426 PRO B CA 1
ATOM 10348 C C . PRO B 1 426 ? 43.062 19.891 15.359 1 53.16 426 PRO B C 1
ATOM 10350 O O . PRO B 1 426 ? 42.406 19.109 14.648 1 53.16 426 PRO B O 1
ATOM 10353 N N . LEU B 1 427 ? 43.219 19.719 16.656 1 49.47 427 LEU B N 1
ATOM 10354 C CA . LEU B 1 427 ? 42.344 18.766 17.297 1 49.47 427 LEU B CA 1
ATOM 10355 C C . LEU B 1 427 ? 40.938 19.359 17.516 1 49.47 427 LEU B C 1
ATOM 10357 O O . LEU B 1 427 ? 39.969 18.641 17.703 1 49.47 427 LEU B O 1
ATOM 10361 N N . ALA B 1 428 ? 40.906 20.594 17.828 1 50.28 428 ALA B N 1
ATOM 10362 C CA . ALA B 1 428 ? 39.688 21.359 18.078 1 50.28 428 ALA B CA 1
ATOM 10363 C C . ALA B 1 428 ? 38.844 21.453 16.812 1 50.28 428 ALA B C 1
ATOM 10365 O O . ALA B 1 428 ? 39.344 21.781 15.734 1 50.28 428 ALA B O 1
ATOM 10366 N N . GLY B 1 429 ? 37.688 20.641 16.766 1 59.97 429 GLY B N 1
ATOM 10367 C CA . GLY B 1 429 ? 36.75 20.844 15.656 1 59.97 429 GLY B CA 1
ATOM 10368 C C . GLY B 1 429 ? 36.875 19.797 14.57 1 59.97 429 GLY B C 1
ATOM 10369 O O . GLY B 1 429 ? 36.719 20.094 13.383 1 59.97 429 GLY B O 1
ATOM 10370 N N . GLN B 1 430 ? 37.438 18.656 15.055 1 74.75 430 GLN B N 1
ATOM 10371 C CA . GLN B 1 430 ? 37.719 17.75 13.953 1 74.75 430 GLN B CA 1
ATOM 10372 C C . GLN B 1 430 ? 36.469 16.938 13.586 1 74.75 430 GLN B C 1
ATOM 10374 O O . GLN B 1 430 ? 35.781 16.422 14.469 1 74.75 430 GLN B O 1
ATOM 10379 N N . THR B 1 431 ? 36.219 16.891 12.414 1 86.62 431 THR B N 1
ATOM 10380 C CA . THR B 1 431 ? 35.188 16.031 11.836 1 86.62 431 THR B CA 1
ATOM 10381 C C . THR B 1 431 ? 35.656 14.57 11.812 1 86.62 431 THR B C 1
ATOM 10383 O O . THR B 1 431 ? 36.844 14.289 12 1 86.62 431 THR B O 1
ATOM 10386 N N . VAL B 1 432 ? 34.75 13.664 11.891 1 89.38 432 VAL B N 1
ATOM 10387 C CA . VAL B 1 432 ? 35.031 12.242 11.766 1 89.38 432 VAL B CA 1
ATOM 10388 C C . VAL B 1 432 ? 35.281 11.891 10.289 1 89.38 432 VAL B C 1
ATOM 10390 O O . VAL B 1 432 ? 34.406 12.141 9.445 1 89.38 432 VAL B O 1
ATOM 10393 N N . PRO B 1 433 ? 36.5 11.383 10.031 1 88.44 433 PRO B N 1
ATOM 10394 C CA . PRO B 1 433 ? 36.656 10.922 8.656 1 88.44 433 PRO B CA 1
ATOM 10395 C C . PRO B 1 433 ? 35.625 9.859 8.25 1 88.44 433 PRO B C 1
ATOM 10397 O O . PRO B 1 433 ? 35.312 8.992 9.055 1 88.44 433 PRO B O 1
ATOM 10400 N N . TYR B 1 434 ? 35.125 9.992 7.152 1 88.56 434 TYR B N 1
ATOM 10401 C CA . TYR B 1 434 ? 34.156 9.055 6.578 1 88.56 434 TYR B CA 1
ATOM 10402 C C . TYR B 1 434 ? 34.406 8.875 5.086 1 88.56 434 TYR B C 1
ATOM 10404 O O . TYR B 1 434 ? 35.031 9.719 4.445 1 88.56 434 TYR B O 1
ATOM 10412 N N . ALA B 1 435 ? 34 7.664 4.527 1 84.69 435 ALA B N 1
ATOM 10413 C CA . ALA B 1 435 ? 34.031 7.398 3.092 1 84.69 435 ALA B CA 1
ATOM 10414 C C . ALA B 1 435 ? 32.875 6.492 2.674 1 84.69 435 ALA B C 1
ATOM 10416 O O . ALA B 1 435 ? 32.406 5.66 3.461 1 84.69 435 ALA B O 1
ATOM 10417 N N . GLY B 1 436 ? 32.406 6.727 1.42 1 84.69 436 GLY B N 1
ATOM 10418 C CA . GLY B 1 436 ? 31.328 5.914 0.887 1 84.69 436 GLY B CA 1
ATOM 10419 C C . GLY B 1 436 ? 29.969 6.531 1.092 1 84.69 436 GLY B C 1
ATOM 10420 O O . GLY B 1 436 ? 29.844 7.609 1.681 1 84.69 436 GLY B O 1
ATOM 10421 N N . LEU B 1 437 ? 28.953 5.852 0.56 1 87.62 437 LEU B N 1
ATOM 10422 C CA . LEU B 1 437 ? 27.578 6.336 0.711 1 87.62 437 LEU B CA 1
ATOM 10423 C C . LEU B 1 437 ? 27.125 6.238 2.164 1 87.62 437 LEU B C 1
ATOM 10425 O O . LEU B 1 437 ? 27.438 5.262 2.852 1 87.62 437 LEU B O 1
ATOM 10429 N N . PHE B 1 438 ? 26.375 7.18 2.543 1 91.19 438 PHE B N 1
ATOM 10430 C CA . PHE B 1 438 ? 26.047 7.301 3.959 1 91.19 438 PHE B CA 1
ATOM 10431 C C . PHE B 1 438 ? 24.672 6.73 4.246 1 91.19 438 PHE B C 1
ATOM 10433 O O . PHE B 1 438 ? 24.422 6.211 5.336 1 91.19 438 PHE B O 1
ATOM 10440 N N . ILE B 1 439 ? 23.734 6.863 3.338 1 94.12 439 ILE B N 1
ATOM 10441 C CA . ILE B 1 439 ? 22.344 6.473 3.59 1 94.12 439 ILE B CA 1
ATOM 10442 C C . ILE B 1 439 ? 21.969 5.312 2.674 1 94.12 439 ILE B C 1
ATOM 10444 O O . ILE B 1 439 ? 22.172 5.375 1.46 1 94.12 439 ILE B O 1
ATOM 10448 N N . ALA B 1 440 ? 21.438 4.246 3.281 1 92.88 440 ALA B N 1
ATOM 10449 C CA . ALA B 1 440 ? 20.703 3.182 2.613 1 92.88 440 ALA B CA 1
ATOM 10450 C C . ALA B 1 440 ? 19.219 3.23 2.984 1 92.88 440 ALA B C 1
ATOM 10452 O O . ALA B 1 440 ? 18.797 4.109 3.734 1 92.88 440 ALA B O 1
ATOM 10453 N N . TYR B 1 441 ? 18.406 2.383 2.357 1 93.81 441 TYR B N 1
ATOM 10454 C CA . TYR B 1 441 ? 16.984 2.385 2.611 1 93.81 441 TYR B CA 1
ATOM 10455 C C . TYR B 1 441 ? 16.453 0.968 2.824 1 93.81 441 TYR B C 1
ATOM 10457 O O . TYR B 1 441 ? 16.969 0.016 2.23 1 93.81 441 TYR B O 1
ATOM 10465 N N . ASN B 1 442 ? 15.469 0.826 3.627 1 93.5 442 ASN B N 1
ATOM 10466 C CA . ASN B 1 442 ? 14.797 -0.466 3.721 1 93.5 442 ASN B CA 1
ATOM 10467 C C . ASN B 1 442 ? 13.664 -0.583 2.709 1 93.5 442 ASN B C 1
ATOM 10469 O O . ASN B 1 442 ? 13.461 0.315 1.888 1 93.5 442 ASN B O 1
ATOM 10473 N N . SER B 1 443 ? 12.945 -1.702 2.73 1 91.38 443 SER B N 1
ATOM 10474 C CA . SER B 1 443 ? 11.953 -2.014 1.701 1 91.38 443 SER B CA 1
ATOM 10475 C C . SER B 1 443 ? 10.781 -1.044 1.75 1 91.38 443 SER B C 1
ATOM 10477 O O . SER B 1 443 ? 10.055 -0.895 0.768 1 91.38 443 SER B O 1
ATOM 10479 N N . ASP B 1 444 ? 10.594 -0.389 2.904 1 91.38 444 ASP B N 1
ATOM 10480 C CA . ASP B 1 444 ? 9.469 0.53 3.043 1 91.38 444 ASP B CA 1
ATOM 10481 C C . ASP B 1 444 ? 9.891 1.963 2.719 1 91.38 444 ASP B C 1
ATOM 10483 O O . ASP B 1 444 ? 9.062 2.875 2.742 1 91.38 444 ASP B O 1
ATOM 10487 N N . GLY B 1 445 ? 11.148 2.195 2.434 1 93.88 445 GLY B N 1
ATOM 10488 C CA . GLY B 1 445 ? 11.625 3.506 2.025 1 93.88 445 GLY B CA 1
ATOM 10489 C C . GLY B 1 445 ? 12.203 4.312 3.172 1 93.88 445 GLY B C 1
ATOM 10490 O O . GLY B 1 445 ? 12.562 5.48 2.998 1 93.88 445 GLY B O 1
ATOM 10491 N N . TYR B 1 446 ? 12.32 3.705 4.391 1 96.44 446 TYR B N 1
ATOM 10492 C CA . TYR B 1 446 ? 12.938 4.402 5.516 1 96.44 446 TYR B CA 1
ATOM 10493 C C . TYR B 1 446 ? 14.445 4.5 5.332 1 96.44 446 TYR B C 1
ATOM 10495 O O . TYR B 1 446 ? 15.102 3.52 4.965 1 96.44 446 TYR B O 1
ATOM 10503 N N . PRO B 1 447 ? 15.047 5.633 5.582 1 96.81 447 PRO B N 1
ATOM 10504 C CA . PRO B 1 447 ? 16.5 5.75 5.488 1 96.81 447 PRO B CA 1
ATOM 10505 C C . PRO B 1 447 ? 17.234 5.031 6.625 1 96.81 447 PRO B C 1
ATOM 10507 O O . PRO B 1 447 ? 16.797 5.105 7.781 1 96.81 447 PRO B O 1
ATOM 10510 N N . ILE B 1 448 ? 18.25 4.332 6.281 1 95.94 448 ILE B N 1
ATOM 10511 C CA . ILE B 1 448 ? 19.125 3.654 7.234 1 95.94 448 ILE B CA 1
ATOM 10512 C C . ILE B 1 448 ? 20.531 4.246 7.16 1 95.94 448 ILE B C 1
ATOM 10514 O O . ILE B 1 448 ? 21.297 3.924 6.246 1 95.94 448 ILE B O 1
ATOM 10518 N N . PRO B 1 449 ? 20.922 5.082 8.109 1 95.25 449 PRO B N 1
ATOM 10519 C CA . PRO B 1 449 ? 22.281 5.637 8.07 1 95.25 449 PRO B CA 1
ATOM 10520 C C . PRO B 1 449 ? 23.359 4.582 8.328 1 95.25 449 PRO B C 1
ATOM 10522 O O . PRO B 1 449 ? 23.234 3.779 9.258 1 95.25 449 PRO B O 1
ATOM 10525 N N . MET B 1 450 ? 24.406 4.633 7.52 1 91.94 450 MET B N 1
ATOM 10526 C CA . MET B 1 450 ? 25.531 3.707 7.66 1 91.94 450 MET B CA 1
ATOM 10527 C C . MET B 1 450 ? 26.609 4.297 8.555 1 91.94 450 MET B C 1
ATOM 10529 O O . MET B 1 450 ? 27.641 4.758 8.062 1 91.94 450 MET B O 1
ATOM 10533 N N . LEU B 1 451 ? 26.453 4.156 9.828 1 92.75 451 LEU B N 1
ATOM 10534 C CA . LEU B 1 451 ? 27.359 4.777 10.797 1 92.75 451 LEU B CA 1
ATOM 10535 C C . LEU B 1 451 ? 28.578 3.898 11.047 1 92.75 451 LEU B C 1
ATOM 10537 O O . LEU B 1 451 ? 28.453 2.686 11.227 1 92.75 451 LEU B O 1
ATOM 10541 N N . ASN B 1 452 ? 29.781 4.555 11.023 1 86.56 452 ASN B N 1
ATOM 10542 C CA . ASN B 1 452 ? 30.953 3.82 11.477 1 86.56 452 ASN B CA 1
ATOM 10543 C C . ASN B 1 452 ? 31.047 3.805 13 1 86.56 452 ASN B C 1
ATOM 10545 O O . ASN B 1 452 ? 30.203 4.398 13.688 1 86.56 452 ASN B O 1
ATOM 10549 N N . ALA B 1 453 ? 32.031 3.143 13.539 1 86.25 453 ALA B N 1
ATOM 10550 C CA . ALA B 1 453 ? 32.156 2.928 14.977 1 86.25 453 ALA B CA 1
ATOM 10551 C C . ALA B 1 453 ? 32.344 4.246 15.719 1 86.25 453 ALA B C 1
ATOM 10553 O O . ALA B 1 453 ? 31.828 4.434 16.812 1 86.25 453 ALA B O 1
ATOM 10554 N N . THR B 1 454 ? 33.156 5.164 15.156 1 89.88 454 THR B N 1
ATOM 10555 C CA . THR B 1 454 ? 33.406 6.449 15.797 1 89.88 454 THR B CA 1
ATOM 10556 C C . THR B 1 454 ? 32.156 7.285 15.867 1 89.88 454 THR B C 1
ATOM 10558 O O . THR B 1 454 ? 31.844 7.879 16.906 1 89.88 454 THR B O 1
ATOM 10561 N N . GLN B 1 455 ? 31.438 7.332 14.781 1 92.69 455 GLN B N 1
ATOM 10562 C CA . GLN B 1 455 ? 30.188 8.062 14.766 1 92.69 455 GLN B CA 1
ATOM 10563 C C . GLN B 1 455 ? 29.203 7.5 15.797 1 92.69 455 GLN B C 1
ATOM 10565 O O . GLN B 1 455 ? 28.531 8.258 16.5 1 92.69 455 GLN B O 1
ATOM 10570 N N . GLN B 1 456 ? 29.141 6.207 15.852 1 93.5 456 GLN B N 1
ATOM 10571 C CA . GLN B 1 456 ? 28.25 5.551 16.812 1 93.5 456 GLN B CA 1
ATOM 10572 C C . GLN B 1 456 ? 28.625 5.91 18.234 1 93.5 456 GLN B C 1
ATOM 10574 O O . GLN B 1 456 ? 27.766 6.234 19.062 1 93.5 456 GLN B O 1
ATOM 10579 N N . THR B 1 457 ? 29.922 5.84 18.5 1 94.38 457 THR B N 1
ATOM 10580 C CA . THR B 1 457 ? 30.375 6.141 19.844 1 94.38 457 THR B CA 1
ATOM 10581 C C . THR B 1 457 ? 30.078 7.59 20.219 1 94.38 457 THR B C 1
ATOM 10583 O O . THR B 1 457 ? 29.594 7.871 21.312 1 94.38 457 THR B O 1
ATOM 10586 N N . GLN B 1 458 ? 30.344 8.453 19.312 1 95.44 458 GLN B N 1
ATOM 10587 C CA . GLN B 1 458 ? 30.156 9.875 19.594 1 95.44 458 GLN B CA 1
ATOM 10588 C C . GLN B 1 458 ? 28.672 10.203 19.797 1 95.44 458 GLN B C 1
ATOM 10590 O O . GLN B 1 458 ? 28.328 10.867 20.781 1 95.44 458 GLN B O 1
ATOM 10595 N N . ILE B 1 459 ? 27.828 9.734 18.891 1 97.06 459 ILE B N 1
ATOM 10596 C CA . ILE B 1 459 ? 26.438 10.156 18.953 1 97.06 459 ILE B CA 1
ATOM 10597 C C . ILE B 1 459 ? 25.734 9.484 20.141 1 97.06 459 ILE B C 1
ATOM 10599 O O . ILE B 1 459 ? 24.891 10.086 20.797 1 97.06 459 ILE B O 1
ATOM 10603 N N . ASN B 1 460 ? 26.109 8.25 20.484 1 97.06 460 ASN B N 1
ATOM 10604 C CA . ASN B 1 460 ? 25.453 7.512 21.562 1 97.06 460 ASN B CA 1
ATOM 10605 C C . ASN B 1 460 ? 25.938 7.969 22.938 1 97.06 460 ASN B C 1
ATOM 10607 O O . ASN B 1 460 ? 25.344 7.633 23.953 1 97.06 460 ASN B O 1
ATOM 10611 N N . ASN B 1 461 ? 27.078 8.734 22.938 1 96.94 461 ASN B N 1
ATOM 10612 C CA . ASN B 1 461 ? 27.594 9.367 24.141 1 96.94 461 ASN B CA 1
ATOM 10613 C C . ASN B 1 461 ? 27.797 10.867 23.938 1 96.94 461 ASN B C 1
ATOM 10615 O O . ASN B 1 461 ? 28.797 11.43 24.359 1 96.94 461 ASN B O 1
ATOM 10619 N N . ALA B 1 462 ? 26.938 11.445 23.297 1 97.19 462 ALA B N 1
ATOM 10620 C CA . ALA B 1 462 ? 27.078 12.82 22.812 1 97.19 462 ALA B CA 1
ATOM 10621 C C . ALA B 1 462 ? 27.375 13.773 23.969 1 97.19 462 ALA B C 1
ATOM 10623 O O . ALA B 1 462 ? 28.25 14.648 23.844 1 97.19 462 ALA B O 1
ATOM 10624 N N . SER B 1 463 ? 26.766 13.688 25.125 1 96.94 463 SER B N 1
ATOM 10625 C CA . SER B 1 463 ? 26.875 14.633 26.234 1 96.94 463 SER B CA 1
ATOM 10626 C C . SER B 1 463 ? 28.297 14.672 26.797 1 96.94 463 SER B C 1
ATOM 10628 O O . SER B 1 463 ? 28.703 15.656 27.406 1 96.94 463 SER B O 1
ATOM 10630 N N . THR B 1 464 ? 29.047 13.555 26.531 1 96 464 THR B N 1
ATOM 10631 C CA . THR B 1 464 ? 30.391 13.469 27.094 1 96 464 THR B CA 1
ATOM 10632 C C . THR B 1 464 ? 31.438 13.484 25.984 1 96 464 THR B C 1
ATOM 10634 O O . THR B 1 464 ? 32.656 13.555 26.25 1 96 464 THR B O 1
ATOM 10637 N N . THR B 1 465 ? 31 13.43 24.781 1 94.81 465 THR B N 1
ATOM 10638 C CA . THR B 1 465 ? 31.984 13.312 23.703 1 94.81 465 THR B CA 1
ATOM 10639 C C . THR B 1 465 ? 31.969 14.555 22.828 1 94.81 465 THR B C 1
ATOM 10641 O O . THR B 1 465 ? 33 14.945 22.266 1 94.81 465 THR B O 1
ATOM 10644 N N . LEU B 1 466 ? 30.875 15.188 22.609 1 95.69 466 LEU B N 1
ATOM 10645 C CA . LEU B 1 466 ? 30.766 16.328 21.688 1 95.69 466 LEU B CA 1
ATOM 10646 C C . LEU B 1 466 ? 30.953 17.641 22.438 1 95.69 466 LEU B C 1
ATOM 10648 O O . LEU B 1 466 ? 30.562 17.766 23.609 1 95.69 466 LEU B O 1
ATOM 10652 N N . LEU B 1 467 ? 31.484 18.625 21.75 1 94.94 467 LEU B N 1
ATOM 10653 C CA . LEU B 1 467 ? 31.719 19.938 22.328 1 94.94 467 LEU B CA 1
ATOM 10654 C C . LEU B 1 467 ? 30.453 20.797 22.297 1 94.94 467 LEU B C 1
ATOM 10656 O O . LEU B 1 467 ? 29.75 20.812 21.281 1 94.94 467 LEU B O 1
ATOM 10660 N N . ALA B 1 468 ? 30.25 21.422 23.391 1 96.06 468 ALA B N 1
ATOM 10661 C CA . ALA B 1 468 ? 29.109 22.328 23.453 1 96.06 468 ALA B CA 1
ATOM 10662 C C . ALA B 1 468 ? 29.297 23.516 22.516 1 96.06 468 ALA B C 1
ATOM 10664 O O . ALA B 1 468 ? 30.422 24.047 22.391 1 96.06 468 ALA B O 1
ATOM 10665 N N . ARG B 1 469 ? 28.25 24 21.891 1 95.12 469 ARG B N 1
ATOM 10666 C CA . ARG B 1 469 ? 28.344 25.156 21 1 95.12 469 ARG B CA 1
ATOM 10667 C C . ARG B 1 469 ? 27.969 26.438 21.75 1 95.12 469 ARG B C 1
ATOM 10669 O O . ARG B 1 469 ? 28.688 26.875 22.641 1 95.12 469 ARG B O 1
ATOM 10676 N N . ARG B 1 470 ? 26.734 26.953 21.547 1 93.38 470 ARG B N 1
ATOM 10677 C CA . ARG B 1 470 ? 26.344 28.234 22.141 1 93.38 470 ARG B CA 1
ATOM 10678 C C . ARG B 1 470 ? 25.734 28.031 23.516 1 93.38 470 ARG B C 1
ATOM 10680 O O . ARG B 1 470 ? 25.25 26.953 23.828 1 93.38 470 ARG B O 1
ATOM 10687 N N . ALA B 1 471 ? 25.828 29.141 24.266 1 91.75 471 ALA B N 1
ATOM 10688 C CA . ALA B 1 471 ? 25.188 29.125 25.578 1 91.75 471 ALA B CA 1
ATOM 10689 C C . ALA B 1 471 ? 23.688 29.391 25.469 1 91.75 471 ALA B C 1
ATOM 10691 O O . ALA B 1 471 ? 23.109 30.125 26.281 1 91.75 471 ALA B O 1
ATOM 10692 N N . GLY B 1 472 ? 23.109 29.047 24.328 1 93.12 472 GLY B N 1
ATOM 10693 C CA . GLY B 1 472 ? 21.672 29.109 24.125 1 93.12 472 GLY B CA 1
ATOM 10694 C C . GLY B 1 472 ? 21.25 30.203 23.172 1 93.12 472 GLY B C 1
ATOM 10695 O O . GLY B 1 472 ? 21.938 31.219 23.031 1 93.12 472 GLY B O 1
ATOM 10696 N N . GLN B 1 473 ? 20.25 29.953 22.453 1 92.56 473 GLN B N 1
ATOM 10697 C CA . GLN B 1 473 ? 19.5 30.922 21.656 1 92.56 473 GLN B CA 1
ATOM 10698 C C . GLN B 1 473 ? 18.031 30.969 22.078 1 92.56 473 GLN B C 1
ATOM 10700 O O . GLN B 1 473 ? 17.344 29.953 22.078 1 92.56 473 GLN B O 1
ATOM 10705 N N . LEU B 1 474 ? 17.547 32.156 22.438 1 94.12 474 LEU B N 1
ATOM 10706 C CA . LEU B 1 474 ? 16.203 32.312 22.969 1 94.12 474 LEU B CA 1
ATOM 10707 C C . LEU B 1 474 ? 15.352 33.156 22.016 1 94.12 474 LEU B C 1
ATOM 10709 O O . LEU B 1 474 ? 15.82 34.156 21.484 1 94.12 474 LEU B O 1
ATOM 10713 N N . THR B 1 475 ? 14.18 32.75 21.719 1 90.88 475 THR B N 1
ATOM 10714 C CA . THR B 1 475 ? 13.219 33.5 20.922 1 90.88 475 THR B CA 1
ATOM 10715 C C . THR B 1 475 ? 11.898 33.625 21.656 1 90.88 475 THR B C 1
ATOM 10717 O O . THR B 1 475 ? 11.383 32.656 22.219 1 90.88 475 THR B O 1
ATOM 10720 N N . GLN B 1 476 ? 11.336 34.844 21.703 1 92.19 476 GLN B N 1
ATOM 10721 C CA . GLN B 1 476 ? 9.984 35.125 22.188 1 92.19 476 GLN B CA 1
ATOM 10722 C C . GLN B 1 476 ? 9.125 35.719 21.078 1 92.19 476 GLN B C 1
ATOM 10724 O O . GLN B 1 476 ? 9.445 36.781 20.531 1 92.19 476 GLN B O 1
ATOM 10729 N N . GLN B 1 477 ? 8.086 35 20.781 1 90.62 477 GLN B N 1
ATOM 10730 C CA . GLN B 1 477 ? 7.184 35.5 19.734 1 90.62 477 GLN B CA 1
ATOM 10731 C C . GLN B 1 477 ? 5.754 35.625 20.25 1 90.62 477 GLN B C 1
ATOM 10733 O O . GLN B 1 477 ? 5.27 34.75 20.969 1 90.62 477 GLN B O 1
ATOM 10738 N N . PHE B 1 478 ? 5.156 36.719 19.922 1 92.81 478 PHE B N 1
ATOM 10739 C CA . PHE B 1 478 ? 3.756 37 20.25 1 92.81 478 PHE B CA 1
ATOM 10740 C C . PHE B 1 478 ? 2.961 37.281 18.984 1 92.81 478 PHE B C 1
ATOM 10742 O O . PHE B 1 478 ? 3.428 38 18.094 1 92.81 478 PHE B O 1
ATOM 10749 N N . SER B 1 479 ? 1.883 36.625 18.844 1 91.94 479 SER B N 1
ATOM 10750 C CA . SER B 1 479 ? 0.971 36.844 17.734 1 91.94 479 SER B CA 1
ATOM 10751 C C . SER B 1 479 ? -0.484 36.812 18.188 1 91.94 479 SER B C 1
ATOM 10753 O O . SER B 1 479 ? -0.852 35.969 19.016 1 91.94 479 SER B O 1
ATOM 10755 N N . GLY B 1 480 ? -1.3 37.719 17.641 1 93.56 480 GLY B N 1
ATOM 10756 C CA . GLY B 1 480 ? -2.705 37.719 18.016 1 93.56 480 GLY B CA 1
ATOM 10757 C C . GLY B 1 480 ? -3.559 38.594 17.109 1 93.56 480 GLY B C 1
ATOM 10758 O O . GLY B 1 480 ? -3.033 39.375 16.328 1 93.56 480 GLY B O 1
ATOM 10759 N N . GLN B 1 481 ? -4.82 38.344 17.203 1 95.38 481 GLN B N 1
ATOM 10760 C CA . GLN B 1 481 ? -5.805 39.125 16.469 1 95.38 481 GLN B CA 1
ATOM 10761 C C . GLN B 1 481 ? -7.059 39.375 17.312 1 95.38 481 GLN B C 1
ATOM 10763 O O . GLN B 1 481 ? -7.457 38.5 18.094 1 95.38 481 GLN B O 1
ATOM 10768 N N . GLU B 1 482 ? -7.641 40.5 17.141 1 96.75 482 GLU B N 1
ATOM 10769 C CA . GLU B 1 482 ? -8.953 40.844 17.672 1 96.75 482 GLU B CA 1
ATOM 10770 C C . GLU B 1 482 ? -9.906 41.281 16.562 1 96.75 482 GLU B C 1
ATOM 10772 O O . GLU B 1 482 ? -9.508 41.969 15.625 1 96.75 482 GLU B O 1
ATOM 10777 N N . LYS B 1 483 ? -11.078 40.812 16.688 1 97.06 483 LYS B N 1
ATOM 10778 C CA . LYS B 1 483 ? -12.141 41.156 15.758 1 97.06 483 LYS B CA 1
ATOM 10779 C C . LYS B 1 483 ? -13.391 41.625 16.5 1 97.06 483 LYS B C 1
ATOM 10781 O O . LYS B 1 483 ? -13.75 41.062 17.531 1 97.06 483 LYS B O 1
ATOM 10786 N N . ALA B 1 484 ? -13.938 42.688 16.031 1 97.75 484 ALA B N 1
ATOM 10787 C CA . ALA B 1 484 ? -15.234 43.188 16.5 1 97.75 484 ALA B CA 1
ATOM 10788 C C . ALA B 1 484 ? -16.141 43.531 15.328 1 97.75 484 ALA B C 1
ATOM 10790 O O . ALA B 1 484 ? -15.68 44.031 14.297 1 97.75 484 ALA B O 1
ATOM 10791 N N . GLY B 1 485 ? -17.469 43.25 15.578 1 97.25 485 GLY B N 1
ATOM 10792 C CA . GLY B 1 485 ? -18.328 43.562 14.445 1 97.25 485 GLY B CA 1
ATOM 10793 C C . GLY B 1 485 ? -19.781 43.688 14.805 1 97.25 485 GLY B C 1
ATOM 10794 O O . GLY B 1 485 ? -20.156 43.469 15.961 1 97.25 485 GLY B O 1
ATOM 10795 N N . LEU B 1 486 ? -20.484 44.156 13.805 1 97.62 486 LEU B N 1
ATOM 10796 C CA . LEU B 1 486 ? -21.938 44.281 13.828 1 97.62 486 LEU B CA 1
ATOM 10797 C C . LEU B 1 486 ? -22.578 43.625 12.609 1 97.62 486 LEU B C 1
ATOM 10799 O O . LEU B 1 486 ? -22.031 43.688 11.508 1 97.62 486 LEU B O 1
ATOM 10803 N N . LYS B 1 487 ? -23.641 42.969 12.891 1 97.56 487 LYS B N 1
ATOM 10804 C CA . LYS B 1 487 ? -24.422 42.344 11.82 1 97.56 487 LYS B CA 1
ATOM 10805 C C . LYS B 1 487 ? -25.906 42.656 11.969 1 97.56 487 LYS B C 1
ATOM 10807 O O . LYS B 1 487 ? -26.438 42.625 13.086 1 97.56 487 LYS B O 1
ATOM 10812 N N . PHE B 1 488 ? -26.625 42.938 10.859 1 97.94 488 PHE B N 1
ATOM 10813 C CA . PHE B 1 488 ? -28.062 43.156 10.82 1 97.94 488 PHE B CA 1
ATOM 10814 C C . PHE B 1 488 ? -28.688 42.469 9.609 1 97.94 488 PHE B C 1
ATOM 10816 O O . PHE B 1 488 ? -28.281 42.719 8.469 1 97.94 488 PHE B O 1
ATOM 10823 N N . ASP B 1 489 ? -29.625 41.656 9.875 1 97.88 489 ASP B N 1
ATOM 10824 C CA . ASP B 1 489 ? -30.375 40.969 8.812 1 97.88 489 ASP B CA 1
ATOM 10825 C C . ASP B 1 489 ? -31.859 41.312 8.898 1 97.88 489 ASP B C 1
ATOM 10827 O O . ASP B 1 489 ? -32.406 41.406 9.992 1 97.88 489 ASP B O 1
ATOM 10831 N N . ALA B 1 490 ? -32.438 41.406 7.715 1 98.25 490 ALA B N 1
ATOM 10832 C CA . ALA B 1 490 ? -33.875 41.625 7.602 1 98.25 490 ALA B CA 1
ATOM 10833 C C . ALA B 1 490 ? -34.5 40.75 6.516 1 98.25 490 ALA B C 1
ATOM 10835 O O . ALA B 1 490 ? -34 40.719 5.379 1 98.25 490 ALA B O 1
ATOM 10836 N N . GLN B 1 491 ? -35.531 40.062 6.91 1 97.81 491 GLN B N 1
ATOM 10837 C CA . GLN B 1 491 ? -36.219 39.219 5.957 1 97.81 491 GLN B CA 1
ATOM 10838 C C . GLN B 1 491 ? -37.719 39.594 5.887 1 97.81 491 GLN B C 1
ATOM 10840 O O . GLN B 1 491 ? -38.344 39.844 6.914 1 97.81 491 GLN B O 1
ATOM 10845 N N . TYR B 1 492 ? -38.219 39.625 4.691 1 98 492 TYR B N 1
ATOM 10846 C CA . TYR B 1 492 ? -39.656 39.844 4.457 1 98 492 TYR B CA 1
ATOM 10847 C C . TYR B 1 492 ? -40.281 38.625 3.777 1 98 492 TYR B C 1
ATOM 10849 O O . TYR B 1 492 ? -39.875 38.25 2.666 1 98 492 TYR B O 1
ATOM 10857 N N . ASP B 1 493 ? -41.25 38.094 4.395 1 96.44 493 ASP B N 1
ATOM 10858 C CA . ASP B 1 493 ? -41.938 36.906 3.854 1 96.44 493 ASP B CA 1
ATOM 10859 C C . ASP B 1 493 ? -43.188 37.312 3.094 1 96.44 493 ASP B C 1
ATOM 10861 O O . ASP B 1 493 ? -43.969 38.125 3.574 1 96.44 493 ASP B O 1
ATOM 10865 N N . PHE B 1 494 ? -43.312 36.656 1.974 1 96.38 494 PHE B N 1
ATOM 10866 C CA . PHE B 1 494 ? -44.531 36.906 1.184 1 96.38 494 PHE B CA 1
ATOM 10867 C C . PHE B 1 494 ? -45.562 35.812 1.397 1 96.38 494 PHE B C 1
ATOM 10869 O O . PHE B 1 494 ? -45.219 34.625 1.459 1 96.38 494 PHE B O 1
ATOM 10876 N N . ASP B 1 495 ? -46.812 36.188 1.462 1 90.56 495 ASP B N 1
ATOM 10877 C CA . ASP B 1 495 ? -47.906 35.25 1.745 1 90.56 495 ASP B CA 1
ATOM 10878 C C . ASP B 1 495 ? -48.406 34.562 0.466 1 90.56 495 ASP B C 1
ATOM 10880 O O . ASP B 1 495 ? -48.938 33.469 0.512 1 90.56 495 ASP B O 1
ATOM 10884 N N . ALA B 1 496 ? -48.219 35.188 -0.596 1 89.69 496 ALA B N 1
ATOM 10885 C CA . ALA B 1 496 ? -48.719 34.656 -1.853 1 89.69 496 ALA B CA 1
ATOM 10886 C C . ALA B 1 496 ? -47.719 34.844 -2.982 1 89.69 496 ALA B C 1
ATOM 10888 O O . ALA B 1 496 ? -46.812 35.688 -2.887 1 89.69 496 ALA B O 1
ATOM 10889 N N . GLY B 1 497 ? -47.844 33.938 -3.951 1 91.25 497 GLY B N 1
ATOM 10890 C CA . GLY B 1 497 ? -46.969 34.031 -5.113 1 91.25 497 GLY B CA 1
ATOM 10891 C C . GLY B 1 497 ? -45.781 33.125 -5.039 1 91.25 497 GLY B C 1
ATOM 10892 O O . GLY B 1 497 ? -45.625 32.375 -4.07 1 91.25 497 GLY B O 1
ATOM 10893 N N . ASN B 1 498 ? -44.969 33.25 -6.078 1 95.06 498 ASN B N 1
ATOM 10894 C CA . ASN B 1 498 ? -43.812 32.375 -6.172 1 95.06 498 ASN B CA 1
ATOM 10895 C C . ASN B 1 498 ? -42.625 32.906 -5.371 1 95.06 498 ASN B C 1
ATOM 10897 O O . ASN B 1 498 ? -41.719 32.156 -5.027 1 95.06 498 ASN B O 1
ATOM 10901 N N . LEU B 1 499 ? -42.625 34.156 -5.207 1 96.69 499 LEU B N 1
ATOM 10902 C CA . LEU B 1 499 ? -41.562 34.75 -4.375 1 96.69 499 LEU B CA 1
ATOM 10903 C C . LEU B 1 499 ? -41.875 34.531 -2.895 1 96.69 499 LEU B C 1
ATOM 10905 O O . LEU B 1 499 ? -42.75 35.188 -2.332 1 96.69 499 LEU B O 1
ATOM 10909 N N . ALA B 1 500 ? -41.125 33.688 -2.248 1 96.06 500 ALA B N 1
ATOM 10910 C CA . ALA B 1 500 ? -41.406 33.312 -0.861 1 96.06 500 ALA B CA 1
ATOM 10911 C C . ALA B 1 500 ? -40.875 34.375 0.104 1 96.06 500 ALA B C 1
ATOM 10913 O O . ALA B 1 500 ? -41.594 34.75 1.043 1 96.06 500 ALA B O 1
ATOM 10914 N N . TYR B 1 501 ? -39.688 34.812 -0.096 1 96.5 501 TYR B N 1
ATOM 10915 C CA . TYR B 1 501 ? -39.156 35.875 0.763 1 96.5 501 TYR B CA 1
ATOM 10916 C C . TYR B 1 501 ? -38.062 36.656 0.058 1 96.5 501 TYR B C 1
ATOM 10918 O O . TYR B 1 501 ? -37.531 36.219 -0.951 1 96.5 501 TYR B O 1
ATOM 10926 N N . ILE B 1 502 ? -37.75 37.812 0.557 1 97.94 502 ILE B N 1
ATOM 10927 C CA . ILE B 1 502 ? -36.562 38.625 0.284 1 97.94 502 ILE B CA 1
ATOM 10928 C C . ILE B 1 502 ? -35.812 38.875 1.586 1 97.94 502 ILE B C 1
ATOM 10930 O O . ILE B 1 502 ? -36.406 39.125 2.623 1 97.94 502 ILE B O 1
ATOM 10934 N N . LYS B 1 503 ? -34.562 38.719 1.52 1 97.94 503 LYS B N 1
ATOM 10935 C CA . LYS B 1 503 ? -33.688 38.938 2.682 1 97.94 503 LYS B CA 1
ATOM 10936 C C . LYS B 1 503 ? -32.531 39.844 2.334 1 97.94 503 LYS B C 1
ATOM 10938 O O . LYS B 1 503 ? -31.953 39.719 1.252 1 97.94 503 LYS B O 1
ATOM 10943 N N . THR B 1 504 ? -32.219 40.781 3.207 1 98.06 504 THR B N 1
ATOM 10944 C CA . THR B 1 504 ? -31.094 41.688 3.053 1 98.06 504 THR B CA 1
ATOM 10945 C C . THR B 1 504 ? -30.359 41.875 4.375 1 98.06 504 THR B C 1
ATOM 10947 O O . THR B 1 504 ? -30.859 41.438 5.43 1 98.06 504 THR B O 1
ATOM 10950 N N . GLY B 1 505 ? -29.109 42.375 4.27 1 98.06 505 GLY B N 1
ATOM 10951 C CA . GLY B 1 505 ? -28.375 42.562 5.508 1 98.06 505 GLY B CA 1
ATOM 10952 C C . GLY B 1 505 ? -27.109 43.375 5.324 1 98.06 505 GLY B C 1
ATOM 10953 O O . GLY B 1 505 ? -26.703 43.656 4.195 1 98.06 505 GLY B O 1
ATOM 10954 N N . LEU B 1 506 ? -26.641 43.875 6.453 1 98.25 506 LEU B N 1
ATOM 10955 C CA . LEU B 1 506 ? -25.375 44.594 6.582 1 98.25 506 LEU B CA 1
ATOM 10956 C C . LEU B 1 506 ? -24.469 43.938 7.609 1 98.25 506 LEU B C 1
ATOM 10958 O O . LEU B 1 506 ? -24.938 43.406 8.617 1 98.25 506 LEU B O 1
ATOM 10962 N N . LYS B 1 507 ? -23.141 43.938 7.262 1 98.06 507 LYS B N 1
ATOM 10963 C CA . LYS B 1 507 ? -22.141 43.438 8.203 1 98.06 507 LYS B CA 1
ATOM 10964 C C . LYS B 1 507 ? -20.891 44.312 8.188 1 98.06 507 LYS B C 1
ATOM 10966 O O . LYS B 1 507 ? -20.438 44.719 7.125 1 98.06 507 LYS B O 1
ATOM 10971 N N . TYR B 1 508 ? -20.359 44.625 9.352 1 98.19 508 TYR B N 1
ATOM 10972 C CA . TYR B 1 508 ? -19.094 45.344 9.516 1 98.19 508 TYR B CA 1
ATOM 10973 C C . TYR B 1 508 ? -18.188 44.625 10.508 1 98.19 508 TYR B C 1
ATOM 10975 O O . TYR B 1 508 ? -18.625 44.219 11.586 1 98.19 508 TYR B O 1
ATOM 10983 N N . VAL B 1 509 ? -16.969 44.438 10.117 1 97.62 509 VAL B N 1
ATOM 10984 C CA . VAL B 1 509 ? -15.992 43.781 10.984 1 97.62 509 VAL B CA 1
ATOM 10985 C C . VAL B 1 509 ? -14.695 44.594 11.023 1 97.62 509 VAL B C 1
ATOM 10987 O O . VAL B 1 509 ? -14.117 44.906 9.977 1 97.62 509 VAL B O 1
ATOM 10990 N N . ALA B 1 510 ? -14.227 44.938 12.172 1 97.75 510 ALA B N 1
ATOM 10991 C CA . ALA B 1 510 ? -12.914 45.562 12.398 1 97.75 510 ALA B CA 1
ATOM 10992 C C . ALA B 1 510 ? -11.953 44.562 13.055 1 97.75 510 ALA B C 1
ATOM 10994 O O . ALA B 1 510 ? -12.312 43.875 14.023 1 97.75 510 ALA B O 1
ATOM 10995 N N . SER B 1 511 ? -10.859 44.531 12.469 1 95.69 511 SER B N 1
ATOM 10996 C CA . SER B 1 511 ? -9.883 43.594 13.008 1 95.69 511 SER B CA 1
ATOM 10997 C C . SER B 1 511 ? -8.531 44.25 13.227 1 95.69 511 SER B C 1
ATOM 10999 O O . SER B 1 511 ? -8.125 45.125 12.445 1 95.69 511 SER B O 1
ATOM 11001 N N . HIS B 1 512 ? -7.848 43.875 14.289 1 95.94 512 HIS B N 1
ATOM 11002 C CA . HIS B 1 512 ? -6.504 44.312 14.648 1 95.94 512 HIS B CA 1
ATOM 11003 C C . HIS B 1 512 ? -5.574 43.156 14.891 1 95.94 512 HIS B C 1
ATOM 11005 O O . HIS B 1 512 ? -5.859 42.281 15.727 1 95.94 512 HIS B O 1
ATOM 11011 N N . ARG B 1 513 ? -4.516 43.156 14.148 1 93.44 513 ARG B N 1
ATOM 11012 C CA . ARG B 1 513 ? -3.545 42.062 14.273 1 93.44 513 ARG B CA 1
ATOM 11013 C C . ARG B 1 513 ? -2.178 42.594 14.68 1 93.44 513 ARG B C 1
ATOM 11015 O O . ARG B 1 513 ? -1.782 43.688 14.266 1 93.44 513 ARG B O 1
ATOM 11022 N N . ARG B 1 514 ? -1.46 41.781 15.438 1 91.69 514 ARG B N 1
ATOM 11023 C CA . ARG B 1 514 ? -0.11 42.125 15.859 1 91.69 514 ARG B CA 1
ATOM 11024 C C . ARG B 1 514 ? 0.781 40.906 15.938 1 91.69 514 ARG B C 1
ATOM 11026 O O . ARG B 1 514 ? 0.346 39.844 16.406 1 91.69 514 ARG B O 1
ATOM 11033 N N . VAL B 1 515 ? 2.012 41 15.461 1 89.12 515 VAL B N 1
ATOM 11034 C CA . VAL B 1 515 ? 3.035 39.969 15.578 1 89.12 515 VAL B CA 1
ATOM 11035 C C . VAL B 1 515 ? 4.344 40.594 16.062 1 89.12 515 VAL B C 1
ATOM 11037 O O . VAL B 1 515 ? 4.793 41.625 15.523 1 89.12 515 VAL B O 1
ATOM 11040 N N . ILE B 1 516 ? 4.969 40.125 17.094 1 89 516 ILE B N 1
ATOM 11041 C CA . ILE B 1 516 ? 6.266 40.5 17.641 1 89 516 ILE B CA 1
ATOM 11042 C C . ILE B 1 516 ? 7.172 39.281 17.766 1 89 516 ILE B C 1
ATOM 11044 O O . ILE B 1 516 ? 6.773 38.281 18.312 1 89 516 ILE B O 1
ATOM 11048 N N . ASN B 1 517 ? 8.273 39.344 17.172 1 87 517 ASN B N 1
ATOM 11049 C CA . ASN B 1 517 ? 9.273 38.281 17.297 1 87 517 ASN B CA 1
ATOM 11050 C C . ASN B 1 517 ? 10.617 38.844 17.75 1 87 517 ASN B C 1
ATOM 11052 O O . ASN B 1 517 ? 11.188 39.719 17.125 1 87 517 ASN B O 1
ATOM 11056 N N . ARG B 1 518 ? 11.18 38.406 18.891 1 87.38 518 ARG B N 1
ATOM 11057 C CA . ARG B 1 518 ? 12.477 38.781 19.422 1 87.38 518 ARG B CA 1
ATOM 11058 C C . ARG B 1 518 ? 13.406 37.594 19.547 1 87.38 518 ARG B C 1
ATOM 11060 O O . ARG B 1 518 ? 13.07 36.594 20.203 1 87.38 518 ARG B O 1
ATOM 11067 N N . ASP B 1 519 ? 14.5 37.656 18.938 1 85 519 ASP B N 1
ATOM 11068 C CA . ASP B 1 519 ? 15.469 36.594 18.906 1 85 519 ASP B CA 1
ATOM 11069 C C . ASP B 1 519 ? 16.812 37.031 19.5 1 85 519 ASP B C 1
ATOM 11071 O O . ASP B 1 519 ? 17.359 38.062 19.109 1 85 519 ASP B O 1
ATOM 11075 N N . TRP B 1 520 ? 17.312 36.281 20.5 1 88.12 520 TRP B N 1
ATOM 11076 C CA . TRP B 1 520 ? 18.578 36.562 21.156 1 88.12 520 TRP B CA 1
ATOM 11077 C C . TRP B 1 520 ? 19.5 35.375 21.094 1 88.12 520 TRP B C 1
ATOM 11079 O O . TRP B 1 520 ? 19.078 34.219 21.344 1 88.12 520 TRP B O 1
ATOM 11089 N N . THR B 1 521 ? 20.719 35.562 20.781 1 89 521 THR B N 1
ATOM 11090 C CA . THR B 1 521 ? 21.688 34.469 20.688 1 89 521 THR B CA 1
ATOM 11091 C C . THR B 1 521 ? 22.922 34.781 21.547 1 89 521 THR B C 1
ATOM 11093 O O . THR B 1 521 ? 23.5 35.844 21.453 1 89 521 THR B O 1
ATOM 11096 N N . ASN B 1 522 ? 23.312 33.844 22.391 1 93.5 522 ASN B N 1
ATOM 11097 C CA . ASN B 1 522 ? 24.531 33.969 23.203 1 93.5 522 ASN B CA 1
ATOM 11098 C C . ASN B 1 522 ? 25.766 33.594 22.391 1 93.5 522 ASN B C 1
ATOM 11100 O O . ASN B 1 522 ? 25.656 32.938 21.344 1 93.5 522 ASN B O 1
ATOM 11104 N N . ASP B 1 523 ? 26.859 34.031 22.922 1 92 523 ASP B N 1
ATOM 11105 C CA . ASP B 1 523 ? 28.141 33.562 22.406 1 92 523 ASP B CA 1
ATOM 11106 C C . ASP B 1 523 ? 28.359 32.094 22.719 1 92 523 ASP B C 1
ATOM 11108 O O . ASP B 1 523 ? 27.531 31.469 23.391 1 92 523 ASP B O 1
ATOM 11112 N N . HIS B 1 524 ? 29.453 31.469 22.266 1 94.19 524 HIS B N 1
ATOM 11113 C CA . HIS B 1 524 ? 29.797 30.078 22.516 1 94.19 524 HIS B CA 1
ATOM 11114 C C . HIS B 1 524 ? 30.062 29.828 24 1 94.19 524 HIS B C 1
ATOM 11116 O O . HIS B 1 524 ? 30.625 30.688 24.688 1 94.19 524 HIS B O 1
ATOM 11122 N N . LEU B 1 525 ? 29.688 28.672 24.469 1 96 525 LEU B N 1
ATOM 11123 C CA . LEU B 1 525 ? 29.828 28.328 25.875 1 96 525 LEU B CA 1
ATOM 11124 C C . LEU B 1 525 ? 31.297 28.375 26.312 1 96 525 LEU B C 1
ATOM 11126 O O . LEU B 1 525 ? 31.609 28.859 27.406 1 96 525 LEU B O 1
ATOM 11130 N N . ALA B 1 526 ? 32.188 27.859 25.484 1 94.88 526 ALA B N 1
ATOM 11131 C CA . ALA B 1 526 ? 33.594 27.906 25.797 1 94.88 526 ALA B CA 1
ATOM 11132 C C . ALA B 1 526 ? 34.094 29.344 25.969 1 94.88 526 ALA B C 1
ATOM 11134 O O . ALA B 1 526 ? 34.938 29.625 26.812 1 94.88 526 ALA B O 1
ATOM 11135 N N . ASN B 1 527 ? 33.625 30.234 25.156 1 95.19 527 ASN B N 1
ATOM 11136 C CA . ASN B 1 527 ? 34.031 31.641 25.203 1 95.19 527 ASN B CA 1
ATOM 11137 C C . ASN B 1 527 ? 33.562 32.281 26.516 1 95.19 527 ASN B C 1
ATOM 11139 O O . ASN B 1 527 ? 34.344 32.969 27.188 1 95.19 527 ASN B O 1
ATOM 11143 N N . VAL B 1 528 ? 32.312 32.094 26.844 1 95.12 528 VAL B N 1
ATOM 11144 C CA . VAL B 1 528 ? 31.766 32.812 28 1 95.12 528 VAL B CA 1
ATOM 11145 C C . VAL B 1 528 ? 32.312 32.219 29.297 1 95.12 528 VAL B C 1
ATOM 11147 O O . VAL B 1 528 ? 32.375 32.875 30.312 1 95.12 528 VAL B O 1
ATOM 11150 N N . MET B 1 529 ? 32.719 30.969 29.234 1 95.31 529 MET B N 1
ATOM 11151 C CA . MET B 1 529 ? 33.281 30.312 30.422 1 95.31 529 MET B CA 1
ATOM 11152 C C . MET B 1 529 ? 34.781 30.406 30.422 1 95.31 529 MET B C 1
ATOM 11154 O O . MET B 1 529 ? 35.438 30.062 31.406 1 95.31 529 MET B O 1
ATOM 11158 N N . GLN B 1 530 ? 35.375 30.781 29.312 1 94.38 530 GLN B N 1
ATOM 11159 C CA . GLN B 1 530 ? 36.812 30.891 29.125 1 94.38 530 GLN B CA 1
ATOM 11160 C C . GLN B 1 530 ? 37.5 29.547 29.406 1 94.38 530 GLN B C 1
ATOM 11162 O O . GLN B 1 530 ? 38.469 29.5 30.141 1 94.38 530 GLN B O 1
ATOM 11167 N N . LYS B 1 531 ? 36.875 28.547 28.859 1 94.19 531 LYS B N 1
ATOM 11168 C CA . LYS B 1 531 ? 37.375 27.188 29.094 1 94.19 531 LYS B CA 1
ATOM 11169 C C . LYS B 1 531 ? 37.219 26.328 27.828 1 94.19 531 LYS B C 1
ATOM 11171 O O . LYS B 1 531 ? 36.156 26.297 27.219 1 94.19 531 LYS B O 1
ATOM 11176 N N . ALA B 1 532 ? 38.281 25.609 27.5 1 91.56 532 ALA B N 1
ATOM 11177 C CA . ALA B 1 532 ? 38.25 24.719 26.344 1 91.56 532 ALA B CA 1
ATOM 11178 C C . ALA B 1 532 ? 37.594 23.391 26.703 1 91.56 532 ALA B C 1
ATOM 11180 O O . ALA B 1 532 ? 37.594 22.984 27.875 1 91.56 532 ALA B O 1
ATOM 11181 N N . GLY B 1 533 ? 36.938 22.688 25.703 1 91.88 533 GLY B N 1
ATOM 11182 C CA . GLY B 1 533 ? 36.469 21.312 25.844 1 91.88 533 GLY B CA 1
ATOM 11183 C C . GLY B 1 533 ? 35.188 21.172 26.641 1 91.88 533 GLY B C 1
ATOM 11184 O O . GLY B 1 533 ? 34.875 20.094 27.141 1 91.88 533 GLY B O 1
ATOM 11185 N N . VAL B 1 534 ? 34.469 22.266 26.734 1 95.06 534 VAL B N 1
ATOM 11186 C CA . VAL B 1 534 ? 33.25 22.219 27.5 1 95.06 534 VAL B CA 1
ATOM 11187 C C . VAL B 1 534 ? 32.219 21.344 26.797 1 95.06 534 VAL B C 1
ATOM 11189 O O . VAL B 1 534 ? 31.984 21.484 25.594 1 95.06 534 VAL B O 1
ATOM 11192 N N . LYS B 1 535 ? 31.672 20.406 27.594 1 95.62 535 LYS B N 1
ATOM 11193 C CA . LYS B 1 535 ? 30.625 19.5 27.109 1 95.62 535 LYS B CA 1
ATOM 11194 C C . LYS B 1 535 ? 29.344 19.656 27.922 1 95.62 535 LYS B C 1
ATOM 11196 O O . LYS B 1 535 ? 29.359 20.266 29 1 95.62 535 LYS B O 1
ATOM 11201 N N . TRP B 1 536 ? 28.188 19.156 27.359 1 97.62 536 TRP B N 1
ATOM 11202 C CA . TRP B 1 536 ? 26.906 19.312 28.031 1 97.62 536 TRP B CA 1
ATOM 11203 C C . TRP B 1 536 ? 26.938 18.656 29.422 1 97.62 536 TRP B C 1
ATOM 11205 O O . TRP B 1 536 ? 26.328 19.172 30.359 1 97.62 536 TRP B O 1
ATOM 11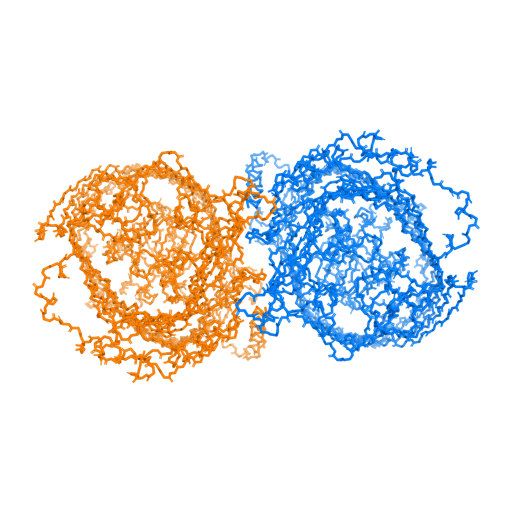215 N N . ALA B 1 537 ? 27.609 17.516 29.531 1 96.44 537 ALA B N 1
ATOM 11216 C CA . ALA B 1 537 ? 27.688 16.828 30.812 1 96.44 537 ALA B CA 1
ATOM 11217 C C . ALA B 1 537 ? 28.422 17.688 31.844 1 96.44 537 ALA B C 1
ATOM 11219 O O . ALA B 1 537 ? 28.094 17.656 33.031 1 96.44 537 ALA B O 1
ATOM 11220 N N . ASP B 1 538 ? 29.422 18.531 31.438 1 95.38 538 ASP B N 1
ATOM 11221 C CA . ASP B 1 538 ? 30.25 19.344 32.312 1 95.38 538 ASP B CA 1
ATOM 11222 C C . ASP B 1 538 ? 29.422 20.438 33 1 95.38 538 ASP B C 1
ATOM 11224 O O . ASP B 1 538 ? 29.75 20.906 34.094 1 95.38 538 ASP B O 1
ATOM 11228 N N . VAL B 1 539 ? 28.453 20.828 32.312 1 96.31 539 VAL B N 1
ATOM 11229 C CA . VAL B 1 539 ? 27.688 21.969 32.844 1 96.31 539 VAL B CA 1
ATOM 11230 C C . VAL B 1 539 ? 26.297 21.5 33.281 1 96.31 539 VAL B C 1
ATOM 11232 O O . VAL B 1 539 ? 25.406 22.328 33.5 1 96.31 539 VAL B O 1
ATOM 11235 N N . GLY B 1 540 ? 26 20.219 33.25 1 96.19 540 GLY B N 1
ATOM 11236 C CA . GLY B 1 540 ? 24.75 19.672 33.781 1 96.19 540 GLY B CA 1
ATOM 11237 C C . GLY B 1 540 ? 23.594 19.797 32.781 1 96.19 540 GLY B C 1
ATOM 11238 O O . GLY B 1 540 ? 22.438 19.781 33.188 1 96.19 540 GLY B O 1
ATOM 11239 N N . LEU B 1 541 ? 23.797 19.938 31.531 1 96.44 541 LEU B N 1
ATOM 11240 C CA . LEU B 1 541 ? 22.75 20.094 30.531 1 96.44 541 LEU B CA 1
ATOM 11241 C C . LEU B 1 541 ? 22.156 18.75 30.141 1 96.44 541 LEU B C 1
ATOM 11243 O O . LEU B 1 541 ? 21.016 18.672 29.672 1 96.44 541 LEU B O 1
ATOM 11247 N N . ALA B 1 542 ? 22.922 17.719 30.203 1 94.44 542 ALA B N 1
ATOM 11248 C CA . ALA B 1 542 ? 22.422 16.406 29.859 1 94.44 542 ALA B CA 1
ATOM 11249 C C . ALA B 1 542 ? 23.125 15.305 30.656 1 94.44 542 ALA B C 1
ATOM 11251 O O . ALA B 1 542 ? 24.359 15.211 30.625 1 94.44 542 ALA B O 1
ATOM 11252 N N . THR B 1 543 ? 22.266 14.5 31.375 1 83.19 543 THR B N 1
ATOM 11253 C CA . THR B 1 543 ? 22.859 13.406 32.125 1 83.19 543 THR B CA 1
ATOM 11254 C C . THR B 1 543 ? 22.094 12.109 31.906 1 83.19 543 THR B C 1
ATOM 11256 O O . THR B 1 543 ? 22.406 11.086 32.531 1 83.19 543 THR B O 1
ATOM 11259 N N . ASP B 1 544 ? 21.062 12.156 31.125 1 93.44 544 ASP B N 1
ATOM 11260 C CA . ASP B 1 544 ? 20.266 10.984 30.781 1 93.44 544 ASP B CA 1
ATOM 11261 C C . ASP B 1 544 ? 20.047 10.898 29.266 1 93.44 544 ASP B C 1
ATOM 11263 O O . ASP B 1 544 ? 20.375 11.828 28.531 1 93.44 544 ASP B O 1
ATOM 11267 N N . TYR B 1 545 ? 19.578 9.641 28.828 1 96.12 545 TYR B N 1
ATOM 11268 C CA . TYR B 1 545 ? 19.422 9.43 27.391 1 96.12 545 TYR B CA 1
ATOM 11269 C C . TYR B 1 545 ? 18.094 8.734 27.094 1 96.12 545 TYR B C 1
ATOM 11271 O O . TYR B 1 545 ? 17.562 8.008 27.938 1 96.12 545 TYR B O 1
ATOM 11279 N N . PHE B 1 546 ? 17.516 9.047 25.938 1 97 546 PHE B N 1
ATOM 11280 C CA . PHE B 1 546 ? 16.641 8.102 25.266 1 97 546 PHE B CA 1
ATOM 11281 C C . PHE B 1 546 ? 17.438 6.949 24.672 1 97 546 PHE B C 1
ATOM 11283 O O . PHE B 1 546 ? 18.422 7.168 23.969 1 97 546 PHE B O 1
ATOM 11290 N N . ASP B 1 547 ? 17.047 5.766 24.875 1 95.56 547 ASP B N 1
ATOM 11291 C CA . ASP B 1 547 ? 17.828 4.605 24.453 1 95.56 547 ASP B CA 1
ATOM 11292 C C . ASP B 1 547 ? 17.797 4.453 22.922 1 95.56 547 ASP B C 1
ATOM 11294 O O . ASP B 1 547 ? 18.703 3.861 22.344 1 95.56 547 ASP B O 1
ATOM 11298 N N . SER B 1 548 ? 16.75 4.906 22.391 1 96.44 548 SER B N 1
ATOM 11299 C CA . SER B 1 548 ? 16.578 4.891 20.953 1 96.44 548 SER B CA 1
ATOM 11300 C C . SER B 1 548 ? 15.734 6.07 20.484 1 96.44 548 SER B C 1
ATOM 11302 O O . SER B 1 548 ? 14.719 6.395 21.094 1 96.44 548 SER B O 1
ATOM 11304 N N . ILE B 1 549 ? 16.203 6.711 19.391 1 95.56 549 ILE B N 1
ATOM 11305 C CA . ILE B 1 549 ? 15.453 7.871 18.906 1 95.56 549 ILE B CA 1
ATOM 11306 C C . ILE B 1 549 ? 14.32 7.41 17.984 1 95.56 549 ILE B C 1
ATOM 11308 O O . ILE B 1 549 ? 13.469 8.211 17.594 1 95.56 549 ILE B O 1
ATOM 11312 N N . TYR B 1 550 ? 14.227 6.262 17.531 1 96 550 TYR B N 1
ATOM 11313 C CA . TYR B 1 550 ? 13.195 5.633 16.719 1 96 550 TYR B CA 1
ATOM 11314 C C . TYR B 1 550 ? 13.094 4.141 17 1 96 550 TYR B C 1
ATOM 11316 O O . TYR B 1 550 ? 13.43 3.312 16.156 1 96 550 TYR B O 1
ATOM 11324 N N . PRO B 1 551 ? 12.547 3.902 18.219 1 96.44 551 PRO B N 1
ATOM 11325 C CA . PRO B 1 551 ? 12.484 2.494 18.609 1 96.44 551 PRO B CA 1
ATOM 11326 C C . PRO B 1 551 ? 11.867 1.604 17.547 1 96.44 551 PRO B C 1
ATOM 11328 O O . PRO B 1 551 ? 10.812 1.934 17 1 96.44 551 PRO B O 1
ATOM 11331 N N . GLY B 1 552 ? 12.531 0.53 17.297 1 93.44 552 GLY B N 1
ATOM 11332 C CA . GLY B 1 552 ? 12.086 -0.398 16.281 1 93.44 552 GLY B CA 1
ATOM 11333 C C . GLY B 1 552 ? 12.805 -0.215 14.953 1 93.44 552 GLY B C 1
ATOM 11334 O O . GLY B 1 552 ? 12.789 -1.108 14.102 1 93.44 552 GLY B O 1
ATOM 11335 N N . LEU B 1 553 ? 13.438 0.946 14.742 1 94.5 553 LEU B N 1
ATOM 11336 C CA . LEU B 1 553 ? 14.117 1.219 13.477 1 94.5 553 LEU B CA 1
ATOM 11337 C C . LEU B 1 553 ? 15.602 1.487 13.703 1 94.5 553 LEU B C 1
ATOM 11339 O O . LEU B 1 553 ? 16.438 0.969 12.969 1 94.5 553 LEU B O 1
ATOM 11343 N N . TYR B 1 554 ? 15.961 2.396 14.711 1 95.62 554 TYR B N 1
ATOM 11344 C CA . TYR B 1 554 ? 17.344 2.787 14.953 1 95.62 554 TYR B CA 1
ATOM 11345 C C . TYR B 1 554 ? 17.781 2.373 16.359 1 95.62 554 TYR B C 1
ATOM 11347 O O . TYR B 1 554 ? 16.969 2.283 17.266 1 95.62 554 TYR B O 1
ATOM 11355 N N . THR B 1 555 ? 19.125 2.215 16.531 1 93.38 555 THR B N 1
ATOM 11356 C CA . THR B 1 555 ? 19.734 2.01 17.844 1 93.38 555 THR B CA 1
ATOM 11357 C C . THR B 1 555 ? 20.453 3.268 18.312 1 93.38 555 THR B C 1
ATOM 11359 O O . THR B 1 555 ? 21.234 3.223 19.266 1 93.38 555 THR B O 1
ATOM 11362 N N . ILE B 1 556 ? 20.234 4.363 17.703 1 96.69 556 ILE B N 1
ATOM 11363 C CA . ILE B 1 556 ? 20.859 5.648 18.016 1 96.69 556 ILE B CA 1
ATOM 11364 C C . ILE B 1 556 ? 20.203 6.242 19.266 1 96.69 556 ILE B C 1
ATOM 11366 O O . ILE B 1 556 ? 18.984 6.32 19.359 1 96.69 556 ILE B O 1
ATOM 11370 N N . ARG B 1 557 ? 21.031 6.707 20.188 1 97.12 557 ARG B N 1
ATOM 11371 C CA . ARG B 1 557 ? 20.547 7.344 21.406 1 97.12 557 ARG B CA 1
ATOM 11372 C C . ARG B 1 557 ? 20.484 8.859 21.25 1 97.12 557 ARG B C 1
ATOM 11374 O O . ARG B 1 557 ? 21.109 9.414 20.328 1 97.12 557 ARG B O 1
ATOM 11381 N N . ALA B 1 558 ? 19.781 9.547 22.062 1 96.5 558 ALA B N 1
ATOM 11382 C CA . ALA B 1 558 ? 19.75 11.008 22.141 1 96.5 558 ALA B CA 1
ATOM 11383 C C . ALA B 1 558 ? 19.734 11.469 23.594 1 96.5 558 ALA B C 1
ATOM 11385 O O . ALA B 1 558 ? 19.062 10.867 24.438 1 96.5 558 ALA B O 1
ATOM 11386 N N . PRO B 1 559 ? 20.484 12.492 23.906 1 97.38 559 PRO B N 1
ATOM 11387 C CA . PRO B 1 559 ? 20.5 12.977 25.281 1 97.38 559 PRO B CA 1
ATOM 11388 C C . PRO B 1 559 ? 19.188 13.641 25.688 1 97.38 559 PRO B C 1
ATOM 11390 O O . PRO B 1 559 ? 18.562 14.328 24.875 1 97.38 559 PRO B O 1
ATOM 11393 N N . LYS B 1 560 ? 18.812 13.406 26.922 1 96.75 560 LYS B N 1
ATOM 11394 C CA . LYS B 1 560 ? 17.734 14.18 27.531 1 96.75 560 LYS B CA 1
ATOM 11395 C C . LYS B 1 560 ? 18.266 15.492 28.109 1 96.75 560 LYS B C 1
ATOM 11397 O O . LYS B 1 560 ? 19.141 15.484 28.984 1 96.75 560 LYS B O 1
ATOM 11402 N N . VAL B 1 561 ? 17.734 16.578 27.656 1 97.31 561 VAL B N 1
ATOM 11403 C CA . VAL B 1 561 ? 18.281 17.891 28.016 1 97.31 561 VAL B CA 1
ATOM 11404 C C . VAL B 1 561 ? 17.562 18.438 29.25 1 97.31 561 VAL B C 1
ATOM 11406 O O . VAL B 1 561 ? 16.328 18.328 29.344 1 97.31 561 VAL B O 1
ATOM 11409 N N . ASN B 1 562 ? 18.312 18.969 30.125 1 97.12 562 ASN B N 1
ATOM 11410 C CA . ASN B 1 562 ? 17.781 19.734 31.234 1 97.12 562 ASN B CA 1
ATOM 11411 C C . ASN B 1 562 ? 17.422 21.156 30.828 1 97.12 562 ASN B C 1
ATOM 11413 O O . ASN B 1 562 ? 18.266 22.062 30.906 1 97.12 562 ASN B O 1
ATOM 11417 N N . GLN B 1 563 ? 16.281 21.406 30.594 1 96.31 563 GLN B N 1
ATOM 11418 C CA . GLN B 1 563 ? 15.836 22.672 30.031 1 96.31 563 GLN B CA 1
ATOM 11419 C C . GLN B 1 563 ? 16.031 23.812 31.031 1 96.31 563 GLN B C 1
ATOM 11421 O O . GLN B 1 563 ? 16.406 24.922 30.641 1 96.31 563 GLN B O 1
ATOM 11426 N N . ASP B 1 564 ? 15.789 23.594 32.344 1 95.88 564 ASP B N 1
ATOM 11427 C CA . ASP B 1 564 ? 15.977 24.609 33.375 1 95.88 564 ASP B CA 1
ATOM 11428 C C . ASP B 1 564 ? 17.422 25.062 33.438 1 95.88 564 ASP B C 1
ATOM 11430 O O . ASP B 1 564 ? 17.703 26.266 33.562 1 95.88 564 ASP B O 1
ATOM 11434 N N . ARG B 1 565 ? 18.234 24.125 33.406 1 96.69 565 ARG B N 1
ATOM 11435 C CA . ARG B 1 565 ? 19.656 24.453 33.406 1 96.69 565 ARG B CA 1
ATOM 11436 C C . ARG B 1 565 ? 20.047 25.266 32.188 1 96.69 565 ARG B C 1
ATOM 11438 O O . ARG B 1 565 ? 20.875 26.172 32.281 1 96.69 565 ARG B O 1
ATOM 11445 N N . LEU B 1 566 ? 19.5 24.938 31.062 1 97.44 566 LEU B N 1
ATOM 11446 C CA . LEU B 1 566 ? 19.781 25.672 29.844 1 97.44 566 LEU B CA 1
ATOM 11447 C C . LEU B 1 566 ? 19.312 27.125 29.953 1 97.44 566 LEU B C 1
ATOM 11449 O O . LEU B 1 566 ? 20.031 28.031 29.531 1 97.44 566 LEU B O 1
ATOM 11453 N N . PHE B 1 567 ? 18.156 27.391 30.516 1 96.56 567 PHE B N 1
ATOM 11454 C CA . PHE B 1 567 ? 17.688 28.75 30.75 1 96.56 567 PHE B CA 1
ATOM 11455 C C . PHE B 1 567 ? 18.609 29.484 31.703 1 96.56 567 PHE B C 1
ATOM 11457 O O . PHE B 1 567 ? 18.922 30.656 31.5 1 96.56 567 PHE B O 1
ATOM 11464 N N . GLU B 1 568 ? 19.047 28.844 32.688 1 96.69 568 GLU B N 1
ATOM 11465 C CA . GLU B 1 568 ? 19.984 29.453 33.656 1 96.69 568 GLU B CA 1
ATOM 11466 C C . GLU B 1 568 ? 21.266 29.891 32.938 1 96.69 568 GLU B C 1
ATOM 11468 O O . GLU B 1 568 ? 21.75 31 33.156 1 96.69 568 GLU B O 1
ATOM 11473 N N . ILE B 1 569 ? 21.797 28.938 32.188 1 96.25 569 ILE B N 1
ATOM 11474 C CA . ILE B 1 569 ? 23.031 29.234 31.453 1 96.25 569 ILE B CA 1
ATOM 11475 C C . ILE B 1 569 ? 22.797 30.438 30.531 1 96.25 569 ILE B C 1
ATOM 11477 O O . ILE B 1 569 ? 23.625 31.344 30.484 1 96.25 569 ILE B O 1
ATOM 11481 N N . PHE B 1 570 ? 21.766 30.5 29.781 1 96.44 570 PHE B N 1
ATOM 11482 C CA . PHE B 1 570 ? 21.469 31.578 28.859 1 96.44 570 PHE B CA 1
ATOM 11483 C C . PHE B 1 570 ? 21.438 32.938 29.578 1 96.44 570 PHE B C 1
ATOM 11485 O O . PHE B 1 570 ? 22.109 33.875 29.188 1 96.44 570 PHE B O 1
ATOM 11492 N N . TYR B 1 571 ? 20.688 33 30.719 1 94.69 571 TYR B N 1
ATOM 11493 C CA . TYR B 1 571 ? 20.469 34.281 31.391 1 94.69 571 TYR B CA 1
ATOM 11494 C C . TYR B 1 571 ? 21.719 34.719 32.156 1 94.69 571 TYR B C 1
ATOM 11496 O O . TYR B 1 571 ? 21.938 35.906 32.375 1 94.69 571 TYR B O 1
ATOM 11504 N N . THR B 1 572 ? 22.469 33.781 32.5 1 95.38 572 THR B N 1
ATOM 11505 C CA . THR B 1 572 ? 23.719 34.125 33.188 1 95.38 572 THR B CA 1
ATOM 11506 C C . THR B 1 572 ? 24.656 34.844 32.219 1 95.38 572 THR B C 1
ATOM 11508 O O . THR B 1 572 ? 25.359 35.781 32.625 1 95.38 572 THR B O 1
ATOM 11511 N N . TYR B 1 573 ? 24.656 34.438 31 1 94.12 573 TYR B N 1
ATOM 11512 C CA . TYR B 1 573 ? 25.734 34.906 30.125 1 94.12 573 TYR B CA 1
ATOM 11513 C C . TYR B 1 573 ? 25.203 35.938 29.141 1 94.12 573 TYR B C 1
ATOM 11515 O O . TYR B 1 573 ? 25.984 36.625 28.484 1 94.12 573 TYR B O 1
ATOM 11523 N N . PHE B 1 574 ? 23.922 36.094 28.922 1 91.31 574 PHE B N 1
ATOM 11524 C CA . PHE B 1 574 ? 23.406 37.031 27.922 1 91.31 574 PHE B CA 1
ATOM 11525 C C . PHE B 1 574 ? 23.281 38.438 28.516 1 91.31 574 PHE B C 1
ATOM 11527 O O . PHE B 1 574 ? 22.719 38.625 29.594 1 91.31 574 PHE B O 1
ATOM 11534 N N . PRO B 1 575 ? 23.719 39.438 27.781 1 86.69 575 PRO B N 1
ATOM 11535 C CA . PRO B 1 575 ? 23.594 40.812 28.25 1 86.69 575 PRO B CA 1
ATOM 11536 C C . PRO B 1 575 ? 22.203 41.406 28.016 1 86.69 575 PRO B C 1
ATOM 11538 O O . PRO B 1 575 ? 22.031 42.281 27.156 1 86.69 575 PRO B O 1
ATOM 11541 N N . MET B 1 576 ? 21.297 41.125 28.812 1 84.12 576 MET B N 1
ATOM 11542 C CA . MET B 1 576 ? 19.891 41.438 28.609 1 84.12 576 MET B CA 1
ATOM 11543 C C . MET B 1 576 ? 19.672 42.938 28.594 1 84.12 576 MET B C 1
ATOM 11545 O O . MET B 1 576 ? 18.891 43.438 27.781 1 84.12 576 MET B O 1
ATOM 11549 N N . ALA B 1 577 ? 20.422 43.719 29.375 1 84.62 577 ALA B N 1
ATOM 11550 C CA . ALA B 1 577 ? 20.219 45.156 29.484 1 84.62 577 ALA B CA 1
ATOM 11551 C C . ALA B 1 577 ? 20.578 45.844 28.172 1 84.62 577 ALA B C 1
ATOM 11553 O O . ALA B 1 577 ? 19.828 46.719 27.719 1 84.62 577 ALA B O 1
ATOM 11554 N N . ALA B 1 578 ? 21.641 45.438 27.656 1 82.56 578 ALA B N 1
ATOM 11555 C CA . ALA B 1 578 ? 22.062 46.031 26.391 1 82.56 578 ALA B CA 1
ATOM 11556 C C . ALA B 1 578 ? 21.094 45.688 25.266 1 82.56 578 ALA B C 1
ATOM 11558 O O . ALA B 1 578 ? 20.828 46.531 24.391 1 82.56 578 ALA B O 1
ATOM 11559 N N . ALA B 1 579 ? 20.594 44.5 25.266 1 81.75 579 ALA B N 1
ATOM 11560 C CA . ALA B 1 579 ? 19.672 44.062 24.219 1 81.75 579 ALA B CA 1
ATOM 11561 C C . ALA B 1 579 ? 18.359 44.812 24.297 1 81.75 579 ALA B C 1
ATOM 11563 O O . ALA B 1 579 ? 17.781 45.188 23.266 1 81.75 579 ALA B O 1
ATOM 11564 N N . LEU B 1 580 ? 17.906 45.125 25.453 1 85.06 580 LEU B N 1
ATOM 11565 C CA . LEU B 1 580 ? 16.641 45.781 25.641 1 85.06 580 LEU B CA 1
ATOM 11566 C C . LEU B 1 580 ? 16.734 47.281 25.266 1 85.06 580 LEU B C 1
ATOM 11568 O O . LEU B 1 580 ? 15.727 47.906 24.953 1 85.06 580 LEU B O 1
ATOM 11572 N N . ALA B 1 581 ? 17.953 47.75 25.188 1 86.19 581 ALA B N 1
ATOM 11573 C CA . ALA B 1 581 ? 18.172 49.156 24.859 1 86.19 581 ALA B CA 1
ATOM 11574 C C . ALA B 1 581 ? 18.25 49.344 23.344 1 86.19 581 ALA B C 1
ATOM 11576 O O . ALA B 1 581 ? 18.109 50.469 22.844 1 86.19 581 ALA B O 1
ATOM 11577 N N . ASP B 1 582 ? 18.375 48.281 22.609 1 85.25 582 ASP B N 1
ATOM 11578 C CA . ASP B 1 582 ? 18.5 48.375 21.156 1 85.25 582 ASP B CA 1
ATOM 11579 C C . ASP B 1 582 ? 17.125 48.281 20.484 1 85.25 582 ASP B C 1
ATOM 11581 O O . ASP B 1 582 ? 16.484 47.219 20.516 1 85.25 582 ASP B O 1
ATOM 11585 N N . PRO B 1 583 ? 16.688 49.312 19.828 1 84.88 583 PRO B N 1
ATOM 11586 C CA . PRO B 1 583 ? 15.367 49.281 19.203 1 84.88 583 PRO B CA 1
ATOM 11587 C C . PRO B 1 583 ? 15.258 48.219 18.109 1 84.88 583 PRO B C 1
ATOM 11589 O O . PRO B 1 583 ? 14.156 47.75 17.812 1 84.88 583 PRO B O 1
ATOM 11592 N N . GLU B 1 584 ? 16.359 47.875 17.531 1 78.38 584 GLU B N 1
ATOM 11593 C CA . GLU B 1 584 ? 16.328 46.844 16.484 1 78.38 584 GLU B CA 1
ATOM 11594 C C . GLU B 1 584 ? 15.992 45.469 17.062 1 78.38 584 GLU B C 1
ATOM 11596 O O . GLU B 1 584 ? 15.258 44.688 16.453 1 78.38 584 GLU B O 1
ATOM 11601 N N . TYR B 1 585 ? 16.469 45.25 18.203 1 77.5 585 TYR B N 1
ATOM 11602 C CA . TYR B 1 585 ? 16.172 43.969 18.859 1 77.5 585 TYR B CA 1
ATOM 11603 C C . TYR B 1 585 ? 14.711 43.906 19.297 1 77.5 585 TYR B C 1
ATOM 11605 O O . TYR B 1 585 ? 14.102 42.844 19.297 1 77.5 585 TYR B O 1
ATOM 11613 N N . MET B 1 586 ? 14.211 45.031 19.562 1 84.62 586 MET B N 1
ATOM 11614 C CA . MET B 1 586 ? 12.867 45.062 20.141 1 84.62 586 MET B CA 1
ATOM 11615 C C . MET B 1 586 ? 11.805 45.094 19.047 1 84.62 586 MET B C 1
ATOM 11617 O O . MET B 1 586 ? 10.711 44.594 19.234 1 84.62 586 MET B O 1
ATOM 11621 N N . ASN B 1 587 ? 12.195 45.688 17.891 1 84.75 587 ASN B N 1
ATOM 11622 C CA . ASN B 1 587 ? 11.125 45.969 16.938 1 84.75 587 ASN B CA 1
ATOM 11623 C C . ASN B 1 587 ? 11.414 45.344 15.578 1 84.75 587 ASN B C 1
ATOM 11625 O O . ASN B 1 587 ? 10.531 45.312 14.719 1 84.75 587 ASN B O 1
ATOM 11629 N N . GLY B 1 588 ? 12.555 44.906 15.398 1 75.94 588 GLY B N 1
ATOM 11630 C CA . GLY B 1 588 ? 12.984 44.469 14.086 1 75.94 588 GLY B CA 1
ATOM 11631 C C . GLY B 1 588 ? 12.031 43.469 13.445 1 75.94 588 GLY B C 1
ATOM 11632 O O . GLY B 1 588 ? 11.898 43.438 12.219 1 75.94 588 GLY B O 1
ATOM 11633 N N . ASN B 1 589 ? 11.297 42.656 14.164 1 79.81 589 ASN B N 1
ATOM 11634 C CA . ASN B 1 589 ? 10.375 41.656 13.648 1 79.81 589 ASN B CA 1
ATOM 11635 C C . ASN B 1 589 ? 8.953 41.906 14.148 1 79.81 589 ASN B C 1
ATOM 11637 O O . ASN B 1 589 ? 8.211 40.938 14.406 1 79.81 589 ASN B O 1
ATOM 11641 N N . THR B 1 590 ? 8.539 43.125 14.195 1 83.88 590 THR B N 1
ATOM 11642 C CA . THR B 1 590 ? 7.199 43.5 14.633 1 83.88 590 THR B CA 1
ATOM 11643 C C . THR B 1 590 ? 6.344 43.938 13.453 1 83.88 590 THR B C 1
ATOM 11645 O O . THR B 1 590 ? 6.812 44.656 12.57 1 83.88 590 THR B O 1
ATOM 11648 N N . LEU B 1 591 ? 5.176 43.406 13.344 1 84.94 591 LEU B N 1
ATOM 11649 C CA . LEU B 1 591 ? 4.195 43.781 12.32 1 84.94 591 LEU B CA 1
ATOM 11650 C C . LEU B 1 591 ? 2.809 43.938 12.938 1 84.94 591 LEU B C 1
ATOM 11652 O O . LEU B 1 591 ? 2.406 43.156 13.797 1 84.94 591 LEU B O 1
ATOM 11656 N N . LYS B 1 592 ? 2.178 45.031 12.523 1 90.75 592 LYS B N 1
ATOM 11657 C CA . LYS B 1 592 ? 0.794 45.281 12.914 1 90.75 592 LYS B CA 1
ATOM 11658 C C . LYS B 1 592 ? -0.086 45.531 11.688 1 90.75 592 LYS B C 1
ATOM 11660 O O . LYS B 1 592 ? 0.373 46.062 10.688 1 90.75 592 LYS B O 1
ATOM 11665 N N . GLY B 1 593 ? -1.297 45.062 11.797 1 91.5 593 GLY B N 1
ATOM 11666 C CA . GLY B 1 593 ? -2.24 45.281 10.711 1 91.5 593 GLY B CA 1
ATOM 11667 C C . GLY B 1 593 ? -3.65 45.562 11.195 1 91.5 593 GLY B C 1
ATOM 11668 O O . GLY B 1 593 ? -4.113 44.969 12.164 1 91.5 593 GLY B O 1
ATOM 11669 N N . ASP B 1 594 ? -4.281 46.531 10.539 1 95.38 594 ASP B N 1
ATOM 11670 C CA . ASP B 1 594 ? -5.703 46.812 10.727 1 95.38 594 ASP B CA 1
ATOM 11671 C C . ASP B 1 594 ? -6.492 46.5 9.453 1 95.38 594 ASP B C 1
ATOM 11673 O O . ASP B 1 594 ? -6.129 46.938 8.367 1 95.38 594 ASP B O 1
ATOM 11677 N N . GLU B 1 595 ? -7.473 45.719 9.594 1 95.38 595 GLU B N 1
ATOM 11678 C CA . GLU B 1 595 ? -8.328 45.344 8.469 1 95.38 595 GLU B CA 1
ATOM 11679 C C . GLU B 1 595 ? -9.797 45.562 8.789 1 95.38 595 GLU B C 1
ATOM 11681 O O . GLU B 1 595 ? -10.328 45 9.742 1 95.38 595 GLU B O 1
ATOM 11686 N N . ASN B 1 596 ? -10.422 46.344 8.016 1 97.12 596 ASN B N 1
ATOM 11687 C CA . ASN B 1 596 ? -11.852 46.625 8.148 1 97.12 596 ASN B CA 1
ATOM 11688 C C . ASN B 1 596 ? -12.633 46.156 6.922 1 97.12 596 ASN B C 1
ATOM 11690 O O . ASN B 1 596 ? -12.266 46.469 5.785 1 97.12 596 ASN B O 1
ATOM 11694 N N . VAL B 1 597 ? -13.695 45.438 7.164 1 97.25 597 VAL B N 1
ATOM 11695 C CA . VAL B 1 597 ? -14.5 44.906 6.07 1 97.25 597 VAL B CA 1
ATOM 11696 C C . VAL B 1 597 ? -15.953 45.344 6.234 1 97.25 597 VAL B C 1
ATOM 11698 O O . VAL B 1 597 ? -16.562 45.125 7.281 1 97.25 597 VAL B O 1
ATOM 11701 N N . SER B 1 598 ? -16.516 45.969 5.266 1 98.25 598 SER B N 1
ATOM 11702 C CA . SER B 1 598 ? -17.922 46.312 5.176 1 98.25 598 SER B CA 1
ATOM 11703 C C . SER B 1 598 ? -18.625 45.5 4.094 1 98.25 598 SER B C 1
ATOM 11705 O O . SER B 1 598 ? -18.094 45.344 2.988 1 98.25 598 SER B O 1
ATOM 11707 N N . ALA B 1 599 ? -19.781 45.062 4.461 1 98.38 599 ALA B N 1
ATOM 11708 C CA . ALA B 1 599 ? -20.484 44.219 3.502 1 98.38 599 ALA B CA 1
ATOM 11709 C C . ALA B 1 599 ? -21.984 44.5 3.506 1 98.38 599 ALA B C 1
ATOM 11711 O O . ALA B 1 599 ? -22.531 44.938 4.52 1 98.38 599 ALA B O 1
ATOM 11712 N N . ALA B 1 600 ? -22.609 44.219 2.369 1 98.62 600 ALA B N 1
ATOM 11713 C CA . ALA B 1 600 ? -24.062 44.219 2.174 1 98.62 600 ALA B CA 1
ATOM 11714 C C . ALA B 1 600 ? -24.5 43.125 1.212 1 98.62 600 ALA B C 1
ATOM 11716 O O . ALA B 1 600 ? -23.734 42.719 0.334 1 98.62 600 ALA B O 1
ATOM 11717 N N . TYR B 1 601 ? -25.75 42.656 1.427 1 98.56 601 TYR B N 1
ATOM 11718 C CA . TYR B 1 601 ? -26.234 41.656 0.502 1 98.56 601 TYR B CA 1
ATOM 11719 C C . TYR B 1 601 ? -27.734 41.75 0.322 1 98.56 601 TYR B C 1
ATOM 11721 O O . TYR B 1 601 ? -28.422 42.375 1.122 1 98.56 601 TYR B O 1
ATOM 11729 N N . VAL B 1 602 ? -28.234 41.094 -0.768 1 98.62 602 VAL B N 1
ATOM 11730 C CA . VAL B 1 602 ? -29.656 40.844 -1.035 1 98.62 602 VAL B CA 1
ATOM 11731 C C . VAL B 1 602 ? -29.844 39.469 -1.639 1 98.62 602 VAL B C 1
ATOM 11733 O O . VAL B 1 602 ? -29.016 39 -2.451 1 98.62 602 VAL B O 1
ATOM 11736 N N . THR B 1 603 ? -30.828 38.781 -1.132 1 98 603 THR B N 1
ATOM 11737 C CA . THR B 1 603 ? -31.172 37.469 -1.677 1 98 603 THR B CA 1
ATOM 11738 C C . THR B 1 603 ? -32.688 37.25 -1.624 1 98 603 THR B C 1
ATOM 11740 O O . THR B 1 603 ? -33.406 38.031 -1 1 98 603 THR B O 1
ATOM 11743 N N . GLY B 1 604 ? -33.156 36.219 -2.383 1 97.75 604 GLY B N 1
ATOM 11744 C CA . GLY B 1 604 ? -34.562 35.812 -2.4 1 97.75 604 GLY B CA 1
ATOM 11745 C C . GLY B 1 604 ? -34.75 34.344 -2.742 1 97.75 604 GLY B C 1
ATOM 11746 O O . GLY B 1 604 ? -33.875 33.719 -3.344 1 97.75 604 GLY B O 1
ATOM 11747 N N . LYS B 1 605 ? -35.875 33.906 -2.32 1 97.25 605 LYS B N 1
ATOM 11748 C CA . LYS B 1 605 ? -36.219 32.531 -2.637 1 97.25 605 LYS B CA 1
ATOM 11749 C C . LYS B 1 605 ? -37.531 32.469 -3.449 1 97.25 605 LYS B C 1
ATOM 11751 O O . LYS B 1 605 ? -38.562 33 -3.023 1 97.25 605 LYS B O 1
ATOM 11756 N N . TYR B 1 606 ? -37.438 31.875 -4.605 1 97.5 606 TYR B N 1
ATOM 11757 C CA . TYR B 1 606 ? -38.594 31.562 -5.449 1 97.5 606 TYR B CA 1
ATOM 11758 C C . TYR B 1 606 ? -38.938 30.094 -5.34 1 97.5 606 TYR B C 1
ATOM 11760 O O . TYR B 1 606 ? -38.094 29.219 -5.527 1 97.5 606 TYR B O 1
ATOM 11768 N N . ASP B 1 607 ? -40.25 29.891 -5.066 1 95.12 607 ASP B N 1
ATOM 11769 C CA . ASP B 1 607 ? -40.75 28.531 -4.941 1 95.12 607 ASP B CA 1
ATOM 11770 C C . ASP B 1 607 ? -41.719 28.188 -6.086 1 95.12 607 ASP B C 1
ATOM 11772 O O . ASP B 1 607 ? -42.781 28.766 -6.188 1 95.12 607 ASP B O 1
ATOM 11776 N N . PHE B 1 608 ? -41.375 27.219 -6.855 1 95.19 608 PHE B N 1
ATOM 11777 C CA . PHE B 1 608 ? -42.188 26.734 -7.945 1 95.19 608 PHE B CA 1
ATOM 11778 C C . PHE B 1 608 ? -42.625 25.297 -7.688 1 95.19 608 PHE B C 1
ATOM 11780 O O . PHE B 1 608 ? -42.5 24.422 -8.547 1 95.19 608 PHE B O 1
ATOM 11787 N N . GLY B 1 609 ? -43.062 25.016 -6.516 1 92 609 GLY B N 1
ATOM 11788 C CA . GLY B 1 609 ? -43.406 23.672 -6.105 1 92 609 GLY B CA 1
ATOM 11789 C C . GLY B 1 609 ? -42.219 22.859 -5.645 1 92 609 GLY B C 1
ATOM 11790 O O . GLY B 1 609 ? -41.688 23.094 -4.555 1 92 609 GLY B O 1
ATOM 11791 N N . SER B 1 610 ? -41.812 21.969 -6.664 1 93.31 610 SER B N 1
ATOM 11792 C CA . SER B 1 610 ? -40.688 21.125 -6.309 1 93.31 610 SER B CA 1
ATOM 11793 C C . SER B 1 610 ? -39.375 21.797 -6.66 1 93.31 610 SER B C 1
ATOM 11795 O O . SER B 1 610 ? -38.312 21.297 -6.297 1 93.31 610 SER B O 1
ATOM 11797 N N . LEU B 1 611 ? -39.469 22.969 -7.312 1 96.25 611 LEU B N 1
ATOM 11798 C CA . LEU B 1 611 ? -38.281 23.688 -7.742 1 96.25 611 LEU B CA 1
ATOM 11799 C C . LEU B 1 611 ? -38.094 24.969 -6.938 1 96.25 611 LEU B C 1
ATOM 11801 O O . LEU B 1 611 ? -39 25.781 -6.84 1 96.25 611 LEU B O 1
ATOM 11805 N N . GLU B 1 612 ? -36.969 25.094 -6.324 1 96.88 612 GLU B N 1
ATOM 11806 C CA . GLU B 1 612 ? -36.594 26.297 -5.59 1 96.88 612 GLU B CA 1
ATOM 11807 C C . GLU B 1 612 ? -35.469 27.031 -6.273 1 96.88 612 GLU B C 1
ATOM 11809 O O . GLU B 1 612 ? -34.469 26.406 -6.66 1 96.88 612 GLU B O 1
ATOM 11814 N N . VAL B 1 613 ? -35.562 28.312 -6.465 1 98.12 613 VAL B N 1
ATOM 11815 C CA . VAL B 1 613 ? -34.531 29.156 -7.047 1 98.12 613 VAL B CA 1
ATOM 11816 C C . VAL B 1 613 ? -34.156 30.281 -6.078 1 98.12 613 VAL B C 1
ATOM 11818 O O . VAL B 1 613 ? -35.031 31.031 -5.637 1 98.12 613 VAL B O 1
ATOM 11821 N N . ILE B 1 614 ? -32.844 30.438 -5.793 1 98.31 614 ILE B N 1
ATOM 11822 C CA . ILE B 1 614 ? -32.406 31.391 -4.785 1 98.31 614 ILE B CA 1
ATOM 11823 C C . ILE B 1 614 ? -31.281 32.25 -5.355 1 98.31 614 ILE B C 1
ATOM 11825 O O . ILE B 1 614 ? -30.109 31.969 -5.152 1 98.31 614 ILE B O 1
ATOM 11829 N N . PRO B 1 615 ? -31.609 33.281 -5.988 1 98.25 615 PRO B N 1
ATOM 11830 C CA . PRO B 1 615 ? -30.594 34.25 -6.418 1 98.25 615 PRO B CA 1
ATOM 11831 C C . PRO B 1 615 ? -30.109 35.156 -5.281 1 98.25 615 PRO B C 1
ATOM 11833 O O . PRO B 1 615 ? -30.859 35.406 -4.34 1 98.25 615 PRO B O 1
ATOM 11836 N N . GLY B 1 616 ? -28.859 35.562 -5.328 1 98.44 616 GLY B N 1
ATOM 11837 C CA . GLY B 1 616 ? -28.297 36.469 -4.332 1 98.44 616 GLY B CA 1
ATOM 11838 C C . GLY B 1 616 ? -27.141 37.312 -4.852 1 98.44 616 GLY B C 1
ATOM 11839 O O . GLY B 1 616 ? -26.516 36.938 -5.852 1 98.44 616 GLY B O 1
ATOM 11840 N N . LEU B 1 617 ? -26.875 38.406 -4.227 1 98.56 617 LEU B N 1
ATOM 11841 C CA . LEU B 1 617 ? -25.734 39.281 -4.52 1 98.56 617 LEU B CA 1
ATOM 11842 C C . LEU B 1 617 ? -25.172 39.875 -3.24 1 98.56 617 LEU B C 1
ATOM 11844 O O . LEU B 1 617 ? -25.922 40.406 -2.42 1 98.56 617 LEU B O 1
ATOM 11848 N N . ARG B 1 618 ? -23.891 39.75 -3.088 1 98.56 618 ARG B N 1
ATOM 11849 C CA . ARG B 1 618 ? -23.172 40.344 -1.95 1 98.56 618 ARG B CA 1
ATOM 11850 C C . ARG B 1 618 ? -22.031 41.219 -2.416 1 98.56 618 ARG B C 1
ATOM 11852 O O . ARG B 1 618 ? -21.359 40.938 -3.402 1 98.56 618 ARG B O 1
ATOM 11859 N N . PHE B 1 619 ? -21.844 42.312 -1.738 1 98.5 619 PHE B N 1
ATOM 11860 C CA . PHE B 1 619 ? -20.703 43.219 -1.96 1 98.5 619 PHE B CA 1
ATOM 11861 C C . PHE B 1 619 ? -19.891 43.375 -0.688 1 98.5 619 PHE B C 1
ATOM 11863 O O . PHE B 1 619 ? -20.438 43.562 0.4 1 98.5 619 PHE B O 1
ATOM 11870 N N . GLU B 1 620 ? -18.547 43.281 -0.82 1 98.38 620 GLU B N 1
ATOM 11871 C CA . GLU B 1 620 ? -17.641 43.5 0.309 1 98.38 620 GLU B CA 1
ATOM 11872 C C . GLU B 1 620 ? -16.547 44.5 -0.044 1 98.38 620 GLU B C 1
ATOM 11874 O O . GLU B 1 620 ? -15.922 44.375 -1.099 1 98.38 620 GLU B O 1
ATOM 11879 N N . HIS B 1 621 ? -16.328 45.406 0.854 1 98.19 621 HIS B N 1
ATOM 11880 C CA . HIS B 1 621 ? -15.203 46.344 0.782 1 98.19 621 HIS B CA 1
ATOM 11881 C C . HIS B 1 621 ? -14.234 46.125 1.94 1 98.19 621 HIS B C 1
ATOM 11883 O O . HIS B 1 621 ? -14.648 46.094 3.102 1 98.19 621 HIS B O 1
ATOM 11889 N N . THR B 1 622 ? -12.961 46.031 1.581 1 97 622 THR B N 1
ATOM 11890 C CA . THR B 1 622 ? -11.938 45.781 2.596 1 97 622 THR B CA 1
ATOM 11891 C C . THR B 1 622 ? -10.891 46.906 2.566 1 97 622 THR B C 1
ATOM 11893 O O . THR B 1 622 ? -10.398 47.281 1.498 1 97 622 THR B O 1
ATOM 11896 N N . ASP B 1 623 ? -10.578 47.406 3.719 1 96.38 623 ASP B N 1
ATOM 11897 C CA . ASP B 1 623 ? -9.484 48.344 3.932 1 96.38 623 ASP B CA 1
ATOM 11898 C C . ASP B 1 623 ? -8.438 47.781 4.887 1 96.38 623 ASP B C 1
ATOM 11900 O O . ASP B 1 623 ? -8.758 47.406 6.02 1 96.38 623 ASP B O 1
ATOM 11904 N N . ILE B 1 624 ? -7.195 47.719 4.352 1 95.12 624 ILE B N 1
ATOM 11905 C CA . ILE B 1 624 ? -6.129 47.156 5.164 1 95.12 624 ILE B CA 1
ATOM 11906 C C . ILE B 1 624 ? -4.992 48.156 5.32 1 95.12 624 ILE B C 1
ATOM 11908 O O . ILE B 1 624 ? -4.508 48.719 4.332 1 95.12 624 ILE B O 1
ATOM 11912 N N . LYS B 1 625 ? -4.562 48.406 6.523 1 95.19 625 LYS B N 1
ATOM 11913 C CA . LYS B 1 625 ? -3.389 49.188 6.836 1 95.19 625 LYS B CA 1
ATOM 11914 C C . LYS B 1 625 ? -2.348 48.375 7.602 1 95.19 625 LYS B C 1
ATOM 11916 O O . LYS B 1 625 ? -2.645 47.844 8.664 1 95.19 625 LYS B O 1
ATOM 11921 N N . ASN B 1 626 ? -1.217 48.344 7.051 1 91.75 626 ASN B N 1
ATOM 11922 C CA . ASN B 1 626 ? -0.128 47.625 7.684 1 91.75 626 ASN B CA 1
ATOM 11923 C C . ASN B 1 626 ? 0.94 48.562 8.234 1 91.75 626 ASN B C 1
ATOM 11925 O O . ASN B 1 626 ? 1.26 49.562 7.613 1 91.75 626 ASN B O 1
ATOM 11929 N N . THR B 1 627 ? 1.44 48.281 9.383 1 91.94 627 THR B N 1
ATOM 11930 C CA . THR B 1 627 ? 2.562 48.969 10 1 91.94 627 THR B CA 1
ATOM 11931 C C . THR B 1 627 ? 3.701 48 10.305 1 91.94 627 THR B C 1
ATOM 11933 O O . THR B 1 627 ? 3.482 46.938 10.898 1 91.94 627 THR B O 1
ATOM 11936 N N . TYR B 1 628 ? 4.848 48.344 9.836 1 85.75 628 TYR B N 1
ATOM 11937 C CA . TYR B 1 628 ? 5.996 47.469 9.984 1 85.75 628 TYR B CA 1
ATOM 11938 C C . TYR B 1 628 ? 7.254 48.25 10.32 1 85.75 628 TYR B C 1
ATOM 11940 O O . TYR B 1 628 ? 7.312 49.469 10.102 1 85.75 628 TYR B O 1
ATOM 11948 N N . TRP B 1 629 ? 8.242 47.5 10.859 1 82.38 629 TRP B N 1
ATOM 11949 C CA . TRP B 1 629 ? 9.516 48.094 11.219 1 82.38 629 TRP B CA 1
ATOM 11950 C C . TRP B 1 629 ? 10.469 48.125 10.031 1 82.38 629 TRP B C 1
ATOM 11952 O O . TRP B 1 629 ? 10.68 47.094 9.391 1 82.38 629 TRP B O 1
ATOM 11962 N N . ASN B 1 630 ? 10.938 49.25 9.68 1 78.31 630 ASN B N 1
ATOM 11963 C CA . ASN B 1 630 ? 12.031 49.406 8.719 1 78.31 630 ASN B CA 1
ATOM 11964 C C . ASN B 1 630 ? 13.391 49.375 9.406 1 78.31 630 ASN B C 1
ATOM 11966 O O . ASN B 1 630 ? 13.789 50.375 10.016 1 78.31 630 ASN B O 1
ATOM 11970 N N . SER B 1 631 ? 14.078 48.375 9.281 1 74.44 631 SER B N 1
ATOM 11971 C CA . SER B 1 631 ? 15.328 48.156 10 1 74.44 631 SER B CA 1
ATOM 11972 C C . SER B 1 631 ? 16.391 49.156 9.555 1 74.44 631 SER B C 1
ATOM 11974 O O . SER B 1 631 ? 17.219 49.594 10.359 1 74.44 631 SER B O 1
ATOM 11976 N N . ALA B 1 632 ? 16.422 49.5 8.281 1 70.06 632 ALA B N 1
ATOM 11977 C CA . ALA B 1 632 ? 17.422 50.438 7.75 1 70.06 632 ALA B CA 1
ATOM 11978 C C . ALA B 1 632 ? 17.25 51.812 8.336 1 70.06 632 ALA B C 1
ATOM 11980 O O . ALA B 1 632 ? 18.234 52.5 8.641 1 70.06 632 ALA B O 1
ATOM 11981 N N . LYS B 1 633 ? 16.016 52.188 8.547 1 76.62 633 LYS B N 1
ATOM 11982 C CA . LYS B 1 633 ? 15.727 53.531 9.039 1 76.62 633 LYS B CA 1
ATOM 11983 C C . LYS B 1 633 ? 15.484 53.5 10.547 1 76.62 633 LYS B C 1
ATOM 11985 O O . LYS B 1 633 ? 15.5 54.562 11.188 1 76.62 633 LYS B O 1
ATOM 11990 N N . LYS B 1 634 ? 15.273 52.344 11.07 1 82.31 634 LYS B N 1
ATOM 11991 C CA . LYS B 1 634 ? 14.961 52.156 12.484 1 82.31 634 LYS B CA 1
ATOM 11992 C C . LYS B 1 634 ? 13.711 52.938 12.883 1 82.31 634 LYS B C 1
ATOM 11994 O O . LYS B 1 634 ? 13.727 53.656 13.875 1 82.31 634 LYS B O 1
ATOM 11999 N N . THR B 1 635 ? 12.781 52.938 12.008 1 87.69 635 THR B N 1
ATOM 12000 C CA . THR B 1 635 ? 11.492 53.562 12.258 1 87.69 635 THR B CA 1
ATOM 12001 C C . THR B 1 635 ? 10.344 52.688 11.742 1 87.69 635 THR B C 1
ATOM 12003 O O . THR B 1 635 ? 10.562 51.812 10.922 1 87.69 635 THR B O 1
ATOM 12006 N N . PHE B 1 636 ? 9.188 53 12.289 1 90.56 636 PHE B N 1
ATOM 12007 C CA . PHE B 1 636 ? 7.992 52.312 11.789 1 90.56 636 PHE B CA 1
ATOM 12008 C C . PHE B 1 636 ? 7.473 53 10.531 1 90.56 636 PHE B C 1
ATOM 12010 O O . PHE B 1 636 ? 7.496 54.25 10.43 1 90.56 636 PHE B O 1
ATOM 12017 N N . GLU B 1 637 ? 7.137 52.156 9.523 1 89.75 637 GLU B N 1
ATOM 12018 C CA . GLU B 1 637 ? 6.488 52.594 8.297 1 89.75 637 GLU B CA 1
ATOM 12019 C C . GLU B 1 637 ? 5.16 51.875 8.078 1 89.75 637 GLU B C 1
ATOM 12021 O O . GLU B 1 637 ? 4.836 50.938 8.797 1 89.75 637 GLU B O 1
ATOM 12026 N N . SER B 1 638 ? 4.336 52.469 7.227 1 91.31 638 SER B N 1
ATOM 12027 C CA . SER B 1 638 ? 3.029 51.875 6.98 1 91.31 638 SER B CA 1
ATOM 12028 C C . SER B 1 638 ? 2.699 51.844 5.492 1 91.31 638 SER B C 1
ATOM 12030 O O . SER B 1 638 ? 3.299 52.594 4.707 1 91.31 638 SER B O 1
ATOM 12032 N N . ASN B 1 639 ? 1.926 50.938 5.035 1 90.62 639 ASN B N 1
ATOM 12033 C CA . ASN B 1 639 ? 1.295 50.906 3.723 1 90.62 639 ASN B CA 1
ATOM 12034 C C . ASN B 1 639 ? -0.181 50.531 3.818 1 90.62 639 ASN B C 1
ATOM 12036 O O . ASN B 1 639 ? -0.67 50.188 4.898 1 90.62 639 ASN B O 1
ATOM 12040 N N . SER B 1 640 ? -0.926 50.75 2.738 1 91.81 640 SER B N 1
ATOM 12041 C CA . SER B 1 640 ? -2.359 50.5 2.725 1 91.81 640 SER B CA 1
ATOM 12042 C C . SER B 1 640 ? -2.768 49.75 1.447 1 91.81 640 SER B C 1
ATOM 12044 O O . SER B 1 640 ? -2.135 49.938 0.402 1 91.81 640 SER B O 1
ATOM 12046 N N . THR B 1 641 ? -3.734 48.938 1.573 1 92.44 641 THR B N 1
ATOM 12047 C CA . THR B 1 641 ? -4.348 48.219 0.465 1 92.44 641 THR B CA 1
ATOM 12048 C C . THR B 1 641 ? -5.863 48.156 0.635 1 92.44 641 THR B C 1
ATOM 12050 O O . THR B 1 641 ? -6.363 48 1.751 1 92.44 641 THR B O 1
ATOM 12053 N N . ASP B 1 642 ? -6.598 48.25 -0.41 1 94.56 642 ASP B N 1
ATOM 12054 C CA . ASP B 1 642 ? -8.055 48.125 -0.362 1 94.56 642 ASP B CA 1
ATOM 12055 C C . ASP B 1 642 ? -8.555 47.156 -1.441 1 94.56 642 ASP B C 1
ATOM 12057 O O . ASP B 1 642 ? -7.914 47 -2.484 1 94.56 642 ASP B O 1
ATOM 12061 N N . TYR B 1 643 ? -9.641 46.531 -1.276 1 96.31 643 TYR B N 1
ATOM 12062 C CA . TYR B 1 643 ? -10.281 45.594 -2.207 1 96.31 643 TYR B CA 1
ATOM 12063 C C . TYR B 1 643 ? -11.781 45.844 -2.275 1 96.31 643 TYR B C 1
ATOM 12065 O O . TYR B 1 643 ? -12.414 46.156 -1.264 1 96.31 643 TYR B O 1
ATOM 12073 N N . ASN B 1 644 ? -12.43 45.656 -3.473 1 97.5 644 ASN B N 1
ATOM 12074 C CA . ASN B 1 644 ? -13.859 45.656 -3.74 1 97.5 644 ASN B CA 1
ATOM 12075 C C . ASN B 1 644 ? -14.297 44.375 -4.473 1 97.5 644 ASN B C 1
ATOM 12077 O O . ASN B 1 644 ? -13.859 44.125 -5.594 1 97.5 644 ASN B O 1
ATOM 12081 N N . GLU B 1 645 ? -15.164 43.719 -3.855 1 97.44 645 GLU B N 1
ATOM 12082 C CA . GLU B 1 645 ? -15.523 42.406 -4.43 1 97.44 645 GLU B CA 1
ATOM 12083 C C . GLU B 1 645 ? -17.031 42.25 -4.562 1 97.44 645 GLU B C 1
ATOM 12085 O O . GLU B 1 645 ? -17.766 42.375 -3.57 1 97.44 645 GLU B O 1
ATOM 12090 N N . TRP B 1 646 ? -17.562 42 -5.789 1 97.75 646 TRP B N 1
ATOM 12091 C CA . TRP B 1 646 ? -18.938 41.594 -6.062 1 97.75 646 TRP B CA 1
ATOM 12092 C C . TRP B 1 646 ? -19.062 40.062 -6.105 1 97.75 646 TRP B C 1
ATOM 12094 O O . TRP B 1 646 ? -18.344 39.406 -6.855 1 97.75 646 TRP B O 1
ATOM 12104 N N . LEU B 1 647 ? -20 39.594 -5.363 1 98.38 647 LEU B N 1
ATOM 12105 C CA . LEU B 1 647 ? -20.109 38.156 -5.203 1 98.38 647 LEU B CA 1
ATOM 12106 C C . LEU B 1 647 ? -21.516 37.688 -5.5 1 98.38 647 LEU B C 1
ATOM 12108 O O . LEU B 1 647 ? -22.297 37.438 -4.578 1 98.38 647 LEU B O 1
ATOM 12112 N N . PRO B 1 648 ? -21.859 37.438 -6.727 1 98.12 648 PRO B N 1
ATOM 12113 C CA . PRO B 1 648 ? -23.172 36.844 -7.062 1 98.12 648 PRO B CA 1
ATOM 12114 C C . PRO B 1 648 ? -23.281 35.375 -6.691 1 98.12 648 PRO B C 1
ATOM 12116 O O . PRO B 1 648 ? -22.25 34.688 -6.617 1 98.12 648 PRO B O 1
ATOM 12119 N N . SER B 1 649 ? -24.469 34.906 -6.445 1 97.69 649 SER B N 1
ATOM 12120 C CA . SER B 1 649 ? -24.75 33.5 -6.164 1 97.69 649 SER B CA 1
ATOM 12121 C C . SER B 1 649 ? -26.125 33.094 -6.699 1 97.69 649 SER B C 1
ATOM 12123 O O . SER B 1 649 ? -27.062 33.906 -6.711 1 97.69 649 SER B O 1
ATOM 12125 N N . LEU B 1 650 ? -26.219 31.875 -7.168 1 98.5 650 LEU B N 1
ATOM 12126 C CA . LEU B 1 650 ? -27.469 31.266 -7.633 1 98.5 650 LEU B CA 1
ATOM 12127 C C . LEU B 1 650 ? -27.547 29.812 -7.191 1 98.5 650 LEU B C 1
ATOM 12129 O O . LEU B 1 650 ? -26.641 29.016 -7.445 1 98.5 650 LEU B O 1
ATOM 12133 N N . PHE B 1 651 ? -28.609 29.516 -6.547 1 98.12 651 PHE B N 1
ATOM 12134 C CA . PHE B 1 651 ? -28.891 28.141 -6.141 1 98.12 651 PHE B CA 1
ATOM 12135 C C . PHE B 1 651 ? -30.203 27.656 -6.73 1 98.12 651 PHE B C 1
ATOM 12137 O O . PHE B 1 651 ? -31.203 28.375 -6.707 1 98.12 651 PHE B O 1
ATOM 12144 N N . VAL B 1 652 ? -30.188 26.453 -7.258 1 98.31 652 VAL B N 1
ATOM 12145 C CA . VAL B 1 652 ? -31.375 25.781 -7.789 1 98.31 652 VAL B CA 1
ATOM 12146 C C . VAL B 1 652 ? -31.516 24.391 -7.16 1 98.31 652 VAL B C 1
ATOM 12148 O O . VAL B 1 652 ? -30.625 23.562 -7.285 1 98.31 652 VAL B O 1
ATOM 12151 N N . ASN B 1 653 ? -32.625 24.219 -6.48 1 97.5 653 ASN B N 1
ATOM 12152 C CA . ASN B 1 653 ? -32.906 22.938 -5.832 1 97.5 653 ASN B CA 1
ATOM 12153 C C . ASN B 1 653 ? -34.188 22.312 -6.352 1 97.5 653 ASN B C 1
ATOM 12155 O O . ASN B 1 653 ? -35.219 22.969 -6.414 1 97.5 653 ASN B O 1
ATOM 12159 N N . TYR B 1 654 ? -34.062 21.094 -6.734 1 96.94 654 TYR B N 1
ATOM 12160 C CA . TYR B 1 654 ? -35.219 20.312 -7.156 1 96.94 654 TYR B CA 1
ATOM 12161 C C . TYR B 1 654 ? -35.5 19.172 -6.172 1 96.94 654 TYR B C 1
ATOM 12163 O O . TYR B 1 654 ? -34.656 18.328 -5.941 1 96.94 654 TYR B O 1
ATOM 12171 N N . ARG B 1 655 ? -36.719 19.203 -5.586 1 94.62 655 ARG B N 1
ATOM 12172 C CA . ARG B 1 655 ? -37.156 18.219 -4.598 1 94.62 655 ARG B CA 1
ATOM 12173 C C . ARG B 1 655 ? -38.406 17.5 -5.039 1 94.62 655 ARG B C 1
ATOM 12175 O O . ARG B 1 655 ? -39.5 17.828 -4.586 1 94.62 655 ARG B O 1
ATOM 12182 N N . PRO B 1 656 ? -38.219 16.469 -5.676 1 89.75 656 PRO B N 1
ATOM 12183 C CA . PRO B 1 656 ? -39.406 15.719 -6.074 1 89.75 656 PRO B CA 1
ATOM 12184 C C . PRO B 1 656 ? -40.031 14.961 -4.91 1 89.75 656 PRO B C 1
ATOM 12186 O O . PRO B 1 656 ? -39.406 14.781 -3.865 1 89.75 656 PRO B O 1
ATOM 12189 N N . GLU B 1 657 ? -41.25 14.469 -5.074 1 80.56 657 GLU B N 1
ATOM 12190 C CA . GLU B 1 657 ? -42.031 13.773 -4.043 1 80.56 657 GLU B CA 1
ATOM 12191 C C . GLU B 1 657 ? -41.406 12.398 -3.746 1 80.56 657 GLU B C 1
ATOM 12193 O O . GLU B 1 657 ? -41.656 11.82 -2.686 1 80.56 657 GLU B O 1
ATOM 12198 N N . THR B 1 658 ? -40.531 11.953 -4.547 1 72.25 658 THR B N 1
ATOM 12199 C CA . THR B 1 658 ? -39.969 10.617 -4.418 1 72.25 658 THR B CA 1
ATOM 12200 C C . THR B 1 658 ? -38.844 10.602 -3.371 1 72.25 658 THR B C 1
ATOM 12202 O O . THR B 1 658 ? -38.312 9.547 -3.045 1 72.25 658 THR B O 1
ATOM 12205 N N . GLY B 1 659 ? -38.594 11.711 -2.729 1 77.56 659 GLY B N 1
ATOM 12206 C CA . GLY B 1 659 ? -37.688 11.719 -1.594 1 77.56 659 GLY B CA 1
ATOM 12207 C C . GLY B 1 659 ? -36.281 12.094 -1.969 1 77.56 659 GLY B C 1
ATOM 12208 O O . GLY B 1 659 ? -35.406 12.211 -1.1 1 77.56 659 GLY B O 1
ATOM 12209 N N . GLY B 1 660 ? -35.875 12.359 -3.127 1 88.69 660 GLY B N 1
ATOM 12210 C CA . GLY B 1 660 ? -34.562 12.789 -3.52 1 88.69 660 GLY B CA 1
ATOM 12211 C C . GLY B 1 660 ? -34.406 14.297 -3.609 1 88.69 660 GLY B C 1
ATOM 12212 O O . GLY B 1 660 ? -35.406 15.023 -3.555 1 88.69 660 GLY B O 1
ATOM 12213 N N . VAL B 1 661 ? -33.188 14.797 -3.504 1 94.5 661 VAL B N 1
ATOM 12214 C CA . VAL B 1 661 ? -32.906 16.219 -3.682 1 94.5 661 VAL B CA 1
ATOM 12215 C C . VAL B 1 661 ? -31.781 16.391 -4.711 1 94.5 661 VAL B C 1
ATOM 12217 O O . VAL B 1 661 ? -30.75 15.711 -4.641 1 94.5 661 VAL B O 1
ATOM 12220 N N . TYR B 1 662 ? -32 17.219 -5.684 1 95.75 662 TYR B N 1
ATOM 12221 C CA . TYR B 1 662 ? -31.016 17.578 -6.688 1 95.75 662 TYR B CA 1
ATOM 12222 C C . TYR B 1 662 ? -30.672 19.062 -6.605 1 95.75 662 TYR B C 1
ATOM 12224 O O . TYR B 1 662 ? -31.562 19.906 -6.516 1 95.75 662 TYR B O 1
ATOM 12232 N N . ARG B 1 663 ? -29.422 19.375 -6.613 1 97.56 663 ARG B N 1
ATOM 12233 C CA . ARG B 1 663 ? -29.016 20.766 -6.445 1 97.56 663 ARG B CA 1
ATOM 12234 C C . ARG B 1 663 ? -28.031 21.172 -7.535 1 97.56 663 ARG B C 1
ATOM 12236 O O . ARG B 1 663 ? -27.203 20.359 -7.969 1 97.56 663 ARG B O 1
ATOM 12243 N N . ALA B 1 664 ? -28.125 22.406 -7.961 1 98 664 ALA B N 1
ATOM 12244 C CA . ALA B 1 664 ? -27.141 23.094 -8.789 1 98 664 ALA B CA 1
ATOM 12245 C C . ALA B 1 664 ? -26.875 24.5 -8.258 1 98 664 ALA B C 1
ATOM 12247 O O . ALA B 1 664 ? -27.797 25.188 -7.809 1 98 664 ALA B O 1
ATOM 12248 N N . SER B 1 665 ? -25.609 24.891 -8.258 1 97.75 665 SER B N 1
ATOM 12249 C CA . SER B 1 665 ? -25.312 26.234 -7.789 1 97.75 665 SER B CA 1
ATOM 12250 C C . SER B 1 665 ? -24.156 26.844 -8.562 1 97.75 665 SER B C 1
ATOM 12252 O O . SER B 1 665 ? -23.266 26.141 -9.047 1 97.75 665 SER B O 1
ATOM 12254 N N . LEU B 1 666 ? -24.141 28.125 -8.703 1 98.06 666 LEU B N 1
ATOM 12255 C CA . LEU B 1 666 ? -23.094 28.969 -9.242 1 98.06 666 LEU B CA 1
ATOM 12256 C C . LEU B 1 666 ? -22.797 30.141 -8.305 1 98.06 666 LEU B C 1
ATOM 12258 O O . LEU B 1 666 ? -23.672 30.953 -8.023 1 98.06 666 LEU B O 1
ATOM 12262 N N . THR B 1 667 ? -21.594 30.141 -7.77 1 97.5 667 THR B N 1
ATOM 12263 C CA . THR B 1 667 ? -21.266 31.172 -6.781 1 97.5 667 THR B CA 1
ATOM 12264 C C . THR B 1 667 ? -19.875 31.766 -7.059 1 97.5 667 THR B C 1
ATOM 12266 O O . THR B 1 667 ? -19.078 31.172 -7.785 1 97.5 667 THR B O 1
ATOM 12269 N N . ARG B 1 668 ? -19.594 32.938 -6.5 1 97 668 ARG B N 1
ATOM 12270 C CA . ARG B 1 668 ? -18.281 33.594 -6.523 1 97 668 ARG B CA 1
ATOM 12271 C C . ARG B 1 668 ? -17.75 33.812 -5.113 1 97 668 ARG B C 1
ATOM 12273 O O . ARG B 1 668 ? -18.516 34.125 -4.195 1 97 668 ARG B O 1
ATOM 12280 N N . ALA B 1 669 ? -16.484 33.562 -4.938 1 95.44 669 ALA B N 1
ATOM 12281 C CA . ALA B 1 669 ? -15.82 33.781 -3.656 1 95.44 669 ALA B CA 1
ATOM 12282 C C . ALA B 1 669 ? -14.43 34.375 -3.854 1 95.44 669 ALA B C 1
ATOM 12284 O O . ALA B 1 669 ? -13.953 34.5 -4.984 1 95.44 669 ALA B O 1
ATOM 12285 N N . TYR B 1 670 ? -13.805 34.781 -2.766 1 94.38 670 TYR B N 1
ATOM 12286 C CA . TYR B 1 670 ? -12.445 35.312 -2.85 1 94.38 670 TYR B CA 1
ATOM 12287 C C . TYR B 1 670 ? -11.695 35.094 -1.538 1 94.38 670 TYR B C 1
ATOM 12289 O O . TYR B 1 670 ? -12.281 34.656 -0.548 1 94.38 670 TYR B O 1
ATOM 12297 N N . MET B 1 671 ? -10.398 35.344 -1.562 1 90.5 671 MET B N 1
ATOM 12298 C CA . MET B 1 671 ? -9.539 35.281 -0.382 1 90.5 671 MET B CA 1
ATOM 12299 C C . MET B 1 671 ? -8.508 36.406 -0.397 1 90.5 671 MET B C 1
ATOM 12301 O O . MET B 1 671 ? -7.781 36.562 -1.377 1 90.5 671 MET B O 1
ATOM 12305 N N . ARG B 1 672 ? -8.469 37.062 0.626 1 90.44 672 ARG B N 1
ATOM 12306 C CA . ARG B 1 672 ? -7.508 38.156 0.743 1 90.44 672 ARG B CA 1
ATOM 12307 C C . ARG B 1 672 ? -6.133 37.625 1.138 1 90.44 672 ARG B C 1
ATOM 12309 O O . ARG B 1 672 ? -6.023 36.688 1.913 1 90.44 672 ARG B O 1
ATOM 12316 N N . PRO B 1 673 ? -5.102 38.281 0.732 1 85.12 673 PRO B N 1
ATOM 12317 C CA . PRO B 1 673 ? -3.76 37.875 1.183 1 85.12 673 PRO B CA 1
ATOM 12318 C C . PRO B 1 673 ? -3.562 38.094 2.684 1 85.12 673 PRO B C 1
ATOM 12320 O O . PRO B 1 673 ? -4.219 38.938 3.289 1 85.12 673 PRO B O 1
ATOM 12323 N N . ALA B 1 674 ? -2.633 37.312 3.217 1 80 674 ALA B N 1
ATOM 12324 C CA . ALA B 1 674 ? -2.279 37.5 4.621 1 80 674 ALA B CA 1
ATOM 12325 C C . ALA B 1 674 ? -1.526 38.812 4.824 1 80 674 ALA B C 1
ATOM 12327 O O . ALA B 1 674 ? -0.84 39.312 3.918 1 80 674 ALA B O 1
ATOM 12328 N N . MET B 1 675 ? -1.595 39.344 5.98 1 77.06 675 MET B N 1
ATOM 12329 C CA . MET B 1 675 ? -0.976 40.625 6.301 1 77.06 675 MET B CA 1
ATOM 12330 C C . MET B 1 675 ? 0.53 40.594 6.062 1 77.06 675 MET B C 1
ATOM 12332 O O . MET B 1 675 ? 1.116 41.562 5.578 1 77.06 675 MET B O 1
ATOM 12336 N N . VAL B 1 676 ? 1.089 39.438 6.391 1 73.19 676 VAL B N 1
ATOM 12337 C CA . VAL B 1 676 ? 2.539 39.312 6.281 1 73.19 676 VAL B CA 1
ATOM 12338 C C . VAL B 1 676 ? 2.953 39.406 4.812 1 73.19 676 VAL B C 1
ATOM 12340 O O . VAL B 1 676 ? 4.066 39.812 4.496 1 73.19 676 VAL B O 1
ATOM 12343 N N . GLN B 1 677 ? 2.068 39.094 3.988 1 78.38 677 GLN B N 1
ATOM 12344 C CA . GLN B 1 677 ? 2.361 39.125 2.561 1 78.38 677 GLN B CA 1
ATOM 12345 C C . GLN B 1 677 ? 2.229 40.562 2.02 1 78.38 677 GLN B C 1
ATOM 12347 O O . GLN B 1 677 ? 2.84 40.906 1.008 1 78.38 677 GLN B O 1
ATOM 12352 N N . LEU B 1 678 ? 1.466 41.312 2.701 1 80.5 678 LEU B N 1
ATOM 12353 C CA . LEU B 1 678 ? 1.176 42.688 2.227 1 80.5 678 LEU B CA 1
ATOM 12354 C C . LEU B 1 678 ? 2.168 43.688 2.805 1 80.5 678 LEU B C 1
ATOM 12356 O O . LEU B 1 678 ? 2.486 44.688 2.162 1 80.5 678 LEU B O 1
ATOM 12360 N N . GLY B 1 679 ? 2.578 43.375 4.023 1 73.75 679 GLY B N 1
ATOM 12361 C CA . GLY B 1 679 ? 3.477 44.312 4.668 1 73.75 679 GLY B CA 1
ATOM 12362 C C . GLY B 1 679 ? 4.844 44.375 4.02 1 73.75 679 GLY B C 1
ATOM 12363 O O . GLY B 1 679 ? 5.375 43.375 3.584 1 73.75 679 GLY B O 1
ATOM 12364 N N . ASN B 1 680 ? 5.371 45.469 3.725 1 61.69 680 ASN B N 1
ATOM 12365 C CA . ASN B 1 680 ? 6.652 45.656 3.053 1 61.69 680 ASN B CA 1
ATOM 12366 C C . ASN B 1 680 ? 7.82 45.5 4.02 1 61.69 680 ASN B C 1
ATOM 12368 O O . ASN B 1 680 ? 8.82 46.219 3.912 1 61.69 680 ASN B O 1
ATOM 12372 N N . LYS B 1 681 ? 7.5 44.625 4.957 1 62.88 681 LYS B N 1
ATOM 12373 C CA . LYS B 1 681 ? 8.609 44.312 5.859 1 62.88 681 LYS B CA 1
ATOM 12374 C C . LYS B 1 681 ? 9.758 43.656 5.113 1 62.88 681 LYS B C 1
ATOM 12376 O O . LYS B 1 681 ? 9.539 42.781 4.281 1 62.88 681 LYS B O 1
ATOM 12381 N N . THR B 1 682 ? 10.945 44.344 5.211 1 61.41 682 THR B N 1
ATOM 12382 C CA . THR B 1 682 ? 12.125 43.781 4.57 1 61.41 682 THR B CA 1
ATOM 12383 C C . THR B 1 682 ? 12.938 42.938 5.562 1 61.41 682 THR B C 1
ATOM 12385 O O . THR B 1 682 ? 13.273 43.438 6.648 1 61.41 682 THR B O 1
ATOM 12388 N N . THR B 1 683 ? 12.812 41.656 5.414 1 60.31 683 THR B N 1
ATOM 12389 C CA . THR B 1 683 ? 13.727 40.844 6.191 1 60.31 683 THR B CA 1
ATOM 12390 C C . THR B 1 683 ? 14.898 40.375 5.332 1 60.31 683 THR B C 1
ATOM 12392 O O . THR B 1 683 ? 14.727 40.062 4.156 1 60.31 683 THR B O 1
ATOM 12395 N N . ALA B 1 684 ? 16.172 40.719 5.852 1 55.44 684 ALA B N 1
ATOM 12396 C CA . ALA B 1 684 ? 17.391 40.312 5.145 1 55.44 684 ALA B CA 1
ATOM 12397 C C . ALA B 1 684 ? 17.984 39.062 5.777 1 55.44 684 ALA B C 1
ATOM 12399 O O . ALA B 1 684 ? 18.109 38.969 7.004 1 55.44 684 ALA B O 1
ATOM 12400 N N . ARG B 1 685 ? 17.953 37.969 5.098 1 53.78 685 ARG B N 1
ATOM 12401 C CA . ARG B 1 685 ? 18.641 36.75 5.547 1 53.78 685 ARG B CA 1
ATOM 12402 C C . ARG B 1 685 ? 19.969 36.562 4.824 1 53.78 685 ARG B C 1
ATOM 12404 O O . ARG B 1 685 ? 20 36.5 3.594 1 53.78 685 ARG B O 1
ATOM 12411 N N . GLU B 1 686 ? 21.031 36.688 5.703 1 51.59 686 GLU B N 1
ATOM 12412 C CA . GLU B 1 686 ? 22.359 36.406 5.141 1 51.59 686 GLU B CA 1
ATOM 12413 C C . GLU B 1 686 ? 22.609 34.906 4.98 1 51.59 686 GLU B C 1
ATOM 12415 O O . GLU B 1 686 ? 22.359 34.156 5.898 1 51.59 686 GLU B O 1
ATOM 12420 N N . GLY B 1 687 ? 22.594 34.406 3.752 1 47.12 687 GLY B N 1
ATOM 12421 C CA . GLY B 1 687 ? 22.984 33.031 3.49 1 47.12 687 GLY B CA 1
ATOM 12422 C C . GLY B 1 687 ? 24.484 32.812 3.525 1 47.12 687 GLY B C 1
ATOM 12423 O O . GLY B 1 687 ? 25.234 33.719 3.848 1 47.12 687 GLY B O 1
ATOM 12424 N N . ASP B 1 688 ? 24.922 31.531 3.27 1 45.84 688 ASP B N 1
ATOM 12425 C CA . ASP B 1 688 ? 26.344 31.234 3.119 1 45.84 688 ASP B CA 1
ATOM 12426 C C . ASP B 1 688 ? 26.906 31.859 1.847 1 45.84 688 ASP B C 1
ATOM 12428 O O . ASP B 1 688 ? 26.156 32.188 0.929 1 45.84 688 ASP B O 1
ATOM 12432 N N . ASN B 1 689 ? 28.312 32.25 1.733 1 46.72 689 ASN B N 1
ATOM 12433 C CA . ASN B 1 689 ? 29.094 32.781 0.614 1 46.72 689 ASN B CA 1
ATOM 12434 C C . ASN B 1 689 ? 28.672 34.219 0.271 1 46.72 689 ASN B C 1
ATOM 12436 O O . ASN B 1 689 ? 28.516 34.562 -0.902 1 46.72 689 ASN B O 1
ATOM 12440 N N . ARG B 1 690 ? 28.359 35.062 1.14 1 56.09 690 ARG B N 1
ATOM 12441 C CA . ARG B 1 690 ? 28.094 36.5 1.052 1 56.09 690 ARG B CA 1
ATOM 12442 C C . ARG B 1 690 ? 26.844 36.781 0.232 1 56.09 690 ARG B C 1
ATOM 12444 O O . ARG B 1 690 ? 26.844 37.656 -0.636 1 56.09 690 ARG B O 1
ATOM 12451 N N . SER B 1 691 ? 25.906 35.75 0.401 1 56.25 691 SER B N 1
ATOM 12452 C CA . SER B 1 691 ? 24.625 36 -0.231 1 56.25 691 SER B CA 1
ATOM 12453 C C . SER B 1 691 ? 23.609 36.531 0.778 1 56.25 691 SER B C 1
ATOM 12455 O O . SER B 1 691 ? 23.672 36.188 1.962 1 56.25 691 SER B O 1
ATOM 12457 N N . LEU B 1 692 ? 22.891 37.594 0.274 1 60.69 692 LEU B N 1
ATOM 12458 C CA . LEU B 1 692 ? 21.828 38.219 1.062 1 60.69 692 LEU B CA 1
ATOM 12459 C C . LEU B 1 692 ? 20.469 38 0.402 1 60.69 692 LEU B C 1
ATOM 12461 O O . LEU B 1 692 ? 20.312 38.25 -0.799 1 60.69 692 LEU B O 1
ATOM 12465 N N . THR B 1 693 ? 19.562 37.375 1.131 1 61.31 693 THR B N 1
ATOM 12466 C CA . THR B 1 693 ? 18.188 37.312 0.66 1 61.31 693 THR B CA 1
ATOM 12467 C C . THR B 1 693 ? 17.297 38.281 1.428 1 61.31 693 THR B C 1
ATOM 12469 O O . THR B 1 693 ? 17.219 38.219 2.654 1 61.31 693 THR B O 1
ATOM 12472 N N . ILE B 1 694 ? 16.828 39.312 0.618 1 63.12 694 ILE B N 1
ATOM 12473 C CA . ILE B 1 694 ? 15.883 40.281 1.185 1 63.12 694 ILE B CA 1
ATOM 12474 C C . ILE B 1 694 ? 14.453 39.875 0.855 1 63.12 694 ILE B C 1
ATOM 12476 O O . ILE B 1 694 ? 14.117 39.656 -0.311 1 63.12 694 ILE B O 1
ATOM 12480 N N . VAL B 1 695 ? 13.648 39.562 1.91 1 64.94 695 VAL B N 1
ATOM 12481 C CA . VAL B 1 695 ? 12.234 39.219 1.736 1 64.94 695 VAL B CA 1
ATOM 12482 C C . VAL B 1 695 ? 11.367 40.438 2.088 1 64.94 695 VAL B C 1
ATOM 12484 O O . VAL B 1 695 ? 11.539 41.031 3.145 1 64.94 695 VAL B O 1
ATOM 12487 N N . GLN B 1 696 ? 10.562 40.844 1.047 1 71.75 696 GLN B N 1
ATOM 12488 C CA . GLN B 1 696 ? 9.672 42 1.261 1 71.75 696 GLN B CA 1
ATOM 12489 C C . GLN B 1 696 ? 8.234 41.625 0.922 1 71.75 696 GLN B C 1
ATOM 12491 O O . GLN B 1 696 ? 7.98 40.812 0.042 1 71.75 696 GLN B O 1
ATOM 12496 N N . GLY B 1 697 ? 7.242 42.25 1.725 1 75.81 697 GLY B N 1
ATOM 12497 C CA . GLY B 1 697 ? 5.844 42.094 1.367 1 75.81 697 GLY B CA 1
ATOM 12498 C C . GLY B 1 697 ? 5.473 42.844 0.088 1 75.81 697 GLY B C 1
ATOM 12499 O O . GLY B 1 697 ? 6.316 43.5 -0.519 1 75.81 697 GLY B O 1
ATOM 12500 N N . ASN B 1 698 ? 4.219 42.625 -0.45 1 81.12 698 ASN B N 1
ATOM 12501 C CA . ASN B 1 698 ? 3.707 43.25 -1.672 1 81.12 698 ASN B CA 1
ATOM 12502 C C . ASN B 1 698 ? 2.297 43.781 -1.474 1 81.12 698 ASN B C 1
ATOM 12504 O O . ASN B 1 698 ? 1.319 43.031 -1.547 1 81.12 698 ASN B O 1
ATOM 12508 N N . PRO B 1 699 ? 2.215 45.094 -1.232 1 85.25 699 PRO B N 1
ATOM 12509 C CA . PRO B 1 699 ? 0.889 45.656 -1.001 1 85.25 699 PRO B CA 1
ATOM 12510 C C . PRO B 1 699 ? 0.005 45.625 -2.246 1 85.25 699 PRO B C 1
ATOM 12512 O O . PRO B 1 699 ? -1.191 45.906 -2.166 1 85.25 699 PRO B O 1
ATOM 12515 N N . ASP B 1 700 ? 0.56 45.219 -3.393 1 86.75 700 ASP B N 1
ATOM 12516 C CA . ASP B 1 700 ? -0.199 45.219 -4.641 1 86.75 700 ASP B CA 1
ATOM 12517 C C . ASP B 1 700 ? -0.802 43.844 -4.922 1 86.75 700 ASP B C 1
ATOM 12519 O O . ASP B 1 700 ? -1.385 43.625 -5.984 1 86.75 700 ASP B O 1
ATOM 12523 N N . LEU B 1 701 ? -0.661 43 -4.012 1 88.12 701 LEU B N 1
ATOM 12524 C CA . LEU B 1 701 ? -1.246 41.688 -4.207 1 88.12 701 LEU B CA 1
ATOM 12525 C C . LEU B 1 701 ? -2.758 41.781 -4.391 1 88.12 701 LEU B C 1
ATOM 12527 O O . LEU B 1 701 ? -3.42 42.594 -3.723 1 88.12 701 LEU B O 1
ATOM 12531 N N . GLU B 1 702 ? -3.205 41 -5.348 1 91.38 702 GLU B N 1
ATOM 12532 C CA . GLU B 1 702 ? -4.645 40.844 -5.539 1 91.38 702 GLU B CA 1
ATOM 12533 C C . GLU B 1 702 ? -5.184 39.656 -4.758 1 91.38 702 GLU B C 1
ATOM 12535 O O . GLU B 1 702 ? -4.457 38.688 -4.496 1 91.38 702 GLU B O 1
ATOM 12540 N N . PRO B 1 703 ? -6.434 39.812 -4.398 1 92.25 703 PRO B N 1
ATOM 12541 C CA . PRO B 1 703 ? -7.008 38.625 -3.756 1 92.25 703 PRO B CA 1
ATOM 12542 C C . PRO B 1 703 ? -7.207 37.469 -4.73 1 92.25 703 PRO B C 1
ATOM 12544 O O . PRO B 1 703 ? -7.461 37.688 -5.918 1 92.25 703 PRO B O 1
ATOM 12547 N N . LEU B 1 704 ? -7.059 36.281 -4.211 1 91.88 704 LEU B N 1
ATOM 12548 C CA . LEU B 1 704 ? -7.449 35.094 -4.961 1 91.88 704 LEU B CA 1
ATOM 12549 C C . LEU B 1 704 ? -8.961 35.062 -5.168 1 91.88 704 LEU B C 1
ATOM 12551 O O . LEU B 1 704 ? -9.727 35.281 -4.223 1 91.88 704 LEU B O 1
ATOM 12555 N N . LYS B 1 705 ? -9.43 34.812 -6.375 1 95.25 705 LYS B N 1
ATOM 12556 C CA . LYS B 1 705 ? -10.859 34.75 -6.688 1 95.25 705 LYS B CA 1
ATOM 12557 C C . LYS B 1 705 ? -11.242 33.406 -7.297 1 95.25 705 LYS B C 1
ATOM 12559 O O . LYS B 1 705 ? -10.391 32.719 -7.867 1 95.25 705 LYS B O 1
ATOM 12564 N N . SER B 1 706 ? -12.508 33.062 -7.16 1 95.31 706 SER B N 1
ATOM 12565 C CA . SER B 1 706 ? -12.953 31.797 -7.727 1 95.31 706 SER B CA 1
ATOM 12566 C C . SER B 1 706 ? -14.406 31.875 -8.18 1 95.31 706 SER B C 1
ATOM 12568 O O . SER B 1 706 ? -15.234 32.5 -7.523 1 95.31 706 SER B O 1
ATOM 12570 N N . TRP B 1 707 ? -14.703 31.281 -9.312 1 97.19 707 TRP B N 1
ATOM 12571 C CA . TRP B 1 707 ? -16.047 30.859 -9.703 1 97.19 707 TRP B CA 1
ATOM 12572 C C . TRP B 1 707 ? -16.281 29.391 -9.359 1 97.19 707 TRP B C 1
ATOM 12574 O O . TRP B 1 707 ? -15.445 28.531 -9.664 1 97.19 707 TRP B O 1
ATOM 12584 N N . ASN B 1 708 ? -17.375 29.188 -8.727 1 96.81 708 ASN B N 1
ATOM 12585 C CA . ASN B 1 708 ? -17.609 27.844 -8.227 1 96.81 708 ASN B CA 1
ATOM 12586 C C . ASN B 1 708 ? -18.922 27.266 -8.773 1 96.81 708 ASN B C 1
ATOM 12588 O O . ASN B 1 708 ? -19.984 27.859 -8.617 1 96.81 708 ASN B O 1
ATOM 12592 N N . LEU B 1 709 ? -18.828 26.156 -9.422 1 97.81 709 LEU B N 1
ATOM 12593 C CA . LEU B 1 709 ? -19.984 25.375 -9.859 1 97.81 709 LEU B CA 1
ATOM 12594 C C . LEU B 1 709 ? -20.109 24.094 -9.047 1 97.81 709 LEU B C 1
ATOM 12596 O O . LEU B 1 709 ? -19.141 23.359 -8.867 1 97.81 709 LEU B O 1
ATOM 12600 N N . ASP B 1 710 ? -21.328 23.844 -8.578 1 97.06 710 ASP B N 1
ATOM 12601 C CA . ASP B 1 710 ? -21.609 22.641 -7.801 1 97.06 710 ASP B CA 1
ATOM 12602 C C . ASP B 1 710 ? -22.875 21.953 -8.289 1 97.06 710 ASP B C 1
ATOM 12604 O O . ASP B 1 710 ? -23.891 22.609 -8.523 1 97.06 710 ASP B O 1
ATOM 12608 N N . LEU B 1 711 ? -22.781 20.594 -8.422 1 97.56 711 LEU B N 1
ATOM 12609 C CA . LEU B 1 711 ? -23.906 19.719 -8.734 1 97.56 711 LEU B CA 1
ATOM 12610 C C . LEU B 1 711 ? -23.969 18.531 -7.766 1 97.56 711 LEU B C 1
ATOM 12612 O O . LEU B 1 711 ? -22.938 17.969 -7.406 1 97.56 711 LEU B O 1
ATOM 12616 N N . SER B 1 712 ? -25.188 18.234 -7.32 1 95.69 712 SER B N 1
ATOM 12617 C CA . SER B 1 712 ? -25.266 17.078 -6.445 1 95.69 712 SER B CA 1
ATOM 12618 C C . SER B 1 712 ? -26.656 16.438 -6.5 1 95.69 712 SER B C 1
ATOM 12620 O O . SER B 1 712 ? -27.625 17.094 -6.863 1 95.69 712 SER B O 1
ATOM 12622 N N . GLY B 1 713 ? -26.703 15.172 -6.195 1 93.88 713 GLY B N 1
ATOM 12623 C CA . GLY B 1 713 ? -27.891 14.375 -5.949 1 93.88 713 GLY B CA 1
ATOM 12624 C C . GLY B 1 713 ? -27.828 13.594 -4.648 1 93.88 713 GLY B C 1
ATOM 12625 O O . GLY B 1 713 ? -26.781 13.023 -4.312 1 93.88 713 GLY B O 1
ATOM 12626 N N . GLU B 1 714 ? -28.953 13.672 -3.926 1 92.69 714 GLU B N 1
ATOM 12627 C CA . GLU B 1 714 ? -29.016 12.984 -2.637 1 92.69 714 GLU B CA 1
ATOM 12628 C C . GLU B 1 714 ? -30.281 12.141 -2.527 1 92.69 714 GLU B C 1
ATOM 12630 O O . GLU B 1 714 ? -31.344 12.539 -2.99 1 92.69 714 GLU B O 1
ATOM 12635 N N . TRP B 1 715 ? -30.094 11 -1.857 1 89 715 TRP B N 1
ATOM 12636 C CA . TRP B 1 715 ? -31.203 10.07 -1.663 1 89 715 TRP B CA 1
ATOM 12637 C C . TRP B 1 715 ? -31.156 9.461 -0.265 1 89 715 TRP B C 1
ATOM 12639 O O . TRP B 1 715 ? -30.094 9.312 0.326 1 89 715 TRP B O 1
ATOM 12649 N N . SER B 1 716 ? -32.312 9.219 0.308 1 85.06 716 SER B N 1
ATOM 12650 C CA . SER B 1 716 ? -32.438 8.492 1.566 1 85.06 716 SER B CA 1
ATOM 12651 C C . SER B 1 716 ? -33.469 7.391 1.465 1 85.06 716 SER B C 1
ATOM 12653 O O . SER B 1 716 ? -34.312 7.395 0.548 1 85.06 716 SER B O 1
ATOM 12655 N N . ASN B 1 717 ? -33.375 6.438 2.369 1 80 717 ASN B N 1
ATOM 12656 C CA . ASN B 1 717 ? -34.406 5.398 2.439 1 80 717 ASN B CA 1
ATOM 12657 C C . ASN B 1 717 ? -34.938 5.223 3.863 1 80 717 ASN B C 1
ATOM 12659 O O . ASN B 1 717 ? -34.406 5.836 4.801 1 80 717 ASN B O 1
ATOM 12663 N N . ALA B 1 718 ? -35.969 4.398 4.027 1 76.25 718 ALA B N 1
ATOM 12664 C CA . ALA B 1 718 ? -36.688 4.27 5.297 1 76.25 718 ALA B CA 1
ATOM 12665 C C . ALA B 1 718 ? -35.875 3.441 6.293 1 76.25 718 ALA B C 1
ATOM 12667 O O . ALA B 1 718 ? -36.125 3.494 7.5 1 76.25 718 ALA B O 1
ATOM 12668 N N . GLU B 1 719 ? -34.938 2.744 5.832 1 76.81 719 GLU B N 1
ATOM 12669 C CA . GLU B 1 719 ? -34.156 1.856 6.703 1 76.81 719 GLU B CA 1
ATOM 12670 C C . GLU B 1 719 ? -32.875 2.525 7.184 1 76.81 719 GLU B C 1
ATOM 12672 O O . GLU B 1 719 ? -31.938 1.846 7.59 1 76.81 719 GLU B O 1
ATOM 12677 N N . GLY B 1 720 ? -32.875 3.797 7.07 1 78.25 720 GLY B N 1
ATOM 12678 C CA . GLY B 1 720 ? -31.75 4.523 7.602 1 78.25 720 GLY B CA 1
ATOM 12679 C C . GLY B 1 720 ? -30.594 4.629 6.617 1 78.25 720 GLY B C 1
ATOM 12680 O O . GLY B 1 720 ? -29.453 4.883 7.012 1 78.25 720 GLY B O 1
ATOM 12681 N N . GLY B 1 721 ? -30.859 4.426 5.402 1 83.25 721 GLY B N 1
ATOM 12682 C CA . GLY B 1 721 ? -29.844 4.531 4.359 1 83.25 721 GLY B CA 1
ATOM 12683 C C . GLY B 1 721 ? -29.781 5.914 3.738 1 83.25 721 GLY B C 1
ATOM 12684 O O . GLY B 1 721 ? -30.766 6.656 3.75 1 83.25 721 GLY B O 1
ATOM 12685 N N . TYR B 1 722 ? -28.609 6.297 3.293 1 88.12 722 TYR B N 1
ATOM 12686 C CA . TYR B 1 722 ? -28.344 7.59 2.672 1 88.12 722 TYR B CA 1
ATOM 12687 C C . TYR B 1 722 ? -27.297 7.469 1.581 1 88.12 722 TYR B C 1
ATOM 12689 O O . TYR B 1 722 ? -26.344 6.688 1.71 1 88.12 722 TYR B O 1
ATOM 12697 N N . ALA B 1 723 ? -27.5 8.188 0.431 1 88.56 723 ALA B N 1
ATOM 12698 C CA . ALA B 1 723 ? -26.516 8.234 -0.651 1 88.56 723 ALA B CA 1
ATOM 12699 C C . ALA B 1 723 ? -26.422 9.641 -1.242 1 88.56 723 ALA B C 1
ATOM 12701 O O . ALA B 1 723 ? -27.438 10.336 -1.376 1 88.56 723 ALA B O 1
ATOM 12702 N N . MET B 1 724 ? -25.266 10.047 -1.559 1 92.75 724 MET B N 1
ATOM 12703 C CA . MET B 1 724 ? -25.031 11.336 -2.205 1 92.75 724 MET B CA 1
ATOM 12704 C C . MET B 1 724 ? -23.938 11.219 -3.262 1 92.75 724 MET B C 1
ATOM 12706 O O . MET B 1 724 ? -22.922 10.555 -3.041 1 92.75 724 MET B O 1
ATOM 12710 N N . ILE B 1 725 ? -24.172 11.766 -4.434 1 93.12 725 ILE B N 1
ATOM 12711 C CA . ILE B 1 725 ? -23.156 11.945 -5.469 1 93.12 725 ILE B CA 1
ATOM 12712 C C . ILE B 1 725 ? -23.078 13.422 -5.871 1 93.12 725 ILE B C 1
ATOM 12714 O O . ILE B 1 725 ? -24.109 14.078 -6.016 1 93.12 725 ILE B O 1
ATOM 12718 N N . GLY B 1 726 ? -21.922 13.93 -5.926 1 94.88 726 GLY B N 1
ATOM 12719 C CA . GLY B 1 726 ? -21.734 15.328 -6.285 1 94.88 726 GLY B CA 1
ATOM 12720 C C . GLY B 1 726 ? -20.516 15.57 -7.16 1 94.88 726 GLY B C 1
ATOM 12721 O O . GLY B 1 726 ? -19.609 14.742 -7.195 1 94.88 726 GLY B O 1
ATOM 12722 N N . ALA B 1 727 ? -20.578 16.688 -7.918 1 96.62 727 ALA B N 1
ATOM 12723 C CA . ALA B 1 727 ? -19.453 17.172 -8.719 1 96.62 727 ALA B CA 1
ATOM 12724 C C . ALA B 1 727 ? -19.25 18.672 -8.523 1 96.62 727 ALA B C 1
ATOM 12726 O O . ALA B 1 727 ? -20.203 19.406 -8.289 1 96.62 727 ALA B O 1
ATOM 12727 N N . TYR B 1 728 ? -18.016 19.062 -8.539 1 96.31 728 TYR B N 1
ATOM 12728 C CA . TYR B 1 728 ? -17.75 20.484 -8.406 1 96.31 728 TYR B CA 1
ATOM 12729 C C . TYR B 1 728 ? -16.625 20.922 -9.352 1 96.31 728 TYR B C 1
ATOM 12731 O O . TYR B 1 728 ? -15.828 20.094 -9.789 1 96.31 728 TYR B O 1
ATOM 12739 N N . TYR B 1 729 ? -16.641 22.203 -9.68 1 96.69 729 TYR B N 1
ATOM 12740 C CA . TYR B 1 729 ? -15.664 22.875 -10.531 1 96.69 729 TYR B CA 1
ATOM 12741 C C . TYR B 1 729 ? -15.391 24.297 -10.039 1 96.69 729 TYR B C 1
ATOM 12743 O O . TYR B 1 729 ? -16.328 25.062 -9.812 1 96.69 729 TYR B O 1
ATOM 12751 N N . LYS B 1 730 ? -14.133 24.562 -9.812 1 96.12 730 LYS B N 1
ATOM 12752 C CA . LYS B 1 730 ? -13.719 25.906 -9.43 1 96.12 730 LYS B CA 1
ATOM 12753 C C . LYS B 1 730 ? -12.719 26.484 -10.43 1 96.12 730 LYS B C 1
ATOM 12755 O O . LYS B 1 730 ? -11.75 25.812 -10.805 1 96.12 730 LYS B O 1
ATOM 12760 N N . LYS B 1 731 ? -12.953 27.641 -10.82 1 97.06 731 LYS B N 1
ATOM 12761 C CA . LYS B 1 731 ? -11.992 28.391 -11.617 1 97.06 731 LYS B CA 1
ATOM 12762 C C . LYS B 1 731 ? -11.367 29.531 -10.797 1 97.06 731 LYS B C 1
ATOM 12764 O O . LYS B 1 731 ? -12.062 30.438 -10.367 1 97.06 731 LYS B O 1
ATOM 12769 N N . LEU B 1 732 ? -10.109 29.422 -10.664 1 94.62 732 LEU B N 1
ATOM 12770 C CA . LEU B 1 732 ? -9.383 30.359 -9.828 1 94.62 732 LEU B CA 1
ATOM 12771 C C . LEU B 1 732 ? -8.664 31.406 -10.68 1 94.62 732 LEU B C 1
ATOM 12773 O O . LEU B 1 732 ? -8.273 31.109 -11.812 1 94.62 732 LEU B O 1
ATOM 12777 N N . SER B 1 733 ? -8.523 32.562 -10.094 1 94.19 733 SER B N 1
ATOM 12778 C CA . SER B 1 733 ? -7.695 33.625 -10.68 1 94.19 733 SER B CA 1
ATOM 12779 C C . SER B 1 733 ? -6.848 34.312 -9.617 1 94.19 733 SER B C 1
ATOM 12781 O O . SER B 1 733 ? -7.238 34.375 -8.453 1 94.19 733 SER B O 1
ATOM 12783 N N . ASP B 1 734 ? -5.641 34.781 -10.023 1 90.94 734 ASP B N 1
ATOM 12784 C CA . ASP B 1 734 ? -4.719 35.5 -9.156 1 90.94 734 ASP B CA 1
ATOM 12785 C C . ASP B 1 734 ? -4.27 34.625 -7.988 1 90.94 734 ASP B C 1
ATOM 12787 O O . ASP B 1 734 ? -4.359 35.031 -6.828 1 90.94 734 ASP B O 1
ATOM 12791 N N . TYR B 1 735 ? -3.783 33.469 -8.438 1 87.94 735 TYR B N 1
ATOM 12792 C CA . TYR B 1 735 ? -3.383 32.469 -7.426 1 87.94 735 TYR B CA 1
ATOM 12793 C C . TYR B 1 735 ? -2.234 33 -6.578 1 87.94 735 TYR B C 1
ATOM 12795 O O . TYR B 1 735 ? -1.361 33.719 -7.078 1 87.94 735 TYR B O 1
ATOM 12803 N N . MET B 1 736 ? -2.367 32.656 -5.27 1 76.12 736 MET B N 1
ATOM 12804 C CA . MET B 1 736 ? -1.314 33 -4.312 1 76.12 736 MET B CA 1
ATOM 12805 C C . MET B 1 736 ? -0.781 31.734 -3.643 1 76.12 736 MET B C 1
ATOM 12807 O O . MET B 1 736 ? -1.557 30.875 -3.205 1 76.12 736 MET B O 1
ATOM 12811 N N . TYR B 1 737 ? 0.39 31.328 -3.895 1 64.62 737 TYR B N 1
ATOM 12812 C CA . TYR B 1 737 ? 0.913 30.141 -3.234 1 64.62 737 TYR B CA 1
ATOM 12813 C C . TYR B 1 737 ? 2.008 30.5 -2.24 1 64.62 737 TYR B C 1
ATOM 12815 O O . TYR B 1 737 ? 2.555 31.609 -2.285 1 64.62 737 TYR B O 1
ATOM 12823 N N . ASP B 1 738 ? 1.919 29.469 -1.162 1 54.5 738 ASP B N 1
ATOM 12824 C CA . ASP B 1 738 ? 2.93 29.594 -0.115 1 54.5 738 ASP B CA 1
ATOM 12825 C C . ASP B 1 738 ? 4.23 28.906 -0.533 1 54.5 738 ASP B C 1
ATOM 12827 O O . ASP B 1 738 ? 4.223 27.75 -0.958 1 54.5 738 ASP B O 1
ATOM 12831 N N . ASN B 1 739 ? 5.238 29.375 -1.134 1 44.53 739 ASN B N 1
ATOM 12832 C CA . ASN B 1 739 ? 6.43 28.609 -1.474 1 44.53 739 ASN B CA 1
ATOM 12833 C C . ASN B 1 739 ? 7.156 28.125 -0.224 1 44.53 739 ASN B C 1
ATOM 12835 O O . ASN B 1 739 ? 8.344 27.781 -0.28 1 44.53 739 ASN B O 1
ATOM 12839 N N . GLY B 1 740 ? 6.559 27.75 0.933 1 38.69 740 GLY B N 1
ATOM 12840 C CA . GLY B 1 740 ? 7.211 27.109 2.059 1 38.69 740 GLY B CA 1
ATOM 12841 C C . GLY B 1 740 ? 7.93 28.078 2.973 1 38.69 740 GLY B C 1
ATOM 12842 O O . GLY B 1 740 ? 8.531 27.672 3.971 1 38.69 740 GLY B O 1
ATOM 12843 N N . SER B 1 741 ? 9.016 28.797 2.592 1 37.31 741 SER B N 1
ATOM 12844 C CA . SER B 1 741 ? 9.805 29.594 3.531 1 37.31 741 SER B CA 1
ATOM 12845 C C . SER B 1 741 ? 8.914 30.516 4.348 1 37.31 741 SER B C 1
ATOM 12847 O O . SER B 1 741 ? 7.773 30.797 3.969 1 37.31 741 SER B O 1
ATOM 12849 N N . THR B 1 742 ? 9.242 31.078 5.555 1 39.81 742 THR B N 1
ATOM 12850 C CA . THR B 1 742 ? 8.727 32.25 6.246 1 39.81 742 THR B CA 1
ATOM 12851 C C . THR B 1 742 ? 8.055 33.188 5.266 1 39.81 742 THR B C 1
ATOM 12853 O O . THR B 1 742 ? 7.008 33.781 5.57 1 39.81 742 THR B O 1
ATOM 12856 N N . GLN B 1 743 ? 8.711 34.031 4.574 1 35.41 743 GLN B N 1
ATOM 12857 C CA . GLN B 1 743 ? 8.219 35.062 3.666 1 35.41 743 GLN B CA 1
ATOM 12858 C C . GLN B 1 743 ? 7.77 34.469 2.34 1 35.41 743 GLN B C 1
ATOM 12860 O O . GLN B 1 743 ? 7.555 35.188 1.363 1 35.41 743 GLN B O 1
ATOM 12865 N N . VAL B 1 744 ? 7.926 33.062 1.649 1 33 744 VAL B N 1
ATOM 12866 C CA . VAL B 1 744 ? 8.633 32.531 0.479 1 33 744 VAL B CA 1
ATOM 12867 C C . VAL B 1 744 ? 7.625 32.188 -0.619 1 33 744 VAL B C 1
ATOM 12869 O O . VAL B 1 744 ? 6.68 31.438 -0.389 1 33 744 VAL B O 1
ATOM 12872 N N . ASN B 1 745 ? 7.41 32.594 -2.002 1 35.88 745 ASN B N 1
ATOM 12873 C CA . ASN B 1 745 ? 7.312 32.719 -3.451 1 35.88 745 ASN B CA 1
ATOM 12874 C C . ASN B 1 745 ? 8.07 33.969 -3.938 1 35.88 745 ASN B C 1
ATOM 12876 O O . ASN B 1 745 ? 7.465 34.938 -4.395 1 35.88 745 ASN B O 1
ATOM 12880 N N . THR B 1 746 ? 9.266 34.094 -3.297 1 37.91 746 THR B N 1
ATOM 12881 C CA . THR B 1 746 ? 10.086 35.25 -3.656 1 37.91 746 THR B CA 1
ATOM 12882 C C . THR B 1 746 ? 10.656 35.094 -5.066 1 37.91 746 THR B C 1
ATOM 12884 O O . THR B 1 746 ? 11.32 34.094 -5.359 1 37.91 746 THR B O 1
ATOM 12887 N N . GLY B 1 747 ? 9.898 35.25 -5.93 1 39.22 747 GLY B N 1
ATOM 12888 C CA . GLY B 1 747 ? 10.695 35.562 -7.117 1 39.22 747 GLY B CA 1
ATOM 12889 C C . GLY B 1 747 ? 11.984 36.281 -6.805 1 39.22 747 GLY B C 1
ATOM 12890 O O . GLY B 1 747 ? 12.008 37.188 -5.965 1 39.22 747 GLY B O 1
ATOM 12891 N N . GLU B 1 748 ? 13.086 35.438 -6.73 1 40.09 748 GLU B N 1
ATOM 12892 C CA . GLU B 1 748 ? 14.383 36.094 -6.605 1 40.09 748 GLU B CA 1
ATOM 12893 C C . GLU B 1 748 ? 14.672 36.969 -7.812 1 40.09 748 GLU B C 1
ATOM 12895 O O . GLU B 1 748 ? 14.555 36.531 -8.961 1 40.09 748 GLU B O 1
ATOM 12900 N N . THR B 1 749 ? 14.375 38.125 -7.691 1 39.34 749 THR B N 1
ATOM 12901 C CA . THR B 1 749 ? 14.961 39 -8.711 1 39.34 749 THR B CA 1
ATOM 12902 C C . THR B 1 749 ? 16.375 39.406 -8.32 1 39.34 749 THR B C 1
ATOM 12904 O O . THR B 1 749 ? 16.594 40 -7.266 1 39.34 749 THR B O 1
ATOM 12907 N N . PRO B 1 750 ? 17.281 38.688 -8.969 1 42.38 750 PRO B N 1
ATOM 12908 C CA . PRO B 1 750 ? 18.625 39.219 -8.734 1 42.38 750 PRO B CA 1
ATOM 12909 C C . PRO B 1 750 ? 18.672 40.75 -8.742 1 42.38 750 PRO B C 1
ATOM 12911 O O . PRO B 1 750 ? 17.984 41.406 -9.547 1 42.38 750 PRO B O 1
ATOM 12914 N N . THR B 1 751 ? 18.969 41.281 -7.586 1 47.5 751 THR B N 1
ATOM 12915 C CA . THR B 1 751 ? 19.172 42.719 -7.645 1 47.5 751 THR B CA 1
ATOM 12916 C C . THR B 1 751 ? 20.641 43.062 -7.875 1 47.5 751 THR B C 1
ATOM 12918 O O . THR B 1 751 ? 21.516 42.219 -7.641 1 47.5 751 THR B O 1
ATOM 12921 N N . ASN B 1 752 ? 20.891 44.094 -8.594 1 44.66 752 ASN B N 1
ATOM 12922 C CA . ASN B 1 752 ? 22.219 44.688 -8.742 1 44.66 752 ASN B CA 1
ATOM 12923 C C . ASN B 1 752 ? 22.719 45.25 -7.418 1 44.66 752 ASN B C 1
ATOM 12925 O O . ASN B 1 752 ? 23.734 45.969 -7.387 1 44.66 752 ASN B O 1
ATOM 12929 N N . LEU B 1 753 ? 22.047 44.969 -6.418 1 50.38 753 LEU B N 1
ATOM 12930 C CA . LEU B 1 753 ? 22.516 45.5 -5.156 1 50.38 753 LEU B CA 1
ATOM 12931 C C . LEU B 1 753 ? 23.547 44.594 -4.516 1 50.38 753 LEU B C 1
ATOM 12933 O O . LEU B 1 753 ? 23.281 43.406 -4.273 1 50.38 753 LEU B O 1
ATOM 12937 N N . LEU B 1 754 ? 24.797 44.969 -4.559 1 53.75 754 LEU B N 1
ATOM 12938 C CA . LEU B 1 754 ? 25.891 44.188 -3.951 1 53.75 754 LEU B CA 1
ATOM 12939 C C . LEU B 1 754 ? 26.125 44.656 -2.516 1 53.75 754 LEU B C 1
ATOM 12941 O O . LEU B 1 754 ? 26.906 44.031 -1.789 1 53.75 754 LEU B O 1
ATOM 12945 N N . THR B 1 755 ? 25.531 45.844 -2.146 1 55.66 755 THR B N 1
ATOM 12946 C CA . THR B 1 755 ? 25.797 46.344 -0.799 1 55.66 755 THR B CA 1
ATOM 12947 C C . THR B 1 755 ? 24.516 46.469 0.002 1 55.66 755 THR B C 1
ATOM 12949 O O . THR B 1 755 ? 23.5 46.938 -0.521 1 55.66 755 THR B O 1
ATOM 12952 N N . TYR B 1 756 ? 24.344 45.844 1.168 1 57.28 756 TYR B N 1
ATOM 12953 C CA . TYR B 1 756 ? 23.234 46 2.105 1 57.28 756 TYR B CA 1
ATOM 12954 C C . TYR B 1 756 ? 23.75 46.281 3.51 1 57.28 756 TYR B C 1
ATOM 12956 O O . TYR B 1 756 ? 24.562 45.531 4.043 1 57.28 756 TYR B O 1
ATOM 12964 N N . ASN B 1 757 ? 23.281 47.344 4.02 1 54.22 757 ASN B N 1
ATOM 12965 C CA . ASN B 1 757 ? 23.672 47.844 5.332 1 54.22 757 ASN B CA 1
ATOM 12966 C C . ASN B 1 757 ? 25.188 47.906 5.48 1 54.22 757 ASN B C 1
ATOM 12968 O O . ASN B 1 757 ? 25.734 47.469 6.488 1 54.22 757 ASN B O 1
ATOM 12972 N N . GLY B 1 758 ? 25.812 48.312 4.469 1 55.75 758 GLY B N 1
ATOM 12973 C CA . GLY B 1 758 ? 27.234 48.594 4.504 1 55.75 758 GLY B CA 1
ATOM 12974 C C . GLY B 1 758 ? 28.078 47.344 4.215 1 55.75 758 GLY B C 1
ATOM 12975 O O . GLY B 1 758 ? 29.312 47.406 4.234 1 55.75 758 GLY B O 1
ATOM 12976 N N . LYS B 1 759 ? 27.406 46.312 4.109 1 60.16 759 LYS B N 1
ATOM 12977 C CA . LYS B 1 759 ? 28.141 45.094 3.789 1 60.16 759 LYS B CA 1
ATOM 12978 C C . LYS B 1 759 ? 27.953 44.688 2.33 1 60.16 759 LYS B C 1
ATOM 12980 O O . LYS B 1 759 ? 26.875 44.906 1.766 1 60.16 759 LYS B O 1
ATOM 12985 N N . THR B 1 760 ? 29.016 44.406 1.685 1 63.47 760 THR B N 1
ATOM 12986 C CA . THR B 1 760 ? 29 43.969 0.292 1 63.47 760 THR B CA 1
ATOM 12987 C C . THR B 1 760 ? 28.75 42.469 0.195 1 63.47 760 THR B C 1
ATOM 12989 O O . THR B 1 760 ? 29.375 41.688 0.912 1 63.47 760 THR B O 1
ATOM 12992 N N . TYR B 1 761 ? 27.672 42.125 -0.417 1 64.25 761 TYR B N 1
ATOM 12993 C CA . TYR B 1 761 ? 27.328 40.719 -0.641 1 64.25 761 TYR B CA 1
ATOM 12994 C C . TYR B 1 761 ? 27.609 40.312 -2.082 1 64.25 761 TYR B C 1
ATOM 12996 O O . TYR B 1 761 ? 27.719 41.188 -2.965 1 64.25 761 TYR B O 1
ATOM 13004 N N . ASP B 1 762 ? 28.047 39.125 -2.311 1 61.19 762 ASP B N 1
ATOM 13005 C CA . ASP B 1 762 ? 28.297 38.625 -3.658 1 61.19 762 ASP B CA 1
ATOM 13006 C C . ASP B 1 762 ? 26.984 38.5 -4.434 1 61.19 762 ASP B C 1
ATOM 13008 O O . ASP B 1 762 ? 26.969 38.562 -5.664 1 61.19 762 ASP B O 1
ATOM 13012 N N . ARG B 1 763 ? 25.906 38.25 -3.773 1 56.59 763 ARG B N 1
ATOM 13013 C CA . ARG B 1 763 ? 24.594 38.094 -4.367 1 56.59 763 ARG B CA 1
ATOM 13014 C C . ARG B 1 763 ? 23.5 38.562 -3.402 1 56.59 763 ARG B C 1
ATOM 13016 O O . ARG B 1 763 ? 23.5 38.188 -2.229 1 56.59 763 ARG B O 1
ATOM 13023 N N . VAL B 1 764 ? 22.781 39.594 -3.848 1 59.09 764 VAL B N 1
ATOM 13024 C CA . VAL B 1 764 ? 21.609 40 -3.104 1 59.09 764 VAL B CA 1
ATOM 13025 C C . VAL B 1 764 ? 20.344 39.594 -3.861 1 59.09 764 VAL B C 1
ATOM 13027 O O . VAL B 1 764 ? 20.188 39.938 -5.035 1 59.09 764 VAL B O 1
ATOM 13030 N N . SER B 1 765 ? 19.5 38.688 -3.332 1 59.12 765 SER B N 1
ATOM 13031 C CA . SER B 1 765 ? 18.234 38.281 -3.928 1 59.12 765 SER B CA 1
ATOM 13032 C C . SER B 1 765 ? 17.047 38.875 -3.191 1 59.12 765 SER B C 1
ATOM 13034 O O . SER B 1 765 ? 17.047 38.969 -1.961 1 59.12 765 SER B O 1
ATOM 13036 N N . LEU B 1 766 ? 16.234 39.625 -4.02 1 60.69 766 LEU B N 1
ATOM 13037 C CA . LEU B 1 766 ? 14.961 40.125 -3.49 1 60.69 766 LEU B CA 1
ATOM 13038 C C . LEU B 1 766 ? 13.836 39.125 -3.758 1 60.69 766 LEU B C 1
ATOM 13040 O O . LEU B 1 766 ? 13.641 38.688 -4.895 1 60.69 766 LEU B O 1
ATOM 13044 N N . SER B 1 767 ? 13.195 38.656 -2.627 1 64.5 767 SER B N 1
ATOM 13045 C CA . SER B 1 767 ? 12.055 37.75 -2.725 1 64.5 767 SER B CA 1
ATOM 13046 C C . SER B 1 767 ? 10.773 38.438 -2.242 1 64.5 767 SER B C 1
ATOM 13048 O O . SER B 1 767 ? 10.742 39.031 -1.167 1 64.5 767 SER B O 1
ATOM 13050 N N . HIS B 1 768 ? 9.734 38.688 -3.127 1 70.12 768 HIS B N 1
ATOM 13051 C CA . HIS B 1 768 ? 8.422 39.188 -2.74 1 70.12 768 HIS B CA 1
ATOM 13052 C C . HIS B 1 768 ? 7.309 38.312 -3.305 1 70.12 768 HIS B C 1
ATOM 13054 O O . HIS B 1 768 ? 7.445 37.781 -4.395 1 70.12 768 HIS B O 1
ATOM 13060 N N . PRO B 1 769 ? 6.211 38.219 -2.57 1 74.88 769 PRO B N 1
ATOM 13061 C CA . PRO B 1 769 ? 5.098 37.438 -3.09 1 74.88 769 PRO B CA 1
ATOM 13062 C C . PRO B 1 769 ? 4.441 38.062 -4.316 1 74.88 769 PRO B C 1
ATOM 13064 O O . PRO B 1 769 ? 4.332 39.281 -4.398 1 74.88 769 PRO B O 1
ATOM 13067 N N . THR B 1 770 ? 4.137 37.281 -5.316 1 77.5 770 THR B N 1
ATOM 13068 C CA . THR B 1 770 ? 3.416 37.719 -6.504 1 77.5 770 THR B CA 1
ATOM 13069 C C . THR B 1 770 ? 2.246 36.781 -6.801 1 77.5 770 THR B C 1
ATOM 13071 O O . THR B 1 770 ? 2.246 35.625 -6.383 1 77.5 770 THR B O 1
ATOM 13074 N N . ASN B 1 771 ? 1.262 37.438 -7.445 1 84.5 771 ASN B N 1
ATOM 13075 C CA . ASN B 1 771 ? 0.145 36.594 -7.855 1 84.5 771 ASN B CA 1
ATOM 13076 C C . ASN B 1 771 ? 0.539 35.656 -9 1 84.5 771 ASN B C 1
ATOM 13078 O O . ASN B 1 771 ? 1.306 36.031 -9.883 1 84.5 771 ASN B O 1
ATOM 13082 N N . GLY B 1 772 ? 0.133 34.469 -8.891 1 85.31 772 GLY B N 1
ATOM 13083 C CA . GLY B 1 772 ? 0.198 33.562 -10.023 1 85.31 772 GLY B CA 1
ATOM 13084 C C . GLY B 1 772 ? -0.919 33.781 -11.031 1 85.31 772 GLY B C 1
ATOM 13085 O O . GLY B 1 772 ? -1.462 34.875 -11.133 1 85.31 772 GLY B O 1
ATOM 13086 N N . GLY B 1 773 ? -1.094 32.75 -11.82 1 88.12 773 GLY B N 1
ATOM 13087 C CA . GLY B 1 773 ? -2.113 32.844 -12.859 1 88.12 773 GLY B CA 1
ATOM 13088 C C . GLY B 1 773 ? -3.398 32.125 -12.5 1 88.12 773 GLY B C 1
ATOM 13089 O O . GLY B 1 773 ? -3.848 32.188 -11.352 1 88.12 773 GLY B O 1
ATOM 13090 N N . GLU B 1 774 ? -3.961 31.562 -13.484 1 93 774 GLU B N 1
ATOM 13091 C CA . GLU B 1 774 ? -5.238 30.875 -13.344 1 93 774 GLU B CA 1
ATOM 13092 C C . GLU B 1 774 ? -5.043 29.438 -12.891 1 93 774 GLU B C 1
ATOM 13094 O O . GLU B 1 774 ? -3.953 28.875 -13.039 1 93 774 GLU B O 1
ATOM 13099 N N . GLY B 1 775 ? -6.074 28.969 -12.242 1 93.31 775 GLY B N 1
ATOM 13100 C CA . GLY B 1 775 ? -6.098 27.578 -11.836 1 93.31 775 GLY B CA 1
ATOM 13101 C C . GLY B 1 775 ? -7.488 26.969 -11.875 1 93.31 775 GLY B C 1
ATOM 13102 O O . GLY B 1 775 ? -8.477 27.688 -12.055 1 93.31 775 GLY B O 1
ATOM 13103 N N . THR B 1 776 ? -7.477 25.672 -11.812 1 95.31 776 THR B N 1
ATOM 13104 C CA . THR B 1 776 ? -8.75 24.969 -11.805 1 95.31 776 THR B CA 1
ATOM 13105 C C . THR B 1 776 ? -8.742 23.844 -10.766 1 95.31 776 THR B C 1
ATOM 13107 O O . THR B 1 776 ? -7.691 23.266 -10.484 1 95.31 776 THR B O 1
ATOM 13110 N N . VAL B 1 777 ? -9.906 23.625 -10.18 1 94.81 777 VAL B N 1
ATOM 13111 C CA . VAL B 1 777 ? -10.18 22.484 -9.305 1 94.81 777 VAL B CA 1
ATOM 13112 C C . VAL B 1 777 ? -11.438 21.766 -9.773 1 94.81 777 VAL B C 1
ATOM 13114 O O . VAL B 1 777 ? -12.492 22.391 -9.93 1 94.81 777 VAL B O 1
ATOM 13117 N N . LYS B 1 778 ? -11.312 20.547 -10.086 1 95.81 778 LYS B N 1
ATOM 13118 C CA . LYS B 1 778 ? -12.453 19.688 -10.414 1 95.81 778 LYS B CA 1
ATOM 13119 C C . LYS B 1 778 ? -12.508 18.469 -9.508 1 95.81 778 LYS B C 1
ATOM 13121 O O . LYS B 1 778 ? -11.469 17.922 -9.141 1 95.81 778 LYS B O 1
ATOM 13126 N N . GLY B 1 779 ? -13.75 18.109 -9.141 1 95.81 779 GLY B N 1
ATOM 13127 C CA . GLY B 1 779 ? -13.797 16.953 -8.258 1 95.81 779 GLY B CA 1
ATOM 13128 C C . GLY B 1 779 ? -15.133 16.234 -8.281 1 95.81 779 GLY B C 1
ATOM 13129 O O . GLY B 1 779 ? -16.141 16.797 -8.727 1 95.81 779 GLY B O 1
ATOM 13130 N N . LEU B 1 780 ? -15.117 14.977 -7.898 1 96.31 780 LEU B N 1
ATOM 13131 C CA . LEU B 1 780 ? -16.266 14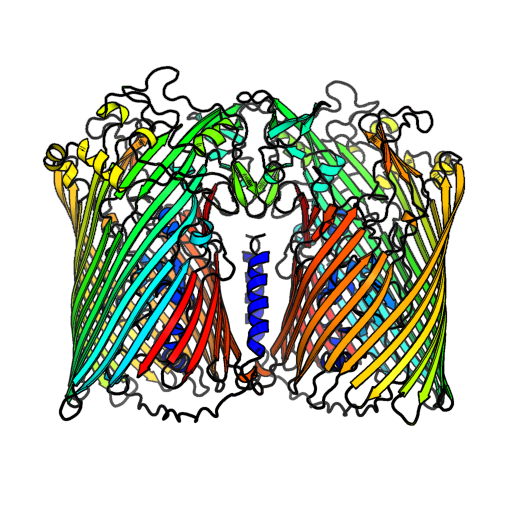.109 -7.66 1 96.31 780 LEU B CA 1
ATOM 13132 C C . LEU B 1 780 ? -16.312 13.664 -6.203 1 96.31 780 LEU B C 1
ATOM 13134 O O . LEU B 1 780 ? -15.289 13.352 -5.605 1 96.31 780 LEU B O 1
ATOM 13138 N N . GLU B 1 781 ? -17.594 13.695 -5.664 1 95.38 781 GLU B N 1
ATOM 13139 C CA . GLU B 1 781 ? -17.797 13.266 -4.285 1 95.38 781 GLU B CA 1
ATOM 13140 C C . GLU B 1 781 ? -18.906 12.234 -4.188 1 95.38 781 GLU B C 1
ATOM 13142 O O . GLU B 1 781 ? -19.938 12.367 -4.859 1 95.38 781 GLU B O 1
ATOM 13147 N N . ILE B 1 782 ? -18.609 11.242 -3.391 1 94.44 782 ILE B N 1
ATOM 13148 C CA . ILE B 1 782 ? -19.609 10.211 -3.104 1 94.44 782 ILE B CA 1
ATOM 13149 C C . ILE B 1 782 ? -19.703 9.992 -1.596 1 94.44 782 ILE B C 1
ATOM 13151 O O . ILE B 1 782 ? -18.688 10.023 -0.892 1 94.44 782 ILE B O 1
ATOM 13155 N N . GLN B 1 783 ? -20.922 9.82 -1.122 1 93.38 783 GLN B N 1
ATOM 13156 C CA . GLN B 1 783 ? -21.172 9.469 0.271 1 93.38 783 GLN B CA 1
ATOM 13157 C C . GLN B 1 783 ? -22.281 8.422 0.386 1 93.38 783 GLN B C 1
ATOM 13159 O O . GLN B 1 783 ? -23.359 8.602 -0.174 1 93.38 783 GLN B O 1
ATOM 13164 N N . LEU B 1 784 ? -21.969 7.387 1.142 1 89.62 784 LEU B N 1
ATOM 13165 C CA . LEU B 1 784 ? -22.906 6.285 1.322 1 89.62 784 LEU B CA 1
ATOM 13166 C C . LEU B 1 784 ? -22.984 5.875 2.789 1 89.62 784 LEU B C 1
ATOM 13168 O O . LEU B 1 784 ? -21.984 5.891 3.498 1 89.62 784 LEU B O 1
ATOM 13172 N N . TYR B 1 785 ? -24.172 5.574 3.236 1 89.94 785 TYR B N 1
ATOM 13173 C CA . TYR B 1 785 ? -24.375 4.953 4.539 1 89.94 785 TYR B CA 1
ATOM 13174 C C . TYR B 1 785 ? -25.609 4.051 4.52 1 89.94 785 TYR B C 1
ATOM 13176 O O . TYR B 1 785 ? -26.609 4.371 3.877 1 89.94 785 TYR B O 1
ATOM 13184 N N . GLN B 1 786 ? -25.531 2.877 5.23 1 84.62 786 GLN B N 1
ATOM 13185 C CA . GLN B 1 786 ? -26.672 1.979 5.359 1 84.62 786 GLN B CA 1
ATOM 13186 C C . GLN B 1 786 ? -26.688 1.288 6.719 1 84.62 786 GLN B C 1
ATOM 13188 O O . GLN B 1 786 ? -25.703 0.633 7.094 1 84.62 786 GLN B O 1
ATOM 13193 N N . LYS B 1 787 ? -27.781 1.534 7.387 1 86.12 787 LYS B N 1
ATOM 13194 C CA . LYS B 1 787 ? -28.062 0.693 8.547 1 86.12 787 LYS B CA 1
ATOM 13195 C C . LYS B 1 787 ? -28.703 -0.624 8.133 1 86.12 787 LYS B C 1
ATOM 13197 O O . LYS B 1 787 ? -29.641 -0.635 7.32 1 86.12 787 LYS B O 1
ATOM 13202 N N . PHE B 1 788 ? -28.234 -1.702 8.742 1 81.75 788 PHE B N 1
ATOM 13203 C CA . PHE B 1 788 ? -28.734 -3 8.312 1 81.75 788 PHE B CA 1
ATOM 13204 C C . PHE B 1 788 ? -29.797 -3.512 9.281 1 81.75 788 PHE B C 1
ATOM 13206 O O . PHE B 1 788 ? -29.719 -4.648 9.75 1 81.75 788 PHE B O 1
ATOM 13213 N N . ALA B 1 789 ? -30.797 -2.766 9.586 1 78.94 789 ALA B N 1
ATOM 13214 C CA . ALA B 1 789 ? -31.875 -3.104 10.508 1 78.94 789 ALA B CA 1
ATOM 13215 C C . ALA B 1 789 ? -32.688 -4.273 9.984 1 78.94 789 ALA B C 1
ATOM 13217 O O . ALA B 1 789 ? -33.375 -4.953 10.75 1 78.94 789 ALA B O 1
ATOM 13218 N N . MET B 1 790 ? -32.625 -4.488 8.742 1 70.12 790 MET B N 1
ATOM 13219 C CA . MET B 1 790 ? -33.406 -5.527 8.094 1 70.12 790 MET B CA 1
ATOM 13220 C C . MET B 1 790 ? -32.844 -6.91 8.367 1 70.12 790 MET B C 1
ATOM 13222 O O . MET B 1 790 ? -33.5 -7.926 8.133 1 70.12 790 MET B O 1
ATOM 13226 N N . LEU B 1 791 ? -31.656 -6.926 8.914 1 71.62 791 LEU B N 1
ATOM 13227 C CA . LEU B 1 791 ? -31.031 -8.211 9.219 1 71.62 791 LEU B CA 1
ATOM 13228 C C . LEU B 1 791 ? -31.562 -8.766 10.539 1 71.62 791 LEU B C 1
ATOM 13230 O O . LEU B 1 791 ? -32 -8.008 11.406 1 71.62 791 LEU B O 1
ATOM 13234 N N . PRO B 1 792 ? -31.625 -10.109 10.688 1 72.94 792 PRO B N 1
ATOM 13235 C CA . PRO B 1 792 ? -32.25 -10.688 11.875 1 72.94 792 PRO B CA 1
ATOM 13236 C C . PRO B 1 792 ? -31.391 -10.586 13.125 1 72.94 792 PRO B C 1
ATOM 13238 O O . PRO B 1 792 ? -30.156 -10.664 13.023 1 72.94 792 PRO B O 1
ATOM 13241 N N . GLY B 1 793 ? -32.031 -10.406 14.234 1 77.31 793 GLY B N 1
ATOM 13242 C CA . GLY B 1 793 ? -31.391 -10.5 15.539 1 77.31 793 GLY B CA 1
ATOM 13243 C C . GLY B 1 793 ? -30.25 -9.523 15.719 1 77.31 793 GLY B C 1
ATOM 13244 O O . GLY B 1 793 ? -30.391 -8.328 15.43 1 77.31 793 GLY B O 1
ATOM 13245 N N . TRP B 1 794 ? -29.109 -10.117 16.219 1 81 794 TRP B N 1
ATOM 13246 C CA . TRP B 1 794 ? -27.984 -9.266 16.562 1 81 794 TRP B CA 1
ATOM 13247 C C . TRP B 1 794 ? -27.328 -8.695 15.312 1 81 794 TRP B C 1
ATOM 13249 O O . TRP B 1 794 ? -26.625 -7.688 15.383 1 81 794 TRP B O 1
ATOM 13259 N N . LEU B 1 795 ? -27.609 -9.211 14.141 1 75.31 795 LEU B N 1
ATOM 13260 C CA . LEU B 1 795 ? -27.031 -8.711 12.891 1 75.31 795 LEU B CA 1
ATOM 13261 C C . LEU B 1 795 ? -27.641 -7.367 12.516 1 75.31 795 LEU B C 1
ATOM 13263 O O . LEU B 1 795 ? -27.062 -6.617 11.727 1 75.31 795 LEU B O 1
ATOM 13267 N N . SER B 1 796 ? -28.875 -7.113 13.055 1 82.31 796 SER B N 1
ATOM 13268 C CA . SER B 1 796 ? -29.562 -5.855 12.758 1 82.31 796 SER B CA 1
ATOM 13269 C C . SER B 1 796 ? -28.812 -4.668 13.352 1 82.31 796 SER B C 1
ATOM 13271 O O . SER B 1 796 ? -29.078 -3.52 12.992 1 82.31 796 SER B O 1
ATOM 13273 N N . GLY B 1 797 ? -27.812 -4.945 14.148 1 89.31 797 GLY B N 1
ATOM 13274 C CA . GLY B 1 797 ? -27.062 -3.881 14.789 1 89.31 797 GLY B CA 1
ATOM 13275 C C . GLY B 1 797 ? -25.953 -3.33 13.906 1 89.31 797 GLY B C 1
ATOM 13276 O O . GLY B 1 797 ? -25.391 -2.268 14.195 1 89.31 797 GLY B O 1
ATOM 13277 N N . PHE B 1 798 ? -25.766 -3.939 12.742 1 88.81 798 PHE B N 1
ATOM 132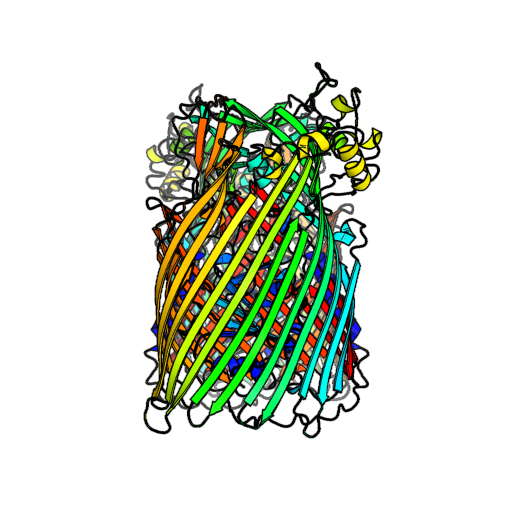78 C CA . PHE B 1 798 ? -24.656 -3.541 11.883 1 88.81 798 PHE B CA 1
ATOM 13279 C C . PHE B 1 798 ? -25.047 -2.35 11.016 1 88.81 798 PHE B C 1
ATOM 13281 O O . PHE B 1 798 ? -26.219 -2.18 10.672 1 88.81 798 PHE B O 1
ATOM 13288 N N . GLY B 1 799 ? -24.125 -1.495 10.766 1 89.81 799 GLY B N 1
ATOM 13289 C CA . GLY B 1 799 ? -24.188 -0.442 9.766 1 89.81 799 GLY B CA 1
ATOM 13290 C C . GLY B 1 799 ? -22.844 -0.209 9.078 1 89.81 799 GLY B C 1
ATOM 13291 O O . GLY B 1 799 ? -21.797 -0.596 9.602 1 89.81 799 GLY B O 1
ATOM 13292 N N . ALA B 1 800 ? -22.891 0.316 7.91 1 89.81 800 ALA B N 1
ATOM 13293 C CA . ALA B 1 800 ? -21.672 0.611 7.176 1 89.81 800 ALA B CA 1
ATOM 13294 C C . ALA B 1 800 ? -21.812 1.885 6.352 1 89.81 800 ALA B C 1
ATOM 13296 O O . ALA B 1 800 ? -22.906 2.215 5.895 1 89.81 800 ALA B O 1
ATOM 13297 N N . GLY B 1 801 ? -20.781 2.646 6.254 1 91.25 801 GLY B N 1
ATOM 13298 C CA . GLY B 1 801 ? -20.734 3.859 5.453 1 91.25 801 GLY B CA 1
ATOM 13299 C C . GLY B 1 801 ? -19.375 4.102 4.809 1 91.25 801 GLY B C 1
ATOM 13300 O O . GLY B 1 801 ? -18.375 3.52 5.227 1 91.25 801 GLY B O 1
ATOM 13301 N N . ALA B 1 802 ? -19.406 4.883 3.775 1 92.69 802 ALA B N 1
ATOM 13302 C CA . ALA B 1 802 ? -18.188 5.266 3.084 1 92.69 802 ALA B CA 1
ATOM 13303 C C . ALA B 1 802 ? -18.344 6.613 2.389 1 92.69 802 ALA B C 1
ATOM 13305 O O . ALA B 1 802 ? -19.453 7 2.016 1 92.69 802 ALA B O 1
ATOM 13306 N N . ASN B 1 803 ? -17.328 7.344 2.344 1 94.25 803 ASN B N 1
ATOM 13307 C CA . ASN B 1 803 ? -17.25 8.492 1.446 1 94.25 803 ASN B CA 1
ATOM 13308 C C . ASN B 1 803 ? -15.945 8.516 0.666 1 94.25 803 ASN B C 1
ATOM 13310 O O . ASN B 1 803 ? -14.953 7.922 1.092 1 94.25 803 ASN B O 1
ATOM 13314 N N . PHE B 1 804 ? -16.062 9.062 -0.504 1 93.94 804 PHE B N 1
ATOM 13315 C CA . PHE B 1 804 ? -14.953 9.094 -1.449 1 93.94 804 PHE B CA 1
ATOM 13316 C C . PHE B 1 804 ? -14.945 10.398 -2.236 1 93.94 804 PHE B C 1
ATOM 13318 O O . PHE B 1 804 ? -16 10.883 -2.654 1 93.94 804 PHE B O 1
ATOM 13325 N N . THR B 1 805 ? -13.773 11.047 -2.334 1 95.44 805 THR B N 1
ATOM 13326 C CA . THR B 1 805 ? -13.578 12.234 -3.148 1 95.44 805 THR B CA 1
ATOM 13327 C C . THR B 1 805 ? -12.391 12.055 -4.09 1 95.44 805 THR B C 1
ATOM 13329 O O . THR B 1 805 ? -11.289 11.711 -3.654 1 95.44 805 THR B O 1
ATOM 13332 N N . ARG B 1 806 ? -12.555 12.32 -5.367 1 96 806 ARG B N 1
ATOM 13333 C CA . ARG B 1 806 ? -11.492 12.43 -6.359 1 96 806 ARG B CA 1
ATOM 13334 C C . ARG B 1 806 ? -11.406 13.844 -6.91 1 96 806 ARG B C 1
ATOM 13336 O O . ARG B 1 806 ? -12.414 14.414 -7.348 1 96 806 ARG B O 1
ATOM 13343 N N . GLN B 1 807 ? -10.242 14.391 -6.898 1 94.44 807 GLN B N 1
ATOM 13344 C CA . GLN B 1 807 ? -10.125 15.766 -7.387 1 94.44 807 GLN B CA 1
ATOM 13345 C C . GLN B 1 807 ? -8.891 15.93 -8.273 1 94.44 807 GLN B C 1
ATOM 13347 O O . GLN B 1 807 ? -7.906 15.211 -8.109 1 94.44 807 GLN B O 1
ATOM 13352 N N . TRP B 1 808 ? -8.969 16.859 -9.234 1 95.38 808 TRP B N 1
ATOM 13353 C CA . TRP B 1 808 ? -7.906 17.281 -10.133 1 95.38 808 TRP B CA 1
ATOM 13354 C C . TRP B 1 808 ? -7.664 18.781 -10 1 95.38 808 TRP B C 1
ATOM 13356 O O . TRP B 1 808 ? -8.602 19.578 -10.062 1 95.38 808 TRP B O 1
ATOM 13366 N N . THR B 1 809 ? -6.426 19.078 -9.805 1 94.44 809 THR B N 1
ATOM 13367 C CA . THR B 1 809 ? -6.117 20.5 -9.656 1 94.44 809 THR B CA 1
ATOM 13368 C C . THR B 1 809 ? -4.965 20.906 -10.578 1 94.44 809 THR B C 1
ATOM 13370 O O . THR B 1 809 ? -4.09 20.094 -10.875 1 94.44 809 THR B O 1
ATOM 13373 N N . GLU B 1 810 ? -4.992 22.109 -11.047 1 94.38 810 GLU B N 1
ATOM 13374 C CA . GLU B 1 810 ? -3.924 22.719 -11.828 1 94.38 810 GLU B CA 1
ATOM 13375 C C . GLU B 1 810 ? -3.895 24.234 -11.625 1 94.38 810 GLU B C 1
ATOM 13377 O O . GLU B 1 810 ? -4.945 24.875 -11.562 1 94.38 810 GLU B O 1
ATOM 13382 N N . VAL B 1 811 ? -2.645 24.734 -11.523 1 91.88 811 VAL B N 1
ATOM 13383 C CA . VAL B 1 811 ? -2.547 26.172 -11.344 1 91.88 811 VAL B CA 1
ATOM 13384 C C . VAL B 1 811 ? -1.261 26.688 -11.984 1 91.88 811 VAL B C 1
ATOM 13386 O O . VAL B 1 811 ? -0.23 26.016 -11.953 1 91.88 811 VAL B O 1
ATOM 13389 N N . ASP B 1 812 ? -1.365 27.812 -12.523 1 91.62 812 ASP B N 1
ATOM 13390 C CA . ASP B 1 812 ? -0.206 28.531 -13.039 1 91.62 812 ASP B CA 1
ATOM 13391 C C . ASP B 1 812 ? 0.46 29.359 -11.93 1 91.62 812 ASP B C 1
ATOM 13393 O O . ASP B 1 812 ? -0.119 30.328 -11.438 1 91.62 812 ASP B O 1
ATOM 13397 N N . ILE B 1 813 ? 1.689 28.969 -11.578 1 83.88 813 ILE B N 1
ATOM 13398 C CA . ILE B 1 813 ? 2.334 29.672 -10.469 1 83.88 813 ILE B CA 1
ATOM 13399 C C . ILE B 1 813 ? 3.137 30.859 -11.008 1 83.88 813 ILE B C 1
ATOM 13401 O O . ILE B 1 813 ? 3.854 31.516 -10.25 1 83.88 813 ILE B O 1
ATOM 13405 N N . GLY B 1 814 ? 3.047 31.047 -12.227 1 77.94 814 GLY B N 1
ATOM 13406 C CA . GLY B 1 814 ? 3.73 32.156 -12.883 1 77.94 814 GLY B CA 1
ATOM 13407 C C . GLY B 1 814 ? 4.43 31.75 -14.164 1 77.94 814 GLY B C 1
ATOM 13408 O O . GLY B 1 814 ? 5.02 30.672 -14.234 1 77.94 814 GLY B O 1
ATOM 13409 N N . LYS B 1 815 ? 4.414 32.531 -15.086 1 76.81 815 LYS B N 1
ATOM 13410 C CA . LYS B 1 815 ? 5.113 32.375 -16.359 1 76.81 815 LYS B CA 1
ATOM 13411 C C . LYS B 1 815 ? 4.711 31.094 -17.062 1 76.81 815 LYS B C 1
ATOM 13413 O O . LYS B 1 815 ? 5.543 30.438 -17.688 1 76.81 815 LYS B O 1
ATOM 13418 N N . GLY B 1 816 ? 3.551 30.594 -16.797 1 78.69 816 GLY B N 1
ATOM 13419 C CA . GLY B 1 816 ? 3.016 29.438 -17.516 1 78.69 816 GLY B CA 1
ATOM 13420 C C . GLY B 1 816 ? 3.414 28.125 -16.891 1 78.69 816 GLY B C 1
ATOM 13421 O O . GLY B 1 816 ? 3.119 27.062 -17.438 1 78.69 816 GLY B O 1
ATOM 13422 N N . GLU B 1 817 ? 4.035 28.156 -15.773 1 85.12 817 GLU B N 1
ATOM 13423 C CA . GLU B 1 817 ? 4.418 26.922 -15.094 1 85.12 817 GLU B CA 1
ATOM 13424 C C . GLU B 1 817 ? 3.234 26.312 -14.344 1 85.12 817 GLU B C 1
ATOM 13426 O O . GLU B 1 817 ? 2.848 26.797 -13.281 1 85.12 817 GLU B O 1
ATOM 13431 N N . LYS B 1 818 ? 2.791 25.188 -14.844 1 90.31 818 LYS B N 1
ATOM 13432 C CA . LYS B 1 818 ? 1.594 24.562 -14.289 1 90.31 818 LYS B CA 1
ATOM 13433 C C . LYS B 1 818 ? 1.956 23.469 -13.281 1 90.31 818 LYS B C 1
ATOM 13435 O O . LYS B 1 818 ? 2.877 22.688 -13.516 1 90.31 818 LYS B O 1
ATOM 13440 N N . HIS B 1 819 ? 1.314 23.547 -12.156 1 90.69 819 HIS B N 1
ATOM 13441 C CA . HIS B 1 819 ? 1.496 22.578 -11.07 1 90.69 819 HIS B CA 1
ATOM 13442 C C . HIS B 1 819 ? 0.162 22.219 -10.43 1 90.69 819 HIS B C 1
ATOM 13444 O O . HIS B 1 819 ? -0.831 22.922 -10.602 1 90.69 819 HIS B O 1
ATOM 13450 N N . PRO B 1 820 ? 0.161 21.109 -9.773 1 91.19 820 PRO B N 1
ATOM 13451 C CA . PRO B 1 820 ? -0.996 20.906 -8.891 1 91.19 820 PRO B CA 1
ATOM 13452 C C . PRO B 1 820 ? -1.077 21.953 -7.785 1 91.19 820 PRO B C 1
ATOM 13454 O O . PRO B 1 820 ? -0.049 22.484 -7.355 1 91.19 820 PRO B O 1
ATOM 13457 N N . ILE B 1 821 ? -2.236 22.219 -7.352 1 89.44 821 ILE B N 1
ATOM 13458 C CA . ILE B 1 821 ? -2.42 23.156 -6.25 1 89.44 821 ILE B CA 1
ATOM 13459 C C . ILE B 1 821 ? -1.845 22.562 -4.965 1 89.44 821 ILE B C 1
ATOM 13461 O O . ILE B 1 821 ? -1.966 21.359 -4.723 1 89.44 821 ILE B O 1
ATOM 13465 N N . GLN B 1 822 ? -1.286 23.406 -4.109 1 86.44 822 GLN B N 1
ATOM 13466 C CA . GLN B 1 822 ? -0.652 22.953 -2.873 1 86.44 822 GLN B CA 1
ATOM 13467 C C . GLN B 1 822 ? -1.683 22.391 -1.896 1 86.44 822 GLN B C 1
ATOM 13469 O O . GLN B 1 822 ? -2.791 22.922 -1.787 1 86.44 822 GLN B O 1
ATOM 13474 N N . ASN B 1 823 ? -1.286 21.266 -1.267 1 86.62 823 ASN B N 1
ATOM 13475 C CA . ASN B 1 823 ? -2.049 20.641 -0.19 1 86.62 823 ASN B CA 1
ATOM 13476 C C . ASN B 1 823 ? -3.41 20.156 -0.676 1 86.62 823 ASN B C 1
ATOM 13478 O O . ASN B 1 823 ? -4.402 20.25 0.048 1 86.62 823 ASN B O 1
ATOM 13482 N N . ALA B 1 824 ? -3.469 19.828 -1.901 1 90 824 ALA B N 1
ATOM 13483 C CA . ALA B 1 824 ? -4.699 19.297 -2.492 1 90 824 ALA B CA 1
ATOM 13484 C C . ALA B 1 824 ? -4.535 17.828 -2.893 1 90 824 ALA B C 1
ATOM 13486 O O . ALA B 1 824 ? -4.18 17.531 -4.035 1 90 824 ALA B O 1
ATOM 13487 N N . PRO B 1 825 ? -4.887 17 -1.947 1 92.62 825 PRO B N 1
ATOM 13488 C CA . PRO B 1 825 ? -4.766 15.594 -2.309 1 92.62 825 PRO B CA 1
ATOM 13489 C C . PRO B 1 825 ? -5.73 15.18 -3.42 1 92.62 825 PRO B C 1
ATOM 13491 O O . PRO B 1 825 ? -6.855 15.68 -3.48 1 92.62 825 PRO B O 1
ATOM 13494 N N . GLU B 1 826 ? -5.367 14.242 -4.203 1 92.94 826 GLU B N 1
ATOM 13495 C CA . GLU B 1 826 ? -6.184 13.797 -5.328 1 92.94 826 GLU B CA 1
ATOM 13496 C C . GLU B 1 826 ? -7.289 12.852 -4.867 1 92.94 826 GLU B C 1
ATOM 13498 O O . GLU B 1 826 ? -8.344 12.766 -5.5 1 92.94 826 GLU B O 1
ATOM 13503 N N . TYR B 1 827 ? -6.977 12.125 -3.764 1 93.62 827 TYR B N 1
ATOM 13504 C CA . TYR B 1 827 ? -7.93 11.133 -3.264 1 93.62 827 TYR B CA 1
ATOM 13505 C C . TYR B 1 827 ? -8.172 11.32 -1.771 1 93.62 827 TYR B C 1
ATOM 13507 O O . TYR B 1 827 ? -7.223 11.516 -1.004 1 93.62 827 TYR B O 1
ATOM 13515 N N . LEU B 1 828 ? -9.438 11.281 -1.427 1 94.56 828 LEU B N 1
ATOM 13516 C CA . LEU B 1 828 ? -9.867 11.195 -0.037 1 94.56 828 LEU B CA 1
ATOM 13517 C C . LEU B 1 828 ? -10.914 10.094 0.14 1 94.56 828 LEU B C 1
ATOM 13519 O O . LEU B 1 828 ? -11.797 9.93 -0.709 1 94.56 828 LEU B O 1
ATOM 13523 N N . ALA B 1 829 ? -10.711 9.312 1.199 1 94.81 829 ALA B N 1
ATOM 13524 C CA . ALA B 1 829 ? -11.695 8.258 1.417 1 94.81 829 ALA B CA 1
ATOM 13525 C C . ALA B 1 829 ? -11.836 7.938 2.902 1 94.81 829 ALA B C 1
ATOM 13527 O O . ALA B 1 829 ? -10.852 7.965 3.646 1 94.81 829 ALA B O 1
ATOM 13528 N N . ASN B 1 830 ? -13.023 7.656 3.297 1 95 830 ASN B N 1
ATOM 13529 C CA . ASN B 1 830 ? -13.359 7.129 4.617 1 95 830 ASN B CA 1
ATOM 13530 C C . ASN B 1 830 ? -14.281 5.914 4.52 1 95 830 ASN B C 1
ATOM 13532 O O . ASN B 1 830 ? -15.203 5.891 3.701 1 95 830 ASN B O 1
ATOM 13536 N N . VAL B 1 831 ? -13.945 4.934 5.285 1 93.75 831 VAL B N 1
ATOM 13537 C CA . VAL B 1 831 ? -14.812 3.764 5.418 1 93.75 831 VAL B CA 1
ATOM 13538 C C . VAL B 1 831 ? -15.125 3.523 6.895 1 93.75 831 VAL B C 1
ATOM 13540 O O . VAL B 1 831 ? -14.25 3.639 7.75 1 93.75 831 VAL B O 1
ATOM 13543 N N . LYS B 1 832 ? -16.359 3.234 7.129 1 93.12 832 LYS B N 1
ATOM 13544 C CA . LYS B 1 832 ? -16.797 2.994 8.5 1 93.12 832 LYS B CA 1
ATOM 13545 C C . LYS B 1 832 ? -17.672 1.749 8.586 1 93.12 832 LYS B C 1
ATOM 13547 O O . LYS B 1 832 ? -18.516 1.511 7.711 1 93.12 832 LYS B O 1
ATOM 13552 N N . VAL B 1 833 ? -17.453 0.96 9.594 1 91.19 833 VAL B N 1
ATOM 13553 C CA . VAL B 1 833 ? -18.344 -0.112 10.023 1 91.19 833 VAL B CA 1
ATOM 13554 C C . VAL B 1 833 ? -18.734 0.099 11.484 1 91.19 833 VAL B C 1
ATOM 13556 O O . VAL B 1 833 ? -17.875 0.351 12.336 1 91.19 833 VAL B O 1
ATOM 13559 N N . ASN B 1 834 ? -20 0.01 11.695 1 92.69 834 ASN B N 1
ATOM 13560 C CA . ASN B 1 834 ? -20.453 0.196 13.07 1 92.69 834 ASN B CA 1
ATOM 13561 C C . ASN B 1 834 ? -21.391 -0.913 13.508 1 92.69 834 ASN B C 1
ATOM 13563 O O . ASN B 1 834 ? -21.953 -1.629 12.672 1 92.69 834 ASN B O 1
ATOM 13567 N N . TYR B 1 835 ? -21.516 -1.044 14.773 1 93.38 835 TYR B N 1
ATOM 13568 C CA . TYR B 1 835 ? -22.375 -2.037 15.414 1 93.38 835 TYR B CA 1
ATOM 13569 C C . TYR B 1 835 ? -23.016 -1.469 16.672 1 93.38 835 TYR B C 1
ATOM 13571 O O . TYR B 1 835 ? -22.344 -0.867 17.516 1 93.38 835 TYR B O 1
ATOM 13579 N N . ALA B 1 836 ? -24.312 -1.542 16.734 1 92.88 836 ALA B N 1
ATOM 13580 C CA . ALA B 1 836 ? -25.062 -1.158 17.938 1 92.88 836 ALA B CA 1
ATOM 13581 C C . ALA B 1 836 ? -26.047 -2.248 18.328 1 92.88 836 ALA B C 1
ATOM 13583 O O . ALA B 1 836 ? -26.922 -2.635 17.547 1 92.88 836 ALA B O 1
ATOM 13584 N N . TRP B 1 837 ? -25.875 -2.654 19.625 1 92.56 837 TRP B N 1
ATOM 13585 C CA . TRP B 1 837 ? -26.75 -3.715 20.094 1 92.56 837 TRP B CA 1
ATOM 13586 C C . TRP B 1 837 ? -26.828 -3.719 21.609 1 92.56 837 TRP B C 1
ATOM 13588 O O . TRP B 1 837 ? -25.828 -3.961 22.297 1 92.56 837 TRP B O 1
ATOM 13598 N N . LYS B 1 838 ? -27.953 -3.691 22.156 1 91.56 838 LYS B N 1
ATOM 13599 C CA . LYS B 1 838 ? -28.234 -3.797 23.578 1 91.56 838 LYS B CA 1
ATOM 13600 C C . LYS B 1 838 ? -27.234 -2.994 24.406 1 91.56 838 LYS B C 1
ATOM 13602 O O . LYS B 1 838 ? -26.609 -3.523 25.328 1 91.56 838 LYS B O 1
ATOM 13607 N N . GLY B 1 839 ? -27 -1.761 24.125 1 91.81 839 GLY B N 1
ATOM 13608 C CA . GLY B 1 839 ? -26.156 -0.85 24.875 1 91.81 839 GLY B CA 1
ATOM 13609 C C . GLY B 1 839 ? -24.719 -0.822 24.375 1 91.81 839 GLY B C 1
ATOM 13610 O O . GLY B 1 839 ? -23.953 0.084 24.719 1 91.81 839 GLY B O 1
ATOM 13611 N N . LEU B 1 840 ? -24.312 -1.854 23.641 1 95.12 840 LEU B N 1
ATOM 13612 C CA . LEU B 1 840 ? -22.969 -1.896 23.062 1 95.12 840 LEU B CA 1
ATOM 13613 C C . LEU B 1 840 ? -22.906 -1.099 21.75 1 95.12 840 LEU B C 1
ATOM 13615 O O . LEU B 1 840 ? -23.812 -1.215 20.906 1 95.12 840 LEU B O 1
ATOM 13619 N N . THR B 1 841 ? -21.953 -0.292 21.672 1 93.69 841 THR B N 1
ATOM 13620 C CA . THR B 1 841 ? -21.688 0.408 20.422 1 93.69 841 THR B CA 1
ATOM 13621 C C . THR B 1 841 ? -20.234 0.248 20 1 93.69 841 THR B C 1
ATOM 13623 O O . THR B 1 841 ? -19.328 0.419 20.828 1 93.69 841 THR B O 1
ATOM 13626 N N . VAL B 1 842 ? -19.969 -0.121 18.781 1 95.38 842 VAL B N 1
ATOM 13627 C CA . VAL B 1 842 ? -18.625 -0.263 18.234 1 95.38 842 VAL B CA 1
ATOM 13628 C C . VAL B 1 842 ? -18.531 0.45 16.891 1 95.38 842 VAL B C 1
ATOM 13630 O O . VAL B 1 842 ? -19.406 0.298 16.031 1 95.38 842 VAL B O 1
ATOM 13633 N N . ASP B 1 843 ? -17.547 1.286 16.719 1 94.56 843 ASP B N 1
ATOM 13634 C CA . ASP B 1 843 ? -17.25 1.951 15.453 1 94.56 843 ASP B CA 1
ATOM 13635 C C . ASP B 1 843 ? -15.805 1.689 15.023 1 94.56 843 ASP B C 1
ATOM 13637 O O . ASP B 1 843 ? -14.867 1.939 15.781 1 94.56 843 ASP B O 1
ATOM 13641 N N . LEU B 1 844 ? -15.633 1.171 13.859 1 94.5 844 LEU B N 1
ATOM 13642 C CA . LEU B 1 844 ? -14.336 1.054 13.203 1 94.5 844 LEU B CA 1
ATOM 13643 C C . LEU B 1 844 ? -14.273 1.95 11.969 1 94.5 844 LEU B C 1
ATOM 13645 O O . LEU B 1 844 ? -15.047 1.778 11.023 1 94.5 844 LEU B O 1
ATOM 13649 N N . THR B 1 845 ? -13.398 2.908 11.977 1 93.94 845 THR B N 1
ATOM 13650 C CA . THR B 1 845 ? -13.297 3.875 10.891 1 93.94 845 THR B CA 1
ATOM 13651 C C . THR B 1 845 ? -11.898 3.855 10.281 1 93.94 845 THR B C 1
ATOM 13653 O O . THR B 1 845 ? -10.898 3.848 11 1 93.94 845 THR B O 1
ATOM 13656 N N . HIS B 1 846 ? -11.766 3.832 9.016 1 94.19 846 HIS B N 1
ATOM 13657 C CA . HIS B 1 846 ? -10.516 3.914 8.266 1 94.19 846 HIS B CA 1
ATOM 13658 C C . HIS B 1 846 ? -10.484 5.156 7.383 1 94.19 846 HIS B C 1
ATOM 13660 O O . HIS B 1 846 ? -11.336 5.324 6.508 1 94.19 846 HIS B O 1
ATOM 13666 N N . ASN B 1 847 ? -9.539 6.008 7.633 1 94.62 847 ASN B N 1
ATOM 13667 C CA . ASN B 1 847 ? -9.367 7.25 6.891 1 94.62 847 ASN B CA 1
ATOM 13668 C C . ASN B 1 847 ? -8.148 7.191 5.977 1 94.62 847 ASN B C 1
ATOM 13670 O O . ASN B 1 847 ? -7.082 6.719 6.383 1 94.62 847 ASN B O 1
ATOM 13674 N N . TYR B 1 848 ? -8.32 7.605 4.699 1 94.62 848 TYR B N 1
ATOM 13675 C CA . TYR B 1 848 ? -7.25 7.656 3.709 1 94.62 848 TYR B CA 1
ATOM 13676 C C . TYR B 1 848 ? -7.152 9.039 3.076 1 94.62 848 TYR B C 1
ATOM 13678 O O . TYR B 1 848 ? -8.141 9.562 2.553 1 94.62 848 TYR B O 1
ATOM 13686 N N . THR B 1 849 ? -5.984 9.672 3.078 1 94.25 849 THR B N 1
ATOM 13687 C CA . THR B 1 849 ? -5.66 10.906 2.381 1 94.25 849 THR B CA 1
ATOM 13688 C C . THR B 1 849 ? -4.527 10.688 1.383 1 94.25 849 THR B C 1
ATOM 13690 O O . THR B 1 849 ? -3.422 10.297 1.766 1 94.25 849 THR B O 1
ATOM 13693 N N . GLY B 1 850 ? -4.785 11.031 0.154 1 94.44 850 GLY B N 1
ATOM 13694 C CA . GLY B 1 850 ? -3.824 10.766 -0.905 1 94.44 850 GLY B CA 1
ATOM 13695 C C . GLY B 1 850 ? -2.66 11.742 -0.907 1 94.44 850 GLY B C 1
ATOM 13696 O O . GLY B 1 850 ? -2.535 12.57 -0.003 1 94.44 850 GLY B O 1
ATOM 13697 N N . GLU B 1 851 ? -1.752 11.609 -1.874 1 94.94 851 GLU B N 1
ATOM 13698 C CA . GLU B 1 851 ? -0.557 12.438 -1.997 1 94.94 851 GLU B CA 1
ATOM 13699 C C . GLU B 1 851 ? -0.917 13.867 -2.387 1 94.94 851 GLU B C 1
ATOM 13701 O O . GLU B 1 851 ? -1.936 14.102 -3.041 1 94.94 851 GLU B O 1
ATOM 13706 N N . ALA B 1 852 ? -0.055 14.812 -1.979 1 92.5 852 ALA B N 1
ATOM 13707 C CA . ALA B 1 852 ? -0.251 16.219 -2.314 1 92.5 852 ALA B CA 1
ATOM 13708 C C . ALA B 1 852 ? 1.081 16.953 -2.361 1 92.5 852 ALA B C 1
ATOM 13710 O O . ALA B 1 852 ? 2.023 16.609 -1.648 1 92.5 852 ALA B O 1
ATOM 13711 N N . VAL B 1 853 ? 1.114 17.938 -3.199 1 91.56 853 VAL B N 1
ATOM 13712 C CA . VAL B 1 853 ? 2.266 18.844 -3.229 1 91.56 853 VAL B CA 1
ATOM 13713 C C . VAL B 1 853 ? 2.191 19.812 -2.055 1 91.56 853 VAL B C 1
ATOM 13715 O O . VAL B 1 853 ? 1.133 20.375 -1.774 1 91.56 853 VAL B O 1
ATOM 13718 N N . ILE B 1 854 ? 3.289 19.984 -1.35 1 87.81 854 ILE B N 1
ATOM 13719 C CA . ILE B 1 854 ? 3.219 20.906 -0.222 1 87.81 854 ILE B CA 1
ATOM 13720 C C . ILE B 1 854 ? 4.113 22.125 -0.485 1 87.81 854 ILE B C 1
ATOM 13722 O O . ILE B 1 854 ? 3.961 23.172 0.149 1 87.81 854 ILE B O 1
ATOM 13726 N N . ALA B 1 855 ? 5.086 21.938 -1.41 1 84.88 855 ALA B N 1
ATOM 13727 C CA . ALA B 1 855 ? 5.938 23.062 -1.792 1 84.88 855 ALA B CA 1
ATOM 13728 C C . ALA B 1 855 ? 6.449 22.906 -3.221 1 84.88 855 ALA B C 1
ATOM 13730 O O . ALA B 1 855 ? 6.672 21.797 -3.686 1 84.88 855 ALA B O 1
ATOM 13731 N N . TYR B 1 856 ? 6.562 24.047 -3.871 1 83.69 856 TYR B N 1
ATOM 13732 C CA . TYR B 1 856 ? 7.078 24.047 -5.234 1 83.69 856 TYR B CA 1
ATOM 13733 C C . TYR B 1 856 ? 8.578 24.297 -5.254 1 83.69 856 TYR B C 1
ATOM 13735 O O . TYR B 1 856 ? 9.102 25.031 -4.422 1 83.69 856 TYR B O 1
ATOM 13743 N N . ASN B 1 857 ? 9.328 23.656 -6.203 1 77.69 857 ASN B N 1
ATOM 13744 C CA . ASN B 1 857 ? 10.727 23.938 -6.543 1 77.69 857 ASN B CA 1
ATOM 13745 C C . ASN B 1 857 ? 11.609 23.969 -5.297 1 77.69 857 ASN B C 1
ATOM 13747 O O . ASN B 1 857 ? 12.32 24.953 -5.066 1 77.69 857 ASN B O 1
ATOM 13751 N N . ASP B 1 858 ? 11.578 22.938 -4.523 1 78 858 ASP B N 1
ATOM 13752 C CA . ASP B 1 858 ? 12.32 22.844 -3.27 1 78 858 ASP B CA 1
ATOM 13753 C C . ASP B 1 858 ? 13.719 22.281 -3.492 1 78 858 ASP B C 1
ATOM 13755 O O . ASP B 1 858 ? 14.477 22.797 -4.316 1 78 858 ASP B O 1
ATOM 13759 N N . VAL B 1 859 ? 14.008 21.281 -2.875 1 83 859 VAL B N 1
ATOM 13760 C CA . VAL B 1 859 ? 15.328 20.656 -2.994 1 83 859 VAL B CA 1
ATOM 13761 C C . VAL B 1 859 ? 15.539 20.172 -4.426 1 83 859 VAL B C 1
ATOM 13763 O O . VAL B 1 859 ? 14.656 19.547 -5.012 1 83 859 VAL B O 1
ATOM 13766 N N . ALA B 1 860 ? 16.703 20.547 -5.059 1 87.81 860 ALA B N 1
ATOM 13767 C CA . ALA B 1 860 ? 17.078 20.141 -6.41 1 87.81 860 ALA B CA 1
ATOM 13768 C C . ALA B 1 860 ? 16.094 20.672 -7.441 1 87.81 860 ALA B C 1
ATOM 13770 O O . ALA B 1 860 ? 15.992 20.125 -8.547 1 87.81 860 ALA B O 1
ATOM 13771 N N . GLY B 1 861 ? 15.273 21.703 -7.07 1 85.31 861 GLY B N 1
ATOM 13772 C CA . GLY B 1 861 ? 14.258 22.234 -7.961 1 85.31 861 GLY B CA 1
ATOM 13773 C C . GLY B 1 861 ? 13.055 21.328 -8.125 1 85.31 861 GLY B C 1
ATOM 13774 O O . GLY B 1 861 ? 12.25 21.516 -9.039 1 85.31 861 GLY B O 1
ATOM 13775 N N . LEU B 1 862 ? 12.969 20.359 -7.293 1 91.38 862 LEU B N 1
ATOM 13776 C CA . LEU B 1 862 ? 11.852 19.422 -7.332 1 91.38 862 LEU B CA 1
ATOM 13777 C C . LEU B 1 862 ? 10.781 19.812 -6.312 1 91.38 862 LEU B C 1
ATOM 13779 O O . LEU B 1 862 ? 11.07 20.531 -5.352 1 91.38 862 LEU B O 1
ATOM 13783 N N . GLU B 1 863 ? 9.594 19.328 -6.52 1 90.81 863 GLU B N 1
ATOM 13784 C CA . GLU B 1 863 ? 8.5 19.594 -5.59 1 90.81 863 GLU B CA 1
ATOM 13785 C C . GLU B 1 863 ? 8.617 18.719 -4.344 1 90.81 863 GLU B C 1
ATOM 13787 O O . GLU B 1 863 ? 9.156 17.609 -4.406 1 90.81 863 GLU B O 1
ATOM 13792 N N . LEU B 1 864 ? 8.109 19.281 -3.234 1 92.56 864 LEU B N 1
ATOM 13793 C CA . LEU B 1 864 ? 7.91 18.484 -2.033 1 92.56 864 LEU B CA 1
ATOM 13794 C C . LEU B 1 864 ? 6.527 17.844 -2.025 1 92.56 864 LEU B C 1
ATOM 13796 O O . LEU B 1 864 ? 5.523 18.531 -2.246 1 92.56 864 LEU B O 1
ATOM 13800 N N . TRP B 1 865 ? 6.5 16.562 -1.81 1 94.5 865 TRP B N 1
ATOM 13801 C CA . TRP B 1 865 ? 5.25 15.812 -1.792 1 94.5 865 TRP B CA 1
ATOM 13802 C C . TRP B 1 865 ? 5.008 15.188 -0.423 1 94.5 865 TRP B C 1
ATOM 13804 O O . TRP B 1 865 ? 5.953 14.945 0.332 1 94.5 865 TRP B O 1
ATOM 13814 N N . THR B 1 866 ? 3.775 15 -0.081 1 94.19 866 THR B N 1
ATOM 13815 C CA . THR B 1 866 ? 3.434 14.086 1.006 1 94.19 866 THR B CA 1
ATOM 13816 C C . THR B 1 866 ? 2.951 12.75 0.458 1 94.19 866 THR B C 1
ATOM 13818 O O . THR B 1 866 ? 2.252 12.703 -0.555 1 94.19 866 THR B O 1
ATOM 13821 N N . ARG B 1 867 ? 3.354 11.719 1.109 1 95.75 867 ARG B N 1
ATOM 13822 C CA . ARG B 1 867 ? 2.814 10.398 0.808 1 95.75 867 ARG B CA 1
ATOM 13823 C C . ARG B 1 867 ? 1.423 10.227 1.407 1 95.75 867 ARG B C 1
ATOM 13825 O O . ARG B 1 867 ? 1.048 10.945 2.336 1 95.75 867 ARG B O 1
ATOM 13832 N N . PRO B 1 868 ? 0.692 9.234 0.818 1 94.75 868 PRO B N 1
ATOM 13833 C CA . PRO B 1 868 ? -0.623 8.992 1.415 1 94.75 868 PRO B CA 1
ATOM 13834 C C . PRO B 1 868 ? -0.541 8.633 2.898 1 94.75 868 PRO B C 1
ATOM 13836 O O . PRO B 1 868 ? 0.387 7.938 3.318 1 94.75 868 PRO B O 1
ATOM 13839 N N . VAL B 1 869 ? -1.498 9.078 3.627 1 94.38 869 VAL B N 1
ATOM 13840 C CA . VAL B 1 869 ? -1.609 8.75 5.047 1 94.38 869 VAL B CA 1
ATOM 13841 C C . VAL B 1 869 ? -2.902 7.98 5.301 1 94.38 869 VAL B C 1
ATOM 13843 O O . VAL B 1 869 ? -3.949 8.312 4.742 1 94.38 869 VAL B O 1
ATOM 13846 N N . LYS B 1 870 ? -2.76 6.953 6.07 1 94.5 870 LYS B N 1
ATOM 13847 C CA . LYS B 1 870 ? -3.896 6.137 6.484 1 94.5 870 LYS B CA 1
ATOM 13848 C C . LYS B 1 870 ? -4.012 6.082 8.008 1 94.5 870 LYS B C 1
ATOM 13850 O O . LYS B 1 870 ? -3.002 6.066 8.711 1 94.5 870 LYS B O 1
ATOM 13855 N N . ARG B 1 871 ? -5.207 6.051 8.492 1 94.12 871 ARG B N 1
ATOM 13856 C CA . ARG B 1 871 ? -5.457 5.953 9.922 1 94.12 871 ARG B CA 1
ATOM 13857 C C . ARG B 1 871 ? -6.711 5.133 10.211 1 94.12 871 ARG B C 1
ATOM 13859 O O . ARG B 1 871 ? -7.762 5.371 9.609 1 94.12 871 ARG B O 1
ATOM 13866 N N . THR B 1 872 ? -6.59 4.168 11.062 1 94.81 872 THR B N 1
ATOM 13867 C CA . THR B 1 872 ? -7.727 3.377 11.516 1 94.81 872 THR B CA 1
ATOM 13868 C C . THR B 1 872 ? -8.023 3.641 12.984 1 94.81 872 THR B C 1
ATOM 13870 O O . THR B 1 872 ? -7.141 3.506 13.836 1 94.81 872 THR B O 1
ATOM 13873 N N . ASP B 1 873 ? -9.273 3.926 13.227 1 95.19 873 ASP B N 1
ATOM 13874 C CA . ASP B 1 873 ? -9.703 4.223 14.594 1 95.19 873 ASP B CA 1
ATOM 13875 C C . ASP B 1 873 ? -10.773 3.236 15.055 1 95.19 873 ASP B C 1
ATOM 13877 O O . ASP B 1 873 ? -11.594 2.783 14.258 1 95.19 873 ASP B O 1
ATOM 13881 N N . LEU B 1 874 ? -10.695 3.01 16.391 1 95.62 874 LEU B N 1
ATOM 13882 C CA . LEU B 1 874 ? -11.688 2.15 17.031 1 95.62 874 LEU B CA 1
ATOM 13883 C C . LEU B 1 874 ? -12.367 2.879 18.188 1 95.62 874 LEU B C 1
ATOM 13885 O O . LEU B 1 874 ? -11.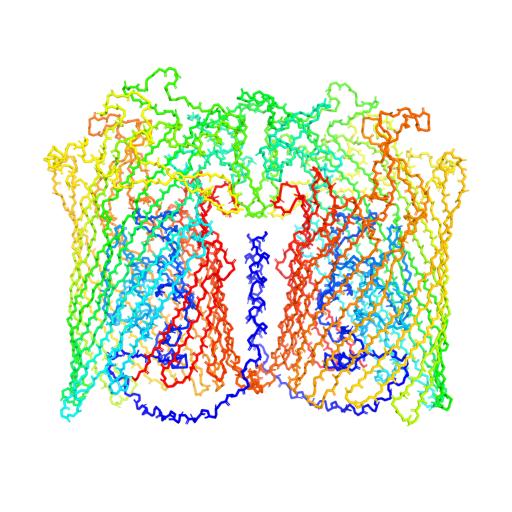711 3.557 18.969 1 95.62 874 LEU B O 1
ATOM 13889 N N . HIS B 1 875 ? -13.656 2.816 18.219 1 94.94 875 HIS B N 1
ATOM 13890 C CA . HIS B 1 875 ? -14.445 3.229 19.375 1 94.94 875 HIS B CA 1
ATOM 13891 C C . HIS B 1 875 ? -15.359 2.1 19.844 1 94.94 875 HIS B C 1
ATOM 13893 O O . HIS B 1 875 ? -16.047 1.468 19.047 1 94.94 875 HIS B O 1
ATOM 13899 N N . ALA B 1 876 ? -15.312 1.828 21.094 1 95.62 876 ALA B N 1
ATOM 13900 C CA . ALA B 1 876 ? -16.203 0.868 21.734 1 95.62 876 ALA B CA 1
ATOM 13901 C C . ALA B 1 876 ? -16.812 1.45 23.016 1 95.62 876 ALA B C 1
ATOM 13903 O O . ALA B 1 876 ? -16.094 1.941 23.891 1 95.62 876 ALA B O 1
ATOM 13904 N N . GLY B 1 877 ? -18.125 1.434 23.078 1 95.06 877 GLY B N 1
ATOM 13905 C CA . GLY B 1 877 ? -18.828 1.952 24.234 1 95.06 877 GLY B CA 1
ATOM 13906 C C . GLY B 1 877 ? -19.875 0.993 24.781 1 95.06 877 GLY B C 1
ATOM 13907 O O . GLY B 1 877 ? -20.422 0.18 24.047 1 95.06 877 GLY B O 1
ATOM 13908 N N . TYR B 1 878 ? -20.062 1.115 26.062 1 96.12 878 TYR B N 1
ATOM 13909 C CA . TYR B 1 878 ? -21.109 0.34 26.719 1 96.12 878 TYR B CA 1
ATOM 13910 C C . TYR B 1 878 ? -21.938 1.213 27.656 1 96.12 878 TYR B C 1
ATOM 13912 O O . TYR B 1 878 ? -21.375 1.908 28.516 1 96.12 878 TYR B O 1
ATOM 13920 N N . ASP B 1 879 ? -23.203 1.136 27.422 1 95.12 879 ASP B N 1
ATOM 13921 C CA . ASP B 1 879 ? -24.156 1.82 28.281 1 95.12 879 ASP B CA 1
ATOM 13922 C C . ASP B 1 879 ? -24.672 0.885 29.375 1 95.12 879 ASP B C 1
ATOM 13924 O O . ASP B 1 879 ? -25.484 -0.001 29.094 1 95.12 879 ASP B O 1
ATOM 13928 N N . PHE B 1 880 ? -24.375 1.204 30.609 1 95.25 880 PHE B N 1
ATOM 13929 C CA . PHE B 1 880 ? -24.766 0.359 31.734 1 95.25 880 PHE B CA 1
ATOM 13930 C C . PHE B 1 880 ? -26.172 0.697 32.188 1 95.25 880 PHE B C 1
ATOM 13932 O O . PHE B 1 880 ? -26.75 -0.002 33.031 1 95.25 880 PHE B O 1
ATOM 13939 N N . GLY B 1 881 ? -26.688 1.705 31.641 1 92.56 881 GLY B N 1
ATOM 13940 C CA . GLY B 1 881 ? -27.969 2.191 32.125 1 92.56 881 GLY B CA 1
ATOM 13941 C C . GLY B 1 881 ? -27.859 3.18 33.25 1 92.56 881 GLY B C 1
ATOM 13942 O O . GLY B 1 881 ? -26.781 3.344 33.844 1 92.56 881 GLY B O 1
ATOM 13943 N N . LYS B 1 882 ? -28.938 3.965 33.5 1 92.81 882 LYS B N 1
ATOM 13944 C CA . LYS B 1 882 ? -29.031 4.926 34.594 1 92.81 882 LYS B CA 1
ATOM 13945 C C . LYS B 1 882 ? -28.016 6.062 34.406 1 92.81 882 LYS B C 1
ATOM 13947 O O . LYS B 1 882 ? -27.438 6.547 35.375 1 92.81 882 LYS B O 1
ATOM 13952 N N . GLY B 1 883 ? -27.594 6.305 33.219 1 92.56 883 GLY B N 1
ATOM 13953 C CA . GLY B 1 883 ? -26.766 7.461 32.875 1 92.56 883 GLY B CA 1
ATOM 13954 C C . GLY B 1 883 ? -25.281 7.164 32.875 1 92.56 883 GLY B C 1
ATOM 13955 O O . GLY B 1 883 ? -24.469 8.047 32.594 1 92.56 883 GLY B O 1
ATOM 13956 N N . VAL B 1 884 ? -24.891 5.941 33.125 1 96.06 884 VAL B N 1
ATOM 13957 C CA . VAL B 1 884 ? -23.469 5.605 33.188 1 96.06 884 VAL B CA 1
ATOM 13958 C C . VAL B 1 884 ? -23.031 4.945 31.891 1 96.06 884 VAL B C 1
ATOM 13960 O O . VAL B 1 884 ? -23.594 3.934 31.469 1 96.06 884 VAL B O 1
ATOM 13963 N N . LYS B 1 885 ? -22 5.508 31.344 1 95.06 885 LYS B N 1
ATOM 13964 C CA . LYS B 1 885 ? -21.453 4.977 30.094 1 95.06 885 LYS B CA 1
ATOM 13965 C C . LYS B 1 885 ? -19.938 4.887 30.156 1 95.06 885 LYS B C 1
ATOM 13967 O O . LYS B 1 885 ? -19.266 5.766 30.719 1 95.06 885 LYS B O 1
ATOM 13972 N N . LEU B 1 886 ? -19.359 3.799 29.609 1 96 886 LEU B N 1
ATOM 13973 C CA . LEU B 1 886 ? -17.922 3.619 29.453 1 96 886 LEU B CA 1
ATOM 13974 C C . LEU B 1 886 ? -17.531 3.523 27.984 1 96 886 LEU B C 1
ATOM 13976 O O . LEU B 1 886 ? -18.109 2.732 27.234 1 96 886 LEU B O 1
ATOM 13980 N N . ASP B 1 887 ? -16.594 4.332 27.625 1 94.12 887 ASP B N 1
ATOM 13981 C CA . ASP B 1 887 ? -16.156 4.359 26.234 1 94.12 887 ASP B CA 1
ATOM 13982 C C . ASP B 1 887 ? -14.648 4.094 26.125 1 94.12 887 ASP B C 1
ATOM 13984 O O . ASP B 1 887 ? -13.859 4.648 26.891 1 94.12 887 ASP B O 1
ATOM 13988 N N . LEU B 1 888 ? -14.258 3.225 25.203 1 96.06 888 LEU B N 1
ATOM 13989 C CA . LEU B 1 888 ? -12.875 3.004 24.797 1 96.06 888 LEU B CA 1
ATOM 13990 C C . LEU B 1 888 ? -12.633 3.52 23.391 1 96.06 888 LEU B C 1
ATOM 13992 O O . LEU B 1 888 ? -13.359 3.156 22.453 1 96.06 888 LEU B O 1
ATOM 13996 N N . SER B 1 889 ? -11.703 4.395 23.25 1 94.19 889 SER B N 1
ATOM 13997 C CA . SER B 1 889 ? -11.336 4.914 21.938 1 94.19 889 SER B CA 1
ATOM 13998 C C . SER B 1 889 ? -9.852 4.691 21.656 1 94.19 889 SER B C 1
ATOM 14000 O O . SER B 1 889 ? -9 5.023 22.484 1 94.19 889 SER B O 1
ATOM 14002 N N . VAL B 1 890 ? -9.539 4.113 20.5 1 96 890 VAL B N 1
ATOM 14003 C CA . VAL B 1 890 ? -8.164 3.924 20.047 1 96 890 VAL B CA 1
ATOM 14004 C C . VAL B 1 890 ? -7.965 4.594 18.688 1 96 890 VAL B C 1
ATOM 14006 O O . VAL B 1 890 ? -8.617 4.227 17.719 1 96 890 VAL B O 1
ATOM 14009 N N . SER B 1 891 ? -7.121 5.594 18.656 1 94.44 891 SER B N 1
ATOM 14010 C CA . SER B 1 891 ? -6.766 6.25 17.406 1 94.44 891 SER B CA 1
ATOM 14011 C C . SER B 1 891 ? -5.508 5.637 16.797 1 94.44 891 SER B C 1
ATOM 14013 O O . SER B 1 891 ? -4.562 5.309 17.531 1 94.44 891 SER B O 1
ATOM 14015 N N . ASN B 1 892 ? -5.539 5.422 15.453 1 95.5 892 ASN B N 1
ATOM 14016 C CA . ASN B 1 892 ? -4.426 4.836 14.719 1 95.5 892 ASN B CA 1
ATOM 14017 C C . ASN B 1 892 ? -4.098 3.432 15.219 1 95.5 892 ASN B C 1
ATOM 14019 O O . ASN B 1 892 ? -2.957 3.148 15.586 1 95.5 892 ASN B O 1
ATOM 14023 N N . LEU B 1 893 ? -5.094 2.674 15.172 1 95.88 893 LEU B N 1
ATOM 14024 C CA . LEU B 1 893 ? -5.109 1.321 15.719 1 95.88 893 LEU B CA 1
ATOM 14025 C C . LEU B 1 893 ? -3.926 0.513 15.195 1 95.88 893 LEU B C 1
ATOM 14027 O O . LEU B 1 893 ? -3.334 -0.28 15.93 1 95.88 893 LEU B O 1
ATOM 14031 N N . PHE B 1 894 ? -3.52 0.721 13.93 1 93.19 894 PHE B N 1
ATOM 14032 C CA . PHE B 1 894 ? -2.5 -0.112 13.305 1 93.19 894 PHE B CA 1
ATOM 14033 C C . PHE B 1 894 ? -1.145 0.583 13.328 1 93.19 894 PHE B C 1
ATOM 14035 O O . PHE B 1 894 ? -0.172 0.079 12.766 1 93.19 894 PHE B O 1
ATOM 14042 N N . LYS B 1 895 ? -1.047 1.733 13.898 1 95.62 895 LYS B N 1
ATOM 14043 C CA . LYS B 1 895 ? 0.184 2.48 14.141 1 95.62 895 LYS B CA 1
ATOM 14044 C C . LYS B 1 895 ? 0.877 2.83 12.82 1 95.62 895 LYS B C 1
ATOM 14046 O O . LYS B 1 895 ? 2.082 2.613 12.672 1 95.62 895 LYS B O 1
ATOM 14051 N N . ASP B 1 896 ? 0.141 3.285 11.914 1 95.44 896 ASP B N 1
ATOM 14052 C CA . ASP B 1 896 ? 0.708 3.828 10.688 1 95.44 896 ASP B CA 1
ATOM 14053 C C . ASP B 1 896 ? 1.463 5.129 10.953 1 95.44 896 ASP B C 1
ATOM 14055 O O . ASP B 1 896 ? 1.224 5.793 11.969 1 95.44 896 ASP B O 1
ATOM 14059 N N . TYR B 1 897 ? 2.443 5.438 10.039 1 96.69 897 TYR B N 1
ATOM 14060 C CA . TYR B 1 897 ? 3.109 6.727 10.195 1 96.69 897 TYR B CA 1
ATOM 14061 C C . TYR B 1 897 ? 2.109 7.871 10.109 1 96.69 897 TYR B C 1
ATOM 14063 O O . TYR B 1 897 ? 1.099 7.77 9.406 1 96.69 897 TYR B O 1
ATOM 14071 N N . SER B 1 898 ? 2.398 8.945 10.797 1 95.69 898 SER B N 1
ATOM 14072 C CA . SER B 1 898 ? 1.445 10.047 10.844 1 95.69 898 SER B CA 1
ATOM 14073 C C . SER B 1 898 ? 1.803 11.133 9.836 1 95.69 898 SER B C 1
ATOM 14075 O O . SER B 1 898 ? 0.978 11.992 9.523 1 95.69 898 SER B O 1
ATOM 14077 N N . TYR B 1 899 ? 3.021 11.164 9.359 1 96.25 899 TYR B N 1
ATOM 14078 C CA . TYR B 1 899 ? 3.49 12.148 8.398 1 96.25 899 TYR B CA 1
ATOM 14079 C C . TYR B 1 899 ? 4.648 11.602 7.578 1 96.25 899 TYR B C 1
ATOM 14081 O O . TYR B 1 899 ? 5.562 10.977 8.117 1 96.25 899 TYR B O 1
ATOM 14089 N N . TRP B 1 900 ? 4.59 11.836 6.262 1 97.5 900 TRP B N 1
ATOM 14090 C CA . TRP B 1 900 ? 5.668 11.438 5.359 1 97.5 900 TRP B CA 1
ATOM 14091 C C . TRP B 1 900 ? 5.773 12.398 4.18 1 97.5 900 TRP B C 1
ATOM 14093 O O . TRP B 1 900 ? 4.977 12.328 3.242 1 97.5 900 TRP B O 1
ATOM 14103 N N . ALA B 1 901 ? 6.742 13.266 4.246 1 96.19 901 ALA B N 1
ATOM 14104 C CA . ALA B 1 901 ? 7.059 14.148 3.129 1 96.19 901 ALA B CA 1
ATOM 14105 C C . ALA B 1 901 ? 8.328 13.695 2.41 1 96.19 901 ALA B C 1
ATOM 14107 O O . ALA B 1 901 ? 9.211 13.094 3.023 1 96.19 901 ALA B O 1
ATOM 14108 N N . HIS B 1 902 ? 8.414 13.945 1.141 1 96.88 902 HIS B N 1
ATOM 14109 C CA . HIS B 1 902 ? 9.57 13.516 0.366 1 96.88 902 HIS B CA 1
ATOM 14110 C C . HIS B 1 902 ? 9.797 14.43 -0.834 1 96.88 902 HIS B C 1
ATOM 14112 O O . HIS B 1 902 ? 8.867 15.078 -1.313 1 96.88 902 HIS B O 1
ATOM 14118 N N . VAL B 1 903 ? 11.055 14.492 -1.335 1 96.12 903 VAL B N 1
ATOM 14119 C CA . VAL B 1 903 ? 11.453 15.336 -2.457 1 96.12 903 VAL B CA 1
ATOM 14120 C C . VAL B 1 903 ? 11.258 14.578 -3.768 1 96.12 903 VAL B C 1
ATOM 14122 O O . VAL B 1 903 ? 11.844 13.508 -3.967 1 96.12 903 VAL B O 1
ATOM 14125 N N . GLY B 1 904 ? 10.469 15.172 -4.691 1 95.75 904 GLY B N 1
ATOM 14126 C CA . GLY B 1 904 ? 10.172 14.516 -5.953 1 95.75 904 GLY B CA 1
ATOM 14127 C C . GLY B 1 904 ? 8.992 13.562 -5.863 1 95.75 904 GLY B C 1
ATOM 14128 O O . GLY B 1 904 ? 8.844 12.844 -4.875 1 95.75 904 GLY B O 1
ATOM 14129 N N . LYS B 1 905 ? 8.203 13.555 -6.898 1 93.94 905 LYS B N 1
ATOM 14130 C CA . LYS B 1 905 ? 6.988 12.742 -6.895 1 93.94 905 LYS B CA 1
ATOM 14131 C C . LYS B 1 905 ? 7.328 11.25 -6.852 1 93.94 905 LYS B C 1
ATOM 14133 O O . LYS B 1 905 ? 6.637 10.469 -6.195 1 93.94 905 LYS B O 1
ATOM 14138 N N . ASN B 1 906 ? 8.414 10.844 -7.551 1 94.38 906 ASN B N 1
ATOM 14139 C CA . ASN B 1 906 ? 8.711 9.43 -7.711 1 94.38 906 ASN B CA 1
ATOM 14140 C C . ASN B 1 906 ? 10 9.039 -6.988 1 94.38 906 ASN B C 1
ATOM 14142 O O . ASN B 1 906 ? 10.711 8.133 -7.422 1 94.38 906 ASN B O 1
ATOM 14146 N N . SER B 1 907 ? 10.406 9.711 -5.953 1 95.88 907 SER B N 1
ATOM 14147 C CA . SER B 1 907 ? 11.641 9.406 -5.223 1 95.88 907 SER B CA 1
ATOM 14148 C C . SER B 1 907 ? 11.391 9.375 -3.717 1 95.88 907 SER B C 1
ATOM 14150 O O . SER B 1 907 ? 10.602 10.156 -3.193 1 95.88 907 SER B O 1
ATOM 14152 N N . LEU B 1 908 ? 12.094 8.469 -3.006 1 96.06 908 LEU B N 1
ATOM 14153 C CA . LEU B 1 908 ? 12.109 8.445 -1.547 1 96.06 908 LEU B CA 1
ATOM 14154 C C . LEU B 1 908 ? 13.523 8.609 -1.016 1 96.06 908 LEU B C 1
ATOM 14156 O O . LEU B 1 908 ? 13.844 8.141 0.081 1 96.06 908 LEU B O 1
ATOM 14160 N N . ALA B 1 909 ? 14.383 9.281 -1.835 1 96.31 909 ALA B N 1
ATOM 14161 C CA . ALA B 1 909 ? 15.773 9.484 -1.431 1 96.31 909 ALA B CA 1
ATOM 14162 C C . ALA B 1 909 ? 15.867 10.422 -0.234 1 96.31 909 ALA B C 1
ATOM 14164 O O . ALA B 1 909 ? 16.719 10.242 0.643 1 96.31 909 ALA B O 1
ATOM 14165 N N . ILE B 1 910 ? 15.055 11.445 -0.186 1 97.19 910 ILE B N 1
ATOM 14166 C CA . ILE B 1 910 ? 15.07 12.461 0.858 1 97.19 910 ILE B CA 1
ATOM 14167 C C . ILE B 1 910 ? 13.68 12.586 1.484 1 97.19 910 ILE B C 1
ATOM 14169 O O . ILE B 1 910 ? 12.734 13.023 0.829 1 97.19 910 ILE B O 1
ATOM 14173 N N . ASN B 1 911 ? 13.617 12.297 2.844 1 97.06 911 ASN B N 1
ATOM 14174 C CA . ASN B 1 911 ? 12.305 12.172 3.475 1 97.06 911 ASN B CA 1
ATOM 14175 C C . ASN B 1 911 ? 12.273 12.852 4.84 1 97.06 911 ASN B C 1
ATOM 14177 O O . ASN B 1 911 ? 13.281 12.883 5.547 1 97.06 911 ASN B O 1
ATOM 14181 N N . ASP B 1 912 ? 11.07 13.406 5.18 1 97.31 912 ASP B N 1
ATOM 14182 C CA . ASP B 1 912 ? 10.641 13.656 6.551 1 97.31 912 ASP B CA 1
ATOM 14183 C C . ASP B 1 912 ? 9.547 12.68 6.973 1 97.31 912 ASP B C 1
ATOM 14185 O O . ASP B 1 912 ? 8.562 12.5 6.258 1 97.31 912 ASP B O 1
ATOM 14189 N N . ILE B 1 913 ? 9.766 11.984 8.086 1 98 913 ILE B N 1
ATOM 14190 C CA . ILE B 1 913 ? 8.805 10.977 8.523 1 98 913 ILE B CA 1
ATOM 14191 C C . ILE B 1 913 ? 8.523 11.148 10.016 1 98 913 ILE B C 1
ATOM 14193 O O . ILE B 1 913 ? 9.445 11.391 10.805 1 98 913 ILE B O 1
ATOM 14197 N N . VAL B 1 914 ? 7.25 11.023 10.406 1 98.06 914 VAL B N 1
ATOM 14198 C CA . VAL B 1 914 ? 6.871 11.047 11.82 1 98.06 914 VAL B CA 1
ATOM 14199 C C . VAL B 1 914 ? 6.027 9.82 12.148 1 98.06 914 VAL B C 1
ATOM 14201 O O . VAL B 1 914 ? 5.133 9.445 11.383 1 98.06 914 VAL B O 1
ATOM 14204 N N . ASP B 1 915 ? 6.398 9.18 13.219 1 97.81 915 ASP B N 1
ATOM 14205 C CA . ASP B 1 915 ? 5.609 8.094 13.805 1 97.81 915 ASP B CA 1
ATOM 14206 C C . ASP B 1 915 ? 5.141 8.445 15.211 1 97.81 915 ASP B C 1
ATOM 14208 O O . ASP B 1 915 ? 5.953 8.547 16.141 1 97.81 915 ASP B O 1
ATOM 14212 N N . SER B 1 916 ? 3.848 8.586 15.383 1 96.62 916 SER B N 1
ATOM 14213 C CA . SER B 1 916 ? 3.295 8.984 16.672 1 96.62 916 SER B CA 1
ATOM 14214 C C . SER B 1 916 ? 2.607 7.809 17.359 1 96.62 916 SER B C 1
ATOM 14216 O O . SER B 1 916 ? 2.047 7.965 18.453 1 96.62 916 SER B O 1
ATOM 14218 N N . GLY B 1 917 ? 2.596 6.691 16.797 1 96.5 917 GLY B N 1
ATOM 14219 C CA . GLY B 1 917 ? 1.956 5.531 17.391 1 96.5 917 GLY B CA 1
ATOM 14220 C C . GLY B 1 917 ? 0.45 5.672 17.516 1 96.5 917 GLY B C 1
ATOM 14221 O O . GLY B 1 917 ? -0.186 6.309 16.672 1 96.5 917 GLY B O 1
ATOM 14222 N N . SER B 1 918 ? -0.133 4.93 18.484 1 96.38 918 SER B N 1
ATOM 14223 C CA . SER B 1 918 ? -1.57 4.957 18.734 1 96.38 918 SER B CA 1
ATOM 14224 C C . SER B 1 918 ? -1.896 5.703 20.031 1 96.38 918 SER B C 1
ATOM 14226 O O . SER B 1 918 ? -1.045 5.828 20.906 1 96.38 918 SER B O 1
ATOM 14228 N N . THR B 1 919 ? -3.07 6.227 20.078 1 95.62 919 THR B N 1
ATOM 14229 C CA . THR B 1 919 ? -3.605 6.844 21.281 1 95.62 919 THR B CA 1
ATOM 14230 C C . THR B 1 919 ? -4.812 6.062 21.797 1 95.62 919 THR B C 1
ATOM 14232 O O . THR B 1 919 ? -5.766 5.82 21.062 1 95.62 919 THR B O 1
ATOM 14235 N N . THR B 1 920 ? -4.777 5.703 23.062 1 95.75 920 THR B N 1
ATOM 14236 C CA . THR B 1 920 ? -5.895 5.02 23.719 1 95.75 920 THR B CA 1
ATOM 14237 C C . THR B 1 920 ? -6.539 5.914 24.766 1 95.75 920 THR B C 1
ATOM 14239 O O . THR B 1 920 ? -5.852 6.457 25.641 1 95.75 920 THR B O 1
ATOM 14242 N N . LEU B 1 921 ? -7.832 6.086 24.688 1 94.69 921 LEU B N 1
ATOM 14243 C CA . LEU B 1 921 ? -8.602 6.902 25.625 1 94.69 921 LEU B CA 1
ATOM 14244 C C . LEU B 1 921 ? -9.734 6.094 26.25 1 94.69 921 LEU B C 1
ATOM 14246 O O . LEU B 1 921 ? -10.516 5.457 25.547 1 94.69 921 LEU B O 1
ATOM 14250 N N . LEU B 1 922 ? -9.734 6.062 27.531 1 96 922 LEU B N 1
ATOM 14251 C CA . LEU B 1 922 ? -10.844 5.496 28.297 1 96 922 LEU B CA 1
ATOM 14252 C C . LEU B 1 922 ? -11.648 6.59 28.984 1 96 922 LEU B C 1
ATOM 14254 O O . LEU B 1 922 ? -11.094 7.41 29.719 1 96 922 LEU B O 1
ATOM 14258 N N . THR B 1 923 ? -12.938 6.625 28.734 1 94.38 923 THR B N 1
ATOM 14259 C CA . THR B 1 923 ? -13.773 7.691 29.281 1 94.38 923 THR B CA 1
ATOM 14260 C C . THR B 1 923 ? -14.969 7.109 30.031 1 94.38 923 THR B C 1
ATOM 14262 O O . THR B 1 923 ? -15.711 6.293 29.484 1 94.38 923 THR B O 1
ATOM 14265 N N . LEU B 1 924 ? -15.148 7.547 31.234 1 96.62 924 LEU B N 1
ATOM 14266 C CA . LEU B 1 924 ? -16.344 7.277 32.031 1 96.62 924 LEU B CA 1
ATOM 14267 C C . LEU B 1 924 ? -17.25 8.5 32.062 1 96.62 924 LEU B C 1
ATOM 14269 O O . LEU B 1 924 ? -16.812 9.594 32.438 1 96.62 924 LEU B O 1
ATOM 14273 N N . LYS B 1 925 ? -18.453 8.289 31.672 1 94.69 925 LYS B N 1
ATOM 14274 C CA . LYS B 1 925 ? -19.406 9.398 31.609 1 94.69 925 LYS B CA 1
ATOM 14275 C C . LYS B 1 925 ? -20.641 9.117 32.469 1 94.69 925 LYS B C 1
ATOM 14277 O O . LYS B 1 925 ? -21.141 7.988 32.5 1 94.69 925 LYS B O 1
ATOM 14282 N N . TYR B 1 926 ? -21.094 10.125 33.188 1 96.75 926 TYR B N 1
ATOM 14283 C CA . TYR B 1 926 ? -22.359 10.094 33.906 1 96.75 926 TYR B CA 1
ATOM 14284 C C . TYR B 1 926 ? -23.281 11.219 33.469 1 96.75 926 TYR B C 1
ATOM 14286 O O . TYR B 1 926 ? -22.875 12.383 33.406 1 96.75 926 TYR B O 1
ATOM 14294 N N . THR B 1 927 ? -24.406 10.859 33.156 1 92.94 927 THR B N 1
ATOM 14295 C CA . THR B 1 927 ? -25.406 11.828 32.719 1 92.94 927 THR B CA 1
ATOM 14296 C C . THR B 1 927 ? -26.672 11.711 33.562 1 92.94 927 THR B C 1
ATOM 14298 O O . THR B 1 927 ? -27.141 10.609 33.844 1 92.94 927 THR B O 1
ATOM 14301 N N . TYR B 1 928 ? -27.203 12.844 33.969 1 91.94 928 TYR B N 1
ATOM 14302 C CA . TYR B 1 928 ? -28.453 12.906 34.75 1 91.94 928 TYR B CA 1
ATOM 14303 C C . TYR B 1 928 ? -29.469 13.789 34.031 1 91.94 928 TYR B C 1
ATOM 14305 O O . TYR B 1 928 ? -29.156 14.898 33.594 1 91.94 928 TYR B O 1
#

Secondary structure (DSSP, 8-state):
-HHHHHHHHHHHHHHHTTSSTT--------------------S-------SHHHHHHHHHH-SS-EEEE-HHHHHT---SSHHHHHTTSTTEEEES--SSTT-HHHHHTT-S--EEEETT--GGGEEEEETTEEPP---TT-S---GGGS-STT--EEEEESS--TTS-S--SSEEEEEE---GGGS-TTEEEEEEEEEEEHHHHHTT---EEEEEEEEEEEEESTTS-EEEEEEEEEEEEEEEEEEEEHHHHHHHH--EEESEEEE-TTS-EE--TTS-TTTTEEE--EEEEEEEEEEEEEEEEEEEEEE-SSSEEEEEEEEEEEEEEEEEEEEEEEEEEEEEEE-SSSTTEEEEEEEEEEEEEEEEEE--EEEEEEEEEEEEEEEETTEEEEEEEEEEEEEEEEEEEEEEEEETT--SSSS-SSSTTPPEE--B--EEE-TTS-EEE---HHHHHHHHTHHHHSEE-BS-EEEEEEEEEEEEEEEEEEEEE-SSSSEEEEEEEEEEEEEEEEEEEEEEE--BHHHHHT-TT--GGGGTSEEEEES-SSTTT----EEEE-HHHHHHHHHHHS-HHHHHH-HHHHHTTEEEEEEEEEEEEEEEEEEETTEEEEEEEEEEEEEEEEEEEETTTTEEEEEEEEEEEEEEEEEEEE--TTS-EEEEEEEEEEEPPPHHHHS--EEEEE-SSSEEEEEE--TTPPPEEEEEEEEEEEEE-TTS-EEEEEEEEEEEES-----SSSS-----EEES--EETTEE-SEEEEE-------EEEEEEEEEEEEE-TTS-GGGGGEEEEEEEEEEEEEEE-STT-EEPPTT--SEEEEEEEEEEETTEEEEEEEEEE--EEEESS-GGGPPEEEPPEEEEEEEEEEEEETTEEEEEEEESTT---SEEEEESTT--SSEEEEE---EEEEEEEEE-/-HHHHHHHHHHHHHHHTTSSTT--------------------S-------SHHHHHHHHHH-SS-EEEE-HHHHHT---SSHHHHHTTSTTEEEES--SSTT-HHHHHTT-S--EEEETT--GGGEEEEETTEEPP--STTS----GGGS-STT--EEEEESS--TTS-S--SSEEEEEE---GGGS-TTEEEEEEEEEEEHHHHHTT---EEEEEEEEEEEEESTTS-EEEEEEEEEEEEEEEEEEEEHHHHHHHH--EEESEEEE-TTS-EE--TTS-TTTTEEE--EEEEEEEEEEEEEEEEEEEEEE-SSSEEEEEEEEEEEEEEEEEEEEEEEEEEEEEEE-SSSTT-EEEEEEEEEEEEEEEEE--EEEEEEEEEEEEEEEETTEEEEEEEEEEEEEEEEEEEEEEEEETT--SSSS-SSSTTPPEE--B--EEE-TTS-EEE---HHHHHHHHTHHHHSEE-BS-EEEEEEEEEEEEEEEEEEEEE-SSSSEEEEEEEEEEEEEEEEEEEEEEE--BHHHHHT-TT--GGGGTSEEEEES-SSTTT----EEEE-HHHHHHHHHHHS-HHHHHH-HHHHHTTEEEEEEEEEEEEEEEEEEETTEEEEEEEEEEEEEEEEEEEETTTTEEEEEEEEEEEEEEEEEEEE--TTS-EEEEEEEEEEEPPPHHHHS--EEEEE-SSSEEEEEE--TTPPPEEEEEEEEEEEEE-TTS-EEEEEEEEEEEES-----SSTT---EEEEES--EETTEE-SEEEEEE------EEEEEEEEEEEEE-TTS-GGGGGEEEEEEEEEEEEEEE-STT-EEPPTT--SEEEEEEEEEEETTEEEEEEEEEE--EEEESS-GGGPPEEEPPEEEEEEEEEEEEETTEEEEEEEESTT---SEEEEESTT--SSEEEEE---EEEEEEEEE-

InterPro domains:
  IPR000531 TonB-dependent receptor-like, beta-barrel [PF00593] (455-893)
  IPR010104 Bacterial TonB-dependent receptor [TIGR01782] (39-928)
  IPR012910 TonB-dependent receptor, plug domain [PF07715] (59-176)
  IPR036942 TonB-dependent receptor-like, beta-barrel domain superfamily [G3DSA:2.40.170.20] (255-928)
  IPR037066 TonB-dependent receptor, plug domain superfamily [G3DSA:2.170.130.10] (39-181)
  IPR039426 TonB-dependent receptor-like [PS52016] (58-928)